Protein 7ZUS (pdb70)

Nearest PDB structures (foldseek):
  7zus-assembly2_BBB  TM=1.002E+00  e=0.000E+00  Homo sapiens
  7zus-assembly3_CCC  TM=9.999E-01  e=2.297E-102  Homo sapiens
  7zx1-assembly1_AAA  TM=9.890E-01  e=1.828E-101  Homo sapiens
  8e24-assembly1_A  TM=9.749E-01  e=4.811E-93  Homo sapiens
  8gd7-assembly1_A  TM=9.809E-01  e=3.626E-89  Homo sapiens

B-factor: mean 78.46, std 25.54, range [34.37, 199.74]

Sequence (1928 aa):
SLSIIDVASDQNLFQTFIKEWRCKKRFSISLACEKIIRDDGFPIKGCDDTLVVGLAVCWGGRDAYYFSLQKEQPPSLDPSLTLKDRMWYLQSCLRKESDKECSVVIYDFIQSYKILLLSCGISLEQSYEDPKVACWLLDPDSQEPTLHSIVTSFLPHELPLLEGMETSQGIQSLGLNAGSEHSGRYRASVESILIFNSMNQLNSLLQKENLQDVFRKVEMPSQYCLALLELNGIGFSTAECESQKHIMQAKLDAIETQAYQLAGHSFSFTSSDDIAEVLFLELKLPPFSTSKDVLNKLKALHPLPGLILEWRRITNAITKVVFPLQREKCLNPFLGMERIYPVSQSHTATGRITFTEPNIQNVPRDFEIKMGGMPFSISMRHAFVPFPGGSILAADYSQLELRILAHLSHDRRLIQVLNTGADVFRSIAAEWKMIEPESVGDDLRQQAKQICYGIIYGMGAKSLGEQMGIKENDAACYIDSFKSRYTGINQFMTETVKNCKRDGFVQTILGRRRYLPGIKDNNPYRKAHAERQAINTIVQGSAADIVKIATVNIQKQLETFHSTFKSHGHREGMLCPIRGGFFILQLHDELLYEVAEEDVVQVAQIVKNEMESAVKLSVKLKVKVKIGASWGELKDFDVSLSIIDVASDQNLFQTFIKEWRCKKRFSISLACEKIIRDDGFPIKGCDDTLVVGLAVCWGGRDAYYFSLQKEQPSLDPSLTLKDRMWYLQSCLRKESDKECSVVIYDFIQSYKILLLSCGISLEQSYEDPKVACWLLDPDSQEPTLHSIVTSFLPHELPLLEGMETSQGIQSLGLNAGSEHSGRYRASVESILIFNSMNQLNSLLQKENLQDVFRKVEMPSQYCLALLELNGIGFSTAECESQKHIMQAKLDAIETQAYQLAGHSFSFTSSDDIAEVLFLELKLPPFSTSKDVLNKLKALHPLPGLILEWRRITNAITKVVFPLQREKCLNPFLGMERIYPVSQSHTATGRITFTEPNIQNVPRDFEIKMGGMPFSISMRHAFVPFPGGSILAADYSQLELRILAHLSHDRRLIQVLNTGADVFRSIAAEWKMIEPESVGDDLRQQAKQICYGIIYGMGAKSLGEQMGIKENDAACYIDSFKSRYTGINQFMTETVKNCKRDGFVQTILGRRRYLPGIKDNNPYRKAHAERQAINTIVQGSAADIVKIATVNIQKQLETFHSTFKSHGHREGMLQCPIRGGFFILQLHDELLYEVAEEDVVQVAQIVKNEMESAVKLSVKLKVKVKIGASWGELKDFDVSLSIIDVASDQNLFQTFIKEWRCKKRFSISLACEKIIRDDGFPIKGCDDTLVVGLAVCWGGRDAYYFSLQKEQKHSEISASLVPPSLDPSLTLKDRMWYLQSCLRKESDKECSVVIYDFIQSYKILLLSCGISLEQSYEDPKVACWLLDPDSQEPTLHSIVTSFLPHELPLLEGMETSQGIQSLGLNAGSEHSGRYRASVESILIFNSMNQLNSLLQKENLQDVFRKVEMPSQYCLALLELNGIGFSTAECESQKHIMQAKLDAIETQAYQLAGHSFSFTSSDDIAEVLFLELKLPPFSTSKDVLNKLKALHPLPGLILEWRRITNAITKVVFPLQREKCLNPFLGMERIYPVSQSHTATGRITFTEPNIQNVPRDFEIKMGGMPFSISMRHAFVPFPGGSILAADYSQLELRILAHLSHDRRLIQVLNTGADVFRSIAAEWKMIEPESVGDDLRQQAKQICYGIIYGMGAKSLGEQMGIKENDAACYIDSFKSRYTGINQFMTETVKNCKRDGFVQTILGRRRYLPGIKDNNPYRKAHAERQAINTIVQGSAADIVKIATVNIQKQLETFHSTFKSHGHREGMLQCPIRGGFFILQLHDELLYEVAEEDVVQVAQIVKNEMESAVKLSVKLKVKVKIGASWGELKDFDV

Radius of gyration: 51.31 Å; Cα contacts (8 Å, |Δi|>4): 3407; chains: 3; bounding box: 140×148×94 Å

Structure (mmCIF, N/CA/C/O backbone):
data_7ZUS
#
_entry.id   7ZUS
#
_cell.length_a   288.810
_cell.length_b   172.910
_cell.length_c   58.750
_cell.angle_alpha   90.000
_cell.angle_beta   90.890
_cell.angle_gamma   90.000
#
_symmetry.space_group_name_H-M   'C 1 2 1'
#
loop_
_entity.id
_entity.type
_entity.pdbx_description
1 polymer 'DNA polymerase theta'
2 polymer "DNA (5'-D(P*TP*TP*CP*CP*AP*AP*TP*GP*AP*CP*AP*GP*CP*CP*GP*C)-3')"
3 polymer "DNA (5'-D(*GP*CP*GP*GP*CP*TP*GP*TP*CP*AP*TP*TP*(DDG))-3')"
4 non-polymer 'MAGNESIUM ION'
5 non-polymer "2'-3'-DIDEOXYGUANOSINE-5'-TRIPHOSPHATE"
6 water water
#
loop_
_atom_site.group_PDB
_atom_site.id
_atom_site.type_symbol
_atom_site.label_atom_id
_atom_site.label_alt_id
_atom_site.label_comp_id
_atom_site.label_asym_id
_atom_site.label_entity_id
_atom_site.label_seq_id
_atom_site.pdbx_PDB_ins_code
_atom_site.Cartn_x
_atom_site.Cartn_y
_atom_site.Cartn_z
_atom_site.occupancy
_atom_site.B_iso_or_equiv
_atom_site.auth_seq_id
_atom_site.auth_comp_id
_atom_site.auth_asym_id
_atom_site.auth_atom_id
_atom_site.pdbx_PDB_model_num
ATOM 1 N N . SER A 1 5 ? -6.601 73.884 16.559 1.000 82.291 1824 SER AAA N 1
ATOM 2 C CA . SER A 1 5 ? -6.462 73.110 15.262 1.000 82.744 1824 SER AAA CA 1
ATOM 3 C C . SER A 1 5 ? -5.026 73.256 14.737 1.000 77.470 1824 SER AAA C 1
ATOM 4 O O . SER A 1 5 ? -4.425 74.309 14.972 1.000 69.231 1824 SER AAA O 1
ATOM 6 N N . LEU A 1 6 ? -4.522 72.221 14.055 1.000 78.206 1825 LEU AAA N 1
ATOM 7 C CA . LEU A 1 6 ? -3.126 72.124 13.550 1.000 71.799 1825 LEU AAA CA 1
ATOM 8 C C . LEU A 1 6 ? -2.891 73.239 12.539 1.000 68.381 1825 LEU AAA C 1
ATOM 9 O O . LEU A 1 6 ? -3.616 73.254 11.552 1.000 67.275 1825 LEU AAA O 1
ATOM 14 N N . SER A 1 7 ? -1.879 74.088 12.741 1.000 60.309 1826 SER AAA N 1
ATOM 15 C CA . SER A 1 7 ? -1.513 75.135 11.761 1.000 58.266 1826 SER AAA CA 1
ATOM 16 C C . SER A 1 7 ? -0.015 75.063 11.461 1.000 52.947 1826 SER AAA C 1
ATOM 17 O O . SER A 1 7 ? 0.773 74.773 12.342 1.000 52.166 1826 SER AAA O 1
ATOM 20 N N . ILE A 1 8 ? 0.305 75.262 10.192 1.000 51.248 1827 ILE AAA N 1
ATOM 21 C CA . ILE A 1 8 ? 1.655 75.397 9.615 1.000 52.421 1827 ILE AAA CA 1
ATOM 22 C C . ILE A 1 8 ? 1.824 76.857 9.176 1.000 52.645 1827 ILE AAA C 1
ATOM 23 O O . ILE A 1 8 ? 1.110 77.287 8.271 1.000 50.849 1827 ILE AAA O 1
ATOM 28 N N . ILE A 1 9 ? 2.694 77.603 9.861 1.000 49.342 1828 ILE AAA N 1
ATOM 29 C CA . ILE A 1 9 ? 3.068 78.997 9.497 1.000 49.997 1828 ILE AAA CA 1
ATOM 30 C C . ILE A 1 9 ? 4.304 78.925 8.610 1.000 47.243 1828 ILE AAA C 1
ATOM 31 O O . ILE A 1 9 ? 5.364 78.517 9.099 1.000 48.385 1828 ILE AAA O 1
ATOM 36 N N . ASP A 1 10 ? 4.159 79.287 7.343 1.000 50.337 1829 ASP AAA N 1
ATOM 37 C CA . ASP A 1 10 ? 5.244 79.375 6.331 1.000 52.879 1829 ASP AAA CA 1
ATOM 38 C C . ASP A 1 10 ? 5.993 80.708 6.528 1.000 53.695 1829 ASP AAA C 1
ATOM 39 O O . ASP A 1 10 ? 5.664 81.675 5.861 1.000 53.077 1829 ASP AAA O 1
ATOM 44 N N . VAL A 1 11 ? 7.014 80.710 7.395 1.000 51.632 1830 VAL AAA N 1
ATOM 45 C CA . VAL A 1 11 ? 7.651 81.950 7.909 1.000 53.062 1830 VAL AAA CA 1
ATOM 46 C C . VAL A 1 11 ? 8.394 82.673 6.785 1.000 52.624 1830 VAL AAA C 1
ATOM 47 O O . VAL A 1 11 ? 8.425 83.869 6.848 1.000 55.868 1830 VAL AAA O 1
ATOM 51 N N . ALA A 1 12 ? 8.842 81.986 5.739 1.000 51.843 1831 ALA AAA N 1
ATOM 52 C CA . ALA A 1 12 ? 9.628 82.556 4.620 1.000 52.423 1831 ALA AAA CA 1
ATOM 53 C C . ALA A 1 12 ? 8.720 83.075 3.500 1.000 56.539 1831 ALA AAA C 1
ATOM 54 O O . ALA A 1 12 ? 9.252 83.423 2.437 1.000 58.952 1831 ALA AAA O 1
ATOM 56 N N . SER A 1 13 ? 7.405 83.111 3.704 1.000 57.083 1832 SER AAA N 1
ATOM 57 C CA . SER A 1 13 ? 6.437 83.571 2.673 1.000 61.285 1832 SER AAA CA 1
ATOM 58 C C . SER A 1 13 ? 6.358 85.105 2.683 1.000 64.396 1832 SER AAA C 1
ATOM 59 O O . SER A 1 13 ? 5.851 85.681 1.722 1.000 68.995 1832 SER AAA O 1
ATOM 62 N N . ASP A 1 14 ? 6.824 85.737 3.756 1.000 65.927 1833 ASP AAA N 1
ATOM 63 C CA . ASP A 1 14 ? 6.738 87.205 3.934 1.000 68.558 1833 ASP AAA CA 1
ATOM 64 C C . ASP A 1 14 ? 7.843 87.672 4.883 1.000 66.844 1833 ASP AAA C 1
ATOM 65 O O . ASP A 1 14 ? 7.918 87.110 6.005 1.000 63.381 1833 ASP AAA O 1
ATOM 70 N N . GLN A 1 15 ? 8.653 88.653 4.452 1.000 69.799 1834 GLN AAA N 1
ATOM 71 C CA . GLN A 1 15 ? 9.800 89.242 5.215 1.000 70.624 1834 GLN AAA CA 1
ATOM 72 C C . GLN A 1 15 ? 9.314 89.626 6.617 1.000 68.879 1834 GLN AAA C 1
ATOM 73 O O . GLN A 1 15 ? 10.014 89.318 7.584 1.000 65.401 1834 GLN AAA O 1
ATOM 79 N N . ASN A 1 16 ? 8.153 90.262 6.728 1.000 69.723 1835 ASN AAA N 1
ATOM 80 C CA . ASN A 1 16 ? 7.638 90.773 8.026 1.000 73.090 1835 ASN AAA CA 1
ATOM 81 C C . ASN A 1 16 ? 7.257 89.617 8.961 1.000 67.388 1835 ASN AAA C 1
ATOM 82 O O . ASN A 1 16 ? 7.535 89.718 10.155 1.000 68.462 1835 ASN AAA O 1
ATOM 87 N N . LEU A 1 17 ? 6.612 88.568 8.450 1.000 64.421 1836 LEU AAA N 1
ATOM 88 C CA . LEU A 1 17 ? 6.244 87.354 9.237 1.000 60.794 1836 LEU AAA CA 1
ATOM 89 C C . LEU A 1 17 ? 7.538 86.659 9.705 1.000 57.211 1836 LEU AAA C 1
ATOM 90 O O . LEU A 1 17 ? 7.596 86.181 10.864 1.000 56.168 1836 LEU AAA O 1
ATOM 95 N N . PHE A 1 18 ? 8.540 86.605 8.825 1.000 52.716 1837 PHE AAA N 1
ATOM 96 C CA . PHE A 1 18 ? 9.863 85.989 9.076 1.000 51.781 1837 PHE AAA CA 1
ATOM 97 C C . PHE A 1 18 ? 10.565 86.613 10.292 1.000 52.468 1837 PHE AAA C 1
ATOM 98 O O . PHE A 1 18 ? 11.011 85.839 11.174 1.000 53.243 1837 PHE AAA O 1
ATOM 106 N N . GLN A 1 19 ? 10.654 87.932 10.347 1.000 55.021 1838 GLN AAA N 1
ATOM 107 C CA . GLN A 1 19 ? 11.348 88.689 11.419 1.000 57.371 1838 GLN AAA CA 1
ATOM 108 C C . GLN A 1 19 ? 10.567 88.516 12.734 1.000 55.521 1838 GLN AAA C 1
ATOM 109 O O . GLN A 1 19 ? 11.197 88.366 13.797 1.000 58.332 1838 GLN AAA O 1
ATOM 115 N N . THR A 1 20 ? 9.231 88.541 12.673 1.000 55.654 1839 THR AAA N 1
ATOM 116 C CA . THR A 1 20 ? 8.372 88.282 13.864 1.000 56.267 1839 THR AAA CA 1
ATOM 117 C C . THR A 1 20 ? 8.661 86.874 14.413 1.000 52.553 1839 THR AAA C 1
ATOM 118 O O . THR A 1 20 ? 8.861 86.732 15.636 1.000 55.361 1839 THR AAA O 1
ATOM 122 N N . PHE A 1 21 ? 8.717 85.875 13.531 1.000 48.083 1840 PHE AAA N 1
ATOM 123 C CA . PHE A 1 21 ? 9.099 84.488 13.877 1.000 47.868 1840 PHE AAA CA 1
ATOM 124 C C . PHE A 1 21 ? 10.515 84.483 14.477 1.000 47.153 1840 PHE AAA C 1
ATOM 125 O O . PHE A 1 21 ? 10.717 83.817 15.509 1.000 46.366 1840 PHE AAA O 1
ATOM 133 N N . ILE A 1 22 ? 11.477 85.166 13.857 1.000 49.050 1841 ILE AAA N 1
ATOM 134 C CA . ILE A 1 22 ? 12.897 85.135 14.329 1.000 50.202 1841 ILE AAA CA 1
ATOM 135 C C . ILE A 1 22 ? 12.941 85.762 15.724 1.000 52.054 1841 ILE AAA C 1
ATOM 136 O O . ILE A 1 22 ? 13.517 85.118 16.619 1.000 51.529 1841 ILE AAA O 1
ATOM 141 N N . LYS A 1 23 ? 12.295 86.909 15.913 1.000 53.305 1842 LYS AAA N 1
ATOM 142 C CA . LYS A 1 23 ? 12.237 87.580 17.236 1.000 59.389 1842 LYS AAA CA 1
ATOM 143 C C . LYS A 1 23 ? 11.651 86.613 18.295 1.000 56.791 1842 LYS AAA C 1
ATOM 144 O O . LYS A 1 23 ? 12.255 86.474 19.374 1.000 59.793 1842 LYS AAA O 1
ATOM 150 N N . GLU A 1 24 ? 10.512 85.975 18.026 1.000 56.694 1843 GLU AAA N 1
ATOM 151 C CA . GLU A 1 24 ? 9.880 84.997 18.967 1.000 58.066 1843 GLU AAA CA 1
ATOM 152 C C . GLU A 1 24 ? 10.826 83.806 19.218 1.000 51.398 1843 GLU AAA C 1
ATOM 153 O O . GLU A 1 24 ? 11.065 83.425 20.381 1.000 49.924 1843 GLU AAA O 1
ATOM 159 N N . TRP A 1 25 ? 11.359 83.223 18.157 1.000 49.461 1844 TRP AAA N 1
ATOM 160 C CA . TRP A 1 25 ? 12.292 82.068 18.288 1.000 49.105 1844 TRP AAA CA 1
ATOM 161 C C . TRP A 1 25 ? 13.444 82.428 19.218 1.000 49.465 1844 TRP AAA C 1
ATOM 162 O O . TRP A 1 25 ? 13.736 81.622 20.067 1.000 45.969 1844 TRP AAA O 1
ATOM 173 N N . ARG A 1 26 ? 14.013 83.633 19.107 1.000 53.708 1845 ARG AAA N 1
ATOM 174 C CA . ARG A 1 26 ? 15.222 84.028 19.888 1.000 56.054 1845 ARG AAA CA 1
ATOM 175 C C . ARG A 1 26 ? 14.874 84.125 21.382 1.000 56.810 1845 ARG AAA C 1
ATOM 176 O O . ARG A 1 26 ? 15.813 83.974 22.182 1.000 60.291 1845 ARG AAA O 1
ATOM 184 N N . CYS A 1 27 ? 13.590 84.296 21.736 1.000 57.888 1846 CYS AAA N 1
ATOM 185 C CA . CYS A 1 27 ? 13.095 84.306 23.143 1.000 60.513 1846 CYS AAA CA 1
ATOM 186 C C . CYS A 1 27 ? 12.959 82.897 23.762 1.000 56.993 1846 CYS AAA C 1
ATOM 187 O O . CYS A 1 27 ? 12.773 82.819 24.979 1.000 57.910 1846 CYS AAA O 1
ATOM 190 N N . LYS A 1 28 ? 12.966 81.813 22.981 1.000 52.910 1847 LYS AAA N 1
ATOM 191 C CA . LYS A 1 28 ? 12.580 80.473 23.505 1.000 51.006 1847 LYS AAA CA 1
ATOM 192 C C . LYS A 1 28 ? 13.740 79.824 24.245 1.000 48.504 1847 LYS AAA C 1
ATOM 193 O O . LYS A 1 28 ? 14.823 79.832 23.729 1.000 51.167 1847 LYS AAA O 1
ATOM 199 N N . LYS A 1 29 ? 13.454 79.222 25.387 1.000 50.786 1848 LYS AAA N 1
ATOM 200 C CA . LYS A 1 29 ? 14.381 78.375 26.168 1.000 51.792 1848 LYS AAA CA 1
ATOM 201 C C . LYS A 1 29 ? 14.258 76.908 25.690 1.000 49.789 1848 LYS AAA C 1
ATOM 202 O O . LYS A 1 29 ? 15.167 76.127 25.991 1.000 52.059 1848 LYS AAA O 1
ATOM 205 N N . ARG A 1 30 ? 13.172 76.552 25.001 1.000 46.773 1849 ARG AAA N 1
ATOM 206 C CA . ARG A 1 30 ? 12.870 75.164 24.590 1.000 49.310 1849 ARG AAA CA 1
ATOM 207 C C . ARG A 1 30 ? 12.114 75.192 23.266 1.000 46.219 1849 ARG AAA C 1
ATOM 208 O O . ARG A 1 30 ? 11.155 75.946 23.144 1.000 47.228 1849 ARG AAA O 1
ATOM 216 N N . PHE A 1 31 ? 12.484 74.329 22.336 1.000 43.538 1850 PHE AAA N 1
ATOM 217 C CA . PHE A 1 31 ? 11.760 74.137 21.073 1.000 39.680 1850 PHE AAA CA 1
ATOM 218 C C . PHE A 1 31 ? 12.200 72.811 20.486 1.000 40.965 1850 PHE AAA C 1
ATOM 219 O O . PHE A 1 31 ? 13.333 72.301 20.793 1.000 42.242 1850 PHE AAA O 1
ATOM 227 N N . SER A 1 32 ? 11.389 72.347 19.551 1.000 38.106 1851 SER AAA N 1
ATOM 228 C CA . SER A 1 32 ? 11.645 71.114 18.791 1.000 41.128 1851 SER AAA CA 1
ATOM 229 C C . SER A 1 32 ? 11.979 71.548 17.376 1.000 37.414 1851 SER AAA C 1
ATOM 230 O O . SER A 1 32 ? 11.468 72.566 16.996 1.000 35.076 1851 SER AAA O 1
ATOM 233 N N . ILE A 1 33 ? 12.793 70.789 16.662 1.000 35.092 1852 ILE AAA N 1
ATOM 234 C CA . ILE A 1 33 ? 12.948 70.925 15.203 1.000 38.019 1852 ILE AAA CA 1
ATOM 235 C C . ILE A 1 33 ? 12.769 69.545 14.622 1.000 39.088 1852 ILE AAA C 1
ATOM 236 O O . ILE A 1 33 ? 13.177 68.528 15.279 1.000 41.200 1852 ILE AAA O 1
ATOM 241 N N . SER A 1 34 ? 12.309 69.532 13.389 1.000 37.711 1853 SER AAA N 1
ATOM 242 C CA . SER A 1 34 ? 12.271 68.340 12.552 1.000 40.561 1853 SER AAA CA 1
ATOM 243 C C . SER A 1 34 ? 12.663 68.748 11.143 1.000 41.907 1853 SER AAA C 1
ATOM 244 O O . SER A 1 34 ? 12.054 69.704 10.608 1.000 42.042 1853 SER AAA O 1
ATOM 247 N N . LEU A 1 35 ? 13.614 68.020 10.563 1.000 40.092 1854 LEU AAA N 1
ATOM 248 C CA . LEU A 1 35 ? 14.091 68.240 9.184 1.000 41.883 1854 LEU AAA CA 1
ATOM 249 C C . LEU A 1 35 ? 13.086 67.658 8.213 1.000 42.259 1854 LEU AAA C 1
ATOM 250 O O . LEU A 1 35 ? 12.625 66.560 8.449 1.000 46.578 1854 LEU AAA O 1
ATOM 255 N N . ALA A 1 36 ? 12.841 68.343 7.111 1.000 44.150 1855 ALA AAA N 1
ATOM 256 C CA . ALA A 1 36 ? 11.962 67.899 6.024 1.000 47.191 1855 ALA AAA CA 1
ATOM 257 C C . ALA A 1 36 ? 12.865 67.380 4.900 1.000 48.006 1855 ALA AAA C 1
ATOM 258 O O . ALA A 1 36 ? 13.485 68.183 4.242 1.000 52.189 1855 ALA AAA O 1
ATOM 260 N N . CYS A 1 37 ? 12.865 66.080 4.654 1.000 49.479 1856 CYS AAA N 1
ATOM 261 C CA . CYS A 1 37 ? 13.494 65.451 3.474 1.000 51.219 1856 CYS AAA CA 1
ATOM 262 C C . CYS A 1 37 ? 12.406 64.920 2.545 1.000 53.241 1856 CYS AAA C 1
ATOM 263 O O . CYS A 1 37 ? 11.432 64.386 3.048 1.000 57.134 1856 CYS AAA O 1
ATOM 266 N N . GLU A 1 38 ? 12.598 65.104 1.239 1.000 55.425 1857 GLU AAA N 1
ATOM 267 C CA . GLU A 1 38 ? 11.741 64.650 0.118 1.000 58.369 1857 GLU AAA CA 1
ATOM 268 C C . GLU A 1 38 ? 12.615 64.022 -0.964 1.000 61.774 1857 GLU AAA C 1
ATOM 269 O O . GLU A 1 38 ? 13.805 64.398 -1.031 1.000 64.541 1857 GLU AAA O 1
ATOM 275 N N . LYS A 1 39 ? 12.010 63.186 -1.807 1.000 63.038 1858 LYS AAA N 1
ATOM 276 C CA . LYS A 1 39 ? 12.634 62.666 -3.045 1.000 66.822 1858 LYS AAA CA 1
ATOM 277 C C . LYS A 1 39 ? 12.564 63.777 -4.090 1.000 68.122 1858 LYS AAA C 1
ATOM 278 O O . LYS A 1 39 ? 11.625 64.615 -3.999 1.000 69.644 1858 LYS AAA O 1
ATOM 282 N N . ILE A 1 40 ? 13.539 63.798 -4.997 1.000 68.317 1859 ILE AAA N 1
ATOM 283 C CA . ILE A 1 40 ? 13.615 64.755 -6.132 1.000 72.907 1859 ILE AAA CA 1
ATOM 284 C C . ILE A 1 40 ? 12.503 64.405 -7.134 1.000 78.148 1859 ILE AAA C 1
ATOM 285 O O . ILE A 1 40 ? 12.212 63.182 -7.256 1.000 82.386 1859 ILE AAA O 1
ATOM 290 N N . ILE A 1 66 ? 24.694 71.662 -6.692 1.000 106.332 1885 ILE AAA N 1
ATOM 291 C CA . ILE A 1 66 ? 23.883 72.782 -6.123 1.000 105.022 1885 ILE AAA CA 1
ATOM 292 C C . ILE A 1 66 ? 22.548 72.844 -6.883 1.000 101.164 1885 ILE AAA C 1
ATOM 293 O O . ILE A 1 66 ? 22.587 73.041 -8.110 1.000 105.245 1885 ILE AAA O 1
ATOM 298 N N . ARG A 1 67 ? 21.424 72.694 -6.172 1.000 94.837 1886 ARG AAA N 1
ATOM 299 C CA . ARG A 1 67 ? 20.046 72.689 -6.732 1.000 92.846 1886 ARG AAA CA 1
ATOM 300 C C . ARG A 1 67 ? 19.221 73.808 -6.074 1.000 90.242 1886 ARG AAA C 1
ATOM 301 O O . ARG A 1 67 ? 19.539 74.223 -4.949 1.000 84.390 1886 ARG AAA O 1
ATOM 309 N N . ASP A 1 68 ? 18.188 74.284 -6.772 1.000 90.270 1887 ASP AAA N 1
ATOM 310 C CA . ASP A 1 68 ? 17.280 75.371 -6.317 1.000 87.371 1887 ASP AAA CA 1
ATOM 311 C C . ASP A 1 68 ? 16.278 74.833 -5.295 1.000 79.627 1887 ASP AAA C 1
ATOM 312 O O . ASP A 1 68 ? 15.697 75.655 -4.553 1.000 76.012 1887 ASP AAA O 1
ATOM 317 N N . ASP A 1 69 ? 16.079 73.515 -5.248 1.000 74.819 1888 ASP AAA N 1
ATOM 318 C CA . ASP A 1 69 ? 14.925 72.883 -4.561 1.000 72.338 1888 ASP AAA CA 1
ATOM 319 C C . ASP A 1 69 ? 15.358 72.218 -3.249 1.000 66.331 1888 ASP AAA C 1
ATOM 320 O O . ASP A 1 69 ? 14.490 71.588 -2.622 1.000 63.067 1888 ASP AAA O 1
ATOM 325 N N . GLY A 1 70 ? 16.631 72.330 -2.848 1.000 63.552 1889 GLY AAA N 1
ATOM 326 C CA . GLY A 1 70 ? 17.093 72.004 -1.480 1.000 59.347 1889 GLY AAA CA 1
ATOM 327 C C . GLY A 1 70 ? 18.508 71.461 -1.451 1.000 58.119 1889 GLY AAA C 1
ATOM 328 O O . GLY A 1 70 ? 19.173 71.522 -2.466 1.000 64.047 1889 GLY AAA O 1
ATOM 329 N N . PHE A 1 71 ? 18.924 70.894 -0.325 1.000 56.207 1890 PHE AAA N 1
ATOM 330 C CA . PHE A 1 71 ? 20.299 70.431 -0.053 1.000 56.811 1890 PHE AAA CA 1
ATOM 331 C C . PHE A 1 71 ? 20.417 68.912 -0.234 1.000 58.592 1890 PHE AAA C 1
ATOM 332 O O . PHE A 1 71 ? 19.763 68.114 0.450 1.000 53.823 1890 PHE AAA O 1
ATOM 340 N N . PRO A 1 72 ? 21.287 68.448 -1.162 1.000 63.166 1891 PRO AAA N 1
ATOM 341 C CA . PRO A 1 72 ? 21.649 67.035 -1.267 1.000 60.470 1891 PRO AAA CA 1
ATOM 342 C C . PRO A 1 72 ? 22.010 66.390 0.076 1.000 59.478 1891 PRO AAA C 1
ATOM 343 O O . PRO A 1 72 ? 22.581 67.037 0.911 1.000 58.458 1891 PRO AAA O 1
ATOM 347 N N . ILE A 1 73 ? 21.650 65.131 0.269 1.000 58.774 1892 ILE AAA N 1
ATOM 348 C CA . ILE A 1 73 ? 22.004 64.369 1.495 1.000 61.238 1892 ILE AAA CA 1
ATOM 349 C C . ILE A 1 73 ? 23.130 63.398 1.125 1.000 67.556 1892 ILE AAA C 1
ATOM 350 O O . ILE A 1 73 ? 23.025 62.761 0.048 1.000 65.523 1892 ILE AAA O 1
ATOM 355 N N . LYS A 1 74 ? 24.163 63.329 1.972 1.000 70.856 1893 LYS AAA N 1
ATOM 356 C CA . LYS A 1 74 ? 25.335 62.429 1.828 1.000 75.166 1893 LYS AAA CA 1
ATOM 357 C C . LYS A 1 74 ? 24.857 60.977 1.809 1.000 77.400 1893 LYS AAA C 1
ATOM 358 O O . LYS A 1 74 ? 24.320 60.524 2.835 1.000 75.339 1893 LYS AAA O 1
ATOM 360 N N . GLY A 1 75 ? 25.044 60.292 0.677 1.000 83.664 1894 GLY AAA N 1
ATOM 361 C CA . GLY A 1 75 ? 24.789 58.848 0.547 1.000 88.698 1894 GLY AAA CA 1
ATOM 362 C C . GLY A 1 75 ? 23.596 58.537 -0.332 1.000 93.264 1894 GLY AAA C 1
ATOM 363 O O . GLY A 1 75 ? 23.422 57.342 -0.669 1.000 93.426 1894 GLY AAA O 1
ATOM 364 N N . CYS A 1 76 ? 22.791 59.547 -0.689 1.000 94.835 1895 CYS AAA N 1
ATOM 365 C CA . CYS A 1 76 ? 21.508 59.384 -1.421 1.000 94.751 1895 CYS AAA CA 1
ATOM 366 C C . CYS A 1 76 ? 21.381 60.460 -2.514 1.000 93.307 1895 CYS AAA C 1
ATOM 367 O O . CYS A 1 76 ? 21.123 61.627 -2.177 1.000 105.336 1895 CYS AAA O 1
ATOM 370 N N . ASP A 1 77 ? 21.510 60.071 -3.780 1.000 87.863 1896 ASP AAA N 1
ATOM 371 C CA . ASP A 1 77 ? 21.386 60.954 -4.968 1.000 89.287 1896 ASP AAA CA 1
ATOM 372 C C . ASP A 1 77 ? 19.906 61.309 -5.198 1.000 89.781 1896 ASP AAA C 1
ATOM 373 O O . ASP A 1 77 ? 19.610 62.035 -6.184 1.000 90.843 1896 ASP AAA O 1
ATOM 378 N N . ASP A 1 78 ? 18.995 60.829 -4.341 1.000 83.945 1897 ASP AAA N 1
ATOM 379 C CA . ASP A 1 78 ? 17.532 60.754 -4.612 1.000 83.844 1897 ASP AAA CA 1
ATOM 380 C C . ASP A 1 78 ? 16.744 61.755 -3.753 1.000 75.052 1897 ASP AAA C 1
ATOM 381 O O . ASP A 1 78 ? 15.657 62.131 -4.175 1.000 76.790 1897 ASP AAA O 1
ATOM 386 N N . THR A 1 79 ? 17.247 62.127 -2.577 1.000 68.219 1898 THR AAA N 1
ATOM 387 C CA . THR A 1 79 ? 16.514 62.844 -1.501 1.000 66.664 1898 THR AAA CA 1
ATOM 388 C C . THR A 1 79 ? 17.172 64.206 -1.217 1.000 62.419 1898 THR AAA C 1
ATOM 389 O O . THR A 1 79 ? 18.426 64.285 -1.159 1.000 59.724 1898 THR AAA O 1
ATOM 393 N N . LEU A 1 80 ? 16.367 65.189 -0.823 1.000 57.353 1899 LEU AAA N 1
ATOM 394 C CA . LEU A 1 80 ? 16.812 66.565 -0.506 1.000 57.820 1899 LEU AAA CA 1
ATOM 395 C C . LEU A 1 80 ? 16.303 66.955 0.876 1.000 53.240 1899 LEU AAA C 1
ATOM 396 O O . LEU A 1 80 ? 15.190 66.608 1.166 1.000 53.107 1899 LEU AAA O 1
ATOM 401 N N . VAL A 1 81 ? 17.085 67.701 1.656 1.000 51.171 1900 VAL AAA N 1
ATOM 402 C CA . VAL A 1 81 ? 16.562 68.527 2.775 1.000 48.950 1900 VAL AAA CA 1
ATOM 403 C C . VAL A 1 81 ? 15.916 69.751 2.129 1.000 48.992 1900 VAL AAA C 1
ATOM 404 O O . VAL A 1 81 ? 16.632 70.487 1.474 1.000 50.902 1900 VAL AAA O 1
ATOM 408 N N . VAL A 1 82 ? 14.613 69.924 2.277 1.000 47.252 1901 VAL AAA N 1
ATOM 409 C CA . VAL A 1 82 ? 13.841 71.037 1.642 1.000 47.308 1901 VAL AAA CA 1
ATOM 410 C C . VAL A 1 82 ? 13.467 72.074 2.700 1.000 42.983 1901 VAL AAA C 1
ATOM 411 O O . VAL A 1 82 ? 13.155 73.203 2.342 1.000 41.794 1901 VAL AAA O 1
ATOM 415 N N . GLY A 1 83 ? 13.557 71.724 3.968 1.000 42.517 1902 GLY AAA N 1
ATOM 416 C CA . GLY A 1 83 ? 13.210 72.677 5.033 1.000 42.702 1902 GLY AAA CA 1
ATOM 417 C C . GLY A 1 83 ? 13.311 72.036 6.389 1.000 40.078 1902 GLY AAA C 1
ATOM 418 O O . GLY A 1 83 ? 13.940 70.976 6.482 1.000 39.338 1902 GLY AAA O 1
ATOM 419 N N . LEU A 1 84 ? 12.776 72.706 7.395 1.000 39.721 1903 LEU AAA N 1
ATOM 420 C CA . LEU A 1 84 ? 12.621 72.173 8.755 1.000 40.388 1903 LEU AAA CA 1
ATOM 421 C C . LEU A 1 84 ? 11.431 72.872 9.416 1.000 38.508 1903 LEU AAA C 1
ATOM 422 O O . LEU A 1 84 ? 11.077 73.954 8.972 1.000 38.781 1903 LEU AAA O 1
ATOM 427 N N . ALA A 1 85 ? 10.860 72.235 10.431 1.000 35.781 1904 ALA AAA N 1
ATOM 428 C CA . ALA A 1 85 ? 9.736 72.769 11.208 1.000 38.509 1904 ALA AAA CA 1
ATOM 429 C C . ALA A 1 85 ? 10.206 72.996 12.628 1.000 37.298 1904 ALA AAA C 1
ATOM 430 O O . ALA A 1 85 ? 10.973 72.186 13.107 1.000 36.213 1904 ALA AAA O 1
ATOM 432 N N . VAL A 1 86 ? 9.691 74.042 13.259 1.000 38.955 1905 VAL AAA N 1
ATOM 433 C CA . VAL A 1 86 ? 9.992 74.424 14.647 1.000 39.271 1905 VAL AAA CA 1
ATOM 434 C C . VAL A 1 86 ? 8.682 74.415 15.410 1.000 39.119 1905 VAL AAA C 1
ATOM 435 O O . VAL A 1 86 ? 7.674 74.984 14.930 1.000 38.470 1905 VAL AAA O 1
ATOM 439 N N . CYS A 1 87 ? 8.727 73.938 16.638 1.000 39.010 1906 CYS AAA N 1
ATOM 440 C CA . CYS A 1 87 ? 7.557 73.975 17.524 1.000 41.386 1906 CYS AAA CA 1
ATOM 441 C C . CYS A 1 87 ? 8.027 74.389 18.907 1.000 40.917 1906 CYS AAA C 1
ATOM 442 O O . CYS A 1 87 ? 9.046 73.882 19.355 1.000 41.891 1906 CYS AAA O 1
ATOM 445 N N . TRP A 1 88 ? 7.284 75.281 19.552 1.000 41.116 1907 TRP AAA N 1
ATOM 446 C CA . TRP A 1 88 ? 7.564 75.688 20.951 1.000 42.065 1907 TRP AAA CA 1
ATOM 447 C C . TRP A 1 88 ? 6.267 75.729 21.763 1.000 45.700 1907 TRP AAA C 1
ATOM 448 O O . TRP A 1 88 ? 6.237 76.362 22.827 1.000 46.557 1907 TRP AAA O 1
ATOM 459 N N . GLY A 1 89 ? 5.249 74.983 21.347 1.000 47.658 1908 GLY AAA N 1
ATOM 460 C CA . GLY A 1 89 ? 4.021 74.800 22.150 1.000 50.286 1908 GLY AAA CA 1
ATOM 461 C C . GLY A 1 89 ? 2.790 74.596 21.295 1.000 51.158 1908 GLY AAA C 1
ATOM 462 O O . GLY A 1 89 ? 2.809 74.992 20.135 1.000 51.024 1908 GLY AAA O 1
ATOM 463 N N . GLY A 1 90 ? 1.766 73.970 21.860 1.000 54.090 1909 GLY AAA N 1
ATOM 464 C CA . GLY A 1 90 ? 0.440 73.830 21.221 1.000 52.284 1909 GLY AAA CA 1
ATOM 465 C C . GLY A 1 90 ? 0.565 72.956 19.995 1.000 51.471 1909 GLY AAA C 1
ATOM 466 O O . GLY A 1 90 ? 1.445 72.075 19.993 1.000 49.794 1909 GLY AAA O 1
ATOM 467 N N . ARG A 1 91 ? -0.178 73.284 18.948 1.000 50.331 1910 ARG AAA N 1
ATOM 468 C CA . ARG A 1 91 ? -0.285 72.531 17.679 1.000 51.443 1910 ARG AAA CA 1
ATOM 469 C C . ARG A 1 91 ? 0.099 73.459 16.518 1.000 49.365 1910 ARG AAA C 1
ATOM 470 O O . ARG A 1 91 ? -0.382 73.272 15.416 1.000 51.061 1910 ARG AAA O 1
ATOM 478 N N . ASP A 1 92 ? 0.972 74.419 16.789 1.000 49.941 1911 ASP AAA N 1
ATOM 479 C CA . ASP A 1 92 ? 1.592 75.354 15.834 1.000 48.236 1911 ASP AAA CA 1
ATOM 480 C C . ASP A 1 92 ? 2.991 74.868 15.449 1.000 46.934 1911 ASP AAA C 1
ATOM 481 O O . ASP A 1 92 ? 3.838 74.825 16.322 1.000 47.643 1911 ASP AAA O 1
ATOM 486 N N . ALA A 1 93 ? 3.187 74.555 14.172 1.000 43.634 1912 ALA AAA N 1
ATOM 487 C CA . ALA A 1 93 ? 4.475 74.273 13.517 1.000 42.757 1912 ALA AAA CA 1
ATOM 488 C C . ALA A 1 93 ? 4.874 75.485 12.672 1.000 43.600 1912 ALA AAA C 1
ATOM 489 O O . ALA A 1 93 ? 4.074 75.899 11.844 1.000 43.807 1912 ALA AAA O 1
ATOM 491 N N . TYR A 1 94 ? 6.097 76.007 12.854 1.000 41.492 1913 TYR AAA N 1
ATOM 492 C CA . TYR A 1 94 ? 6.669 77.064 11.995 1.000 42.749 1913 TYR AAA CA 1
ATOM 493 C C . TYR A 1 94 ? 7.524 76.365 10.971 1.000 42.172 1913 TYR AAA C 1
ATOM 494 O O . TYR A 1 94 ? 8.539 75.821 11.360 1.000 42.324 1913 TYR AAA O 1
ATOM 503 N N . TYR A 1 95 ? 7.081 76.318 9.723 1.000 44.601 1914 TYR AAA N 1
ATOM 504 C CA . TYR A 1 95 ? 7.847 75.656 8.637 1.000 43.952 1914 TYR AAA CA 1
ATOM 505 C C . TYR A 1 95 ? 8.772 76.675 7.961 1.000 43.270 1914 TYR AAA C 1
ATOM 506 O O . TYR A 1 95 ? 8.321 77.675 7.439 1.000 43.672 1914 TYR AAA O 1
ATOM 515 N N . PHE A 1 96 ? 10.053 76.354 7.966 1.000 45.783 1915 PHE AAA N 1
ATOM 516 C CA . PHE A 1 96 ? 11.189 77.205 7.561 1.000 45.373 1915 PHE AAA CA 1
ATOM 517 C C . PHE A 1 96 ? 11.768 76.550 6.316 1.000 46.244 1915 PHE AAA C 1
ATOM 518 O O . PHE A 1 96 ? 12.523 75.583 6.464 1.000 45.546 1915 PHE AAA O 1
ATOM 526 N N . SER A 1 97 ? 11.415 77.062 5.145 1.000 48.094 1916 SER AAA N 1
ATOM 527 C CA . SER A 1 97 ? 11.843 76.558 3.822 1.000 50.379 1916 SER AAA CA 1
ATOM 528 C C . SER A 1 97 ? 13.334 76.837 3.599 1.000 52.625 1916 SER AAA C 1
ATOM 529 O O . SER A 1 97 ? 13.776 77.963 3.907 1.000 52.938 1916 SER AAA O 1
ATOM 532 N N . LEU A 1 98 ? 14.021 75.871 2.991 1.000 50.336 1917 LEU AAA N 1
ATOM 533 C CA . LEU A 1 98 ? 15.447 75.928 2.616 1.000 52.045 1917 LEU AAA CA 1
ATOM 534 C C . LEU A 1 98 ? 15.569 75.736 1.110 1.000 53.056 1917 LEU AAA C 1
ATOM 535 O O . LEU A 1 98 ? 16.656 75.309 0.653 1.000 56.664 1917 LEU AAA O 1
ATOM 540 N N . GLN A 1 99 ? 14.539 76.107 0.363 1.000 52.540 1918 GLN AAA N 1
ATOM 541 C CA . GLN A 1 99 ? 14.556 76.037 -1.121 1.000 59.453 1918 GLN AAA CA 1
ATOM 542 C C . GLN A 1 99 ? 14.860 77.427 -1.692 1.000 63.154 1918 GLN AAA C 1
ATOM 543 O O . GLN A 1 99 ? 14.241 78.417 -1.248 1.000 62.198 1918 GLN AAA O 1
ATOM 549 N N . LYS A 1 100 ? 15.747 77.500 -2.679 1.000 71.992 1919 LYS AAA N 1
ATOM 550 C CA . LYS A 1 100 ? 16.071 78.781 -3.368 1.000 82.085 1919 LYS AAA CA 1
ATOM 551 C C . LYS A 1 100 ? 14.783 79.287 -4.017 1.000 84.342 1919 LYS AAA C 1
ATOM 552 O O . LYS A 1 100 ? 14.389 80.422 -3.700 1.000 88.700 1919 LYS AAA O 1
ATOM 557 N N . GLU A 1 101 ? 14.140 78.449 -4.836 1.000 92.859 1920 GLU AAA N 1
ATOM 558 C CA . GLU A 1 101 ? 12.890 78.774 -5.589 1.000 100.666 1920 GLU AAA CA 1
ATOM 559 C C . GLU A 1 101 ? 11.856 77.651 -5.397 1.000 102.348 1920 GLU AAA C 1
ATOM 560 O O . GLU A 1 101 ? 12.253 76.528 -5.008 1.000 98.609 1920 GLU AAA O 1
ATOM 562 N N . GLN A 1 102 ? 10.582 77.974 -5.678 1.000 105.306 1921 GLN AAA N 1
ATOM 563 C CA . GLN A 1 102 ? 9.409 77.066 -5.865 1.000 100.940 1921 GLN AAA CA 1
ATOM 564 C C . GLN A 1 102 ? 9.095 76.345 -4.548 1.000 96.160 1921 GLN AAA C 1
ATOM 565 O O . GLN A 1 102 ? 8.693 77.052 -3.609 1.000 90.319 1921 GLN AAA O 1
ATOM 567 N N . PRO A 1 113 ? 1.012 75.908 0.966 1.000 92.708 1932 PRO AAA N 1
ATOM 568 C CA . PRO A 1 113 ? 1.974 76.970 1.304 1.000 97.876 1932 PRO AAA CA 1
ATOM 569 C C . PRO A 1 113 ? 1.898 78.173 0.359 1.000 104.513 1932 PRO AAA C 1
ATOM 570 O O . PRO A 1 113 ? 1.665 78.001 -0.843 1.000 108.476 1932 PRO AAA O 1
ATOM 574 N N . PRO A 1 114 ? 2.035 79.421 0.878 1.000 104.248 1933 PRO AAA N 1
ATOM 575 C CA . PRO A 1 114 ? 2.365 80.571 0.021 1.000 102.941 1933 PRO AAA CA 1
ATOM 576 C C . PRO A 1 114 ? 3.828 80.494 -0.465 1.000 97.606 1933 PRO AAA C 1
ATOM 577 O O . PRO A 1 114 ? 4.581 79.723 0.129 1.000 99.141 1933 PRO AAA O 1
ATOM 581 N N . SER A 1 115 ? 4.185 81.241 -1.523 1.000 91.173 1934 SER AAA N 1
ATOM 582 C CA . SER A 1 115 ? 5.521 81.182 -2.196 1.000 85.260 1934 SER AAA CA 1
ATOM 583 C C . SER A 1 115 ? 6.584 81.827 -1.295 1.000 78.776 1934 SER AAA C 1
ATOM 584 O O . SER A 1 115 ? 6.215 82.374 -0.254 1.000 76.315 1934 SER AAA O 1
ATOM 587 N N . LEU A 1 116 ? 7.850 81.790 -1.711 1.000 75.433 1935 LEU AAA N 1
ATOM 588 C CA . LEU A 1 116 ? 8.981 82.454 -0.996 1.000 72.857 1935 LEU AAA CA 1
ATOM 589 C C . LEU A 1 116 ? 9.032 83.949 -1.350 1.000 71.812 1935 LEU AAA C 1
ATOM 590 O O . LEU A 1 116 ? 9.008 84.304 -2.535 1.000 73.634 1935 LEU AAA O 1
ATOM 595 N N . ASP A 1 117 ? 9.041 84.785 -0.315 1.000 68.280 1936 ASP AAA N 1
ATOM 596 C CA . ASP A 1 117 ? 9.423 86.212 -0.396 1.000 70.030 1936 ASP AAA CA 1
ATOM 597 C C . ASP A 1 117 ? 10.846 86.288 -0.950 1.000 70.717 1936 ASP AAA C 1
ATOM 598 O O . ASP A 1 117 ? 11.787 85.809 -0.327 1.000 63.333 1936 ASP AAA O 1
ATOM 603 N N . PRO A 1 118 ? 11.045 86.861 -2.159 1.000 73.920 1937 PRO AAA N 1
ATOM 604 C CA . PRO A 1 118 ? 12.352 86.802 -2.820 1.000 76.686 1937 PRO AAA CA 1
ATOM 605 C C . PRO A 1 118 ? 13.436 87.703 -2.181 1.000 78.740 1937 PRO AAA C 1
ATOM 606 O O . PRO A 1 118 ? 14.600 87.496 -2.471 1.000 81.331 1937 PRO AAA O 1
ATOM 610 N N . SER A 1 119 ? 13.055 88.671 -1.337 1.000 77.410 1938 SER AAA N 1
ATOM 611 C CA . SER A 1 119 ? 13.995 89.493 -0.530 1.000 77.733 1938 SER AAA CA 1
ATOM 612 C C . SER A 1 119 ? 14.650 88.623 0.565 1.000 75.156 1938 SER AAA C 1
ATOM 613 O O . SER A 1 119 ? 15.727 88.999 1.070 1.000 76.162 1938 SER AAA O 1
ATOM 616 N N . LEU A 1 120 ? 14.074 87.464 0.900 1.000 73.873 1939 LEU AAA N 1
ATOM 617 C CA . LEU A 1 120 ? 14.686 86.506 1.858 1.000 67.444 1939 LEU AAA CA 1
ATOM 618 C C . LEU A 1 120 ? 15.528 85.475 1.106 1.000 65.475 1939 LEU AAA C 1
ATOM 619 O O . LEU A 1 120 ? 15.107 84.307 0.922 1.000 62.818 1939 LEU AAA O 1
ATOM 624 N N . THR A 1 121 ? 16.740 85.874 0.748 1.000 63.214 1940 THR AAA N 1
ATOM 625 C CA . THR A 1 121 ? 17.694 84.991 0.046 1.000 61.730 1940 THR AAA CA 1
ATOM 626 C C . THR A 1 121 ? 17.922 83.734 0.897 1.000 58.061 1940 THR AAA C 1
ATOM 627 O O . THR A 1 121 ? 17.757 83.769 2.151 1.000 55.169 1940 THR AAA O 1
ATOM 631 N N . LEU A 1 122 ? 18.326 82.649 0.258 1.000 54.533 1941 LEU AAA N 1
ATOM 632 C CA . LEU A 1 122 ? 18.700 81.430 0.973 1.000 54.942 1941 LEU AAA CA 1
ATOM 633 C C . LEU A 1 122 ? 19.867 81.741 1.928 1.000 54.818 1941 LEU AAA C 1
ATOM 634 O O . LEU A 1 122 ? 19.840 81.255 3.069 1.000 52.442 1941 LEU AAA O 1
ATOM 639 N N . LYS A 1 123 ? 20.862 82.521 1.491 1.000 58.877 1942 LYS AAA N 1
ATOM 640 C CA . LYS A 1 123 ? 21.998 82.945 2.356 1.000 59.206 1942 LYS AAA CA 1
ATOM 641 C C . LYS A 1 123 ? 21.447 83.665 3.602 1.000 56.183 1942 LYS AAA C 1
ATOM 642 O O . LYS A 1 123 ? 21.828 83.239 4.714 1.000 55.683 1942 LYS AAA O 1
ATOM 648 N N . ASP A 1 124 ? 20.523 84.623 3.456 1.000 55.971 1943 ASP AAA N 1
ATOM 649 C CA . ASP A 1 124 ? 19.896 85.290 4.639 1.000 57.023 1943 ASP AAA CA 1
ATOM 650 C C . ASP A 1 124 ? 19.230 84.257 5.563 1.000 56.959 1943 ASP AAA C 1
ATOM 651 O O . ASP A 1 124 ? 19.367 84.394 6.798 1.000 56.453 1943 ASP AAA O 1
ATOM 656 N N . ARG A 1 125 ? 18.472 83.292 5.004 1.000 58.523 1944 ARG AAA N 1
ATOM 657 C CA . ARG A 1 125 ? 17.754 82.245 5.801 1.000 53.854 1944 ARG AAA CA 1
ATOM 658 C C . ARG A 1 125 ? 18.796 81.416 6.537 1.000 49.364 1944 ARG AAA C 1
ATOM 659 O O . ARG A 1 125 ? 18.604 81.154 7.725 1.000 46.682 1944 ARG AAA O 1
ATOM 667 N N . MET A 1 126 ? 19.853 81.006 5.854 1.000 50.525 1945 MET AAA N 1
ATOM 668 C CA . MET A 1 126 ? 20.906 80.151 6.453 1.000 50.540 1945 MET AAA CA 1
ATOM 669 C C . MET A 1 126 ? 21.604 80.920 7.584 1.000 51.513 1945 MET AAA C 1
ATOM 670 O O . MET A 1 126 ? 21.895 80.333 8.635 1.000 50.353 1945 MET AAA O 1
ATOM 675 N N . TRP A 1 127 ? 21.811 82.202 7.414 1.000 52.155 1946 TRP AAA N 1
ATOM 676 C CA . TRP A 1 127 ? 22.361 83.016 8.522 1.000 54.504 1946 TRP AAA CA 1
ATOM 677 C C . TRP A 1 127 ? 21.425 82.837 9.753 1.000 52.199 1946 TRP AAA C 1
ATOM 678 O O . TRP A 1 127 ? 21.885 82.467 10.844 1.000 51.401 1946 TRP AAA O 1
ATOM 689 N N . TYR A 1 128 ? 20.136 83.175 9.581 1.000 52.741 1947 TYR AAA N 1
ATOM 690 C CA . TYR A 1 128 ? 19.157 83.292 10.709 1.000 49.627 1947 TYR AAA CA 1
ATOM 691 C C . TYR A 1 128 ? 18.971 81.893 11.305 1.000 48.746 1947 TYR AAA C 1
ATOM 692 O O . TYR A 1 128 ? 18.820 81.746 12.546 1.000 49.406 1947 TYR AAA O 1
ATOM 701 N N . LEU A 1 129 ? 19.005 80.864 10.460 1.000 47.402 1948 LEU AAA N 1
ATOM 702 C CA . LEU A 1 129 ? 18.945 79.479 10.947 1.000 46.818 1948 LEU AAA CA 1
ATOM 703 C C . LEU A 1 129 ? 20.159 79.204 11.841 1.000 47.208 1948 LEU AAA C 1
ATOM 704 O O . LEU A 1 129 ? 19.936 78.705 12.960 1.000 48.566 1948 LEU AAA O 1
ATOM 709 N N . GLN A 1 130 ? 21.392 79.457 11.396 1.000 48.442 1949 GLN AAA N 1
ATOM 710 C CA . GLN A 1 130 ? 22.599 79.123 12.205 1.000 51.057 1949 GLN AAA CA 1
ATOM 711 C C . GLN A 1 130 ? 22.546 79.944 13.498 1.000 51.138 1949 GLN AAA C 1
ATOM 712 O O . GLN A 1 130 ? 22.899 79.412 14.563 1.000 52.833 1949 GLN AAA O 1
ATOM 718 N N . SER A 1 131 ? 22.077 81.183 13.429 1.000 46.427 1950 SER AAA N 1
ATOM 719 C CA . SER A 1 131 ? 22.017 82.092 14.590 1.000 49.483 1950 SER AAA CA 1
ATOM 720 C C . SER A 1 131 ? 21.105 81.528 15.677 1.000 51.915 1950 SER AAA C 1
ATOM 721 O O . SER A 1 131 ? 21.476 81.636 16.846 1.000 58.141 1950 SER AAA O 1
ATOM 724 N N . CYS A 1 132 ? 19.958 80.934 15.321 1.000 50.185 1951 CYS AAA N 1
ATOM 725 C CA . CYS A 1 132 ? 18.973 80.468 16.316 1.000 49.440 1951 CYS AAA CA 1
ATOM 726 C C . CYS A 1 132 ? 19.370 79.076 16.827 1.000 50.722 1951 CYS AAA C 1
ATOM 727 O O . CYS A 1 132 ? 18.885 78.690 17.902 1.000 50.664 1951 CYS AAA O 1
ATOM 730 N N . LEU A 1 133 ? 20.233 78.354 16.108 1.000 49.931 1952 LEU AAA N 1
ATOM 731 C CA . LEU A 1 133 ? 20.618 76.990 16.490 1.000 48.356 1952 LEU AAA CA 1
ATOM 732 C C . LEU A 1 133 ? 21.987 76.963 17.173 1.000 51.770 1952 LEU AAA C 1
ATOM 733 O O . LEU A 1 133 ? 22.387 75.836 17.519 1.000 49.324 1952 LEU AAA O 1
ATOM 738 N N . ARG A 1 134 ? 22.642 78.103 17.410 1.000 56.383 1953 ARG AAA N 1
ATOM 739 C CA . ARG A 1 134 ? 23.978 78.150 18.088 1.000 63.885 1953 ARG AAA CA 1
ATOM 740 C C . ARG A 1 134 ? 23.885 78.984 19.380 1.000 63.719 1953 ARG AAA C 1
ATOM 741 O O . ARG A 1 134 ? 23.296 79.995 19.329 1.000 64.498 1953 ARG AAA O 1
ATOM 743 N N . LYS A 1 135 ? 24.467 78.510 20.482 1.000 72.942 1954 LYS AAA N 1
ATOM 744 C CA . LYS A 1 135 ? 24.458 79.087 21.858 1.000 77.840 1954 LYS AAA CA 1
ATOM 745 C C . LYS A 1 135 ? 25.165 80.439 21.868 1.000 86.508 1954 LYS AAA C 1
ATOM 746 O O . LYS A 1 135 ? 26.193 80.545 21.200 1.000 86.893 1954 LYS AAA O 1
ATOM 748 N N . GLU A 1 136 ? 24.645 81.410 22.628 1.000 96.974 1955 GLU AAA N 1
ATOM 749 C CA . GLU A 1 136 ? 25.405 82.596 23.105 1.000 110.655 1955 GLU AAA CA 1
ATOM 750 C C . GLU A 1 136 ? 25.953 82.254 24.504 1.000 117.789 1955 GLU AAA C 1
ATOM 751 O O . GLU A 1 136 ? 25.744 81.084 24.948 1.000 105.260 1955 GLU AAA O 1
ATOM 753 N N . SER A 1 137 ? 26.623 83.215 25.168 1.000 119.834 1956 SER AAA N 1
ATOM 754 C CA . SER A 1 137 ? 27.251 83.061 26.511 1.000 121.293 1956 SER AAA CA 1
ATOM 755 C C . SER A 1 137 ? 26.194 83.259 27.614 1.000 123.297 1956 SER AAA C 1
ATOM 756 O O . SER A 1 137 ? 25.542 84.340 27.629 1.000 114.912 1956 SER AAA O 1
ATOM 758 N N . ASP A 1 138 ? 26.036 82.247 28.488 1.000 124.028 1957 ASP AAA N 1
ATOM 759 C CA . ASP A 1 138 ? 25.162 82.263 29.698 1.000 125.210 1957 ASP AAA CA 1
ATOM 760 C C . ASP A 1 138 ? 23.685 82.187 29.276 1.000 121.450 1957 ASP AAA C 1
ATOM 761 O O . ASP A 1 138 ? 22.860 82.928 29.869 1.000 119.393 1957 ASP AAA O 1
ATOM 763 N N . LYS A 1 139 ? 23.362 81.339 28.287 1.000 115.283 1958 LYS AAA N 1
ATOM 764 C CA . LYS A 1 139 ? 22.005 81.234 27.680 1.000 110.830 1958 LYS AAA CA 1
ATOM 765 C C . LYS A 1 139 ? 21.604 79.749 27.620 1.000 95.779 1958 LYS AAA C 1
ATOM 766 O O . LYS A 1 139 ? 22.055 79.075 26.700 1.000 83.255 1958 LYS AAA O 1
ATOM 768 N N . GLU A 1 140 ? 20.816 79.292 28.604 1.000 88.979 1959 GLU AAA N 1
ATOM 769 C CA . GLU A 1 140 ? 20.201 77.936 28.678 1.000 86.130 1959 GLU AAA CA 1
ATOM 770 C C . GLU A 1 140 ? 19.146 77.794 27.572 1.000 76.731 1959 GLU AAA C 1
ATOM 771 O O . GLU A 1 140 ? 18.122 78.511 27.635 1.000 77.897 1959 GLU AAA O 1
ATOM 773 N N . CYS A 1 141 ? 19.417 76.938 26.587 1.000 65.530 1960 CYS AAA N 1
ATOM 774 C CA . CYS A 1 141 ? 18.509 76.637 25.461 1.000 60.389 1960 CYS AAA CA 1
ATOM 775 C C . CYS A 1 141 ? 18.549 75.140 25.121 1.000 55.489 1960 CYS AAA C 1
ATOM 776 O O . CYS A 1 141 ? 19.654 74.596 24.940 1.000 52.097 1960 CYS AAA O 1
ATOM 779 N N . SER A 1 142 ? 17.382 74.494 25.052 1.000 50.721 1961 SER AAA N 1
ATOM 780 C CA . SER A 1 142 ? 17.246 73.044 24.795 1.000 47.993 1961 SER AAA CA 1
ATOM 781 C C . SER A 1 142 ? 16.473 72.827 23.496 1.000 45.539 1961 SER AAA C 1
ATOM 782 O O . SER A 1 142 ? 15.369 73.403 23.341 1.000 43.982 1961 SER AAA O 1
ATOM 785 N N . VAL A 1 143 ? 17.041 72.030 22.600 1.000 42.930 1962 VAL AAA N 1
ATOM 786 C CA . VAL A 1 143 ? 16.393 71.637 21.322 1.000 43.309 1962 VAL AAA CA 1
ATOM 787 C C . VAL A 1 143 ? 16.020 70.144 21.404 1.000 42.544 1962 VAL AAA C 1
ATOM 788 O O . VAL A 1 143 ? 16.847 69.313 21.794 1.000 38.580 1962 VAL AAA O 1
ATOM 792 N N . VAL A 1 144 ? 14.754 69.846 21.113 1.000 41.986 1963 VAL AAA N 1
ATOM 793 C CA . VAL A 1 144 ? 14.162 68.499 21.112 1.000 38.666 1963 VAL AAA CA 1
ATOM 794 C C . VAL A 1 144 ? 14.207 67.981 19.681 1.000 40.495 1963 VAL AAA C 1
ATOM 795 O O . VAL A 1 144 ? 13.588 68.609 18.828 1.000 36.779 1963 VAL AAA O 1
ATOM 799 N N . ILE A 1 145 ? 14.932 66.880 19.446 1.000 37.675 1964 ILE AAA N 1
ATOM 800 C CA . ILE A 1 145 ? 15.040 66.250 18.109 1.000 38.438 1964 ILE AAA CA 1
ATOM 801 C C . ILE A 1 145 ? 14.847 64.745 18.263 1.000 40.581 1964 ILE AAA C 1
ATOM 802 O O . ILE A 1 145 ? 15.627 64.109 19.008 1.000 40.071 1964 ILE AAA O 1
ATOM 807 N N . TYR A 1 146 ? 13.836 64.193 17.615 1.000 39.194 1965 TYR AAA N 1
ATOM 808 C CA . TYR A 1 146 ? 13.704 62.748 17.411 1.000 41.757 1965 TYR AAA CA 1
ATOM 809 C C . TYR A 1 146 ? 14.890 62.259 16.565 1.000 40.657 1965 TYR AAA C 1
ATOM 810 O O . TYR A 1 146 ? 15.078 62.747 15.471 1.000 42.464 1965 TYR AAA O 1
ATOM 819 N N . ASP A 1 147 ? 15.639 61.277 17.062 1.000 44.776 1966 ASP AAA N 1
ATOM 820 C CA . ASP A 1 147 ? 16.890 60.766 16.418 1.000 43.852 1966 ASP AAA CA 1
ATOM 821 C C . ASP A 1 147 ? 17.858 61.937 16.238 1.000 37.577 1966 ASP AAA C 1
ATOM 822 O O . ASP A 1 147 ? 18.169 62.366 15.099 1.000 42.069 1966 ASP AAA O 1
ATOM 827 N N . PHE A 1 148 ? 18.259 62.484 17.351 1.000 34.369 1967 PHE AAA N 1
ATOM 828 C CA . PHE A 1 148 ? 19.200 63.608 17.413 1.000 38.770 1967 PHE AAA CA 1
ATOM 829 C C . PHE A 1 148 ? 20.423 63.359 16.523 1.000 41.856 1967 PHE AAA C 1
ATOM 830 O O . PHE A 1 148 ? 20.784 64.286 15.713 1.000 41.995 1967 PHE AAA O 1
ATOM 838 N N . ILE A 1 149 ? 21.044 62.170 16.614 1.000 37.633 1968 ILE AAA N 1
ATOM 839 C CA . ILE A 1 149 ? 22.350 61.918 15.932 1.000 36.934 1968 ILE AAA CA 1
ATOM 840 C C . ILE A 1 149 ? 22.162 62.074 14.438 1.000 37.290 1968 ILE AAA C 1
ATOM 841 O O . ILE A 1 149 ? 22.954 62.804 13.812 1.000 39.501 1968 ILE AAA O 1
ATOM 846 N N . GLN A 1 150 ? 21.166 61.415 13.861 1.000 38.430 1969 GLN AAA N 1
ATOM 847 C CA . GLN A 1 150 ? 20.965 61.476 12.397 1.000 40.247 1969 GLN AAA CA 1
ATOM 848 C C . GLN A 1 150 ? 20.685 62.937 11.967 1.000 40.864 1969 GLN AAA C 1
ATOM 849 O O . GLN A 1 150 ? 21.167 63.380 10.910 1.000 45.484 1969 GLN AAA O 1
ATOM 855 N N . SER A 1 151 ? 19.984 63.713 12.776 1.000 39.169 1970 SER AAA N 1
ATOM 856 C CA . SER A 1 151 ? 19.591 65.091 12.417 1.000 41.302 1970 SER AAA CA 1
ATOM 857 C C . SER A 1 151 ? 20.816 66.006 12.524 1.000 40.979 1970 SER AAA C 1
ATOM 858 O O . SER A 1 151 ? 21.013 66.834 11.618 1.000 38.773 1970 SER AAA O 1
ATOM 861 N N . TYR A 1 152 ? 21.603 65.862 13.580 1.000 37.489 1971 TYR AAA N 1
ATOM 862 C CA . TYR A 1 152 ? 22.861 66.629 13.764 1.000 39.632 1971 TYR AAA CA 1
ATOM 863 C C . TYR A 1 152 ? 23.754 66.452 12.541 1.000 41.671 1971 TYR AAA C 1
ATOM 864 O O . TYR A 1 152 ? 24.328 67.422 12.045 1.000 45.017 1971 TYR AAA O 1
ATOM 873 N N . LYS A 1 153 ? 23.825 65.225 12.007 1.000 43.925 1972 LYS AAA N 1
ATOM 874 C CA . LYS A 1 153 ? 24.760 64.907 10.904 1.000 42.350 1972 LYS AAA CA 1
ATOM 875 C C . LYS A 1 153 ? 24.228 65.512 9.620 1.000 42.433 1972 LYS AAA C 1
ATOM 876 O O . LYS A 1 153 ? 25.048 66.028 8.827 1.000 44.572 1972 LYS AAA O 1
ATOM 882 N N . ILE A 1 154 ? 22.940 65.372 9.348 1.000 40.208 1973 ILE AAA N 1
ATOM 883 C CA . ILE A 1 154 ? 22.374 65.953 8.096 1.000 42.446 1973 ILE AAA CA 1
ATOM 884 C C . ILE A 1 154 ? 22.525 67.479 8.140 1.000 41.439 1973 ILE AAA C 1
ATOM 885 O O . ILE A 1 154 ? 22.860 68.072 7.130 1.000 46.215 1973 ILE AAA O 1
ATOM 890 N N . LEU A 1 155 ? 22.259 68.120 9.264 1.000 41.911 1974 LEU AAA N 1
ATOM 891 C CA . LEU A 1 155 ? 22.364 69.600 9.370 1.000 42.321 1974 LEU AAA CA 1
ATOM 892 C C . LEU A 1 155 ? 23.810 70.014 9.099 1.000 43.773 1974 LEU AAA C 1
ATOM 893 O O . LEU A 1 155 ? 23.991 70.983 8.380 1.000 44.100 1974 LEU AAA O 1
ATOM 898 N N . LEU A 1 156 ? 24.795 69.261 9.608 1.000 44.038 1975 LEU AAA N 1
ATOM 899 C CA . LEU A 1 156 ? 26.235 69.582 9.422 1.000 45.768 1975 LEU AAA CA 1
ATOM 900 C C . LEU A 1 156 ? 26.625 69.335 7.979 1.000 46.068 1975 LEU AAA C 1
ATOM 901 O O . LEU A 1 156 ? 27.107 70.274 7.372 1.000 46.764 1975 LEU AAA O 1
ATOM 906 N N . LEU A 1 157 ? 26.394 68.129 7.450 1.000 50.056 1976 LEU AAA N 1
ATOM 907 C CA . LEU A 1 157 ? 26.941 67.684 6.132 1.000 51.242 1976 LEU AAA CA 1
ATOM 908 C C . LEU A 1 157 ? 26.115 68.254 4.978 1.000 52.531 1976 LEU AAA C 1
ATOM 909 O O . LEU A 1 157 ? 26.688 68.512 3.941 1.000 55.557 1976 LEU AAA O 1
ATOM 914 N N . SER A 1 158 ? 24.804 68.402 5.124 1.000 53.797 1977 SER AAA N 1
ATOM 915 C CA . SER A 1 158 ? 23.922 68.847 4.018 1.000 55.204 1977 SER AAA CA 1
ATOM 916 C C . SER A 1 158 ? 23.791 70.370 3.989 1.000 52.901 1977 SER AAA C 1
ATOM 917 O O . SER A 1 158 ? 23.872 70.932 2.897 1.000 52.668 1977 SER AAA O 1
ATOM 920 N N . CYS A 1 159 ? 23.603 71.006 5.143 1.000 53.116 1978 CYS AAA N 1
ATOM 921 C CA . CYS A 1 159 ? 23.266 72.442 5.257 1.000 57.180 1978 CYS AAA CA 1
ATOM 922 C C . CYS A 1 159 ? 24.433 73.252 5.810 1.000 57.520 1978 CYS AAA C 1
ATOM 923 O O . CYS A 1 159 ? 24.287 74.468 5.837 1.000 62.363 1978 CYS AAA O 1
ATOM 926 N N . GLY A 1 160 ? 25.506 72.614 6.288 1.000 54.730 1979 GLY AAA N 1
ATOM 927 C CA . GLY A 1 160 ? 26.685 73.313 6.824 1.000 55.424 1979 GLY AAA CA 1
ATOM 928 C C . GLY A 1 160 ? 26.381 73.983 8.150 1.000 55.907 1979 GLY AAA C 1
ATOM 929 O O . GLY A 1 160 ? 26.965 75.018 8.453 1.000 58.199 1979 GLY AAA O 1
ATOM 930 N N . ILE A 1 161 ? 25.445 73.451 8.912 1.000 53.335 1980 ILE AAA N 1
ATOM 931 C CA . ILE A 1 161 ? 25.051 74.021 10.226 1.000 53.905 1980 ILE AAA CA 1
ATOM 932 C C . ILE A 1 161 ? 25.410 73.050 11.352 1.000 52.376 1980 ILE AAA C 1
ATOM 933 O O . ILE A 1 161 ? 25.028 71.890 11.284 1.000 50.588 1980 ILE AAA O 1
ATOM 938 N N . SER A 1 162 ? 26.097 73.562 12.357 1.000 54.256 1981 SER AAA N 1
ATOM 939 C CA . SER A 1 162 ? 26.563 72.856 13.564 1.000 56.480 1981 SER AAA CA 1
ATOM 940 C C . SER A 1 162 ? 25.656 73.254 14.722 1.000 56.425 1981 SER AAA C 1
ATOM 941 O O . SER A 1 162 ? 25.788 74.397 15.155 1.000 60.768 1981 SER AAA O 1
ATOM 944 N N . LEU A 1 163 ? 24.747 72.376 15.159 1.000 51.836 1982 LEU AAA N 1
ATOM 945 C CA . LEU A 1 163 ? 23.920 72.615 16.366 1.000 52.124 1982 LEU AAA CA 1
ATOM 946 C C . LEU A 1 163 ? 24.850 72.851 17.546 1.000 55.936 1982 LEU AAA C 1
ATOM 947 O O . LEU A 1 163 ? 25.834 72.135 17.614 1.000 55.943 1982 LEU AAA O 1
ATOM 952 N N . GLU A 1 164 ? 24.597 73.883 18.371 1.000 56.039 1983 GLU AAA N 1
ATOM 953 C CA . GLU A 1 164 ? 25.416 74.221 19.566 1.000 57.289 1983 GLU AAA CA 1
ATOM 954 C C . GLU A 1 164 ? 24.464 74.651 20.679 1.000 58.346 1983 GLU AAA C 1
ATOM 955 O O . GLU A 1 164 ? 24.394 75.863 20.981 1.000 66.908 1983 GLU AAA O 1
ATOM 958 N N . GLN A 1 165 ? 23.707 73.716 21.218 1.000 54.832 1984 GLN AAA N 1
ATOM 959 C CA . GLN A 1 165 ? 22.772 73.912 22.359 1.000 55.174 1984 GLN AAA CA 1
ATOM 960 C C . GLN A 1 165 ? 22.717 72.618 23.184 1.000 51.541 1984 GLN AAA C 1
ATOM 961 O O . GLN A 1 165 ? 23.468 71.705 22.851 1.000 51.839 1984 GLN AAA O 1
ATOM 967 N N . SER A 1 166 ? 21.905 72.576 24.232 1.000 48.643 1985 SER AAA N 1
ATOM 968 C CA . SER A 1 166 ? 21.552 71.345 24.970 1.000 50.429 1985 SER AAA CA 1
ATOM 969 C C . SER A 1 166 ? 20.546 70.557 24.131 1.000 50.120 1985 SER AAA C 1
ATOM 970 O O . SER A 1 166 ? 19.666 71.161 23.522 1.000 49.333 1985 SER AAA O 1
ATOM 973 N N . TYR A 1 167 ? 20.731 69.250 24.025 1.000 49.550 1986 TYR AAA N 1
ATOM 974 C CA . TYR A 1 167 ? 19.893 68.371 23.166 1.000 45.261 1986 TYR AAA CA 1
ATOM 975 C C . TYR A 1 167 ? 19.103 67.436 24.065 1.000 45.602 1986 TYR AAA C 1
ATOM 976 O O . TYR A 1 167 ? 19.595 67.090 25.221 1.000 39.295 1986 TYR AAA O 1
ATOM 985 N N . GLU A 1 168 ? 17.884 67.173 23.595 1.000 42.094 1987 GLU AAA N 1
ATOM 986 C CA . GLU A 1 168 ? 16.925 66.241 24.177 1.000 45.281 1987 GLU AAA CA 1
ATOM 987 C C . GLU A 1 168 ? 16.346 65.366 23.062 1.000 44.795 1987 GLU AAA C 1
ATOM 988 O O . GLU A 1 168 ? 15.712 65.955 22.185 1.000 44.855 1987 GLU AAA O 1
ATOM 994 N N . ASP A 1 169 ? 16.576 64.047 23.110 1.000 40.696 1988 ASP AAA N 1
ATOM 995 C CA . ASP A 1 169 ? 15.950 63.073 22.171 1.000 38.808 1988 ASP AAA CA 1
ATOM 996 C C . ASP A 1 169 ? 14.910 62.279 22.952 1.000 37.657 1988 ASP AAA C 1
ATOM 997 O O . ASP A 1 169 ? 15.231 61.616 23.919 1.000 38.089 1988 ASP AAA O 1
ATOM 1002 N N . PRO A 1 170 ? 13.619 62.350 22.617 1.000 36.659 1989 PRO AAA N 1
ATOM 1003 C CA . PRO A 1 170 ? 12.631 61.519 23.305 1.000 39.468 1989 PRO AAA CA 1
ATOM 1004 C C . PRO A 1 170 ? 12.863 59.993 23.152 1.000 36.500 1989 PRO AAA C 1
ATOM 1005 O O . PRO A 1 170 ? 12.538 59.315 24.047 1.000 34.799 1989 PRO AAA O 1
ATOM 1009 N N . LYS A 1 171 ? 13.528 59.526 22.104 1.000 37.583 1990 LYS AAA N 1
ATOM 1010 C CA . LYS A 1 171 ? 13.972 58.087 21.984 1.000 41.315 1990 LYS AAA CA 1
ATOM 1011 C C . LYS A 1 171 ? 14.835 57.722 23.188 1.000 40.892 1990 LYS AAA C 1
ATOM 1012 O O . LYS A 1 171 ? 14.644 56.608 23.734 1.000 40.741 1990 LYS AAA O 1
ATOM 1018 N N . VAL A 1 172 ? 15.742 58.603 23.607 1.000 37.413 1991 VAL AAA N 1
ATOM 1019 C CA . VAL A 1 172 ? 16.712 58.296 24.698 1.000 36.646 1991 VAL AAA CA 1
ATOM 1020 C C . VAL A 1 172 ? 15.984 58.338 26.037 1.000 39.347 1991 VAL AAA C 1
ATOM 1021 O O . VAL A 1 172 ? 16.314 57.500 26.921 1.000 37.058 1991 VAL AAA O 1
ATOM 1025 N N . ALA A 1 173 ? 15.050 59.281 26.192 1.000 36.855 1992 ALA AAA N 1
ATOM 1026 C CA . ALA A 1 173 ? 14.184 59.395 27.382 1.000 37.841 1992 ALA AAA CA 1
ATOM 1027 C C . ALA A 1 173 ? 13.365 58.091 27.557 1.000 38.766 1992 ALA AAA C 1
ATOM 1028 O O . ALA A 1 173 ? 13.271 57.610 28.694 1.000 40.941 1992 ALA AAA O 1
ATOM 1030 N N . CYS A 1 174 ? 12.787 57.552 26.486 1.000 36.532 1993 CYS AAA N 1
ATOM 1031 C CA . CYS A 1 174 ? 12.024 56.275 26.503 1.000 42.781 1993 CYS AAA CA 1
ATOM 1032 C C . CYS A 1 174 ? 12.920 55.156 27.036 1.000 39.701 1993 CYS AAA C 1
ATOM 1033 O O . CYS A 1 174 ? 12.499 54.426 27.917 1.000 40.139 1993 CYS AAA O 1
ATOM 1036 N N . TRP A 1 175 ? 14.097 55.026 26.460 1.000 38.935 1994 TRP AAA N 1
ATOM 1037 C CA . TRP A 1 175 ? 15.098 54.014 26.858 1.000 39.632 1994 TRP AAA CA 1
ATOM 1038 C C . TRP A 1 175 ? 15.351 54.138 28.355 1.000 41.835 1994 TRP AAA C 1
ATOM 1039 O O . TRP A 1 175 ? 15.313 53.128 29.075 1.000 42.009 1994 TRP AAA O 1
ATOM 1050 N N . LEU A 1 176 ? 15.515 55.362 28.827 1.000 42.569 1995 LEU AAA N 1
ATOM 1051 C CA . LEU A 1 176 ? 15.909 55.646 30.222 1.000 41.649 1995 LEU AAA CA 1
ATOM 1052 C C . LEU A 1 176 ? 14.781 55.219 31.148 1.000 44.443 1995 LEU AAA C 1
ATOM 1053 O O . LEU A 1 176 ? 15.061 54.858 32.280 1.000 45.462 1995 LEU AAA O 1
ATOM 1058 N N . LEU A 1 177 ? 13.517 55.276 30.703 1.000 46.851 1996 LEU AAA N 1
ATOM 1059 C CA . LEU A 1 177 ? 12.355 54.885 31.538 1.000 45.904 1996 LEU AAA CA 1
ATOM 1060 C C . LEU A 1 177 ? 12.153 53.365 31.556 1.000 48.726 1996 LEU AAA C 1
ATOM 1061 O O . LEU A 1 177 ? 11.614 52.870 32.554 1.000 50.710 1996 LEU AAA O 1
ATOM 1066 N N . ASP A 1 178 ? 12.519 52.658 30.491 1.000 48.327 1997 ASP AAA N 1
ATOM 1067 C CA . ASP A 1 178 ? 12.459 51.177 30.458 1.000 49.542 1997 ASP AAA CA 1
ATOM 1068 C C . ASP A 1 178 ? 13.447 50.653 29.430 1.000 43.529 1997 ASP AAA C 1
ATOM 1069 O O . ASP A 1 178 ? 13.150 50.654 28.239 1.000 39.885 1997 ASP AAA O 1
ATOM 1074 N N . PRO A 1 179 ? 14.667 50.244 29.841 1.000 41.657 1998 PRO AAA N 1
ATOM 1075 C CA . PRO A 1 179 ? 15.694 49.880 28.877 1.000 42.684 1998 PRO AAA CA 1
ATOM 1076 C C . PRO A 1 179 ? 15.362 48.616 28.068 1.000 44.348 1998 PRO AAA C 1
ATOM 1077 O O . PRO A 1 179 ? 16.011 48.382 27.098 1.000 46.335 1998 PRO AAA O 1
ATOM 1081 N N . ASP A 1 180 ? 14.421 47.796 28.543 1.000 48.175 1999 ASP AAA N 1
ATOM 1082 C CA . ASP A 1 180 ? 13.987 46.523 27.904 1.000 49.689 1999 ASP AAA CA 1
ATOM 1083 C C . ASP A 1 180 ? 12.785 46.756 26.979 1.000 51.936 1999 ASP AAA C 1
ATOM 1084 O O . ASP A 1 180 ? 12.375 45.786 26.324 1.000 54.071 1999 ASP AAA O 1
ATOM 1089 N N . SER A 1 181 ? 12.266 47.987 26.901 1.000 50.655 2000 SER AAA N 1
ATOM 1090 C CA . SER A 1 181 ? 11.174 48.388 25.979 1.000 51.109 2000 SER AAA CA 1
ATOM 1091 C C . SER A 1 181 ? 11.639 48.119 24.552 1.000 49.840 2000 SER AAA C 1
ATOM 1092 O O . SER A 1 181 ? 12.818 48.040 24.324 1.000 47.438 2000 SER AAA O 1
ATOM 1095 N N . GLN A 1 182 ? 10.729 47.935 23.618 1.000 54.962 2001 GLN AAA N 1
ATOM 1096 C CA . GLN A 1 182 ? 11.105 47.836 22.187 1.000 59.177 2001 GLN AAA CA 1
ATOM 1097 C C . GLN A 1 182 ? 11.622 49.217 21.746 1.000 52.976 2001 GLN AAA C 1
ATOM 1098 O O . GLN A 1 182 ? 11.197 50.237 22.314 1.000 51.276 2001 GLN AAA O 1
ATOM 1104 N N . GLU A 1 183 ? 12.588 49.237 20.839 1.000 53.292 2002 GLU AAA N 1
ATOM 1105 C CA . GLU A 1 183 ? 13.095 50.460 20.185 1.000 52.395 2002 GLU AAA CA 1
ATOM 1106 C C . GLU A 1 183 ? 11.905 51.362 19.855 1.000 46.924 2002 GLU AAA C 1
ATOM 1107 O O . GLU A 1 183 ? 10.949 50.910 19.246 1.000 50.118 2002 GLU AAA O 1
ATOM 1113 N N . PRO A 1 184 ? 11.913 52.633 20.285 1.000 44.302 2003 PRO AAA N 1
ATOM 1114 C CA . PRO A 1 184 ? 10.808 53.550 20.018 1.000 43.480 2003 PRO AAA CA 1
ATOM 1115 C C . PRO A 1 184 ? 10.669 53.959 18.546 1.000 42.517 2003 PRO AAA C 1
ATOM 1116 O O . PRO A 1 184 ? 11.599 53.978 17.858 1.000 43.343 2003 PRO AAA O 1
ATOM 1120 N N . THR A 1 185 ? 9.440 54.116 18.085 1.000 45.455 2004 THR AAA N 1
ATOM 1121 C CA . THR A 1 185 ? 9.071 54.747 16.800 1.000 44.404 2004 THR AAA CA 1
ATOM 1122 C C . THR A 1 185 ? 8.313 56.023 17.181 1.000 42.078 2004 THR AAA C 1
ATOM 1123 O O . THR A 1 185 ? 7.990 56.157 18.356 1.000 45.570 2004 THR AAA O 1
ATOM 1127 N N . LEU A 1 186 ? 8.052 56.935 16.253 1.000 39.654 2005 LEU AAA N 1
ATOM 1128 C CA . LEU A 1 186 ? 7.224 58.120 16.570 1.000 42.350 2005 LEU AAA CA 1
ATOM 1129 C C . LEU A 1 186 ? 5.816 57.620 17.017 1.000 43.380 2005 LEU AAA C 1
ATOM 1130 O O . LEU A 1 186 ? 5.248 58.130 18.002 1.000 43.090 2005 LEU AAA O 1
ATOM 1135 N N . HIS A 1 187 ? 5.320 56.568 16.384 1.000 41.844 2006 HIS AAA N 1
ATOM 1136 C CA . HIS A 1 187 ? 3.992 55.971 16.687 1.000 45.608 2006 HIS AAA CA 1
ATOM 1137 C C . HIS A 1 187 ? 3.953 55.397 18.105 1.000 42.093 2006 HIS AAA C 1
ATOM 1138 O O . HIS A 1 187 ? 2.964 55.648 18.782 1.000 45.175 2006 HIS AAA O 1
ATOM 1145 N N . SER A 1 188 ? 4.976 54.684 18.546 1.000 40.635 2007 SER AAA N 1
ATOM 1146 C CA . SER A 1 188 ? 5.047 54.099 19.916 1.000 41.109 2007 SER AAA CA 1
ATOM 1147 C C . SER A 1 188 ? 5.184 55.223 20.957 1.000 42.875 2007 SER AAA C 1
ATOM 1148 O O . SER A 1 188 ? 4.507 55.170 22.000 1.000 43.293 2007 SER AAA O 1
ATOM 1151 N N . ILE A 1 189 ? 5.966 56.253 20.673 1.000 42.534 2008 ILE AAA N 1
ATOM 1152 C CA . ILE A 1 189 ? 6.126 57.408 21.604 1.000 42.494 2008 ILE AAA CA 1
ATOM 1153 C C . ILE A 1 189 ? 4.765 58.082 21.786 1.000 42.870 2008 ILE AAA C 1
ATOM 1154 O O . ILE A 1 189 ? 4.345 58.329 22.932 1.000 48.530 2008 ILE AAA O 1
ATOM 1159 N N . VAL A 1 190 ? 4.071 58.356 20.696 1.000 43.137 2009 VAL AAA N 1
ATOM 1160 C CA . VAL A 1 190 ? 2.766 59.077 20.760 1.000 43.592 2009 VAL AAA CA 1
ATOM 1161 C C . VAL A 1 190 ? 1.741 58.160 21.432 1.000 43.102 2009 VAL AAA C 1
ATOM 1162 O O . VAL A 1 190 ? 0.969 58.648 22.292 1.000 42.719 2009 VAL AAA O 1
ATOM 1166 N N . THR A 1 191 ? 1.755 56.866 21.103 1.000 42.398 2010 THR AAA N 1
ATOM 1167 C CA . THR A 1 191 ? 0.877 55.853 21.761 1.000 45.889 2010 THR AAA CA 1
ATOM 1168 C C . THR A 1 191 ? 1.061 55.961 23.283 1.000 46.592 2010 THR AAA C 1
ATOM 1169 O O . THR A 1 191 ? 0.073 56.155 23.956 1.000 49.291 2010 THR AAA O 1
ATOM 1173 N N . SER A 1 192 ? 2.297 55.881 23.789 1.000 46.487 2011 SER AAA N 1
ATOM 1174 C CA . SER A 1 192 ? 2.610 55.776 25.247 1.000 48.778 2011 SER AAA CA 1
ATOM 1175 C C . SER A 1 192 ? 2.478 57.120 25.976 1.000 49.114 2011 SER AAA C 1
ATOM 1176 O O . SER A 1 192 ? 1.985 57.139 27.114 1.000 53.102 2011 SER AAA O 1
ATOM 1179 N N . PHE A 1 193 ? 2.902 58.220 25.358 1.000 48.050 2012 PHE AAA N 1
ATOM 1180 C CA . PHE A 1 193 ? 3.141 59.500 26.064 1.000 46.638 2012 PHE AAA CA 1
ATOM 1181 C C . PHE A 1 193 ? 2.213 60.613 25.556 1.000 47.150 2012 PHE AAA C 1
ATOM 1182 O O . PHE A 1 193 ? 2.091 61.605 26.245 1.000 47.043 2012 PHE AAA O 1
ATOM 1190 N N . LEU A 1 194 ? 1.582 60.482 24.392 1.000 45.230 2013 LEU AAA N 1
ATOM 1191 C CA . LEU A 1 194 ? 0.734 61.578 23.834 1.000 45.191 2013 LEU AAA CA 1
ATOM 1192 C C . LEU A 1 194 ? -0.477 60.974 23.125 1.000 46.792 2013 LEU AAA C 1
ATOM 1193 O O . LEU A 1 194 ? -0.792 61.382 22.024 1.000 45.837 2013 LEU AAA O 1
ATOM 1198 N N . PRO A 1 195 ? -1.205 60.011 23.728 1.000 46.920 2014 PRO AAA N 1
ATOM 1199 C CA . PRO A 1 195 ? -2.150 59.163 22.990 1.000 49.144 2014 PRO AAA CA 1
ATOM 1200 C C . PRO A 1 195 ? -3.336 59.908 22.342 1.000 48.731 2014 PRO AAA C 1
ATOM 1201 O O . PRO A 1 195 ? -3.800 59.522 21.307 1.000 51.486 2014 PRO AAA O 1
ATOM 1205 N N . HIS A 1 196 ? -3.747 61.013 22.935 1.000 49.182 2015 HIS AAA N 1
ATOM 1206 C CA . HIS A 1 196 ? -4.776 61.934 22.386 1.000 50.804 2015 HIS AAA CA 1
ATOM 1207 C C . HIS A 1 196 ? -4.352 62.534 21.029 1.000 51.631 2015 HIS AAA C 1
ATOM 1208 O O . HIS A 1 196 ? -5.261 63.020 20.334 1.000 52.675 2015 HIS AAA O 1
ATOM 1215 N N . GLU A 1 197 ? -3.068 62.493 20.620 1.000 47.942 2016 GLU AAA N 1
ATOM 1216 C CA . GLU A 1 197 ? -2.646 63.038 19.302 1.000 48.078 2016 GLU AAA CA 1
ATOM 1217 C C . GLU A 1 197 ? -2.409 61.924 18.282 1.000 47.622 2016 GLU AAA C 1
ATOM 1218 O O . GLU A 1 197 ? -1.970 62.245 17.196 1.000 50.683 2016 GLU AAA O 1
ATOM 1224 N N . LEU A 1 198 ? -2.722 60.668 18.577 1.000 51.446 2017 LEU AAA N 1
ATOM 1225 C CA . LEU A 1 198 ? -2.679 59.563 17.570 1.000 54.548 2017 LEU AAA CA 1
ATOM 1226 C C . LEU A 1 198 ? -3.387 59.933 16.257 1.000 54.689 2017 LEU AAA C 1
ATOM 1227 O O . LEU A 1 198 ? -2.931 59.521 15.204 1.000 58.104 2017 LEU AAA O 1
ATOM 1232 N N . PRO A 1 199 ? -4.542 60.624 16.227 1.000 55.289 2018 PRO AAA N 1
ATOM 1233 C CA . PRO A 1 199 ? -5.166 60.995 14.947 1.000 60.432 2018 PRO AAA CA 1
ATOM 1234 C C . PRO A 1 199 ? -4.245 61.753 13.965 1.000 56.872 2018 PRO AAA C 1
ATOM 1235 O O . PRO A 1 199 ? -4.318 61.480 12.789 1.000 59.054 2018 PRO AAA O 1
ATOM 1239 N N . LEU A 1 200 ? -3.350 62.610 14.444 1.000 56.327 2019 LEU AAA N 1
ATOM 1240 C CA . LEU A 1 200 ? -2.318 63.294 13.600 1.000 55.255 2019 LEU AAA CA 1
ATOM 1241 C C . LEU A 1 200 ? -1.485 62.291 12.790 1.000 54.622 2019 LEU AAA C 1
ATOM 1242 O O . LEU A 1 200 ? -0.956 62.669 11.759 1.000 61.396 2019 LEU AAA O 1
ATOM 1247 N N . LEU A 1 201 ? -1.351 61.056 13.249 1.000 54.595 2020 LEU AAA N 1
ATOM 1248 C CA . LEU A 1 201 ? -0.507 60.005 12.611 1.000 52.779 2020 LEU AAA CA 1
ATOM 1249 C C . LEU A 1 201 ? -1.347 59.129 11.692 1.000 55.416 2020 LEU AAA C 1
ATOM 1250 O O . LEU A 1 201 ? -0.743 58.261 11.030 1.000 59.431 2020 LEU AAA O 1
ATOM 1255 N N . GLU A 1 202 ? -2.669 59.317 11.647 1.000 61.507 2021 GLU AAA N 1
ATOM 1256 C CA . GLU A 1 202 ? -3.599 58.556 10.757 1.000 65.768 2021 GLU AAA CA 1
ATOM 1257 C C . GLU A 1 202 ? -3.174 58.709 9.286 1.000 68.475 2021 GLU AAA C 1
ATOM 1258 O O . GLU A 1 202 ? -3.165 59.873 8.794 1.000 68.710 2021 GLU AAA O 1
ATOM 1260 N N . GLY A 1 203 ? -2.895 57.590 8.608 1.000 68.419 2022 GLY AAA N 1
ATOM 1261 C CA . GLY A 1 203 ? -2.479 57.553 7.190 1.000 72.053 2022 GLY AAA CA 1
ATOM 1262 C C . GLY A 1 203 ? -0.997 57.900 7.003 1.000 74.853 2022 GLY AAA C 1
ATOM 1263 O O . GLY A 1 203 ? -0.621 58.256 5.877 1.000 73.077 2022 GLY AAA O 1
ATOM 1264 N N . MET A 1 204 ? -0.201 57.855 8.075 1.000 70.837 2023 MET AAA N 1
ATOM 1265 C CA . MET A 1 204 ? 1.239 58.210 8.073 1.000 67.760 2023 MET AAA CA 1
ATOM 1266 C C . MET A 1 204 ? 2.000 56.986 8.582 1.000 66.269 2023 MET AAA C 1
ATOM 1267 O O . MET A 1 204 ? 2.656 57.068 9.620 1.000 67.636 2023 MET AAA O 1
ATOM 1272 N N . GLU A 1 205 ? 1.931 55.913 7.797 1.000 65.356 2024 GLU AAA N 1
ATOM 1273 C CA . GLU A 1 205 ? 2.319 54.528 8.160 1.000 70.509 2024 GLU AAA CA 1
ATOM 1274 C C . GLU A 1 205 ? 3.819 54.461 8.493 1.000 68.982 2024 GLU AAA C 1
ATOM 1275 O O . GLU A 1 205 ? 4.186 53.600 9.349 1.000 68.497 2024 GLU AAA O 1
ATOM 1277 N N . THR A 1 206 ? 4.638 55.351 7.909 1.000 64.061 2025 THR AAA N 1
ATOM 1278 C CA . THR A 1 206 ? 6.111 55.435 8.168 1.000 63.067 2025 THR AAA CA 1
ATOM 1279 C C . THR A 1 206 ? 6.414 55.912 9.600 1.000 57.247 2025 THR AAA C 1
ATOM 1280 O O . THR A 1 206 ? 7.551 55.699 10.037 1.000 60.951 2025 THR AAA O 1
ATOM 1284 N N . SER A 1 207 ? 5.445 56.480 10.327 1.000 57.740 2026 SER AAA N 1
ATOM 1285 C CA . SER A 1 207 ? 5.563 56.809 11.783 1.000 53.496 2026 SER AAA CA 1
ATOM 1286 C C . SER A 1 207 ? 5.763 55.543 12.616 1.000 56.280 2026 SER AAA C 1
ATOM 1287 O O . SER A 1 207 ? 6.211 55.705 13.755 1.000 51.228 2026 SER AAA O 1
ATOM 1290 N N . GLN A 1 208 ? 5.446 54.346 12.068 1.000 59.351 2027 GLN AAA N 1
ATOM 1291 C CA . GLN A 1 208 ? 5.662 53.023 12.725 1.000 62.992 2027 GLN AAA CA 1
ATOM 1292 C C . GLN A 1 208 ? 6.998 52.397 12.313 1.000 64.276 2027 GLN AAA C 1
ATOM 1293 O O . GLN A 1 208 ? 7.233 51.218 12.677 1.000 67.079 2027 GLN AAA O 1
ATOM 1299 N N . GLY A 1 209 ? 7.841 53.138 11.586 1.000 59.662 2028 GLY AAA N 1
ATOM 1300 C CA . GLY A 1 209 ? 9.252 52.779 11.368 1.000 57.103 2028 GLY AAA CA 1
ATOM 1301 C C . GLY A 1 209 ? 10.161 53.559 12.305 1.000 54.548 2028 GLY AAA C 1
ATOM 1302 O O . GLY A 1 209 ? 9.697 54.521 12.946 1.000 53.472 2028 GLY AAA O 1
ATOM 1303 N N . ILE A 1 210 ? 11.417 53.153 12.385 1.000 57.979 2029 ILE AAA N 1
ATOM 1304 C CA . ILE A 1 210 ? 12.438 53.660 13.357 1.000 60.347 2029 ILE AAA CA 1
ATOM 1305 C C . ILE A 1 210 ? 12.823 55.095 12.945 1.000 59.721 2029 ILE AAA C 1
ATOM 1306 O O . ILE A 1 210 ? 12.962 55.925 13.859 1.000 59.540 2029 ILE AAA O 1
ATOM 1311 N N . GLN A 1 211 ? 12.959 55.351 11.642 1.000 55.966 2030 GLN AAA N 1
ATOM 1312 C CA . GLN A 1 211 ? 13.451 56.632 11.077 1.000 63.849 2030 GLN AAA CA 1
ATOM 1313 C C . GLN A 1 211 ? 12.421 57.754 11.344 1.000 58.900 2030 GLN AAA C 1
ATOM 1314 O O . GLN A 1 211 ? 11.204 57.505 11.299 1.000 65.823 2030 GLN AAA O 1
ATOM 1320 N N . SER A 1 212 ? 12.931 58.952 11.603 1.000 59.043 2031 SER AAA N 1
ATOM 1321 C CA . SER A 1 212 ? 12.196 60.223 11.810 1.000 56.859 2031 SER AAA CA 1
ATOM 1322 C C . SER A 1 212 ? 11.176 60.413 10.681 1.000 51.225 2031 SER AAA C 1
ATOM 1323 O O . SER A 1 212 ? 11.500 60.174 9.534 1.000 50.940 2031 SER AAA O 1
ATOM 1326 N N . LEU A 1 213 ? 9.953 60.825 10.999 1.000 51.199 2032 LEU AAA N 1
ATOM 1327 C CA . LEU A 1 213 ? 8.901 61.063 9.980 1.000 46.473 2032 LEU AAA CA 1
ATOM 1328 C C . LEU A 1 213 ? 9.385 62.121 8.971 1.000 43.821 2032 LEU AAA C 1
ATOM 1329 O O . LEU A 1 213 ? 9.158 61.947 7.754 1.000 43.949 2032 LEU AAA O 1
ATOM 1334 N N . GLY A 1 214 ? 10.031 63.192 9.440 1.000 40.623 2033 GLY AAA N 1
ATOM 1335 C CA . GLY A 1 214 ? 10.561 64.241 8.545 1.000 42.000 2033 GLY AAA CA 1
ATOM 1336 C C . GLY A 1 214 ? 11.644 63.683 7.633 1.000 44.707 2033 GLY AAA C 1
ATOM 1337 O O . GLY A 1 214 ? 11.653 64.059 6.470 1.000 45.300 2033 GLY AAA O 1
ATOM 1338 N N . LEU A 1 215 ? 12.514 62.800 8.147 1.000 45.464 2034 LEU AAA N 1
ATOM 1339 C CA . LEU A 1 215 ? 13.676 62.251 7.407 1.000 49.172 2034 LEU AAA CA 1
ATOM 1340 C C . LEU A 1 215 ? 13.240 61.162 6.437 1.000 53.710 2034 LEU AAA C 1
ATOM 1341 O O . LEU A 1 215 ? 13.984 60.862 5.515 1.000 55.350 2034 LEU AAA O 1
ATOM 1346 N N . ASN A 1 216 ? 12.047 60.607 6.603 1.000 61.309 2035 ASN AAA N 1
ATOM 1347 C CA . ASN A 1 216 ? 11.634 59.411 5.834 1.000 61.061 2035 ASN AAA CA 1
ATOM 1348 C C . ASN A 1 216 ? 10.897 59.885 4.589 1.000 58.789 2035 ASN AAA C 1
ATOM 1349 O O . ASN A 1 216 ? 9.646 60.010 4.618 1.000 57.734 2035 ASN AAA O 1
ATOM 1354 N N . ALA A 1 217 ? 11.658 60.046 3.505 1.000 64.080 2036 ALA AAA N 1
ATOM 1355 C CA . ALA A 1 217 ? 11.183 60.535 2.187 1.000 64.778 2036 ALA AAA CA 1
ATOM 1356 C C . ALA A 1 217 ? 10.507 59.411 1.389 1.000 66.185 2036 ALA AAA C 1
ATOM 1357 O O . ALA A 1 217 ? 10.034 59.699 0.282 1.000 67.476 2036 ALA AAA O 1
ATOM 1359 N N . GLY A 1 218 ? 10.473 58.186 1.933 1.000 67.385 2037 GLY AAA N 1
ATOM 1360 C CA . GLY A 1 218 ? 9.753 57.042 1.345 1.000 70.697 2037 GLY AAA CA 1
ATOM 1361 C C . GLY A 1 218 ? 8.261 57.113 1.598 1.000 70.549 2037 GLY AAA C 1
ATOM 1362 O O . GLY A 1 218 ? 7.657 56.043 1.702 1.000 79.335 2037 GLY AAA O 1
ATOM 1363 N N . SER A 1 219 ? 7.706 58.314 1.780 1.000 69.500 2038 SER AAA N 1
ATOM 1364 C CA . SER A 1 219 ? 6.271 58.633 1.995 1.000 68.631 2038 SER AAA CA 1
ATOM 1365 C C . SER A 1 219 ? 5.759 59.465 0.823 1.000 68.894 2038 SER AAA C 1
ATOM 1366 O O . SER A 1 219 ? 6.588 60.110 0.188 1.000 74.032 2038 SER AAA O 1
ATOM 1369 N N . GLU A 1 220 ? 4.447 59.465 0.582 1.000 68.631 2039 GLU AAA N 1
ATOM 1370 C CA . GLU A 1 220 ? 3.748 60.299 -0.426 1.000 69.560 2039 GLU AAA CA 1
ATOM 1371 C C . GLU A 1 220 ? 3.380 61.643 0.205 1.000 68.199 2039 GLU AAA C 1
ATOM 1372 O O . GLU A 1 220 ? 2.978 62.590 -0.522 1.000 70.765 2039 GLU AAA O 1
ATOM 1374 N N . HIS A 1 221 ? 3.479 61.763 1.521 1.000 62.335 2040 HIS AAA N 1
ATOM 1375 C CA . HIS A 1 221 ? 3.229 63.047 2.228 1.000 62.739 2040 HIS AAA CA 1
ATOM 1376 C C . HIS A 1 221 ? 4.455 63.942 2.038 1.000 57.270 2040 HIS AAA C 1
ATOM 1377 O O . HIS A 1 221 ? 5.582 63.447 2.075 1.000 54.608 2040 HIS AAA O 1
ATOM 1384 N N . SER A 1 222 ? 4.228 65.231 1.925 1.000 56.823 2041 SER AAA N 1
ATOM 1385 C CA . SER A 1 222 ? 5.289 66.248 1.708 1.000 56.520 2041 SER AAA CA 1
ATOM 1386 C C . SER A 1 222 ? 6.205 66.294 2.941 1.000 53.996 2041 SER AAA C 1
ATOM 1387 O O . SER A 1 222 ? 5.711 66.047 4.058 1.000 53.907 2041 SER AAA O 1
ATOM 1390 N N . GLY A 1 223 ? 7.481 66.646 2.750 1.000 50.590 2042 GLY AAA N 1
ATOM 1391 C CA . GLY A 1 223 ? 8.420 66.908 3.854 1.000 47.219 2042 GLY AAA CA 1
ATOM 1392 C C . GLY A 1 223 ? 7.887 67.982 4.784 1.000 43.422 2042 GLY AAA C 1
ATOM 1393 O O . GLY A 1 223 ? 8.062 67.887 5.995 1.000 44.898 2042 GLY AAA O 1
ATOM 1394 N N . ARG A 1 224 ? 7.258 68.982 4.237 1.000 44.767 2043 ARG AAA N 1
ATOM 1395 C CA . ARG A 1 224 ? 6.698 70.109 5.022 1.000 46.905 2043 ARG AAA CA 1
ATOM 1396 C C . ARG A 1 224 ? 5.672 69.563 6.024 1.000 46.664 2043 ARG AAA C 1
ATOM 1397 O O . ARG A 1 224 ? 5.776 69.874 7.227 1.000 43.793 2043 ARG AAA O 1
ATOM 1405 N N . TYR A 1 225 ? 4.692 68.785 5.545 1.000 47.258 2044 TYR AAA N 1
ATOM 1406 C CA . TYR A 1 225 ? 3.623 68.232 6.412 1.000 46.477 2044 TYR AAA CA 1
ATOM 1407 C C . TYR A 1 225 ? 4.245 67.279 7.429 1.000 42.261 2044 TYR AAA C 1
ATOM 1408 O O . TYR A 1 225 ? 3.995 67.432 8.614 1.000 41.502 2044 TYR AAA O 1
ATOM 1417 N N . ARG A 1 226 ? 5.112 66.381 6.985 1.000 41.326 2045 ARG AAA N 1
ATOM 1418 C CA . ARG A 1 226 ? 5.722 65.350 7.854 1.000 41.918 2045 ARG AAA CA 1
ATOM 1419 C C . ARG A 1 226 ? 6.530 66.027 8.948 1.000 42.732 2045 ARG AAA C 1
ATOM 1420 O O . ARG A 1 226 ? 6.353 65.633 10.134 1.000 41.945 2045 ARG AAA O 1
ATOM 1428 N N . ALA A 1 227 ? 7.372 67.011 8.606 1.000 41.868 2046 ALA AAA N 1
ATOM 1429 C CA . ALA A 1 227 ? 8.244 67.696 9.581 1.000 39.929 2046 ALA AAA CA 1
ATOM 1430 C C . ALA A 1 227 ? 7.385 68.513 10.551 1.000 38.081 2046 ALA AAA C 1
ATOM 1431 O O . ALA A 1 227 ? 7.664 68.521 11.746 1.000 38.006 2046 ALA AAA O 1
ATOM 1433 N N . SER A 1 228 ? 6.331 69.150 10.074 1.000 39.405 2047 SER AAA N 1
ATOM 1434 C CA . SER A 1 228 ? 5.432 69.970 10.923 1.000 41.084 2047 SER AAA CA 1
ATOM 1435 C C . SER A 1 228 ? 4.725 69.088 11.951 1.000 41.827 2047 SER AAA C 1
ATOM 1436 O O . SER A 1 228 ? 4.739 69.426 13.137 1.000 41.253 2047 SER AAA O 1
ATOM 1439 N N . VAL A 1 229 ? 4.189 67.938 11.528 1.000 42.678 2048 VAL AAA N 1
ATOM 1440 C CA . VAL A 1 229 ? 3.495 66.980 12.434 1.000 41.125 2048 VAL AAA CA 1
ATOM 1441 C C . VAL A 1 229 ? 4.515 66.475 13.427 1.000 39.425 2048 VAL AAA C 1
ATOM 1442 O O . VAL A 1 229 ? 4.266 66.566 14.645 1.000 39.965 2048 VAL AAA O 1
ATOM 1446 N N . GLU A 1 230 ? 5.656 66.009 12.954 1.000 38.252 2049 GLU AAA N 1
ATOM 1447 C CA . GLU A 1 230 ? 6.720 65.509 13.861 1.000 38.419 2049 GLU AAA CA 1
ATOM 1448 C C . GLU A 1 230 ? 7.066 66.584 14.893 1.000 38.658 2049 GLU AAA C 1
ATOM 1449 O O . GLU A 1 230 ? 7.143 66.275 16.101 1.000 36.856 2049 GLU AAA O 1
ATOM 1455 N N . SER A 1 231 ? 7.270 67.832 14.473 1.000 36.243 2050 SER AAA N 1
ATOM 1456 C CA . SER A 1 231 ? 7.737 68.899 15.378 1.000 36.271 2050 SER AAA CA 1
ATOM 1457 C C . SER A 1 231 ? 6.777 69.031 16.544 1.000 36.360 2050 SER AAA C 1
ATOM 1458 O O . SER A 1 231 ? 7.226 69.137 17.687 1.000 35.883 2050 SER AAA O 1
ATOM 1461 N N . ILE A 1 232 ? 5.472 69.011 16.258 1.000 38.459 2051 ILE AAA N 1
ATOM 1462 C CA . ILE A 1 232 ? 4.399 69.168 17.264 1.000 37.931 2051 ILE AAA CA 1
ATOM 1463 C C . ILE A 1 232 ? 4.349 67.920 18.137 1.000 35.826 2051 ILE AAA C 1
ATOM 1464 O O . ILE A 1 232 ? 4.317 68.062 19.336 1.000 37.683 2051 ILE AAA O 1
ATOM 1469 N N . LEU A 1 233 ? 4.323 66.725 17.566 1.000 38.001 2052 LEU AAA N 1
ATOM 1470 C CA . LEU A 1 233 ? 4.262 65.472 18.362 1.000 38.749 2052 LEU AAA CA 1
ATOM 1471 C C . LEU A 1 233 ? 5.469 65.371 19.292 1.000 39.056 2052 LEU AAA C 1
ATOM 1472 O O . LEU A 1 233 ? 5.297 64.999 20.437 1.000 44.004 2052 LEU AAA O 1
ATOM 1477 N N . ILE A 1 234 ? 6.648 65.720 18.831 1.000 38.228 2053 ILE AAA N 1
ATOM 1478 C CA . ILE A 1 234 ? 7.919 65.528 19.599 1.000 40.279 2053 ILE AAA CA 1
ATOM 1479 C C . ILE A 1 234 ? 8.013 66.584 20.712 1.000 41.486 2053 ILE AAA C 1
ATOM 1480 O O . ILE A 1 234 ? 8.419 66.237 21.801 1.000 43.279 2053 ILE AAA O 1
ATOM 1485 N N . PHE A 1 235 ? 7.625 67.833 20.477 1.000 38.331 2054 PHE AAA N 1
ATOM 1486 C CA . PHE A 1 235 ? 7.690 68.887 21.513 1.000 39.000 2054 PHE AAA CA 1
ATOM 1487 C C . PHE A 1 235 ? 6.781 68.511 22.674 1.000 38.980 2054 PHE AAA C 1
ATOM 1488 O O . PHE A 1 235 ? 7.235 68.534 23.819 1.000 38.878 2054 PHE AAA O 1
ATOM 1496 N N . ASN A 1 236 ? 5.529 68.140 22.374 1.000 39.483 2055 ASN AAA N 1
ATOM 1497 C CA . ASN A 1 236 ? 4.508 67.796 23.386 1.000 38.980 2055 ASN AAA CA 1
ATOM 1498 C C . ASN A 1 236 ? 4.868 66.486 24.084 1.000 37.637 2055 ASN AAA C 1
ATOM 1499 O O . ASN A 1 236 ? 4.741 66.451 25.308 1.000 40.003 2055 ASN AAA O 1
ATOM 1504 N N . SER A 1 237 ? 5.296 65.475 23.350 1.000 36.619 2056 SER AAA N 1
ATOM 1505 C CA . SER A 1 237 ? 5.796 64.190 23.896 1.000 39.881 2056 SER AAA CA 1
ATOM 1506 C C . SER A 1 237 ? 6.925 64.406 24.885 1.000 38.765 2056 SER AAA C 1
ATOM 1507 O O . SER A 1 237 ? 6.955 63.712 25.917 1.000 40.314 2056 SER AAA O 1
ATOM 1510 N N . MET A 1 238 ? 7.847 65.294 24.571 1.000 38.569 2057 MET AAA N 1
ATOM 1511 C CA . MET A 1 238 ? 9.067 65.512 25.393 1.000 39.108 2057 MET AAA CA 1
ATOM 1512 C C . MET A 1 238 ? 8.680 66.209 26.703 1.000 40.313 2057 MET AAA C 1
ATOM 1513 O O . MET A 1 238 ? 9.353 65.956 27.729 1.000 42.505 2057 MET AAA O 1
ATOM 1518 N N . ASN A 1 239 ? 7.637 67.046 26.716 1.000 38.835 2058 ASN AAA N 1
ATOM 1519 C CA . ASN A 1 239 ? 7.127 67.632 27.983 1.000 40.423 2058 ASN AAA CA 1
ATOM 1520 C C . ASN A 1 239 ? 6.700 66.491 28.905 1.000 41.222 2058 ASN AAA C 1
ATOM 1521 O O . ASN A 1 239 ? 7.058 66.518 30.077 1.000 44.749 2058 ASN AAA O 1
ATOM 1526 N N . GLN A 1 240 ? 5.933 65.532 28.393 1.000 36.810 2059 GLN AAA N 1
ATOM 1527 C CA . GLN A 1 240 ? 5.454 64.399 29.200 1.000 39.326 2059 GLN AAA CA 1
ATOM 1528 C C . GLN A 1 240 ? 6.669 63.531 29.608 1.000 37.732 2059 GLN AAA C 1
ATOM 1529 O O . GLN A 1 240 ? 6.810 63.184 30.748 1.000 41.978 2059 GLN AAA O 1
ATOM 1535 N N . LEU A 1 241 ? 7.540 63.188 28.705 1.000 37.761 2060 LEU AAA N 1
ATOM 1536 C CA . LEU A 1 241 ? 8.795 62.414 29.024 1.000 39.770 2060 LEU AAA CA 1
ATOM 1537 C C . LEU A 1 241 ? 9.658 63.137 30.067 1.000 41.311 2060 LEU AAA C 1
ATOM 1538 O O . LEU A 1 241 ? 10.052 62.455 31.023 1.000 43.383 2060 LEU AAA O 1
ATOM 1543 N N . ASN A 1 242 ? 9.760 64.475 30.029 1.000 40.142 2061 ASN AAA N 1
ATOM 1544 C CA . ASN A 1 242 ? 10.489 65.260 31.052 1.000 41.143 2061 ASN AAA CA 1
ATOM 1545 C C . ASN A 1 242 ? 9.816 65.119 32.409 1.000 41.454 2061 ASN AAA C 1
ATOM 1546 O O . ASN A 1 242 ? 10.520 64.971 33.427 1.000 44.462 2061 ASN AAA O 1
ATOM 1551 N N . SER A 1 243 ? 8.500 65.186 32.476 1.000 41.491 2062 SER AAA N 1
ATOM 1552 C CA . SER A 1 243 ? 7.774 64.989 33.754 1.000 41.619 2062 SER AAA CA 1
ATOM 1553 C C . SER A 1 243 ? 8.076 63.576 34.274 1.000 39.641 2062 SER AAA C 1
ATOM 1554 O O . SER A 1 243 ? 8.323 63.436 35.461 1.000 41.051 2062 SER AAA O 1
ATOM 1557 N N . LEU A 1 244 ? 8.073 62.557 33.417 1.000 37.442 2063 LEU AAA N 1
ATOM 1558 C CA . LEU A 1 244 ? 8.305 61.158 33.883 1.000 39.748 2063 LEU AAA CA 1
ATOM 1559 C C . LEU A 1 244 ? 9.762 61.002 34.328 1.000 39.866 2063 LEU AAA C 1
ATOM 1560 O O . LEU A 1 244 ? 9.961 60.449 35.383 1.000 41.924 2063 LEU AAA O 1
ATOM 1565 N N . LEU A 1 245 ? 10.730 61.567 33.622 1.000 38.621 2064 LEU AAA N 1
ATOM 1566 C CA . LEU A 1 245 ? 12.164 61.545 34.048 1.000 42.687 2064 LEU AAA CA 1
ATOM 1567 C C . LEU A 1 245 ? 12.311 62.184 35.425 1.000 46.093 2064 LEU AAA C 1
ATOM 1568 O O . LEU A 1 245 ? 13.025 61.624 36.245 1.000 44.604 2064 LEU AAA O 1
ATOM 1573 N N . GLN A 1 246 ? 11.617 63.293 35.666 1.000 48.053 2065 GLN AAA N 1
ATOM 1574 C CA . GLN A 1 246 ? 11.662 64.004 36.971 1.000 51.168 2065 GLN AAA CA 1
ATOM 1575 C C . GLN A 1 246 ? 11.059 63.119 38.055 1.000 52.603 2065 GLN AAA C 1
ATOM 1576 O O . GLN A 1 246 ? 11.671 63.027 39.171 1.000 49.835 2065 GLN AAA O 1
ATOM 1582 N N . LYS A 1 247 ? 9.906 62.482 37.781 1.000 50.573 2066 LYS AAA N 1
ATOM 1583 C CA . LYS A 1 247 ? 9.294 61.566 38.773 1.000 54.038 2066 LYS AAA CA 1
ATOM 1584 C C . LYS A 1 247 ? 10.279 60.413 39.095 1.000 52.403 2066 LYS AAA C 1
ATOM 1585 O O . LYS A 1 247 ? 10.367 60.034 40.249 1.000 52.945 2066 LYS AAA O 1
ATOM 1591 N N . GLU A 1 248 ? 10.993 59.877 38.113 1.000 52.707 2067 GLU AAA N 1
ATOM 1592 C CA . GLU A 1 248 ? 11.934 58.725 38.292 1.000 54.143 2067 GLU AAA CA 1
ATOM 1593 C C . GLU A 1 248 ? 13.323 59.205 38.741 1.000 55.433 2067 GLU AAA C 1
ATOM 1594 O O . GLU A 1 248 ? 14.185 58.349 38.992 1.000 50.968 2067 GLU AAA O 1
ATOM 1600 N N . ASN A 1 249 ? 13.564 60.522 38.784 1.000 56.604 2068 ASN AAA N 1
ATOM 1601 C CA . ASN A 1 249 ? 14.861 61.110 39.211 1.000 61.149 2068 ASN AAA CA 1
ATOM 1602 C C . ASN A 1 249 ? 15.973 60.732 38.232 1.000 55.279 2068 ASN AAA C 1
ATOM 1603 O O . ASN A 1 249 ? 17.083 60.460 38.670 1.000 58.764 2068 ASN AAA O 1
ATOM 1608 N N . LEU A 1 250 ? 15.668 60.713 36.939 1.000 50.292 2069 LEU AAA N 1
ATOM 1609 C CA . LEU A 1 250 ? 16.596 60.343 35.847 1.000 48.255 2069 LEU AAA CA 1
ATOM 1610 C C . LEU A 1 250 ? 16.905 61.553 34.966 1.000 45.655 2069 LEU AAA C 1
ATOM 1611 O O . LEU A 1 250 ? 17.514 61.372 33.898 1.000 45.540 2069 LEU AAA O 1
ATOM 1616 N N . GLN A 1 251 ? 16.435 62.737 35.319 1.000 47.455 2070 GLN AAA N 1
ATOM 1617 C CA . GLN A 1 251 ? 16.630 63.925 34.451 1.000 51.571 2070 GLN AAA CA 1
ATOM 1618 C C . GLN A 1 251 ? 18.106 64.369 34.500 1.000 48.794 2070 GLN AAA C 1
ATOM 1619 O O . GLN A 1 251 ? 18.628 64.745 33.449 1.000 45.120 2070 GLN AAA O 1
ATOM 1625 N N . ASP A 1 252 ? 18.773 64.303 35.635 1.000 53.062 2071 ASP AAA N 1
ATOM 1626 C CA . ASP A 1 252 ? 20.223 64.659 35.680 1.000 60.587 2071 ASP AAA CA 1
ATOM 1627 C C . ASP A 1 252 ? 20.999 63.663 34.819 1.000 55.725 2071 ASP AAA C 1
ATOM 1628 O O . ASP A 1 252 ? 21.815 64.115 33.995 1.000 54.961 2071 ASP AAA O 1
ATOM 1633 N N . VAL A 1 253 ? 20.682 62.373 34.910 1.000 52.733 2072 VAL AAA N 1
ATOM 1634 C CA . VAL A 1 253 ? 21.344 61.323 34.085 1.000 49.540 2072 VAL AAA CA 1
ATOM 1635 C C . VAL A 1 253 ? 21.152 61.680 32.620 1.000 45.309 2072 VAL AAA C 1
ATOM 1636 O O . VAL A 1 253 ? 22.123 61.620 31.867 1.000 46.797 2072 VAL AAA O 1
ATOM 1640 N N . PHE A 1 254 ? 19.936 62.044 32.242 1.000 43.101 2073 PHE AAA N 1
ATOM 1641 C CA . PHE A 1 254 ? 19.525 62.342 30.849 1.000 42.283 2073 PHE AAA CA 1
ATOM 1642 C C . PHE A 1 254 ? 20.340 63.525 30.308 1.000 43.012 2073 PHE AAA C 1
ATOM 1643 O O . PHE A 1 254 ? 20.861 63.427 29.179 1.000 41.853 2073 PHE AAA O 1
ATOM 1651 N N . ARG A 1 255 ? 20.431 64.621 31.066 1.000 44.777 2074 ARG AAA N 1
ATOM 1652 C CA . ARG A 1 255 ? 21.093 65.881 30.613 1.000 47.756 2074 ARG AAA CA 1
ATOM 1653 C C . ARG A 1 255 ? 22.625 65.806 30.751 1.000 46.266 2074 ARG AAA C 1
ATOM 1654 O O . ARG A 1 255 ? 23.297 66.334 29.900 1.000 49.351 2074 ARG AAA O 1
ATOM 1662 N N . LYS A 1 256 ? 23.160 65.182 31.782 1.000 46.030 2075 LYS AAA N 1
ATOM 1663 C CA . LYS A 1 256 ? 24.630 65.190 32.075 1.000 48.986 2075 LYS AAA CA 1
ATOM 1664 C C . LYS A 1 256 ? 25.363 63.979 31.467 1.000 49.083 2075 LYS AAA C 1
ATOM 1665 O O . LYS A 1 256 ? 26.575 64.113 31.238 1.000 49.535 2075 LYS AAA O 1
ATOM 1671 N N . VAL A 1 257 ? 24.696 62.847 31.191 1.000 45.141 2076 VAL AAA N 1
ATOM 1672 C CA . VAL A 1 257 ? 25.389 61.617 30.716 1.000 44.033 2076 VAL AAA CA 1
ATOM 1673 C C . VAL A 1 257 ? 24.827 61.157 29.381 1.000 42.290 2076 VAL AAA C 1
ATOM 1674 O O . VAL A 1 257 ? 25.603 61.138 28.403 1.000 41.626 2076 VAL AAA O 1
ATOM 1678 N N . GLU A 1 258 ? 23.528 60.842 29.298 1.000 42.321 2077 GLU AAA N 1
ATOM 1679 C CA . GLU A 1 258 ? 22.986 60.150 28.115 1.000 39.682 2077 GLU AAA CA 1
ATOM 1680 C C . GLU A 1 258 ? 23.010 61.075 26.910 1.000 39.726 2077 GLU AAA C 1
ATOM 1681 O O . GLU A 1 258 ? 23.418 60.621 25.829 1.000 39.806 2077 GLU AAA O 1
ATOM 1687 N N . MET A 1 259 ? 22.531 62.313 27.005 1.000 41.077 2078 MET AAA N 1
ATOM 1688 C CA . MET A 1 259 ? 22.460 63.154 25.770 1.000 38.579 2078 MET AAA CA 1
ATOM 1689 C C . MET A 1 259 ? 23.878 63.597 25.384 1.000 36.560 2078 MET AAA C 1
ATOM 1690 O O . MET A 1 259 ? 24.241 63.583 24.210 1.000 38.405 2078 MET AAA O 1
ATOM 1695 N N . PRO A 1 260 ? 24.763 63.987 26.297 1.000 37.400 2079 PRO AAA N 1
ATOM 1696 C CA . PRO A 1 260 ? 26.163 64.233 25.921 1.000 41.500 2079 PRO AAA CA 1
ATOM 1697 C C . PRO A 1 260 ? 26.844 63.021 25.259 1.000 43.795 2079 PRO AAA C 1
ATOM 1698 O O . PRO A 1 260 ? 27.623 63.228 24.274 1.000 43.276 2079 PRO AAA O 1
ATOM 1702 N N . SER A 1 261 ? 26.525 61.808 25.756 1.000 43.427 2080 SER AAA N 1
ATOM 1703 C CA . SER A 1 261 ? 27.016 60.532 25.180 1.000 40.999 2080 SER AAA CA 1
ATOM 1704 C C . SER A 1 261 ? 26.531 60.438 23.746 1.000 39.764 2080 SER AAA C 1
ATOM 1705 O O . SER A 1 261 ? 27.332 60.097 22.892 1.000 37.872 2080 SER AAA O 1
ATOM 1708 N N . GLN A 1 262 ? 25.275 60.789 23.467 1.000 39.428 2081 GLN AAA N 1
ATOM 1709 C CA . GLN A 1 262 ? 24.771 60.814 22.087 1.000 40.998 2081 GLN AAA CA 1
ATOM 1710 C C . GLN A 1 262 ? 25.571 61.813 21.240 1.000 36.865 2081 GLN AAA C 1
ATOM 1711 O O . GLN A 1 262 ? 25.794 61.553 20.048 1.000 39.352 2081 GLN AAA O 1
ATOM 1717 N N . TYR A 1 263 ? 25.945 62.957 21.777 1.000 41.602 2082 TYR AAA N 1
ATOM 1718 C CA . TYR A 1 263 ? 26.735 63.971 21.025 1.000 40.510 2082 TYR AAA CA 1
ATOM 1719 C C . TYR A 1 263 ? 28.112 63.364 20.687 1.000 38.143 2082 TYR AAA C 1
ATOM 1720 O O . TYR A 1 263 ? 28.503 63.374 19.501 1.000 38.614 2082 TYR AAA O 1
ATOM 1729 N N . CYS A 1 264 ? 28.797 62.779 21.646 1.000 38.340 2083 CYS AAA N 1
ATOM 1730 C CA . CYS A 1 264 ? 30.082 62.042 21.349 1.000 41.563 2083 CYS AAA CA 1
ATOM 1731 C C . CYS A 1 264 ? 29.884 60.965 20.281 1.000 41.357 2083 CYS AAA C 1
ATOM 1732 O O . CYS A 1 264 ? 30.729 60.917 19.364 1.000 41.690 2083 CYS AAA O 1
ATOM 1735 N N . LEU A 1 265 ? 28.737 60.259 20.263 1.000 38.800 2084 LEU AAA N 1
ATOM 1736 C CA . LEU A 1 265 ? 28.526 59.192 19.255 1.000 36.195 2084 LEU AAA CA 1
ATOM 1737 C C . LEU A 1 265 ? 28.265 59.810 17.896 1.000 36.393 2084 LEU AAA C 1
ATOM 1738 O O . LEU A 1 265 ? 28.662 59.224 16.879 1.000 36.650 2084 LEU AAA O 1
ATOM 1743 N N . ALA A 1 266 ? 27.654 60.990 17.858 1.000 38.920 2085 ALA AAA N 1
ATOM 1744 C CA . ALA A 1 266 ? 27.483 61.741 16.585 1.000 40.447 2085 ALA AAA CA 1
ATOM 1745 C C . ALA A 1 266 ? 28.840 62.060 15.980 1.000 39.587 2085 ALA AAA C 1
ATOM 1746 O O . ALA A 1 266 ? 28.999 61.885 14.741 1.000 39.889 2085 ALA AAA O 1
ATOM 1748 N N . LEU A 1 267 ? 29.796 62.508 16.783 1.000 39.458 2086 LEU AAA N 1
ATOM 1749 C CA . LEU A 1 267 ? 31.157 62.830 16.264 1.000 41.636 2086 LEU AAA CA 1
ATOM 1750 C C . LEU A 1 267 ? 31.831 61.552 15.728 1.000 40.413 2086 LEU AAA C 1
ATOM 1751 O O . LEU A 1 267 ? 32.402 61.579 14.620 1.000 38.281 2086 LEU AAA O 1
ATOM 1756 N N . LEU A 1 268 ? 31.668 60.429 16.426 1.000 43.015 2087 LEU AAA N 1
ATOM 1757 C CA . LEU A 1 268 ? 32.217 59.104 16.012 1.000 40.418 2087 LEU AAA CA 1
ATOM 1758 C C . LEU A 1 268 ? 31.628 58.704 14.667 1.000 37.662 2087 LEU AAA C 1
ATOM 1759 O O . LEU A 1 268 ? 32.388 58.310 13.741 1.000 35.386 2087 LEU AAA O 1
ATOM 1764 N N . GLU A 1 269 ? 30.320 58.897 14.502 1.000 37.260 2088 GLU AAA N 1
ATOM 1765 C CA . GLU A 1 269 ? 29.651 58.487 13.251 1.000 35.878 2088 GLU AAA CA 1
ATOM 1766 C C . GLU A 1 269 ? 30.078 59.410 12.131 1.000 37.369 2088 GLU AAA C 1
ATOM 1767 O O . GLU A 1 269 ? 30.071 58.983 10.980 1.000 43.304 2088 GLU AAA O 1
ATOM 1773 N N . LEU A 1 270 ? 30.333 60.678 12.421 1.000 41.114 2089 LEU AAA N 1
ATOM 1774 C CA . LEU A 1 270 ? 30.870 61.627 11.399 1.000 41.136 2089 LEU AAA CA 1
ATOM 1775 C C . LEU A 1 270 ? 32.307 61.251 11.087 1.000 41.414 2089 LEU AAA C 1
ATOM 1776 O O . LEU A 1 270 ? 32.680 61.347 9.936 1.000 42.333 2089 LEU AAA O 1
ATOM 1781 N N . ASN A 1 271 ? 33.078 60.829 12.087 1.000 42.436 2090 ASN AAA N 1
ATOM 1782 C CA . ASN A 1 271 ? 34.516 60.487 11.884 1.000 43.948 2090 ASN AAA CA 1
ATOM 1783 C C . ASN A 1 271 ? 34.656 59.234 11.033 1.000 43.745 2090 ASN AAA C 1
ATOM 1784 O O . ASN A 1 271 ? 35.525 59.223 10.194 1.000 46.889 2090 ASN AAA O 1
ATOM 1789 N N . GLY A 1 272 ? 33.847 58.202 11.285 1.000 45.969 2091 GLY AAA N 1
ATOM 1790 C CA . GLY A 1 272 ? 34.099 56.870 10.706 1.000 44.351 2091 GLY AAA CA 1
ATOM 1791 C C . GLY A 1 272 ? 35.441 56.306 11.161 1.000 45.770 2091 GLY AAA C 1
ATOM 1792 O O . GLY A 1 272 ? 36.113 56.933 11.984 1.000 42.965 2091 GLY AAA O 1
ATOM 1793 N N . ILE A 1 273 ? 35.807 55.119 10.673 1.000 47.288 2092 ILE AAA N 1
ATOM 1794 C CA . ILE A 1 273 ? 37.100 54.464 11.027 1.000 44.929 2092 ILE AAA CA 1
ATOM 1795 C C . ILE A 1 273 ? 37.795 54.118 9.716 1.000 44.145 2092 ILE AAA C 1
ATOM 1796 O O . ILE A 1 273 ? 37.124 53.636 8.771 1.000 41.972 2092 ILE AAA O 1
ATOM 1801 N N . GLY A 1 274 ? 39.072 54.472 9.620 1.000 43.073 2093 GLY AAA N 1
ATOM 1802 C CA . GLY A 1 274 ? 39.859 54.214 8.428 1.000 43.976 2093 GLY AAA CA 1
ATOM 1803 C C . GLY A 1 274 ? 39.988 52.734 8.143 1.000 44.883 2093 GLY AAA C 1
ATOM 1804 O O . GLY A 1 274 ? 40.024 51.939 9.101 1.000 44.316 2093 GLY AAA O 1
ATOM 1805 N N . PHE A 1 275 ? 40.047 52.379 6.862 1.000 46.576 2094 PHE AAA N 1
ATOM 1806 C CA . PHE A 1 275 ? 39.931 50.979 6.394 1.000 48.873 2094 PHE AAA CA 1
ATOM 1807 C C . PHE A 1 275 ? 40.821 50.804 5.178 1.000 52.388 2094 PHE AAA C 1
ATOM 1808 O O . PHE A 1 275 ? 40.753 51.644 4.267 1.000 58.266 2094 PHE AAA O 1
ATOM 1816 N N . SER A 1 276 ? 41.652 49.770 5.208 1.000 51.356 2095 SER AAA N 1
ATOM 1817 C CA . SER A 1 276 ? 42.528 49.360 4.097 1.000 54.489 2095 SER AAA CA 1
ATOM 1818 C C . SER A 1 276 ? 41.913 48.177 3.356 1.000 57.796 2095 SER AAA C 1
ATOM 1819 O O . SER A 1 276 ? 41.998 47.021 3.871 1.000 60.183 2095 SER AAA O 1
ATOM 1822 N N . THR A 1 277 ? 41.354 48.424 2.179 1.000 59.131 2096 THR AAA N 1
ATOM 1823 C CA . THR A 1 277 ? 40.727 47.387 1.335 1.000 63.173 2096 THR AAA CA 1
ATOM 1824 C C . THR A 1 277 ? 41.796 46.365 0.942 1.000 64.610 2096 THR AAA C 1
ATOM 1825 O O . THR A 1 277 ? 41.483 45.173 0.851 1.000 66.291 2096 THR AAA O 1
ATOM 1829 N N . ALA A 1 278 ? 43.026 46.817 0.732 1.000 64.665 2097 ALA AAA N 1
ATOM 1830 C CA . ALA A 1 278 ? 44.168 45.983 0.303 1.000 63.215 2097 ALA AAA CA 1
ATOM 1831 C C . ALA A 1 278 ? 44.510 44.975 1.412 1.000 62.426 2097 ALA AAA C 1
ATOM 1832 O O . ALA A 1 278 ? 44.701 43.795 1.093 1.000 61.712 2097 ALA AAA O 1
ATOM 1834 N N . GLU A 1 279 ? 44.575 45.415 2.667 1.000 61.134 2098 GLU AAA N 1
ATOM 1835 C CA . GLU A 1 279 ? 44.891 44.523 3.808 1.000 60.815 2098 GLU AAA CA 1
ATOM 1836 C C . GLU A 1 279 ? 43.772 43.472 3.944 1.000 59.814 2098 GLU AAA C 1
ATOM 1837 O O . GLU A 1 279 ? 44.076 42.256 4.018 1.000 60.890 2098 GLU AAA O 1
ATOM 1843 N N . CYS A 1 280 ? 42.516 43.910 3.893 1.000 58.341 2099 CYS AAA N 1
ATOM 1844 C CA . CYS A 1 280 ? 41.330 43.028 3.932 1.000 58.590 2099 CYS AAA CA 1
ATOM 1845 C C . CYS A 1 280 ? 41.363 41.961 2.810 1.000 62.144 2099 CYS AAA C 1
ATOM 1846 O O . CYS A 1 280 ? 41.093 40.813 3.128 1.000 59.054 2099 CYS AAA O 1
ATOM 1849 N N . GLU A 1 281 ? 41.635 42.336 1.550 1.000 62.820 2100 GLU AAA N 1
ATOM 1850 C CA . GLU A 1 281 ? 41.596 41.432 0.370 1.000 67.663 2100 GLU AAA CA 1
ATOM 1851 C C . GLU A 1 281 ? 42.663 40.339 0.513 1.000 66.465 2100 GLU AAA C 1
ATOM 1852 O O . GLU A 1 281 ? 42.433 39.202 0.074 1.000 62.696 2100 GLU AAA O 1
ATOM 1858 N N . SER A 1 282 ? 43.844 40.704 0.985 1.000 65.526 2101 SER AAA N 1
ATOM 1859 C CA . SER A 1 282 ? 44.965 39.753 1.071 1.000 68.233 2101 SER AAA CA 1
ATOM 1860 C C . SER A 1 282 ? 44.648 38.733 2.183 1.000 65.399 2101 SER AAA C 1
ATOM 1861 O O . SER A 1 282 ? 44.930 37.553 2.002 1.000 71.296 2101 SER AAA O 1
ATOM 1864 N N . GLN A 1 283 ? 44.018 39.154 3.263 1.000 62.694 2102 GLN AAA N 1
ATOM 1865 C CA . GLN A 1 283 ? 43.542 38.229 4.313 1.000 64.780 2102 GLN AAA CA 1
ATOM 1866 C C . GLN A 1 283 ? 42.438 37.326 3.737 1.000 64.200 2102 GLN AAA C 1
ATOM 1867 O O . GLN A 1 283 ? 42.480 36.125 3.985 1.000 61.525 2102 GLN AAA O 1
ATOM 1873 N N . LYS A 1 284 ? 41.484 37.903 3.009 1.000 63.707 2103 LYS AAA N 1
ATOM 1874 C CA . LYS A 1 284 ? 40.382 37.166 2.366 1.000 66.572 2103 LYS AAA CA 1
ATOM 1875 C C . LYS A 1 284 ? 40.953 36.022 1.529 1.000 68.091 2103 LYS AAA C 1
ATOM 1876 O O . LYS A 1 284 ? 40.419 34.907 1.634 1.000 65.542 2103 LYS AAA O 1
ATOM 1882 N N . HIS A 1 285 ? 41.967 36.282 0.710 1.000 70.253 2104 HIS AAA N 1
ATOM 1883 C CA . HIS A 1 285 ? 42.512 35.275 -0.240 1.000 75.198 2104 HIS AAA CA 1
ATOM 1884 C C . HIS A 1 285 ? 43.144 34.100 0.519 1.000 72.344 2104 HIS AAA C 1
ATOM 1885 O O . HIS A 1 285 ? 42.974 32.965 0.075 1.000 76.075 2104 HIS AAA O 1
ATOM 1892 N N . ILE A 1 286 ? 43.849 34.361 1.608 1.000 69.947 2105 ILE AAA N 1
ATOM 1893 C CA . ILE A 1 286 ? 44.449 33.302 2.463 1.000 71.385 2105 ILE AAA CA 1
ATOM 1894 C C . ILE A 1 286 ? 43.321 32.484 3.110 1.000 69.309 2105 ILE AAA C 1
ATOM 1895 O O . ILE A 1 286 ? 43.373 31.236 3.091 1.000 69.617 2105 ILE AAA O 1
ATOM 1900 N N . MET A 1 287 ? 42.329 33.163 3.656 1.000 66.970 2106 MET AAA N 1
ATOM 1901 C CA . MET A 1 287 ? 41.179 32.495 4.291 1.000 66.641 2106 MET AAA CA 1
ATOM 1902 C C . MET A 1 287 ? 40.429 31.626 3.272 1.000 68.946 2106 MET AAA C 1
ATOM 1903 O O . MET A 1 287 ? 40.080 30.461 3.621 1.000 71.871 2106 MET AAA O 1
ATOM 1908 N N . GLN A 1 288 ? 40.255 32.109 2.046 1.000 68.135 2107 GLN AAA N 1
ATOM 1909 C CA . GLN A 1 288 ? 39.461 31.387 1.027 1.000 70.503 2107 GLN AAA CA 1
ATOM 1910 C C . GLN A 1 288 ? 40.214 30.138 0.582 1.000 70.636 2107 GLN AAA C 1
ATOM 1911 O O . GLN A 1 288 ? 39.547 29.130 0.327 1.000 72.340 2107 GLN AAA O 1
ATOM 1917 N N . ALA A 1 289 ? 41.538 30.207 0.490 1.000 68.776 2108 ALA AAA N 1
ATOM 1918 C CA . ALA A 1 289 ? 42.403 29.078 0.134 1.000 70.612 2108 ALA AAA CA 1
ATOM 1919 C C . ALA A 1 289 ? 42.306 27.984 1.209 1.000 70.936 2108 ALA AAA C 1
ATOM 1920 O O . ALA A 1 289 ? 42.334 26.788 0.844 1.000 70.843 2108 ALA AAA O 1
ATOM 1922 N N . LYS A 1 290 ? 42.238 28.377 2.482 1.000 68.010 2109 LYS AAA N 1
ATOM 1923 C CA . LYS A 1 290 ? 42.126 27.444 3.622 1.000 67.801 2109 LYS AAA CA 1
ATOM 1924 C C . LYS A 1 290 ? 40.727 26.801 3.604 1.000 67.926 2109 LYS AAA C 1
ATOM 1925 O O . LYS A 1 290 ? 40.630 25.573 3.794 1.000 66.780 2109 LYS AAA O 1
ATOM 1931 N N . LEU A 1 291 ? 39.683 27.592 3.349 1.000 67.517 2110 LEU AAA N 1
ATOM 1932 C CA . LEU A 1 291 ? 38.318 27.045 3.193 1.000 68.690 2110 LEU AAA CA 1
ATOM 1933 C C . LEU A 1 291 ? 38.286 25.979 2.090 1.000 73.383 2110 LEU AAA C 1
ATOM 1934 O O . LEU A 1 291 ? 37.650 24.944 2.313 1.000 74.641 2110 LEU AAA O 1
ATOM 1939 N N . ASP A 1 292 ? 38.979 26.195 0.971 1.000 75.858 2111 ASP AAA N 1
ATOM 1940 C CA . ASP A 1 292 ? 38.988 25.262 -0.183 1.000 81.575 2111 ASP AAA CA 1
ATOM 1941 C C . ASP A 1 292 ? 39.644 23.949 0.238 1.000 81.816 2111 ASP AAA C 1
ATOM 1942 O O . ASP A 1 292 ? 39.049 22.916 -0.057 1.000 86.151 2111 ASP AAA O 1
ATOM 1947 N N . ALA A 1 293 ? 40.826 23.994 0.864 1.000 78.734 2112 ALA AAA N 1
ATOM 1948 C CA . ALA A 1 293 ? 41.569 22.813 1.360 1.000 77.014 2112 ALA AAA CA 1
ATOM 1949 C C . ALA A 1 293 ? 40.746 22.083 2.444 1.000 77.182 2112 ALA AAA C 1
ATOM 1950 O O . ALA A 1 293 ? 40.674 20.848 2.423 1.000 79.427 2112 ALA AAA O 1
ATOM 1952 N N . ILE A 1 294 ? 40.104 22.813 3.349 1.000 75.113 2113 ILE AAA N 1
ATOM 1953 C CA . ILE A 1 294 ? 39.236 22.194 4.387 1.000 75.183 2113 ILE AAA CA 1
ATOM 1954 C C . ILE A 1 294 ? 38.084 21.443 3.709 1.000 78.313 2113 ILE AAA C 1
ATOM 1955 O O . ILE A 1 294 ? 37.846 20.300 4.094 1.000 81.088 2113 ILE AAA O 1
ATOM 1960 N N . GLU A 1 295 ? 37.395 22.058 2.750 1.000 79.534 2114 GLU AAA N 1
ATOM 1961 C CA . GLU A 1 295 ? 36.270 21.413 2.034 1.000 84.265 2114 GLU AAA CA 1
ATOM 1962 C C . GLU A 1 295 ? 36.779 20.122 1.392 1.000 90.441 2114 GLU AAA C 1
ATOM 1963 O O . GLU A 1 295 ? 36.217 19.069 1.703 1.000 93.729 2114 GLU AAA O 1
ATOM 1969 N N . THR A 1 296 ? 37.855 20.179 0.604 1.000 93.455 2115 THR AAA N 1
ATOM 1970 C CA . THR A 1 296 ? 38.378 19.028 -0.165 1.000 98.006 2115 THR AAA CA 1
ATOM 1971 C C . THR A 1 296 ? 38.733 17.892 0.807 1.000 97.198 2115 THR AAA C 1
ATOM 1972 O O . THR A 1 296 ? 38.427 16.742 0.482 1.000 97.597 2115 THR AAA O 1
ATOM 1976 N N . GLN A 1 297 ? 39.317 18.198 1.969 1.000 93.403 2116 GLN AAA N 1
ATOM 1977 C CA . GLN A 1 297 ? 39.704 17.185 2.987 1.000 93.072 2116 GLN AAA CA 1
ATOM 1978 C C . GLN A 1 297 ? 38.439 16.668 3.697 1.000 91.823 2116 GLN AAA C 1
ATOM 1979 O O . GLN A 1 297 ? 38.324 15.452 3.885 1.000 90.990 2116 GLN AAA O 1
ATOM 1985 N N . ALA A 1 298 ? 37.511 17.548 4.079 1.000 90.307 2117 ALA AAA N 1
ATOM 1986 C CA . ALA A 1 298 ? 36.219 17.147 4.683 1.000 90.445 2117 ALA AAA CA 1
ATOM 1987 C C . ALA A 1 298 ? 35.498 16.144 3.772 1.000 93.250 2117 ALA AAA C 1
ATOM 1988 O O . ALA A 1 298 ? 35.060 15.118 4.298 1.000 95.989 2117 ALA AAA O 1
ATOM 1990 N N . TYR A 1 299 ? 35.385 16.435 2.472 1.000 94.144 2118 TYR AAA N 1
ATOM 1991 C CA . TYR A 1 299 ? 34.605 15.628 1.498 1.000 96.487 2118 TYR AAA CA 1
ATOM 1992 C C . TYR A 1 299 ? 35.271 14.267 1.285 1.000 98.624 2118 TYR AAA C 1
ATOM 1993 O O . TYR A 1 299 ? 34.516 13.320 1.015 1.000 100.357 2118 TYR AAA O 1
ATOM 2002 N N . GLN A 1 300 ? 36.601 14.173 1.396 1.000 99.060 2119 GLN AAA N 1
ATOM 2003 C CA . GLN A 1 300 ? 37.315 12.874 1.277 1.000 102.629 2119 GLN AAA CA 1
ATOM 2004 C C . GLN A 1 300 ? 37.061 12.042 2.535 1.000 101.226 2119 GLN AAA C 1
ATOM 2005 O O . GLN A 1 300 ? 36.781 10.856 2.388 1.000 106.639 2119 GLN AAA O 1
ATOM 2011 N N . LEU A 1 301 ? 37.111 12.639 3.718 1.000 97.704 2120 LEU AAA N 1
ATOM 2012 C CA . LEU A 1 301 ? 36.820 11.927 4.989 1.000 96.181 2120 LEU AAA CA 1
ATOM 2013 C C . LEU A 1 301 ? 35.352 11.481 5.003 1.000 97.616 2120 LEU AAA C 1
ATOM 2014 O O . LEU A 1 301 ? 35.109 10.327 5.400 1.000 95.793 2120 LEU AAA O 1
ATOM 2019 N N . ALA A 1 302 ? 34.416 12.339 4.565 1.000 96.524 2121 ALA AAA N 1
ATOM 2020 C CA . ALA A 1 302 ? 32.961 12.037 4.534 1.000 100.341 2121 ALA AAA CA 1
ATOM 2021 C C . ALA A 1 302 ? 32.621 10.970 3.474 1.000 106.463 2121 ALA AAA C 1
ATOM 2022 O O . ALA A 1 302 ? 31.615 10.250 3.660 1.000 107.462 2121 ALA AAA O 1
ATOM 2024 N N . GLY A 1 303 ? 33.393 10.916 2.387 1.000 107.541 2122 GLY AAA N 1
ATOM 2025 C CA . GLY A 1 303 ? 33.129 10.050 1.231 1.000 113.777 2122 GLY AAA CA 1
ATOM 2026 C C . GLY A 1 303 ? 32.240 10.704 0.190 1.000 114.870 2122 GLY AAA C 1
ATOM 2027 O O . GLY A 1 303 ? 32.128 10.131 -0.892 1.000 123.737 2122 GLY AAA O 1
ATOM 2028 N N . HIS A 1 304 ? 31.586 11.816 0.501 1.000 113.940 2123 HIS AAA N 1
ATOM 2029 C CA . HIS A 1 304 ? 30.714 12.551 -0.454 1.000 115.711 2123 HIS AAA CA 1
ATOM 2030 C C . HIS A 1 304 ? 30.668 14.032 -0.067 1.000 115.813 2123 HIS AAA C 1
ATOM 2031 O O . HIS A 1 304 ? 31.064 14.346 1.063 1.000 114.912 2123 HIS AAA O 1
ATOM 2038 N N . SER A 1 305 ? 30.196 14.893 -0.974 1.000 115.385 2124 SER AAA N 1
ATOM 2039 C CA . SER A 1 305 ? 29.798 16.288 -0.671 1.000 113.431 2124 SER AAA CA 1
ATOM 2040 C C . SER A 1 305 ? 28.795 16.267 0.490 1.000 112.510 2124 SER AAA C 1
ATOM 2041 O O . SER A 1 305 ? 28.055 15.270 0.640 1.000 120.063 2124 SER AAA O 1
ATOM 2044 N N . PHE A 1 306 ? 28.837 17.301 1.320 1.000 106.472 2125 PHE AAA N 1
ATOM 2045 C CA . PHE A 1 306 ? 27.811 17.645 2.335 1.000 104.669 2125 PHE AAA CA 1
ATOM 2046 C C . PHE A 1 306 ? 27.875 19.159 2.522 1.000 100.171 2125 PHE AAA C 1
ATOM 2047 O O . PHE A 1 306 ? 28.959 19.727 2.269 1.000 99.837 2125 PHE AAA O 1
ATOM 2055 N N . SER A 1 307 ? 26.761 19.780 2.900 1.000 96.081 2126 SER AAA N 1
ATOM 2056 C CA . SER A 1 307 ? 26.706 21.228 3.218 1.000 93.038 2126 SER AAA CA 1
ATOM 2057 C C . SER A 1 307 ? 27.186 21.428 4.656 1.000 90.648 2126 SER AAA C 1
ATOM 2058 O O . SER A 1 307 ? 26.599 20.804 5.556 1.000 90.680 2126 SER AAA O 1
ATOM 2061 N N . PHE A 1 308 ? 28.187 22.295 4.853 1.000 88.501 2127 PHE AAA N 1
ATOM 2062 C CA . PHE A 1 308 ? 28.738 22.682 6.180 1.000 85.603 2127 PHE AAA CA 1
ATOM 2063 C C . PHE A 1 308 ? 27.726 23.543 6.943 1.000 85.884 2127 PHE AAA C 1
ATOM 2064 O O . PHE A 1 308 ? 27.933 23.777 8.170 1.000 83.998 2127 PHE AAA O 1
ATOM 2072 N N . THR A 1 309 ? 26.669 24.006 6.260 1.000 88.492 2128 THR AAA N 1
ATOM 2073 C CA . THR A 1 309 ? 25.632 24.930 6.809 1.000 87.452 2128 THR AAA CA 1
ATOM 2074 C C . THR A 1 309 ? 24.417 24.139 7.313 1.000 88.047 2128 THR AAA C 1
ATOM 2075 O O . THR A 1 309 ? 23.597 24.740 8.027 1.000 87.620 2128 THR AAA O 1
ATOM 2079 N N . SER A 1 310 ? 24.327 22.850 6.992 1.000 91.966 2129 SER AAA N 1
ATOM 2080 C CA . SER A 1 310 ? 23.189 21.964 7.356 1.000 98.560 2129 SER AAA CA 1
ATOM 2081 C C . SER A 1 310 ? 23.577 21.041 8.522 1.000 100.659 2129 SER AAA C 1
ATOM 2082 O O . SER A 1 310 ? 24.361 20.065 8.295 1.000 103.548 2129 SER AAA O 1
ATOM 2085 N N . SER A 1 311 ? 23.031 21.309 9.712 1.000 98.445 2130 SER AAA N 1
ATOM 2086 C CA . SER A 1 311 ? 23.176 20.450 10.922 1.000 101.434 2130 SER AAA CA 1
ATOM 2087 C C . SER A 1 311 ? 22.753 19.009 10.595 1.000 105.731 2130 SER AAA C 1
ATOM 2088 O O . SER A 1 311 ? 23.449 18.060 11.045 1.000 109.724 2130 SER AAA O 1
ATOM 2090 N N . ASP A 1 312 ? 21.681 18.840 9.815 1.000 109.276 2131 ASP AAA N 1
ATOM 2091 C CA . ASP A 1 312 ? 21.170 17.509 9.383 1.000 117.351 2131 ASP AAA CA 1
ATOM 2092 C C . ASP A 1 312 ? 22.271 16.751 8.635 1.000 117.401 2131 ASP AAA C 1
ATOM 2093 O O . ASP A 1 312 ? 22.533 15.609 9.014 1.000 122.406 2131 ASP AAA O 1
ATOM 2098 N N . ASP A 1 313 ? 22.867 17.353 7.600 1.000 116.925 2132 ASP AAA N 1
ATOM 2099 C CA . ASP A 1 313 ? 23.936 16.719 6.775 1.000 117.872 2132 ASP AAA CA 1
ATOM 2100 C C . ASP A 1 313 ? 25.104 16.314 7.680 1.000 113.887 2132 ASP AAA C 1
ATOM 2101 O O . ASP A 1 313 ? 25.556 15.182 7.578 1.000 118.589 2132 ASP AAA O 1
ATOM 2106 N N . ILE A 1 314 ? 25.557 17.220 8.545 1.000 110.357 2133 ILE AAA N 1
ATOM 2107 C CA . ILE A 1 314 ? 26.726 17.002 9.447 1.000 107.291 2133 ILE AAA CA 1
ATOM 2108 C C . ILE A 1 314 ? 26.402 15.858 10.409 1.000 107.372 2133 ILE AAA C 1
ATOM 2109 O O . ILE A 1 314 ? 27.296 15.043 10.663 1.000 103.824 2133 ILE AAA O 1
ATOM 2114 N N . ALA A 1 315 ? 25.175 15.813 10.931 1.000 110.580 2134 ALA AAA N 1
ATOM 2115 C CA . ALA A 1 315 ? 24.696 14.742 11.841 1.000 110.643 2134 ALA AAA CA 1
ATOM 2116 C C . ALA A 1 315 ? 24.666 13.408 11.098 1.000 112.765 2134 ALA AAA C 1
ATOM 2117 O O . ALA A 1 315 ? 25.106 12.406 11.685 1.000 116.966 2134 ALA AAA O 1
ATOM 2119 N N . GLU A 1 316 ? 24.167 13.393 9.859 1.000 112.887 2135 GLU AAA N 1
ATOM 2120 C CA . GLU A 1 316 ? 24.147 12.176 9.001 1.000 116.859 2135 GLU AAA CA 1
ATOM 2121 C C . GLU A 1 316 ? 25.584 11.650 8.919 1.000 117.309 2135 GLU AAA C 1
ATOM 2122 O O . GLU A 1 316 ? 25.774 10.468 9.208 1.000 120.306 2135 GLU AAA O 1
ATOM 2128 N N . VAL A 1 317 ? 26.558 12.509 8.596 1.000 113.319 2136 VAL AAA N 1
ATOM 2129 C CA . VAL A 1 317 ? 27.984 12.106 8.372 1.000 111.986 2136 VAL AAA CA 1
ATOM 2130 C C . VAL A 1 317 ? 28.616 11.667 9.703 1.000 106.689 2136 VAL AAA C 1
ATOM 2131 O O . VAL A 1 317 ? 29.209 10.583 9.741 1.000 109.341 2136 VAL AAA O 1
ATOM 2135 N N . LEU A 1 318 ? 28.499 12.466 10.762 1.000 101.075 2137 LEU AAA N 1
ATOM 2136 C CA . LEU A 1 318 ? 29.223 12.182 12.022 1.000 99.770 2137 LEU AAA CA 1
ATOM 2137 C C . LEU A 1 318 ? 28.644 10.935 12.696 1.000 105.505 2137 LEU AAA C 1
ATOM 2138 O O . LEU A 1 318 ? 29.463 10.116 13.147 1.000 108.518 2137 LEU AAA O 1
ATOM 2143 N N . PHE A 1 319 ? 27.314 10.770 12.750 1.000 106.511 2138 PHE AAA N 1
ATOM 2144 C CA . PHE A 1 319 ? 26.636 9.834 13.690 1.000 109.554 2138 PHE AAA CA 1
ATOM 2145 C C . PHE A 1 319 ? 26.108 8.592 12.965 1.000 117.086 2138 PHE AAA C 1
ATOM 2146 O O . PHE A 1 319 ? 26.268 7.479 13.509 1.000 120.834 2138 PHE AAA O 1
ATOM 2154 N N . LEU A 1 320 ? 25.522 8.753 11.778 1.000 122.059 2139 LEU AAA N 1
ATOM 2155 C CA . LEU A 1 320 ? 24.987 7.628 10.964 1.000 127.617 2139 LEU AAA CA 1
ATOM 2156 C C . LEU A 1 320 ? 26.133 6.983 10.177 1.000 129.920 2139 LEU AAA C 1
ATOM 2157 O O . LEU A 1 320 ? 26.212 5.744 10.213 1.000 134.517 2139 LEU AAA O 1
ATOM 2162 N N . GLU A 1 321 ? 26.993 7.777 9.516 1.000 128.391 2140 GLU AAA N 1
ATOM 2163 C CA . GLU A 1 321 ? 27.992 7.274 8.529 1.000 132.397 2140 GLU AAA CA 1
ATOM 2164 C C . GLU A 1 321 ? 29.332 6.949 9.212 1.000 133.465 2140 GLU AAA C 1
ATOM 2165 O O . GLU A 1 321 ? 29.946 5.943 8.814 1.000 139.961 2140 GLU AAA O 1
ATOM 2167 N N . LEU A 1 322 ? 29.780 7.761 10.173 1.000 132.337 2141 LEU AAA N 1
ATOM 2168 C CA . LEU A 1 322 ? 31.068 7.567 10.902 1.000 132.665 2141 LEU AAA CA 1
ATOM 2169 C C . LEU A 1 322 ? 30.814 6.935 12.280 1.000 134.562 2141 LEU AAA C 1
ATOM 2170 O O . LEU A 1 322 ? 31.794 6.563 12.938 1.000 135.332 2141 LEU AAA O 1
ATOM 2175 N N . LYS A 1 323 ? 29.558 6.853 12.721 1.000 135.261 2142 LYS AAA N 1
ATOM 2176 C CA . LYS A 1 323 ? 29.154 6.185 13.991 1.000 136.923 2142 LYS AAA CA 1
ATOM 2177 C C . LYS A 1 323 ? 30.050 6.673 15.142 1.000 134.064 2142 LYS AAA C 1
ATOM 2178 O O . LYS A 1 323 ? 30.656 5.820 15.837 1.000 137.126 2142 LYS AAA O 1
ATOM 2180 N N . LEU A 1 324 ? 30.139 7.991 15.336 1.000 126.118 2143 LEU AAA N 1
ATOM 2181 C CA . LEU A 1 324 ? 30.855 8.624 16.482 1.000 127.875 2143 LEU AAA CA 1
ATOM 2182 C C . LEU A 1 324 ? 29.897 8.719 17.671 1.000 132.305 2143 LEU AAA C 1
ATOM 2183 O O . LEU A 1 324 ? 28.684 8.717 17.493 1.000 131.520 2143 LEU AAA O 1
ATOM 2185 N N . PRO A 1 325 ? 30.399 8.786 18.925 1.000 140.578 2144 PRO AAA N 1
ATOM 2186 C CA . PRO A 1 325 ? 29.535 8.891 20.111 1.000 141.769 2144 PRO AAA CA 1
ATOM 2187 C C . PRO A 1 325 ? 28.819 10.225 20.318 1.000 140.080 2144 PRO AAA C 1
ATOM 2188 O O . PRO A 1 325 ? 29.469 11.263 20.290 1.000 139.452 2144 PRO AAA O 1
ATOM 2192 N N . PRO A 1 326 ? 27.476 10.240 20.528 1.000 142.874 2145 PRO AAA N 1
ATOM 2193 C CA . PRO A 1 326 ? 26.708 11.482 20.683 1.000 139.868 2145 PRO AAA CA 1
ATOM 2194 C C . PRO A 1 326 ? 26.255 11.897 22.093 1.000 137.315 2145 PRO AAA C 1
ATOM 2195 O O . PRO A 1 326 ? 27.045 11.835 23.005 1.000 136.465 2145 PRO AAA O 1
ATOM 2199 N N . PHE A 1 358 ? 20.280 14.756 17.378 1.000 117.167 2177 PHE AAA N 1
ATOM 2200 C CA . PHE A 1 358 ? 21.740 14.784 17.676 1.000 116.571 2177 PHE AAA CA 1
ATOM 2201 C C . PHE A 1 358 ? 22.304 16.167 17.334 1.000 112.111 2177 PHE AAA C 1
ATOM 2202 O O . PHE A 1 358 ? 22.376 16.480 16.145 1.000 118.816 2177 PHE AAA O 1
ATOM 2205 N N . SER A 1 359 ? 22.690 16.951 18.346 1.000 107.994 2178 SER AAA N 1
ATOM 2206 C CA . SER A 1 359 ? 23.268 18.320 18.235 1.000 100.471 2178 SER AAA CA 1
ATOM 2207 C C . SER A 1 359 ? 24.665 18.274 17.595 1.000 96.341 2178 SER AAA C 1
ATOM 2208 O O . SER A 1 359 ? 25.391 17.287 17.788 1.000 103.308 2178 SER AAA O 1
ATOM 2211 N N . THR A 1 360 ? 25.044 19.336 16.884 1.000 95.803 2179 THR AAA N 1
ATOM 2212 C CA . THR A 1 360 ? 26.375 19.527 16.246 1.000 90.642 2179 THR AAA CA 1
ATOM 2213 C C . THR A 1 360 ? 26.908 20.891 16.675 1.000 85.559 2179 THR AAA C 1
ATOM 2214 O O . THR A 1 360 ? 27.485 21.587 15.843 1.000 80.678 2179 THR AAA O 1
ATOM 2218 N N . SER A 1 361 ? 26.709 21.234 17.943 1.000 84.832 2180 SER AAA N 1
ATOM 2219 C CA . SER A 1 361 ? 27.153 22.520 18.534 1.000 83.596 2180 SER AAA CA 1
ATOM 2220 C C . SER A 1 361 ? 28.675 22.541 18.687 1.000 80.807 2180 SER AAA C 1
ATOM 2221 O O . SER A 1 361 ? 29.304 21.479 18.611 1.000 80.893 2180 SER AAA O 1
ATOM 2224 N N . LYS A 1 362 ? 29.212 23.731 18.942 1.000 79.622 2181 LYS AAA N 1
ATOM 2225 C CA . LYS A 1 362 ? 30.644 23.978 19.234 1.000 81.076 2181 LYS AAA CA 1
ATOM 2226 C C . LYS A 1 362 ? 31.111 22.984 20.317 1.000 83.164 2181 LYS AAA C 1
ATOM 2227 O O . LYS A 1 362 ? 32.162 22.356 20.128 1.000 82.826 2181 LYS AAA O 1
ATOM 2233 N N . ASP A 1 363 ? 30.342 22.831 21.398 1.000 87.801 2182 ASP AAA N 1
ATOM 2234 C CA . ASP A 1 363 ? 30.790 22.062 22.599 1.000 89.760 2182 ASP AAA CA 1
ATOM 2235 C C . ASP A 1 363 ? 30.847 20.579 22.256 1.000 85.782 2182 ASP AAA C 1
ATOM 2236 O O . ASP A 1 363 ? 31.842 19.965 22.641 1.000 88.994 2182 ASP AAA O 1
ATOM 2241 N N . VAL A 1 364 ? 29.879 20.056 21.509 1.000 83.494 2183 VAL AAA N 1
ATOM 2242 C CA . VAL A 1 364 ? 29.903 18.653 20.997 1.000 86.576 2183 VAL AAA CA 1
ATOM 2243 C C . VAL A 1 364 ? 31.163 18.452 20.144 1.000 87.946 2183 VAL AAA C 1
ATOM 2244 O O . VAL A 1 364 ? 31.931 17.533 20.465 1.000 85.781 2183 VAL AAA O 1
ATOM 2248 N N . LEU A 1 365 ? 31.381 19.282 19.110 1.000 88.484 2184 LEU AAA N 1
ATOM 2249 C CA . LEU A 1 365 ? 32.461 19.038 18.109 1.000 87.654 2184 LEU AAA CA 1
ATOM 2250 C C . LEU A 1 365 ? 33.818 19.234 18.794 1.000 85.506 2184 LEU AAA C 1
ATOM 2251 O O . LEU A 1 365 ? 34.775 18.556 18.408 1.000 85.308 2184 LEU AAA O 1
ATOM 2256 N N . ASN A 1 366 ? 33.855 20.079 19.814 1.000 87.024 2185 ASN AAA N 1
ATOM 2257 C CA . ASN A 1 366 ? 35.072 20.391 20.601 1.000 89.945 2185 ASN AAA CA 1
ATOM 2258 C C . ASN A 1 366 ? 35.516 19.135 21.355 1.000 95.645 2185 ASN AAA C 1
ATOM 2259 O O . ASN A 1 366 ? 36.740 18.899 21.438 1.000 98.465 2185 ASN AAA O 1
ATOM 2264 N N . LYS A 1 367 ? 34.568 18.361 21.893 1.000 97.032 2186 LYS AAA N 1
ATOM 2265 C CA . LYS A 1 367 ? 34.851 17.054 22.538 1.000 98.618 2186 LYS AAA CA 1
ATOM 2266 C C . LYS A 1 367 ? 35.337 16.079 21.461 1.000 96.232 2186 LYS AAA C 1
ATOM 2267 O O . LYS A 1 367 ? 36.412 15.444 21.670 1.000 100.978 2186 LYS AAA O 1
ATOM 2269 N N . LEU A 1 368 ? 34.606 15.984 20.350 1.000 90.208 2187 LEU AAA N 1
ATOM 2270 C CA . LEU A 1 368 ? 34.789 14.893 19.352 1.000 92.606 2187 LEU AAA CA 1
ATOM 2271 C C . LEU A 1 368 ? 36.079 15.078 18.545 1.000 89.783 2187 LEU AAA C 1
ATOM 2272 O O . LEU A 1 368 ? 36.497 14.092 17.949 1.000 88.736 2187 LEU AAA O 1
ATOM 2277 N N . LYS A 1 369 ? 36.681 16.277 18.509 1.000 89.184 2188 LYS AAA N 1
ATOM 2278 C CA . LYS A 1 369 ? 37.888 16.535 17.657 1.000 92.591 2188 LYS AAA CA 1
ATOM 2279 C C . LYS A 1 369 ? 39.051 15.691 18.183 1.000 97.074 2188 LYS AAA C 1
ATOM 2280 O O . LYS A 1 369 ? 39.948 15.334 17.385 1.000 102.969 2188 LYS AAA O 1
ATOM 2284 N N . ALA A 1 370 ? 38.994 15.273 19.444 1.000 98.064 2189 ALA AAA N 1
ATOM 2285 C CA . ALA A 1 370 ? 39.975 14.319 20.011 1.000 100.971 2189 ALA AAA CA 1
ATOM 2286 C C . ALA A 1 370 ? 39.858 12.922 19.367 1.000 98.077 2189 ALA AAA C 1
ATOM 2287 O O . ALA A 1 370 ? 40.825 12.178 19.494 1.000 103.143 2189 ALA AAA O 1
ATOM 2289 N N . LEU A 1 371 ? 38.759 12.580 18.676 1.000 96.016 2190 LEU AAA N 1
ATOM 2290 C CA . LEU A 1 371 ? 38.457 11.196 18.199 1.000 97.365 2190 LEU AAA CA 1
ATOM 2291 C C . LEU A 1 371 ? 38.535 11.053 16.679 1.000 97.470 2190 LEU AAA C 1
ATOM 2292 O O . LEU A 1 371 ? 38.514 9.922 16.211 1.000 102.209 2190 LEU AAA O 1
ATOM 2297 N N . HIS A 1 372 ? 38.476 12.142 15.913 1.000 99.802 2191 HIS AAA N 1
ATOM 2298 C CA . HIS A 1 372 ? 38.375 12.100 14.425 1.000 97.966 2191 HIS AAA CA 1
ATOM 2299 C C . HIS A 1 372 ? 38.692 13.485 13.892 1.000 92.002 2191 HIS AAA C 1
ATOM 2300 O O . HIS A 1 372 ? 38.319 14.455 14.543 1.000 92.755 2191 HIS AAA O 1
ATOM 2307 N N . PRO A 1 373 ? 39.383 13.617 12.737 1.000 88.813 2192 PRO AAA N 1
ATOM 2308 C CA . PRO A 1 373 ? 39.715 14.932 12.186 1.000 86.228 2192 PRO AAA CA 1
ATOM 2309 C C . PRO A 1 373 ? 38.527 15.799 11.724 1.000 82.587 2192 PRO AAA C 1
ATOM 2310 O O . PRO A 1 373 ? 38.668 17.022 11.774 1.000 84.004 2192 PRO AAA O 1
ATOM 2314 N N . LEU A 1 374 ? 37.397 15.204 11.324 1.000 81.880 2193 LEU AAA N 1
ATOM 2315 C CA . LEU A 1 374 ? 36.276 15.943 10.669 1.000 81.517 2193 LEU AAA CA 1
ATOM 2316 C C . LEU A 1 374 ? 35.649 17.000 11.592 1.000 77.336 2193 LEU AAA C 1
ATOM 2317 O O . LEU A 1 374 ? 35.409 18.127 11.163 1.000 75.660 2193 LEU AAA O 1
ATOM 2322 N N . PRO A 1 375 ? 35.306 16.724 12.871 1.000 75.326 2194 PRO AAA N 1
ATOM 2323 C CA . PRO A 1 375 ? 34.769 17.763 13.752 1.000 72.712 2194 PRO AAA CA 1
ATOM 2324 C C . PRO A 1 375 ? 35.629 19.024 13.901 1.000 70.326 2194 PRO AAA C 1
ATOM 2325 O O . PRO A 1 375 ? 35.056 20.101 14.005 1.000 68.644 2194 PRO AAA O 1
ATOM 2329 N N . GLY A 1 376 ? 36.958 18.862 13.937 1.000 70.399 2195 GLY AAA N 1
ATOM 2330 C CA . GLY A 1 376 ? 37.917 19.983 13.921 1.000 68.829 2195 GLY AAA CA 1
ATOM 2331 C C . GLY A 1 376 ? 37.824 20.792 12.629 1.000 67.428 2195 GLY AAA C 1
ATOM 2332 O O . GLY A 1 376 ? 37.805 22.018 12.704 1.000 67.092 2195 GLY AAA O 1
ATOM 2333 N N . LEU A 1 377 ? 37.762 20.128 11.479 1.000 70.527 2196 LEU AAA N 1
ATOM 2334 C CA . LEU A 1 377 ? 37.596 20.782 10.160 1.000 69.798 2196 LEU AAA CA 1
ATOM 2335 C C . LEU A 1 377 ? 36.293 21.588 10.162 1.000 69.639 2196 LEU AAA C 1
ATOM 2336 O O . LEU A 1 377 ? 36.330 22.781 9.730 1.000 66.615 2196 LEU AAA O 1
ATOM 2341 N N . ILE A 1 378 ? 35.202 21.009 10.675 1.000 71.235 2197 ILE AAA N 1
ATOM 2342 C CA . ILE A 1 378 ? 33.876 21.699 10.741 1.000 70.290 2197 ILE AAA CA 1
ATOM 2343 C C . ILE A 1 378 ? 34.072 22.993 11.526 1.000 68.429 2197 ILE AAA C 1
ATOM 2344 O O . ILE A 1 378 ? 33.508 24.024 11.103 1.000 63.582 2197 ILE AAA O 1
ATOM 2349 N N . LEU A 1 379 ? 34.769 22.927 12.663 1.000 68.152 2198 LEU AAA N 1
ATOM 2350 C CA . LEU A 1 379 ? 34.881 24.094 13.576 1.000 68.797 2198 LEU AAA CA 1
ATOM 2351 C C . LEU A 1 379 ? 35.658 25.207 12.878 1.000 65.071 2198 LEU AAA C 1
ATOM 2352 O O . LEU A 1 379 ? 35.273 26.379 12.982 1.000 61.978 2198 LEU AAA O 1
ATOM 2357 N N . GLU A 1 380 ? 36.707 24.825 12.168 1.000 67.028 2199 GLU AAA N 1
ATOM 2358 C CA . GLU A 1 380 ? 37.591 25.794 11.479 1.000 66.644 2199 GLU AAA CA 1
ATOM 2359 C C . GLU A 1 380 ? 36.847 26.381 10.271 1.000 61.976 2199 GLU AAA C 1
ATOM 2360 O O . GLU A 1 380 ? 36.961 27.585 10.026 1.000 57.491 2199 GLU AAA O 1
ATOM 2366 N N . TRP A 1 381 ? 36.093 25.547 9.564 1.000 62.743 2200 TRP AAA N 1
ATOM 2367 C CA . TRP A 1 381 ? 35.237 26.004 8.440 1.000 63.896 2200 TRP AAA CA 1
ATOM 2368 C C . TRP A 1 381 ? 34.307 27.117 8.917 1.000 61.220 2200 TRP AAA C 1
ATOM 2369 O O . TRP A 1 381 ? 34.217 28.115 8.232 1.000 61.627 2200 TRP AAA O 1
ATOM 2380 N N . ARG A 1 382 ? 33.645 26.943 10.058 1.000 61.083 2201 ARG AAA N 1
ATOM 2381 C CA . ARG A 1 382 ? 32.654 27.916 10.554 1.000 58.283 2201 ARG AAA CA 1
ATOM 2382 C C . ARG A 1 382 ? 33.376 29.178 10.982 1.000 56.826 2201 ARG AAA C 1
ATOM 2383 O O . ARG A 1 382 ? 32.797 30.231 10.815 1.000 54.704 2201 ARG AAA O 1
ATOM 2391 N N . ARG A 1 383 ? 34.563 29.054 11.565 1.000 57.659 2202 ARG AAA N 1
ATOM 2392 C CA . ARG A 1 383 ? 35.335 30.215 12.066 1.000 58.415 2202 ARG AAA CA 1
ATOM 2393 C C . ARG A 1 383 ? 35.712 31.061 10.849 1.000 56.236 2202 ARG AAA C 1
ATOM 2394 O O . ARG A 1 383 ? 35.480 32.241 10.843 1.000 50.860 2202 ARG AAA O 1
ATOM 2402 N N . ILE A 1 384 ? 36.277 30.430 9.824 1.000 58.496 2203 ILE AAA N 1
ATOM 2403 C CA . ILE A 1 384 ? 36.800 31.163 8.653 1.000 58.815 2203 ILE AAA CA 1
ATOM 2404 C C . ILE A 1 384 ? 35.630 31.666 7.796 1.000 58.567 2203 ILE AAA C 1
ATOM 2405 O O . ILE A 1 384 ? 35.707 32.838 7.383 1.000 59.404 2203 ILE AAA O 1
ATOM 2410 N N . THR A 1 385 ? 34.578 30.867 7.590 1.000 56.767 2204 THR AAA N 1
ATOM 2411 C CA . THR A 1 385 ? 33.367 31.307 6.853 1.000 57.161 2204 THR AAA CA 1
ATOM 2412 C C . THR A 1 385 ? 32.792 32.552 7.536 1.000 55.562 2204 THR AAA C 1
ATOM 2413 O O . THR A 1 385 ? 32.341 33.425 6.841 1.000 54.521 2204 THR AAA O 1
ATOM 2417 N N . ASN A 1 386 ? 32.801 32.597 8.864 1.000 54.933 2205 ASN AAA N 1
ATOM 2418 C CA . ASN A 1 386 ? 32.358 33.751 9.659 1.000 52.975 2205 ASN AAA CA 1
ATOM 2419 C C . ASN A 1 386 ? 33.184 34.991 9.264 1.000 53.103 2205 ASN AAA C 1
ATOM 2420 O O . ASN A 1 386 ? 32.578 36.068 8.999 1.000 51.846 2205 ASN AAA O 1
ATOM 2425 N N . ALA A 1 387 ? 34.511 34.886 9.272 1.000 52.910 2206 ALA AAA N 1
ATOM 2426 C CA . ALA A 1 387 ? 35.404 36.027 8.964 1.000 53.647 2206 ALA AAA CA 1
ATOM 2427 C C . ALA A 1 387 ? 35.145 36.497 7.517 1.000 54.646 2206 ALA AAA C 1
ATOM 2428 O O . ALA A 1 387 ? 35.111 37.698 7.278 1.000 51.582 2206 ALA AAA O 1
ATOM 2430 N N . ILE A 1 388 ? 34.916 35.585 6.578 1.000 58.439 2207 ILE AAA N 1
ATOM 2431 C CA . ILE A 1 388 ? 34.696 35.954 5.149 1.000 61.638 2207 ILE AAA CA 1
ATOM 2432 C C . ILE A 1 388 ? 33.300 36.569 4.969 1.000 61.840 2207 ILE AAA C 1
ATOM 2433 O O . ILE A 1 388 ? 33.250 37.651 4.438 1.000 61.264 2207 ILE AAA O 1
ATOM 2438 N N . THR A 1 389 ? 32.226 35.929 5.434 1.000 60.824 2208 THR AAA N 1
ATOM 2439 C CA . THR A 1 389 ? 30.832 36.268 5.045 1.000 61.409 2208 THR AAA CA 1
ATOM 2440 C C . THR A 1 389 ? 30.236 37.314 5.971 1.000 60.368 2208 THR AAA C 1
ATOM 2441 O O . THR A 1 389 ? 29.406 38.068 5.479 1.000 65.225 2208 THR AAA O 1
ATOM 2445 N N . LYS A 1 390 ? 30.665 37.375 7.233 1.000 60.398 2209 LYS AAA N 1
ATOM 2446 C CA . LYS A 1 390 ? 30.111 38.307 8.244 1.000 57.321 2209 LYS AAA CA 1
ATOM 2447 C C . LYS A 1 390 ? 31.084 39.444 8.531 1.000 53.772 2209 LYS AAA C 1
ATOM 2448 O O . LYS A 1 390 ? 30.666 40.372 9.230 1.000 52.909 2209 LYS AAA O 1
ATOM 2454 N N . VAL A 1 391 ? 32.323 39.412 8.032 1.000 53.480 2210 VAL AAA N 1
ATOM 2455 C CA . VAL A 1 391 ? 33.265 40.527 8.304 1.000 55.158 2210 VAL AAA CA 1
ATOM 2456 C C . VAL A 1 391 ? 33.807 41.102 6.993 1.000 56.069 2210 VAL AAA C 1
ATOM 2457 O O . VAL A 1 391 ? 33.542 42.253 6.743 1.000 57.208 2210 VAL AAA O 1
ATOM 2461 N N . VAL A 1 392 ? 34.542 40.348 6.190 1.000 57.229 2211 VAL AAA N 1
ATOM 2462 C CA . VAL A 1 392 ? 35.091 40.857 4.904 1.000 56.246 2211 VAL AAA CA 1
ATOM 2463 C C . VAL A 1 392 ? 33.971 41.347 3.964 1.000 59.350 2211 VAL AAA C 1
ATOM 2464 O O . VAL A 1 392 ? 34.096 42.453 3.459 1.000 61.485 2211 VAL AAA O 1
ATOM 2468 N N . PHE A 1 393 ? 32.914 40.579 3.727 1.000 58.601 2212 PHE AAA N 1
ATOM 2469 C CA . PHE A 1 393 ? 31.874 40.920 2.729 1.000 60.039 2212 PHE AAA CA 1
ATOM 2470 C C . PHE A 1 393 ? 31.211 42.234 3.144 1.000 56.941 2212 PHE AAA C 1
ATOM 2471 O O . PHE A 1 393 ? 31.168 43.172 2.358 1.000 55.521 2212 PHE AAA O 1
ATOM 2479 N N . PRO A 1 394 ? 30.700 42.388 4.381 1.000 53.262 2213 PRO AAA N 1
ATOM 2480 C CA . PRO A 1 394 ? 30.104 43.643 4.804 1.000 52.801 2213 PRO AAA CA 1
ATOM 2481 C C . PRO A 1 394 ? 31.067 44.839 4.845 1.000 55.839 2213 PRO AAA C 1
ATOM 2482 O O . PRO A 1 394 ? 30.628 45.897 4.479 1.000 56.386 2213 PRO AAA O 1
ATOM 2486 N N . LEU A 1 395 ? 32.323 44.669 5.281 1.000 56.714 2214 LEU AAA N 1
ATOM 2487 C CA . LEU A 1 395 ? 33.298 45.792 5.276 1.000 56.495 2214 LEU AAA CA 1
ATOM 2488 C C . LEU A 1 395 ? 33.530 46.257 3.834 1.000 58.351 2214 LEU AAA C 1
ATOM 2489 O O . LEU A 1 395 ? 33.483 47.487 3.607 1.000 54.561 2214 LEU AAA O 1
ATOM 2494 N N . GLN A 1 396 ? 33.728 45.337 2.890 1.000 57.516 2215 GLN AAA N 1
ATOM 2495 C CA . GLN A 1 396 ? 34.017 45.709 1.486 1.000 61.302 2215 GLN AAA CA 1
ATOM 2496 C C . GLN A 1 396 ? 32.793 46.415 0.894 1.000 61.287 2215 GLN AAA C 1
ATOM 2497 O O . GLN A 1 396 ? 32.967 47.248 0.034 1.000 69.117 2215 GLN AAA O 1
ATOM 2503 N N . ARG A 1 397 ? 31.597 46.057 1.326 1.000 60.511 2216 ARG AAA N 1
ATOM 2504 C CA . ARG A 1 397 ? 30.332 46.578 0.769 1.000 60.763 2216 ARG AAA CA 1
ATOM 2505 C C . ARG A 1 397 ? 30.079 47.983 1.328 1.000 58.304 2216 ARG AAA C 1
ATOM 2506 O O . ARG A 1 397 ? 29.513 48.739 0.615 1.000 59.145 2216 ARG AAA O 1
ATOM 2514 N N . GLU A 1 398 ? 30.497 48.281 2.563 1.000 55.045 2217 GLU AAA N 1
ATOM 2515 C CA . GLU A 1 398 ? 30.137 49.503 3.324 1.000 54.989 2217 GLU AAA CA 1
ATOM 2516 C C . GLU A 1 398 ? 31.236 50.578 3.239 1.000 53.629 2217 GLU AAA C 1
ATOM 2517 O O . GLU A 1 398 ? 30.930 51.757 3.560 1.000 56.328 2217 GLU AAA O 1
ATOM 2523 N N . LYS A 1 399 ? 32.435 50.232 2.809 1.000 50.653 2218 LYS AAA N 1
ATOM 2524 C CA . LYS A 1 399 ? 33.562 51.191 2.793 1.000 55.616 2218 LYS AAA CA 1
ATOM 2525 C C . LYS A 1 399 ? 33.198 52.320 1.818 1.000 57.264 2218 LYS AAA C 1
ATOM 2526 O O . LYS A 1 399 ? 32.428 52.091 0.884 1.000 61.814 2218 LYS AAA O 1
ATOM 2532 N N . CYS A 1 400 ? 33.732 53.501 2.065 1.000 57.193 2219 CYS AAA N 1
ATOM 2533 C CA . CYS A 1 400 ? 33.324 54.768 1.415 1.000 60.860 2219 CYS AAA CA 1
ATOM 2534 C C . CYS A 1 400 ? 34.561 55.661 1.305 1.000 58.630 2219 CYS AAA C 1
ATOM 2535 O O . CYS A 1 400 ? 35.256 55.809 2.286 1.000 59.386 2219 CYS AAA O 1
ATOM 2538 N N . LEU A 1 401 ? 34.885 56.155 0.120 1.000 64.836 2220 LEU AAA N 1
ATOM 2539 C CA . LEU A 1 401 ? 36.017 57.109 -0.083 1.000 67.147 2220 LEU AAA CA 1
ATOM 2540 C C . LEU A 1 401 ? 35.792 58.382 0.744 1.000 66.522 2220 LEU AAA C 1
ATOM 2541 O O . LEU A 1 401 ? 34.681 58.951 0.683 1.000 68.111 2220 LEU AAA O 1
ATOM 2546 N N . ASN A 1 402 ? 36.789 58.793 1.532 1.000 63.362 2221 ASN AAA N 1
ATOM 2547 C CA . ASN A 1 402 ? 36.852 60.170 2.080 1.000 61.772 2221 ASN AAA CA 1
ATOM 2548 C C . ASN A 1 402 ? 37.865 60.948 1.251 1.000 63.199 2221 ASN AAA C 1
ATOM 2549 O O . ASN A 1 402 ? 39.065 60.751 1.412 1.000 67.278 2221 ASN AAA O 1
ATOM 2554 N N . PRO A 1 403 ? 37.420 61.836 0.335 1.000 66.524 2222 PRO AAA N 1
ATOM 2555 C CA . PRO A 1 403 ? 38.335 62.534 -0.573 1.000 69.997 2222 PRO AAA CA 1
ATOM 2556 C C . PRO A 1 403 ? 39.250 63.566 0.117 1.000 68.079 2222 PRO AAA C 1
ATOM 2557 O O . PRO A 1 403 ? 40.254 63.831 -0.427 1.000 72.336 2222 PRO AAA O 1
ATOM 2561 N N . PHE A 1 404 ? 38.925 64.046 1.318 1.000 68.642 2223 PHE AAA N 1
ATOM 2562 C CA . PHE A 1 404 ? 39.746 65.029 2.082 1.000 70.511 2223 PHE AAA CA 1
ATOM 2563 C C . PHE A 1 404 ? 40.950 64.314 2.700 1.000 71.671 2223 PHE AAA C 1
ATOM 2564 O O . PHE A 1 404 ? 42.105 64.710 2.434 1.000 73.253 2223 PHE AAA O 1
ATOM 2572 N N . LEU A 1 405 ? 40.702 63.244 3.459 1.000 70.963 2224 LEU AAA N 1
ATOM 2573 C CA . LEU A 1 405 ? 41.764 62.442 4.126 1.000 69.125 2224 LEU AAA CA 1
ATOM 2574 C C . LEU A 1 405 ? 42.521 61.615 3.092 1.000 68.104 2224 LEU AAA C 1
ATOM 2575 O O . LEU A 1 405 ? 43.692 61.297 3.363 1.000 68.700 2224 LEU AAA O 1
ATOM 2580 N N . GLY A 1 406 ? 41.899 61.304 1.944 1.000 66.834 2225 GLY AAA N 1
ATOM 2581 C CA . GLY A 1 406 ? 42.545 60.506 0.872 1.000 66.511 2225 GLY AAA CA 1
ATOM 2582 C C . GLY A 1 406 ? 42.657 59.042 1.246 1.000 62.930 2225 GLY AAA C 1
ATOM 2583 O O . GLY A 1 406 ? 43.690 58.481 1.071 1.000 64.587 2225 GLY AAA O 1
ATOM 2584 N N . MET A 1 407 ? 41.592 58.458 1.787 1.000 60.920 2226 MET AAA N 1
ATOM 2585 C CA . MET A 1 407 ? 41.555 57.058 2.278 1.000 58.789 2226 MET AAA CA 1
ATOM 2586 C C . MET A 1 407 ? 40.092 56.597 2.332 1.000 58.792 2226 MET AAA C 1
ATOM 2587 O O . MET A 1 407 ? 39.174 57.438 2.339 1.000 59.719 2226 MET AAA O 1
ATOM 2592 N N . GLU A 1 408 ? 39.892 55.294 2.435 1.000 58.738 2227 GLU AAA N 1
ATOM 2593 C CA . GLU A 1 408 ? 38.558 54.691 2.590 1.000 56.931 2227 GLU AAA CA 1
ATOM 2594 C C . GLU A 1 408 ? 38.258 54.651 4.079 1.000 52.576 2227 GLU AAA C 1
ATOM 2595 O O . GLU A 1 408 ? 39.194 54.569 4.873 1.000 50.364 2227 GLU AAA O 1
ATOM 2601 N N . ARG A 1 409 ? 36.997 54.825 4.435 1.000 49.032 2228 ARG AAA N 1
ATOM 2602 C CA . ARG A 1 409 ? 36.556 54.698 5.840 1.000 49.823 2228 ARG AAA CA 1
ATOM 2603 C C . ARG A 1 409 ? 35.253 53.903 5.870 1.000 47.821 2228 ARG AAA C 1
ATOM 2604 O O . ARG A 1 409 ? 34.566 53.818 4.835 1.000 47.802 2228 ARG AAA O 1
ATOM 2612 N N . ILE A 1 410 ? 34.916 53.425 7.049 1.000 46.104 2229 ILE AAA N 1
ATOM 2613 C CA . ILE A 1 410 ? 33.616 52.784 7.328 1.000 45.029 2229 ILE AAA CA 1
ATOM 2614 C C . ILE A 1 410 ? 32.887 53.636 8.348 1.000 44.666 2229 ILE AAA C 1
ATOM 2615 O O . ILE A 1 410 ? 33.521 54.059 9.331 1.000 41.056 2229 ILE AAA O 1
ATOM 2620 N N . TYR A 1 411 ? 31.593 53.857 8.098 1.000 46.843 2230 TYR AAA N 1
ATOM 2621 C CA . TYR A 1 411 ? 30.720 54.748 8.890 1.000 44.477 2230 TYR AAA CA 1
ATOM 2622 C C . TYR A 1 411 ? 29.635 53.889 9.518 1.000 44.987 2230 TYR AAA C 1
ATOM 2623 O O . TYR A 1 411 ? 28.571 53.664 8.948 1.000 42.577 2230 TYR AAA O 1
ATOM 2632 N N . PRO A 1 412 ? 29.899 53.296 10.690 1.000 47.518 2231 PRO AAA N 1
ATOM 2633 C CA . PRO A 1 412 ? 28.889 52.508 11.370 1.000 50.499 2231 PRO AAA CA 1
ATOM 2634 C C . PRO A 1 412 ? 27.876 53.412 12.071 1.000 48.075 2231 PRO AAA C 1
ATOM 2635 O O . PRO A 1 412 ? 28.156 54.553 12.271 1.000 48.311 2231 PRO AAA O 1
ATOM 2639 N N . VAL A 1 413 ? 26.735 52.823 12.444 1.000 44.305 2232 VAL AAA N 1
ATOM 2640 C CA . VAL A 1 413 ? 25.617 53.522 13.104 1.000 46.554 2232 VAL AAA CA 1
ATOM 2641 C C . VAL A 1 413 ? 25.617 53.068 14.554 1.000 43.074 2232 VAL AAA C 1
ATOM 2642 O O . VAL A 1 413 ? 25.533 51.890 14.743 1.000 42.032 2232 VAL AAA O 1
ATOM 2646 N N . SER A 1 414 ? 25.624 53.993 15.513 1.000 38.829 2233 SER AAA N 1
ATOM 2647 C CA . SER A 1 414 ? 25.627 53.665 16.945 1.000 38.976 2233 SER AAA CA 1
ATOM 2648 C C . SER A 1 414 ? 24.212 53.244 17.325 1.000 41.014 2233 SER AAA C 1
ATOM 2649 O O . SER A 1 414 ? 23.297 53.645 16.678 1.000 40.504 2233 SER AAA O 1
ATOM 2652 N N . GLN A 1 415 ? 24.090 52.423 18.354 1.000 42.096 2234 GLN AAA N 1
ATOM 2653 C CA . GLN A 1 415 ? 22.842 51.913 18.922 1.000 40.897 2234 GLN AAA CA 1
ATOM 2654 C C . GLN A 1 415 ? 23.015 51.904 20.429 1.000 40.510 2234 GLN AAA C 1
ATOM 2655 O O . GLN A 1 415 ? 23.851 51.133 20.913 1.000 40.228 2234 GLN AAA O 1
ATOM 2661 N N . SER A 1 416 ? 22.247 52.744 21.123 1.000 37.187 2235 SER AAA N 1
ATOM 2662 C CA . SER A 1 416 ? 22.318 52.969 22.576 1.000 37.205 2235 SER AAA CA 1
ATOM 2663 C C . SER A 1 416 ? 21.094 52.388 23.254 1.000 35.685 2235 SER AAA C 1
ATOM 2664 O O . SER A 1 416 ? 21.075 52.359 24.477 1.000 37.451 2235 SER AAA O 1
ATOM 2667 N N . HIS A 1 417 ? 20.161 51.823 22.507 1.000 37.182 2236 HIS AAA N 1
ATOM 2668 C CA . HIS A 1 417 ? 18.956 51.209 23.105 1.000 38.312 2236 HIS AAA CA 1
ATOM 2669 C C . HIS A 1 417 ? 19.308 49.745 23.456 1.000 37.873 2236 HIS AAA C 1
ATOM 2670 O O . HIS A 1 417 ? 18.998 48.894 22.679 1.000 36.922 2236 HIS AAA O 1
ATOM 2677 N N . THR A 1 418 ? 19.931 49.512 24.610 1.000 38.868 2237 THR AAA N 1
ATOM 2678 C CA . THR A 1 418 ? 20.472 48.204 25.034 1.000 42.469 2237 THR AAA CA 1
ATOM 2679 C C . THR A 1 418 ? 19.975 47.930 26.447 1.000 42.594 2237 THR AAA C 1
ATOM 2680 O O . THR A 1 418 ? 19.657 48.898 27.119 1.000 39.436 2237 THR AAA O 1
ATOM 2684 N N . ALA A 1 419 ? 20.064 46.675 26.908 1.000 40.069 2238 ALA AAA N 1
ATOM 2685 C CA . ALA A 1 419 ? 19.450 46.266 28.177 1.000 40.887 2238 ALA AAA CA 1
ATOM 2686 C C . ALA A 1 419 ? 20.169 46.906 29.352 1.000 41.549 2238 ALA AAA C 1
ATOM 2687 O O . ALA A 1 419 ? 19.549 47.095 30.399 1.000 48.151 2238 ALA AAA O 1
ATOM 2689 N N . THR A 1 420 ? 21.466 47.141 29.228 1.000 42.358 2239 THR AAA N 1
ATOM 2690 C CA . THR A 1 420 ? 22.340 47.502 30.374 1.000 42.581 2239 THR AAA CA 1
ATOM 2691 C C . THR A 1 420 ? 22.993 48.864 30.149 1.000 42.186 2239 THR AAA C 1
ATOM 2692 O O . THR A 1 420 ? 23.669 49.313 31.079 1.000 46.920 2239 THR AAA O 1
ATOM 2696 N N . GLY A 1 421 ? 22.813 49.487 28.985 1.000 44.031 2240 GLY AAA N 1
ATOM 2697 C CA . GLY A 1 421 ? 23.358 50.843 28.716 1.000 45.677 2240 GLY AAA CA 1
ATOM 2698 C C . GLY A 1 421 ? 24.722 50.781 28.067 1.000 46.440 2240 GLY AAA C 1
ATOM 2699 O O . GLY A 1 421 ? 25.347 51.802 27.905 1.000 47.448 2240 GLY AAA O 1
ATOM 2700 N N . ARG A 1 422 ? 25.120 49.605 27.608 1.000 45.169 2241 ARG AAA N 1
ATOM 2701 C CA . ARG A 1 422 ? 26.245 49.501 26.658 1.000 46.524 2241 ARG AAA CA 1
ATOM 2702 C C . ARG A 1 422 ? 25.854 50.236 25.373 1.000 43.330 2241 ARG AAA C 1
ATOM 2703 O O . ARG A 1 422 ? 24.655 50.389 25.078 1.000 47.155 2241 ARG AAA O 1
ATOM 2711 N N . ILE A 1 423 ? 26.857 50.522 24.571 1.000 39.641 2242 ILE AAA N 1
ATOM 2712 C CA . ILE A 1 423 ? 26.705 51.010 23.184 1.000 40.043 2242 ILE AAA CA 1
ATOM 2713 C C . ILE A 1 423 ? 27.167 49.917 22.236 1.000 40.491 2242 ILE AAA C 1
ATOM 2714 O O . ILE A 1 423 ? 28.218 49.307 22.521 1.000 45.452 2242 ILE AAA O 1
ATOM 2719 N N . THR A 1 424 ? 26.456 49.724 21.136 1.000 42.451 2243 THR AAA N 1
ATOM 2720 C CA . THR A 1 424 ? 26.838 48.759 20.081 1.000 42.284 2243 THR AAA CA 1
ATOM 2721 C C . THR A 1 424 ? 26.727 49.489 18.741 1.000 42.550 2243 THR AAA C 1
ATOM 2722 O O . THR A 1 424 ? 26.417 50.668 18.718 1.000 38.484 2243 THR AAA O 1
ATOM 2726 N N . PHE A 1 425 ? 27.015 48.798 17.657 1.000 44.586 2244 PHE AAA N 1
ATOM 2727 C CA . PHE A 1 425 ? 27.060 49.373 16.306 1.000 42.459 2244 PHE AAA CA 1
ATOM 2728 C C . PHE A 1 425 ? 26.405 48.400 15.366 1.000 44.693 2244 PHE AAA C 1
ATOM 2729 O O . PHE A 1 425 ? 26.404 47.182 15.645 1.000 42.279 2244 PHE AAA O 1
ATOM 2737 N N . THR A 1 426 ? 25.893 48.944 14.264 1.000 46.676 2245 THR AAA N 1
ATOM 2738 C CA . THR A 1 426 ? 25.320 48.178 13.140 1.000 47.283 2245 THR AAA CA 1
ATOM 2739 C C . THR A 1 426 ? 25.908 48.738 11.847 1.000 48.364 2245 THR AAA C 1
ATOM 2740 O O . THR A 1 426 ? 26.449 49.881 11.844 1.000 47.324 2245 THR AAA O 1
ATOM 2744 N N . GLU A 1 427 ? 25.811 47.939 10.786 1.000 52.566 2246 GLU AAA N 1
ATOM 2745 C CA . GLU A 1 427 ? 25.956 48.372 9.381 1.000 53.101 2246 GLU AAA CA 1
ATOM 2746 C C . GLU A 1 427 ? 27.322 49.006 9.212 1.000 54.613 2246 GLU AAA C 1
ATOM 2747 O O . GLU A 1 427 ? 27.421 50.194 8.866 1.000 52.314 2246 GLU AAA O 1
ATOM 2750 N N . PRO A 1 428 ? 28.422 48.249 9.448 1.000 52.291 2247 PRO AAA N 1
ATOM 2751 C CA . PRO A 1 428 ? 28.406 46.904 10.034 1.000 52.077 2247 PRO AAA CA 1
ATOM 2752 C C . PRO A 1 428 ? 28.748 46.953 11.535 1.000 48.567 2247 PRO AAA C 1
ATOM 2753 O O . PRO A 1 428 ? 29.104 48.024 11.986 1.000 44.895 2247 PRO AAA O 1
ATOM 2757 N N . ASN A 1 429 ? 28.655 45.847 12.292 1.000 52.475 2248 ASN AAA N 1
ATOM 2758 C CA . ASN A 1 429 ? 28.997 45.895 13.747 1.000 51.542 2248 ASN AAA CA 1
ATOM 2759 C C . ASN A 1 429 ? 30.478 45.565 13.898 1.000 51.238 2248 ASN AAA C 1
ATOM 2760 O O . ASN A 1 429 ? 30.826 44.379 14.102 1.000 53.152 2248 ASN AAA O 1
ATOM 2765 N N . ILE A 1 430 ? 31.265 46.629 13.901 1.000 50.274 2249 ILE AAA N 1
ATOM 2766 C CA . ILE A 1 430 ? 32.746 46.670 14.001 1.000 50.573 2249 ILE AAA CA 1
ATOM 2767 C C . ILE A 1 430 ? 33.192 46.121 15.348 1.000 46.971 2249 ILE AAA C 1
ATOM 2768 O O . ILE A 1 430 ? 34.329 45.693 15.454 1.000 46.856 2249 ILE AAA O 1
ATOM 2773 N N . GLN A 1 431 ? 32.348 46.119 16.367 1.000 45.817 2250 GLN AAA N 1
ATOM 2774 C CA . GLN A 1 431 ? 32.739 45.490 17.647 1.000 42.703 2250 GLN AAA CA 1
ATOM 2775 C C . GLN A 1 431 ? 33.030 43.997 17.441 1.000 43.859 2250 GLN AAA C 1
ATOM 2776 O O . GLN A 1 431 ? 33.687 43.424 18.322 1.000 46.983 2250 GLN AAA O 1
ATOM 2782 N N . ASN A 1 432 ? 32.545 43.356 16.384 1.000 43.188 2251 ASN AAA N 1
ATOM 2783 C CA . ASN A 1 432 ? 32.600 41.868 16.266 1.000 47.310 2251 ASN AAA CA 1
ATOM 2784 C C . ASN A 1 432 ? 33.728 41.436 15.334 1.000 46.854 2251 ASN AAA C 1
ATOM 2785 O O . ASN A 1 432 ? 33.784 40.230 14.957 1.000 50.336 2251 ASN AAA O 1
ATOM 2790 N N . VAL A 1 433 ? 34.595 42.372 14.979 1.000 44.542 2252 VAL AAA N 1
ATOM 2791 C CA . VAL A 1 433 ? 35.779 42.071 14.160 1.000 45.673 2252 VAL AAA CA 1
ATOM 2792 C C . VAL A 1 433 ? 36.605 41.096 14.982 1.000 44.636 2252 VAL AAA C 1
ATOM 2793 O O . VAL A 1 433 ? 36.867 41.363 16.160 1.000 49.067 2252 VAL AAA O 1
ATOM 2797 N N . PRO A 1 434 ? 36.918 39.908 14.419 1.000 45.814 2253 PRO AAA N 1
ATOM 2798 C CA . PRO A 1 434 ? 37.687 38.889 15.154 1.000 47.344 2253 PRO AAA CA 1
ATOM 2799 C C . PRO A 1 434 ? 38.993 39.479 15.752 1.000 48.746 2253 PRO AAA C 1
ATOM 2800 O O . PRO A 1 434 ? 39.659 40.300 15.101 1.000 52.116 2253 PRO AAA O 1
ATOM 2804 N N . ARG A 1 435 ? 39.298 38.963 16.967 1.000 50.233 2254 ARG AAA N 1
ATOM 2805 C CA . ARG A 1 435 ? 40.680 38.875 17.553 1.000 53.183 2254 ARG AAA CA 1
ATOM 2806 C C . ARG A 1 435 ? 41.575 38.206 16.487 1.000 54.614 2254 ARG AAA C 1
ATOM 2807 O O . ARG A 1 435 ? 41.041 37.438 15.631 1.000 58.843 2254 ARG AAA O 1
ATOM 2815 N N . ASP A 1 436 ? 42.888 38.471 16.581 1.000 57.208 2255 ASP AAA N 1
ATOM 2816 C CA . ASP A 1 436 ? 43.957 37.729 15.837 1.000 59.455 2255 ASP AAA CA 1
ATOM 2817 C C . ASP A 1 436 ? 43.685 36.206 16.002 1.000 57.502 2255 ASP AAA C 1
ATOM 2818 O O . ASP A 1 436 ? 43.336 35.790 17.121 1.000 59.410 2255 ASP AAA O 1
ATOM 2823 N N . PHE A 1 437 ? 43.879 35.430 14.925 1.000 56.923 2256 PHE AAA N 1
ATOM 2824 C CA . PHE A 1 437 ? 43.958 33.939 14.967 1.000 58.550 2256 PHE AAA CA 1
ATOM 2825 C C . PHE A 1 437 ? 44.905 33.433 13.886 1.000 59.789 2256 PHE AAA C 1
ATOM 2826 O O . PHE A 1 437 ? 45.352 34.201 13.003 1.000 59.556 2256 PHE AAA O 1
ATOM 2834 N N . GLU A 1 438 ? 45.205 32.144 13.954 1.000 62.856 2257 GLU AAA N 1
ATOM 2835 C CA . GLU A 1 438 ? 46.225 31.501 13.103 1.000 67.023 2257 GLU AAA CA 1
ATOM 2836 C C . GLU A 1 438 ? 45.563 30.526 12.122 1.000 65.935 2257 GLU AAA C 1
ATOM 2837 O O . GLU A 1 438 ? 44.612 29.799 12.525 1.000 66.359 2257 GLU AAA O 1
ATOM 2843 N N . ILE A 1 439 ? 46.055 30.532 10.886 1.000 64.255 2258 ILE AAA N 1
ATOM 2844 C CA . ILE A 1 439 ? 45.724 29.535 9.846 1.000 66.147 2258 ILE AAA CA 1
ATOM 2845 C C . ILE A 1 439 ? 47.029 28.804 9.500 1.000 70.654 2258 ILE AAA C 1
ATOM 2846 O O . ILE A 1 439 ? 48.045 29.486 9.264 1.000 69.159 2258 ILE AAA O 1
ATOM 2851 N N . LYS A 1 440 ? 47.018 27.467 9.507 1.000 72.098 2259 LYS AAA N 1
ATOM 2852 C CA . LYS A 1 440 ? 48.156 26.635 9.017 1.000 76.601 2259 LYS AAA CA 1
ATOM 2853 C C . LYS A 1 440 ? 47.825 26.085 7.633 1.000 75.524 2259 LYS AAA C 1
ATOM 2854 O O . LYS A 1 440 ? 46.736 25.594 7.446 1.000 76.353 2259 LYS AAA O 1
ATOM 2860 N N . MET A 1 441 ? 48.741 26.235 6.689 1.000 76.800 2260 MET AAA N 1
ATOM 2861 C CA . MET A 1 441 ? 48.623 25.676 5.324 1.000 79.313 2260 MET AAA CA 1
ATOM 2862 C C . MET A 1 441 ? 49.998 25.164 4.912 1.000 80.850 2260 MET AAA C 1
ATOM 2863 O O . MET A 1 441 ? 50.978 25.888 5.113 1.000 78.738 2260 MET AAA O 1
ATOM 2868 N N . GLY A 1 442 ? 50.059 23.927 4.419 1.000 84.735 2261 GLY AAA N 1
ATOM 2869 C CA . GLY A 1 442 ? 51.317 23.203 4.151 1.000 88.585 2261 GLY AAA CA 1
ATOM 2870 C C . GLY A 1 442 ? 52.299 23.307 5.317 1.000 89.754 2261 GLY AAA C 1
ATOM 2871 O O . GLY A 1 442 ? 53.499 23.480 5.091 1.000 90.580 2261 GLY AAA O 1
ATOM 2872 N N . GLY A 1 443 ? 51.763 23.235 6.550 1.000 90.461 2307 GLY AAA N 1
ATOM 2873 C CA . GLY A 1 443 ? 52.562 23.306 7.765 1.000 92.929 2307 GLY AAA CA 1
ATOM 2874 C C . GLY A 1 443 ? 53.211 24.667 8.007 1.000 92.578 2307 GLY AAA C 1
ATOM 2875 O O . GLY A 1 443 ? 54.163 24.730 8.831 1.000 95.946 2307 GLY AAA O 1
ATOM 2876 N N . MET A 1 444 ? 52.756 25.724 7.325 1.000 88.601 2308 MET AAA N 1
ATOM 2877 C CA . MET A 1 444 ? 53.238 27.105 7.580 1.000 86.123 2308 MET AAA CA 1
ATOM 2878 C C . MET A 1 444 ? 52.106 27.898 8.233 1.000 80.820 2308 MET AAA C 1
ATOM 2879 O O . MET A 1 444 ? 50.974 27.894 7.758 1.000 75.299 2308 MET AAA O 1
ATOM 2884 N N . PRO A 1 445 ? 52.384 28.599 9.349 1.000 77.772 2309 PRO AAA N 1
ATOM 2885 C CA . PRO A 1 445 ? 51.368 29.400 10.025 1.000 73.207 2309 PRO AAA CA 1
ATOM 2886 C C . PRO A 1 445 ? 51.255 30.805 9.417 1.000 69.229 2309 PRO AAA C 1
ATOM 2887 O O . PRO A 1 445 ? 52.275 31.375 9.111 1.000 67.574 2309 PRO AAA O 1
ATOM 2891 N N . PHE A 1 446 ? 50.028 31.290 9.211 1.000 64.213 2310 PHE AAA N 1
ATOM 2892 C CA . PHE A 1 446 ? 49.741 32.678 8.789 1.000 62.736 2310 PHE AAA CA 1
ATOM 2893 C C . PHE A 1 446 ? 48.839 33.329 9.830 1.000 61.444 2310 PHE AAA C 1
ATOM 2894 O O . PHE A 1 446 ? 47.840 32.746 10.196 1.000 60.898 2310 PHE AAA O 1
ATOM 2902 N N . SER A 1 447 ? 49.262 34.476 10.326 1.000 62.093 2311 SER AAA N 1
ATOM 2903 C CA . SER A 1 447 ? 48.526 35.328 11.280 1.000 63.679 2311 SER AAA CA 1
ATOM 2904 C C . SER A 1 447 ? 47.384 36.048 10.533 1.000 61.004 2311 SER AAA C 1
ATOM 2905 O O . SER A 1 447 ? 47.666 36.745 9.561 1.000 61.352 2311 SER AAA O 1
ATOM 2908 N N . ILE A 1 448 ? 46.137 35.814 10.904 1.000 58.905 2312 ILE AAA N 1
ATOM 2909 C CA . ILE A 1 448 ? 45.000 36.605 10.352 1.000 58.946 2312 ILE AAA CA 1
ATOM 2910 C C . ILE A 1 448 ? 44.619 37.623 11.414 1.000 56.819 2312 ILE AAA C 1
ATOM 2911 O O . ILE A 1 448 ? 44.100 37.224 12.465 1.000 55.113 2312 ILE AAA O 1
ATOM 2916 N N . SER A 1 449 ? 44.940 38.886 11.160 1.000 58.176 2313 SER AAA N 1
ATOM 2917 C CA . SER A 1 449 ? 44.611 40.020 12.047 1.000 56.727 2313 SER AAA CA 1
ATOM 2918 C C . SER A 1 449 ? 43.657 40.978 11.313 1.000 57.230 2313 SER AAA C 1
ATOM 2919 O O . SER A 1 449 ? 44.084 41.916 10.639 1.000 53.583 2313 SER AAA O 1
ATOM 2922 N N . MET A 1 450 ? 42.369 40.711 11.413 1.000 57.047 2314 MET AAA N 1
ATOM 2923 C CA . MET A 1 450 ? 41.345 41.499 10.701 1.000 55.012 2314 MET AAA CA 1
ATOM 2924 C C . MET A 1 450 ? 41.398 42.935 11.206 1.000 51.953 2314 MET AAA C 1
ATOM 2925 O O . MET A 1 450 ? 41.185 43.823 10.386 1.000 51.273 2314 MET AAA O 1
ATOM 2930 N N . ARG A 1 451 ? 41.709 43.142 12.484 1.000 49.408 2315 ARG AAA N 1
ATOM 2931 C CA . ARG A 1 451 ? 41.840 44.489 13.081 1.000 48.433 2315 ARG AAA CA 1
ATOM 2932 C C . ARG A 1 451 ? 42.951 45.299 12.398 1.000 48.824 2315 ARG AAA C 1
ATOM 2933 O O . ARG A 1 451 ? 42.827 46.524 12.346 1.000 49.852 2315 ARG AAA O 1
ATOM 2941 N N . HIS A 1 452 ? 43.903 44.640 11.767 1.000 50.957 2316 HIS AAA N 1
ATOM 2942 C CA . HIS A 1 452 ? 45.048 45.289 11.085 1.000 53.629 2316 HIS AAA CA 1
ATOM 2943 C C . HIS A 1 452 ? 44.551 46.070 9.858 1.000 55.278 2316 HIS AAA C 1
ATOM 2944 O O . HIS A 1 452 ? 45.321 46.903 9.339 1.000 55.121 2316 HIS AAA O 1
ATOM 2951 N N . ALA A 1 453 ? 43.329 45.818 9.380 1.000 53.261 2317 ALA AAA N 1
ATOM 2952 C CA . ALA A 1 453 ? 42.758 46.543 8.218 1.000 51.760 2317 ALA AAA CA 1
ATOM 2953 C C . ALA A 1 453 ? 42.240 47.926 8.640 1.000 50.517 2317 ALA AAA C 1
ATOM 2954 O O . ALA A 1 453 ? 41.874 48.739 7.747 1.000 50.320 2317 ALA AAA O 1
ATOM 2956 N N . PHE A 1 454 ? 42.144 48.185 9.945 1.000 49.479 2318 PHE AAA N 1
ATOM 2957 C CA . PHE A 1 454 ? 41.620 49.464 10.477 1.000 47.629 2318 PHE AAA CA 1
ATOM 2958 C C . PHE A 1 454 ? 42.791 50.380 10.804 1.000 50.875 2318 PHE AAA C 1
ATOM 2959 O O . PHE A 1 454 ? 43.520 50.112 11.766 1.000 52.287 2318 PHE AAA O 1
ATOM 2967 N N . VAL A 1 455 ? 42.955 51.427 10.001 1.000 49.985 2319 VAL AAA N 1
ATOM 2968 C CA . VAL A 1 455 ? 44.196 52.248 9.963 1.000 52.485 2319 VAL AAA CA 1
ATOM 2969 C C . VAL A 1 455 ? 43.815 53.696 10.247 1.000 52.551 2319 VAL AAA C 1
ATOM 2970 O O . VAL A 1 455 ? 42.708 54.111 9.981 1.000 50.177 2319 VAL AAA O 1
ATOM 2974 N N . PRO A 1 456 ? 44.750 54.501 10.790 1.000 55.430 2320 PRO AAA N 1
ATOM 2975 C CA . PRO A 1 456 ? 44.535 55.939 10.935 1.000 53.171 2320 PRO AAA CA 1
ATOM 2976 C C . PRO A 1 456 ? 44.785 56.631 9.591 1.000 54.198 2320 PRO AAA C 1
ATOM 2977 O O . PRO A 1 456 ? 45.370 56.002 8.709 1.000 55.429 2320 PRO AAA O 1
ATOM 2981 N N . PHE A 1 457 ? 44.412 57.908 9.466 1.000 53.799 2321 PHE AAA N 1
ATOM 2982 C CA . PHE A 1 457 ? 44.760 58.757 8.301 1.000 55.808 2321 PHE AAA CA 1
ATOM 2983 C C . PHE A 1 457 ? 46.275 58.814 8.215 1.000 60.771 2321 PHE AAA C 1
ATOM 2984 O O . PHE A 1 457 ? 46.961 58.569 9.206 1.000 63.208 2321 PHE AAA O 1
ATOM 2992 N N . PRO A 1 458 ? 46.845 59.003 7.011 1.000 65.578 2322 PRO AAA N 1
ATOM 2993 C CA . PRO A 1 458 ? 48.309 59.042 6.864 1.000 71.297 2322 PRO AAA CA 1
ATOM 2994 C C . PRO A 1 458 ? 48.993 60.050 7.819 1.000 72.918 2322 PRO AAA C 1
ATOM 2995 O O . PRO A 1 458 ? 48.555 61.209 7.892 1.000 68.671 2322 PRO AAA O 1
ATOM 2999 N N . GLY A 1 459 ? 50.009 59.576 8.563 1.000 78.184 2323 GLY AAA N 1
ATOM 3000 C CA . GLY A 1 459 ? 50.703 60.354 9.614 1.000 80.649 2323 GLY AAA CA 1
ATOM 3001 C C . GLY A 1 459 ? 50.098 60.161 11.003 1.000 81.000 2323 GLY AAA C 1
ATOM 3002 O O . GLY A 1 459 ? 50.863 60.261 12.000 1.000 85.982 2323 GLY AAA O 1
ATOM 3003 N N . GLY A 1 460 ? 48.802 59.818 11.085 1.000 68.478 2324 GLY AAA N 1
ATOM 3004 C CA . GLY A 1 460 ? 48.090 59.609 12.361 1.000 63.473 2324 GLY AAA CA 1
ATOM 3005 C C . GLY A 1 460 ? 48.457 58.319 13.070 1.000 60.981 2324 GLY AAA C 1
ATOM 3006 O O . GLY A 1 460 ? 49.172 57.493 12.488 1.000 61.578 2324 GLY AAA O 1
ATOM 3007 N N . SER A 1 461 ? 47.993 58.177 14.311 1.000 57.660 2325 SER AAA N 1
ATOM 3008 C CA . SER A 1 461 ? 48.087 56.941 15.117 1.000 59.937 2325 SER AAA CA 1
ATOM 3009 C C . SER A 1 461 ? 46.690 56.541 15.618 1.000 57.598 2325 SER AAA C 1
ATOM 3010 O O . SER A 1 461 ? 45.823 57.448 15.771 1.000 56.405 2325 SER AAA O 1
ATOM 3013 N N . ILE A 1 462 ? 46.460 55.238 15.830 1.000 56.026 2326 ILE AAA N 1
ATOM 3014 C CA . ILE A 1 462 ? 45.308 54.720 16.618 1.000 55.207 2326 ILE AAA CA 1
ATOM 3015 C C . ILE A 1 462 ? 45.769 54.718 18.068 1.000 54.664 2326 ILE AAA C 1
ATOM 3016 O O . ILE A 1 462 ? 46.841 54.179 18.343 1.000 60.312 2326 ILE AAA O 1
ATOM 3021 N N . LEU A 1 463 ? 44.975 55.287 18.955 1.000 52.532 2327 LEU AAA N 1
ATOM 3022 C CA . LEU A 1 463 ? 45.157 55.199 20.416 1.000 55.003 2327 LEU AAA CA 1
ATOM 3023 C C . LEU A 1 463 ? 43.977 54.421 20.985 1.000 54.532 2327 LEU AAA C 1
ATOM 3024 O O . LEU A 1 463 ? 42.830 54.780 20.682 1.000 56.842 2327 LEU AAA O 1
ATOM 3029 N N . ALA A 1 464 ? 44.261 53.392 21.770 1.000 52.870 2328 ALA AAA N 1
ATOM 3030 C CA . ALA A 1 464 ? 43.289 52.598 22.538 1.000 52.605 2328 ALA AAA CA 1
ATOM 3031 C C . ALA A 1 464 ? 43.606 52.792 24.015 1.000 55.266 2328 ALA AAA C 1
ATOM 3032 O O . ALA A 1 464 ? 44.787 52.657 24.389 1.000 60.033 2328 ALA AAA O 1
ATOM 3034 N N . ALA A 1 465 ? 42.600 53.140 24.809 1.000 53.693 2329 ALA AAA N 1
ATOM 3035 C CA . ALA A 1 465 ? 42.700 53.186 26.271 1.000 53.261 2329 ALA AAA CA 1
ATOM 3036 C C . ALA A 1 465 ? 41.624 52.270 26.833 1.000 52.655 2329 ALA AAA C 1
ATOM 3037 O O . ALA A 1 465 ? 40.429 52.459 26.492 1.000 54.786 2329 ALA AAA O 1
ATOM 3039 N N . ASP A 1 466 ? 42.016 51.287 27.624 1.000 55.607 2330 ASP AAA N 1
ATOM 3040 C CA . ASP A 1 466 ? 41.095 50.272 28.201 1.000 59.803 2330 ASP AAA CA 1
ATOM 3041 C C . ASP A 1 466 ? 41.206 50.305 29.724 1.000 62.894 2330 ASP AAA C 1
ATOM 3042 O O . ASP A 1 466 ? 42.355 50.368 30.268 1.000 66.420 2330 ASP AAA O 1
ATOM 3047 N N . TYR A 1 467 ? 40.062 50.266 30.390 1.000 61.401 2331 TYR AAA N 1
ATOM 3048 C CA . TYR A 1 467 ? 39.981 50.034 31.851 1.000 62.265 2331 TYR AAA CA 1
ATOM 3049 C C . TYR A 1 467 ? 40.433 48.600 32.123 1.000 63.927 2331 TYR AAA C 1
ATOM 3050 O O . TYR A 1 467 ? 39.910 47.685 31.503 1.000 64.526 2331 TYR AAA O 1
ATOM 3059 N N . SER A 1 468 ? 41.379 48.408 33.034 1.000 63.933 2332 SER AAA N 1
ATOM 3060 C CA . SER A 1 468 ? 41.778 47.056 33.483 1.000 64.374 2332 SER AAA CA 1
ATOM 3061 C C . SER A 1 468 ? 40.691 46.459 34.381 1.000 63.193 2332 SER AAA C 1
ATOM 3062 O O . SER A 1 468 ? 40.512 46.950 35.477 1.000 64.674 2332 SER AAA O 1
ATOM 3065 N N . GLN A 1 469 ? 40.060 45.374 33.951 1.000 63.023 2333 GLN AAA N 1
ATOM 3066 C CA . GLN A 1 469 ? 39.135 44.559 34.787 1.000 68.525 2333 GLN AAA CA 1
ATOM 3067 C C . GLN A 1 469 ? 38.090 45.475 35.425 1.000 65.750 2333 GLN AAA C 1
ATOM 3068 O O . GLN A 1 469 ? 37.945 45.460 36.653 1.000 73.477 2333 GLN AAA O 1
ATOM 3074 N N . LEU A 1 470 ? 37.417 46.280 34.622 1.000 63.825 2334 LEU AAA N 1
ATOM 3075 C CA . LEU A 1 470 ? 36.482 47.313 35.117 1.000 63.181 2334 LEU AAA CA 1
ATOM 3076 C C . LEU A 1 470 ? 35.343 46.652 35.895 1.000 63.578 2334 LEU AAA C 1
ATOM 3077 O O . LEU A 1 470 ? 35.046 47.102 37.010 1.000 64.779 2334 LEU AAA O 1
ATOM 3082 N N . GLU A 1 471 ? 34.747 45.601 35.341 1.000 62.716 2335 GLU AAA N 1
ATOM 3083 C CA . GLU A 1 471 ? 33.610 44.892 35.982 1.000 62.515 2335 GLU AAA CA 1
ATOM 3084 C C . GLU A 1 471 ? 34.067 44.241 37.288 1.000 64.192 2335 GLU AAA C 1
ATOM 3085 O O . GLU A 1 471 ? 33.266 44.248 38.229 1.000 66.273 2335 GLU AAA O 1
ATOM 3091 N N . LEU A 1 472 ? 35.304 43.756 37.379 1.000 63.930 2336 LEU AAA N 1
ATOM 3092 C CA . LEU A 1 472 ? 35.840 43.169 38.630 1.000 65.599 2336 LEU AAA CA 1
ATOM 3093 C C . LEU A 1 472 ? 36.054 44.283 39.655 1.000 65.635 2336 LEU AAA C 1
ATOM 3094 O O . LEU A 1 472 ? 35.811 44.055 40.855 1.000 68.736 2336 LEU AAA O 1
ATOM 3099 N N . ARG A 1 473 ? 36.558 45.429 39.214 1.000 65.168 2337 ARG AAA N 1
ATOM 3100 C CA . ARG A 1 473 ? 36.828 46.589 40.113 1.000 67.122 2337 ARG AAA CA 1
ATOM 3101 C C . ARG A 1 473 ? 35.512 47.114 40.687 1.000 65.390 2337 ARG AAA C 1
ATOM 3102 O O . ARG A 1 473 ? 35.461 47.428 41.886 1.000 66.172 2337 ARG AAA O 1
ATOM 3110 N N . ILE A 1 474 ? 34.479 47.182 39.862 1.000 66.172 2338 ILE AAA N 1
ATOM 3111 C CA . ILE A 1 474 ? 33.127 47.622 40.303 1.000 68.074 2338 ILE AAA CA 1
ATOM 3112 C C . ILE A 1 474 ? 32.574 46.583 41.269 1.000 68.762 2338 ILE AAA C 1
ATOM 3113 O O . ILE A 1 474 ? 32.025 46.998 42.267 1.000 69.962 2338 ILE AAA O 1
ATOM 3118 N N . LEU A 1 475 ? 32.749 45.289 40.996 1.000 69.756 2339 LEU AAA N 1
ATOM 3119 C CA . LEU A 1 475 ? 32.222 44.212 41.877 1.000 74.459 2339 LEU AAA CA 1
ATOM 3120 C C . LEU A 1 475 ? 32.936 44.272 43.236 1.000 78.616 2339 LEU AAA C 1
ATOM 3121 O O . LEU A 1 475 ? 32.227 44.152 44.261 1.000 84.042 2339 LEU AAA O 1
ATOM 3126 N N . ALA A 1 476 ? 34.256 44.491 43.254 1.000 78.830 2340 ALA AAA N 1
ATOM 3127 C CA . ALA A 1 476 ? 35.037 44.691 44.499 1.000 83.223 2340 ALA AAA CA 1
ATOM 3128 C C . ALA A 1 476 ? 34.416 45.843 45.304 1.000 84.798 2340 ALA AAA C 1
ATOM 3129 O O . ALA A 1 476 ? 34.143 45.658 46.498 1.000 89.619 2340 ALA AAA O 1
ATOM 3131 N N . HIS A 1 477 ? 34.212 46.986 44.646 1.000 82.612 2341 HIS AAA N 1
ATOM 3132 C CA . HIS A 1 477 ? 33.693 48.234 45.258 1.000 84.736 2341 HIS AAA CA 1
ATOM 3133 C C . HIS A 1 477 ? 32.339 47.982 45.924 1.000 87.738 2341 HIS AAA C 1
ATOM 3134 O O . HIS A 1 477 ? 32.147 48.523 47.047 1.000 89.505 2341 HIS AAA O 1
ATOM 3141 N N . LEU A 1 478 ? 31.460 47.197 45.285 1.000 88.200 2342 LEU AAA N 1
ATOM 3142 C CA . LEU A 1 478 ? 30.050 47.032 45.732 1.000 90.716 2342 LEU AAA CA 1
ATOM 3143 C C . LEU A 1 478 ? 29.925 45.921 46.774 1.000 93.120 2342 LEU AAA C 1
ATOM 3144 O O . LEU A 1 478 ? 28.927 45.960 47.527 1.000 96.272 2342 LEU AAA O 1
ATOM 3149 N N . SER A 1 479 ? 30.879 44.983 46.809 1.000 92.130 2343 SER AAA N 1
ATOM 3150 C CA . SER A 1 479 ? 30.874 43.831 47.738 1.000 95.341 2343 SER AAA CA 1
ATOM 3151 C C . SER A 1 479 ? 31.919 44.013 48.857 1.000 102.559 2343 SER AAA C 1
ATOM 3152 O O . SER A 1 479 ? 31.939 43.190 49.802 1.000 108.389 2343 SER AAA O 1
ATOM 3155 N N . HIS A 1 480 ? 32.758 45.056 48.738 1.000 104.538 2344 HIS AAA N 1
ATOM 3156 C CA . HIS A 1 480 ? 33.850 45.421 49.689 1.000 106.347 2344 HIS AAA CA 1
ATOM 3157 C C . HIS A 1 480 ? 34.778 44.221 49.902 1.000 105.018 2344 HIS AAA C 1
ATOM 3158 O O . HIS A 1 480 ? 35.455 44.194 50.929 1.000 109.416 2344 HIS AAA O 1
ATOM 3165 N N . ASP A 1 481 ? 34.834 43.280 48.955 1.000 100.730 2345 ASP AAA N 1
ATOM 3166 C CA . ASP A 1 481 ? 35.594 42.008 49.087 1.000 101.104 2345 ASP AAA CA 1
ATOM 3167 C C . ASP A 1 481 ? 37.075 42.354 49.227 1.000 103.176 2345 ASP AAA C 1
ATOM 3168 O O . ASP A 1 481 ? 37.666 42.822 48.234 1.000 101.074 2345 ASP AAA O 1
ATOM 3173 N N . ARG A 1 482 ? 37.660 42.090 50.402 1.000 108.498 2346 ARG AAA N 1
ATOM 3174 C CA . ARG A 1 482 ? 39.066 42.453 50.744 1.000 112.396 2346 ARG AAA CA 1
ATOM 3175 C C . ARG A 1 482 ? 40.030 41.585 49.915 1.000 112.839 2346 ARG AAA C 1
ATOM 3176 O O . ARG A 1 482 ? 41.082 42.113 49.529 1.000 114.276 2346 ARG AAA O 1
ATOM 3178 N N . ARG A 1 483 ? 39.696 40.311 49.651 1.000 110.537 2347 ARG AAA N 1
ATOM 3179 C CA . ARG A 1 483 ? 40.520 39.366 48.848 1.000 108.286 2347 ARG AAA CA 1
ATOM 3180 C C . ARG A 1 483 ? 40.591 39.827 47.381 1.000 105.016 2347 ARG AAA C 1
ATOM 3181 O O . ARG A 1 483 ? 41.708 39.812 46.814 1.000 104.552 2347 ARG AAA O 1
ATOM 3184 N N . LEU A 1 484 ? 39.459 40.226 46.781 1.000 101.922 2348 LEU AAA N 1
ATOM 3185 C CA . LEU A 1 484 ? 39.406 40.635 45.352 1.000 97.488 2348 LEU AAA CA 1
ATOM 3186 C C . LEU A 1 484 ? 40.179 41.953 45.204 1.000 96.164 2348 LEU AAA C 1
ATOM 3187 O O . LEU A 1 484 ? 40.957 42.050 44.208 1.000 88.449 2348 LEU AAA O 1
ATOM 3192 N N . ILE A 1 485 ? 40.052 42.866 46.187 1.000 99.617 2349 ILE AAA N 1
ATOM 3193 C CA . ILE A 1 485 ? 40.776 44.174 46.224 1.000 103.067 2349 ILE AAA CA 1
ATOM 3194 C C . ILE A 1 485 ? 42.298 43.930 46.225 1.000 107.289 2349 ILE AAA C 1
ATOM 3195 O O . ILE A 1 485 ? 43.008 44.604 45.453 1.000 109.189 2349 ILE AAA O 1
ATOM 3199 N N . GLN A 1 486 ? 42.793 43.019 47.068 1.000 112.691 2350 GLN AAA N 1
ATOM 3200 C CA . GLN A 1 486 ? 44.245 42.686 47.147 1.000 115.071 2350 GLN AAA CA 1
ATOM 3201 C C . GLN A 1 486 ? 44.705 42.226 45.760 1.000 111.486 2350 GLN AAA C 1
ATOM 3202 O O . GLN A 1 486 ? 45.664 42.829 45.217 1.000 115.998 2350 GLN AAA O 1
ATOM 3204 N N . VAL A 1 487 ? 44.027 41.222 45.198 1.000 106.488 2351 VAL AAA N 1
ATOM 3205 C CA . VAL A 1 487 ? 44.389 40.594 43.896 1.000 105.765 2351 VAL AAA CA 1
ATOM 3206 C C . VAL A 1 487 ? 44.572 41.698 42.837 1.000 109.273 2351 VAL AAA C 1
ATOM 3207 O O . VAL A 1 487 ? 45.649 41.708 42.177 1.000 112.840 2351 VAL AAA O 1
ATOM 3211 N N . LEU A 1 488 ? 43.582 42.596 42.695 1.000 101.904 2352 LEU AAA N 1
ATOM 3212 C CA . LEU A 1 488 ? 43.574 43.681 41.676 1.000 102.291 2352 LEU AAA CA 1
ATOM 3213 C C . LEU A 1 488 ? 44.679 44.714 41.971 1.000 107.343 2352 LEU AAA C 1
ATOM 3214 O O . LEU A 1 488 ? 45.276 45.194 40.989 1.000 108.290 2352 LEU AAA O 1
ATOM 3219 N N . ASN A 1 489 ? 44.918 45.052 43.250 1.000 114.632 2353 ASN AAA N 1
ATOM 3220 C CA . ASN A 1 489 ? 45.880 46.099 43.710 1.000 121.387 2353 ASN AAA CA 1
ATOM 3221 C C . ASN A 1 489 ? 47.321 45.753 43.304 1.000 122.620 2353 ASN AAA C 1
ATOM 3222 O O . ASN A 1 489 ? 48.035 46.681 42.880 1.000 123.753 2353 ASN AAA O 1
ATOM 3224 N N . THR A 1 490 ? 47.757 44.499 43.411 1.000 125.471 2354 THR AAA N 1
ATOM 3225 C CA . THR A 1 490 ? 49.203 44.171 43.242 1.000 134.036 2354 THR AAA CA 1
ATOM 3226 C C . THR A 1 490 ? 49.425 42.763 42.684 1.000 136.151 2354 THR AAA C 1
ATOM 3227 O O . THR A 1 490 ? 50.596 42.441 42.394 1.000 142.758 2354 THR AAA O 1
ATOM 3229 N N . GLY A 1 491 ? 48.377 41.941 42.565 1.000 131.585 2355 GLY AAA N 1
ATOM 3230 C CA . GLY A 1 491 ? 48.497 40.604 41.954 1.000 125.885 2355 GLY AAA CA 1
ATOM 3231 C C . GLY A 1 491 ? 48.732 40.758 40.464 1.000 120.455 2355 GLY AAA C 1
ATOM 3232 O O . GLY A 1 491 ? 48.434 41.875 39.957 1.000 120.638 2355 GLY AAA O 1
ATOM 3233 N N . ALA A 1 492 ? 49.240 39.724 39.781 1.000 112.395 2356 ALA AAA N 1
ATOM 3234 C CA . ALA A 1 492 ? 49.312 39.702 38.300 1.000 108.223 2356 ALA AAA CA 1
ATOM 3235 C C . ALA A 1 492 ? 47.893 39.580 37.715 1.000 103.565 2356 ALA AAA C 1
ATOM 3236 O O . ALA A 1 492 ? 46.898 39.998 38.353 1.000 97.629 2356 ALA AAA O 1
ATOM 3238 N N . ASP A 1 493 ? 47.812 39.077 36.483 1.000 103.826 2357 ASP AAA N 1
ATOM 3239 C CA . ASP A 1 493 ? 46.542 38.861 35.735 1.000 103.501 2357 ASP AAA CA 1
ATOM 3240 C C . ASP A 1 493 ? 45.755 37.723 36.397 1.000 102.075 2357 ASP AAA C 1
ATOM 3241 O O . ASP A 1 493 ? 46.305 36.627 36.445 1.000 96.646 2357 ASP AAA O 1
ATOM 3246 N N . VAL A 1 494 ? 44.506 37.968 36.819 1.000 97.138 2358 VAL AAA N 1
ATOM 3247 C CA . VAL A 1 494 ? 43.654 36.970 37.521 1.000 97.287 2358 VAL AAA CA 1
ATOM 3248 C C . VAL A 1 494 ? 43.307 35.844 36.538 1.000 93.016 2358 VAL AAA C 1
ATOM 3249 O O . VAL A 1 494 ? 43.284 34.665 36.967 1.000 102.282 2358 VAL AAA O 1
ATOM 3253 N N . PHE A 1 495 ? 43.124 36.158 35.254 1.000 86.451 2359 PHE AAA N 1
ATOM 3254 C CA . PHE A 1 495 ? 42.782 35.149 34.212 1.000 85.924 2359 PHE AAA CA 1
ATOM 3255 C C . PHE A 1 495 ? 43.994 34.248 33.961 1.000 90.010 2359 PHE AAA C 1
ATOM 3256 O O . PHE A 1 495 ? 43.807 33.072 33.644 1.000 90.020 2359 PHE AAA O 1
ATOM 3264 N N . ARG A 1 496 ? 45.195 34.795 34.112 1.000 94.533 2360 ARG AAA N 1
ATOM 3265 C CA . ARG A 1 496 ? 46.472 34.029 34.040 1.000 97.006 2360 ARG AAA CA 1
ATOM 3266 C C . ARG A 1 496 ? 46.581 33.083 35.247 1.000 92.828 2360 ARG AAA C 1
ATOM 3267 O O . ARG A 1 496 ? 46.841 31.926 35.021 1.000 89.692 2360 ARG AAA O 1
ATOM 3275 N N . SER A 1 497 ? 46.362 33.560 36.476 1.000 93.005 2361 SER AAA N 1
ATOM 3276 C CA . SER A 1 497 ? 46.306 32.742 37.724 1.000 90.927 2361 SER AAA CA 1
ATOM 3277 C C . SER A 1 497 ? 45.342 31.557 37.529 1.000 90.274 2361 SER AAA C 1
ATOM 3278 O O . SER A 1 497 ? 45.753 30.422 37.765 1.000 96.359 2361 SER AAA O 1
ATOM 3280 N N . ILE A 1 498 ? 44.122 31.801 37.048 1.000 88.902 2362 ILE AAA N 1
ATOM 3281 C CA . ILE A 1 498 ? 43.091 30.745 36.801 1.000 86.235 2362 ILE AAA CA 1
ATOM 3282 C C . ILE A 1 498 ? 43.628 29.741 35.774 1.000 85.480 2362 ILE AAA C 1
ATOM 3283 O O . ILE A 1 498 ? 43.578 28.499 36.063 1.000 88.902 2362 ILE AAA O 1
ATOM 3288 N N . ALA A 1 499 ? 44.137 30.238 34.637 1.000 82.026 2363 ALA AAA N 1
ATOM 3289 C CA . ALA A 1 499 ? 44.675 29.417 33.520 1.000 83.349 2363 ALA AAA CA 1
ATOM 3290 C C . ALA A 1 499 ? 45.842 28.546 34.005 1.000 89.994 2363 ALA AAA C 1
ATOM 3291 O O . ALA A 1 499 ? 45.909 27.387 33.572 1.000 95.225 2363 ALA AAA O 1
ATOM 3293 N N . ALA A 1 500 ? 46.732 29.091 34.850 1.000 93.477 2364 ALA AAA N 1
ATOM 3294 C CA . ALA A 1 500 ? 47.971 28.448 35.367 1.000 96.744 2364 ALA AAA CA 1
ATOM 3295 C C . ALA A 1 500 ? 47.589 27.286 36.286 1.000 100.198 2364 ALA AAA C 1
ATOM 3296 O O . ALA A 1 500 ? 47.974 26.162 35.988 1.000 102.255 2364 ALA AAA O 1
ATOM 3298 N N . GLU A 1 501 ? 46.880 27.557 37.385 1.000 103.014 2365 GLU AAA N 1
ATOM 3299 C CA . GLU A 1 501 ? 46.321 26.533 38.315 1.000 105.089 2365 GLU AAA CA 1
ATOM 3300 C C . GLU A 1 501 ? 45.670 25.407 37.494 1.000 104.571 2365 GLU AAA C 1
ATOM 3301 O O . GLU A 1 501 ? 46.010 24.250 37.694 1.000 112.513 2365 GLU AAA O 1
ATOM 3307 N N . TRP A 1 502 ? 44.814 25.772 36.546 1.000 104.038 2366 TRP AAA N 1
ATOM 3308 C CA . TRP A 1 502 ? 43.988 24.853 35.720 1.000 102.217 2366 TRP AAA CA 1
ATOM 3309 C C . TRP A 1 502 ? 44.862 23.956 34.831 1.000 100.869 2366 TRP AAA C 1
ATOM 3310 O O . TRP A 1 502 ? 44.681 22.736 34.893 1.000 104.554 2366 TRP AAA O 1
ATOM 3321 N N . LYS A 1 503 ? 45.769 24.526 34.037 1.000 98.543 2367 LYS AAA N 1
ATOM 3322 C CA . LYS A 1 503 ? 46.600 23.780 33.042 1.000 104.019 2367 LYS AAA CA 1
ATOM 3323 C C . LYS A 1 503 ? 47.959 23.333 33.646 1.000 105.933 2367 LYS AAA C 1
ATOM 3324 O O . LYS A 1 503 ? 48.850 22.904 32.859 1.000 100.401 2367 LYS AAA O 1
ATOM 3330 N N . MET A 1 504 ? 48.119 23.394 34.976 1.000 108.660 2368 MET AAA N 1
ATOM 3331 C CA . MET A 1 504 ? 49.303 22.872 35.731 1.000 115.301 2368 MET AAA CA 1
ATOM 3332 C C . MET A 1 504 ? 50.588 23.596 35.282 1.000 113.531 2368 MET AAA C 1
ATOM 3333 O O . MET A 1 504 ? 51.585 22.907 35.059 1.000 117.404 2368 MET AAA O 1
ATOM 3338 N N . ILE A 1 505 ? 50.573 24.929 35.155 1.000 111.009 2369 ILE AAA N 1
ATOM 3339 C CA . ILE A 1 505 ? 51.667 25.757 34.541 1.000 105.503 2369 ILE AAA CA 1
ATOM 3340 C C . ILE A 1 505 ? 51.887 27.030 35.396 1.000 103.072 2369 ILE AAA C 1
ATOM 3341 O O . ILE A 1 505 ? 51.169 27.210 36.400 1.000 96.834 2369 ILE AAA O 1
ATOM 3346 N N . GLU A 1 506 ? 52.942 27.812 35.126 1.000 106.686 2370 GLU AAA N 1
ATOM 3347 C CA . GLU A 1 506 ? 53.195 29.189 35.663 1.000 109.234 2370 GLU AAA CA 1
ATOM 3348 C C . GLU A 1 506 ? 52.530 30.208 34.725 1.000 104.578 2370 GLU AAA C 1
ATOM 3349 O O . GLU A 1 506 ? 52.293 29.910 33.555 1.000 105.320 2370 GLU AAA O 1
ATOM 3351 N N . PRO A 1 507 ? 52.216 31.445 35.183 1.000 103.951 2371 PRO AAA N 1
ATOM 3352 C CA . PRO A 1 507 ? 51.542 32.463 34.361 1.000 102.784 2371 PRO AAA CA 1
ATOM 3353 C C . PRO A 1 507 ? 51.953 32.623 32.884 1.000 100.057 2371 PRO AAA C 1
ATOM 3354 O O . PRO A 1 507 ? 51.061 32.830 32.080 1.000 98.319 2371 PRO AAA O 1
ATOM 3358 N N . GLU A 1 508 ? 53.241 32.485 32.566 1.000 98.085 2372 GLU AAA N 1
ATOM 3359 C CA . GLU A 1 508 ? 53.878 33.041 31.346 1.000 98.183 2372 GLU AAA CA 1
ATOM 3360 C C . GLU A 1 508 ? 53.451 32.298 30.069 1.000 99.239 2372 GLU AAA C 1
ATOM 3361 O O . GLU A 1 508 ? 53.550 32.940 29.016 1.000 98.111 2372 GLU AAA O 1
ATOM 3363 N N . SER A 1 509 ? 53.027 31.024 30.120 1.000 104.216 2373 SER AAA N 1
ATOM 3364 C CA . SER A 1 509 ? 52.878 30.127 28.917 1.000 104.800 2373 SER AAA CA 1
ATOM 3365 C C . SER A 1 509 ? 51.545 30.325 28.177 1.000 103.789 2373 SER AAA C 1
ATOM 3366 O O . SER A 1 509 ? 51.454 29.907 26.993 1.000 96.840 2373 SER AAA O 1
ATOM 3368 N N . VAL A 1 510 ? 50.561 30.920 28.871 1.000 105.422 2374 VAL AAA N 1
ATOM 3369 C CA . VAL A 1 510 ? 49.154 31.191 28.447 1.000 99.592 2374 VAL AAA CA 1
ATOM 3370 C C . VAL A 1 510 ? 49.111 31.843 27.050 1.000 94.506 2374 VAL AAA C 1
ATOM 3371 O O . VAL A 1 510 ? 49.706 32.911 26.885 1.000 91.581 2374 VAL AAA O 1
ATOM 3375 N N . GLY A 1 511 ? 48.497 31.183 26.062 1.000 91.651 2375 GLY AAA N 1
ATOM 3376 C CA . GLY A 1 511 ? 48.158 31.774 24.750 1.000 90.284 2375 GLY AAA CA 1
ATOM 3377 C C . GLY A 1 511 ? 46.922 32.676 24.857 1.000 93.214 2375 GLY AAA C 1
ATOM 3378 O O . GLY A 1 511 ? 46.202 32.554 25.878 1.000 92.121 2375 GLY AAA O 1
ATOM 3379 N N . ASP A 1 512 ? 46.633 33.504 23.842 1.000 90.327 2376 ASP AAA N 1
ATOM 3380 C CA . ASP A 1 512 ? 45.417 34.361 23.813 1.000 92.563 2376 ASP AAA CA 1
ATOM 3381 C C . ASP A 1 512 ? 44.161 33.493 23.981 1.000 96.190 2376 ASP AAA C 1
ATOM 3382 O O . ASP A 1 512 ? 43.275 33.895 24.793 1.000 101.801 2376 ASP AAA O 1
ATOM 3387 N N . ASP A 1 513 ? 44.046 32.380 23.244 1.000 94.724 2377 ASP AAA N 1
ATOM 3388 C CA . ASP A 1 513 ? 42.791 31.576 23.236 1.000 92.890 2377 ASP AAA CA 1
ATOM 3389 C C . ASP A 1 513 ? 42.591 30.999 24.647 1.000 90.469 2377 ASP AAA C 1
ATOM 3390 O O . ASP A 1 513 ? 41.461 31.020 25.105 1.000 92.140 2377 ASP AAA O 1
ATOM 3395 N N . LEU A 1 514 ? 43.646 30.576 25.339 1.000 85.538 2378 LEU AAA N 1
ATOM 3396 C CA . LEU A 1 514 ? 43.547 29.973 26.701 1.000 84.639 2378 LEU AAA CA 1
ATOM 3397 C C . LEU A 1 514 ? 43.168 31.060 27.721 1.000 77.475 2378 LEU AAA C 1
ATOM 3398 O O . LEU A 1 514 ? 42.394 30.779 28.648 1.000 74.024 2378 LEU AAA O 1
ATOM 3403 N N . ARG A 1 515 ? 43.719 32.258 27.586 1.000 76.914 2379 ARG AAA N 1
ATOM 3404 C CA . ARG A 1 515 ? 43.418 33.371 28.527 1.000 74.457 2379 ARG AAA CA 1
ATOM 3405 C C . ARG A 1 515 ? 41.932 33.759 28.395 1.000 69.800 2379 ARG AAA C 1
ATOM 3406 O O . ARG A 1 515 ? 41.292 34.006 29.442 1.000 70.930 2379 ARG AAA O 1
ATOM 3414 N N . GLN A 1 516 ? 41.403 33.757 27.167 1.000 70.158 2380 GLN AAA N 1
ATOM 3415 C CA . GLN A 1 516 ? 39.961 33.960 26.866 1.000 67.315 2380 GLN AAA CA 1
ATOM 3416 C C . GLN A 1 516 ? 39.125 32.837 27.496 1.000 71.219 2380 GLN AAA C 1
ATOM 3417 O O . GLN A 1 516 ? 38.093 33.164 28.099 1.000 69.824 2380 GLN AAA O 1
ATOM 3423 N N . GLN A 1 517 ? 39.578 31.572 27.458 1.000 73.444 2381 GLN AAA N 1
ATOM 3424 C CA . GLN A 1 517 ? 38.855 30.441 28.124 1.000 73.832 2381 GLN AAA CA 1
ATOM 3425 C C . GLN A 1 517 ? 38.757 30.716 29.632 1.000 71.244 2381 GLN AAA C 1
ATOM 3426 O O . GLN A 1 517 ? 37.642 30.490 30.205 1.000 69.065 2381 GLN AAA O 1
ATOM 3432 N N . ALA A 1 518 ? 39.845 31.216 30.240 1.000 69.249 2382 ALA AAA N 1
ATOM 3433 C CA . ALA A 1 518 ? 39.925 31.498 31.693 1.000 69.542 2382 ALA AAA CA 1
ATOM 3434 C C . ALA A 1 518 ? 39.043 32.703 32.031 1.000 67.143 2382 ALA AAA C 1
ATOM 3435 O O . ALA A 1 518 ? 38.405 32.690 33.107 1.000 65.883 2382 ALA AAA O 1
ATOM 3437 N N . LYS A 1 519 ? 39.010 33.695 31.136 1.000 64.023 2383 LYS AAA N 1
ATOM 3438 C CA . LYS A 1 519 ? 38.175 34.910 31.268 1.000 63.567 2383 LYS AAA CA 1
ATOM 3439 C C . LYS A 1 519 ? 36.704 34.465 31.325 1.000 62.452 2383 LYS AAA C 1
ATOM 3440 O O . LYS A 1 519 ? 36.004 34.912 32.250 1.000 64.070 2383 LYS AAA O 1
ATOM 3446 N N . GLN A 1 520 ? 36.289 33.576 30.416 1.000 62.591 2384 GLN AAA N 1
ATOM 3447 C CA . GLN A 1 520 ? 34.895 33.050 30.291 1.000 65.297 2384 GLN AAA CA 1
ATOM 3448 C C . GLN A 1 520 ? 34.552 32.323 31.597 1.000 68.726 2384 GLN AAA C 1
ATOM 3449 O O . GLN A 1 520 ? 33.429 32.484 32.091 1.000 73.084 2384 GLN AAA O 1
ATOM 3455 N N . ILE A 1 521 ? 35.490 31.540 32.141 1.000 72.462 2385 ILE AAA N 1
ATOM 3456 C CA . ILE A 1 521 ? 35.313 30.768 33.402 1.000 74.379 2385 ILE AAA CA 1
ATOM 3457 C C . ILE A 1 521 ? 35.076 31.741 34.559 1.000 71.247 2385 ILE AAA C 1
ATOM 3458 O O . ILE A 1 521 ? 34.141 31.505 35.352 1.000 72.915 2385 ILE AAA O 1
ATOM 3462 N N . CYS A 1 522 ? 35.907 32.775 34.674 1.000 69.894 2386 CYS AAA N 1
ATOM 3463 C CA . CYS A 1 522 ? 35.885 33.722 35.825 1.000 69.803 2386 CYS AAA CA 1
ATOM 3464 C C . CYS A 1 522 ? 34.572 34.534 35.823 1.000 64.896 2386 CYS AAA C 1
ATOM 3465 O O . CYS A 1 522 ? 33.886 34.551 36.843 1.000 64.021 2386 CYS AAA O 1
ATOM 3468 N N . TYR A 1 523 ? 34.233 35.192 34.724 1.000 61.996 2387 TYR AAA N 1
ATOM 3469 C CA . TYR A 1 523 ? 32.972 35.985 34.612 1.000 60.943 2387 TYR AAA CA 1
ATOM 3470 C C . TYR A 1 523 ? 31.761 35.040 34.653 1.000 60.808 2387 TYR AAA C 1
ATOM 3471 O O . TYR A 1 523 ? 30.760 35.386 35.282 1.000 58.970 2387 TYR AAA O 1
ATOM 3480 N N . GLY A 1 524 ? 31.872 33.865 34.040 1.000 62.282 2388 GLY AAA N 1
ATOM 3481 C CA . GLY A 1 524 ? 30.819 32.831 34.045 1.000 64.860 2388 GLY AAA CA 1
ATOM 3482 C C . GLY A 1 524 ? 30.412 32.473 35.463 1.000 68.220 2388 GLY AAA C 1
ATOM 3483 O O . GLY A 1 524 ? 29.200 32.612 35.831 1.000 73.414 2388 GLY AAA O 1
ATOM 3484 N N . ILE A 1 525 ? 31.398 32.101 36.269 1.000 70.996 2389 ILE AAA N 1
ATOM 3485 C CA . ILE A 1 525 ? 31.155 31.693 37.676 1.000 75.246 2389 ILE AAA CA 1
ATOM 3486 C C . ILE A 1 525 ? 30.518 32.887 38.394 1.000 72.307 2389 ILE AAA C 1
ATOM 3487 O O . ILE A 1 525 ? 29.477 32.691 39.011 1.000 76.692 2389 ILE AAA O 1
ATOM 3491 N N . ILE A 1 526 ? 31.101 34.084 38.288 1.000 71.768 2390 ILE AAA N 1
ATOM 3492 C CA . ILE A 1 526 ? 30.611 35.305 38.998 1.000 71.672 2390 ILE AAA CA 1
ATOM 3493 C C . ILE A 1 526 ? 29.145 35.570 38.619 1.000 68.983 2390 ILE AAA C 1
ATOM 3494 O O . ILE A 1 526 ? 28.425 36.076 39.459 1.000 68.155 2390 ILE AAA O 1
ATOM 3499 N N . TYR A 1 527 ? 28.722 35.312 37.381 1.000 66.137 2391 TYR AAA N 1
ATOM 3500 C CA . TYR A 1 527 ? 27.367 35.713 36.924 1.000 65.944 2391 TYR AAA CA 1
ATOM 3501 C C . TYR A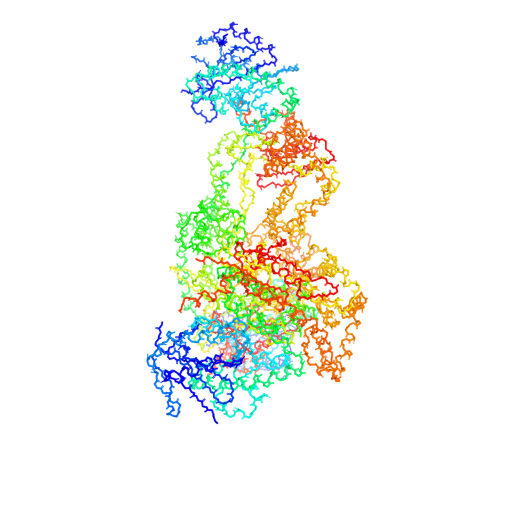 1 527 ? 26.429 34.502 36.900 1.000 68.188 2391 TYR AAA C 1
ATOM 3502 O O . TYR A 1 527 ? 25.407 34.570 36.161 1.000 68.252 2391 TYR AAA O 1
ATOM 3511 N N . GLY A 1 528 ? 26.768 33.444 37.648 1.000 70.393 2392 GLY AAA N 1
ATOM 3512 C CA . GLY A 1 528 ? 25.836 32.373 38.062 1.000 72.447 2392 GLY AAA CA 1
ATOM 3513 C C . GLY A 1 528 ? 25.867 31.134 37.170 1.000 73.252 2392 GLY AAA C 1
ATOM 3514 O O . GLY A 1 528 ? 24.884 30.370 37.175 1.000 79.079 2392 GLY AAA O 1
ATOM 3515 N N . MET A 1 529 ? 26.966 30.895 36.459 1.000 72.144 2393 MET AAA N 1
ATOM 3516 C CA . MET A 1 529 ? 27.147 29.695 35.616 1.000 72.862 2393 MET AAA CA 1
ATOM 3517 C C . MET A 1 529 ? 27.131 28.464 36.534 1.000 77.110 2393 MET AAA C 1
ATOM 3518 O O . MET A 1 529 ? 27.697 28.530 37.667 1.000 74.359 2393 MET AAA O 1
ATOM 3523 N N . GLY A 1 530 ? 26.487 27.395 36.056 1.000 77.225 2394 GLY AAA N 1
ATOM 3524 C CA . GLY A 1 530 ? 26.266 26.128 36.781 1.000 80.608 2394 GLY AAA CA 1
ATOM 3525 C C . GLY A 1 530 ? 27.361 25.099 36.503 1.000 82.848 2394 GLY AAA C 1
ATOM 3526 O O . GLY A 1 530 ? 28.176 25.265 35.563 1.000 82.326 2394 GLY AAA O 1
ATOM 3527 N N . ALA A 1 531 ? 27.375 24.026 37.287 1.000 87.469 2395 ALA AAA N 1
ATOM 3528 C CA . ALA A 1 531 ? 28.358 22.925 37.179 1.000 89.026 2395 ALA AAA CA 1
ATOM 3529 C C . ALA A 1 531 ? 28.310 22.244 35.790 1.000 89.462 2395 ALA AAA C 1
ATOM 3530 O O . ALA A 1 531 ? 29.403 21.997 35.188 1.000 89.784 2395 ALA AAA O 1
ATOM 3532 N N . LYS A 1 532 ? 27.105 21.926 35.292 1.000 89.585 2396 LYS AAA N 1
ATOM 3533 C CA . LYS A 1 532 ? 26.931 21.314 33.942 1.000 90.547 2396 LYS AAA CA 1
ATOM 3534 C C . LYS A 1 532 ? 27.730 22.136 32.898 1.000 87.127 2396 LYS AAA C 1
ATOM 3535 O O . LYS A 1 532 ? 28.649 21.558 32.292 1.000 82.006 2396 LYS AAA O 1
ATOM 3539 N N . SER A 1 533 ? 27.446 23.442 32.718 1.000 85.080 2397 SER AAA N 1
ATOM 3540 C CA . SER A 1 533 ? 28.143 24.306 31.727 1.000 80.925 2397 SER AAA CA 1
ATOM 3541 C C . SER A 1 533 ? 29.636 24.387 32.075 1.000 79.536 2397 SER AAA C 1
ATOM 3542 O O . SER A 1 533 ? 30.443 24.336 31.134 1.000 86.346 2397 SER AAA O 1
ATOM 3545 N N . LEU A 1 534 ? 30.027 24.568 33.341 1.000 75.218 2398 LEU AAA N 1
ATOM 3546 C CA . LEU A 1 534 ? 31.470 24.792 33.648 1.000 77.379 2398 LEU AAA CA 1
ATOM 3547 C C . LEU A 1 534 ? 32.231 23.519 33.259 1.000 83.130 2398 LEU AAA C 1
ATOM 3548 O O . LEU A 1 534 ? 33.362 23.624 32.665 1.000 78.398 2398 LEU AAA O 1
ATOM 3553 N N . GLY A 1 535 ? 31.634 22.351 33.580 1.000 88.288 2399 GLY AAA N 1
ATOM 3554 C CA . GLY A 1 535 ? 32.077 21.045 33.073 1.000 89.788 2399 GLY AAA CA 1
ATOM 3555 C C . GLY A 1 535 ? 32.532 21.064 31.612 1.000 90.523 2399 GLY AAA C 1
ATOM 3556 O O . GLY A 1 535 ? 33.705 20.725 31.381 1.000 89.252 2399 GLY AAA O 1
ATOM 3557 N N . GLU A 1 536 ? 31.649 21.423 30.672 1.000 94.951 2400 GLU AAA N 1
ATOM 3558 C CA . GLU A 1 536 ? 31.950 21.507 29.203 1.000 102.052 2400 GLU AAA CA 1
ATOM 3559 C C . GLU A 1 536 ? 33.143 22.443 28.943 1.000 104.228 2400 GLU AAA C 1
ATOM 3560 O O . GLU A 1 536 ? 34.013 22.068 28.130 1.000 105.076 2400 GLU AAA O 1
ATOM 3566 N N . GLN A 1 537 ? 33.185 23.613 29.593 1.000 103.009 2401 GLN AAA N 1
ATOM 3567 C CA . GLN A 1 537 ? 34.219 24.650 29.313 1.000 101.785 2401 GLN AAA CA 1
ATOM 3568 C C . GLN A 1 537 ? 35.577 24.152 29.833 1.000 103.467 2401 GLN AAA C 1
ATOM 3569 O O . GLN A 1 537 ? 36.596 24.365 29.143 1.000 107.159 2401 GLN AAA O 1
ATOM 3575 N N . MET A 1 538 ? 35.597 23.542 31.017 1.000 96.196 2402 MET AAA N 1
ATOM 3576 C CA . MET A 1 538 ? 36.862 23.169 31.689 1.000 97.191 2402 MET AAA CA 1
ATOM 3577 C C . MET A 1 538 ? 37.274 21.741 31.271 1.000 99.978 2402 MET AAA C 1
ATOM 3578 O O . MET A 1 538 ? 38.431 21.345 31.569 1.000 90.714 2402 MET AAA O 1
ATOM 3583 N N . GLY A 1 539 ? 36.376 21.017 30.591 1.000 99.778 2403 GLY AAA N 1
ATOM 3584 C CA . GLY A 1 539 ? 36.564 19.608 30.198 1.000 100.995 2403 GLY AAA CA 1
ATOM 3585 C C . GLY A 1 539 ? 36.680 18.692 31.410 1.000 102.250 2403 GLY AAA C 1
ATOM 3586 O O . GLY A 1 539 ? 37.583 17.838 31.409 1.000 104.087 2403 GLY AAA O 1
ATOM 3587 N N . ILE A 1 540 ? 35.838 18.899 32.429 1.000 100.608 2404 ILE AAA N 1
ATOM 3588 C CA . ILE A 1 540 ? 35.817 18.095 33.682 1.000 99.430 2404 ILE AAA CA 1
ATOM 3589 C C . ILE A 1 540 ? 34.370 17.661 33.945 1.000 102.887 2404 ILE AAA C 1
ATOM 3590 O O . ILE A 1 540 ? 33.442 18.235 33.337 1.000 96.766 2404 ILE AAA O 1
ATOM 3594 N N . LYS A 1 541 ? 34.203 16.633 34.789 1.000 107.149 2405 LYS AAA N 1
ATOM 3595 C CA . LYS A 1 541 ? 32.879 16.105 35.220 1.000 111.940 2405 LYS AAA CA 1
ATOM 3596 C C . LYS A 1 541 ? 32.134 17.222 35.966 1.000 109.401 2405 LYS AAA C 1
ATOM 3597 O O . LYS A 1 541 ? 32.810 18.038 36.628 1.000 107.829 2405 LYS AAA O 1
ATOM 3600 N N . GLU A 1 542 ? 30.797 17.228 35.898 1.000 111.377 2406 GLU AAA N 1
ATOM 3601 C CA . GLU A 1 542 ? 29.923 18.187 36.636 1.000 116.589 2406 GLU AAA CA 1
ATOM 3602 C C . GLU A 1 542 ? 30.378 18.278 38.108 1.000 117.427 2406 GLU AAA C 1
ATOM 3603 O O . GLU A 1 542 ? 30.594 19.412 38.579 1.000 120.749 2406 GLU AAA O 1
ATOM 3609 N N . ASN A 1 543 ? 30.531 17.142 38.795 1.000 112.958 2407 ASN AAA N 1
ATOM 3610 C CA . ASN A 1 543 ? 30.898 17.058 40.239 1.000 116.035 2407 ASN AAA CA 1
ATOM 3611 C C . ASN A 1 543 ? 32.239 17.779 40.467 1.000 111.951 2407 ASN AAA C 1
ATOM 3612 O O . ASN A 1 543 ? 32.438 18.353 41.575 1.000 111.570 2407 ASN AAA O 1
ATOM 3614 N N . ASP A 1 544 ? 33.141 17.744 39.477 1.000 108.834 2408 ASP AAA N 1
ATOM 3615 C CA . ASP A 1 544 ? 34.487 18.363 39.597 1.000 107.810 2408 ASP AAA CA 1
ATOM 3616 C C . ASP A 1 544 ? 34.308 19.876 39.434 1.000 104.695 2408 ASP AAA C 1
ATOM 3617 O O . ASP A 1 544 ? 34.874 20.628 40.254 1.000 107.658 2408 ASP AAA O 1
ATOM 3622 N N . ALA A 1 545 ? 33.534 20.293 38.428 1.000 99.099 2409 ALA AAA N 1
ATOM 3623 C CA . ALA A 1 545 ? 33.164 21.706 38.167 1.000 94.437 2409 ALA AAA CA 1
ATOM 3624 C C . ALA A 1 545 ? 32.452 22.284 39.395 1.000 93.910 2409 ALA AAA C 1
ATOM 3625 O O . ALA A 1 545 ? 32.794 23.400 39.798 1.000 91.174 2409 ALA AAA O 1
ATOM 3627 N N . ALA A 1 546 ? 31.546 21.503 40.000 1.000 98.166 2410 ALA AAA N 1
ATOM 3628 C CA . ALA A 1 546 ? 30.708 21.885 41.166 1.000 97.720 2410 ALA AAA CA 1
ATOM 3629 C C . ALA A 1 546 ? 31.607 22.196 42.366 1.000 99.311 2410 ALA AAA C 1
ATOM 3630 O O . ALA A 1 546 ? 31.317 23.169 43.111 1.000 99.328 2410 ALA AAA O 1
ATOM 3632 N N . CYS A 1 547 ? 32.676 21.414 42.531 1.000 101.505 2411 CYS AAA N 1
ATOM 3633 C CA . CYS A 1 547 ? 33.678 21.590 43.618 1.000 106.014 2411 CYS AAA CA 1
ATOM 3634 C C . CYS A 1 547 ? 34.440 22.892 43.347 1.000 101.011 2411 CYS AAA C 1
ATOM 3635 O O . CYS A 1 547 ? 34.604 23.693 44.281 1.000 99.236 2411 CYS AAA O 1
ATOM 3637 N N . TYR A 1 548 ? 34.824 23.115 42.089 1.000 99.394 2412 TYR AAA N 1
ATOM 3638 C CA . TYR A 1 548 ? 35.598 24.305 41.645 1.000 96.477 2412 TYR AAA CA 1
ATOM 3639 C C . TYR A 1 548 ? 34.767 25.566 41.884 1.000 96.014 2412 TYR AAA C 1
ATOM 3640 O O . TYR A 1 548 ? 35.379 26.551 42.282 1.000 100.446 2412 TYR AAA O 1
ATOM 3649 N N . ILE A 1 549 ? 33.443 25.530 41.682 1.000 93.445 2413 ILE AAA N 1
ATOM 3650 C CA . ILE A 1 549 ? 32.543 26.695 41.947 1.000 91.560 2413 ILE AAA CA 1
ATOM 3651 C C . ILE A 1 549 ? 32.547 26.975 43.457 1.000 94.323 2413 ILE AAA C 1
ATOM 3652 O O . ILE A 1 549 ? 32.655 28.168 43.839 1.000 89.806 2413 ILE AAA O 1
ATOM 3657 N N . ASP A 1 550 ? 32.472 25.916 44.278 1.000 100.921 2414 ASP AAA N 1
ATOM 3658 C CA . ASP A 1 550 ? 32.434 26.015 45.763 1.000 104.746 2414 ASP AAA CA 1
ATOM 3659 C C . ASP A 1 550 ? 33.717 26.713 46.250 1.000 107.250 2414 ASP AAA C 1
ATOM 3660 O O . ASP A 1 550 ? 33.610 27.696 47.023 1.000 109.092 2414 ASP AAA O 1
ATOM 3662 N N . SER A 1 551 ? 34.877 26.236 45.788 1.000 109.197 2415 SER AAA N 1
ATOM 3663 C CA . SER A 1 551 ? 36.227 26.803 46.066 1.000 112.263 2415 SER AAA CA 1
ATOM 3664 C C . SER A 1 551 ? 36.241 28.298 45.713 1.000 107.146 2415 SER AAA C 1
ATOM 3665 O O . SER A 1 551 ? 36.586 29.101 46.585 1.000 106.162 2415 SER AAA O 1
ATOM 3668 N N . PHE A 1 552 ? 35.842 28.656 44.494 1.000 103.790 2416 PHE AAA N 1
ATOM 3669 C CA . PHE A 1 552 ? 35.763 30.066 44.005 1.000 101.468 2416 PHE AAA CA 1
ATOM 3670 C C . PHE A 1 552 ? 34.854 30.866 44.945 1.000 100.620 2416 PHE AAA C 1
ATOM 3671 O O . PHE A 1 552 ? 35.317 31.914 45.472 1.000 99.621 2416 PHE AAA O 1
ATOM 3679 N N . LYS A 1 553 ? 33.624 30.394 45.181 1.000 102.951 2417 LYS AAA N 1
ATOM 3680 C CA . LYS A 1 553 ? 32.640 31.123 46.030 1.000 106.731 2417 LYS AAA CA 1
ATOM 3681 C C . LYS A 1 553 ? 33.221 31.311 47.442 1.000 108.503 2417 LYS AAA C 1
ATOM 3682 O O . LYS A 1 553 ? 33.033 32.399 48.005 1.000 108.412 2417 LYS AAA O 1
ATOM 3685 N N . SER A 1 554 ? 33.919 30.304 47.984 1.000 111.124 2418 SER AAA N 1
ATOM 3686 C CA . SER A 1 554 ? 34.519 30.325 49.350 1.000 112.724 2418 SER AAA CA 1
ATOM 3687 C C . SER A 1 554 ? 35.653 31.358 49.449 1.000 110.888 2418 SER AAA C 1
ATOM 3688 O O . SER A 1 554 ? 35.716 32.046 50.485 1.000 113.433 2418 SER AAA O 1
ATOM 3691 N N . ARG A 1 555 ? 36.501 31.465 48.418 1.000 108.280 2419 ARG AAA N 1
ATOM 3692 C CA . ARG A 1 555 ? 37.634 32.436 48.323 1.000 109.865 2419 ARG AAA CA 1
ATOM 3693 C C . ARG A 1 555 ? 37.116 33.881 48.398 1.000 106.044 2419 ARG AAA C 1
ATOM 3694 O O . ARG A 1 555 ? 37.781 34.713 49.057 1.000 103.531 2419 ARG AAA O 1
ATOM 3702 N N . TYR A 1 556 ? 35.976 34.171 47.756 1.000 104.497 2420 TYR AAA N 1
ATOM 3703 C CA . TYR A 1 556 ? 35.413 35.547 47.635 1.000 103.331 2420 TYR AAA CA 1
ATOM 3704 C C . TYR A 1 556 ? 34.021 35.574 48.267 1.000 104.533 2420 TYR AAA C 1
ATOM 3705 O O . TYR A 1 556 ? 33.024 35.532 47.527 1.000 103.245 2420 TYR AAA O 1
ATOM 3714 N N . THR A 1 557 ? 33.954 35.650 49.599 1.000 109.359 2421 THR AAA N 1
ATOM 3715 C CA . THR A 1 557 ? 32.680 35.553 50.371 1.000 112.548 2421 THR AAA CA 1
ATOM 3716 C C . THR A 1 557 ? 31.902 36.870 50.275 1.000 111.028 2421 THR AAA C 1
ATOM 3717 O O . THR A 1 557 ? 30.654 36.814 50.339 1.000 110.692 2421 THR AAA O 1
ATOM 3721 N N . GLY A 1 558 ? 32.601 38.008 50.154 1.000 109.522 2422 GLY AAA N 1
ATOM 3722 C CA . GLY A 1 558 ? 31.976 39.328 49.945 1.000 107.410 2422 GLY AAA CA 1
ATOM 3723 C C . GLY A 1 558 ? 31.109 39.338 48.695 1.000 102.451 2422 GLY AAA C 1
ATOM 3724 O O . GLY A 1 558 ? 29.964 39.843 48.771 1.000 96.078 2422 GLY AAA O 1
ATOM 3725 N N . ILE A 1 559 ? 31.631 38.795 47.589 1.000 97.333 2423 ILE AAA N 1
ATOM 3726 C CA . ILE A 1 559 ? 30.908 38.689 46.289 1.000 95.558 2423 ILE AAA CA 1
ATOM 3727 C C . ILE A 1 559 ? 29.589 37.959 46.535 1.000 96.884 2423 ILE AAA C 1
ATOM 3728 O O . ILE A 1 559 ? 28.550 38.517 46.147 1.000 101.010 2423 ILE AAA O 1
ATOM 3733 N N . ASN A 1 560 ? 29.638 36.784 47.171 1.000 97.479 2424 ASN AAA N 1
ATOM 3734 C CA . ASN A 1 560 ? 28.463 35.897 47.405 1.000 99.093 2424 ASN AAA CA 1
ATOM 3735 C C . ASN A 1 560 ? 27.424 36.602 48.291 1.000 96.948 2424 ASN AAA C 1
ATOM 3736 O O . ASN A 1 560 ? 26.213 36.357 48.082 1.000 94.393 2424 ASN AAA O 1
ATOM 3741 N N . GLN A 1 561 ? 27.855 37.442 49.236 1.000 97.298 2425 GLN AAA N 1
ATOM 3742 C CA . GLN A 1 561 ? 26.923 38.194 50.120 1.000 99.174 2425 GLN AAA CA 1
ATOM 3743 C C . GLN A 1 561 ? 26.193 39.220 49.257 1.000 96.694 2425 GLN AAA C 1
ATOM 3744 O O . GLN A 1 561 ? 24.982 39.362 49.426 1.000 96.822 2425 GLN AAA O 1
ATOM 3746 N N . PHE A 1 562 ? 26.909 39.865 48.331 1.000 94.696 2426 PHE AAA N 1
ATOM 3747 C CA . PHE A 1 562 ? 26.379 40.923 47.425 1.000 91.314 2426 PHE AAA CA 1
ATOM 3748 C C . PHE A 1 562 ? 25.395 40.323 46.416 1.000 88.611 2426 PHE AAA C 1
ATOM 3749 O O . PHE A 1 562 ? 24.416 41.021 46.111 1.000 89.104 2426 PHE AAA O 1
ATOM 3757 N N . MET A 1 563 ? 25.642 39.101 45.919 1.000 88.260 2427 MET AAA N 1
ATOM 3758 C CA . MET A 1 563 ? 24.696 38.312 45.076 1.000 90.812 2427 MET AAA CA 1
ATOM 3759 C C . MET A 1 563 ? 23.363 38.130 45.821 1.000 92.023 2427 MET AAA C 1
ATOM 3760 O O . MET A 1 563 ? 22.307 38.458 45.239 1.000 93.419 2427 MET AAA O 1
ATOM 3765 N N . THR A 1 564 ? 23.382 37.630 47.062 1.000 98.071 2428 THR AAA N 1
ATOM 3766 C CA . THR A 1 564 ? 22.142 37.322 47.830 1.000 99.809 2428 THR AAA CA 1
ATOM 3767 C C . THR A 1 564 ? 21.453 38.637 48.222 1.000 98.519 2428 THR AAA C 1
ATOM 3768 O O . THR A 1 564 ? 20.217 38.672 48.173 1.000 96.859 2428 THR AAA O 1
ATOM 3772 N N . GLU A 1 565 ? 22.220 39.680 48.561 1.000 100.109 2429 GLU AAA N 1
ATOM 3773 C CA . GLU A 1 565 ? 21.707 41.016 48.983 1.000 100.784 2429 GLU AAA CA 1
ATOM 3774 C C . GLU A 1 565 ? 21.086 41.726 47.779 1.000 94.443 2429 GLU AAA C 1
ATOM 3775 O O . GLU A 1 565 ? 20.138 42.502 47.983 1.000 95.412 2429 GLU AAA O 1
ATOM 3781 N N . THR A 1 566 ? 21.593 41.478 46.570 1.000 89.162 2430 THR AAA N 1
ATOM 3782 C CA . THR A 1 566 ? 21.069 42.083 45.315 1.000 83.441 2430 THR AAA CA 1
ATOM 3783 C C . THR A 1 566 ? 19.789 41.358 44.903 1.000 80.422 2430 THR AAA C 1
ATOM 3784 O O . THR A 1 566 ? 18.864 42.036 44.446 1.000 75.370 2430 THR AAA O 1
ATOM 3788 N N . VAL A 1 567 ? 19.739 40.032 45.045 1.000 82.796 2431 VAL AAA N 1
ATOM 3789 C CA . VAL A 1 567 ? 18.526 39.231 44.712 1.000 84.455 2431 VAL AAA CA 1
ATOM 3790 C C . VAL A 1 567 ? 17.403 39.555 45.708 1.000 88.813 2431 VAL AAA C 1
ATOM 3791 O O . VAL A 1 567 ? 16.255 39.758 45.255 1.000 85.208 2431 VAL AAA O 1
ATOM 3795 N N . LYS A 1 568 ? 17.701 39.613 47.010 1.000 95.382 2432 LYS AAA N 1
ATOM 3796 C CA . LYS A 1 568 ? 16.702 39.978 48.058 1.000 101.432 2432 LYS AAA CA 1
ATOM 3797 C C . LYS A 1 568 ? 16.098 41.337 47.696 1.000 97.355 2432 LYS AAA C 1
ATOM 3798 O O . LYS A 1 568 ? 14.857 41.434 47.648 1.000 100.197 2432 LYS AAA O 1
ATOM 3803 N N . ASN A 1 569 ? 16.938 42.337 47.423 1.000 92.807 2433 ASN AAA N 1
ATOM 3804 C CA . ASN A 1 569 ? 16.498 43.740 47.191 1.000 90.314 2433 ASN AAA CA 1
ATOM 3805 C C . ASN A 1 569 ? 15.733 43.830 45.873 1.000 84.266 2433 ASN AAA C 1
ATOM 3806 O O . ASN A 1 569 ? 14.837 44.648 45.800 1.000 81.400 2433 ASN AAA O 1
ATOM 3811 N N . CYS A 1 570 ? 16.072 43.022 44.868 1.000 83.972 2434 CYS AAA N 1
ATOM 3812 C CA . CYS A 1 570 ? 15.371 43.010 43.556 1.000 82.634 2434 CYS AAA CA 1
ATOM 3813 C C . CYS A 1 570 ? 13.955 42.443 43.709 1.000 85.999 2434 CYS AAA C 1
ATOM 3814 O O . CYS A 1 570 ? 13.021 43.024 43.134 1.000 83.522 2434 CYS AAA O 1
ATOM 3817 N N . LYS A 1 571 ? 13.826 41.330 44.434 1.000 91.993 2435 LYS AAA N 1
ATOM 3818 C CA . LYS A 1 571 ? 12.544 40.617 44.699 1.000 95.010 2435 LYS AAA CA 1
ATOM 3819 C C . LYS A 1 571 ? 11.547 41.616 45.306 1.000 93.872 2435 LYS AAA C 1
ATOM 3820 O O . LYS A 1 571 ? 10.417 41.707 44.805 1.000 96.405 2435 LYS AAA O 1
ATOM 3823 N N . ARG A 1 572 ? 12.001 42.379 46.303 1.000 94.217 2436 ARG AAA N 1
ATOM 3824 C CA . ARG A 1 572 ? 11.260 43.459 47.021 1.000 95.090 2436 ARG AAA CA 1
ATOM 3825 C C . ARG A 1 572 ? 10.815 44.571 46.052 1.000 90.844 2436 ARG AAA C 1
ATOM 3826 O O . ARG A 1 572 ? 9.619 44.891 46.060 1.000 90.138 2436 ARG AAA O 1
ATOM 3834 N N . ASP A 1 573 ? 11.736 45.129 45.253 1.000 86.437 2437 ASP AAA N 1
ATOM 3835 C CA . ASP A 1 573 ? 11.561 46.414 44.516 1.000 84.560 2437 ASP AAA CA 1
ATOM 3836 C C . ASP A 1 573 ? 11.031 46.191 43.090 1.000 81.954 2437 ASP AAA C 1
ATOM 3837 O O . ASP A 1 573 ? 10.486 47.144 42.520 1.000 79.478 2437 ASP AAA O 1
ATOM 3842 N N . GLY A 1 574 ? 11.264 45.013 42.500 1.000 80.406 2438 GLY AAA N 1
ATOM 3843 C CA . GLY A 1 574 ? 10.938 44.719 41.087 1.000 75.945 2438 GLY AAA CA 1
ATOM 3844 C C . GLY A 1 574 ? 11.980 45.240 40.103 1.000 70.763 2438 GLY AAA C 1
ATOM 3845 O O . GLY A 1 574 ? 11.734 45.104 38.894 1.000 66.064 2438 GLY AAA O 1
ATOM 3846 N N . PHE A 1 575 ? 13.117 45.767 40.581 1.000 67.907 2439 PHE AAA N 1
ATOM 3847 C CA . PHE A 1 575 ? 14.194 46.340 39.729 1.000 66.214 2439 PHE AAA CA 1
ATOM 3848 C C . PHE A 1 575 ? 15.562 46.291 40.430 1.000 65.557 2439 PHE AAA C 1
ATOM 3849 O O . PHE A 1 575 ? 15.648 46.038 41.634 1.000 71.367 2439 PHE AAA O 1
ATOM 3857 N N . VAL A 1 576 ? 16.615 46.553 39.657 1.000 61.742 2440 VAL AAA N 1
ATOM 3858 C CA . VAL A 1 576 ? 17.996 46.842 40.132 1.000 60.442 2440 VAL AAA CA 1
ATOM 3859 C C . VAL A 1 576 ? 18.410 48.218 39.590 1.000 59.312 2440 VAL AAA C 1
ATOM 3860 O O . VAL A 1 576 ? 17.858 48.647 38.578 1.000 56.816 2440 VAL AAA O 1
ATOM 3864 N N . GLN A 1 577 ? 19.374 48.866 40.231 1.000 59.679 2441 GLN AAA N 1
ATOM 3865 C CA . GLN A 1 577 ? 19.882 50.208 39.874 1.000 58.906 2441 GLN AAA CA 1
ATOM 3866 C C . GLN A 1 577 ? 21.384 50.154 39.630 1.000 56.472 2441 GLN AAA C 1
ATOM 3867 O O . GLN A 1 577 ? 22.060 49.483 40.370 1.000 55.968 2441 GLN AAA O 1
ATOM 3873 N N . THR A 1 578 ? 21.865 50.919 38.651 1.000 53.892 2442 THR AAA N 1
ATOM 3874 C CA . THR A 1 578 ? 23.300 51.153 38.391 1.000 56.437 2442 THR AAA CA 1
ATOM 3875 C C . THR A 1 578 ? 23.818 52.285 39.280 1.000 58.122 2442 THR AAA C 1
ATOM 3876 O O . THR A 1 578 ? 23.000 52.939 39.969 1.000 57.583 2442 THR AAA O 1
ATOM 3880 N N . ILE A 1 579 ? 25.127 52.521 39.228 1.000 58.222 2443 ILE AAA N 1
ATOM 3881 C CA . ILE A 1 579 ? 25.847 53.574 39.999 1.000 63.958 2443 ILE AAA CA 1
ATOM 3882 C C . ILE A 1 579 ? 25.223 54.960 39.730 1.000 62.911 2443 ILE AAA C 1
ATOM 3883 O O . ILE A 1 579 ? 25.305 55.793 40.647 1.000 66.588 2443 ILE AAA O 1
ATOM 3888 N N . LEU A 1 580 ? 24.628 55.212 38.567 1.000 59.891 2444 LEU AAA N 1
ATOM 3889 C CA . LEU A 1 580 ? 24.071 56.553 38.202 1.000 61.863 2444 LEU AAA CA 1
ATOM 3890 C C . LEU A 1 580 ? 22.562 56.643 38.464 1.000 59.587 2444 LEU AAA C 1
ATOM 3891 O O . LEU A 1 580 ? 22.024 57.722 38.214 1.000 67.220 2444 LEU AAA O 1
ATOM 3896 N N . GLY A 1 581 ? 21.892 55.560 38.859 1.000 58.759 2445 GLY AAA N 1
ATOM 3897 C CA . GLY A 1 581 ? 20.462 55.568 39.218 1.000 56.483 2445 GLY AAA CA 1
ATOM 3898 C C . GLY A 1 581 ? 19.559 54.991 38.149 1.000 55.880 2445 GLY AAA C 1
ATOM 3899 O O . GLY A 1 581 ? 18.346 54.935 38.384 1.000 56.303 2445 GLY AAA O 1
ATOM 3900 N N . ARG A 1 582 ? 20.097 54.522 37.023 1.000 55.858 2446 ARG AAA N 1
ATOM 3901 C CA . ARG A 1 582 ? 19.259 53.884 35.972 1.000 51.479 2446 ARG AAA CA 1
ATOM 3902 C C . ARG A 1 582 ? 18.688 52.573 36.526 1.000 53.761 2446 ARG AAA C 1
ATOM 3903 O O . ARG A 1 582 ? 19.370 51.893 37.285 1.000 53.528 2446 ARG AAA O 1
ATOM 3911 N N . ARG A 1 583 ? 17.445 52.266 36.182 1.000 53.045 2447 ARG AAA N 1
ATOM 3912 C CA . ARG A 1 583 ? 16.687 51.125 36.720 1.000 54.306 2447 ARG AAA CA 1
ATOM 3913 C C . ARG A 1 583 ? 16.382 50.127 35.615 1.000 52.581 2447 ARG AAA C 1
ATOM 3914 O O . ARG A 1 583 ? 16.021 50.527 34.525 1.000 51.736 2447 ARG AAA O 1
ATOM 3922 N N . ARG A 1 584 ? 16.551 48.846 35.909 1.000 51.717 2448 ARG AAA N 1
ATOM 3923 C CA . ARG A 1 584 ? 16.093 47.794 34.992 1.000 51.698 2448 ARG AAA CA 1
ATOM 3924 C C . ARG A 1 584 ? 15.049 46.979 35.742 1.000 54.909 2448 ARG AAA C 1
ATOM 3925 O O . ARG A 1 584 ? 15.279 46.597 36.900 1.000 59.578 2448 ARG AAA O 1
ATOM 3933 N N . TYR A 1 585 ? 13.899 46.810 35.122 1.000 56.798 2449 TYR AAA N 1
ATOM 3934 C CA . TYR A 1 585 ? 12.732 46.109 35.701 1.000 60.590 2449 TYR AAA CA 1
ATOM 3935 C C . TYR A 1 585 ? 12.875 44.631 35.360 1.000 61.229 2449 TYR AAA C 1
ATOM 3936 O O . TYR A 1 585 ? 13.032 44.359 34.180 1.000 57.920 2449 TYR AAA O 1
ATOM 3945 N N . LEU A 1 586 ? 12.842 43.761 36.375 1.000 63.371 2450 LEU AAA N 1
ATOM 3946 C CA . LEU A 1 586 ? 13.039 42.292 36.248 1.000 67.416 2450 LEU AAA CA 1
ATOM 3947 C C . LEU A 1 586 ? 11.893 41.589 36.960 1.000 72.206 2450 LEU AAA C 1
ATOM 3948 O O . LEU A 1 586 ? 12.081 41.020 38.030 1.000 77.254 2450 LEU AAA O 1
ATOM 3953 N N . PRO A 1 587 ? 10.660 41.655 36.396 1.000 75.928 2451 PRO AAA N 1
ATOM 3954 C CA . PRO A 1 587 ? 9.495 41.006 37.004 1.000 77.188 2451 PRO AAA CA 1
ATOM 3955 C C . PRO A 1 587 ? 9.537 39.465 36.952 1.000 80.671 2451 PRO AAA C 1
ATOM 3956 O O . PRO A 1 587 ? 8.751 38.836 37.630 1.000 85.802 2451 PRO AAA O 1
ATOM 3960 N N . GLY A 1 588 ? 10.456 38.891 36.170 1.000 81.034 2452 GLY AAA N 1
ATOM 3961 C CA . GLY A 1 588 ? 10.836 37.468 36.225 1.000 79.785 2452 GLY AAA CA 1
ATOM 3962 C C . GLY A 1 588 ? 11.338 37.055 37.605 1.000 83.319 2452 GLY AAA C 1
ATOM 3963 O O . GLY A 1 588 ? 11.264 35.839 37.926 1.000 87.313 2452 GLY AAA O 1
ATOM 3964 N N . ILE A 1 589 ? 11.825 38.004 38.410 1.000 80.951 2453 ILE AAA N 1
ATOM 3965 C CA . ILE A 1 589 ? 12.402 37.732 39.759 1.000 83.799 2453 ILE AAA CA 1
ATOM 3966 C C . ILE A 1 589 ? 11.356 37.079 40.676 1.000 91.131 2453 ILE AAA C 1
ATOM 3967 O O . ILE A 1 589 ? 11.772 36.303 41.545 1.000 91.430 2453 ILE AAA O 1
ATOM 3972 N N . LYS A 1 590 ? 10.063 37.415 40.521 1.000 95.592 2454 LYS AAA N 1
ATOM 3973 C CA . LYS A 1 590 ? 8.938 36.893 41.352 1.000 98.792 2454 LYS AAA CA 1
ATOM 3974 C C . LYS A 1 590 ? 8.470 35.541 40.802 1.000 99.718 2454 LYS AAA C 1
ATOM 3975 O O . LYS A 1 590 ? 7.884 34.766 41.585 1.000 106.113 2454 LYS AAA O 1
ATOM 3979 N N . ASP A 1 591 ? 8.721 35.265 39.517 1.000 97.906 2455 ASP AAA N 1
ATOM 3980 C CA . ASP A 1 591 ? 8.191 34.090 38.771 1.000 101.622 2455 ASP AAA CA 1
ATOM 3981 C C . ASP A 1 591 ? 8.439 32.795 39.567 1.000 105.202 2455 ASP AAA C 1
ATOM 3982 O O . ASP A 1 591 ? 9.522 32.660 40.197 1.000 105.476 2455 ASP AAA O 1
ATOM 3987 N N . ASN A 1 592 ? 7.455 31.884 39.537 1.000 106.247 2456 ASN AAA N 1
ATOM 3988 C CA . ASN A 1 592 ? 7.457 30.579 40.257 1.000 108.943 2456 ASN AAA CA 1
ATOM 3989 C C . ASN A 1 592 ? 8.299 29.577 39.458 1.000 108.601 2456 ASN AAA C 1
ATOM 3990 O O . ASN A 1 592 ? 8.959 28.723 40.097 1.000 111.005 2456 ASN AAA O 1
ATOM 3995 N N . ASN A 1 593 ? 8.280 29.680 38.120 1.000 106.029 2457 ASN AAA N 1
ATOM 3996 C CA . ASN A 1 593 ? 9.096 28.840 37.207 1.000 105.135 2457 ASN AAA CA 1
ATOM 3997 C C . ASN A 1 593 ? 10.562 28.952 37.628 1.000 104.391 2457 ASN AAA C 1
ATOM 3998 O O . ASN A 1 593 ? 11.102 30.048 37.715 1.000 100.090 2457 ASN AAA O 1
ATOM 4003 N N . PRO A 1 594 ? 11.248 27.829 37.942 1.000 106.506 2458 PRO AAA N 1
ATOM 4004 C CA . PRO A 1 594 ? 12.653 27.883 38.350 1.000 104.838 2458 PRO AAA CA 1
ATOM 4005 C C . PRO A 1 594 ? 13.611 28.549 37.344 1.000 99.172 2458 PRO AAA C 1
ATOM 4006 O O . PRO A 1 594 ? 14.463 29.278 37.809 1.000 95.294 2458 PRO AAA O 1
ATOM 4010 N N . TYR A 1 595 ? 13.480 28.297 36.032 1.000 95.718 2459 TYR AAA N 1
ATOM 4011 C CA . TYR A 1 595 ? 14.378 28.889 35.003 1.000 95.408 2459 TYR AAA CA 1
ATOM 4012 C C . TYR A 1 595 ? 14.226 30.419 35.029 1.000 91.274 2459 TYR AAA C 1
ATOM 4013 O O . TYR A 1 595 ? 15.223 31.118 35.326 1.000 86.452 2459 TYR AAA O 1
ATOM 4022 N N . ARG A 1 596 ? 13.018 30.909 34.722 1.000 89.579 2460 ARG AAA N 1
ATOM 4023 C CA . ARG A 1 596 ? 12.728 32.358 34.595 1.000 91.926 2460 ARG AAA CA 1
ATOM 4024 C C . ARG A 1 596 ? 13.191 33.068 35.873 1.000 90.197 2460 ARG AAA C 1
ATOM 4025 O O . ARG A 1 596 ? 13.770 34.159 35.745 1.000 92.418 2460 ARG AAA O 1
ATOM 4033 N N . LYS A 1 597 ? 12.979 32.475 37.052 1.000 86.744 2461 LYS AAA N 1
ATOM 4034 C CA . LYS A 1 597 ? 13.422 33.079 38.338 1.000 85.791 2461 LYS AAA CA 1
ATOM 4035 C C . LYS A 1 597 ? 14.951 33.203 38.323 1.000 82.584 2461 LYS AAA C 1
ATOM 4036 O O . LYS A 1 597 ? 15.457 34.311 38.558 1.000 81.440 2461 LYS AAA O 1
ATOM 4040 N N . ALA A 1 598 ? 15.655 32.110 38.046 1.000 77.518 2462 ALA AAA N 1
ATOM 4041 C CA . ALA A 1 598 ? 17.131 32.052 38.105 1.000 76.623 2462 ALA AAA CA 1
ATOM 4042 C C . ALA A 1 598 ? 17.729 33.012 37.054 1.000 74.261 2462 ALA AAA C 1
ATOM 4043 O O . ALA A 1 598 ? 18.752 33.655 37.352 1.000 71.405 2462 ALA AAA O 1
ATOM 4045 N N . HIS A 1 599 ? 17.138 33.076 35.858 1.000 72.509 2463 HIS AAA N 1
ATOM 4046 C CA . HIS A 1 599 ? 17.558 33.980 34.754 1.000 69.648 2463 HIS AAA CA 1
ATOM 4047 C C . HIS A 1 599 ? 17.507 35.435 35.243 1.000 66.027 2463 HIS AAA C 1
ATOM 4048 O O . HIS A 1 599 ? 18.490 36.160 35.080 1.000 65.592 2463 HIS AAA O 1
ATOM 4055 N N . ALA A 1 600 ? 16.394 35.822 35.845 1.000 66.301 2464 ALA AAA N 1
ATOM 4056 C CA . ALA A 1 600 ? 16.152 37.166 36.423 1.000 65.258 2464 ALA AAA CA 1
ATOM 4057 C C . ALA A 1 600 ? 17.190 37.473 37.511 1.000 65.208 2464 ALA AAA C 1
ATOM 4058 O O . ALA A 1 600 ? 17.708 38.590 37.538 1.000 64.561 2464 ALA AAA O 1
ATOM 4060 N N . GLU A 1 601 ? 17.468 36.525 38.399 1.000 66.455 2465 GLU AAA N 1
ATOM 4061 C CA . GLU A 1 601 ? 18.472 36.694 39.482 1.000 67.999 2465 GLU AAA CA 1
ATOM 4062 C C . GLU A 1 601 ? 19.839 36.970 38.841 1.000 64.351 2465 GLU AAA C 1
ATOM 4063 O O . GLU A 1 601 ? 20.540 37.855 39.325 1.000 64.325 2465 GLU AAA O 1
ATOM 4069 N N . ARG A 1 602 ? 20.179 36.264 37.763 1.000 62.553 2466 ARG AAA N 1
ATOM 4070 C CA . ARG A 1 602 ? 21.477 36.409 37.050 1.000 61.030 2466 ARG AAA CA 1
ATOM 4071 C C . ARG A 1 602 ? 21.510 37.777 36.367 1.000 58.629 2466 ARG AAA C 1
ATOM 4072 O O . ARG A 1 602 ? 22.535 38.472 36.471 1.000 56.674 2466 ARG AAA O 1
ATOM 4080 N N . GLN A 1 603 ? 20.405 38.182 35.736 1.000 58.924 2467 GLN AAA N 1
ATOM 4081 C CA . GLN A 1 603 ? 20.261 39.526 35.124 1.000 55.834 2467 GLN AAA CA 1
ATOM 4082 C C . GLN A 1 603 ? 20.369 40.595 36.209 1.000 56.559 2467 GLN AAA C 1
ATOM 4083 O O . GLN A 1 603 ? 20.940 41.640 35.940 1.000 60.911 2467 GLN AAA O 1
ATOM 4089 N N . ALA A 1 604 ? 19.829 40.346 37.386 1.000 58.952 2468 ALA AAA N 1
ATOM 4090 C CA . ALA A 1 604 ? 19.844 41.315 38.494 1.000 62.187 2468 ALA AAA CA 1
ATOM 4091 C C . ALA A 1 604 ? 21.298 41.637 38.821 1.000 60.939 2468 ALA AAA C 1
ATOM 4092 O O . ALA A 1 604 ? 21.650 42.817 38.768 1.000 59.583 2468 ALA AAA O 1
ATOM 4094 N N . ILE A 1 605 ? 22.095 40.604 39.102 1.000 62.235 2469 ILE AAA N 1
ATOM 4095 C CA . ILE A 1 605 ? 23.525 40.741 39.493 1.000 63.701 2469 ILE AAA CA 1
ATOM 4096 C C . ILE A 1 605 ? 24.273 41.385 38.326 1.000 61.702 2469 ILE AAA C 1
ATOM 4097 O O . ILE A 1 605 ? 24.942 42.407 38.535 1.000 63.689 2469 ILE AAA O 1
ATOM 4101 N N . ASN A 1 606 ? 24.118 40.844 37.121 1.000 57.763 2470 ASN AAA N 1
ATOM 4102 C CA . ASN A 1 606 ? 24.941 41.266 35.972 1.000 55.362 2470 ASN AAA CA 1
ATOM 4103 C C . ASN A 1 606 ? 24.587 42.700 35.563 1.000 54.041 2470 ASN AAA C 1
ATOM 4104 O O . ASN A 1 606 ? 25.500 43.447 35.130 1.000 50.757 2470 ASN AAA O 1
ATOM 4109 N N . THR A 1 607 ? 23.309 43.063 35.599 1.000 54.358 2471 THR AAA N 1
ATOM 4110 C CA . THR A 1 607 ? 22.872 44.416 35.177 1.000 52.111 2471 THR AAA CA 1
ATOM 4111 C C . THR A 1 607 ? 23.557 45.458 36.060 1.000 52.951 2471 THR AAA C 1
ATOM 4112 O O . THR A 1 607 ? 24.090 46.412 35.521 1.000 53.348 2471 THR AAA O 1
ATOM 4116 N N . ILE A 1 608 ? 23.580 45.268 37.369 1.000 55.338 2472 ILE AAA N 1
ATOM 4117 C CA . ILE A 1 608 ? 24.210 46.266 38.275 1.000 57.938 2472 ILE AAA CA 1
ATOM 4118 C C . ILE A 1 608 ? 25.672 46.471 37.860 1.000 58.865 2472 ILE AAA C 1
ATOM 4119 O O . ILE A 1 608 ? 26.063 47.648 37.730 1.000 58.613 2472 ILE AAA O 1
ATOM 4124 N N . VAL A 1 609 ? 26.446 45.403 37.631 1.000 57.542 2473 VAL AAA N 1
ATOM 4125 C CA . VAL A 1 609 ? 27.911 45.531 37.413 1.000 56.207 2473 VAL AAA CA 1
ATOM 4126 C C . VAL A 1 609 ? 28.168 46.003 35.976 1.000 54.127 2473 VAL AAA C 1
ATOM 4127 O O . VAL A 1 609 ? 28.936 46.955 35.792 1.000 54.226 2473 VAL AAA O 1
ATOM 4131 N N . GLN A 1 610 ? 27.574 45.344 34.985 1.000 52.682 2474 GLN AAA N 1
ATOM 4132 C CA . GLN A 1 610 ? 27.800 45.652 33.559 1.000 51.574 2474 GLN AAA CA 1
ATOM 4133 C C . GLN A 1 610 ? 27.197 47.035 33.253 1.000 50.842 2474 GLN AAA C 1
ATOM 4134 O O . GLN A 1 610 ? 27.849 47.792 32.509 1.000 51.181 2474 GLN AAA O 1
ATOM 4140 N N . GLY A 1 611 ? 26.021 47.359 33.805 1.000 48.954 2475 GLY AAA N 1
ATOM 4141 C CA . GLY A 1 611 ? 25.372 48.674 33.613 1.000 48.563 2475 GLY AAA CA 1
ATOM 4142 C C . GLY A 1 611 ? 26.172 49.804 34.231 1.000 49.478 2475 GLY AAA C 1
ATOM 4143 O O . GLY A 1 611 ? 26.308 50.880 33.593 1.000 49.433 2475 GLY AAA O 1
ATOM 4144 N N . SER A 1 612 ? 26.712 49.572 35.420 1.000 52.147 2476 SER AAA N 1
ATOM 4145 C CA . SER A 1 612 ? 27.592 50.539 36.118 1.000 55.364 2476 SER AAA CA 1
ATOM 4146 C C . SER A 1 612 ? 28.846 50.814 35.272 1.000 56.139 2476 SER AAA C 1
ATOM 4147 O O . SER A 1 612 ? 29.239 52.006 35.132 1.000 55.205 2476 SER AAA O 1
ATOM 4150 N N . ALA A 1 613 ? 29.444 49.776 34.702 1.000 55.240 2477 ALA AAA N 1
ATOM 4151 C CA . ALA A 1 613 ? 30.674 49.904 33.879 1.000 56.447 2477 ALA AAA CA 1
ATOM 4152 C C . ALA A 1 613 ? 30.349 50.773 32.662 1.000 49.405 2477 ALA AAA C 1
ATOM 4153 O O . ALA A 1 613 ? 31.184 51.576 32.232 1.000 50.061 2477 ALA AAA O 1
ATOM 4155 N N . ALA A 1 614 ? 29.187 50.568 32.083 1.000 46.466 2478 ALA AAA N 1
ATOM 4156 C CA . ALA A 1 614 ? 28.753 51.292 30.869 1.000 47.400 2478 ALA AAA CA 1
ATOM 4157 C C . ALA A 1 614 ? 28.513 52.778 31.219 1.000 47.731 2478 ALA AAA C 1
ATOM 4158 O O . ALA A 1 614 ? 28.819 53.631 30.364 1.000 50.825 2478 ALA AAA O 1
ATOM 4160 N N . ASP A 1 615 ? 28.028 53.076 32.425 1.000 49.300 2479 ASP AAA N 1
ATOM 4161 C CA . ASP A 1 615 ? 27.872 54.454 32.959 1.000 51.382 2479 ASP AAA CA 1
ATOM 4162 C C . ASP A 1 615 ? 29.260 55.115 33.055 1.000 50.920 2479 ASP AAA C 1
ATOM 4163 O O . ASP A 1 615 ? 29.430 56.270 32.560 1.000 46.708 2479 ASP AAA O 1
ATOM 4168 N N . ILE A 1 616 ? 30.246 54.413 33.616 1.000 51.588 2480 ILE AAA N 1
ATOM 4169 C CA . ILE A 1 616 ? 31.611 54.969 33.840 1.000 50.857 2480 ILE AAA CA 1
ATOM 4170 C C . ILE A 1 616 ? 32.244 55.305 32.483 1.000 50.606 2480 ILE AAA C 1
ATOM 4171 O O . ILE A 1 616 ? 32.842 56.400 32.353 1.000 53.763 2480 ILE AAA O 1
ATOM 4176 N N . VAL A 1 617 ? 32.069 54.445 31.483 1.000 47.829 2481 VAL AAA N 1
ATOM 4177 C CA . VAL A 1 617 ? 32.725 54.631 30.156 1.000 47.221 2481 VAL AAA CA 1
ATOM 4178 C C . VAL A 1 617 ? 32.063 55.824 29.458 1.000 46.187 2481 VAL AAA C 1
ATOM 4179 O O . VAL A 1 617 ? 32.772 56.603 28.800 1.000 44.884 2481 VAL AAA O 1
ATOM 4183 N N . LYS A 1 618 ? 30.749 55.946 29.556 1.000 44.089 2482 LYS AAA N 1
ATOM 4184 C CA . LYS A 1 618 ? 29.998 57.111 29.012 1.000 43.588 2482 LYS AAA CA 1
ATOM 4185 C C . LYS A 1 618 ? 30.524 58.400 29.650 1.000 43.325 2482 LYS AAA C 1
ATOM 4186 O O . LYS A 1 618 ? 30.798 59.358 28.908 1.000 44.691 2482 LYS AAA O 1
ATOM 4192 N N . ILE A 1 619 ? 30.656 58.435 30.969 1.000 45.101 2483 ILE AAA N 1
ATOM 4193 C CA . ILE A 1 619 ? 31.147 59.644 31.674 1.000 50.711 2483 ILE AAA CA 1
ATOM 4194 C C . ILE A 1 619 ? 32.566 59.946 31.165 1.000 52.438 2483 ILE AAA C 1
ATOM 4195 O O . ILE A 1 619 ? 32.838 61.110 30.838 1.000 58.563 2483 ILE AAA O 1
ATOM 4200 N N . ALA A 1 620 ? 33.423 58.936 31.063 1.000 50.384 2484 ALA AAA N 1
ATOM 4201 C CA . ALA A 1 620 ? 34.800 59.091 30.540 1.000 52.296 2484 ALA AAA CA 1
ATOM 4202 C C . ALA A 1 620 ? 34.748 59.710 29.144 1.000 50.546 2484 ALA AAA C 1
ATOM 4203 O O . ALA A 1 620 ? 35.503 60.663 28.874 1.000 52.156 2484 ALA AAA O 1
ATOM 4205 N N . THR A 1 621 ? 33.905 59.168 28.281 1.000 49.651 2485 THR AAA N 1
ATOM 4206 C CA . THR A 1 621 ? 33.808 59.580 26.861 1.000 49.251 2485 THR AAA CA 1
ATOM 4207 C C . THR A 1 621 ? 33.473 61.068 26.815 1.000 50.191 2485 THR AAA C 1
ATOM 4208 O O . THR A 1 621 ? 34.160 61.824 26.078 1.000 47.036 2485 THR AAA O 1
ATOM 4212 N N . VAL A 1 622 ? 32.478 61.459 27.603 1.000 52.566 2486 VAL AAA N 1
ATOM 4213 C CA . VAL A 1 622 ? 31.920 62.839 27.627 1.000 52.569 2486 VAL AAA CA 1
ATOM 4214 C C . VAL A 1 622 ? 33.021 63.784 28.132 1.000 51.088 2486 VAL AAA C 1
ATOM 4215 O O . VAL A 1 622 ? 33.229 64.842 27.526 1.000 53.070 2486 VAL AAA O 1
ATOM 4219 N N . ASN A 1 623 ? 33.690 63.403 29.200 1.000 52.941 2487 ASN AAA N 1
ATOM 4220 C CA . ASN A 1 623 ? 34.735 64.237 29.866 1.000 54.796 2487 ASN AAA CA 1
ATOM 4221 C C . ASN A 1 623 ? 35.969 64.362 28.963 1.000 53.910 2487 ASN AAA C 1
ATOM 4222 O O . ASN A 1 623 ? 36.594 65.418 28.993 1.000 59.508 2487 ASN AAA O 1
ATOM 4227 N N . ILE A 1 624 ? 36.322 63.327 28.203 1.000 53.497 2488 ILE AAA N 1
ATOM 4228 C CA . ILE A 1 624 ? 37.453 63.393 27.229 1.000 55.664 2488 ILE AAA CA 1
ATOM 4229 C C . ILE A 1 624 ? 37.069 64.400 26.136 1.000 54.528 2488 ILE AAA C 1
ATOM 4230 O O . ILE A 1 624 ? 37.897 65.265 25.789 1.000 57.178 2488 ILE AAA O 1
ATOM 4235 N N . GLN A 1 625 ? 35.854 64.310 25.618 1.000 54.053 2489 GLN AAA N 1
ATOM 4236 C CA . GLN A 1 625 ? 35.397 65.181 24.503 1.000 53.499 2489 GLN AAA CA 1
ATOM 4237 C C . GLN A 1 625 ? 35.453 66.654 24.947 1.000 55.030 2489 GLN AAA C 1
ATOM 4238 O O . GLN A 1 625 ? 35.964 67.461 24.161 1.000 52.028 2489 GLN AAA O 1
ATOM 4244 N N . LYS A 1 626 ? 34.997 66.984 26.160 1.000 55.589 2490 LYS AAA N 1
ATOM 4245 C CA . LYS A 1 626 ? 35.076 68.364 26.703 1.000 60.625 2490 LYS AAA CA 1
ATOM 4246 C C . LYS A 1 626 ? 36.547 68.830 26.681 1.000 63.299 2490 LYS AAA C 1
ATOM 4247 O O . LYS A 1 626 ? 36.819 69.882 26.097 1.000 65.842 2490 LYS AAA O 1
ATOM 4250 N N . GLN A 1 627 ? 37.464 68.057 27.254 1.000 63.585 2491 GLN AAA N 1
ATOM 4251 C CA . GLN A 1 627 ? 38.910 68.378 27.285 1.000 66.703 2491 GLN AAA CA 1
ATOM 4252 C C . GLN A 1 627 ? 39.445 68.574 25.864 1.000 67.233 2491 GLN AAA C 1
ATOM 4253 O O . GLN A 1 627 ? 40.136 69.596 25.619 1.000 74.201 2491 GLN AAA O 1
ATOM 4259 N N . LEU A 1 628 ? 39.158 67.658 24.942 1.000 66.262 2492 LEU AAA N 1
ATOM 4260 C CA . LEU A 1 628 ? 39.695 67.753 23.556 1.000 65.963 2492 LEU AAA CA 1
ATOM 4261 C C . LEU A 1 628 ? 39.249 69.087 22.928 1.000 66.088 2492 LEU AAA C 1
ATOM 4262 O O . LEU A 1 628 ? 40.030 69.696 22.200 1.000 66.415 2492 LEU AAA O 1
ATOM 4267 N N . GLU A 1 629 ? 38.040 69.540 23.222 1.000 66.158 2493 GLU AAA N 1
ATOM 4268 C CA . GLU A 1 629 ? 37.454 70.750 22.594 1.000 69.052 2493 GLU AAA CA 1
ATOM 4269 C C . GLU A 1 629 ? 37.979 72.037 23.246 1.000 72.945 2493 GLU AAA C 1
ATOM 4270 O O . GLU A 1 629 ? 37.776 73.088 22.612 1.000 72.597 2493 GLU AAA O 1
ATOM 4276 N N . THR A 1 630 ? 38.571 71.984 24.451 1.000 76.230 2494 THR AAA N 1
ATOM 4277 C CA . THR A 1 630 ? 39.217 73.169 25.085 1.000 81.482 2494 THR AAA CA 1
ATOM 4278 C C . THR A 1 630 ? 40.540 73.430 24.362 1.000 89.579 2494 THR AAA C 1
ATOM 4279 O O . THR A 1 630 ? 40.778 74.580 23.943 1.000 93.960 2494 THR AAA O 1
ATOM 4283 N N . PHE A 1 631 ? 41.351 72.380 24.185 1.000 98.750 2495 PHE AAA N 1
ATOM 4284 C CA . PHE A 1 631 ? 42.674 72.438 23.511 1.000 108.150 2495 PHE AAA CA 1
ATOM 4285 C C . PHE A 1 631 ? 42.444 72.505 21.993 1.000 109.072 2495 PHE AAA C 1
ATOM 4286 O O . PHE A 1 631 ? 43.416 72.478 21.244 1.000 117.251 2495 PHE AAA O 1
ATOM 4294 N N . HIS A 1 632 ? 41.179 72.600 21.568 1.000 111.743 2496 HIS AAA N 1
ATOM 4295 C CA . HIS A 1 632 ? 40.703 72.507 20.159 1.000 112.540 2496 HIS AAA CA 1
ATOM 4296 C C . HIS A 1 632 ? 40.843 73.869 19.466 1.000 119.326 2496 HIS AAA C 1
ATOM 4297 O O . HIS A 1 632 ? 39.832 74.621 19.418 1.000 116.966 2496 HIS AAA O 1
ATOM 4300 N N . SER A 1 633 ? 42.041 74.164 18.933 1.000 126.324 2497 SER AAA N 1
ATOM 4301 C CA . SER A 1 633 ? 42.313 75.148 17.843 1.000 126.116 2497 SER AAA CA 1
ATOM 4302 C C . SER A 1 633 ? 41.447 74.837 16.601 1.000 134.636 2497 SER AAA C 1
ATOM 4303 O O . SER A 1 633 ? 41.209 75.780 15.801 1.000 136.784 2497 SER AAA O 1
ATOM 4305 N N . THR A 1 634 ? 40.970 73.581 16.459 1.000 131.761 2498 THR AAA N 1
ATOM 4306 C CA . THR A 1 634 ? 40.601 72.921 15.173 1.000 127.122 2498 THR AAA CA 1
ATOM 4307 C C . THR A 1 634 ? 39.341 72.038 15.312 1.000 117.206 2498 THR AAA C 1
ATOM 4308 O O . THR A 1 634 ? 38.722 72.050 16.370 1.000 112.517 2498 THR AAA O 1
ATOM 4312 N N . PHE A 1 635 ? 39.023 71.271 14.262 1.000 104.931 2499 PHE AAA N 1
ATOM 4313 C CA . PHE A 1 635 ? 37.672 70.739 13.917 1.000 90.301 2499 PHE AAA CA 1
ATOM 4314 C C . PHE A 1 635 ? 37.308 69.603 14.880 1.000 78.443 2499 PHE AAA C 1
ATOM 4315 O O . PHE A 1 635 ? 38.175 68.773 15.169 1.000 80.515 2499 PHE AAA O 1
ATOM 4323 N N . LYS A 1 636 ? 36.063 69.561 15.352 1.000 64.487 2500 LYS AAA N 1
ATOM 4324 C CA . LYS A 1 636 ? 35.631 68.589 16.384 1.000 61.616 2500 LYS AAA CA 1
ATOM 4325 C C . LYS A 1 636 ? 35.435 67.182 15.770 1.000 57.678 2500 LYS AAA C 1
ATOM 4326 O O . LYS A 1 636 ? 35.279 66.261 16.565 1.000 57.531 2500 LYS AAA O 1
ATOM 4332 N N . SER A 1 637 ? 35.411 67.028 14.445 1.000 49.158 2501 SER AAA N 1
ATOM 4333 C CA . SER A 1 637 ? 35.233 65.751 13.721 1.000 47.955 2501 SER AAA CA 1
ATOM 4334 C C . SER A 1 637 ? 35.694 65.952 12.284 1.000 47.526 2501 SER AAA C 1
ATOM 4335 O O . SER A 1 637 ? 35.695 67.083 11.814 1.000 46.082 2501 SER AAA O 1
ATOM 4338 N N . HIS A 1 638 ? 35.941 64.874 11.562 1.000 48.250 2502 HIS AAA N 1
ATOM 4339 C CA . HIS A 1 638 ? 36.173 64.934 10.099 1.000 49.745 2502 HIS AAA CA 1
ATOM 4340 C C . HIS A 1 638 ? 34.953 65.530 9.391 1.000 49.463 2502 HIS AAA C 1
ATOM 4341 O O . HIS A 1 638 ? 35.166 66.152 8.368 1.000 52.640 2502 HIS AAA O 1
ATOM 4348 N N . GLY A 1 639 ? 33.731 65.306 9.885 1.000 48.054 2503 GLY AAA N 1
ATOM 4349 C CA . GLY A 1 639 ? 32.525 65.890 9.286 1.000 48.630 2503 GLY AAA CA 1
ATOM 4350 C C . GLY A 1 639 ? 32.546 67.416 9.353 1.000 48.812 2503 GLY AAA C 1
ATOM 4351 O O . GLY A 1 639 ? 32.181 68.057 8.395 1.000 50.697 2503 GLY AAA O 1
ATOM 4352 N N . HIS A 1 640 ? 33.022 67.982 10.440 1.000 51.330 2504 HIS AAA N 1
ATOM 4353 C CA . HIS A 1 640 ? 33.155 69.453 10.600 1.000 55.162 2504 HIS AAA CA 1
ATOM 4354 C C . HIS A 1 640 ? 34.083 70.018 9.512 1.000 63.178 2504 HIS AAA C 1
ATOM 4355 O O . HIS A 1 640 ? 33.951 71.194 9.230 1.000 63.338 2504 HIS AAA O 1
ATOM 4362 N N . ARG A 1 641 ? 34.937 69.223 8.842 1.000 70.388 2505 ARG AAA N 1
ATOM 4363 C CA . ARG A 1 641 ? 35.664 69.695 7.613 1.000 75.388 2505 ARG AAA CA 1
ATOM 4364 C C . ARG A 1 641 ? 34.805 69.530 6.353 1.000 81.031 2505 ARG AAA C 1
ATOM 4365 O O . ARG A 1 641 ? 34.701 70.506 5.608 1.000 73.393 2505 ARG AAA O 1
ATOM 4373 N N . GLU A 1 642 ? 34.196 68.355 6.123 1.000 88.211 2506 GLU AAA N 1
ATOM 4374 C CA . GLU A 1 642 ? 33.177 68.149 5.034 1.000 92.811 2506 GLU AAA CA 1
ATOM 4375 C C . GLU A 1 642 ? 32.180 69.320 5.051 1.000 95.543 2506 GLU AAA C 1
ATOM 4376 O O . GLU A 1 642 ? 32.130 70.050 4.039 1.000 101.996 2506 GLU AAA O 1
ATOM 4379 N N . GLY A 1 643 ? 31.445 69.492 6.166 1.000 97.750 2507 GLY AAA N 1
ATOM 4380 C CA . GLY A 1 643 ? 30.389 70.512 6.375 1.000 95.141 2507 GLY AAA CA 1
ATOM 4381 C C . GLY A 1 643 ? 30.916 71.951 6.393 1.000 103.721 2507 GLY AAA C 1
ATOM 4382 O O . GLY A 1 643 ? 30.079 72.874 6.296 1.000 102.011 2507 GLY AAA O 1
ATOM 4383 N N . MET A 1 644 ? 32.238 72.142 6.536 1.000 107.520 2508 MET AAA N 1
ATOM 4384 C CA . MET A 1 644 ? 32.944 73.453 6.427 1.000 107.312 2508 MET AAA CA 1
ATOM 4385 C C . MET A 1 644 ? 32.735 74.027 5.017 1.000 111.657 2508 MET AAA C 1
ATOM 4386 O O . MET A 1 644 ? 32.219 75.158 4.908 1.000 110.893 2508 MET AAA O 1
ATOM 4391 N N . LEU A 1 645 ? 33.107 73.255 3.984 1.000 114.522 2509 LEU AAA N 1
ATOM 4392 C CA . LEU A 1 645 ? 32.961 73.578 2.534 1.000 117.849 2509 LEU AAA CA 1
ATOM 4393 C C . LEU A 1 645 ? 31.471 73.560 2.159 1.000 117.173 2509 LEU AAA C 1
ATOM 4394 O O . LEU A 1 645 ? 30.997 72.486 1.729 1.000 118.776 2509 LEU AAA O 1
ATOM 4399 N N . CYS A 1 663 ? 45.686 73.289 5.821 1.000 119.193 2527 CYS AAA N 1
ATOM 4400 C CA . CYS A 1 663 ? 45.204 73.349 7.231 1.000 116.031 2527 CYS AAA CA 1
ATOM 4401 C C . CYS A 1 663 ? 45.245 71.943 7.839 1.000 106.498 2527 CYS AAA C 1
ATOM 4402 O O . CYS A 1 663 ? 44.209 71.319 8.032 1.000 104.542 2527 CYS AAA O 1
ATOM 4405 N N . PRO A 1 664 ? 46.446 71.406 8.178 1.000 102.978 2528 PRO AAA N 1
ATOM 4406 C CA . PRO A 1 664 ? 46.604 69.988 8.511 1.000 96.531 2528 PRO AAA CA 1
ATOM 4407 C C . PRO A 1 664 ? 45.767 69.519 9.713 1.000 90.729 2528 PRO AAA C 1
ATOM 4408 O O . PRO A 1 664 ? 45.310 70.344 10.490 1.000 92.438 2528 PRO AAA O 1
ATOM 4412 N N . ILE A 1 665 ? 45.586 68.198 9.826 1.000 82.134 2529 ILE AAA N 1
ATOM 4413 C CA . ILE A 1 665 ? 44.785 67.548 10.901 1.000 75.848 2529 ILE AAA CA 1
ATOM 4414 C C . ILE A 1 665 ? 45.511 67.705 12.239 1.000 69.969 2529 ILE AAA C 1
ATOM 4415 O O . ILE A 1 665 ? 46.701 67.378 12.314 1.000 69.931 2529 ILE AAA O 1
ATOM 4420 N N . ARG A 1 666 ? 44.773 68.132 13.258 1.000 65.123 2530 ARG AAA N 1
ATOM 4421 C CA . ARG A 1 666 ? 45.244 68.234 14.654 1.000 68.054 2530 ARG AAA CA 1
ATOM 4422 C C . ARG A 1 666 ? 44.209 67.566 15.540 1.000 65.783 2530 ARG AAA C 1
ATOM 4423 O O . ARG A 1 666 ? 43.058 67.575 15.160 1.000 69.928 2530 ARG AAA O 1
ATOM 4431 N N . GLY A 1 667 ? 44.624 66.989 16.659 1.000 67.739 2531 GLY AAA N 1
ATOM 4432 C CA . GLY A 1 667 ? 43.697 66.526 17.707 1.000 64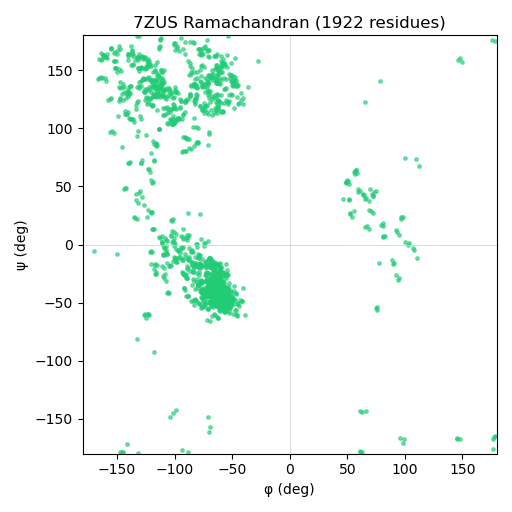.790 2531 GLY AAA CA 1
ATOM 4433 C C . GLY A 1 667 ? 43.433 65.036 17.642 1.000 63.136 2531 GLY AAA C 1
ATOM 4434 O O . GLY A 1 667 ? 44.176 64.298 16.929 1.000 60.999 2531 GLY AAA O 1
ATOM 4435 N N . GLY A 1 668 ? 42.405 64.623 18.383 1.000 58.680 2532 GLY AAA N 1
ATOM 4436 C CA . GLY A 1 668 ? 42.004 63.223 18.572 1.000 57.990 2532 GLY AAA CA 1
ATOM 4437 C C . GLY A 1 668 ? 40.548 63.063 18.201 1.000 55.830 2532 GLY AAA C 1
ATOM 4438 O O . GLY A 1 668 ? 39.726 63.922 18.584 1.000 54.734 2532 GLY AAA O 1
ATOM 4439 N N . PHE A 1 669 ? 40.255 62.021 17.440 1.000 52.851 2533 PHE AAA N 1
ATOM 4440 C CA . PHE A 1 669 ? 38.922 61.763 16.844 1.000 49.931 2533 PHE AAA CA 1
ATOM 4441 C C . PHE A 1 669 ? 38.434 60.428 17.373 1.000 49.149 2533 PHE AAA C 1
ATOM 4442 O O . PHE A 1 669 ? 39.123 59.400 17.181 1.000 50.267 2533 PHE AAA O 1
ATOM 4450 N N . PHE A 1 670 ? 37.308 60.445 18.069 1.000 48.905 2534 PHE AAA N 1
ATOM 4451 C CA . PHE A 1 670 ? 36.627 59.240 18.603 1.000 45.471 2534 PHE AAA CA 1
ATOM 4452 C C . PHE A 1 670 ? 36.223 58.377 17.421 1.000 42.189 2534 PHE AAA C 1
ATOM 4453 O O . PHE A 1 670 ? 35.460 58.889 16.563 1.000 43.048 2534 PHE AAA O 1
ATOM 4461 N N . ILE A 1 671 ? 36.764 57.164 17.310 1.000 41.250 2535 ILE AAA N 1
ATOM 4462 C CA . ILE A 1 671 ? 36.496 56.292 16.133 1.000 42.745 2535 ILE AAA CA 1
ATOM 4463 C C . ILE A 1 671 ? 35.753 55.008 16.537 1.000 43.262 2535 ILE AAA C 1
ATOM 4464 O O . ILE A 1 671 ? 35.066 54.473 15.676 1.000 45.377 2535 ILE AAA O 1
ATOM 4469 N N . LEU A 1 672 ? 35.833 54.547 17.782 1.000 46.197 2536 LEU AAA N 1
ATOM 4470 C CA . LEU A 1 672 ? 35.159 53.286 18.180 1.000 45.184 2536 LEU AAA CA 1
ATOM 4471 C C . LEU A 1 672 ? 35.047 53.190 19.702 1.000 44.631 2536 LEU AAA C 1
ATOM 4472 O O . LEU A 1 672 ? 35.957 53.629 20.417 1.000 44.280 2536 LEU AAA O 1
ATOM 4477 N N . GLN A 1 673 ? 33.944 52.633 20.168 1.000 41.975 2537 GLN AAA N 1
ATOM 4478 C CA . GLN A 1 673 ? 33.785 52.244 21.579 1.000 44.950 2537 GLN AAA CA 1
ATOM 4479 C C . GLN A 1 673 ? 33.709 50.712 21.619 1.000 44.897 2537 GLN AAA C 1
ATOM 4480 O O . GLN A 1 673 ? 33.042 50.140 20.765 1.000 41.362 2537 GLN AAA O 1
ATOM 4486 N N . LEU A 1 674 ? 34.423 50.104 22.554 1.000 46.285 2538 LEU AAA N 1
ATOM 4487 C CA . LEU A 1 674 ? 34.486 48.645 22.757 1.000 49.516 2538 LEU AAA CA 1
ATOM 4488 C C . LEU A 1 674 ? 34.239 48.271 24.215 1.000 47.104 2538 LEU AAA C 1
ATOM 4489 O O . LEU A 1 674 ? 34.939 47.382 24.699 1.000 50.056 2538 LEU AAA O 1
ATOM 4494 N N . HIS A 1 675 ? 33.219 48.847 24.835 1.000 44.353 2539 HIS AAA N 1
ATOM 4495 C CA . HIS A 1 675 ? 32.603 48.443 26.121 1.000 45.236 2539 HIS AAA CA 1
ATOM 4496 C C . HIS A 1 675 ? 33.495 48.865 27.287 1.000 50.075 2539 HIS AAA C 1
ATOM 4497 O O . HIS A 1 675 ? 32.937 49.435 28.248 1.000 55.656 2539 HIS AAA O 1
ATOM 4504 N N . ASP A 1 676 ? 34.780 48.453 27.342 1.000 49.258 2540 ASP AAA N 1
ATOM 4505 C CA . ASP A 1 676 ? 35.675 48.928 28.414 1.000 47.144 2540 ASP AAA CA 1
ATOM 4506 C C . ASP A 1 676 ? 36.850 49.690 27.801 1.000 49.537 2540 ASP AAA C 1
ATOM 4507 O O . ASP A 1 676 ? 37.825 49.938 28.525 1.000 55.299 2540 ASP AAA O 1
ATOM 4512 N N . GLU A 1 677 ? 36.778 50.042 26.526 1.000 49.372 2541 GLU AAA N 1
ATOM 4513 C CA . GLU A 1 677 ? 37.933 50.518 25.728 1.000 53.613 2541 GLU AAA CA 1
ATOM 4514 C C . GLU A 1 677 ? 37.446 51.603 24.743 1.000 50.763 2541 GLU AAA C 1
ATOM 4515 O O . GLU A 1 677 ? 36.410 51.425 24.149 1.000 47.286 2541 GLU AAA O 1
ATOM 4521 N N . LEU A 1 678 ? 38.180 52.699 24.623 1.000 48.009 2542 LEU AAA N 1
ATOM 4522 C CA . LEU A 1 678 ? 37.900 53.815 23.697 1.000 47.436 2542 LEU AAA CA 1
ATOM 4523 C C . LEU A 1 678 ? 39.024 53.887 22.680 1.000 46.053 2542 LEU AAA C 1
ATOM 4524 O O . LEU A 1 678 ? 40.166 53.793 23.097 1.000 51.863 2542 LEU AAA O 1
ATOM 4529 N N . LEU A 1 679 ? 38.702 53.959 21.397 1.000 46.103 2543 LEU AAA N 1
ATOM 4530 C CA . LEU A 1 679 ? 39.693 54.141 20.313 1.000 50.023 2543 LEU AAA CA 1
ATOM 4531 C C . LEU A 1 679 ? 39.557 55.569 19.763 1.000 48.415 2543 LEU AAA C 1
ATOM 4532 O O . LEU A 1 679 ? 38.452 55.995 19.439 1.000 47.668 2543 LEU AAA O 1
ATOM 4537 N N . TYR A 1 680 ? 40.689 56.217 19.602 1.000 46.383 2544 TYR AAA N 1
ATOM 4538 C CA . TYR A 1 680 ? 40.841 57.548 19.000 1.000 47.172 2544 TYR AAA CA 1
ATOM 4539 C C . TYR A 1 680 ? 41.868 57.454 17.885 1.000 49.493 2544 TYR AAA C 1
ATOM 4540 O O . TYR A 1 680 ? 42.846 56.705 18.007 1.000 52.529 2544 TYR AAA O 1
ATOM 4549 N N . GLU A 1 681 ? 41.613 58.184 16.816 1.000 49.791 2545 GLU AAA N 1
ATOM 4550 C CA . GLU A 1 681 ? 42.565 58.433 15.713 1.000 51.459 2545 GLU AAA CA 1
ATOM 4551 C C . GLU A 1 681 ? 43.235 59.763 16.042 1.000 52.091 2545 GLU AAA C 1
ATOM 4552 O O . GLU A 1 681 ? 42.485 60.711 16.282 1.000 53.561 2545 GLU AAA O 1
ATOM 4558 N N . VAL A 1 682 ? 44.567 59.826 16.102 1.000 51.556 2546 VAL AAA N 1
ATOM 4559 C CA . VAL A 1 682 ? 45.268 61.021 16.659 1.000 53.724 2546 VAL AAA CA 1
ATOM 4560 C C . VAL A 1 682 ? 46.386 61.458 15.724 1.000 54.195 2546 VAL AAA C 1
ATOM 4561 O O . VAL A 1 682 ? 47.130 60.596 15.247 1.000 55.870 2546 VAL AAA O 1
ATOM 4565 N N . ALA A 1 683 ? 46.496 62.765 15.480 1.000 55.861 2547 ALA AAA N 1
ATOM 4566 C CA . ALA A 1 683 ? 47.584 63.365 14.679 1.000 60.796 2547 ALA AAA CA 1
ATOM 4567 C C . ALA A 1 683 ? 48.918 63.111 15.395 1.000 63.977 2547 ALA AAA C 1
ATOM 4568 O O . ALA A 1 683 ? 48.954 63.150 16.636 1.000 67.090 2547 ALA AAA O 1
ATOM 4570 N N . GLU A 1 684 ? 49.972 62.782 14.652 1.000 70.047 2548 GLU AAA N 1
ATOM 4571 C CA . GLU A 1 684 ? 51.342 62.494 15.205 1.000 71.606 2548 GLU AAA CA 1
ATOM 4572 C C . GLU A 1 684 ? 51.722 63.490 16.321 1.000 74.193 2548 GLU AAA C 1
ATOM 4573 O O . GLU A 1 684 ? 52.170 63.033 17.400 1.000 74.572 2548 GLU AAA O 1
ATOM 4576 N N . GLU A 1 685 ? 51.551 64.799 16.092 1.000 79.135 2549 GLU AAA N 1
ATOM 4577 C CA . GLU A 1 685 ? 52.006 65.855 17.050 1.000 84.607 2549 GLU AAA CA 1
ATOM 4578 C C . GLU A 1 685 ? 51.166 65.834 18.332 1.000 78.398 2549 GLU AAA C 1
ATOM 4579 O O . GLU A 1 685 ? 51.562 66.460 19.318 1.000 79.574 2549 GLU AAA O 1
ATOM 4585 N N . ASP A 1 686 ? 50.013 65.183 18.339 1.000 73.492 2550 ASP AAA N 1
ATOM 4586 C CA . ASP A 1 686 ? 49.075 65.368 19.469 1.000 71.590 2550 ASP AAA CA 1
ATOM 4587 C C . ASP A 1 686 ? 48.989 64.098 20.299 1.000 69.528 2550 ASP AAA C 1
ATOM 4588 O O . ASP A 1 686 ? 48.212 64.151 21.274 1.000 72.076 2550 ASP AAA O 1
ATOM 4593 N N . VAL A 1 687 ? 49.751 63.034 19.974 1.000 70.340 2551 VAL AAA N 1
ATOM 4594 C CA . VAL A 1 687 ? 49.486 61.703 20.592 1.000 70.671 2551 VAL AAA CA 1
ATOM 4595 C C . VAL A 1 687 ? 49.854 61.754 22.070 1.000 72.004 2551 VAL AAA C 1
ATOM 4596 O O . VAL A 1 687 ? 49.127 61.152 22.854 1.000 74.719 2551 VAL AAA O 1
ATOM 4600 N N . VAL A 1 688 ? 50.928 62.437 22.447 1.000 78.562 2552 VAL AAA N 1
ATOM 4601 C CA . VAL A 1 688 ? 51.352 62.495 23.875 1.000 80.831 2552 VAL AAA CA 1
ATOM 4602 C C . VAL A 1 688 ? 50.249 63.198 24.675 1.000 79.207 2552 VAL AAA C 1
ATOM 4603 O O . VAL A 1 688 ? 49.837 62.645 25.701 1.000 82.414 2552 VAL AAA O 1
ATOM 4607 N N . GLN A 1 689 ? 49.783 64.362 24.225 1.000 79.959 2553 GLN AAA N 1
ATOM 4608 C CA . GLN A 1 689 ? 48.802 65.197 24.972 1.000 80.728 2553 GLN AAA CA 1
ATOM 4609 C C . GLN A 1 689 ? 47.448 64.473 25.048 1.000 78.192 2553 GLN AAA C 1
ATOM 4610 O O . GLN A 1 689 ? 46.857 64.453 26.147 1.000 83.537 2553 GLN AAA O 1
ATOM 4616 N N . VAL A 1 690 ? 46.975 63.904 23.938 1.000 71.301 2554 VAL AAA N 1
ATOM 4617 C CA . VAL A 1 690 ? 45.684 63.157 23.894 1.000 68.703 2554 VAL AAA CA 1
ATOM 4618 C C . VAL A 1 690 ? 45.763 61.910 24.796 1.000 69.788 2554 VAL AAA C 1
ATOM 4619 O O . VAL A 1 690 ? 44.777 61.613 25.475 1.000 69.094 2554 VAL AAA O 1
ATOM 4623 N N . ALA A 1 691 ? 46.898 61.205 24.825 1.000 73.544 2555 ALA AAA N 1
ATOM 4624 C CA . ALA A 1 691 ? 47.081 60.005 25.673 1.000 72.890 2555 ALA AAA CA 1
ATOM 4625 C C . ALA A 1 691 ? 46.940 60.405 27.151 1.000 73.513 2555 ALA AAA C 1
ATOM 4626 O O . ALA A 1 691 ? 46.268 59.656 27.896 1.000 68.520 2555 ALA AAA O 1
ATOM 4628 N N . GLN A 1 692 ? 47.549 61.535 27.548 1.000 75.837 2556 GLN AAA N 1
ATOM 4629 C CA . GLN A 1 692 ? 47.479 62.081 28.938 1.000 78.964 2556 GLN AAA CA 1
ATOM 4630 C C . GLN A 1 692 ? 46.012 62.410 29.288 1.000 76.400 2556 GLN AAA C 1
ATOM 4631 O O . GLN A 1 692 ? 45.522 61.946 30.332 1.000 75.346 2556 GLN AAA O 1
ATOM 4637 N N . ILE A 1 693 ? 45.334 63.176 28.438 1.000 70.921 2557 ILE AAA N 1
ATOM 4638 C CA . ILE A 1 693 ? 43.919 63.584 28.622 1.000 69.834 2557 ILE AAA CA 1
ATOM 4639 C C . ILE A 1 693 ? 43.039 62.333 28.769 1.000 69.664 2557 ILE AAA C 1
ATOM 4640 O O . ILE A 1 693 ? 42.239 62.286 29.731 1.000 69.499 2557 ILE AAA O 1
ATOM 4645 N N . VAL A 1 694 ? 43.173 61.364 27.852 1.000 66.111 2558 VAL AAA N 1
ATOM 4646 C CA . VAL A 1 694 ? 42.315 60.150 27.824 1.000 64.147 2558 VAL AAA CA 1
ATOM 4647 C C . VAL A 1 694 ? 42.499 59.390 29.137 1.000 66.943 2558 VAL AAA C 1
ATOM 4648 O O . VAL A 1 694 ? 41.482 59.086 29.779 1.000 63.176 2558 VAL AAA O 1
ATOM 4652 N N . LYS A 1 695 ? 43.752 59.127 29.537 1.000 74.618 2559 LYS AAA N 1
ATOM 4653 C CA . LYS A 1 695 ? 44.094 58.351 30.759 1.000 74.808 2559 LYS AAA CA 1
ATOM 4654 C C . LYS A 1 695 ? 43.599 59.093 32.002 1.000 72.533 2559 LYS AAA C 1
ATOM 4655 O O . LYS A 1 695 ? 42.947 58.471 32.847 1.000 69.869 2559 LYS AAA O 1
ATOM 4661 N N . ASN A 1 696 ? 43.913 60.378 32.116 1.000 75.471 2560 ASN AAA N 1
ATOM 4662 C CA . ASN A 1 696 ? 43.530 61.210 33.284 1.000 77.416 2560 ASN AAA CA 1
ATOM 4663 C C . ASN A 1 696 ? 42.002 61.155 33.446 1.000 77.696 2560 ASN AAA C 1
ATOM 4664 O O . ASN A 1 696 ? 41.536 60.860 34.551 1.000 81.183 2560 ASN AAA O 1
ATOM 4669 N N . GLU A 1 697 ? 41.245 61.411 32.373 1.000 73.776 2561 GLU AAA N 1
ATOM 4670 C CA . GLU A 1 697 ? 39.760 61.516 32.412 1.000 70.461 2561 GLU AAA CA 1
ATOM 4671 C C . GLU A 1 697 ? 39.125 60.153 32.674 1.000 69.504 2561 GLU AAA C 1
ATOM 4672 O O . GLU A 1 697 ? 38.085 60.141 33.354 1.000 69.704 2561 GLU AAA O 1
ATOM 4678 N N . MET A 1 698 ? 39.730 59.055 32.202 1.000 66.831 2562 MET AAA N 1
ATOM 4679 C CA . MET A 1 698 ? 39.175 57.691 32.423 1.000 63.442 2562 MET AAA CA 1
ATOM 4680 C C . MET A 1 698 ? 39.407 57.296 33.886 1.000 66.893 2562 MET AAA C 1
ATOM 4681 O O . MET A 1 698 ? 38.470 56.710 34.463 1.000 67.834 2562 MET AAA O 1
ATOM 4686 N N . GLU A 1 699 ? 40.569 57.647 34.467 1.000 70.307 2563 GLU AAA N 1
ATOM 4687 C CA . GLU A 1 699 ? 40.963 57.333 35.876 1.000 72.714 2563 GLU AAA CA 1
ATOM 4688 C C . GLU A 1 699 ? 40.180 58.190 36.880 1.000 72.506 2563 GLU AAA C 1
ATOM 4689 O O . GLU A 1 699 ? 40.045 57.755 38.029 1.000 77.751 2563 GLU AAA O 1
ATOM 4695 N N . SER A 1 700 ? 39.720 59.373 36.476 1.000 72.160 2564 SER AAA N 1
ATOM 4696 C CA . SER A 1 700 ? 38.968 60.356 37.304 1.000 75.361 2564 SER AAA CA 1
ATOM 4697 C C . SER A 1 700 ? 37.455 60.276 37.058 1.000 73.078 2564 SER AAA C 1
ATOM 4698 O O . SER A 1 700 ? 36.751 61.086 37.657 1.000 75.273 2564 SER AAA O 1
ATOM 4701 N N . ALA A 1 701 ? 36.967 59.385 36.190 1.000 70.233 2565 ALA AAA N 1
ATOM 4702 C CA . ALA A 1 701 ? 35.541 59.366 35.763 1.000 68.969 2565 ALA AAA CA 1
ATOM 4703 C C . ALA A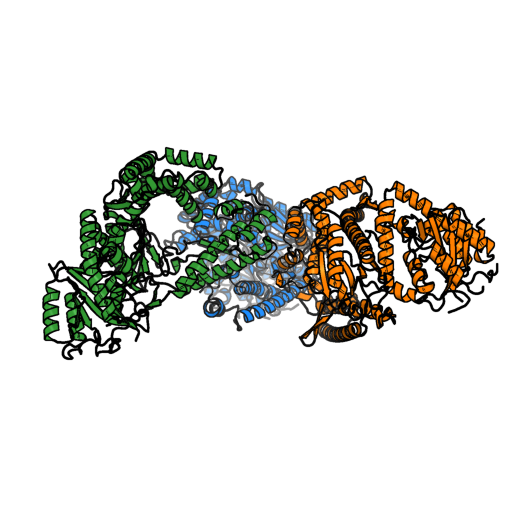 1 701 ? 34.634 59.362 37.002 1.000 66.847 2565 ALA AAA C 1
ATOM 4704 O O . ALA A 1 701 ? 33.732 60.174 37.076 1.000 64.813 2565 ALA AAA O 1
ATOM 4706 N N . VAL A 1 702 ? 34.898 58.456 37.940 1.000 69.400 2566 VAL AAA N 1
ATOM 4707 C CA . VAL A 1 702 ? 34.199 58.336 39.248 1.000 73.091 2566 VAL AAA CA 1
ATOM 4708 C C . VAL A 1 702 ? 35.236 57.989 40.320 1.000 80.672 2566 VAL AAA C 1
ATOM 4709 O O . VAL A 1 702 ? 36.343 57.566 39.952 1.000 87.864 2566 VAL AAA O 1
ATOM 4713 N N . LYS A 1 703 ? 34.881 58.165 41.594 1.000 87.377 2567 LYS AAA N 1
ATOM 4714 C CA . LYS A 1 703 ? 35.701 57.770 42.775 1.000 89.244 2567 LYS AAA CA 1
ATOM 4715 C C . LYS A 1 703 ? 35.094 56.493 43.368 1.000 91.795 2567 LYS AAA C 1
ATOM 4716 O O . LYS A 1 703 ? 33.942 56.573 43.809 1.000 90.959 2567 LYS AAA O 1
ATOM 4718 N N . LEU A 1 704 ? 35.816 55.365 43.324 1.000 92.776 2568 LEU AAA N 1
ATOM 4719 C CA . LEU A 1 704 ? 35.408 54.079 43.942 1.000 95.342 2568 LEU AAA CA 1
ATOM 4720 C C . LEU A 1 704 ? 36.356 53.764 45.104 1.000 102.014 2568 LEU AAA C 1
ATOM 4721 O O . LEU A 1 704 ? 37.321 54.508 45.278 1.000 106.042 2568 LEU AAA O 1
ATOM 4726 N N . SER A 1 705 ? 36.093 52.671 45.832 1.000 104.805 2569 SER AAA N 1
ATOM 4727 C CA . SER A 1 705 ? 36.942 52.120 46.922 1.000 107.359 2569 SER AAA CA 1
ATOM 4728 C C . SER A 1 705 ? 38.284 51.671 46.338 1.000 109.359 2569 SER AAA C 1
ATOM 4729 O O . SER A 1 705 ? 39.270 51.632 47.099 1.000 112.189 2569 SER AAA O 1
ATOM 4732 N N . VAL A 1 706 ? 38.306 51.320 45.046 1.000 104.935 2570 VAL AAA N 1
ATOM 4733 C CA . VAL A 1 706 ? 39.503 50.807 44.315 1.000 103.109 2570 VAL AAA CA 1
ATOM 4734 C C . VAL A 1 706 ? 39.852 51.794 43.197 1.000 99.206 2570 VAL AAA C 1
ATOM 4735 O O . VAL A 1 706 ? 38.941 52.516 42.742 1.000 97.344 2570 VAL AAA O 1
ATOM 4739 N N . LYS A 1 707 ? 41.125 51.827 42.788 1.000 97.656 2571 LYS AAA N 1
ATOM 4740 C CA . LYS A 1 707 ? 41.632 52.689 41.690 1.000 94.712 2571 LYS AAA CA 1
ATOM 4741 C C . LYS A 1 707 ? 41.110 52.127 40.361 1.000 89.697 2571 LYS AAA C 1
ATOM 4742 O O . LYS A 1 707 ? 41.112 50.903 40.179 1.000 88.102 2571 LYS AAA O 1
ATOM 4744 N N . LEU A 1 708 ? 40.625 52.989 39.473 1.000 85.663 2572 LEU AAA N 1
ATOM 4745 C CA . LEU A 1 708 ? 40.327 52.603 38.076 1.000 82.937 2572 LEU AAA CA 1
ATOM 4746 C C . LEU A 1 708 ? 41.628 52.695 37.283 1.000 83.364 2572 LEU AAA C 1
ATOM 4747 O O . LEU A 1 708 ? 42.030 53.812 36.955 1.000 89.846 2572 LEU AAA O 1
ATOM 4752 N N . LYS A 1 709 ? 42.283 51.570 37.025 1.000 78.909 2573 LYS AAA N 1
ATOM 4753 C CA . LYS A 1 709 ? 43.570 51.549 36.291 1.000 78.483 2573 LYS AAA CA 1
ATOM 4754 C C . LYS A 1 709 ? 43.263 51.576 34.789 1.000 73.518 2573 LYS AAA C 1
ATOM 4755 O O . LYS A 1 709 ? 42.293 50.883 34.358 1.000 71.233 2573 LYS AAA O 1
ATOM 4757 N N . VAL A 1 710 ? 44.037 52.365 34.033 1.000 73.341 2574 VAL AAA N 1
ATOM 4758 C CA . VAL A 1 710 ? 43.917 52.471 32.549 1.000 72.981 2574 VAL AAA CA 1
ATOM 4759 C C . VAL A 1 710 ? 45.265 52.158 31.886 1.000 72.884 2574 VAL AAA C 1
ATOM 4760 O O . VAL A 1 710 ? 46.241 52.774 32.243 1.000 72.783 2574 VAL AAA O 1
ATOM 4764 N N . LYS A 1 711 ? 45.284 51.214 30.951 1.000 72.800 2575 LYS AAA N 1
ATOM 4765 C CA . LYS A 1 711 ? 46.398 50.943 30.007 1.000 70.603 2575 LYS AAA CA 1
ATOM 4766 C C . LYS A 1 711 ? 46.089 51.656 28.681 1.000 69.831 2575 LYS AAA C 1
ATOM 4767 O O . LYS A 1 711 ? 44.929 51.556 28.192 1.000 69.827 2575 LYS AAA O 1
ATOM 4770 N N . VAL A 1 712 ? 47.061 52.403 28.171 1.000 64.920 2576 VAL AAA N 1
ATOM 4771 C CA . VAL A 1 712 ? 47.042 53.082 26.856 1.000 63.425 2576 VAL AAA CA 1
ATOM 4772 C C . VAL A 1 712 ? 47.967 52.326 25.904 1.000 62.228 2576 VAL AAA C 1
ATOM 4773 O O . VAL A 1 712 ? 49.098 52.035 26.279 1.000 65.623 2576 VAL AAA O 1
ATOM 4777 N N . LYS A 1 713 ? 47.502 52.078 24.684 1.000 60.780 2577 LYS AAA N 1
ATOM 4778 C CA . LYS A 1 713 ? 48.321 51.507 23.583 1.000 62.360 2577 LYS AAA CA 1
ATOM 4779 C C . LYS A 1 713 ? 48.179 52.420 22.368 1.000 59.694 2577 LYS AAA C 1
ATOM 4780 O O . LYS A 1 713 ? 47.189 53.168 22.313 1.000 56.293 2577 LYS AAA O 1
ATOM 4785 N N . ILE A 1 714 ? 49.108 52.314 21.430 1.000 59.548 2578 ILE AAA N 1
ATOM 4786 C CA . ILE A 1 714 ? 49.232 53.214 20.257 1.000 62.966 2578 ILE AAA CA 1
ATOM 4787 C C . ILE A 1 714 ? 49.837 52.422 19.096 1.000 62.041 2578 ILE AAA C 1
ATOM 4788 O O . ILE A 1 714 ? 50.625 51.466 19.349 1.000 66.849 2578 ILE AAA O 1
ATOM 4793 N N . GLY A 1 715 ? 49.475 52.764 17.861 1.000 60.351 2579 GLY AAA N 1
ATOM 4794 C CA . GLY A 1 715 ? 49.967 51.992 16.708 1.000 60.518 2579 GLY AAA CA 1
ATOM 4795 C C . GLY A 1 715 ? 49.438 52.476 15.385 1.000 58.662 2579 GLY AAA C 1
ATOM 4796 O O . GLY A 1 715 ? 48.615 53.445 15.363 1.000 54.032 2579 GLY AAA O 1
ATOM 4797 N N . ALA A 1 716 ? 49.956 51.842 14.323 1.000 59.117 2580 ALA AAA N 1
ATOM 4798 C CA . ALA A 1 716 ? 49.688 52.180 12.909 1.000 59.358 2580 ALA AAA CA 1
ATOM 4799 C C . ALA A 1 716 ? 48.382 51.508 12.441 1.000 56.374 2580 ALA AAA C 1
ATOM 4800 O O . ALA A 1 716 ? 47.985 51.700 11.291 1.000 53.769 2580 ALA AAA O 1
ATOM 4802 N N . SER A 1 717 ? 47.805 50.672 13.293 1.000 56.178 2581 SER AAA N 1
ATOM 4803 C CA . SER A 1 717 ? 46.549 49.939 13.031 1.000 53.977 2581 SER AAA CA 1
ATOM 4804 C C . SER A 1 717 ? 45.993 49.425 14.351 1.000 52.811 2581 SER AAA C 1
ATOM 4805 O O . SER A 1 717 ? 46.737 49.312 15.333 1.000 51.450 2581 SER AAA O 1
ATOM 4808 N N . TRP A 1 718 ? 44.701 49.120 14.353 1.000 52.374 2582 TRP AAA N 1
ATOM 4809 C CA . TRP A 1 718 ? 43.988 48.558 15.519 1.000 50.558 2582 TRP AAA CA 1
ATOM 4810 C C . TRP A 1 718 ? 44.629 47.216 15.862 1.000 54.319 2582 TRP AAA C 1
ATOM 4811 O O . TRP A 1 718 ? 44.633 46.852 17.043 1.000 57.960 2582 TRP AAA O 1
ATOM 4822 N N . GLY A 1 719 ? 45.174 46.526 14.851 1.000 54.813 2583 GLY AAA N 1
ATOM 4823 C CA . GLY A 1 719 ? 45.739 45.180 14.998 1.000 58.084 2583 GLY AAA CA 1
ATOM 4824 C C . GLY A 1 719 ? 47.149 45.207 15.567 1.000 62.189 2583 GLY AAA C 1
ATOM 4825 O O . GLY A 1 719 ? 47.538 44.202 16.163 1.000 65.811 2583 GLY AAA O 1
ATOM 4826 N N . GLU A 1 720 ? 47.895 46.301 15.421 1.000 65.318 2584 GLU AAA N 1
ATOM 4827 C CA . GLU A 1 720 ? 49.318 46.384 15.860 1.000 67.854 2584 GLU AAA CA 1
ATOM 4828 C C . GLU A 1 720 ? 49.497 47.472 16.916 1.000 66.072 2584 GLU AAA C 1
ATOM 4829 O O . GLU A 1 720 ? 50.332 48.346 16.711 1.000 67.502 2584 GLU AAA O 1
ATOM 4835 N N . LEU A 1 721 ? 48.716 47.428 17.991 1.000 64.454 2585 LEU AAA N 1
ATOM 4836 C CA . LEU A 1 721 ? 48.819 48.418 19.087 1.000 66.806 2585 LEU AAA CA 1
ATOM 4837 C C . LEU A 1 721 ? 49.952 47.980 20.011 1.000 69.110 2585 LEU AAA C 1
ATOM 4838 O O . LEU A 1 721 ? 50.051 46.758 20.306 1.000 71.159 2585 LEU AAA O 1
ATOM 4843 N N . LYS A 1 722 ? 50.765 48.935 20.452 1.000 70.946 2586 LYS AAA N 1
ATOM 4844 C CA . LYS A 1 722 ? 51.895 48.693 21.388 1.000 77.084 2586 LYS AAA CA 1
ATOM 4845 C C . LYS A 1 722 ? 51.638 49.499 22.664 1.000 75.089 2586 LYS AAA C 1
ATOM 4846 O O . LYS A 1 722 ? 51.158 50.624 22.543 1.000 71.143 2586 LYS AAA O 1
ATOM 4851 N N . ASP A 1 723 ? 51.958 48.929 23.826 1.000 78.189 2587 ASP AAA N 1
ATOM 4852 C CA . ASP A 1 723 ? 51.987 49.605 25.147 1.000 82.099 2587 ASP AAA CA 1
ATOM 4853 C C . ASP A 1 723 ? 52.696 50.950 24.998 1.000 82.069 2587 ASP AAA C 1
ATOM 4854 O O . ASP A 1 723 ? 53.744 51.019 24.314 1.000 80.476 2587 ASP AAA O 1
ATOM 4859 N N . PHE A 1 724 ? 52.130 51.970 25.629 1.000 80.018 2588 PHE AAA N 1
ATOM 4860 C CA . PHE A 1 724 ? 52.603 53.370 25.606 1.000 84.916 2588 PHE AAA CA 1
ATOM 4861 C C . PHE A 1 724 ? 52.444 53.917 27.026 1.000 89.401 2588 PHE AAA C 1
ATOM 4862 O O . PHE A 1 724 ? 51.283 54.104 27.465 1.000 97.395 2588 PHE AAA O 1
ATOM 4870 N N . ASP A 1 725 ? 53.559 54.125 27.721 1.000 92.088 2589 ASP AAA N 1
ATOM 4871 C CA . ASP A 1 725 ? 53.628 54.640 29.113 1.000 97.189 2589 ASP AAA CA 1
ATOM 4872 C C . ASP A 1 725 ? 53.295 56.139 29.078 1.000 98.817 2589 ASP AAA C 1
ATOM 4873 O O . ASP A 1 725 ? 54.020 56.885 28.402 1.000 102.059 2589 ASP AAA O 1
ATOM 4875 N N . VAL A 1 726 ? 52.226 56.554 29.766 1.000 100.953 2590 VAL AAA N 1
ATOM 4876 C CA . VAL A 1 726 ? 51.695 57.949 29.724 1.000 106.132 2590 VAL AAA CA 1
ATOM 4877 C C . VAL A 1 726 ? 51.904 58.608 31.091 1.000 112.068 2590 VAL AAA C 1
ATOM 4878 O O . VAL A 1 726 ? 52.854 59.379 31.282 1.000 117.252 2590 VAL AAA O 1
ATOM 4883 N N . SER B 1 5 ? 127.919 33.479 -0.524 1.000 127.316 1824 SER BBB N 1
ATOM 4884 C CA . SER B 1 5 ? 126.643 33.393 -1.305 1.000 123.915 1824 SER BBB CA 1
ATOM 4885 C C . SER B 1 5 ? 126.313 31.922 -1.605 1.000 119.208 1824 SER BBB C 1
ATOM 4886 O O . SER B 1 5 ? 127.244 31.099 -1.624 1.000 114.308 1824 SER BBB O 1
ATOM 4888 N N . LEU B 1 6 ? 125.024 31.611 -1.814 1.000 117.670 1825 LEU BBB N 1
ATOM 4889 C CA . LEU B 1 6 ? 124.513 30.260 -2.189 1.000 115.111 1825 LEU BBB CA 1
ATOM 4890 C C . LEU B 1 6 ? 125.515 29.560 -3.129 1.000 113.685 1825 LEU BBB C 1
ATOM 4891 O O . LEU B 1 6 ? 126.046 30.212 -4.054 1.000 122.384 1825 LEU BBB O 1
ATOM 4896 N N . SER B 1 7 ? 125.802 28.282 -2.896 1.000 103.760 1826 SER BBB N 1
ATOM 4897 C CA . SER B 1 7 ? 126.460 27.416 -3.911 1.000 98.303 1826 SER BBB CA 1
ATOM 4898 C C . SER B 1 7 ? 125.524 26.268 -4.337 1.000 94.073 1826 SER BBB C 1
ATOM 4899 O O . SER B 1 7 ? 124.761 25.732 -3.495 1.000 86.819 1826 SER BBB O 1
ATOM 4902 N N . ILE B 1 8 ? 125.569 25.961 -5.628 1.000 91.536 1827 ILE BBB N 1
ATOM 4903 C CA . ILE B 1 8 ? 124.933 24.782 -6.267 1.000 89.328 1827 ILE BBB CA 1
ATOM 4904 C C . ILE B 1 8 ? 126.049 23.800 -6.648 1.000 87.778 1827 ILE BBB C 1
ATOM 4905 O O . ILE B 1 8 ? 126.866 24.146 -7.519 1.000 88.627 1827 ILE BBB O 1
ATOM 4910 N N . ILE B 1 9 ? 126.104 22.643 -5.985 1.000 86.308 1828 ILE BBB N 1
ATOM 4911 C CA . ILE B 1 9 ? 127.009 21.519 -6.370 1.000 85.361 1828 ILE BBB CA 1
ATOM 4912 C C . ILE B 1 9 ? 126.232 20.612 -7.329 1.000 83.565 1828 ILE BBB C 1
ATOM 4913 O O . ILE B 1 9 ? 125.212 19.992 -6.898 1.000 79.230 1828 ILE BBB O 1
ATOM 4918 N N . ASP B 1 10 ? 126.696 20.560 -8.582 1.000 83.429 1829 ASP BBB N 1
ATOM 4919 C CA . ASP B 1 10 ? 126.153 19.660 -9.633 1.000 83.182 1829 ASP BBB CA 1
ATOM 4920 C C . ASP B 1 10 ? 126.774 18.259 -9.447 1.000 81.072 1829 ASP BBB C 1
ATOM 4921 O O . ASP B 1 10 ? 127.787 17.960 -10.092 1.000 81.108 1829 ASP BBB O 1
ATOM 4926 N N . VAL B 1 11 ? 126.151 17.427 -8.610 1.000 75.961 1830 VAL BBB N 1
ATOM 4927 C CA . VAL B 1 11 ? 126.716 16.135 -8.131 1.000 75.041 1830 VAL BBB CA 1
ATOM 4928 C C . VAL B 1 11 ? 126.872 15.148 -9.297 1.000 73.831 1830 VAL BBB C 1
ATOM 4929 O O . VAL B 1 11 ? 127.779 14.383 -9.215 1.000 72.209 1830 VAL BBB O 1
ATOM 4933 N N . ALA B 1 12 ? 126.086 15.255 -10.375 1.000 76.636 1831 ALA BBB N 1
ATOM 4934 C CA . ALA B 1 12 ? 126.103 14.325 -11.529 1.000 79.096 1831 ALA BBB CA 1
ATOM 4935 C C . ALA B 1 12 ? 127.123 14.749 -12.596 1.000 84.648 1831 ALA BBB C 1
ATOM 4936 O O . ALA B 1 12 ? 127.158 14.098 -13.678 1.000 87.684 1831 ALA BBB O 1
ATOM 4938 N N . SER B 1 13 ? 127.937 15.768 -12.327 1.000 87.706 1832 SER BBB N 1
ATOM 4939 C CA . SER B 1 13 ? 128.942 16.275 -13.298 1.000 92.741 1832 SER BBB CA 1
ATOM 4940 C C . SER B 1 13 ? 130.214 15.421 -13.216 1.000 96.285 1832 SER BBB C 1
ATOM 4941 O O . SER B 1 13 ? 131.035 15.509 -14.136 1.000 100.129 1832 SER BBB O 1
ATOM 4944 N N . ASP B 1 14 ? 130.380 14.643 -12.146 1.000 97.583 1833 ASP BBB N 1
ATOM 4945 C CA . ASP B 1 14 ? 131.618 13.862 -11.903 1.000 102.968 1833 ASP BBB CA 1
ATOM 4946 C C . ASP B 1 14 ? 131.305 12.665 -10.995 1.000 99.970 1833 ASP BBB C 1
ATOM 4947 O O . ASP B 1 14 ? 130.745 12.898 -9.898 1.000 95.914 1833 ASP BBB O 1
ATOM 4952 N N . GLN B 1 15 ? 131.656 11.450 -11.446 1.000 96.015 1834 GLN BBB N 1
ATOM 4953 C CA . GLN B 1 15 ? 131.461 10.153 -10.737 1.000 95.499 1834 GLN BBB CA 1
ATOM 4954 C C . GLN B 1 15 ? 131.953 10.275 -9.290 1.000 92.122 1834 GLN BBB C 1
ATOM 4955 O O . GLN B 1 15 ? 131.224 9.847 -8.379 1.000 88.030 1834 GLN BBB O 1
ATOM 4961 N N . ASN B 1 16 ? 133.139 10.842 -9.082 1.000 94.728 1835 ASN BBB N 1
ATOM 4962 C CA . ASN B 1 16 ? 133.799 10.887 -7.744 1.000 98.571 1835 ASN BBB CA 1
ATOM 4963 C C . ASN B 1 16 ? 133.030 11.840 -6.813 1.000 94.997 1835 ASN BBB C 1
ATOM 4964 O O . ASN B 1 16 ? 132.842 11.487 -5.622 1.000 93.611 1835 ASN BBB O 1
ATOM 4966 N N . LEU B 1 17 ? 132.603 12.999 -7.315 1.000 93.039 1836 LEU BBB N 1
ATOM 4967 C CA . LEU B 1 17 ? 131.763 13.969 -6.561 1.000 88.635 1836 LEU BBB CA 1
ATOM 4968 C C . LEU B 1 17 ? 130.410 13.333 -6.206 1.000 85.433 1836 LEU BBB C 1
ATOM 4969 O O . LEU B 1 17 ? 129.932 13.538 -5.064 1.000 87.813 1836 LEU BBB O 1
ATOM 4974 N N . PHE B 1 18 ? 129.837 12.562 -7.136 1.000 79.176 1837 PHE BBB N 1
ATOM 4975 C CA . PHE B 1 18 ? 128.512 11.894 -6.993 1.000 76.528 1837 PHE BBB CA 1
ATOM 4976 C C . PHE B 1 18 ? 128.518 10.910 -5.810 1.000 73.611 1837 PHE BBB C 1
ATOM 4977 O O . PHE B 1 18 ? 127.569 10.937 -4.990 1.000 66.466 1837 PHE BBB O 1
ATOM 4985 N N . GLN B 1 19 ? 129.551 10.069 -5.714 1.000 76.903 1838 GLN BBB N 1
ATOM 4986 C CA . GLN B 1 19 ? 129.646 8.997 -4.685 1.000 76.206 1838 GLN BBB CA 1
ATOM 4987 C C . GLN B 1 19 ? 129.885 9.666 -3.317 1.000 73.867 1838 GLN BBB C 1
ATOM 4988 O O . GLN B 1 19 ? 129.339 9.197 -2.298 1.000 74.800 1838 GLN BBB O 1
ATOM 4994 N N . THR B 1 20 ? 130.662 10.745 -3.290 1.000 73.741 1839 THR BBB N 1
ATOM 4995 C CA . THR B 1 20 ? 130.906 11.516 -2.044 1.000 74.284 1839 THR BBB CA 1
ATOM 4996 C C . THR B 1 20 ? 129.587 12.139 -1.580 1.000 71.666 1839 THR BBB C 1
ATOM 4997 O O . THR B 1 20 ? 129.241 12.031 -0.390 1.000 73.217 1839 THR BBB O 1
ATOM 5001 N N . PHE B 1 21 ? 128.829 12.719 -2.497 1.000 66.334 1840 PHE BBB N 1
ATOM 5002 C CA . PHE B 1 21 ? 127.461 13.205 -2.227 1.000 64.595 1840 PHE BBB CA 1
ATOM 5003 C C . PHE B 1 21 ? 126.573 12.066 -1.697 1.000 63.862 1840 PHE BBB C 1
ATOM 5004 O O . PHE B 1 21 ? 125.834 12.284 -0.693 1.000 60.038 1840 PHE BBB O 1
ATOM 5012 N N . ILE B 1 22 ? 126.607 10.891 -2.346 1.000 64.236 1841 ILE BBB N 1
ATOM 5013 C CA . ILE B 1 22 ? 125.711 9.760 -1.953 1.000 64.480 1841 ILE BBB CA 1
ATOM 5014 C C . ILE B 1 22 ? 126.091 9.316 -0.539 1.000 64.966 1841 ILE BBB C 1
ATOM 5015 O O . ILE B 1 22 ? 125.183 9.189 0.290 1.000 63.303 1841 ILE BBB O 1
ATOM 5020 N N . LYS B 1 23 ? 127.386 9.139 -0.283 1.000 70.620 1842 LYS BBB N 1
ATOM 5021 C CA . LYS B 1 23 ? 127.911 8.721 1.045 1.000 74.103 1842 LYS BBB CA 1
ATOM 5022 C C . LYS B 1 23 ? 127.440 9.737 2.120 1.000 73.065 1842 LYS BBB C 1
ATOM 5023 O O . LYS B 1 23 ? 126.932 9.292 3.170 1.000 72.686 1842 LYS BBB O 1
ATOM 5027 N N . GLU B 1 24 ? 127.598 11.044 1.886 1.000 72.706 1843 GLU BBB N 1
ATOM 5028 C CA . GLU B 1 24 ? 127.156 12.110 2.849 1.000 75.754 1843 GLU BBB CA 1
ATOM 5029 C C . GLU B 1 24 ? 125.623 12.030 3.027 1.000 69.787 1843 GLU BBB C 1
ATOM 5030 O O . GLU B 1 24 ? 125.122 12.043 4.176 1.000 67.982 1843 GLU BBB O 1
ATOM 5036 N N . TRP B 1 25 ? 124.882 11.971 1.928 1.000 64.009 1844 TRP BBB N 1
ATOM 5037 C CA . TRP B 1 25 ? 123.397 11.941 1.999 1.000 61.641 1844 TRP BBB CA 1
ATOM 5038 C C . TRP B 1 25 ? 122.938 10.761 2.863 1.000 60.499 1844 TRP BBB C 1
ATOM 5039 O O . TRP B 1 25 ? 122.062 10.952 3.680 1.000 54.478 1844 TRP BBB O 1
ATOM 5050 N N . ARG B 1 26 ? 123.590 9.603 2.754 1.000 62.795 1845 ARG BBB N 1
ATOM 5051 C CA . ARG B 1 26 ? 123.192 8.366 3.485 1.000 65.068 1845 ARG BBB CA 1
ATOM 5052 C C . ARG B 1 26 ? 123.409 8.542 4.996 1.000 67.245 1845 ARG BBB C 1
ATOM 5053 O O . ARG B 1 26 ? 122.805 7.791 5.755 1.000 67.633 1845 ARG BBB O 1
ATOM 5061 N N . CYS B 1 27 ? 124.226 9.519 5.418 1.000 72.390 1846 CYS BBB N 1
ATOM 5062 C CA . CYS B 1 27 ? 124.444 9.854 6.857 1.000 75.146 1846 CYS BBB CA 1
ATOM 5063 C C . CYS B 1 27 ? 123.343 10.752 7.443 1.000 75.766 1846 CYS BBB C 1
ATOM 5064 O O . CYS B 1 27 ? 123.251 10.794 8.674 1.000 79.219 1846 CYS BBB O 1
ATOM 5067 N N . LYS B 1 28 ? 122.544 11.451 6.633 1.000 73.829 1847 LYS BBB N 1
ATOM 5068 C CA . LYS B 1 28 ? 121.674 12.547 7.137 1.000 69.379 1847 LYS BBB CA 1
ATOM 5069 C C . LYS B 1 28 ? 120.395 12.007 7.775 1.000 68.685 1847 LYS BBB C 1
ATOM 5070 O O . LYS B 1 28 ? 119.777 11.147 7.182 1.000 73.623 1847 LYS BBB O 1
ATOM 5076 N N . LYS B 1 29 ? 120.003 12.525 8.936 1.000 70.815 1848 LYS BBB N 1
ATOM 5077 C CA . LYS B 1 29 ? 118.730 12.185 9.638 1.000 70.932 1848 LYS BBB CA 1
ATOM 5078 C C . LYS B 1 29 ? 117.615 13.174 9.241 1.000 67.560 1848 LYS BBB C 1
ATOM 5079 O O . LYS B 1 29 ? 116.423 12.885 9.508 1.000 68.270 1848 LYS BBB O 1
ATOM 5082 N N . ARG B 1 30 ? 117.980 14.283 8.597 1.000 64.120 1849 ARG BBB N 1
ATOM 5083 C CA . ARG B 1 30 ? 117.044 15.332 8.125 1.000 61.263 1849 ARG BBB CA 1
ATOM 5084 C C . ARG B 1 30 ? 117.600 15.952 6.841 1.000 57.785 1849 ARG BBB C 1
ATOM 5085 O O . ARG B 1 30 ? 118.781 16.223 6.769 1.000 61.514 1849 ARG BBB O 1
ATOM 5093 N N . PHE B 1 31 ? 116.758 16.236 5.867 1.000 55.093 1850 PHE BBB N 1
ATOM 5094 C CA . PHE B 1 31 ? 117.151 16.970 4.641 1.000 56.412 1850 PHE BBB CA 1
ATOM 5095 C C . PHE B 1 31 ? 115.889 17.451 3.953 1.000 56.117 1850 PHE BBB C 1
ATOM 5096 O O . PHE B 1 31 ? 114.780 16.952 4.265 1.000 58.336 1850 PHE BBB O 1
ATOM 5104 N N . SER B 1 32 ? 116.070 18.379 3.034 1.000 55.856 1851 SER BBB N 1
ATOM 5105 C CA . SER B 1 32 ? 114.985 18.957 2.231 1.000 57.696 1851 SER BBB CA 1
ATOM 5106 C C . SER B 1 32 ? 115.220 18.485 0.808 1.000 57.425 1851 SER BBB C 1
ATOM 5107 O O . SER B 1 32 ? 116.356 18.308 0.465 1.000 56.416 1851 SER BBB O 1
ATOM 5110 N N . ILE B 1 33 ? 114.158 18.318 0.021 1.000 57.581 1852 ILE BBB N 1
ATOM 5111 C CA . ILE B 1 33 ? 114.265 18.125 -1.448 1.000 58.828 1852 ILE BBB CA 1
ATOM 5112 C C . ILE B 1 33 ? 113.309 19.117 -2.094 1.000 56.876 1852 ILE BBB C 1
ATOM 5113 O O . ILE B 1 33 ? 112.289 19.457 -1.463 1.000 55.455 1852 ILE BBB O 1
ATOM 5118 N N . SER B 1 34 ? 113.633 19.506 -3.317 1.000 55.970 1853 SER BBB N 1
ATOM 5119 C CA . SER B 1 34 ? 112.780 20.354 -4.164 1.000 58.179 1853 SER BBB CA 1
ATOM 5120 C C . SER B 1 34 ? 112.964 19.898 -5.603 1.000 57.180 1853 SER BBB C 1
ATOM 5121 O O . SER B 1 34 ? 114.109 19.862 -6.061 1.000 60.252 1853 SER BBB O 1
ATOM 5124 N N . LEU B 1 35 ? 111.874 19.560 -6.271 1.000 56.262 1854 LEU BBB N 1
ATOM 5125 C CA . LEU B 1 35 ? 111.841 19.107 -7.677 1.000 58.929 1854 LEU BBB CA 1
ATOM 5126 C C . LEU B 1 35 ? 112.030 20.315 -8.585 1.000 63.042 1854 LEU BBB C 1
ATOM 5127 O O . LEU B 1 35 ? 111.404 21.322 -8.332 1.000 64.656 1854 LEU BBB O 1
ATOM 5132 N N . ALA B 1 36 ? 112.824 20.162 -9.636 1.000 65.589 1855 ALA BBB N 1
ATOM 5133 C CA . ALA B 1 36 ? 113.039 21.159 -10.687 1.000 67.769 1855 ALA BBB CA 1
ATOM 5134 C C . ALA B 1 36 ? 112.151 20.789 -11.875 1.000 72.085 1855 ALA BBB C 1
ATOM 5135 O O . ALA B 1 36 ? 112.463 19.803 -12.541 1.000 66.742 1855 ALA BBB O 1
ATOM 5137 N N . CYS B 1 37 ? 111.069 21.547 -12.120 1.000 73.355 1856 CYS BBB N 1
ATOM 5138 C CA . CYS B 1 37 ? 110.243 21.391 -13.336 1.000 77.948 1856 CYS BBB CA 1
ATOM 5139 C C . CYS B 1 37 ? 110.458 22.599 -14.240 1.000 81.991 1856 CYS BBB C 1
ATOM 5140 O O . CYS B 1 37 ? 110.578 23.697 -13.697 1.000 90.515 1856 CYS BBB O 1
ATOM 5143 N N . GLU B 1 38 ? 110.536 22.365 -15.554 1.000 85.620 1857 GLU BBB N 1
ATOM 5144 C CA . GLU B 1 38 ? 110.697 23.365 -16.643 1.000 90.604 1857 GLU BBB CA 1
ATOM 5145 C C . GLU B 1 38 ? 109.759 23.021 -17.799 1.000 96.314 1857 GLU BBB C 1
ATOM 5146 O O . GLU B 1 38 ? 109.335 21.865 -17.883 1.000 97.927 1857 GLU BBB O 1
ATOM 5152 N N . LYS B 1 39 ? 109.502 23.995 -18.678 1.000 101.191 1858 LYS BBB N 1
ATOM 5153 C CA . LYS B 1 39 ? 108.834 23.799 -19.988 1.000 101.446 1858 LYS BBB CA 1
ATOM 5154 C C . LYS B 1 39 ? 109.908 23.475 -21.029 1.000 101.320 1858 LYS BBB C 1
ATOM 5155 O O . LYS B 1 39 ? 111.095 23.522 -20.705 1.000 97.094 1858 LYS BBB O 1
ATOM 5158 N N . ILE B 1 40 ? 109.500 23.295 -22.282 1.000 106.986 1859 ILE BBB N 1
ATOM 5159 C CA . ILE B 1 40 ? 110.377 23.528 -23.478 1.000 114.427 1859 ILE BBB CA 1
ATOM 5160 C C . ILE B 1 40 ? 109.757 24.655 -24.330 1.000 117.902 1859 ILE BBB C 1
ATOM 5161 O O . ILE B 1 40 ? 110.481 25.633 -24.599 1.000 116.046 1859 ILE BBB O 1
ATOM 5165 N N . ILE B 1 66 ? 109.222 8.985 -23.794 1.000 114.837 1885 ILE BBB N 1
ATOM 5166 C CA . ILE B 1 66 ? 110.557 8.943 -23.119 1.000 114.029 1885 ILE BBB CA 1
ATOM 5167 C C . ILE B 1 66 ? 111.502 9.917 -23.839 1.000 113.070 1885 ILE BBB C 1
ATOM 5168 O O . ILE B 1 66 ? 111.715 9.743 -25.047 1.000 113.331 1885 ILE BBB O 1
ATOM 5173 N N . ARG B 1 67 ? 112.036 10.904 -23.110 1.000 111.287 1886 ARG BBB N 1
ATOM 5174 C CA . ARG B 1 67 ? 112.859 12.025 -23.642 1.000 112.865 1886 ARG BBB CA 1
ATOM 5175 C C . ARG B 1 67 ? 114.221 12.034 -22.935 1.000 111.462 1886 ARG BBB C 1
ATOM 5176 O O . ARG B 1 67 ? 114.317 11.496 -21.805 1.000 109.881 1886 ARG BBB O 1
ATOM 5184 N N . ASP B 1 68 ? 115.233 12.635 -23.568 1.000 110.409 1887 ASP BBB N 1
ATOM 5185 C CA . ASP B 1 68 ? 116.618 12.704 -23.030 1.000 111.465 1887 ASP BBB CA 1
ATOM 5186 C C . ASP B 1 68 ? 116.721 13.795 -21.956 1.000 106.109 1887 ASP BBB C 1
ATOM 5187 O O . ASP B 1 68 ? 117.688 13.762 -21.187 1.000 109.361 1887 ASP BBB O 1
ATOM 5192 N N . ASP B 1 69 ? 115.765 14.724 -21.907 1.000 101.295 1888 ASP BBB N 1
ATOM 5193 C CA . ASP B 1 69 ? 115.911 16.007 -21.167 1.000 99.433 1888 ASP BBB CA 1
ATOM 5194 C C . ASP B 1 69 ? 115.059 16.008 -19.888 1.000 89.901 1888 ASP BBB C 1
ATOM 5195 O O . ASP B 1 69 ? 115.037 17.060 -19.228 1.000 88.965 1888 ASP BBB O 1
ATOM 5200 N N . GLY B 1 70 ? 114.385 14.899 -19.553 1.000 80.797 1889 GLY BBB N 1
ATOM 5201 C CA . GLY B 1 70 ? 113.741 14.697 -18.238 1.000 74.421 1889 GLY BBB CA 1
ATOM 5202 C C . GLY B 1 70 ? 112.448 13.908 -18.327 1.000 71.788 1889 GLY BBB C 1
ATOM 5203 O O . GLY B 1 70 ? 112.190 13.328 -19.381 1.000 72.751 1889 GLY BBB O 1
ATOM 5204 N N . PHE B 1 71 ? 111.663 13.904 -17.252 1.000 69.916 1890 PHE BBB N 1
ATOM 5205 C CA . PHE B 1 71 ? 110.437 13.083 -17.076 1.000 71.913 1890 PHE BBB CA 1
ATOM 5206 C C . PHE B 1 71 ? 109.165 13.890 -17.339 1.000 73.117 1890 PHE BBB C 1
ATOM 5207 O O . PHE B 1 71 ? 108.851 14.839 -16.630 1.000 69.405 1890 PHE BBB O 1
ATOM 5215 N N . PRO B 1 72 ? 108.365 13.516 -18.356 1.000 77.106 1891 PRO BBB N 1
ATOM 5216 C CA . PRO B 1 72 ? 107.031 14.087 -18.533 1.000 77.607 1891 PRO BBB CA 1
ATOM 5217 C C . PRO B 1 72 ? 106.167 14.076 -17.267 1.000 77.563 1891 PRO BBB C 1
ATOM 5218 O O . PRO B 1 72 ? 106.270 13.174 -16.498 1.000 79.146 1891 PRO BBB O 1
ATOM 5222 N N . ILE B 1 73 ? 105.338 15.096 -17.083 1.000 78.034 1892 ILE BBB N 1
ATOM 5223 C CA . ILE B 1 73 ? 104.443 15.223 -15.898 1.000 79.131 1892 ILE BBB CA 1
ATOM 5224 C C . ILE B 1 73 ? 103.017 14.888 -16.340 1.000 81.607 1892 ILE BBB C 1
ATOM 5225 O O . ILE B 1 73 ? 102.616 15.384 -17.395 1.000 83.618 1892 ILE BBB O 1
ATOM 5230 N N . LYS B 1 74 ? 102.309 14.041 -15.590 1.000 86.209 1893 LYS BBB N 1
ATOM 5231 C CA . LYS B 1 74 ? 100.911 13.626 -15.904 1.000 92.329 1893 LYS BBB CA 1
ATOM 5232 C C . LYS B 1 74 ? 100.021 14.849 -15.713 1.000 96.761 1893 LYS BBB C 1
ATOM 5233 O O . LYS B 1 74 ? 99.963 15.344 -14.572 1.000 98.989 1893 LYS BBB O 1
ATOM 5235 N N . GLY B 1 75 ? 99.398 15.336 -16.789 1.000 100.047 1894 GLY BBB N 1
ATOM 5236 C CA . GLY B 1 75 ? 98.444 16.462 -16.745 1.000 104.863 1894 GLY BBB CA 1
ATOM 5237 C C . GLY B 1 75 ? 99.014 17.730 -17.357 1.000 109.609 1894 GLY BBB C 1
ATOM 5238 O O . GLY B 1 75 ? 98.259 18.718 -17.449 1.000 114.738 1894 GLY BBB O 1
ATOM 5239 N N . CYS B 1 76 ? 100.293 17.717 -17.757 1.000 110.884 1895 CYS BBB N 1
ATOM 5240 C CA . CYS B 1 76 ? 100.988 18.868 -18.396 1.000 109.654 1895 CYS BBB CA 1
ATOM 5241 C C . CYS B 1 76 ? 101.793 18.376 -19.609 1.000 110.838 1895 CYS BBB C 1
ATOM 5242 O O . CYS B 1 76 ? 102.855 17.756 -19.408 1.000 112.897 1895 CYS BBB O 1
ATOM 5245 N N . ASP B 1 77 ? 101.309 18.640 -20.828 1.000 112.286 1896 ASP BBB N 1
ATOM 5246 C CA . ASP B 1 77 ? 102.004 18.280 -22.099 1.000 113.012 1896 ASP BBB CA 1
ATOM 5247 C C . ASP B 1 77 ? 103.186 19.236 -22.333 1.000 111.605 1896 ASP BBB C 1
ATOM 5248 O O . ASP B 1 77 ? 103.868 19.081 -23.365 1.000 112.699 1896 ASP BBB O 1
ATOM 5250 N N . ASP B 1 78 ? 103.434 20.177 -21.414 1.000 108.852 1897 ASP BBB N 1
ATOM 5251 C CA . ASP B 1 78 ? 104.379 21.314 -21.599 1.000 107.552 1897 ASP BBB CA 1
ATOM 5252 C C . ASP B 1 78 ? 105.665 21.126 -20.766 1.000 101.223 1897 ASP BBB C 1
ATOM 5253 O O . ASP B 1 78 ? 106.725 21.592 -21.219 1.000 96.035 1897 ASP BBB O 1
ATOM 5255 N N . THR B 1 79 ? 105.572 20.468 -19.603 1.000 95.579 1898 THR BBB N 1
ATOM 5256 C CA . THR B 1 79 ? 106.535 20.567 -18.473 1.000 92.696 1898 THR BBB CA 1
ATOM 5257 C C . THR B 1 79 ? 107.254 19.231 -18.221 1.000 88.299 1898 THR BBB C 1
ATOM 5258 O O . THR B 1 79 ? 106.619 18.176 -18.341 1.000 84.950 1898 THR BBB O 1
ATOM 5262 N N . LEU B 1 80 ? 108.503 19.300 -17.773 1.000 86.847 1899 LEU BBB N 1
ATOM 5263 C CA . LEU B 1 80 ? 109.370 18.132 -17.467 1.000 82.900 1899 LEU BBB CA 1
ATOM 5264 C C . LEU B 1 80 ? 109.939 18.291 -16.064 1.000 78.699 1899 LEU BBB C 1
ATOM 5265 O O . LEU B 1 80 ? 110.325 19.411 -15.731 1.000 78.420 1899 LEU BBB O 1
ATOM 5270 N N . VAL B 1 81 ? 110.043 17.201 -15.306 1.000 74.699 1900 VAL BBB N 1
ATOM 5271 C CA . VAL B 1 81 ? 110.956 17.128 -14.131 1.000 71.822 1900 VAL BBB CA 1
ATOM 5272 C C . VAL B 1 81 ? 112.364 16.945 -14.702 1.000 70.059 1900 VAL BBB C 1
ATOM 5273 O O . VAL B 1 81 ? 112.566 15.946 -15.376 1.000 75.256 1900 VAL BBB O 1
ATOM 5277 N N . VAL B 1 82 ? 113.274 17.891 -14.488 1.000 67.377 1901 VAL BBB N 1
ATOM 5278 C CA . VAL B 1 82 ? 114.649 17.854 -15.051 1.000 68.832 1901 VAL BBB CA 1
ATOM 5279 C C . VAL B 1 82 ? 115.641 17.469 -13.948 1.000 68.720 1901 VAL BBB C 1
ATOM 5280 O O . VAL B 1 82 ? 116.762 17.044 -14.272 1.000 69.682 1901 VAL BBB O 1
ATOM 5284 N N . GLY B 1 83 ? 115.257 17.601 -12.689 1.000 64.998 1902 GLY BBB N 1
ATOM 5285 C CA . GLY B 1 83 ? 116.150 17.239 -11.581 1.000 63.989 1902 GLY BBB CA 1
ATOM 5286 C C . GLY B 1 83 ? 115.503 17.520 -10.249 1.000 60.710 1902 GLY BBB C 1
ATOM 5287 O O . GLY B 1 83 ? 114.297 17.706 -10.215 1.000 59.025 1902 GLY BBB O 1
ATOM 5288 N N . LEU B 1 84 ? 116.299 17.528 -9.184 1.000 60.681 1903 LEU BBB N 1
ATOM 5289 C CA . LEU B 1 84 ? 115.853 17.926 -7.831 1.000 61.055 1903 LEU BBB CA 1
ATOM 5290 C C . LEU B 1 84 ? 117.070 18.455 -7.094 1.000 62.773 1903 LEU BBB C 1
ATOM 5291 O O . LEU B 1 84 ? 118.181 18.098 -7.494 1.000 65.626 1903 LEU BBB O 1
ATOM 5296 N N . ALA B 1 85 ? 116.848 19.269 -6.063 1.000 60.220 1904 ALA BBB N 1
ATOM 5297 C CA . ALA B 1 85 ? 117.913 19.787 -5.189 1.000 63.069 1904 ALA BBB CA 1
ATOM 5298 C C . ALA B 1 85 ? 117.716 19.207 -3.798 1.000 61.714 1904 ALA BBB C 1
ATOM 5299 O O . ALA B 1 85 ? 116.586 19.030 -3.395 1.000 59.444 1904 ALA BBB O 1
ATOM 5301 N N . VAL B 1 86 ? 118.822 18.957 -3.109 1.000 64.358 1905 VAL BBB N 1
ATOM 5302 C CA . VAL B 1 86 ? 118.860 18.440 -1.720 1.000 61.401 1905 VAL BBB CA 1
ATOM 5303 C C . VAL B 1 86 ? 119.601 19.475 -0.877 1.000 62.937 1905 VAL BBB C 1
ATOM 5304 O O . VAL B 1 86 ? 120.665 19.976 -1.307 1.000 62.991 1905 VAL BBB O 1
ATOM 5308 N N . CYS B 1 87 ? 119.131 19.684 0.340 1.000 62.767 1906 CYS BBB N 1
ATOM 5309 C CA . CYS B 1 87 ? 119.807 20.554 1.314 1.000 65.599 1906 CYS BBB CA 1
ATOM 5310 C C . CYS B 1 87 ? 119.738 19.894 2.685 1.000 65.652 1906 CYS BBB C 1
ATOM 5311 O O . CYS B 1 87 ? 118.700 19.328 3.038 1.000 64.748 1906 CYS BBB O 1
ATOM 5314 N N . TRP B 1 88 ? 120.848 19.909 3.402 1.000 67.696 1907 TRP BBB N 1
ATOM 5315 C CA . TRP B 1 88 ? 120.945 19.345 4.767 1.000 68.511 1907 TRP BBB CA 1
ATOM 5316 C C . TRP B 1 88 ? 121.683 20.318 5.708 1.000 71.776 1907 TRP BBB C 1
ATOM 5317 O O . TRP B 1 88 ? 122.163 19.870 6.768 1.000 70.334 1907 TRP BBB O 1
ATOM 5328 N N . GLY B 1 89 ? 121.710 21.617 5.375 1.000 73.400 1908 GLY BBB N 1
ATOM 5329 C CA . GLY B 1 89 ? 122.280 22.645 6.264 1.000 75.554 1908 GLY BBB CA 1
ATOM 5330 C C . GLY B 1 89 ? 122.941 23.757 5.474 1.000 78.716 1908 GLY BBB C 1
ATOM 5331 O O . GLY B 1 89 ? 123.233 23.553 4.265 1.000 77.697 1908 GLY BBB O 1
ATOM 5332 N N . GLY B 1 90 ? 123.102 24.924 6.109 1.000 82.545 1909 GLY BBB N 1
ATOM 5333 C CA . GLY B 1 90 ? 123.792 26.080 5.518 1.000 83.165 1909 GLY BBB CA 1
ATOM 5334 C C . GLY B 1 90 ? 123.089 26.538 4.264 1.000 81.481 1909 GLY BBB C 1
ATOM 5335 O O . GLY B 1 90 ? 121.848 26.420 4.238 1.000 87.374 1909 GLY BBB O 1
ATOM 5336 N N . ARG B 1 91 ? 123.850 26.970 3.258 1.000 80.880 1910 ARG BBB N 1
ATOM 5337 C CA . ARG B 1 91 ? 123.323 27.575 2.006 1.000 85.333 1910 ARG BBB CA 1
ATOM 5338 C C . ARG B 1 91 ? 123.923 26.807 0.827 1.000 80.483 1910 ARG BBB C 1
ATOM 5339 O O . ARG B 1 91 ? 124.148 27.389 -0.261 1.000 83.514 1910 ARG BBB O 1
ATOM 5347 N N . ASP B 1 92 ? 124.133 25.516 1.028 1.000 80.301 1911 ASP BBB N 1
ATOM 5348 C CA . ASP B 1 92 ? 124.600 24.554 -0.009 1.000 79.507 1911 ASP BBB CA 1
ATOM 5349 C C . ASP B 1 92 ? 123.393 23.739 -0.492 1.000 77.375 1911 ASP BBB C 1
ATOM 5350 O O . ASP B 1 92 ? 122.796 23.018 0.337 1.000 72.847 1911 ASP BBB O 1
ATOM 5355 N N . ALA B 1 93 ? 123.055 23.882 -1.776 1.000 75.717 1912 ALA BBB N 1
ATOM 5356 C CA . ALA B 1 93 ? 122.109 23.035 -2.530 1.000 74.969 1912 ALA BBB CA 1
ATOM 5357 C C . ALA B 1 93 ? 122.894 22.024 -3.381 1.000 75.199 1912 ALA BBB C 1
ATOM 5358 O O . ALA B 1 93 ? 123.780 22.454 -4.155 1.000 76.120 1912 ALA BBB O 1
ATOM 5360 N N . TYR B 1 94 ? 122.573 20.733 -3.251 1.000 72.657 1913 TYR BBB N 1
ATOM 5361 C CA . TYR B 1 94 ? 123.124 19.667 -4.127 1.000 70.605 1913 TYR BBB CA 1
ATOM 5362 C C . TYR B 1 94 ? 122.096 19.441 -5.211 1.000 66.041 1913 TYR BBB C 1
ATOM 5363 O O . TYR B 1 94 ? 121.047 18.909 -4.869 1.000 63.013 1913 TYR BBB O 1
ATOM 5372 N N . TYR B 1 95 ? 122.393 19.853 -6.439 1.000 66.660 1914 TYR BBB N 1
ATOM 5373 C CA . TYR B 1 95 ? 121.472 19.659 -7.583 1.000 67.040 1914 TYR BBB CA 1
ATOM 5374 C C . TYR B 1 95 ? 121.769 18.325 -8.268 1.000 68.661 1914 TYR BBB C 1
ATOM 5375 O O . TYR B 1 95 ? 122.915 18.073 -8.761 1.000 71.603 1914 TYR BBB O 1
ATOM 5384 N N . PHE B 1 96 ? 120.732 17.500 -8.341 1.000 66.482 1915 PHE BBB N 1
ATOM 5385 C CA . PHE B 1 96 ? 120.777 16.079 -8.773 1.000 66.529 1915 PHE BBB CA 1
ATOM 5386 C C . PHE B 1 96 ? 120.007 16.016 -10.083 1.000 65.397 1915 PHE BBB C 1
ATOM 5387 O O . PHE B 1 96 ? 118.769 16.005 -10.015 1.000 62.824 1915 PHE BBB O 1
ATOM 5395 N N . SER B 1 97 ? 120.713 16.014 -11.213 1.000 66.567 1916 SER BBB N 1
ATOM 5396 C CA . SER B 1 97 ? 120.126 16.045 -12.576 1.000 67.351 1916 SER BBB CA 1
ATOM 5397 C C . SER B 1 97 ? 119.483 14.692 -12.899 1.000 68.182 1916 SER BBB C 1
ATOM 5398 O O . SER B 1 97 ? 120.096 13.643 -12.582 1.000 71.217 1916 SER BBB O 1
ATOM 5401 N N . LEU B 1 98 ? 118.324 14.736 -13.555 1.000 67.558 1917 LEU BBB N 1
ATOM 5402 C CA . LEU B 1 98 ? 117.544 13.566 -14.009 1.000 66.542 1917 LEU BBB CA 1
ATOM 5403 C C . LEU B 1 98 ? 117.402 13.615 -15.532 1.000 70.477 1917 LEU BBB C 1
ATOM 5404 O O . LEU B 1 98 ? 116.483 12.985 -16.056 1.000 70.944 1917 LEU BBB O 1
ATOM 5409 N N . GLN B 1 99 ? 118.366 14.238 -16.211 1.000 76.107 1918 GLN BBB N 1
ATOM 5410 C CA . GLN B 1 99 ? 118.423 14.316 -17.689 1.000 81.357 1918 GLN BBB CA 1
ATOM 5411 C C . GLN B 1 99 ? 119.398 13.264 -18.227 1.000 84.045 1918 GLN BBB C 1
ATOM 5412 O O . GLN B 1 99 ? 120.506 13.183 -17.719 1.000 82.489 1918 GLN BBB O 1
ATOM 5418 N N . LYS B 1 100 ? 119.010 12.509 -19.251 1.000 88.866 1919 LYS BBB N 1
ATOM 5419 C CA . LYS B 1 100 ? 119.905 11.539 -19.934 1.000 96.053 1919 LYS BBB CA 1
ATOM 5420 C C . LYS B 1 100 ? 121.100 12.325 -20.484 1.000 100.959 1919 LYS BBB C 1
ATOM 5421 O O . LYS B 1 100 ? 122.237 11.994 -20.099 1.000 103.650 1919 LYS BBB O 1
ATOM 5426 N N . GLU B 1 101 ? 120.834 13.346 -21.307 1.000 106.113 1920 GLU BBB N 1
ATOM 5427 C CA . GLU B 1 101 ? 121.824 14.340 -21.813 1.000 111.253 1920 GLU BBB CA 1
ATOM 5428 C C . GLU B 1 101 ? 121.271 15.748 -21.545 1.000 117.065 1920 GLU BBB C 1
ATOM 5429 O O . GLU B 1 101 ? 120.011 15.902 -21.531 1.000 114.542 1920 GLU BBB O 1
ATOM 5431 N N . GLN B 1 102 ? 122.173 16.727 -21.365 1.000 125.061 1921 GLN BBB N 1
ATOM 5432 C CA . GLN B 1 102 ? 121.882 18.068 -20.768 1.000 127.727 1921 GLN BBB CA 1
ATOM 5433 C C . GLN B 1 102 ? 121.048 18.929 -21.732 1.000 132.136 1921 GLN BBB C 1
ATOM 5434 O O . GLN B 1 102 ? 121.550 19.205 -22.838 1.000 134.890 1921 GLN BBB O 1
ATOM 5440 N N . PRO B 1 114 ? 127.732 22.285 -15.177 1.000 108.362 1933 PRO BBB N 1
ATOM 5441 C CA . PRO B 1 114 ? 128.606 21.372 -15.928 1.000 113.218 1933 PRO BBB CA 1
ATOM 5442 C C . PRO B 1 114 ? 127.827 20.196 -16.556 1.000 116.036 1933 PRO BBB C 1
ATOM 5443 O O . PRO B 1 114 ? 126.727 19.857 -16.100 1.000 107.541 1933 PRO BBB O 1
ATOM 5447 N N . SER B 1 115 ? 128.424 19.603 -17.601 1.000 122.048 1934 SER BBB N 1
ATOM 5448 C CA . SER B 1 115 ? 127.892 18.445 -18.370 1.000 122.501 1934 SER BBB CA 1
ATOM 5449 C C . SER B 1 115 ? 127.812 17.212 -17.453 1.000 116.399 1934 SER BBB C 1
ATOM 5450 O O . SER B 1 115 ? 128.447 17.209 -16.354 1.000 116.189 1934 SER BBB O 1
ATOM 5453 N N . LEU B 1 116 ? 127.030 16.220 -17.880 1.000 107.735 1935 LEU BBB N 1
ATOM 5454 C CA . LEU B 1 116 ? 126.853 14.948 -17.143 1.000 103.141 1935 LEU BBB CA 1
ATOM 5455 C C . LEU B 1 116 ? 128.025 14.003 -17.433 1.000 101.571 1935 LEU BBB C 1
ATOM 5456 O O . LEU B 1 116 ? 128.390 13.798 -18.621 1.000 98.379 1935 LEU BBB O 1
ATOM 5461 N N . ASP B 1 117 ? 128.612 13.485 -16.357 1.000 95.971 1936 ASP BBB N 1
ATOM 5462 C CA . ASP B 1 117 ? 129.511 12.314 -16.396 1.000 97.980 1936 ASP BBB CA 1
ATOM 5463 C C . ASP B 1 117 ? 128.744 11.136 -17.004 1.000 98.612 1936 ASP BBB C 1
ATOM 5464 O O . ASP B 1 117 ? 127.758 10.662 -16.436 1.000 92.461 1936 ASP BBB O 1
ATOM 5469 N N . PRO B 1 118 ? 129.141 10.649 -18.201 1.000 100.509 1937 PRO BBB N 1
ATOM 5470 C CA . PRO B 1 118 ? 128.337 9.667 -18.929 1.000 101.393 1937 PRO BBB CA 1
ATOM 5471 C C . PRO B 1 118 ? 128.365 8.249 -18.323 1.000 100.540 1937 PRO BBB C 1
ATOM 5472 O O . PRO B 1 118 ? 127.513 7.465 -18.693 1.000 104.455 1937 PRO BBB O 1
ATOM 5476 N N . SER B 1 119 ? 129.300 7.950 -17.413 1.000 98.211 1938 SER BBB N 1
ATOM 5477 C CA . SER B 1 119 ? 129.341 6.683 -16.626 1.000 96.156 1938 SER BBB CA 1
ATOM 5478 C C . SER B 1 119 ? 128.160 6.638 -15.633 1.000 91.794 1938 SER BBB C 1
ATOM 5479 O O . SER B 1 119 ? 127.794 5.534 -15.148 1.000 87.854 1938 SER BBB O 1
ATOM 5482 N N . LEU B 1 120 ? 127.554 7.786 -15.330 1.000 89.091 1939 LEU BBB N 1
ATOM 5483 C CA . LEU B 1 120 ? 126.382 7.849 -14.428 1.000 86.087 1939 LEU BBB CA 1
ATOM 5484 C C . LEU B 1 120 ? 125.113 7.792 -15.277 1.000 82.918 1939 LEU BBB C 1
ATOM 5485 O O . LEU B 1 120 ? 124.489 8.829 -15.518 1.000 81.550 1939 LEU BBB O 1
ATOM 5490 N N . THR B 1 121 ? 124.728 6.596 -15.707 1.000 78.343 1940 THR BBB N 1
ATOM 5491 C CA . THR B 1 121 ? 123.491 6.384 -16.479 1.000 76.492 1940 THR BBB CA 1
ATOM 5492 C C . THR B 1 121 ? 122.305 6.937 -15.669 1.000 71.816 1940 THR BBB C 1
ATOM 5493 O O . THR B 1 121 ? 122.362 6.999 -14.422 1.000 69.845 1940 THR BBB O 1
ATOM 5497 N N . LEU B 1 122 ? 121.236 7.294 -16.341 1.000 68.870 1941 LEU BBB N 1
ATOM 5498 C CA . LEU B 1 122 ? 120.011 7.744 -15.648 1.000 69.659 1941 LEU BBB CA 1
ATOM 5499 C C . LEU B 1 122 ? 119.505 6.594 -14.757 1.000 67.835 1941 LEU BBB C 1
ATOM 5500 O O . LEU B 1 122 ? 119.101 6.863 -13.623 1.000 66.602 1941 LEU BBB O 1
ATOM 5505 N N . LYS B 1 123 ? 119.514 5.352 -15.240 1.000 70.138 1942 LYS BBB N 1
ATOM 5506 C CA . LYS B 1 123 ? 119.117 4.169 -14.426 1.000 68.455 1942 LYS BBB CA 1
ATOM 5507 C C . LYS B 1 123 ? 119.968 4.107 -13.139 1.000 63.069 1942 LYS BBB C 1
ATOM 5508 O O . LYS B 1 123 ? 119.357 4.017 -12.069 1.000 58.101 1942 LYS BBB O 1
ATOM 5514 N N . ASP B 1 124 ? 121.295 4.258 -13.207 1.000 61.721 1943 ASP BBB N 1
ATOM 5515 C CA . ASP B 1 124 ? 122.151 4.315 -11.996 1.000 61.056 1943 ASP BBB CA 1
ATOM 5516 C C . ASP B 1 124 ? 121.743 5.454 -11.057 1.000 61.616 1943 ASP BBB C 1
ATOM 5517 O O . ASP B 1 124 ? 121.693 5.225 -9.827 1.000 62.159 1943 ASP BBB O 1
ATOM 5522 N N . ARG B 1 125 ? 121.472 6.655 -11.588 1.000 62.511 1944 ARG BBB N 1
ATOM 5523 C CA . ARG B 1 125 ? 121.043 7.843 -10.771 1.000 59.604 1944 ARG BBB CA 1
ATOM 5524 C C . ARG B 1 125 ? 119.707 7.506 -10.123 1.000 57.444 1944 ARG BBB C 1
ATOM 5525 O O . ARG B 1 125 ? 119.554 7.793 -8.931 1.000 55.887 1944 ARG BBB O 1
ATOM 5533 N N . MET B 1 126 ? 118.775 6.928 -10.876 1.000 57.925 1945 MET BBB N 1
ATOM 5534 C CA . MET B 1 126 ? 117.424 6.587 -10.354 1.000 58.389 1945 MET BBB CA 1
ATOM 5535 C C . MET B 1 126 ? 117.571 5.541 -9.253 1.000 58.747 1945 MET BBB C 1
ATOM 5536 O O . MET B 1 126 ? 116.863 5.623 -8.241 1.000 57.260 1945 MET BBB O 1
ATOM 5541 N N . TRP B 1 127 ? 118.495 4.589 -9.412 1.000 60.377 1946 TRP BBB N 1
ATOM 5542 C CA . TRP B 1 127 ? 118.718 3.608 -8.334 1.000 58.103 1946 TRP BBB CA 1
ATOM 5543 C C . TRP B 1 127 ? 119.057 4.431 -7.047 1.000 59.800 1946 TRP BBB C 1
ATOM 5544 O O . TRP B 1 127 ? 118.320 4.290 -5.987 1.000 61.390 1946 TRP BBB O 1
ATOM 5555 N N . TYR B 1 128 ? 120.112 5.259 -7.128 1.000 56.600 1947 TYR BBB N 1
ATOM 5556 C CA . TYR B 1 128 ? 120.701 5.956 -5.945 1.000 56.731 1947 TYR BBB CA 1
ATOM 5557 C C . TYR B 1 128 ? 119.658 6.927 -5.379 1.000 56.630 1947 TYR BBB C 1
ATOM 5558 O O . TYR B 1 128 ? 119.532 7.074 -4.165 1.000 57.668 1947 TYR BBB O 1
ATOM 5567 N N . LEU B 1 129 ? 118.875 7.541 -6.245 1.000 56.109 1948 LEU BBB N 1
ATOM 5568 C CA . LEU B 1 129 ? 117.777 8.416 -5.794 1.000 56.383 1948 LEU BBB CA 1
ATOM 5569 C C . LEU B 1 129 ? 116.767 7.593 -4.991 1.000 55.887 1948 LEU BBB C 1
ATOM 5570 O O . LEU B 1 129 ? 116.454 8.022 -3.890 1.000 57.898 1948 LEU BBB O 1
ATOM 5575 N N . GLN B 1 130 ? 116.251 6.483 -5.509 1.000 57.521 1949 GLN BBB N 1
ATOM 5576 C CA . GLN B 1 130 ? 115.236 5.672 -4.776 1.000 58.469 1949 GLN BBB CA 1
ATOM 5577 C C . GLN B 1 130 ? 115.837 5.170 -3.457 1.000 55.973 1949 GLN BBB C 1
ATOM 5578 O O . GLN B 1 130 ? 115.147 5.163 -2.454 1.000 56.276 1949 GLN BBB O 1
ATOM 5584 N N . SER B 1 131 ? 117.102 4.789 -3.464 1.000 54.530 1950 SER BBB N 1
ATOM 5585 C CA . SER B 1 131 ? 117.809 4.241 -2.283 1.000 57.327 1950 SER BBB CA 1
ATOM 5586 C C . SER B 1 131 ? 117.876 5.286 -1.172 1.000 55.113 1950 SER BBB C 1
ATOM 5587 O O . SER B 1 131 ? 117.682 4.920 -0.019 1.000 56.264 1950 SER BBB O 1
ATOM 5590 N N . CYS B 1 132 ? 118.104 6.553 -1.487 1.000 55.791 1951 CYS BBB N 1
ATOM 5591 C CA . CYS B 1 132 ? 118.262 7.616 -0.453 1.000 57.125 1951 CYS BBB CA 1
ATOM 5592 C C . CYS B 1 132 ? 116.892 8.154 -0.027 1.000 56.718 1951 CYS BBB C 1
ATOM 5593 O O . CYS B 1 132 ? 116.808 8.782 1.024 1.000 57.454 1951 CYS BBB O 1
ATOM 5596 N N . LEU B 1 133 ? 115.838 7.898 -0.803 1.000 57.089 1952 LEU BBB N 1
ATOM 5597 C CA . LEU B 1 133 ? 114.480 8.409 -0.485 1.000 53.929 1952 LEU BBB CA 1
ATOM 5598 C C . LEU B 1 133 ? 113.612 7.318 0.127 1.000 54.758 1952 LEU BBB C 1
ATOM 5599 O O . LEU B 1 133 ? 112.464 7.643 0.422 1.000 51.628 1952 LEU BBB O 1
ATOM 5604 N N . ARG B 1 134 ? 114.123 6.101 0.352 1.000 59.888 1953 ARG BBB N 1
ATOM 5605 C CA . ARG B 1 134 ? 113.318 5.007 0.973 1.000 66.630 1953 ARG BBB CA 1
ATOM 5606 C C . ARG B 1 134 ? 113.976 4.561 2.289 1.000 68.673 1953 ARG BBB C 1
ATOM 5607 O O . ARG B 1 134 ? 115.168 4.434 2.314 1.000 71.674 1953 ARG BBB O 1
ATOM 5609 N N . LYS B 1 135 ? 113.150 4.330 3.319 1.000 75.022 1954 LYS BBB N 1
ATOM 5610 C CA . LYS B 1 135 ? 113.445 3.892 4.706 1.000 79.588 1954 LYS BBB CA 1
ATOM 5611 C C . LYS B 1 135 ? 114.239 2.591 4.717 1.000 86.967 1954 LYS BBB C 1
ATOM 5612 O O . LYS B 1 135 ? 113.919 1.719 3.903 1.000 86.728 1954 LYS BBB O 1
ATOM 5614 N N . GLU B 1 136 ? 115.188 2.450 5.643 1.000 98.752 1955 GLU BBB N 1
ATOM 5615 C CA . GLU B 1 136 ? 115.681 1.118 6.099 1.000 111.578 1955 GLU BBB CA 1
ATOM 5616 C C . GLU B 1 136 ? 114.820 0.686 7.302 1.000 118.383 1955 GLU BBB C 1
ATOM 5617 O O . GLU B 1 136 ? 113.932 1.480 7.717 1.000 108.796 1955 GLU BBB O 1
ATOM 5620 N N . SER B 1 137 ? 115.026 -0.546 7.788 1.000 128.286 1956 SER BBB N 1
ATOM 5621 C CA . SER B 1 137 ? 114.341 -1.138 8.976 1.000 132.347 1956 SER BBB CA 1
ATOM 5622 C C . SER B 1 137 ? 115.045 -0.667 10.262 1.000 135.913 1956 SER BBB C 1
ATOM 5623 O O . SER B 1 137 ? 116.276 -0.910 10.389 1.000 134.275 1956 SER BBB O 1
ATOM 5625 N N . ASP B 1 138 ? 114.302 0.007 11.157 1.000 133.037 1957 ASP BBB N 1
ATOM 5626 C CA . ASP B 1 138 ? 114.795 0.591 12.437 1.000 132.156 1957 ASP BBB CA 1
ATOM 5627 C C . ASP B 1 138 ? 115.685 1.811 12.143 1.000 127.210 1957 ASP BBB C 1
ATOM 5628 O O . ASP B 1 138 ? 116.754 1.936 12.805 1.000 120.753 1957 ASP BBB O 1
ATOM 5630 N N . LYS B 1 139 ? 115.266 2.677 11.208 1.000 119.763 1958 LYS BBB N 1
ATOM 5631 C CA . LYS B 1 139 ? 115.964 3.963 10.892 1.000 117.054 1958 LYS BBB CA 1
ATOM 5632 C C . LYS B 1 139 ? 114.980 5.152 10.912 1.000 108.733 1958 LYS BBB C 1
ATOM 5633 O O . LYS B 1 139 ? 113.844 5.023 10.373 1.000 101.325 1958 LYS BBB O 1
ATOM 5635 N N . GLU B 1 140 ? 115.404 6.266 11.532 1.000 94.952 1959 GLU BBB N 1
ATOM 5636 C CA . GLU B 1 140 ? 114.627 7.527 11.688 1.000 90.744 1959 GLU BBB CA 1
ATOM 5637 C C . GLU B 1 140 ? 115.195 8.577 10.724 1.000 84.327 1959 GLU BBB C 1
ATOM 5638 O O . GLU B 1 140 ? 116.362 8.989 10.928 1.000 88.673 1959 GLU BBB O 1
ATOM 5640 N N . CYS B 1 141 ? 114.420 8.990 9.721 1.000 73.987 1960 CYS BBB N 1
ATOM 5641 C CA . CYS B 1 141 ? 114.833 9.981 8.697 1.000 70.169 1960 CYS BBB CA 1
ATOM 5642 C C . CYS B 1 141 ? 113.644 10.881 8.307 1.000 67.319 1960 CYS BBB C 1
ATOM 5643 O O . CYS B 1 141 ? 112.556 10.356 7.996 1.000 64.007 1960 CYS BBB O 1
ATOM 5646 N N . SER B 1 142 ? 113.837 12.198 8.294 1.000 66.860 1961 SER BBB N 1
ATOM 5647 C CA . SER B 1 142 ? 112.767 13.194 8.000 1.000 64.414 1961 SER BBB CA 1
ATOM 5648 C C . SER B 1 142 ? 113.122 13.986 6.744 1.000 62.775 1961 SER BBB C 1
ATOM 5649 O O . SER B 1 142 ? 114.255 14.488 6.655 1.000 60.890 1961 SER BBB O 1
ATOM 5652 N N . VAL B 1 143 ? 112.209 14.043 5.778 1.000 58.164 1962 VAL BBB N 1
ATOM 5653 C CA . VAL B 1 143 ? 112.399 14.840 4.535 1.000 57.025 1962 VAL BBB CA 1
ATOM 5654 C C . VAL B 1 143 ? 111.420 16.029 4.581 1.000 58.128 1962 VAL BBB C 1
ATOM 5655 O O . VAL B 1 143 ? 110.202 15.837 4.902 1.000 52.307 1962 VAL BBB O 1
ATOM 5659 N N . VAL B 1 144 ? 111.961 17.232 4.364 1.000 58.058 1963 VAL BBB N 1
ATOM 5660 C CA . VAL B 1 144 ? 111.213 18.509 4.345 1.000 55.220 1963 VAL BBB CA 1
ATOM 5661 C C . VAL B 1 144 ? 110.873 18.825 2.895 1.000 54.595 1963 VAL BBB C 1
ATOM 5662 O O . VAL B 1 144 ? 111.820 18.993 2.084 1.000 51.861 1963 VAL BBB O 1
ATOM 5666 N N . ILE B 1 145 ? 109.575 18.887 2.571 1.000 52.609 1964 ILE BBB N 1
ATOM 5667 C CA . ILE B 1 145 ? 109.122 19.218 1.197 1.000 56.338 1964 ILE BBB CA 1
ATOM 5668 C C . ILE B 1 145 ? 108.032 20.290 1.278 1.000 57.825 1964 ILE BBB C 1
ATOM 5669 O O . ILE B 1 145 ? 107.009 20.069 1.962 1.000 55.813 1964 ILE BBB O 1
ATOM 5674 N N . TYR B 1 146 ? 108.240 21.402 0.597 1.000 62.013 1965 TYR BBB N 1
ATOM 5675 C CA . TYR B 1 146 ? 107.167 22.413 0.428 1.000 64.623 1965 TYR BBB CA 1
ATOM 5676 C C . TYR B 1 146 ? 106.117 21.813 -0.516 1.000 60.338 1965 TYR BBB C 1
ATOM 5677 O O . TYR B 1 146 ? 106.479 21.422 -1.622 1.000 58.635 1965 TYR BBB O 1
ATOM 5686 N N . ASP B 1 147 ? 104.851 21.780 -0.101 1.000 59.354 1966 ASP BBB N 1
ATOM 5687 C CA . ASP B 1 147 ? 103.741 21.123 -0.847 1.000 57.746 1966 ASP BBB CA 1
ATOM 5688 C C . ASP B 1 147 ? 104.112 19.648 -1.061 1.000 57.718 1966 ASP BBB C 1
ATOM 5689 O O . ASP B 1 147 ? 104.308 19.190 -2.177 1.000 57.064 1966 ASP BBB O 1
ATOM 5694 N N . PHE B 1 148 ? 104.228 18.946 0.044 1.000 55.021 1967 PHE BBB N 1
ATOM 5695 C CA . PHE B 1 148 ? 104.550 17.522 0.100 1.000 53.064 1967 PHE BBB CA 1
ATOM 5696 C C . PHE B 1 148 ? 103.625 16.741 -0.827 1.000 52.472 1967 PHE BBB C 1
ATOM 5697 O O . PHE B 1 148 ? 104.155 15.915 -1.621 1.000 52.972 1967 PHE BBB O 1
ATOM 5705 N N . ILE B 1 149 ? 102.304 16.974 -0.784 1.000 49.418 1968 ILE BBB N 1
ATOM 5706 C CA . ILE B 1 149 ? 101.342 16.133 -1.557 1.000 46.355 1968 ILE BBB CA 1
ATOM 5707 C C . ILE B 1 149 ? 101.670 16.209 -3.042 1.000 46.505 1968 ILE BBB C 1
ATOM 5708 O O . ILE B 1 149 ? 101.837 15.127 -3.686 1.000 45.221 1968 ILE BBB O 1
ATOM 5713 N N . GLN B 1 150 ? 101.791 17.400 -3.594 1.000 46.970 1969 GLN BBB N 1
ATOM 5714 C CA . GLN B 1 150 ? 102.059 17.521 -5.055 1.000 51.066 1969 GLN BBB CA 1
ATOM 5715 C C . GLN B 1 150 ? 103.433 16.904 -5.387 1.000 53.506 1969 GLN BBB C 1
ATOM 5716 O O . GLN B 1 150 ? 103.560 16.273 -6.453 1.000 54.666 1969 GLN BBB O 1
ATOM 5719 N N . SER B 1 151 ? 104.431 17.028 -4.507 1.000 49.108 1970 SER BBB N 1
ATOM 5720 C CA . SER B 1 151 ? 105.791 16.499 -4.777 1.000 52.984 1970 SER BBB CA 1
ATOM 5721 C C . SER B 1 151 ? 105.778 14.959 -4.728 1.000 48.709 1970 SER BBB C 1
ATOM 5722 O O . SER B 1 151 ? 106.348 14.340 -5.623 1.000 48.785 1970 SER BBB O 1
ATOM 5725 N N . TYR B 1 152 ? 105.123 14.384 -3.729 1.000 47.696 1971 TYR BBB N 1
ATOM 5726 C CA . TYR B 1 152 ? 104.984 12.917 -3.595 1.000 51.451 1971 TYR BBB CA 1
ATOM 5727 C C . TYR B 1 152 ? 104.391 12.348 -4.883 1.000 52.822 1971 TYR BBB C 1
ATOM 5728 O O . TYR B 1 152 ? 104.909 11.325 -5.371 1.000 51.511 1971 TYR BBB O 1
ATOM 5737 N N . LYS B 1 153 ? 103.375 13.027 -5.448 1.000 48.965 1972 LYS BBB N 1
ATOM 5738 C CA . LYS B 1 153 ? 102.636 12.511 -6.610 1.000 50.098 1972 LYS BBB CA 1
ATOM 5739 C C . LYS B 1 153 ? 103.517 12.612 -7.852 1.000 48.724 1972 LYS BBB C 1
ATOM 5740 O O . LYS B 1 153 ? 103.469 11.699 -8.698 1.000 48.829 1972 LYS BBB O 1
ATOM 5746 N N . ILE B 1 154 ? 104.205 13.723 -8.038 1.000 48.562 1973 ILE BBB N 1
ATOM 5747 C CA . ILE B 1 154 ? 105.070 13.876 -9.245 1.000 54.832 1973 ILE BBB CA 1
ATOM 5748 C C . ILE B 1 154 ? 106.213 12.850 -9.187 1.000 59.041 1973 ILE BBB C 1
ATOM 5749 O O . ILE B 1 154 ? 106.531 12.243 -10.219 1.000 61.737 1973 ILE BBB O 1
ATOM 5754 N N . LEU B 1 155 ? 106.805 12.631 -8.019 1.000 56.366 1974 LEU BBB N 1
ATOM 5755 C CA . LEU B 1 155 ? 107.925 11.671 -7.900 1.000 57.832 1974 LEU BBB CA 1
ATOM 5756 C C . LEU B 1 155 ? 107.399 10.276 -8.256 1.000 58.123 1974 LEU BBB C 1
ATOM 5757 O O . LEU B 1 155 ? 108.097 9.558 -8.964 1.000 52.727 1974 LEU BBB O 1
ATOM 5762 N N . LEU B 1 156 ? 106.182 9.931 -7.811 1.000 57.699 1975 LEU BBB N 1
ATOM 5763 C CA . LEU B 1 156 ? 105.595 8.591 -8.044 1.000 55.109 1975 LEU BBB CA 1
ATOM 5764 C C . LEU B 1 156 ? 105.231 8.445 -9.516 1.000 55.911 1975 LEU BBB C 1
ATOM 5765 O O . LEU B 1 156 ? 105.749 7.493 -10.124 1.000 62.387 1975 LEU BBB O 1
ATOM 5770 N N . LEU B 1 157 ? 104.429 9.355 -10.071 1.000 53.836 1976 LEU BBB N 1
ATOM 5771 C CA . LEU B 1 157 ? 103.834 9.209 -11.426 1.000 56.038 1976 LEU BBB CA 1
ATOM 5772 C C . LEU B 1 157 ? 104.848 9.577 -12.514 1.000 57.946 1976 LEU BBB C 1
ATOM 5773 O O . LEU B 1 157 ? 104.775 8.986 -13.585 1.000 61.124 1976 LEU BBB O 1
ATOM 5778 N N . SER B 1 158 ? 105.732 10.545 -12.296 1.000 58.388 1977 SER BBB N 1
ATOM 5779 C CA . SER B 1 158 ? 106.677 10.999 -13.350 1.000 62.819 1977 SER BBB CA 1
ATOM 5780 C C . SER B 1 158 ? 107.974 10.186 -13.335 1.000 65.123 1977 SER BBB C 1
ATOM 5781 O O . SER B 1 158 ? 108.437 9.834 -14.415 1.000 69.260 1977 SER BBB O 1
ATOM 5784 N N . CYS B 1 159 ? 108.546 9.939 -12.160 1.000 63.783 1978 CYS BBB N 1
ATOM 5785 C CA . CYS B 1 159 ? 109.911 9.375 -11.996 1.000 67.955 1978 CYS BBB CA 1
ATOM 5786 C C . CYS B 1 159 ? 109.848 7.937 -11.463 1.000 65.575 1978 CYS BBB C 1
ATOM 5787 O O . CYS B 1 159 ? 110.889 7.320 -11.387 1.000 65.811 1978 CYS BBB O 1
ATOM 5790 N N . GLY B 1 160 ? 108.676 7.455 -11.053 1.000 66.058 1979 GLY BBB N 1
ATOM 5791 C CA . GLY B 1 160 ? 108.504 6.070 -10.573 1.000 66.612 1979 GLY BBB CA 1
ATOM 5792 C C . GLY B 1 160 ? 109.133 5.872 -9.212 1.000 63.980 1979 GLY BBB C 1
ATOM 5793 O O . GLY B 1 160 ? 109.494 4.771 -8.900 1.000 65.028 1979 GLY BBB O 1
ATOM 5794 N N . ILE B 1 161 ? 109.225 6.924 -8.419 1.000 61.327 1980 ILE BBB N 1
ATOM 5795 C CA . ILE B 1 161 ? 109.843 6.880 -7.067 1.000 62.319 1980 ILE BBB CA 1
ATOM 5796 C C . ILE B 1 161 ? 108.787 7.140 -6.000 1.000 61.113 1980 ILE BBB C 1
ATOM 5797 O O . ILE B 1 161 ? 108.061 8.126 -6.092 1.000 53.342 1980 ILE BBB O 1
ATOM 5802 N N . SER B 1 162 ? 108.744 6.242 -5.030 1.000 63.579 1981 SER BBB N 1
ATOM 5803 C CA . SER B 1 162 ? 107.806 6.224 -3.889 1.000 64.567 1981 SER BBB CA 1
ATOM 5804 C C . SER B 1 162 ? 108.598 6.655 -2.660 1.000 63.235 1981 SER BBB C 1
ATOM 5805 O O . SER B 1 162 ? 109.416 5.863 -2.212 1.000 68.014 1981 SER BBB O 1
ATOM 5808 N N . LEU B 1 163 ? 108.430 7.889 -2.187 1.000 61.478 1982 LEU BBB N 1
ATOM 5809 C CA . LEU B 1 163 ? 109.032 8.360 -0.915 1.000 61.068 1982 LEU BBB CA 1
ATOM 5810 C C . LEU B 1 163 ? 108.580 7.410 0.200 1.000 63.237 1982 LEU BBB C 1
ATOM 5811 O O . LEU B 1 163 ? 107.414 7.050 0.193 1.000 65.258 1982 LEU BBB O 1
ATOM 5816 N N . GLU B 1 164 ? 109.496 6.968 1.062 1.000 63.696 1983 GLU BBB N 1
ATOM 5817 C CA . GLU B 1 164 ? 109.211 6.116 2.248 1.000 68.808 1983 GLU BBB CA 1
ATOM 5818 C C . GLU B 1 164 ? 110.063 6.623 3.409 1.000 71.310 1983 GLU BBB C 1
ATOM 5819 O O . GLU B 1 164 ? 111.049 5.941 3.741 1.000 78.527 1983 GLU BBB O 1
ATOM 5822 N N . GLN B 1 165 ? 109.729 7.798 3.940 1.000 63.242 1984 GLN BBB N 1
ATOM 5823 C CA . GLN B 1 165 ? 110.358 8.390 5.141 1.000 64.070 1984 GLN BBB CA 1
ATOM 5824 C C . GLN B 1 165 ? 109.299 9.155 5.936 1.000 61.404 1984 GLN BBB C 1
ATOM 5825 O O . GLN B 1 165 ? 108.119 9.070 5.544 1.000 66.201 1984 GLN BBB O 1
ATOM 5831 N N . SER B 1 166 ? 109.679 9.795 7.038 1.000 58.045 1985 SER BBB N 1
ATOM 5832 C CA . SER B 1 166 ? 108.831 10.778 7.761 1.000 59.739 1985 SER BBB CA 1
ATOM 5833 C C . SER B 1 166 ? 108.830 12.083 6.969 1.000 58.633 1985 SER BBB C 1
ATOM 5834 O O . SER B 1 166 ? 109.871 12.460 6.429 1.000 58.863 1985 SER BBB O 1
ATOM 5837 N N . TYR B 1 167 ? 107.669 12.696 6.826 1.000 59.330 1986 TYR BBB N 1
ATOM 5838 C CA . TYR B 1 167 ? 107.473 13.914 6.005 1.000 59.264 1986 TYR BBB CA 1
ATOM 5839 C C . TYR B 1 167 ? 107.180 15.090 6.940 1.000 54.606 1986 TYR BBB C 1
ATOM 5840 O O . TYR B 1 167 ? 106.646 14.883 8.080 1.000 49.650 1986 TYR BBB O 1
ATOM 5849 N N . GLU B 1 168 ? 107.626 16.251 6.472 1.000 52.636 1987 GLU BBB N 1
ATOM 5850 C CA . GLU B 1 168 ? 107.481 17.576 7.139 1.000 56.371 1987 GLU BBB CA 1
ATOM 5851 C C . GLU B 1 168 ? 107.254 18.590 6.034 1.000 55.246 1987 GLU BBB C 1
ATOM 5852 O O . GLU B 1 168 ? 108.167 18.711 5.178 1.000 57.815 1987 GLU BBB O 1
ATOM 5858 N N . ASP B 1 169 ? 106.050 19.161 5.974 1.000 50.909 1988 ASP BBB N 1
ATOM 5859 C CA . ASP B 1 169 ? 105.725 20.271 5.047 1.000 55.113 1988 ASP BBB CA 1
ATOM 5860 C C . ASP B 1 169 ? 105.633 21.553 5.887 1.000 55.555 1988 ASP BBB C 1
ATOM 5861 O O . ASP B 1 169 ? 104.834 21.631 6.808 1.000 55.729 1988 ASP BBB O 1
ATOM 5866 N N . PRO B 1 170 ? 106.477 22.573 5.660 1.000 54.900 1989 PRO BBB N 1
ATOM 5867 C CA . PRO B 1 170 ? 106.364 23.825 6.396 1.000 56.416 1989 PRO BBB CA 1
ATOM 5868 C C . PRO B 1 170 ? 105.004 24.537 6.187 1.000 57.520 1989 PRO BBB C 1
ATOM 5869 O O . PRO B 1 170 ? 104.585 25.175 7.094 1.000 56.358 1989 PRO BBB O 1
ATOM 5873 N N . LYS B 1 171 ? 104.306 24.342 5.057 1.000 58.443 1990 LYS BBB N 1
ATOM 5874 C CA . LYS B 1 171 ? 102.912 24.849 4.855 1.000 58.990 1990 LYS BBB CA 1
ATOM 5875 C C . LYS B 1 171 ? 102.022 24.332 5.982 1.000 57.909 1990 LYS BBB C 1
ATOM 5876 O O . LYS B 1 171 ? 101.222 25.104 6.515 1.000 56.417 1990 LYS BBB O 1
ATOM 5882 N N . VAL B 1 172 ? 102.172 23.066 6.363 1.000 56.055 1991 VAL BBB N 1
ATOM 5883 C CA . VAL B 1 172 ? 101.288 22.430 7.385 1.000 54.419 1991 VAL BBB CA 1
ATOM 5884 C C . VAL B 1 172 ? 101.639 22.961 8.770 1.000 57.855 1991 VAL BBB C 1
ATOM 5885 O O . VAL B 1 172 ? 100.681 23.157 9.573 1.000 59.787 1991 VAL BBB O 1
ATOM 5889 N N . ALA B 1 173 ? 102.943 23.148 9.033 1.000 55.442 1992 ALA BBB N 1
ATOM 5890 C CA . ALA B 1 173 ? 103.448 23.734 10.283 1.000 58.948 1992 ALA BBB CA 1
ATOM 5891 C C . ALA B 1 173 ? 102.846 25.147 10.486 1.000 58.967 1992 ALA BBB C 1
ATOM 5892 O O . ALA B 1 173 ? 102.405 25.436 11.605 1.000 59.281 1992 ALA BBB O 1
ATOM 5894 N N . CYS B 1 174 ? 102.848 25.995 9.451 1.000 58.580 1993 CYS BBB N 1
ATOM 5895 C CA . CYS B 1 174 ? 102.275 27.363 9.484 1.000 62.279 1993 CYS BBB CA 1
ATOM 5896 C C . CYS B 1 174 ? 100.802 27.266 9.876 1.000 58.988 1993 CYS BBB C 1
ATOM 5897 O O . CYS B 1 174 ? 100.390 27.956 10.786 1.000 57.198 1993 CYS BBB O 1
ATOM 5900 N N . TRP B 1 175 ? 100.040 26.415 9.181 1.000 56.171 1994 TRP BBB N 1
ATOM 5901 C CA . TRP B 1 175 ? 98.609 26.187 9.472 1.000 53.462 1994 TRP BBB CA 1
ATOM 5902 C C . TRP B 1 175 ? 98.455 25.843 10.961 1.000 56.634 1994 TRP BBB C 1
ATOM 5903 O O . TRP B 1 175 ? 97.585 26.439 11.654 1.000 57.980 1994 TRP BBB O 1
ATOM 5914 N N . LEU B 1 176 ? 99.312 24.964 11.464 1.000 53.863 1995 LEU BBB N 1
ATOM 5915 C CA . LEU B 1 176 ? 99.179 24.404 12.826 1.000 59.267 1995 LEU BBB CA 1
ATOM 5916 C C . LEU B 1 176 ? 99.421 25.512 13.851 1.000 65.088 1995 LEU BBB C 1
ATOM 5917 O O . LEU B 1 176 ? 98.843 25.423 14.941 1.000 70.263 1995 LEU BBB O 1
ATOM 5922 N N . LEU B 1 177 ? 100.220 26.531 13.510 1.000 64.376 1996 LEU BBB N 1
ATOM 5923 C CA . LEU B 1 177 ? 100.551 27.639 14.442 1.000 68.339 1996 LEU BBB CA 1
ATOM 5924 C C . LEU B 1 177 ? 99.462 28.714 14.416 1.000 71.922 1996 LEU BBB C 1
ATOM 5925 O O . LEU B 1 177 ? 99.271 29.367 15.468 1.000 72.190 1996 LEU BBB O 1
ATOM 5930 N N . ASP B 1 178 ? 98.775 28.895 13.284 1.000 70.503 1997 ASP BBB N 1
ATOM 5931 C CA . ASP B 1 178 ? 97.621 29.823 13.200 1.000 67.136 1997 ASP BBB CA 1
ATOM 5932 C C . ASP B 1 178 ? 96.696 29.374 12.078 1.000 59.404 1997 ASP BBB C 1
ATOM 5933 O O . ASP B 1 178 ? 96.958 29.666 10.914 1.000 56.620 1997 ASP BBB O 1
ATOM 5938 N N . PRO B 1 179 ? 95.618 28.632 12.391 1.000 54.750 1998 PRO BBB N 1
ATOM 5939 C CA . PRO B 1 179 ? 94.763 28.071 11.355 1.000 57.120 1998 PRO BBB CA 1
ATOM 5940 C C . PRO B 1 179 ? 93.991 29.115 10.526 1.000 59.633 1998 PRO BBB C 1
ATOM 5941 O O . PRO B 1 179 ? 93.560 28.780 9.456 1.000 62.219 1998 PRO BBB O 1
ATOM 5945 N N . ASP B 1 180 ? 93.870 30.349 11.011 1.000 64.434 1999 ASP BBB N 1
ATOM 5946 C CA . ASP B 1 180 ? 93.174 31.480 10.327 1.000 63.450 1999 ASP BBB CA 1
ATOM 5947 C C . ASP B 1 180 ? 94.160 32.316 9.504 1.000 66.455 1999 ASP BBB C 1
ATOM 5948 O O . ASP B 1 180 ? 93.681 33.228 8.822 1.000 67.701 1999 ASP BBB O 1
ATOM 5953 N N . SER B 1 181 ? 95.469 31.999 9.541 1.000 64.839 2000 SER BBB N 1
ATOM 5954 C CA . SER B 1 181 ? 96.520 32.663 8.732 1.000 64.759 2000 SER BBB CA 1
ATOM 5955 C C . SER B 1 181 ? 96.155 32.512 7.259 1.000 64.482 2000 SER BBB C 1
ATOM 5956 O O . SER B 1 181 ? 95.396 31.594 6.924 1.000 63.178 2000 SER BBB O 1
ATOM 5959 N N . GLN B 1 182 ? 96.649 33.394 6.405 1.000 70.566 2001 GLN BBB N 1
ATOM 5960 C CA . GLN B 1 182 ? 96.486 33.213 4.944 1.000 74.764 2001 GLN BBB CA 1
ATOM 5961 C C . GLN B 1 182 ? 97.299 31.981 4.515 1.000 74.114 2001 GLN BBB C 1
ATOM 5962 O O . GLN B 1 182 ? 98.297 31.676 5.165 1.000 65.918 2001 GLN BBB O 1
ATOM 5968 N N . GLU B 1 183 ? 96.819 31.250 3.510 1.000 76.525 2002 GLU BBB N 1
ATOM 5969 C CA . GLU B 1 183 ? 97.555 30.138 2.859 1.000 71.927 2002 GLU BBB CA 1
ATOM 5970 C C . GLU B 1 183 ? 98.996 30.588 2.674 1.000 72.006 2002 GLU BBB C 1
ATOM 5971 O O . GLU B 1 183 ? 99.230 31.659 2.121 1.000 69.573 2002 GLU BBB O 1
ATOM 5977 N N . PRO B 1 184 ? 99.997 29.833 3.188 1.000 69.436 2003 PRO BBB N 1
ATOM 5978 C CA . PRO B 1 184 ? 101.399 30.253 3.077 1.000 68.641 2003 PRO BBB CA 1
ATOM 5979 C C . PRO B 1 184 ? 101.919 30.149 1.639 1.000 69.171 2003 PRO BBB C 1
ATOM 5980 O O . PRO B 1 184 ? 101.461 29.337 0.892 1.000 72.767 2003 PRO BBB O 1
ATOM 5984 N N . THR B 1 185 ? 102.797 31.061 1.253 1.000 71.277 2004 THR BBB N 1
ATOM 5985 C CA . THR B 1 185 ? 103.590 30.993 -0.001 1.000 70.664 2004 THR BBB CA 1
ATOM 5986 C C . THR B 1 185 ? 105.041 30.814 0.454 1.000 69.161 2004 THR BBB C 1
ATOM 5987 O O . THR B 1 185 ? 105.283 30.941 1.675 1.000 70.159 2004 THR BBB O 1
ATOM 5991 N N . LEU B 1 186 ? 105.975 30.521 -0.439 1.000 69.995 2005 LEU BBB N 1
ATOM 5992 C CA . LEU B 1 186 ? 107.407 30.475 -0.031 1.000 71.873 2005 LEU BBB CA 1
ATOM 5993 C C . LEU B 1 186 ? 107.810 31.881 0.469 1.000 73.540 2005 LEU BBB C 1
ATOM 5994 O O . LEU B 1 186 ? 108.491 31.999 1.514 1.000 73.900 2005 LEU BBB O 1
ATOM 5999 N N . HIS B 1 187 ? 107.311 32.932 -0.174 1.000 72.612 2006 HIS BBB N 1
ATOM 6000 C CA . HIS B 1 187 ? 107.610 34.348 0.205 1.000 75.449 2006 HIS BBB CA 1
ATOM 6001 C C . HIS B 1 187 ? 107.101 34.656 1.622 1.000 68.705 2006 HIS BBB C 1
ATOM 6002 O O . HIS B 1 187 ? 107.859 35.229 2.382 1.000 66.671 2006 HIS BBB O 1
ATOM 6009 N N . SER B 1 188 ? 105.889 34.246 1.991 1.000 68.099 2007 SER BBB N 1
ATOM 6010 C CA . SER B 1 188 ? 105.312 34.497 3.343 1.000 69.388 2007 SER BBB CA 1
ATOM 6011 C C . SER B 1 188 ? 106.061 33.671 4.397 1.000 68.747 2007 SER BBB C 1
ATOM 6012 O O . SER B 1 188 ? 106.370 34.204 5.469 1.000 66.872 2007 SER BBB O 1
ATOM 6015 N N . ILE B 1 189 ? 106.413 32.416 4.089 1.000 68.106 2008 ILE BBB N 1
ATOM 6016 C CA . ILE B 1 189 ? 107.187 31.565 5.039 1.000 65.745 2008 ILE BBB CA 1
ATOM 6017 C C . ILE B 1 189 ? 108.534 32.238 5.319 1.000 66.008 2008 ILE BBB C 1
ATOM 6018 O O . ILE B 1 189 ? 108.925 32.354 6.513 1.000 67.260 2008 ILE BBB O 1
ATOM 6023 N N . VAL B 1 190 ? 109.235 32.662 4.272 1.000 66.266 2009 VAL BBB N 1
ATOM 6024 C CA . VAL B 1 190 ? 110.601 33.250 4.433 1.000 68.334 2009 VAL BBB CA 1
ATOM 6025 C C . VAL B 1 190 ? 110.458 34.596 5.162 1.000 71.344 2009 VAL BBB C 1
ATOM 6026 O O . VAL B 1 190 ? 111.262 34.871 6.084 1.000 70.561 2009 VAL BBB O 1
ATOM 6030 N N . THR B 1 191 ? 109.431 35.379 4.827 1.000 76.125 2010 THR BBB N 1
ATOM 6031 C CA . THR B 1 191 ? 109.124 36.663 5.533 1.000 78.372 2010 THR BBB CA 1
ATOM 6032 C C . THR B 1 191 ? 109.011 36.392 7.042 1.000 79.152 2010 THR BBB C 1
ATOM 6033 O O . THR B 1 191 ? 109.803 36.989 7.791 1.000 81.981 2010 THR BBB O 1
ATOM 6037 N N . SER B 1 192 ? 108.165 35.444 7.455 1.000 76.818 2011 SER BBB N 1
ATOM 6038 C CA . SER B 1 192 ? 107.797 35.186 8.877 1.000 76.673 2011 SER BBB CA 1
ATOM 6039 C C . SER B 1 192 ? 108.901 34.447 9.649 1.000 76.950 2011 SER BBB C 1
ATOM 6040 O O . SER B 1 192 ? 109.055 34.729 10.846 1.000 73.939 2011 SER BBB O 1
ATOM 6043 N N . PHE B 1 193 ? 109.585 33.485 9.018 1.000 77.526 2012 PHE BBB N 1
ATOM 6044 C CA . PHE B 1 193 ? 110.423 32.484 9.725 1.000 76.487 2012 PHE BBB CA 1
ATOM 6045 C C . PHE B 1 193 ? 111.899 32.598 9.313 1.000 74.892 2012 PHE BBB C 1
ATOM 6046 O O . PHE B 1 193 ? 112.724 32.157 10.108 1.000 76.180 2012 PHE BBB O 1
ATOM 6054 N N . LEU B 1 194 ? 112.237 33.185 8.158 1.000 74.727 2013 LEU BBB N 1
ATOM 6055 C CA . LEU B 1 194 ? 113.650 33.220 7.672 1.000 78.742 2013 LEU BBB CA 1
ATOM 6056 C C . LEU B 1 194 ? 113.969 34.560 7.002 1.000 80.063 2013 LEU BBB C 1
ATOM 6057 O O . LEU B 1 194 ? 114.537 34.608 5.915 1.000 81.428 2013 LEU BBB O 1
ATOM 6062 N N . PRO B 1 195 ? 113.632 35.702 7.639 1.000 82.642 2014 PRO BBB N 1
ATOM 6063 C CA . PRO B 1 195 ? 113.554 36.990 6.942 1.000 82.645 2014 PRO BBB CA 1
ATOM 6064 C C . PRO B 1 195 ? 114.875 37.510 6.337 1.000 80.502 2014 PRO BBB C 1
ATOM 6065 O O . PRO B 1 195 ? 114.843 38.159 5.315 1.000 80.506 2014 PRO BBB O 1
ATOM 6069 N N . HIS B 1 196 ? 115.998 37.200 6.969 1.000 80.779 2015 HIS BBB N 1
ATOM 6070 C CA . HIS B 1 196 ? 117.368 37.449 6.422 1.000 87.518 2015 HIS BBB CA 1
ATOM 6071 C C . HIS B 1 196 ? 117.604 36.823 5.027 1.000 89.792 2015 HIS BBB C 1
ATOM 6072 O O . HIS B 1 196 ? 118.563 37.294 4.377 1.000 87.571 2015 HIS BBB O 1
ATOM 6079 N N . GLU B 1 197 ? 116.790 35.862 4.535 1.000 87.359 2016 GLU BBB N 1
ATOM 6080 C CA . GLU B 1 197 ? 116.998 35.290 3.167 1.000 89.033 2016 GLU BBB CA 1
ATOM 6081 C C . GLU B 1 197 ? 116.040 35.890 2.116 1.000 89.525 2016 GLU BBB C 1
ATOM 6082 O O . GLU B 1 197 ? 116.106 35.445 0.962 1.000 89.736 2016 GLU BBB O 1
ATOM 6088 N N . LEU B 1 198 ? 115.227 36.889 2.464 1.000 92.333 2017 LEU BBB N 1
ATOM 6089 C CA . LEU B 1 198 ? 114.371 37.634 1.491 1.000 95.969 2017 LEU BBB CA 1
ATOM 6090 C C . LEU B 1 198 ? 115.128 38.061 0.228 1.000 96.723 2017 LEU BBB C 1
ATOM 6091 O O . LEU B 1 198 ? 114.565 37.988 -0.865 1.000 93.450 2017 LEU BBB O 1
ATOM 6096 N N . PRO B 1 199 ? 116.380 38.573 0.290 1.000 99.646 2018 PRO BBB N 1
ATOM 6097 C CA . PRO B 1 199 ? 117.055 39.014 -0.938 1.000 103.142 2018 PRO BBB CA 1
ATOM 6098 C C . PRO B 1 199 ? 117.159 37.913 -2.015 1.000 103.493 2018 PRO BBB C 1
ATOM 6099 O O . PRO B 1 199 ? 116.974 38.185 -3.187 1.000 105.225 2018 PRO BBB O 1
ATOM 6103 N N . LEU B 1 200 ? 117.430 36.679 -1.595 1.000 102.644 2019 LEU BBB N 1
ATOM 6104 C CA . LEU B 1 200 ? 117.557 35.518 -2.504 1.000 102.061 2019 LEU BBB CA 1
ATOM 6105 C C . LEU B 1 200 ? 116.260 35.295 -3.298 1.000 100.111 2019 LEU BBB C 1
ATOM 6106 O O . LEU B 1 200 ? 116.373 34.696 -4.376 1.000 99.603 2019 LEU BBB O 1
ATOM 6111 N N . LEU B 1 201 ? 115.099 35.753 -2.806 1.000 96.851 2020 LEU BBB N 1
ATOM 6112 C CA . LEU B 1 201 ? 113.792 35.643 -3.504 1.000 94.924 2020 LEU BBB CA 1
ATOM 6113 C C . LEU B 1 201 ? 113.532 36.831 -4.447 1.000 100.348 2020 LEU BBB C 1
ATOM 6114 O O . LEU B 1 201 ? 112.550 36.766 -5.194 1.000 97.068 2020 LEU BBB O 1
ATOM 6119 N N . GLU B 1 202 ? 114.345 37.894 -4.389 1.000 111.795 2021 GLU BBB N 1
ATOM 6120 C CA . GLU B 1 202 ? 114.152 39.140 -5.192 1.000 114.679 2021 GLU BBB CA 1
ATOM 6121 C C . GLU B 1 202 ? 114.234 38.799 -6.687 1.000 117.572 2021 GLU BBB C 1
ATOM 6122 O O . GLU B 1 202 ? 115.286 38.257 -7.122 1.000 111.723 2021 GLU BBB O 1
ATOM 6124 N N . GLY B 1 203 ? 113.176 39.126 -7.444 1.000 117.838 2022 GLY BBB N 1
ATOM 6125 C CA . GLY B 1 203 ? 113.072 38.865 -8.896 1.000 121.072 2022 GLY BBB CA 1
ATOM 6126 C C . GLY B 1 203 ? 112.657 37.432 -9.190 1.000 121.261 2022 GLY BBB C 1
ATOM 6127 O O . GLY B 1 203 ? 112.845 36.965 -10.335 1.000 123.282 2022 GLY BBB O 1
ATOM 6128 N N . MET B 1 204 ? 112.098 36.754 -8.185 1.000 120.151 2023 MET BBB N 1
ATOM 6129 C CA . MET B 1 204 ? 111.503 35.399 -8.303 1.000 118.014 2023 MET BBB CA 1
ATOM 6130 C C . MET B 1 204 ? 110.046 35.525 -7.855 1.000 113.337 2023 MET BBB C 1
ATOM 6131 O O . MET B 1 204 ? 109.668 34.938 -6.815 1.000 106.038 2023 MET BBB O 1
ATOM 6136 N N . GLU B 1 205 ? 109.277 36.289 -8.639 1.000 115.078 2024 GLU BBB N 1
ATOM 6137 C CA . GLU B 1 205 ? 107.908 36.781 -8.312 1.000 112.804 2024 GLU BBB CA 1
ATOM 6138 C C . GLU B 1 205 ? 106.947 35.605 -8.054 1.000 111.326 2024 GLU BBB C 1
ATOM 6139 O O . GLU B 1 205 ? 105.995 35.795 -7.255 1.000 112.930 2024 GLU BBB O 1
ATOM 6141 N N . THR B 1 206 ? 107.197 34.438 -8.665 1.000 108.368 2025 THR BBB N 1
ATOM 6142 C CA . THR B 1 206 ? 106.399 33.187 -8.483 1.000 108.071 2025 THR BBB CA 1
ATOM 6143 C C . THR B 1 206 ? 106.516 32.626 -7.051 1.000 101.348 2025 THR BBB C 1
ATOM 6144 O O . THR B 1 206 ? 105.639 31.828 -6.690 1.000 93.464 2025 THR BBB O 1
ATOM 6148 N N . SER B 1 207 ? 107.515 33.036 -6.258 1.000 101.727 2026 SER BBB N 1
ATOM 6149 C CA . SER B 1 207 ? 107.623 32.710 -4.806 1.000 101.468 2026 SER BBB CA 1
ATOM 6150 C C . SER B 1 207 ? 106.443 33.283 -4.009 1.000 99.750 2026 SER BBB C 1
ATOM 6151 O O . SER B 1 207 ? 106.239 32.792 -2.874 1.000 90.302 2026 SER BBB O 1
ATOM 6154 N N . GLN B 1 208 ? 105.723 34.276 -4.565 1.000 106.329 2027 GLN BBB N 1
ATOM 6155 C CA . GLN B 1 208 ? 104.507 34.910 -3.969 1.000 109.003 2027 GLN BBB CA 1
ATOM 6156 C C . GLN B 1 208 ? 103.222 34.219 -4.470 1.000 111.677 2027 GLN BBB C 1
ATOM 6157 O O . GLN B 1 208 ? 102.115 34.725 -4.160 1.000 111.244 2027 GLN BBB O 1
ATOM 6159 N N . GLY B 1 209 ? 103.353 33.132 -5.244 1.000 112.442 2028 GLY BBB N 1
ATOM 6160 C CA . GLY B 1 209 ? 102.262 32.192 -5.566 1.000 107.421 2028 GLY BBB CA 1
ATOM 6161 C C . GLY B 1 209 ? 102.279 30.985 -4.630 1.000 104.528 2028 GLY BBB C 1
ATOM 6162 O O . GLY B 1 209 ? 103.278 30.769 -3.922 1.000 105.933 2028 GLY BBB O 1
ATOM 6163 N N . ILE B 1 210 ? 101.199 30.210 -4.634 1.000 99.052 2029 ILE BBB N 1
ATOM 6164 C CA . ILE B 1 210 ? 100.932 29.127 -3.646 1.000 98.577 2029 ILE BBB CA 1
ATOM 6165 C C . ILE B 1 210 ? 101.807 27.919 -4.018 1.000 95.655 2029 ILE BBB C 1
ATOM 6166 O O . ILE B 1 210 ? 102.340 27.276 -3.101 1.000 88.763 2029 ILE BBB O 1
ATOM 6171 N N . GLN B 1 211 ? 101.984 27.669 -5.318 1.000 93.066 2030 GLN BBB N 1
ATOM 6172 C CA . GLN B 1 211 ? 102.753 26.529 -5.878 1.000 100.140 2030 GLN BBB CA 1
ATOM 6173 C C . GLN B 1 211 ? 104.257 26.672 -5.567 1.000 100.243 2030 GLN BBB C 1
ATOM 6174 O O . GLN B 1 211 ? 104.789 27.813 -5.542 1.000 97.087 2030 GLN BBB O 1
ATOM 6180 N N . SER B 1 212 ? 104.898 25.525 -5.328 1.000 94.498 2031 SER BBB N 1
ATOM 6181 C CA . SER B 1 212 ? 106.353 25.352 -5.051 1.000 91.261 2031 SER BBB CA 1
ATOM 6182 C C . SER B 1 212 ? 107.185 26.087 -6.111 1.000 84.999 2031 SER BBB C 1
ATOM 6183 O O . SER B 1 212 ? 106.849 25.991 -7.299 1.000 89.641 2031 SER BBB O 1
ATOM 6186 N N . LEU B 1 213 ? 108.238 26.790 -5.708 1.000 77.162 2032 LEU BBB N 1
ATOM 6187 C CA . LEU B 1 213 ? 109.134 27.513 -6.656 1.000 77.801 2032 LEU BBB CA 1
ATOM 6188 C C . LEU B 1 213 ? 109.728 26.520 -7.678 1.000 77.709 2032 LEU BBB C 1
ATOM 6189 O O . LEU B 1 213 ? 109.801 26.842 -8.884 1.000 77.262 2032 LEU BBB O 1
ATOM 6194 N N . GLY B 1 214 ? 110.144 25.333 -7.228 1.000 73.044 2033 GLY BBB N 1
ATOM 6195 C CA . GLY B 1 214 ? 110.705 24.312 -8.127 1.000 69.105 2033 GLY BBB CA 1
ATOM 6196 C C . GLY B 1 214 ? 109.659 23.805 -9.104 1.000 67.438 2033 GLY BBB C 1
ATOM 6197 O O . GLY B 1 214 ? 110.013 23.602 -10.279 1.000 67.685 2033 GLY BBB O 1
ATOM 6198 N N . LEU B 1 215 ? 108.416 23.621 -8.653 1.000 69.108 2034 LEU BBB N 1
ATOM 6199 C CA . LEU B 1 215 ? 107.308 23.053 -9.473 1.000 76.520 2034 LEU BBB CA 1
ATOM 6200 C C . LEU B 1 215 ? 106.776 24.085 -10.466 1.000 80.670 2034 LEU BBB C 1
ATOM 6201 O O . LEU B 1 215 ? 106.130 23.673 -11.435 1.000 80.839 2034 LEU BBB O 1
ATOM 6206 N N . ASN B 1 216 ? 107.051 25.368 -10.246 1.000 85.779 2035 ASN BBB N 1
ATOM 6207 C CA . ASN B 1 216 ? 106.409 26.442 -11.041 1.000 90.702 2035 ASN BBB CA 1
ATOM 6208 C C . ASN B 1 216 ? 107.270 26.744 -12.271 1.000 88.118 2035 ASN BBB C 1
ATOM 6209 O O . ASN B 1 216 ? 108.138 27.636 -12.198 1.000 87.896 2035 ASN BBB O 1
ATOM 6214 N N . ALA B 1 217 ? 106.966 26.056 -13.371 1.000 86.113 2036 ALA BBB N 1
ATOM 6215 C CA . ALA B 1 217 ? 107.657 26.160 -14.677 1.000 92.082 2036 ALA BBB CA 1
ATOM 6216 C C . ALA B 1 217 ? 107.152 27.376 -15.474 1.000 96.380 2036 ALA BBB C 1
ATOM 6217 O O . ALA B 1 217 ? 107.631 27.559 -16.621 1.000 98.201 2036 ALA BBB O 1
ATOM 6219 N N . GLY B 1 218 ? 106.211 28.159 -14.922 1.000 94.442 2037 GLY BBB N 1
ATOM 6220 C CA . GLY B 1 218 ? 105.808 29.476 -15.458 1.000 94.003 2037 GLY BBB CA 1
ATOM 6221 C C . GLY B 1 218 ? 106.986 30.446 -15.522 1.000 94.497 2037 GLY BBB C 1
ATOM 6222 O O . GLY B 1 218 ? 107.075 31.206 -16.508 1.000 101.009 2037 GLY BBB O 1
ATOM 6223 N N . SER B 1 219 ? 107.891 30.370 -14.544 1.000 89.868 2038 SER BBB N 1
ATOM 6224 C CA . SER B 1 219 ? 109.055 31.281 -14.369 1.000 88.593 2038 SER BBB CA 1
ATOM 6225 C C . SER B 1 219 ? 110.024 31.162 -15.551 1.000 92.296 2038 SER BBB C 1
ATOM 6226 O O . SER B 1 219 ? 110.032 30.110 -16.214 1.000 88.907 2038 SER BBB O 1
ATOM 6229 N N . GLU B 1 220 ? 110.789 32.230 -15.805 1.000 97.933 2039 GLU BBB N 1
ATOM 6230 C CA . GLU B 1 220 ? 111.864 32.293 -16.834 1.000 99.723 2039 GLU BBB CA 1
ATOM 6231 C C . GLU B 1 220 ? 113.171 31.764 -16.225 1.000 97.933 2039 GLU BBB C 1
ATOM 6232 O O . GLU B 1 220 ? 114.095 31.480 -16.999 1.000 96.647 2039 GLU BBB O 1
ATOM 6234 N N . HIS B 1 221 ? 113.247 31.638 -14.893 1.000 98.649 2040 HIS BBB N 1
ATOM 6235 C CA . HIS B 1 221 ? 114.405 31.020 -14.190 1.000 97.747 2040 HIS BBB CA 1
ATOM 6236 C C . HIS B 1 221 ? 114.404 29.500 -14.421 1.000 90.744 2040 HIS BBB C 1
ATOM 6237 O O . HIS B 1 221 ? 113.326 28.879 -14.414 1.000 84.852 2040 HIS BBB O 1
ATOM 6244 N N . SER B 1 222 ? 115.581 28.919 -14.572 1.000 89.341 2041 SER BBB N 1
ATOM 6245 C CA . SER B 1 222 ? 115.791 27.453 -14.714 1.000 90.406 2041 SER BBB CA 1
ATOM 6246 C C . SER B 1 222 ? 115.242 26.698 -13.490 1.000 86.293 2041 SER BBB C 1
ATOM 6247 O O . SER B 1 222 ? 115.299 27.234 -12.350 1.000 90.071 2041 SER BBB O 1
ATOM 6250 N N . GLY B 1 223 ? 114.771 25.470 -13.715 1.000 84.080 2042 GLY BBB N 1
ATOM 6251 C CA . GLY B 1 223 ? 114.379 24.535 -12.643 1.000 79.125 2042 GLY BBB CA 1
ATOM 6252 C C . GLY B 1 223 ? 115.515 24.317 -11.659 1.000 73.723 2042 GLY BBB C 1
ATOM 6253 O O . GLY B 1 223 ? 115.269 24.211 -10.458 1.000 70.053 2042 GLY BBB O 1
ATOM 6254 N N . ARG B 1 224 ? 116.739 24.238 -12.159 1.000 75.086 2043 ARG BBB N 1
ATOM 6255 C CA . ARG B 1 224 ? 117.927 24.010 -11.311 1.000 76.379 2043 ARG BBB CA 1
ATOM 6256 C C . ARG B 1 224 ? 118.039 25.129 -10.267 1.000 76.725 2043 ARG BBB C 1
ATOM 6257 O O . ARG B 1 224 ? 118.163 24.821 -9.048 1.000 72.191 2043 ARG BBB O 1
ATOM 6265 N N . TYR B 1 225 ? 118.019 26.390 -10.717 1.000 81.430 2044 TYR BBB N 1
ATOM 6266 C CA . TYR B 1 225 ? 118.180 27.560 -9.816 1.000 81.213 2044 TYR BBB CA 1
ATOM 6267 C C . TYR B 1 225 ? 117.003 27.594 -8.831 1.000 73.432 2044 TYR BBB C 1
ATOM 6268 O O . TYR B 1 225 ? 117.229 27.665 -7.599 1.000 71.094 2044 TYR BBB O 1
ATOM 6277 N N . ARG B 1 226 ? 115.789 27.447 -9.347 1.000 70.791 2045 ARG BBB N 1
ATOM 6278 C CA . ARG B 1 226 ? 114.553 27.516 -8.526 1.000 72.363 2045 ARG BBB CA 1
ATOM 6279 C C . ARG B 1 226 ? 114.576 26.442 -7.434 1.000 70.668 2045 ARG BBB C 1
ATOM 6280 O O . ARG B 1 226 ? 114.335 26.779 -6.244 1.000 68.651 2045 ARG BBB O 1
ATOM 6288 N N . ALA B 1 227 ? 114.892 25.192 -7.804 1.000 69.972 2046 ALA BBB N 1
ATOM 6289 C CA . ALA B 1 227 ? 114.893 24.039 -6.880 1.000 62.361 2046 ALA BBB CA 1
ATOM 6290 C C . ALA B 1 227 ? 115.983 24.227 -5.827 1.000 61.659 2046 ALA BBB C 1
ATOM 6291 O O . ALA B 1 227 ? 115.735 23.966 -4.631 1.000 60.486 2046 ALA BBB O 1
ATOM 6293 N N . SER B 1 228 ? 117.158 24.698 -6.237 1.000 63.267 2047 SER BBB N 1
ATOM 6294 C CA . SER B 1 228 ? 118.290 24.897 -5.308 1.000 66.119 2047 SER BBB CA 1
ATOM 6295 C C . SER B 1 228 ? 117.915 25.933 -4.248 1.000 67.002 2047 SER BBB C 1
ATOM 6296 O O . SER B 1 228 ? 118.109 25.657 -3.036 1.000 68.407 2047 SER BBB O 1
ATOM 6299 N N . VAL B 1 229 ? 117.387 27.086 -4.669 1.000 69.284 2048 VAL BBB N 1
ATOM 6300 C CA . VAL B 1 229 ? 116.999 28.192 -3.733 1.000 69.380 2048 VAL BBB CA 1
ATOM 6301 C C . VAL B 1 229 ? 115.919 27.655 -2.786 1.000 65.519 2048 VAL BBB C 1
ATOM 6302 O O . VAL B 1 229 ? 116.094 27.756 -1.549 1.000 59.687 2048 VAL BBB O 1
ATOM 6306 N N . GLU B 1 230 ? 114.878 27.040 -3.353 1.000 66.324 2049 GLU BBB N 1
ATOM 6307 C CA . GLU B 1 230 ? 113.776 26.453 -2.550 1.000 68.842 2049 GLU BBB CA 1
ATOM 6308 C C . GLU B 1 230 ? 114.349 25.504 -1.492 1.000 67.540 2049 GLU BBB C 1
ATOM 6309 O O . GLU B 1 230 ? 113.968 25.633 -0.306 1.000 65.373 2049 GLU BBB O 1
ATOM 6315 N N . SER B 1 231 ? 115.246 24.590 -1.892 1.000 68.431 2050 SER BBB N 1
ATOM 6316 C CA . SER B 1 231 ? 115.746 23.517 -1.002 1.000 65.676 2050 SER BBB CA 1
ATOM 6317 C C . SER B 1 231 ? 116.374 24.166 0.236 1.000 65.947 2050 SER BBB C 1
ATOM 6318 O O . SER B 1 231 ? 116.089 23.706 1.367 1.000 66.850 2050 SER BBB O 1
ATOM 6321 N N . ILE B 1 232 ? 117.183 25.202 0.031 1.000 66.456 2051 ILE BBB N 1
ATOM 6322 C CA . ILE B 1 232 ? 117.878 25.937 1.132 1.000 69.878 2051 ILE BBB CA 1
ATOM 6323 C C . ILE B 1 232 ? 116.854 26.704 1.994 1.000 67.827 2051 ILE BBB C 1
ATOM 6324 O O . ILE B 1 232 ? 116.910 26.593 3.238 1.000 65.045 2051 ILE BBB O 1
ATOM 6329 N N . LEU B 1 233 ? 115.958 27.462 1.372 1.000 64.401 2052 LEU BBB N 1
ATOM 6330 C CA . LEU B 1 233 ? 114.976 28.277 2.141 1.000 67.273 2052 LEU BBB CA 1
ATOM 6331 C C . LEU B 1 233 ? 114.089 27.361 2.994 1.000 68.052 2052 LEU BBB C 1
ATOM 6332 O O . LEU B 1 233 ? 113.838 27.704 4.162 1.000 64.103 2052 LEU BBB O 1
ATOM 6337 N N . ILE B 1 234 ? 113.698 26.188 2.465 1.000 66.704 2053 ILE BBB N 1
ATOM 6338 C CA . ILE B 1 234 ? 112.703 25.314 3.135 1.000 64.742 2053 ILE BBB CA 1
ATOM 6339 C C . ILE B 1 234 ? 113.384 24.586 4.293 1.000 62.909 2053 ILE BBB C 1
ATOM 6340 O O . ILE B 1 234 ? 112.755 24.450 5.349 1.000 61.383 2053 ILE BBB O 1
ATOM 6345 N N . PHE B 1 235 ? 114.621 24.120 4.120 1.000 63.237 2054 PHE BBB N 1
ATOM 6346 C CA . PHE B 1 235 ? 115.342 23.373 5.180 1.000 63.937 2054 PHE BBB CA 1
ATOM 6347 C C . PHE B 1 235 ? 115.516 24.277 6.402 1.000 62.886 2054 PHE BBB C 1
ATOM 6348 O O . PHE B 1 235 ? 115.178 23.862 7.517 1.000 66.891 2054 PHE BBB O 1
ATOM 6356 N N . ASN B 1 236 ? 116.023 25.489 6.192 1.000 63.524 2055 ASN BBB N 1
ATOM 6357 C CA . ASN B 1 236 ? 116.280 26.476 7.282 1.000 64.865 2055 ASN BBB CA 1
ATOM 6358 C C . ASN B 1 236 ? 114.951 26.989 7.891 1.000 64.781 2055 ASN BBB C 1
ATOM 6359 O O . ASN B 1 236 ? 114.845 27.072 9.119 1.00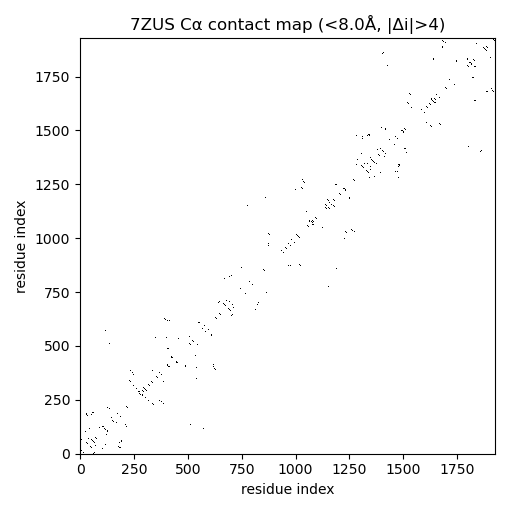0 65.649 2055 ASN BBB O 1
ATOM 6364 N N . SER B 1 237 ? 113.941 27.280 7.083 1.000 62.812 2056 SER BBB N 1
ATOM 6365 C CA . SER B 1 237 ? 112.577 27.669 7.557 1.000 64.383 2056 SER BBB CA 1
ATOM 6366 C C . SER B 1 237 ? 111.990 26.598 8.485 1.000 63.567 2056 SER BBB C 1
ATOM 6367 O O . SER B 1 237 ? 111.335 26.952 9.495 1.000 61.320 2056 SER BBB O 1
ATOM 6370 N N . MET B 1 238 ? 112.187 25.327 8.136 1.000 61.046 2057 MET BBB N 1
ATOM 6371 C CA . MET B 1 238 ? 111.590 24.200 8.895 1.000 62.047 2057 MET BBB CA 1
ATOM 6372 C C . MET B 1 238 ? 112.266 24.048 10.268 1.000 63.625 2057 MET BBB C 1
ATOM 6373 O O . MET B 1 238 ? 111.574 23.650 11.229 1.000 64.814 2057 MET BBB O 1
ATOM 6378 N N . ASN B 1 239 ? 113.546 24.379 10.395 1.000 66.105 2058 ASN BBB N 1
ATOM 6379 C CA . ASN B 1 239 ? 114.202 24.426 11.729 1.000 71.047 2058 ASN BBB CA 1
ATOM 6380 C C . ASN B 1 239 ? 113.487 25.432 12.625 1.000 69.444 2058 ASN BBB C 1
ATOM 6381 O O . ASN B 1 239 ? 113.176 25.086 13.773 1.000 69.286 2058 ASN BBB O 1
ATOM 6386 N N . GLN B 1 240 ? 113.203 26.611 12.101 1.000 72.157 2059 GLN BBB N 1
ATOM 6387 C CA . GLN B 1 240 ? 112.516 27.683 12.877 1.000 73.594 2059 GLN BBB CA 1
ATOM 6388 C C . GLN B 1 240 ? 111.095 27.196 13.216 1.000 71.866 2059 GLN BBB C 1
ATOM 6389 O O . GLN B 1 240 ? 110.698 27.243 14.407 1.000 71.196 2059 GLN BBB O 1
ATOM 6395 N N . LEU B 1 241 ? 110.362 26.685 12.226 1.000 67.107 2060 LEU BBB N 1
ATOM 6396 C CA . LEU B 1 241 ? 108.984 26.169 12.454 1.000 65.288 2060 LEU BBB CA 1
ATOM 6397 C C . LEU B 1 241 ? 108.978 25.037 13.489 1.000 63.722 2060 LEU BBB C 1
ATOM 6398 O O . LEU B 1 241 ? 108.124 25.066 14.380 1.000 63.499 2060 LEU BBB O 1
ATOM 6403 N N . ASN B 1 242 ? 109.951 24.128 13.454 1.000 66.217 2061 ASN BBB N 1
ATOM 6404 C CA . ASN B 1 242 ? 110.063 23.015 14.439 1.000 65.872 2061 ASN BBB CA 1
ATOM 6405 C C . ASN B 1 242 ? 110.281 23.577 15.851 1.000 70.547 2061 ASN BBB C 1
ATOM 6406 O O . ASN B 1 242 ? 109.656 23.031 16.791 1.000 71.180 2061 ASN BBB O 1
ATOM 6411 N N . SER B 1 243 ? 111.114 24.614 16.024 1.000 72.373 2062 SER BBB N 1
ATOM 6412 C CA . SER B 1 243 ? 111.292 25.273 17.349 1.000 78.750 2062 SER BBB CA 1
ATOM 6413 C C . SER B 1 243 ? 109.933 25.790 17.831 1.000 74.496 2062 SER BBB C 1
ATOM 6414 O O . SER B 1 243 ? 109.560 25.551 19.002 1.000 74.036 2062 SER BBB O 1
ATOM 6417 N N . LEU B 1 244 ? 109.209 26.485 16.963 1.000 75.649 2063 LEU BBB N 1
ATOM 6418 C CA . LEU B 1 244 ? 107.911 27.104 17.346 1.000 75.064 2063 LEU BBB CA 1
ATOM 6419 C C . LEU B 1 244 ? 106.901 26.008 17.704 1.000 74.647 2063 LEU BBB C 1
ATOM 6420 O O . LEU B 1 244 ? 106.269 26.144 18.764 1.000 73.974 2063 LEU BBB O 1
ATOM 6425 N N . LEU B 1 245 ? 106.828 24.912 16.924 1.000 73.021 2064 LEU BBB N 1
ATOM 6426 C CA . LEU B 1 245 ? 105.912 23.783 17.227 1.000 70.496 2064 LEU BBB CA 1
ATOM 6427 C C . LEU B 1 245 ? 106.228 23.238 18.616 1.000 71.817 2064 LEU BBB C 1
ATOM 6428 O O . LEU B 1 245 ? 105.296 22.946 19.356 1.000 69.612 2064 LEU BBB O 1
ATOM 6433 N N . GLN B 1 246 ? 107.508 23.065 18.933 1.000 76.226 2065 GLN BBB N 1
ATOM 6434 C CA . GLN B 1 246 ? 107.952 22.508 20.233 1.000 82.788 2065 GLN BBB CA 1
ATOM 6435 C C . GLN B 1 246 ? 107.553 23.468 21.368 1.000 84.639 2065 GLN BBB C 1
ATOM 6436 O O . GLN B 1 246 ? 107.067 22.986 22.421 1.000 84.582 2065 GLN BBB O 1
ATOM 6442 N N . LYS B 1 247 ? 107.723 24.777 21.182 1.000 84.242 2066 LYS BBB N 1
ATOM 6443 C CA . LYS B 1 247 ? 107.320 25.761 22.228 1.000 89.470 2066 LYS BBB CA 1
ATOM 6444 C C . LYS B 1 247 ? 105.801 25.670 22.445 1.000 91.359 2066 LYS BBB C 1
ATOM 6445 O O . LYS B 1 247 ? 105.386 25.748 23.609 1.000 94.406 2066 LYS BBB O 1
ATOM 6447 N N . GLU B 1 248 ? 105.007 25.478 21.385 1.000 86.764 2067 GLU BBB N 1
ATOM 6448 C CA . GLU B 1 248 ? 103.523 25.387 21.468 1.000 87.893 2067 GLU BBB CA 1
ATOM 6449 C C . GLU B 1 248 ? 103.061 23.980 21.867 1.000 86.123 2067 GLU BBB C 1
ATOM 6450 O O . GLU B 1 248 ? 101.841 23.827 22.081 1.000 85.278 2067 GLU BBB O 1
ATOM 6456 N N . ASN B 1 249 ? 103.953 22.988 21.881 1.000 86.194 2068 ASN BBB N 1
ATOM 6457 C CA . ASN B 1 249 ? 103.616 21.572 22.184 1.000 86.643 2068 ASN BBB CA 1
ATOM 6458 C C . ASN B 1 249 ? 102.707 21.004 21.080 1.000 83.934 2068 ASN BBB C 1
ATOM 6459 O O . ASN B 1 249 ? 101.793 20.230 21.404 1.000 82.165 2068 ASN BBB O 1
ATOM 6464 N N . LEU B 1 250 ? 102.978 21.351 19.823 1.000 78.891 2069 LEU BBB N 1
ATOM 6465 C CA . LEU B 1 250 ? 102.238 20.855 18.639 1.000 75.459 2069 LEU BBB CA 1
ATOM 6466 C C . LEU B 1 250 ? 103.120 19.930 17.789 1.000 75.267 2069 LEU BBB C 1
ATOM 6467 O O . LEU B 1 250 ? 102.697 19.579 16.704 1.000 73.484 2069 LEU BBB O 1
ATOM 6472 N N . GLN B 1 251 ? 104.313 19.556 18.237 1.000 76.121 2070 GLN BBB N 1
ATOM 6473 C CA . GLN B 1 251 ? 105.211 18.725 17.398 1.000 74.168 2070 GLN BBB CA 1
ATOM 6474 C C . GLN B 1 251 ? 104.676 17.287 17.331 1.000 68.790 2070 GLN BBB C 1
ATOM 6475 O O . GLN B 1 251 ? 104.755 16.696 16.256 1.000 62.983 2070 GLN BBB O 1
ATOM 6481 N N . ASP B 1 252 ? 104.144 16.734 18.417 1.000 70.139 2071 ASP BBB N 1
ATOM 6482 C CA . ASP B 1 252 ? 103.541 15.375 18.376 1.000 71.770 2071 ASP BBB CA 1
ATOM 6483 C C . ASP B 1 252 ? 102.340 15.407 17.425 1.000 70.853 2071 ASP BBB C 1
ATOM 6484 O O . ASP B 1 252 ? 102.254 14.532 16.542 1.000 68.737 2071 ASP BBB O 1
ATOM 6489 N N . VAL B 1 253 ? 101.487 16.424 17.519 1.000 67.577 2072 VAL BBB N 1
ATOM 6490 C CA . VAL B 1 253 ? 100.312 16.571 16.627 1.000 64.485 2072 VAL BBB CA 1
ATOM 6491 C C . VAL B 1 253 ? 100.813 16.582 15.182 1.000 60.775 2072 VAL BBB C 1
ATOM 6492 O O . VAL B 1 253 ? 100.231 15.864 14.365 1.000 61.335 2072 VAL BBB O 1
ATOM 6496 N N . PHE B 1 254 ? 101.866 17.344 14.900 1.000 57.219 2073 PHE BBB N 1
ATOM 6497 C CA . PHE B 1 254 ? 102.441 17.542 13.547 1.000 54.583 2073 PHE BBB CA 1
ATOM 6498 C C . PHE B 1 254 ? 102.923 16.203 12.976 1.000 56.843 2073 PHE BBB C 1
ATOM 6499 O O . PHE B 1 254 ? 102.617 15.892 11.818 1.000 53.705 2073 PHE BBB O 1
ATOM 6507 N N . ARG B 1 255 ? 103.686 15.437 13.742 1.000 62.040 2074 ARG BBB N 1
ATOM 6508 C CA . ARG B 1 255 ? 104.347 14.192 13.241 1.000 63.923 2074 ARG BBB CA 1
ATOM 6509 C C . ARG B 1 255 ? 103.410 12.983 13.313 1.000 58.741 2074 ARG BBB C 1
ATOM 6510 O O . ARG B 1 255 ? 103.502 12.149 12.416 1.000 58.432 2074 ARG BBB O 1
ATOM 6518 N N . LYS B 1 256 ? 102.543 12.882 14.318 1.000 61.054 2075 LYS BBB N 1
ATOM 6519 C CA . LYS B 1 256 ? 101.642 11.711 14.488 1.000 64.679 2075 LYS BBB CA 1
ATOM 6520 C C . LYS B 1 256 ? 100.288 11.879 13.771 1.000 62.757 2075 LYS BBB C 1
ATOM 6521 O O . LYS B 1 256 ? 99.718 10.847 13.436 1.000 61.927 2075 LYS BBB O 1
ATOM 6527 N N . VAL B 1 257 ? 99.783 13.097 13.524 1.000 62.891 2076 VAL BBB N 1
ATOM 6528 C CA . VAL B 1 257 ? 98.406 13.288 12.975 1.000 60.098 2076 VAL BBB CA 1
ATOM 6529 C C . VAL B 1 257 ? 98.448 14.093 11.667 1.000 58.337 2076 VAL BBB C 1
ATOM 6530 O O . VAL B 1 257 ? 98.015 13.539 10.636 1.000 58.179 2076 VAL BBB O 1
ATOM 6534 N N . GLU B 1 258 ? 98.957 15.323 11.671 1.000 56.309 2077 GLU BBB N 1
ATOM 6535 C CA . GLU B 1 258 ? 98.805 16.230 10.514 1.000 54.646 2077 GLU BBB CA 1
ATOM 6536 C C . GLU B 1 258 ? 99.600 15.719 9.316 1.000 50.743 2077 GLU BBB C 1
ATOM 6537 O O . GLU B 1 258 ? 99.042 15.672 8.204 1.000 50.048 2077 GLU BBB O 1
ATOM 6543 N N . MET B 1 259 ? 100.868 15.372 9.479 1.000 51.887 2078 MET BBB N 1
ATOM 6544 C CA . MET B 1 259 ? 101.676 14.957 8.296 1.000 52.109 2078 MET BBB CA 1
ATOM 6545 C C . MET B 1 259 ? 101.207 13.586 7.803 1.000 49.077 2078 MET BBB C 1
ATOM 6546 O O . MET B 1 259 ? 101.063 13.388 6.595 1.000 49.863 2078 MET BBB O 1
ATOM 6551 N N . PRO B 1 260 ? 100.924 12.600 8.666 1.000 47.256 2079 PRO BBB N 1
ATOM 6552 C CA . PRO B 1 260 ? 100.345 11.338 8.185 1.000 49.287 2079 PRO BBB CA 1
ATOM 6553 C C . PRO B 1 260 ? 99.006 11.538 7.464 1.000 50.398 2079 PRO BBB C 1
ATOM 6554 O O . PRO B 1 260 ? 98.786 10.860 6.448 1.000 53.277 2079 PRO BBB O 1
ATOM 6558 N N . SER B 1 261 ? 98.172 12.471 7.945 1.000 50.527 2080 SER BBB N 1
ATOM 6559 C CA . SER B 1 261 ? 96.897 12.839 7.295 1.000 48.659 2080 SER BBB CA 1
ATOM 6560 C C . SER B 1 261 ? 97.227 13.355 5.893 1.000 45.742 2080 SER BBB C 1
ATOM 6561 O O . SER B 1 261 ? 96.559 12.924 4.962 1.000 46.906 2080 SER BBB O 1
ATOM 6564 N N . GLN B 1 262 ? 98.265 14.171 5.717 1.000 43.593 2081 GLN BBB N 1
ATOM 6565 C CA . GLN B 1 262 ? 98.654 14.619 4.356 1.000 43.535 2081 GLN BBB CA 1
ATOM 6566 C C . GLN B 1 262 ? 99.031 13.404 3.488 1.000 44.566 2081 GLN BBB C 1
ATOM 6567 O O . GLN B 1 262 ? 98.757 13.414 2.291 1.000 45.821 2081 GLN BBB O 1
ATOM 6573 N N . TYR B 1 263 ? 99.697 12.394 4.052 1.000 46.151 2082 TYR BBB N 1
ATOM 6574 C CA . TYR B 1 263 ? 100.102 11.189 3.293 1.000 45.944 2082 TYR BBB CA 1
ATOM 6575 C C . TYR B 1 263 ? 98.834 10.449 2.862 1.000 44.514 2082 TYR BBB C 1
ATOM 6576 O O . TYR B 1 263 ? 98.694 10.170 1.666 1.000 46.491 2082 TYR BBB O 1
ATOM 6585 N N . CYS B 1 264 ? 97.903 10.166 3.771 1.000 45.124 2083 CYS BBB N 1
ATOM 6586 C CA . CYS B 1 264 ? 96.583 9.570 3.381 1.000 46.715 2083 CYS BBB CA 1
ATOM 6587 C C . CYS B 1 264 ? 95.889 10.402 2.298 1.000 44.218 2083 CYS BBB C 1
ATOM 6588 O O . CYS B 1 264 ? 95.414 9.818 1.329 1.000 44.743 2083 CYS BBB O 1
ATOM 6591 N N . LEU B 1 265 ? 95.960 11.721 2.327 1.000 45.091 2084 LEU BBB N 1
ATOM 6592 C CA . LEU B 1 265 ? 95.281 12.528 1.275 1.000 45.413 2084 LEU BBB CA 1
ATOM 6593 C C . LEU B 1 265 ? 96.036 12.432 -0.044 1.000 43.345 2084 LEU BBB C 1
ATOM 6594 O O . LEU B 1 265 ? 95.389 12.498 -1.087 1.000 41.937 2084 LEU BBB O 1
ATOM 6599 N N . ALA B 1 266 ? 97.359 12.280 -0.017 1.000 44.920 2085 ALA BBB N 1
ATOM 6600 C CA . ALA B 1 266 ? 98.160 12.007 -1.241 1.000 44.459 2085 ALA BBB CA 1
ATOM 6601 C C . ALA B 1 266 ? 97.664 10.715 -1.910 1.000 42.308 2085 ALA BBB C 1
ATOM 6602 O O . ALA B 1 266 ? 97.530 10.713 -3.129 1.000 43.321 2085 ALA BBB O 1
ATOM 6604 N N . LEU B 1 267 ? 97.412 9.661 -1.144 1.000 43.866 2086 LEU BBB N 1
ATOM 6605 C CA . LEU B 1 267 ? 96.911 8.364 -1.708 1.000 46.739 2086 LEU BBB CA 1
ATOM 6606 C C . LEU B 1 267 ? 95.501 8.582 -2.305 1.000 47.108 2086 LEU BBB C 1
ATOM 6607 O O . LEU B 1 267 ? 95.258 8.106 -3.434 1.000 43.770 2086 LEU BBB O 1
ATOM 6612 N N . LEU B 1 268 ? 94.655 9.383 -1.641 1.000 46.757 2087 LEU BBB N 1
ATOM 6613 C CA . LEU B 1 268 ? 93.270 9.701 -2.107 1.000 44.272 2087 LEU BBB CA 1
ATOM 6614 C C . LEU B 1 268 ? 93.361 10.446 -3.435 1.000 45.615 2087 LEU BBB C 1
ATOM 6615 O O . LEU B 1 268 ? 92.673 10.063 -4.413 1.000 49.024 2087 LEU BBB O 1
ATOM 6620 N N . GLU B 1 269 ? 94.263 11.403 -3.532 1.000 44.398 2088 GLU BBB N 1
ATOM 6621 C CA . GLU B 1 269 ? 94.413 12.180 -4.780 1.000 45.151 2088 GLU BBB CA 1
ATOM 6622 C C . GLU B 1 269 ? 94.998 11.305 -5.875 1.000 45.484 2088 GLU BBB C 1
ATOM 6623 O O . GLU B 1 269 ? 94.748 11.580 -7.045 1.000 47.400 2088 GLU BBB O 1
ATOM 6629 N N . LEU B 1 270 ? 95.856 10.340 -5.531 1.000 47.196 2089 LEU BBB N 1
ATOM 6630 C CA . LEU B 1 270 ? 96.373 9.391 -6.551 1.000 46.481 2089 LEU BBB CA 1
ATOM 6631 C C . LEU B 1 270 ? 95.242 8.440 -6.964 1.000 45.932 2089 LEU BBB C 1
ATOM 6632 O O . LEU B 1 270 ? 95.152 8.117 -8.157 1.000 45.785 2089 LEU BBB O 1
ATOM 6637 N N . ASN B 1 271 ? 94.413 8.015 -6.018 1.000 44.187 2090 ASN BBB N 1
ATOM 6638 C CA . ASN B 1 271 ? 93.294 7.085 -6.294 1.000 46.158 2090 ASN BBB CA 1
ATOM 6639 C C . ASN B 1 271 ? 92.252 7.732 -7.188 1.000 49.071 2090 ASN BBB C 1
ATOM 6640 O O . ASN B 1 271 ? 91.781 7.049 -8.091 1.000 52.252 2090 ASN BBB O 1
ATOM 6645 N N . GLY B 1 272 ? 91.869 8.980 -6.925 1.000 50.399 2091 GLY BBB N 1
ATOM 6646 C CA . GLY B 1 272 ? 90.676 9.570 -7.586 1.000 50.003 2091 GLY BBB CA 1
ATOM 6647 C C . GLY B 1 272 ? 89.416 8.799 -7.211 1.000 49.565 2091 GLY BBB C 1
ATOM 6648 O O . GLY B 1 272 ? 89.484 7.842 -6.367 1.000 48.054 2091 GLY BBB O 1
ATOM 6649 N N . ILE B 1 273 ? 88.272 9.195 -7.753 1.000 49.540 2092 ILE BBB N 1
ATOM 6650 C CA . ILE B 1 273 ? 86.980 8.516 -7.472 1.000 48.752 2092 ILE BBB CA 1
ATOM 6651 C C . ILE B 1 273 ? 86.362 8.159 -8.815 1.000 47.972 2092 ILE BBB C 1
ATOM 6652 O O . ILE B 1 273 ? 86.391 8.988 -9.740 1.000 46.100 2092 ILE BBB O 1
ATOM 6657 N N . GLY B 1 274 ? 85.915 6.913 -8.929 1.000 47.818 2093 GLY BBB N 1
ATOM 6658 C CA . GLY B 1 274 ? 85.286 6.392 -10.153 1.000 50.914 2093 GLY BBB CA 1
ATOM 6659 C C . GLY B 1 274 ? 84.040 7.181 -10.514 1.000 51.325 2093 GLY BBB C 1
ATOM 6660 O O . GLY B 1 274 ? 83.312 7.601 -9.589 1.000 49.163 2093 GLY BBB O 1
ATOM 6661 N N . PHE B 1 275 ? 83.830 7.406 -11.809 1.000 51.900 2094 PHE BBB N 1
ATOM 6662 C CA . PHE B 1 275 ? 82.774 8.291 -12.324 1.000 53.233 2094 PHE BBB CA 1
ATOM 6663 C C . PHE B 1 275 ? 82.187 7.664 -13.576 1.000 55.542 2094 PHE BBB C 1
ATOM 6664 O O . PHE B 1 275 ? 82.954 7.238 -14.452 1.000 60.477 2094 PHE BBB O 1
ATOM 6672 N N . SER B 1 276 ? 80.868 7.573 -13.611 1.000 52.895 2095 SER BBB N 1
ATOM 6673 C CA . SER B 1 276 ? 80.098 7.106 -14.781 1.000 54.846 2095 SER BBB CA 1
ATOM 6674 C C . SER B 1 276 ? 79.519 8.315 -15.528 1.000 57.771 2095 SER BBB C 1
ATOM 6675 O O . SER B 1 276 ? 78.522 8.888 -15.067 1.000 56.278 2095 SER BBB O 1
ATOM 6678 N N . THR B 1 277 ? 80.111 8.668 -16.660 1.000 61.418 2096 THR BBB N 1
ATOM 6679 C CA . THR B 1 277 ? 79.659 9.791 -17.511 1.000 64.751 2096 THR BBB CA 1
ATOM 6680 C C . THR B 1 277 ? 78.228 9.490 -18.015 1.000 66.013 2096 THR BBB C 1
ATOM 6681 O O . THR B 1 277 ? 77.416 10.411 -18.140 1.000 66.500 2096 THR BBB O 1
ATOM 6685 N N . ALA B 1 278 ? 77.919 8.223 -18.265 1.000 65.580 2097 ALA BBB N 1
ATOM 6686 C CA . ALA B 1 278 ? 76.611 7.765 -18.763 1.000 63.205 2097 ALA BBB CA 1
ATOM 6687 C C . ALA B 1 278 ? 75.543 8.025 -17.695 1.000 59.511 2097 ALA BBB C 1
ATOM 6688 O O . ALA B 1 278 ? 74.490 8.532 -18.042 1.000 59.337 2097 ALA BBB O 1
ATOM 6690 N N . GLU B 1 279 ? 75.800 7.674 -16.442 1.000 57.914 2098 GLU BBB N 1
ATOM 6691 C CA . GLU B 1 279 ? 74.831 7.911 -15.346 1.000 60.164 2098 GLU BBB CA 1
ATOM 6692 C C . GLU B 1 279 ? 74.608 9.425 -15.170 1.000 60.572 2098 GLU BBB C 1
ATOM 6693 O O . GLU B 1 279 ? 73.458 9.856 -15.116 1.000 62.483 2098 GLU BBB O 1
ATOM 6699 N N . CYS B 1 280 ? 75.672 10.217 -15.165 1.000 60.028 2099 CYS BBB N 1
ATOM 6700 C CA . CYS B 1 280 ? 75.615 11.697 -15.089 1.000 59.549 2099 CYS BBB CA 1
ATOM 6701 C C . CYS B 1 280 ? 74.758 12.301 -16.222 1.000 61.497 2099 CYS BBB C 1
ATOM 6702 O O . CYS B 1 280 ? 73.938 13.157 -15.902 1.000 60.994 2099 CYS BBB O 1
ATOM 6705 N N . GLU B 1 281 ? 74.962 11.897 -17.486 1.000 61.016 2100 GLU BBB N 1
ATOM 6706 C CA . GLU B 1 281 ? 74.269 12.443 -18.675 1.000 67.317 2100 GLU BBB CA 1
ATOM 6707 C C . GLU B 1 281 ? 72.775 12.137 -18.593 1.000 67.039 2100 GLU BBB C 1
ATOM 6708 O O . GLU B 1 281 ? 71.979 12.963 -19.032 1.000 68.373 2100 GLU BBB O 1
ATOM 6714 N N . SER B 1 282 ? 72.414 10.942 -18.160 1.000 65.296 2101 SER BBB N 1
ATOM 6715 C CA . SER B 1 282 ? 71.003 10.508 -18.124 1.000 67.845 2101 SER BBB CA 1
ATOM 6716 C C . SER B 1 282 ? 70.300 11.292 -17.017 1.000 63.681 2101 SER BBB C 1
ATOM 6717 O O . SER B 1 282 ? 69.173 11.683 -17.218 1.000 66.005 2101 SER BBB O 1
ATOM 6720 N N . GLN B 1 283 ? 70.972 11.595 -15.919 1.000 60.745 2102 GLN BBB N 1
ATOM 6721 C CA . GLN B 1 283 ? 70.385 12.465 -14.871 1.000 62.090 2102 GLN BBB CA 1
ATOM 6722 C C . GLN B 1 283 ? 70.242 13.885 -15.416 1.000 61.217 2102 GLN BBB C 1
ATOM 6723 O O . GLN B 1 283 ? 69.178 14.468 -15.199 1.000 59.598 2102 GLN BBB O 1
ATOM 6729 N N . LYS B 1 284 ? 71.267 14.397 -16.099 1.000 57.947 2103 LYS BBB N 1
ATOM 6730 C CA . LYS B 1 284 ? 71.236 15.728 -16.730 1.000 56.871 2103 LYS BBB CA 1
ATOM 6731 C C . LYS B 1 284 ? 69.978 15.853 -17.601 1.000 60.847 2103 LYS BBB C 1
ATOM 6732 O O . LYS B 1 284 ? 69.293 16.877 -17.497 1.000 55.037 2103 LYS BBB O 1
ATOM 6738 N N . HIS B 1 285 ? 69.704 14.872 -18.463 1.000 61.882 2104 HIS BBB N 1
ATOM 6739 C CA . HIS B 1 285 ? 68.618 14.965 -19.467 1.000 65.534 2104 HIS BBB CA 1
ATOM 6740 C C . HIS B 1 285 ? 67.253 14.986 -18.773 1.000 62.659 2104 HIS BBB C 1
ATOM 6741 O O . HIS B 1 285 ? 66.385 15.733 -19.238 1.000 66.926 2104 HIS BBB O 1
ATOM 6748 N N . ILE B 1 286 ? 67.061 14.219 -17.712 1.000 59.542 2105 ILE BBB N 1
ATOM 6749 C CA . ILE B 1 286 ? 65.822 14.254 -16.898 1.000 61.452 2105 ILE BBB CA 1
ATOM 6750 C C . ILE B 1 286 ? 65.687 15.626 -16.232 1.000 60.220 2105 ILE BBB C 1
ATOM 6751 O O . ILE B 1 286 ? 64.597 16.210 -16.267 1.000 62.053 2105 ILE BBB O 1
ATOM 6756 N N . MET B 1 287 ? 66.753 16.118 -15.629 1.000 56.379 2106 MET BBB N 1
ATOM 6757 C CA . MET B 1 287 ? 66.737 17.434 -14.952 1.000 56.714 2106 MET BBB CA 1
ATOM 6758 C C . MET B 1 287 ? 66.440 18.547 -15.961 1.000 54.952 2106 MET BBB C 1
ATOM 6759 O O . MET B 1 287 ? 65.656 19.415 -15.617 1.000 56.220 2106 MET BBB O 1
ATOM 6764 N N . GLN B 1 288 ? 66.971 18.471 -17.177 1.000 55.966 2107 GLN BBB N 1
ATOM 6765 C CA . GLN B 1 288 ? 66.806 19.531 -18.188 1.000 59.414 2107 GLN BBB CA 1
ATOM 6766 C C . GLN B 1 288 ? 65.354 19.538 -18.672 1.000 61.704 2107 GLN BBB C 1
ATOM 6767 O O . GLN B 1 288 ? 64.835 20.641 -18.893 1.000 62.136 2107 GLN BBB O 1
ATOM 6773 N N . ALA B 1 289 ? 64.735 18.362 -18.824 1.000 60.053 2108 ALA BBB N 1
ATOM 6774 C CA . ALA B 1 289 ? 63.315 18.206 -19.208 1.000 60.422 2108 ALA BBB CA 1
ATOM 6775 C C . ALA B 1 289 ? 62.413 18.815 -18.120 1.000 59.142 2108 ALA BBB C 1
ATOM 6776 O O . ALA B 1 289 ? 61.419 19.438 -18.477 1.000 59.654 2108 ALA BBB O 1
ATOM 6778 N N . LYS B 1 290 ? 62.772 18.647 -16.853 1.000 57.250 2109 LYS BBB N 1
ATOM 6779 C CA . LYS B 1 290 ? 62.007 19.203 -15.707 1.000 59.361 2109 LYS BBB CA 1
ATOM 6780 C C . LYS B 1 290 ? 62.190 20.727 -15.670 1.000 58.939 2109 LYS BBB C 1
ATOM 6781 O O . LYS B 1 290 ? 61.210 21.417 -15.457 1.000 56.825 2109 LYS BBB O 1
ATOM 6787 N N . LEU B 1 291 ? 63.394 21.229 -15.905 1.000 59.380 2110 LEU BBB N 1
ATOM 6788 C CA . LEU B 1 291 ? 63.650 22.689 -16.006 1.000 61.759 2110 LEU BBB CA 1
ATOM 6789 C C . LEU B 1 291 ? 62.733 23.301 -17.088 1.000 64.388 2110 LEU BBB C 1
ATOM 6790 O O . LEU B 1 291 ? 62.167 24.374 -16.845 1.000 62.999 2110 LEU BBB O 1
ATOM 6795 N N . ASP B 1 292 ? 62.575 22.634 -18.231 1.000 66.540 2111 ASP BBB N 1
ATOM 6796 C CA . ASP B 1 292 ? 61.769 23.134 -19.369 1.000 70.733 2111 ASP BBB CA 1
ATOM 6797 C C . ASP B 1 292 ? 60.294 23.212 -18.940 1.000 69.460 2111 ASP BBB C 1
ATOM 6798 O O . ASP B 1 292 ? 59.688 24.264 -19.179 1.000 69.455 2111 ASP BBB O 1
ATOM 6803 N N . ALA B 1 293 ? 59.745 22.148 -18.345 1.000 65.165 2112 ALA BBB N 1
ATOM 6804 C CA . ALA B 1 293 ? 58.356 22.072 -17.839 1.000 64.809 2112 ALA BBB CA 1
ATOM 6805 C C . ALA B 1 293 ? 58.138 23.103 -16.711 1.000 65.230 2112 ALA BBB C 1
ATOM 6806 O O . ALA B 1 293 ? 57.080 23.773 -16.700 1.000 65.245 2112 ALA BBB O 1
ATOM 6808 N N . ILE B 1 294 ? 59.103 23.283 -15.820 1.000 62.387 2113 ILE BBB N 1
ATOM 6809 C CA . ILE B 1 294 ? 59.000 24.296 -14.733 1.000 62.672 2113 ILE BBB CA 1
ATOM 6810 C C . ILE B 1 294 ? 58.904 25.690 -15.357 1.000 63.750 2113 ILE BBB C 1
ATOM 6811 O O . ILE B 1 294 ? 58.033 26.454 -14.931 1.000 63.623 2113 ILE BBB O 1
ATOM 6816 N N . GLU B 1 295 ? 59.765 26.013 -16.316 1.000 63.652 2114 GLU BBB N 1
ATOM 6817 C CA . GLU B 1 295 ? 59.761 27.344 -16.964 1.000 66.629 2114 GLU BBB CA 1
ATOM 6818 C C . GLU B 1 295 ? 58.377 27.557 -17.586 1.000 68.498 2114 GLU BBB C 1
ATOM 6819 O O . GLU B 1 295 ? 57.721 28.550 -17.214 1.000 71.074 2114 GLU BBB O 1
ATOM 6825 N N . THR B 1 296 ? 57.911 26.628 -18.426 1.000 69.327 2115 THR BBB N 1
ATOM 6826 C CA . THR B 1 296 ? 56.628 26.759 -19.165 1.000 72.566 2115 THR BBB CA 1
ATOM 6827 C C . THR B 1 296 ? 55.470 26.966 -18.172 1.000 70.062 2115 THR BBB C 1
ATOM 6828 O O . THR B 1 296 ? 54.614 27.802 -18.450 1.000 75.790 2115 THR BBB O 1
ATOM 6832 N N . GLN B 1 297 ? 55.459 26.270 -17.040 1.000 66.749 2116 GLN BBB N 1
ATOM 6833 C CA . GLN B 1 297 ? 54.389 26.382 -16.013 1.000 66.285 2116 GLN BBB CA 1
ATOM 6834 C C . GLN B 1 297 ? 54.555 27.698 -15.232 1.000 65.471 2116 GLN BBB C 1
ATOM 6835 O O . GLN B 1 297 ? 53.537 28.359 -14.978 1.000 63.755 2116 GLN BBB O 1
ATOM 6841 N N . ALA B 1 298 ? 55.779 28.075 -14.855 1.000 61.986 2117 ALA BBB N 1
ATOM 6842 C CA . ALA B 1 298 ? 56.061 29.381 -14.216 1.000 62.228 2117 ALA BBB CA 1
ATOM 6843 C C . ALA B 1 298 ? 55.479 30.528 -15.070 1.000 64.593 2117 ALA BBB C 1
ATOM 6844 O O . ALA B 1 298 ? 54.816 31.399 -14.511 1.000 64.268 2117 ALA BBB O 1
ATOM 6846 N N . TYR B 1 299 ? 55.757 30.534 -16.367 1.000 65.971 2118 TYR BBB N 1
ATOM 6847 C CA . TYR B 1 299 ? 55.416 31.643 -17.289 1.000 71.460 2118 TYR BBB CA 1
ATOM 6848 C C . TYR B 1 299 ? 53.898 31.686 -17.499 1.000 75.899 2118 TYR BBB C 1
ATOM 6849 O O . TYR B 1 299 ? 53.422 32.792 -17.701 1.000 79.190 2118 TYR BBB O 1
ATOM 6858 N N . GLN B 1 300 ? 53.179 30.550 -17.420 1.000 76.578 2119 GLN BBB N 1
ATOM 6859 C CA . GLN B 1 300 ? 51.693 30.515 -17.482 1.000 75.548 2119 GLN BBB CA 1
ATOM 6860 C C . GLN B 1 300 ? 51.136 31.123 -16.195 1.000 75.702 2119 GLN BBB C 1
ATOM 6861 O O . GLN B 1 300 ? 50.212 31.929 -16.289 1.000 85.246 2119 GLN BBB O 1
ATOM 6867 N N . LEU B 1 301 ? 51.673 30.778 -15.035 1.000 72.410 2120 LEU BBB N 1
ATOM 6868 C CA . LEU B 1 301 ? 51.203 31.332 -13.745 1.000 74.769 2120 LEU BBB CA 1
ATOM 6869 C C . LEU B 1 301 ? 51.487 32.838 -13.691 1.000 77.145 2120 LEU BBB C 1
ATOM 6870 O O . LEU B 1 301 ? 50.621 33.554 -13.214 1.000 79.253 2120 LEU BBB O 1
ATOM 6875 N N . ALA B 1 302 ? 52.655 33.292 -14.162 1.000 77.643 2121 ALA BBB N 1
ATOM 6876 C CA . ALA B 1 302 ? 53.069 34.714 -14.131 1.000 77.148 2121 ALA BBB CA 1
ATOM 6877 C C . ALA B 1 302 ? 52.267 35.532 -15.158 1.000 82.749 2121 ALA BBB C 1
ATOM 6878 O O . ALA B 1 302 ? 52.087 36.751 -14.944 1.000 85.039 2121 ALA BBB O 1
ATOM 6880 N N . GLY B 1 303 ? 51.848 34.900 -16.258 1.000 82.407 2122 GLY BBB N 1
ATOM 6881 C CA . GLY B 1 303 ? 51.232 35.567 -17.414 1.000 82.587 2122 GLY BBB CA 1
ATOM 6882 C C . GLY B 1 303 ? 52.261 36.003 -18.445 1.000 82.835 2122 GLY BBB C 1
ATOM 6883 O O . GLY B 1 303 ? 51.874 36.236 -19.592 1.000 87.894 2122 GLY BBB O 1
ATOM 6884 N N . HIS B 1 304 ? 53.539 36.076 -18.104 1.000 79.994 2123 HIS BBB N 1
ATOM 6885 C CA . HIS B 1 304 ? 54.612 36.499 -19.050 1.000 82.306 2123 HIS BBB CA 1
ATOM 6886 C C . HIS B 1 304 ? 55.930 35.823 -18.680 1.000 79.636 2123 HIS BBB C 1
ATOM 6887 O O . HIS B 1 304 ? 56.014 35.329 -17.558 1.000 76.284 2123 HIS BBB O 1
ATOM 6894 N N . SER B 1 305 ? 56.902 35.830 -19.599 1.000 82.419 2124 SER BBB N 1
ATOM 6895 C CA . SER B 1 305 ? 58.330 35.534 -19.325 1.000 83.072 2124 SER BBB CA 1
ATOM 6896 C C . SER B 1 305 ? 58.797 36.394 -18.151 1.000 82.406 2124 SER BBB C 1
ATOM 6897 O O . SER B 1 305 ? 58.271 37.519 -17.960 1.000 82.128 2124 SER BBB O 1
ATOM 6900 N N . PHE B 1 306 ? 59.700 35.826 -17.353 1.000 78.600 2125 PHE BBB N 1
ATOM 6901 C CA . PHE B 1 306 ? 60.522 36.521 -16.333 1.000 76.633 2125 PHE BBB CA 1
ATOM 6902 C C . PHE B 1 306 ? 61.809 35.714 -16.203 1.000 74.892 2125 PHE BBB C 1
ATOM 6903 O O . PHE B 1 306 ? 61.769 34.517 -16.517 1.000 75.855 2125 PHE BBB O 1
ATOM 6911 N N . SER B 1 307 ? 62.908 36.362 -15.831 1.000 72.983 2126 SER BBB N 1
ATOM 6912 C CA . SER B 1 307 ? 64.214 35.712 -15.577 1.000 72.340 2126 SER BBB CA 1
ATOM 6913 C C . SER B 1 307 ? 64.205 35.130 -14.160 1.000 70.814 2126 SER BBB C 1
ATOM 6914 O O . SER B 1 307 ? 63.951 35.909 -13.218 1.000 70.892 2126 SER BBB O 1
ATOM 6917 N N . PHE B 1 308 ? 64.488 33.831 -14.020 1.000 69.484 2127 PHE BBB N 1
ATOM 6918 C CA . PHE B 1 308 ? 64.631 33.112 -12.715 1.000 68.362 2127 PHE BBB CA 1
ATOM 6919 C C . PHE B 1 308 ? 65.868 33.600 -11.949 1.000 67.105 2127 PHE BBB C 1
ATOM 6920 O O . PHE B 1 308 ? 65.970 33.308 -10.727 1.000 67.115 2127 PHE BBB O 1
ATOM 6928 N N . THR B 1 309 ? 66.761 34.306 -12.647 1.000 69.700 2128 THR BBB N 1
ATOM 6929 C CA . THR B 1 309 ? 68.065 34.793 -12.121 1.000 73.723 2128 THR BBB CA 1
ATOM 6930 C C . THR B 1 309 ? 67.942 36.226 -11.573 1.000 76.218 2128 THR BBB C 1
ATOM 6931 O O . THR B 1 309 ? 68.850 36.633 -10.848 1.000 78.677 2128 THR BBB O 1
ATOM 6935 N N . SER B 1 310 ? 66.841 36.931 -11.857 1.000 78.206 2129 SER BBB N 1
ATOM 6936 C CA . SER B 1 310 ? 66.589 38.340 -11.456 1.000 79.000 2129 SER BBB CA 1
ATOM 6937 C C . SER B 1 310 ? 65.611 38.401 -10.272 1.000 77.749 2129 SER BBB C 1
ATOM 6938 O O . SER B 1 310 ? 64.401 38.200 -10.466 1.000 78.326 2129 SER BBB O 1
ATOM 6941 N N . SER B 1 311 ? 66.122 38.725 -9.089 1.000 76.793 2130 SER BBB N 1
ATOM 6942 C CA . SER B 1 311 ? 65.331 38.947 -7.859 1.000 81.762 2130 SER BBB CA 1
ATOM 6943 C C . SER B 1 311 ? 64.282 40.050 -8.102 1.000 88.354 2130 SER BBB C 1
ATOM 6944 O O . SER B 1 311 ? 63.126 39.890 -7.623 1.000 85.554 2130 SER BBB O 1
ATOM 6947 N N . ASP B 1 312 ? 64.635 41.099 -8.859 1.000 90.446 2131 ASP BBB N 1
ATOM 6948 C CA . ASP B 1 312 ? 63.697 42.183 -9.265 1.000 91.136 2131 ASP BBB CA 1
ATOM 6949 C C . ASP B 1 312 ? 62.478 41.587 -9.981 1.000 86.516 2131 ASP BBB C 1
ATOM 6950 O O . ASP B 1 312 ? 61.354 41.894 -9.543 1.000 86.862 2131 ASP BBB O 1
ATOM 6955 N N . ASP B 1 313 ? 62.695 40.806 -11.046 1.000 82.339 2132 ASP BBB N 1
ATOM 6956 C CA . ASP B 1 313 ? 61.612 40.182 -11.855 1.000 82.953 2132 ASP BBB CA 1
ATOM 6957 C C . ASP B 1 313 ? 60.716 39.341 -10.945 1.000 79.845 2132 ASP BBB C 1
ATOM 6958 O O . ASP B 1 313 ? 59.472 39.527 -11.004 1.000 83.968 2132 ASP BBB O 1
ATOM 6963 N N . ILE B 1 314 ? 61.322 38.490 -10.124 1.000 76.017 2133 ILE BBB N 1
ATOM 6964 C CA . ILE B 1 314 ? 60.602 37.544 -9.228 1.000 76.631 2133 ILE BBB CA 1
ATOM 6965 C C . ILE B 1 314 ? 59.764 38.351 -8.231 1.000 76.962 2133 ILE BBB C 1
ATOM 6966 O O . ILE B 1 314 ? 58.615 37.950 -7.954 1.000 73.683 2133 ILE BBB O 1
ATOM 6971 N N . ALA B 1 315 ? 60.327 39.434 -7.691 1.000 78.264 2134 ALA BBB N 1
ATOM 6972 C CA . ALA B 1 315 ? 59.647 40.314 -6.706 1.000 78.169 2134 ALA BBB CA 1
ATOM 6973 C C . ALA B 1 315 ? 58.466 41.012 -7.387 1.000 78.975 2134 ALA BBB C 1
ATOM 6974 O O . ALA B 1 315 ? 57.391 41.093 -6.753 1.000 83.469 2134 ALA BBB O 1
ATOM 6976 N N . GLU B 1 316 ? 58.653 41.503 -8.618 1.000 79.863 2135 GLU BBB N 1
ATOM 6977 C CA . GLU B 1 316 ? 57.571 42.170 -9.387 1.000 83.026 2135 GLU BBB CA 1
ATOM 6978 C C . GLU B 1 316 ? 56.414 41.169 -9.497 1.000 82.677 2135 GLU BBB C 1
ATOM 6979 O O . GLU B 1 316 ? 55.287 41.557 -9.146 1.000 84.384 2135 GLU BBB O 1
ATOM 6981 N N . VAL B 1 317 ? 56.690 39.914 -9.886 1.000 77.290 2136 VAL BBB N 1
ATOM 6982 C CA . VAL B 1 317 ? 55.639 38.875 -10.118 1.000 74.873 2136 VAL BBB CA 1
ATOM 6983 C C . VAL B 1 317 ? 54.993 38.479 -8.783 1.000 73.591 2136 VAL BBB C 1
ATOM 6984 O O . VAL B 1 317 ? 53.751 38.491 -8.707 1.000 71.965 2136 VAL BBB O 1
ATOM 6988 N N . LEU B 1 318 ? 55.783 38.156 -7.758 1.000 71.856 2137 LEU BBB N 1
ATOM 6989 C CA . LEU B 1 318 ? 55.226 37.610 -6.491 1.000 73.481 2137 LEU BBB CA 1
ATOM 6990 C C . LEU B 1 318 ? 54.402 38.684 -5.759 1.000 75.356 2137 LEU BBB C 1
ATOM 6991 O O . LEU B 1 318 ? 53.273 38.362 -5.348 1.000 76.463 2137 LEU BBB O 1
ATOM 6996 N N . PHE B 1 319 ? 54.900 39.919 -5.667 1.000 78.414 2138 PHE BBB N 1
ATOM 6997 C CA . PHE B 1 319 ? 54.418 40.938 -4.695 1.000 80.911 2138 PHE BBB CA 1
ATOM 6998 C C . PHE B 1 319 ? 53.545 42.007 -5.364 1.000 82.693 2138 PHE BBB C 1
ATOM 6999 O O . PHE B 1 319 ? 52.516 42.366 -4.774 1.000 81.395 2138 PHE BBB O 1
ATOM 7007 N N . LEU B 1 320 ? 53.933 42.481 -6.547 1.000 85.321 2139 LEU BBB N 1
ATOM 7008 C CA . LEU B 1 320 ? 53.179 43.515 -7.294 1.000 87.989 2139 LEU BBB CA 1
ATOM 7009 C C . LEU B 1 320 ? 52.041 42.850 -8.077 1.000 89.787 2139 LEU BBB C 1
ATOM 7010 O O . LEU B 1 320 ? 50.904 43.361 -7.985 1.000 92.613 2139 LEU BBB O 1
ATOM 7015 N N . GLU B 1 321 ? 52.319 41.763 -8.807 1.000 86.757 2140 GLU BBB N 1
ATOM 7016 C CA . GLU B 1 321 ? 51.396 41.194 -9.832 1.000 87.005 2140 GLU BBB CA 1
ATOM 7017 C C . GLU B 1 321 ? 50.490 40.115 -9.220 1.000 85.279 2140 GLU BBB C 1
ATOM 7018 O O . GLU B 1 321 ? 49.337 40.050 -9.624 1.000 87.890 2140 GLU BBB O 1
ATOM 7024 N N . LEU B 1 322 ? 50.988 39.289 -8.296 1.000 81.772 2141 LEU BBB N 1
ATOM 7025 C CA . LEU B 1 322 ? 50.219 38.215 -7.601 1.000 80.073 2141 LEU BBB CA 1
ATOM 7026 C C . LEU B 1 322 ? 49.795 38.707 -6.214 1.000 80.163 2141 LEU BBB C 1
ATOM 7027 O O . LEU B 1 322 ? 48.983 38.021 -5.592 1.000 77.967 2141 LEU BBB O 1
ATOM 7032 N N . LYS B 1 323 ? 50.339 39.836 -5.736 1.000 82.217 2142 LYS BBB N 1
ATOM 7033 C CA . LYS B 1 323 ? 49.944 40.469 -4.446 1.000 84.125 2142 LYS BBB CA 1
ATOM 7034 C C . LYS B 1 323 ? 49.934 39.393 -3.346 1.000 81.889 2142 LYS BBB C 1
ATOM 7035 O O . LYS B 1 323 ? 48.906 39.274 -2.631 1.000 81.289 2142 LYS BBB O 1
ATOM 7037 N N . LEU B 1 324 ? 51.045 38.658 -3.203 1.000 80.255 2143 LEU BBB N 1
ATOM 7038 C CA . LEU B 1 324 ? 51.281 37.714 -2.076 1.000 79.513 2143 LEU BBB CA 1
ATOM 7039 C C . LEU B 1 324 ? 51.852 38.506 -0.902 1.000 79.669 2143 LEU BBB C 1
ATOM 7040 O O . LEU B 1 324 ? 52.475 39.539 -1.101 1.000 77.877 2143 LEU BBB O 1
ATOM 7045 N N . PRO B 1 325 ? 51.622 38.069 0.354 1.000 82.975 2144 PRO BBB N 1
ATOM 7046 C CA . PRO B 1 325 ? 52.120 38.776 1.539 1.000 86.450 2144 PRO BBB CA 1
ATOM 7047 C C . PRO B 1 325 ? 53.631 38.730 1.776 1.000 87.588 2144 PRO BBB C 1
ATOM 7048 O O . PRO B 1 325 ? 54.226 37.655 1.750 1.000 86.837 2144 PRO BBB O 1
ATOM 7052 N N . PRO B 1 326 ? 54.291 39.896 2.018 1.000 91.188 2145 PRO BBB N 1
ATOM 7053 C CA . PRO B 1 326 ? 55.696 39.948 2.427 1.000 90.323 2145 PRO BBB CA 1
ATOM 7054 C C . PRO B 1 326 ? 55.946 40.187 3.927 1.000 92.493 2145 PRO BBB C 1
ATOM 7055 O O . PRO B 1 326 ? 57.107 40.080 4.320 1.000 98.859 2145 PRO BBB O 1
ATOM 7059 N N . PHE B 1 358 ? 62.102 44.117 -1.387 1.000 94.935 2177 PHE BBB N 1
ATOM 7060 C CA . PHE B 1 358 ? 61.341 42.839 -1.346 1.000 94.248 2177 PHE BBB CA 1
ATOM 7061 C C . PHE B 1 358 ? 62.306 41.658 -1.491 1.000 88.433 2177 PHE BBB C 1
ATOM 7062 O O . PHE B 1 358 ? 62.818 41.451 -2.608 1.000 86.930 2177 PHE BBB O 1
ATOM 7070 N N . SER B 1 359 ? 62.533 40.911 -0.405 1.000 85.027 2178 SER BBB N 1
ATOM 7071 C CA . SER B 1 359 ? 63.384 39.685 -0.365 1.000 81.216 2178 SER BBB CA 1
ATOM 7072 C C . SER B 1 359 ? 62.688 38.541 -1.127 1.000 78.639 2178 SER BBB C 1
ATOM 7073 O O . SER B 1 359 ? 61.432 38.468 -1.102 1.000 73.739 2178 SER BBB O 1
ATOM 7076 N N . THR B 1 360 ? 63.480 37.703 -1.806 1.000 75.045 2179 THR BBB N 1
ATOM 7077 C CA . THR B 1 360 ? 63.028 36.484 -2.517 1.000 73.853 2179 THR BBB CA 1
ATOM 7078 C C . THR B 1 360 ? 63.993 35.367 -2.138 1.000 70.570 2179 THR BBB C 1
ATOM 7079 O O . THR B 1 360 ? 64.317 34.531 -2.988 1.000 67.351 2179 THR BBB O 1
ATOM 7083 N N . SER B 1 361 ? 64.405 35.364 -0.876 1.000 69.653 2180 SER BBB N 1
ATOM 7084 C CA . SER B 1 361 ? 65.283 34.340 -0.266 1.000 69.268 2180 SER BBB CA 1
ATOM 7085 C C . SER B 1 361 ? 64.517 33.028 -0.134 1.000 67.108 2180 SER BBB C 1
ATOM 7086 O O . SER B 1 361 ? 63.279 33.028 -0.232 1.000 68.785 2180 SER BBB O 1
ATOM 7089 N N . LYS B 1 362 ? 65.258 31.970 0.146 1.000 63.390 2181 LYS BBB N 1
ATOM 7090 C CA . LYS B 1 362 ? 64.729 30.615 0.386 1.000 67.196 2181 LYS BBB CA 1
ATOM 7091 C C . LYS B 1 362 ? 63.646 30.715 1.480 1.000 64.287 2181 LYS BBB C 1
ATOM 7092 O O . LYS B 1 362 ? 62.604 30.090 1.301 1.000 58.527 2181 LYS BBB O 1
ATOM 7098 N N . ASP B 1 363 ? 63.877 31.471 2.553 1.000 64.269 2182 ASP BBB N 1
ATOM 7099 C CA . ASP B 1 363 ? 62.987 31.523 3.747 1.000 68.492 2182 ASP BBB CA 1
ATOM 7100 C C . ASP B 1 363 ? 61.625 32.118 3.360 1.000 68.051 2182 ASP BBB C 1
ATOM 7101 O O . ASP B 1 363 ? 60.588 31.529 3.721 1.000 69.238 2182 ASP BBB O 1
ATOM 7106 N N . VAL B 1 364 ? 61.646 33.205 2.593 1.000 64.657 2183 VAL BBB N 1
ATOM 7107 C CA . VAL B 1 364 ? 60.427 33.851 2.052 1.000 65.091 2183 VAL BBB CA 1
ATOM 7108 C C . VAL B 1 364 ? 59.679 32.842 1.179 1.000 63.971 2183 VAL BBB C 1
ATOM 7109 O O . VAL B 1 364 ? 58.489 32.603 1.470 1.000 64.348 2183 VAL BBB O 1
ATOM 7113 N N . LEU B 1 365 ? 60.331 32.256 0.164 1.000 63.108 2184 LEU BBB N 1
ATOM 7114 C CA . LEU B 1 365 ? 59.647 31.414 -0.859 1.000 60.481 2184 LEU BBB CA 1
ATOM 7115 C C . LEU B 1 365 ? 59.138 30.135 -0.197 1.000 60.495 2184 LEU BBB C 1
ATOM 7116 O O . LEU B 1 365 ? 58.058 29.629 -0.593 1.000 60.689 2184 LEU BBB O 1
ATOM 7121 N N . ASN B 1 366 ? 59.832 29.704 0.839 1.000 61.493 2185 ASN BBB N 1
ATOM 7122 C CA . ASN B 1 366 ? 59.474 28.505 1.620 1.000 67.132 2185 ASN BBB CA 1
ATOM 7123 C C . ASN B 1 366 ? 58.124 28.706 2.321 1.000 69.377 2185 ASN BBB C 1
ATOM 7124 O O . ASN B 1 366 ? 57.343 27.734 2.371 1.000 69.969 2185 ASN BBB O 1
ATOM 7129 N N . LYS B 1 367 ? 57.878 29.907 2.853 1.000 70.142 2186 LYS BBB N 1
ATOM 7130 C CA . LYS B 1 367 ? 56.596 30.268 3.502 1.000 72.410 2186 LYS BBB CA 1
ATOM 7131 C C . LYS B 1 367 ? 55.525 30.321 2.406 1.000 73.230 2186 LYS BBB C 1
ATOM 7132 O O . LYS B 1 367 ? 54.447 29.689 2.580 1.000 73.990 2186 LYS BBB O 1
ATOM 7138 N N . LEU B 1 368 ? 55.822 31.013 1.297 1.000 69.146 2187 LEU BBB N 1
ATOM 7139 C CA . LEU B 1 368 ? 54.811 31.394 0.293 1.000 65.596 2187 LEU BBB CA 1
ATOM 7140 C C . LEU B 1 368 ? 54.361 30.185 -0.525 1.000 66.602 2187 LEU BBB C 1
ATOM 7141 O O . LEU B 1 368 ? 53.249 30.311 -1.128 1.000 67.517 2187 LEU BBB O 1
ATOM 7146 N N . LYS B 1 369 ? 55.140 29.084 -0.577 1.000 63.406 2188 LYS BBB N 1
ATOM 7147 C CA . LYS B 1 369 ? 54.791 27.920 -1.438 1.000 64.367 2188 LYS BBB CA 1
ATOM 7148 C C . LYS B 1 369 ? 53.482 27.299 -0.932 1.000 65.301 2188 LYS BBB C 1
ATOM 7149 O O . LYS B 1 369 ? 52.748 26.670 -1.728 1.000 66.833 2188 LYS BBB O 1
ATOM 7155 N N . ALA B 1 370 ? 53.128 27.537 0.321 1.000 64.393 2189 ALA BBB N 1
ATOM 7156 C CA . ALA B 1 370 ? 51.847 27.065 0.870 1.000 67.637 2189 ALA BBB CA 1
ATOM 7157 C C . ALA B 1 370 ? 50.668 27.865 0.275 1.000 68.764 2189 ALA BBB C 1
ATOM 7158 O O . ALA B 1 370 ? 49.566 27.360 0.422 1.000 71.067 2189 ALA BBB O 1
ATOM 7160 N N . LEU B 1 371 ? 50.878 29.006 -0.412 1.000 68.803 2190 LEU BBB N 1
ATOM 7161 C CA . LEU B 1 371 ? 49.765 29.879 -0.908 1.000 69.809 2190 LEU BBB CA 1
ATOM 7162 C C . LEU B 1 371 ? 49.594 29.821 -2.427 1.000 68.733 2190 LEU BBB C 1
ATOM 7163 O O . LEU B 1 371 ? 48.510 30.157 -2.904 1.000 75.993 2190 LEU BBB O 1
ATOM 7168 N N . HIS B 1 372 ? 50.631 29.490 -3.173 1.000 66.510 2191 HIS BBB N 1
ATOM 7169 C CA . HIS B 1 372 ? 50.665 29.625 -4.652 1.000 64.782 2191 HIS BBB CA 1
ATOM 7170 C C . HIS B 1 372 ? 51.764 28.710 -5.167 1.000 64.446 2191 HIS BBB C 1
ATOM 7171 O O . HIS B 1 372 ? 52.794 28.595 -4.516 1.000 58.977 2191 HIS BBB O 1
ATOM 7178 N N . PRO B 1 373 ? 51.561 28.023 -6.314 1.000 65.091 2192 PRO BBB N 1
ATOM 7179 C CA . PRO B 1 373 ? 52.578 27.119 -6.844 1.000 63.786 2192 PRO BBB CA 1
ATOM 7180 C C . PRO B 1 373 ? 53.891 27.780 -7.321 1.000 63.854 2192 PRO BBB C 1
ATOM 7181 O O . PRO B 1 373 ? 54.879 27.101 -7.304 1.000 59.693 2192 PRO BBB O 1
ATOM 7185 N N . LEU B 1 374 ? 53.901 29.068 -7.682 1.000 64.696 2193 LEU BBB N 1
ATOM 7186 C CA . LEU B 1 374 ? 55.086 29.715 -8.318 1.000 64.868 2193 LEU BBB CA 1
ATOM 7187 C C . LEU B 1 374 ? 56.315 29.755 -7.394 1.000 63.070 2193 LEU BBB C 1
ATOM 7188 O O . LEU B 1 374 ? 57.419 29.454 -7.828 1.000 59.163 2193 LEU BBB O 1
ATOM 7193 N N . PRO B 1 375 ? 56.235 30.155 -6.109 1.000 62.653 2194 PRO BBB N 1
ATOM 7194 C CA . PRO B 1 375 ? 57.405 30.108 -5.232 1.000 59.329 2194 PRO BBB CA 1
ATOM 7195 C C . PRO B 1 375 ? 58.079 28.735 -5.076 1.000 59.643 2194 PRO BBB C 1
ATOM 7196 O O . PRO B 1 375 ? 59.327 28.675 -4.946 1.000 56.215 2194 PRO BBB O 1
ATOM 7200 N N . GLY B 1 376 ? 57.284 27.663 -5.080 1.000 59.260 2195 GLY BBB N 1
ATOM 7201 C CA . GLY B 1 376 ? 57.787 26.274 -5.136 1.000 55.782 2195 GLY BBB CA 1
ATOM 7202 C C . GLY B 1 376 ? 58.533 26.005 -6.430 1.000 55.304 2195 GLY BBB C 1
ATOM 7203 O O . GLY B 1 376 ? 59.629 25.418 -6.364 1.000 52.506 2195 GLY BBB O 1
ATOM 7204 N N . LEU B 1 377 ? 57.971 26.412 -7.576 1.000 55.069 2196 LEU BBB N 1
ATOM 7205 C CA . LEU B 1 377 ? 58.649 26.288 -8.895 1.000 56.430 2196 LEU BBB CA 1
ATOM 7206 C C . LEU B 1 377 ? 59.991 27.038 -8.852 1.000 54.771 2196 LEU BBB C 1
ATOM 7207 O O . LEU B 1 377 ? 60.989 26.460 -9.316 1.000 53.221 2196 LEU BBB O 1
ATOM 7212 N N . ILE B 1 378 ? 60.035 28.232 -8.267 1.000 55.400 2197 ILE BBB N 1
ATOM 7213 C CA . ILE B 1 378 ? 61.297 29.037 -8.185 1.000 57.764 2197 ILE BBB CA 1
ATOM 7214 C C . ILE B 1 378 ? 62.339 28.197 -7.427 1.000 53.497 2197 ILE BBB C 1
ATOM 7215 O O . ILE B 1 378 ? 63.478 28.172 -7.842 1.000 50.656 2197 ILE BBB O 1
ATOM 7220 N N . LEU B 1 379 ? 61.958 27.595 -6.303 1.000 55.418 2198 LEU BBB N 1
ATOM 7221 C CA . LEU B 1 379 ? 62.890 26.873 -5.413 1.000 54.665 2198 LEU BBB CA 1
ATOM 7222 C C . LEU B 1 379 ? 63.412 25.650 -6.162 1.000 53.864 2198 LEU BBB C 1
ATOM 7223 O O . LEU B 1 379 ? 64.591 25.378 -6.069 1.000 58.776 2198 LEU BBB O 1
ATOM 7228 N N . GLU B 1 380 ? 62.554 24.965 -6.891 1.000 54.062 2199 GLU BBB N 1
ATOM 7229 C CA . GLU B 1 380 ? 62.899 23.732 -7.637 1.000 53.381 2199 GLU BBB CA 1
ATOM 7230 C C . GLU B 1 380 ? 63.779 24.114 -8.822 1.000 51.377 2199 GLU BBB C 1
ATOM 7231 O O . GLU B 1 380 ? 64.747 23.402 -9.095 1.000 48.738 2199 GLU BBB O 1
ATOM 7237 N N . TRP B 1 381 ? 63.469 25.231 -9.483 1.000 50.539 2200 TRP BBB N 1
ATOM 7238 C CA . TRP B 1 381 ? 64.311 25.755 -10.582 1.000 52.125 2200 TRP BBB CA 1
ATOM 7239 C C . TRP B 1 381 ? 65.745 25.968 -10.082 1.000 51.489 2200 TRP BBB C 1
ATOM 7240 O O . TRP B 1 381 ? 66.672 25.551 -10.783 1.000 50.473 2200 TRP BBB O 1
ATOM 7251 N N . ARG B 1 382 ? 65.921 26.601 -8.923 1.000 50.793 2201 ARG BBB N 1
ATOM 7252 C CA . ARG B 1 382 ? 67.273 26.921 -8.413 1.000 50.391 2201 ARG BBB CA 1
ATOM 7253 C C . ARG B 1 382 ? 67.976 25.620 -8.039 1.000 49.652 2201 ARG BBB C 1
ATOM 7254 O O . ARG B 1 382 ? 69.198 25.564 -8.180 1.000 45.443 2201 ARG BBB O 1
ATOM 7262 N N . ARG B 1 383 ? 67.232 24.652 -7.501 1.000 50.344 2202 ARG BBB N 1
ATOM 7263 C CA . ARG B 1 383 ? 67.817 23.374 -7.037 1.000 52.288 2202 ARG BBB CA 1
ATOM 7264 C C . ARG B 1 383 ? 68.362 22.626 -8.249 1.000 49.027 2202 ARG BBB C 1
ATOM 7265 O O . ARG B 1 383 ? 69.478 22.204 -8.244 1.000 48.392 2202 ARG BBB O 1
ATOM 7273 N N . ILE B 1 384 ? 67.572 22.535 -9.295 1.000 50.040 2203 ILE BBB N 1
ATOM 7274 C CA . ILE B 1 384 ? 67.932 21.751 -10.496 1.000 49.642 2203 ILE BBB CA 1
ATOM 7275 C C . ILE B 1 384 ? 68.982 22.525 -11.297 1.000 49.813 2203 ILE BBB C 1
ATOM 7276 O O . ILE B 1 384 ? 69.936 21.860 -11.742 1.000 50.419 2203 ILE BBB O 1
ATOM 7281 N N . THR B 1 385 ? 68.866 23.848 -11.439 1.000 49.471 2204 THR BBB N 1
ATOM 7282 C CA . THR B 1 385 ? 69.871 24.672 -12.161 1.000 49.698 2204 THR BBB CA 1
ATOM 7283 C C . THR B 1 385 ? 71.228 24.483 -11.473 1.000 48.361 2204 THR BBB C 1
ATOM 7284 O O . THR B 1 385 ? 72.231 24.386 -12.168 1.000 49.927 2204 THR BBB O 1
ATOM 7288 N N . ASN B 1 386 ? 71.238 24.413 -10.158 1.000 47.641 2205 ASN BBB N 1
ATOM 7289 C CA . ASN B 1 386 ? 72.441 24.138 -9.345 1.000 50.102 2205 ASN BBB CA 1
ATOM 7290 C C . ASN B 1 386 ? 73.042 22.779 -9.751 1.000 52.925 2205 ASN BBB C 1
ATOM 7291 O O . ASN B 1 386 ? 74.270 22.715 -9.998 1.000 52.051 2205 ASN BBB O 1
ATOM 7296 N N . ALA B 1 387 ? 72.230 21.720 -9.795 1.000 52.864 2206 ALA BBB N 1
ATOM 7297 C CA . ALA B 1 387 ? 72.730 20.362 -10.111 1.000 53.667 2206 ALA BBB CA 1
ATOM 7298 C C . ALA B 1 387 ? 73.300 20.351 -11.537 1.000 53.551 2206 ALA BBB C 1
ATOM 7299 O O . ALA B 1 387 ? 74.350 19.746 -11.728 1.000 57.719 2206 ALA BBB O 1
ATOM 7301 N N . ILE B 1 388 ? 72.681 21.045 -12.493 1.000 52.239 2207 ILE BBB N 1
ATOM 7302 C CA . ILE B 1 388 ? 73.153 21.040 -13.906 1.000 53.540 2207 ILE BBB CA 1
ATOM 7303 C C . ILE B 1 388 ? 74.434 21.890 -14.038 1.000 55.693 2207 ILE BBB C 1
ATOM 7304 O O . ILE B 1 388 ? 75.424 21.353 -14.537 1.000 54.431 2207 ILE BBB O 1
ATOM 7309 N N . THR B 1 389 ? 74.446 23.133 -13.560 1.000 57.477 2208 THR BBB N 1
ATOM 7310 C CA . THR B 1 389 ? 75.481 24.148 -13.901 1.000 58.251 2208 THR BBB CA 1
ATOM 7311 C C . THR B 1 389 ? 76.641 24.098 -12.921 1.000 56.215 2208 THR BBB C 1
ATOM 7312 O O . THR B 1 389 ? 77.709 24.409 -13.351 1.000 62.721 2208 THR BBB O 1
ATOM 7316 N N . LYS B 1 390 ? 76.441 23.692 -11.673 1.000 58.313 2209 LYS BBB N 1
ATOM 7317 C CA . LYS B 1 390 ? 77.508 23.621 -10.637 1.000 54.403 2209 LYS BBB CA 1
ATOM 7318 C C . LYS B 1 390 ? 77.919 22.180 -10.310 1.000 56.294 2209 LYS BBB C 1
ATOM 7319 O O . LYS B 1 390 ? 78.868 22.005 -9.515 1.000 56.660 2209 LYS BBB O 1
ATOM 7323 N N . VAL B 1 391 ? 77.253 21.151 -10.831 1.000 54.527 2210 VAL BBB N 1
ATOM 7324 C CA . VAL B 1 391 ? 77.661 19.754 -10.503 1.000 52.170 2210 VAL BBB CA 1
ATOM 7325 C C . VAL B 1 391 ? 77.913 18.959 -11.789 1.000 53.839 2210 VAL BBB C 1
ATOM 7326 O O . VAL B 1 391 ? 79.062 18.521 -11.986 1.000 54.390 2210 VAL BBB O 1
ATOM 7330 N N . VAL B 1 392 ? 76.924 18.808 -12.659 1.000 52.756 2211 VAL BBB N 1
ATOM 7331 C CA . VAL B 1 392 ? 77.123 18.077 -13.941 1.000 55.300 2211 VAL BBB CA 1
ATOM 7332 C C . VAL B 1 392 ? 78.226 18.724 -14.791 1.000 56.468 2211 VAL BBB C 1
ATOM 7333 O O . VAL B 1 392 ? 79.118 17.975 -15.222 1.000 56.262 2211 VAL BBB O 1
ATOM 7337 N N . PHE B 1 393 ? 78.171 20.037 -15.033 1.000 52.569 2212 PHE BBB N 1
ATOM 7338 C CA . PHE B 1 393 ? 79.107 20.729 -15.941 1.000 54.457 2212 PHE BBB CA 1
ATOM 7339 C C . PHE B 1 393 ? 80.546 20.506 -15.451 1.000 52.729 2212 PHE BBB C 1
ATOM 7340 O O . PHE B 1 393 ? 81.385 20.030 -16.207 1.000 53.930 2212 PHE BBB O 1
ATOM 7348 N N . PRO B 1 394 ? 80.900 20.816 -14.190 1.000 52.705 2213 PRO BBB N 1
ATOM 7349 C CA . PRO B 1 394 ? 82.272 20.621 -13.727 1.000 52.740 2213 PRO BBB CA 1
ATOM 7350 C C . PRO B 1 394 ? 82.731 19.155 -13.651 1.000 52.901 2213 PRO BBB C 1
ATOM 7351 O O . PRO B 1 394 ? 83.871 18.918 -13.940 1.000 56.942 2213 PRO BBB O 1
ATOM 7355 N N . LEU B 1 395 ? 81.878 18.215 -13.261 1.000 52.906 2214 LEU BBB N 1
ATOM 7356 C CA . LEU B 1 395 ? 82.244 16.774 -13.270 1.000 53.186 2214 LEU BBB CA 1
ATOM 7357 C C . LEU B 1 395 ? 82.565 16.320 -14.695 1.000 56.073 2214 LEU BBB C 1
ATOM 7358 O O . LEU B 1 395 ? 83.616 15.662 -14.889 1.000 57.673 2214 LEU BBB O 1
ATOM 7363 N N . GLN B 1 396 ? 81.746 16.685 -15.668 1.000 57.387 2215 GLN BBB N 1
ATOM 7364 C CA . GLN B 1 396 ? 81.976 16.269 -17.077 1.000 61.621 2215 GLN BBB CA 1
ATOM 7365 C C . GLN B 1 396 ? 83.277 16.899 -17.583 1.000 60.701 2215 GLN BBB C 1
ATOM 7366 O O . GLN B 1 396 ? 83.899 16.306 -18.438 1.000 61.830 2215 GLN BBB O 1
ATOM 7372 N N . ARG B 1 397 ? 83.643 18.075 -17.090 1.000 59.846 2216 ARG BBB N 1
ATOM 7373 C CA . ARG B 1 397 ? 84.818 18.833 -17.582 1.000 60.200 2216 ARG BBB CA 1
ATOM 7374 C C . ARG B 1 397 ? 86.093 18.203 -17.003 1.000 58.640 2216 ARG BBB C 1
ATOM 7375 O O . ARG B 1 397 ? 87.085 18.221 -17.696 1.000 59.989 2216 ARG BBB O 1
ATOM 7383 N N . GLU B 1 398 ? 86.037 17.658 -15.788 1.000 55.887 2217 GLU BBB N 1
ATOM 7384 C CA . GLU B 1 398 ? 87.206 17.222 -14.994 1.000 56.972 2217 GLU BBB CA 1
ATOM 7385 C C . GLU B 1 398 ? 87.467 15.713 -15.099 1.000 54.704 2217 GLU BBB C 1
ATOM 7386 O O . GLU B 1 398 ? 88.565 15.288 -14.714 1.000 55.027 2217 GLU BBB O 1
ATOM 7392 N N . LYS B 1 399 ? 86.515 14.936 -15.587 1.000 54.679 2218 LYS BBB N 1
ATOM 7393 C CA . LYS B 1 399 ? 86.653 13.473 -15.651 1.000 60.187 2218 LYS BBB CA 1
ATOM 7394 C C . LYS B 1 399 ? 87.835 13.140 -16.571 1.000 61.257 2218 LYS BBB C 1
ATOM 7395 O O . LYS B 1 399 ? 88.139 13.918 -17.473 1.000 64.081 2218 LYS BBB O 1
ATOM 7401 N N . CYS B 1 400 ? 88.477 12.021 -16.315 1.000 61.786 2219 CYS BBB N 1
ATOM 7402 C CA . CYS B 1 400 ? 89.792 11.658 -16.896 1.000 69.143 2219 CYS BBB CA 1
ATOM 7403 C C . CYS B 1 400 ? 89.831 10.132 -17.057 1.000 63.119 2219 CYS BBB C 1
ATOM 7404 O O . CYS B 1 400 ? 89.529 9.453 -16.084 1.000 61.641 2219 CYS BBB O 1
ATOM 7407 N N . LEU B 1 401 ? 90.095 9.612 -18.250 1.000 68.327 2220 LEU BBB N 1
ATOM 7408 C CA . LEU B 1 401 ? 90.201 8.133 -18.456 1.000 75.077 2220 LEU BBB CA 1
ATOM 7409 C C . LEU B 1 401 ? 91.380 7.579 -17.634 1.000 74.799 2220 LEU BBB C 1
ATOM 7410 O O . LEU B 1 401 ? 92.471 8.171 -17.688 1.000 72.888 2220 LEU BBB O 1
ATOM 7415 N N . ASN B 1 402 ? 91.151 6.528 -16.844 1.000 74.613 2221 ASN BBB N 1
ATOM 7416 C CA . ASN B 1 402 ? 92.237 5.683 -16.275 1.000 71.724 2221 ASN BBB CA 1
ATOM 7417 C C . ASN B 1 402 ? 92.331 4.403 -17.105 1.000 71.580 2221 ASN BBB C 1
ATOM 7418 O O . ASN B 1 402 ? 91.501 3.508 -16.980 1.000 70.703 2221 ASN BBB O 1
ATOM 7423 N N . PRO B 1 403 ? 93.347 4.281 -17.986 1.000 77.034 2222 PRO BBB N 1
ATOM 7424 C CA . PRO B 1 403 ? 93.423 3.139 -18.904 1.000 78.760 2222 PRO BBB CA 1
ATOM 7425 C C . PRO B 1 403 ? 93.765 1.803 -18.217 1.000 81.315 2222 PRO BBB C 1
ATOM 7426 O O . PRO B 1 403 ? 93.471 0.803 -18.792 1.000 86.621 2222 PRO BBB O 1
ATOM 7430 N N . PHE B 1 404 ? 94.302 1.801 -16.994 1.000 81.977 2223 PHE BBB N 1
ATOM 7431 C CA . PHE B 1 404 ? 94.635 0.569 -16.219 1.000 81.274 2223 PHE BBB CA 1
ATOM 7432 C C . PHE B 1 404 ? 93.346 -0.055 -15.667 1.000 83.280 2223 PHE BBB C 1
ATOM 7433 O O . PHE B 1 404 ? 93.073 -1.233 -15.954 1.000 81.443 2223 PHE BBB O 1
ATOM 7441 N N . LEU B 1 405 ? 92.548 0.734 -14.942 1.000 81.056 2224 LEU BBB N 1
ATOM 7442 C CA . LEU B 1 405 ? 91.253 0.289 -14.363 1.000 76.776 2224 LEU BBB CA 1
ATOM 7443 C C . LEU B 1 405 ? 90.210 0.106 -15.468 1.000 75.587 2224 LEU BBB C 1
ATOM 7444 O O . LEU B 1 405 ? 89.274 -0.652 -15.233 1.000 74.199 2224 LEU BBB O 1
ATOM 7449 N N . GLY B 1 406 ? 90.354 0.792 -16.606 1.000 75.440 2225 GLY BBB N 1
ATOM 7450 C CA . GLY B 1 406 ? 89.358 0.785 -17.695 1.000 75.862 2225 GLY BBB CA 1
ATOM 7451 C C . GLY B 1 406 ? 88.076 1.526 -17.314 1.000 76.823 2225 GLY BBB C 1
ATOM 7452 O O . GLY B 1 406 ? 86.983 0.963 -17.531 1.000 78.945 2225 GLY BBB O 1
ATOM 7453 N N . MET B 1 407 ? 88.199 2.735 -16.761 1.000 69.755 2226 MET BBB N 1
ATOM 7454 C CA . MET B 1 407 ? 87.047 3.541 -16.293 1.000 68.143 2226 MET BBB CA 1
ATOM 7455 C C . MET B 1 407 ? 87.474 5.008 -16.202 1.000 66.163 2226 MET BBB C 1
ATOM 7456 O O . MET B 1 407 ? 88.683 5.287 -16.117 1.000 63.914 2226 MET BBB O 1
ATOM 7461 N N . GLU B 1 408 ? 86.503 5.909 -16.167 1.000 64.794 2227 GLU BBB N 1
ATOM 7462 C CA . GLU B 1 408 ? 86.754 7.344 -15.956 1.000 61.802 2227 GLU BBB CA 1
ATOM 7463 C C . GLU B 1 408 ? 86.813 7.584 -14.453 1.000 57.340 2227 GLU BBB C 1
ATOM 7464 O O . GLU B 1 408 ? 86.174 6.837 -13.683 1.000 53.913 2227 GLU BBB O 1
ATOM 7470 N N . ARG B 1 409 ? 87.616 8.553 -14.047 1.000 52.226 2228 ARG BBB N 1
ATOM 7471 C CA . ARG B 1 409 ? 87.716 8.935 -12.620 1.000 50.903 2228 ARG BBB CA 1
ATOM 7472 C C . ARG B 1 409 ? 87.804 10.440 -12.553 1.000 47.178 2228 ARG BBB C 1
ATOM 7473 O O . ARG B 1 409 ? 88.134 11.077 -13.585 1.000 48.731 2228 ARG BBB O 1
ATOM 7481 N N . ILE B 1 410 ? 87.574 10.950 -11.358 1.000 45.300 2229 ILE BBB N 1
ATOM 7482 C CA . ILE B 1 410 ? 87.761 12.381 -11.039 1.000 46.264 2229 ILE BBB CA 1
ATOM 7483 C C . ILE B 1 410 ? 88.850 12.481 -9.992 1.000 46.251 2229 ILE BBB C 1
ATOM 7484 O O . ILE B 1 410 ? 88.771 11.732 -8.999 1.000 47.358 2229 ILE BBB O 1
ATOM 7489 N N . TYR B 1 411 ? 89.779 13.410 -10.203 1.000 47.533 2230 TYR BBB N 1
ATOM 7490 C CA . TYR B 1 411 ? 90.976 13.590 -9.360 1.000 48.695 2230 TYR BBB CA 1
ATOM 7491 C C . TYR B 1 411 ? 90.898 14.952 -8.697 1.000 50.546 2230 TYR BBB C 1
ATOM 7492 O O . TYR B 1 411 ? 91.453 15.912 -9.189 1.000 51.792 2230 TYR BBB O 1
ATOM 7501 N N . PRO B 1 412 ? 90.192 15.066 -7.557 1.000 54.050 2231 PRO BBB N 1
ATOM 7502 C CA . PRO B 1 412 ? 90.126 16.315 -6.833 1.000 52.562 2231 PRO BBB CA 1
ATOM 7503 C C . PRO B 1 412 ? 91.412 16.552 -6.044 1.000 51.980 2231 PRO BBB C 1
ATOM 7504 O O . PRO B 1 412 ? 92.136 15.638 -5.827 1.000 57.181 2231 PRO BBB O 1
ATOM 7508 N N . VAL B 1 413 ? 91.611 17.799 -5.625 1.000 50.774 2232 VAL BBB N 1
ATOM 7509 C CA . VAL B 1 413 ? 92.801 18.273 -4.884 1.000 51.303 2232 VAL BBB CA 1
ATOM 7510 C C . VAL B 1 413 ? 92.344 18.547 -3.457 1.000 48.986 2232 VAL BBB C 1
ATOM 7511 O O . VAL B 1 413 ? 91.389 19.288 -3.298 1.000 48.361 2232 VAL BBB O 1
ATOM 7515 N N . SER B 1 414 ? 93.015 17.974 -2.468 1.000 45.894 2233 SER BBB N 1
ATOM 7516 C CA . SER B 1 414 ? 92.664 18.125 -1.049 1.000 44.959 2233 SER BBB CA 1
ATOM 7517 C C . SER B 1 414 ? 93.115 19.514 -0.581 1.000 46.027 2233 SER BBB C 1
ATOM 7518 O O . SER B 1 414 ? 94.008 20.089 -1.201 1.000 44.645 2233 SER BBB O 1
ATOM 7521 N N . GLN B 1 415 ? 92.462 20.038 0.439 1.000 46.041 2234 GLN BBB N 1
ATOM 7522 C CA . GLN B 1 415 ? 92.729 21.383 1.025 1.000 47.806 2234 GLN BBB CA 1
ATOM 7523 C C . GLN B 1 415 ? 92.542 21.202 2.523 1.000 44.075 2234 GLN BBB C 1
ATOM 7524 O O . GLN B 1 415 ? 91.372 20.975 2.947 1.000 47.002 2234 GLN BBB O 1
ATOM 7530 N N . SER B 1 416 ? 93.632 21.313 3.274 1.000 42.600 2235 SER BBB N 1
ATOM 7531 C CA . SER B 1 416 ? 93.663 21.095 4.737 1.000 45.042 2235 SER BBB CA 1
ATOM 7532 C C . SER B 1 416 ? 93.873 22.426 5.457 1.000 45.125 2235 SER BBB C 1
ATOM 7533 O O . SER B 1 416 ? 93.820 22.414 6.702 1.000 46.013 2235 SER BBB O 1
ATOM 7536 N N . HIS B 1 417 ? 94.054 23.534 4.731 1.000 44.397 2236 HIS BBB N 1
ATOM 7537 C CA . HIS B 1 417 ? 94.269 24.849 5.386 1.000 48.055 2236 HIS BBB CA 1
ATOM 7538 C C . HIS B 1 417 ? 92.892 25.482 5.702 1.000 47.919 2236 HIS BBB C 1
ATOM 7539 O O . HIS B 1 417 ? 92.426 26.320 4.937 1.000 45.988 2236 HIS BBB O 1
ATOM 7546 N N . THR B 1 418 ? 92.271 25.080 6.803 1.000 47.722 2237 THR BBB N 1
ATOM 7547 C CA . THR B 1 418 ? 90.877 25.424 7.152 1.000 50.271 2237 THR BBB CA 1
ATOM 7548 C C . THR B 1 418 ? 90.872 25.941 8.581 1.000 51.596 2237 THR BBB C 1
ATOM 7549 O O . THR B 1 418 ? 91.777 25.604 9.311 1.000 53.152 2237 THR BBB O 1
ATOM 7553 N N . ALA B 1 419 ? 89.822 26.640 8.970 1.000 51.036 2238 ALA BBB N 1
ATOM 7554 C CA . ALA B 1 419 ? 89.715 27.328 10.269 1.000 52.492 2238 ALA BBB CA 1
ATOM 7555 C C . ALA B 1 419 ? 89.670 26.325 11.407 1.000 52.675 2238 ALA BBB C 1
ATOM 7556 O O . ALA B 1 419 ? 90.129 26.691 12.507 1.000 57.510 2238 ALA BBB O 1
ATOM 7558 N N . THR B 1 420 ? 89.110 25.136 11.193 1.000 49.690 2239 THR BBB N 1
ATOM 7559 C CA . THR B 1 420 ? 88.811 24.179 12.284 1.000 49.496 2239 THR BBB CA 1
ATOM 7560 C C . THR B 1 420 ? 89.559 22.859 12.087 1.000 49.125 2239 THR BBB C 1
ATOM 7561 O O . THR B 1 420 ? 89.475 22.036 12.986 1.000 49.257 2239 THR BBB O 1
ATOM 7565 N N . GLY B 1 421 ? 90.246 22.659 10.968 1.000 48.757 2240 GLY BBB N 1
ATOM 7566 C CA . GLY B 1 421 ? 91.037 21.425 10.734 1.000 50.522 2240 GLY BBB CA 1
ATOM 7567 C C . GLY B 1 421 ? 90.230 20.402 9.946 1.000 53.467 2240 GLY BBB C 1
ATOM 7568 O O . GLY B 1 421 ? 90.703 19.272 9.750 1.000 49.551 2240 GLY BBB O 1
ATOM 7569 N N . ARG B 1 422 ? 89.060 20.792 9.450 1.000 48.922 2241 ARG BBB N 1
ATOM 7570 C CA . ARG B 1 422 ? 88.337 19.952 8.486 1.000 48.725 2241 ARG BBB CA 1
ATOM 7571 C C . ARG B 1 422 ? 89.154 19.893 7.218 1.000 51.420 2241 ARG BBB C 1
ATOM 7572 O O . ARG B 1 422 ? 90.029 20.784 7.012 1.000 54.626 2241 ARG BBB O 1
ATOM 7580 N N . ILE B 1 423 ? 88.831 18.896 6.385 1.000 47.313 2242 ILE BBB N 1
ATOM 7581 C CA . ILE B 1 423 ? 89.460 18.767 5.054 1.000 45.298 2242 ILE BBB CA 1
ATOM 7582 C C . ILE B 1 423 ? 88.362 18.997 4.029 1.000 46.773 2242 ILE BBB C 1
ATOM 7583 O O . ILE B 1 423 ? 87.259 18.499 4.247 1.000 50.277 2242 ILE BBB O 1
ATOM 7588 N N . THR B 1 424 ? 88.670 19.701 2.944 1.000 46.178 2243 THR BBB N 1
ATOM 7589 C CA . THR B 1 424 ? 87.735 19.953 1.840 1.000 47.288 2243 THR BBB CA 1
ATOM 7590 C C . THR B 1 424 ? 88.478 19.653 0.541 1.000 46.893 2243 THR BBB C 1
ATOM 7591 O O . THR B 1 424 ? 89.643 19.244 0.571 1.000 54.435 2243 THR BBB O 1
ATOM 7595 N N . PHE B 1 425 ? 87.811 19.811 -0.577 1.000 44.647 2244 PHE BBB N 1
ATOM 7596 C CA . PHE B 1 425 ? 88.345 19.476 -1.907 1.000 44.893 2244 PHE BBB CA 1
ATOM 7597 C C . PHE B 1 425 ? 88.011 20.587 -2.868 1.000 46.438 2244 PHE BBB C 1
ATOM 7598 O O . PHE B 1 425 ? 87.007 21.316 -2.623 1.000 50.426 2244 PHE BBB O 1
ATOM 7606 N N . THR B 1 426 ? 88.813 20.703 -3.915 1.000 47.572 2245 THR BBB N 1
ATOM 7607 C CA . THR B 1 426 ? 88.609 21.666 -5.018 1.000 51.531 2245 THR BBB CA 1
ATOM 7608 C C . THR B 1 426 ? 88.787 20.902 -6.332 1.000 52.596 2245 THR BBB C 1
ATOM 7609 O O . THR B 1 426 ? 89.426 19.789 -6.332 1.000 50.484 2245 THR BBB O 1
ATOM 7613 N N . GLU B 1 427 ? 88.259 21.475 -7.406 1.000 53.752 2246 GLU BBB N 1
ATOM 7614 C CA . GLU B 1 427 ? 88.597 21.120 -8.805 1.000 60.247 2246 GLU BBB CA 1
ATOM 7615 C C . GLU B 1 427 ? 88.339 19.635 -9.022 1.000 58.491 2246 GLU BBB C 1
ATOM 7616 O O . GLU B 1 427 ? 89.271 18.898 -9.336 1.000 57.691 2246 GLU BBB O 1
ATOM 7622 N N . PRO B 1 428 ? 87.078 19.155 -8.857 1.000 56.234 2247 PRO BBB N 1
ATOM 7623 C CA . PRO B 1 428 ? 85.954 19.939 -8.329 1.000 53.134 2247 PRO BBB CA 1
ATOM 7624 C C . PRO B 1 428 ? 85.716 19.613 -6.846 1.000 50.848 2247 PRO BBB C 1
ATOM 7625 O O . PRO B 1 428 ? 86.353 18.675 -6.366 1.000 54.584 2247 PRO BBB O 1
ATOM 7629 N N . ASN B 1 429 ? 84.848 20.329 -6.133 1.000 52.240 2248 ASN BBB N 1
ATOM 7630 C CA . ASN B 1 429 ? 84.573 20.005 -4.709 1.000 53.637 2248 ASN BBB CA 1
ATOM 7631 C C . ASN B 1 429 ? 83.414 19.015 -4.668 1.000 54.629 2248 ASN BBB C 1
ATOM 7632 O O . ASN B 1 429 ? 82.248 19.437 -4.524 1.000 57.262 2248 ASN BBB O 1
ATOM 7637 N N . ILE B 1 430 ? 83.796 17.752 -4.679 1.000 51.932 2249 ILE BBB N 1
ATOM 7638 C CA . ILE B 1 430 ? 82.967 16.526 -4.615 1.000 55.010 2249 ILE BBB CA 1
ATOM 7639 C C . ILE B 1 430 ? 82.165 16.494 -3.319 1.000 48.121 2249 ILE BBB C 1
ATOM 7640 O O . ILE B 1 430 ? 81.168 15.823 -3.286 1.000 47.386 2249 ILE BBB O 1
ATOM 7645 N N . GLN B 1 431 ? 82.592 17.180 -2.271 1.000 45.093 2250 GLN BBB N 1
ATOM 7646 C CA . GLN B 1 431 ? 81.800 17.206 -1.030 1.000 43.847 2250 GLN BBB CA 1
ATOM 7647 C C . GLN B 1 431 ? 80.443 17.901 -1.268 1.000 46.312 2250 GLN BBB C 1
ATOM 7648 O O . GLN B 1 431 ? 79.562 17.658 -0.453 1.000 46.245 2250 GLN BBB O 1
ATOM 7654 N N . ASN B 1 432 ? 80.240 18.646 -2.354 1.000 43.843 2251 ASN BBB N 1
ATOM 7655 C CA . ASN B 1 432 ? 78.999 19.434 -2.576 1.000 49.902 2251 ASN BBB CA 1
ATOM 7656 C C . ASN B 1 432 ? 78.032 18.700 -3.501 1.000 48.768 2251 ASN BBB C 1
ATOM 7657 O O . ASN B 1 432 ? 77.022 19.303 -3.888 1.000 49.854 2251 ASN BBB O 1
ATOM 7662 N N . VAL B 1 433 ? 78.313 17.444 -3.818 1.000 45.756 2252 VAL BBB N 1
ATOM 7663 C CA . VAL B 1 433 ? 77.413 16.664 -4.694 1.000 46.253 2252 VAL BBB CA 1
ATOM 7664 C C . VAL B 1 433 ? 76.084 16.514 -3.957 1.000 44.970 2252 VAL BBB C 1
ATOM 7665 O O . VAL B 1 433 ? 76.064 16.136 -2.800 1.000 43.652 2252 VAL BBB O 1
ATOM 7669 N N . PRO B 1 434 ? 74.967 16.965 -4.549 1.000 45.029 2253 PRO BBB N 1
ATOM 7670 C CA . PRO B 1 434 ? 73.656 16.920 -3.902 1.000 44.908 2253 PRO BBB CA 1
ATOM 7671 C C . PRO B 1 434 ? 73.297 15.544 -3.352 1.000 43.994 2253 PRO BBB C 1
ATOM 7672 O O . PRO B 1 434 ? 73.602 14.528 -3.980 1.000 48.316 2253 PRO BBB O 1
ATOM 7676 N N . ARG B 1 435 ? 72.665 15.577 -2.180 1.000 45.044 2254 ARG BBB N 1
ATOM 7677 C CA . ARG B 1 435 ? 71.860 14.469 -1.621 1.000 46.640 2254 ARG BBB CA 1
ATOM 7678 C C . ARG B 1 435 ? 70.759 14.131 -2.639 1.000 46.307 2254 ARG BBB C 1
ATOM 7679 O O . ARG B 1 435 ? 70.424 15.009 -3.471 1.000 49.583 2254 ARG BBB O 1
ATOM 7687 N N . ASP B 1 436 ? 70.294 12.885 -2.613 1.000 49.692 2255 ASP BBB N 1
ATOM 7688 C CA . ASP B 1 436 ? 69.170 12.380 -3.440 1.000 52.223 2255 ASP BBB CA 1
ATOM 7689 C C . ASP B 1 436 ? 67.989 13.348 -3.281 1.000 50.270 2255 ASP BBB C 1
ATOM 7690 O O . ASP B 1 436 ? 67.765 13.834 -2.190 1.000 48.507 2255 ASP BBB O 1
ATOM 7695 N N . PHE B 1 437 ? 67.277 13.627 -4.367 1.000 50.164 2256 PHE BBB N 1
ATOM 7696 C CA . PHE B 1 437 ? 65.981 14.339 -4.340 1.000 51.345 2256 PHE BBB CA 1
ATOM 7697 C C . PHE B 1 437 ? 65.078 13.832 -5.458 1.000 52.288 2256 PHE BBB C 1
ATOM 7698 O O . PHE B 1 437 ? 65.512 13.106 -6.374 1.000 53.018 2256 PHE BBB O 1
ATOM 7706 N N . GLU B 1 438 ? 63.816 14.220 -5.365 1.000 57.283 2257 GLU BBB N 1
ATOM 7707 C CA . GLU B 1 438 ? 62.738 13.663 -6.220 1.000 60.509 2257 GLU BBB CA 1
ATOM 7708 C C . GLU B 1 438 ? 62.230 14.746 -7.173 1.000 57.805 2257 GLU BBB C 1
ATOM 7709 O O . GLU B 1 438 ? 62.077 15.878 -6.748 1.000 58.371 2257 GLU BBB O 1
ATOM 7715 N N . ILE B 1 439 ? 62.026 14.362 -8.425 1.000 58.172 2258 ILE BBB N 1
ATOM 7716 C CA . ILE B 1 439 ? 61.422 15.181 -9.505 1.000 61.238 2258 ILE BBB CA 1
ATOM 7717 C C . ILE B 1 439 ? 60.126 14.485 -9.938 1.000 61.017 2258 ILE BBB C 1
ATOM 7718 O O . ILE B 1 439 ? 60.142 13.246 -10.097 1.000 60.759 2258 ILE BBB O 1
ATOM 7723 N N . LYS B 1 440 ? 59.056 15.249 -10.144 1.000 63.474 2259 LYS BBB N 1
ATOM 7724 C CA . LYS B 1 440 ? 57.752 14.726 -10.663 1.000 66.060 2259 LYS BBB CA 1
ATOM 7725 C C . LYS B 1 440 ? 57.589 15.149 -12.116 1.000 63.100 2259 LYS BBB C 1
ATOM 7726 O O . LYS B 1 440 ? 57.816 16.319 -12.399 1.000 64.389 2259 LYS BBB O 1
ATOM 7732 N N . MET B 1 441 ? 57.296 14.217 -13.014 1.000 63.206 2260 MET BBB N 1
ATOM 7733 C CA . MET B 1 441 ? 56.957 14.516 -14.420 1.000 67.506 2260 MET BBB CA 1
ATOM 7734 C C . MET B 1 441 ? 55.795 13.609 -14.843 1.000 72.108 2260 MET BBB C 1
ATOM 7735 O O . MET B 1 441 ? 55.867 12.398 -14.572 1.000 69.262 2260 MET BBB O 1
ATOM 7740 N N . GLY B 1 442 ? 54.741 14.178 -15.431 1.000 73.424 2261 GLY BBB N 1
ATOM 7741 C CA . GLY B 1 442 ? 53.519 13.434 -15.777 1.000 75.874 2261 GLY BBB CA 1
ATOM 7742 C C . GLY B 1 442 ? 52.969 12.648 -14.590 1.000 76.254 2261 GLY BBB C 1
ATOM 7743 O O . GLY B 1 442 ? 52.498 11.518 -14.758 1.000 78.362 2261 GLY BBB O 1
ATOM 7744 N N . GLY B 1 443 ? 53.045 13.258 -13.400 1.000 76.700 2307 GLY BBB N 1
ATOM 7745 C CA . GLY B 1 443 ? 52.624 12.627 -12.156 1.000 79.464 2307 GLY BBB CA 1
ATOM 7746 C C . GLY B 1 443 ? 53.451 11.404 -11.741 1.000 81.874 2307 GLY BBB C 1
ATOM 7747 O O . GLY B 1 443 ? 52.970 10.662 -10.871 1.000 87.992 2307 GLY BBB O 1
ATOM 7748 N N . MET B 1 444 ? 54.634 11.173 -12.323 1.000 79.077 2308 MET BBB N 1
ATOM 7749 C CA . MET B 1 444 ? 55.519 10.032 -11.972 1.000 78.215 2308 MET BBB CA 1
ATOM 7750 C C . MET B 1 444 ? 56.774 10.574 -11.306 1.000 73.763 2308 MET BBB C 1
ATOM 7751 O O . MET B 1 444 ? 57.380 11.530 -11.785 1.000 69.910 2308 MET BBB O 1
ATOM 7756 N N . PRO B 1 445 ? 57.229 9.966 -10.195 1.000 72.073 2309 PRO BBB N 1
ATOM 7757 C CA . PRO B 1 445 ? 58.443 10.399 -9.517 1.000 67.941 2309 PRO BBB CA 1
ATOM 7758 C C . PRO B 1 445 ? 59.701 9.803 -10.156 1.000 65.130 2309 PRO BBB C 1
ATOM 7759 O O . PRO B 1 445 ? 59.699 8.640 -10.492 1.000 66.976 2309 PRO BBB O 1
ATOM 7763 N N . PHE B 1 446 ? 60.728 10.631 -10.333 1.000 62.147 2310 PHE BBB N 1
ATOM 7764 C CA . PHE B 1 446 ? 62.088 10.197 -10.723 1.000 60.083 2310 PHE BBB CA 1
ATOM 7765 C C . PHE B 1 446 ? 63.050 10.579 -9.609 1.000 58.711 2310 PHE BBB C 1
ATOM 7766 O O . PHE B 1 446 ? 63.035 11.714 -9.178 1.000 60.168 2310 PHE BBB O 1
ATOM 7774 N N . SER B 1 447 ? 63.821 9.617 -9.140 1.000 61.042 2311 SER BBB N 1
ATOM 7775 C CA . SER B 1 447 ? 64.892 9.827 -8.140 1.000 64.063 2311 SER BBB CA 1
ATOM 7776 C C . SER B 1 447 ? 66.102 10.437 -8.857 1.000 60.723 2311 SER BBB C 1
ATOM 7777 O O . SER B 1 447 ? 66.585 9.828 -9.821 1.000 63.518 2311 SER BBB O 1
ATOM 7780 N N . ILE B 1 448 ? 66.528 11.637 -8.472 1.000 55.864 2312 ILE BBB N 1
ATOM 7781 C CA . ILE B 1 448 ? 67.816 12.186 -8.966 1.000 56.262 2312 ILE BBB CA 1
ATOM 7782 C C . ILE B 1 448 ? 68.862 11.922 -7.887 1.000 54.654 2312 ILE BBB C 1
ATOM 7783 O O . ILE B 1 448 ? 68.754 12.498 -6.806 1.000 54.179 2312 ILE BBB O 1
ATOM 7788 N N . SER B 1 449 ? 69.769 10.999 -8.168 1.000 52.711 2313 SER BBB N 1
ATOM 7789 C CA . SER B 1 449 ? 70.876 10.628 -7.268 1.000 52.481 2313 SER BBB CA 1
ATOM 7790 C C . SER B 1 449 ? 72.197 10.914 -7.976 1.000 50.693 2313 SER BBB C 1
ATOM 7791 O O . SER B 1 449 ? 72.754 10.034 -8.641 1.000 49.313 2313 SER BBB O 1
ATOM 7794 N N . MET B 1 450 ? 72.699 12.124 -7.817 1.000 52.625 2314 MET BBB N 1
ATOM 7795 C CA . MET B 1 450 ? 73.987 12.502 -8.454 1.000 53.995 2314 MET BBB CA 1
ATOM 7796 C C . MET B 1 450 ? 75.109 11.618 -7.902 1.000 53.318 2314 MET BBB C 1
ATOM 7797 O O . MET B 1 450 ? 76.000 11.292 -8.661 1.000 54.363 2314 MET BBB O 1
ATOM 7802 N N . ARG B 1 451 ? 75.010 11.207 -6.644 1.000 49.242 2315 ARG BBB N 1
ATOM 7803 C CA . ARG B 1 451 ? 75.996 10.322 -5.989 1.000 49.702 2315 ARG BBB CA 1
ATOM 7804 C C . ARG B 1 451 ? 76.062 8.970 -6.702 1.000 50.142 2315 ARG BBB C 1
ATOM 7805 O O . ARG B 1 451 ? 77.116 8.362 -6.706 1.000 50.996 2315 ARG BBB O 1
ATOM 7813 N N . HIS B 1 452 ? 75.007 8.576 -7.395 1.000 53.665 2316 HIS BBB N 1
ATOM 7814 C CA . HIS B 1 452 ? 74.907 7.289 -8.115 1.000 52.584 2316 HIS BBB CA 1
ATOM 7815 C C . HIS B 1 452 ? 75.907 7.258 -9.282 1.000 51.963 2316 HIS BBB C 1
ATOM 7816 O O . HIS B 1 452 ? 76.168 6.164 -9.785 1.000 53.895 2316 HIS BBB O 1
ATOM 7823 N N . ALA B 1 453 ? 76.444 8.404 -9.707 1.000 50.317 2317 ALA BBB N 1
ATOM 7824 C CA . ALA B 1 453 ? 77.433 8.485 -10.808 1.000 50.036 2317 ALA BBB CA 1
ATOM 7825 C C . ALA B 1 453 ? 78.835 8.104 -10.302 1.000 49.522 2317 ALA BBB C 1
ATOM 7826 O O . ALA B 1 453 ? 79.746 7.947 -11.132 1.000 48.515 2317 ALA BBB O 1
ATOM 7828 N N . PHE B 1 454 ? 79.020 7.995 -8.989 1.000 48.173 2318 PHE BBB N 1
ATOM 7829 C CA . PHE B 1 454 ? 80.330 7.705 -8.375 1.000 47.086 2318 PHE BBB CA 1
ATOM 7830 C C . PHE B 1 454 ? 80.387 6.219 -8.055 1.000 48.286 2318 PHE BBB C 1
ATOM 7831 O O . PHE B 1 454 ? 79.708 5.762 -7.126 1.000 52.073 2318 PHE BBB O 1
ATOM 7839 N N . VAL B 1 455 ? 81.166 5.493 -8.851 1.000 49.446 2319 VAL BBB N 1
ATOM 7840 C CA . VAL B 1 455 ? 81.131 4.013 -8.914 1.000 51.229 2319 VAL BBB CA 1
ATOM 7841 C C . VAL B 1 455 ? 82.511 3.482 -8.549 1.000 52.787 2319 VAL BBB C 1
ATOM 7842 O O . VAL B 1 455 ? 83.519 4.149 -8.741 1.000 48.605 2319 VAL BBB O 1
ATOM 7846 N N . PRO B 1 456 ? 82.579 2.246 -8.023 1.000 55.534 2320 PRO BBB N 1
ATOM 7847 C CA . PRO B 1 456 ? 83.862 1.568 -7.823 1.000 55.388 2320 PRO BBB CA 1
ATOM 7848 C C . PRO B 1 456 ? 84.369 0.999 -9.155 1.000 57.111 2320 PRO BBB C 1
ATOM 7849 O O . PRO B 1 456 ? 83.616 0.939 -10.076 1.000 57.851 2320 PRO BBB O 1
ATOM 7853 N N . PHE B 1 457 ? 85.617 0.555 -9.213 1.000 61.419 2321 PHE BBB N 1
ATOM 7854 C CA . PHE B 1 457 ? 86.166 -0.217 -10.358 1.000 62.594 2321 PHE BBB CA 1
ATOM 7855 C C . PHE B 1 457 ? 85.328 -1.486 -10.501 1.000 64.162 2321 PHE BBB C 1
ATOM 7856 O O . PHE B 1 457 ? 84.683 -1.921 -9.552 1.000 61.258 2321 PHE BBB O 1
ATOM 7864 N N . PRO B 1 458 ? 85.247 -2.072 -11.709 1.000 67.652 2322 PRO BBB N 1
ATOM 7865 C CA . PRO B 1 458 ? 84.549 -3.349 -11.905 1.000 72.862 2322 PRO BBB CA 1
ATOM 7866 C C . PRO B 1 458 ? 84.970 -4.444 -10.907 1.000 74.061 2322 PRO BBB C 1
ATOM 7867 O O . PRO B 1 458 ? 86.159 -4.691 -10.742 1.000 71.750 2322 PRO BBB O 1
ATOM 7871 N N . GLY B 1 459 ? 83.981 -5.062 -10.249 1.000 77.041 2323 GLY BBB N 1
ATOM 7872 C CA . GLY B 1 459 ? 84.182 -6.051 -9.171 1.000 78.113 2323 GLY BBB CA 1
ATOM 7873 C C . GLY B 1 459 ? 84.125 -5.412 -7.793 1.000 81.288 2323 GLY BBB C 1
ATOM 7874 O O . GLY B 1 459 ? 83.658 -6.092 -6.833 1.000 87.236 2323 GLY BBB O 1
ATOM 7875 N N . GLY B 1 460 ? 84.507 -4.130 -7.692 1.000 73.919 2324 GLY BBB N 1
ATOM 7876 C CA . GLY B 1 460 ? 84.648 -3.427 -6.406 1.000 68.306 2324 GLY BBB CA 1
ATOM 7877 C C . GLY B 1 460 ? 83.330 -3.043 -5.771 1.000 62.138 2324 GLY BBB C 1
ATOM 7878 O O . GLY B 1 460 ? 82.318 -3.121 -6.433 1.000 61.782 2324 GLY BBB O 1
ATOM 7879 N N . SER B 1 461 ? 83.386 -2.608 -4.515 1.000 62.047 2325 SER BBB N 1
ATOM 7880 C CA . SER B 1 461 ? 82.288 -1.946 -3.779 1.000 62.016 2325 SER BBB CA 1
ATOM 7881 C C . SER B 1 461 ? 82.753 -0.586 -3.237 1.000 58.949 2325 SER BBB C 1
ATOM 7882 O O . SER B 1 461 ? 83.994 -0.415 -3.011 1.000 54.524 2325 SER BBB O 1
ATOM 7885 N N . ILE B 1 462 ? 81.805 0.352 -3.079 1.000 56.597 2326 ILE BBB N 1
ATOM 7886 C CA . ILE B 1 462 ? 81.996 1.583 -2.258 1.000 56.859 2326 ILE BBB CA 1
ATOM 7887 C C . ILE B 1 462 ? 81.633 1.193 -0.826 1.000 57.497 2326 ILE BBB C 1
ATOM 7888 O O . ILE B 1 462 ? 80.552 0.602 -0.606 1.000 60.168 2326 ILE BBB O 1
ATOM 7893 N N . LEU B 1 463 ? 82.514 1.504 0.108 1.000 59.022 2327 LEU BBB N 1
ATOM 7894 C CA . LEU B 1 463 ? 82.246 1.410 1.560 1.000 59.189 2327 LEU BBB CA 1
ATOM 7895 C C . LEU B 1 463 ? 82.253 2.831 2.135 1.000 56.653 2327 LEU BBB C 1
ATOM 7896 O O . LEU B 1 463 ? 83.221 3.576 1.866 1.000 54.352 2327 LEU BBB O 1
ATOM 7901 N N . ALA B 1 464 ? 81.204 3.180 2.874 1.000 54.258 2328 ALA BBB N 1
ATOM 7902 C CA . ALA B 1 464 ? 81.093 4.423 3.647 1.000 54.278 2328 ALA BBB CA 1
ATOM 7903 C C . ALA B 1 464 ? 80.930 4.047 5.114 1.000 55.796 2328 ALA BBB C 1
ATOM 7904 O O . ALA B 1 464 ? 80.104 3.157 5.424 1.000 57.443 2328 ALA BBB O 1
ATOM 7906 N N . ALA B 1 465 ? 81.744 4.648 5.972 1.000 54.287 2329 ALA BBB N 1
ATOM 7907 C CA . ALA B 1 465 ? 81.648 4.503 7.436 1.000 56.984 2329 ALA BBB CA 1
ATOM 7908 C C . ALA B 1 465 ? 81.519 5.911 8.016 1.000 56.160 2329 ALA BBB C 1
ATOM 7909 O O . ALA B 1 465 ? 82.389 6.767 7.733 1.000 55.054 2329 ALA BBB O 1
ATOM 7911 N N . ASP B 1 466 ? 80.428 6.167 8.724 1.000 59.316 2330 ASP BBB N 1
ATOM 7912 C CA . ASP B 1 466 ? 80.088 7.508 9.261 1.000 62.991 2330 ASP BBB CA 1
ATOM 7913 C C . ASP B 1 466 ? 79.920 7.388 10.772 1.000 60.238 2330 ASP BBB C 1
ATOM 7914 O O . ASP B 1 466 ? 79.261 6.440 11.245 1.000 64.047 2330 ASP BBB O 1
ATOM 7919 N N . TYR B 1 467 ? 80.536 8.306 11.503 1.000 56.779 2331 TYR BBB N 1
ATOM 7920 C CA . TYR B 1 467 ? 80.298 8.495 12.947 1.000 57.941 2331 TYR BBB CA 1
ATOM 7921 C C . TYR B 1 467 ? 78.853 8.970 13.137 1.000 59.398 2331 TYR BBB C 1
ATOM 7922 O O . TYR B 1 467 ? 78.464 9.945 12.513 1.000 62.192 2331 TYR BBB O 1
ATOM 7931 N N . SER B 1 468 ? 78.071 8.304 13.975 1.000 62.691 2332 SER BBB N 1
ATOM 7932 C CA . SER B 1 468 ? 76.734 8.784 14.402 1.000 63.977 2332 SER BBB CA 1
ATOM 7933 C C . SER B 1 468 ? 76.879 9.986 15.335 1.000 63.601 2332 SER BBB C 1
ATOM 7934 O O . SER B 1 468 ? 77.337 9.813 16.446 1.000 70.186 2332 SER BBB O 1
ATOM 7937 N N . GLN B 1 469 ? 76.458 11.159 14.894 1.000 64.338 2333 GLN BBB N 1
ATOM 7938 C CA . GLN B 1 469 ? 76.356 12.386 15.719 1.000 66.443 2333 GLN BBB CA 1
ATOM 7939 C C . GLN B 1 469 ? 77.665 12.601 16.468 1.000 61.175 2333 GLN BBB C 1
ATOM 7940 O O . GLN B 1 469 ? 77.628 12.736 17.678 1.000 61.867 2333 GLN BBB O 1
ATOM 7946 N N . LEU B 1 470 ? 78.774 12.662 15.753 1.000 58.224 2334 LEU BBB N 1
ATOM 7947 C CA . LEU B 1 470 ? 80.117 12.819 16.349 1.000 60.020 2334 LEU BBB CA 1
ATOM 7948 C C . LEU B 1 470 ? 80.189 14.131 17.133 1.000 61.563 2334 LEU BBB C 1
ATOM 7949 O O . LEU B 1 470 ? 80.655 14.091 18.287 1.000 65.489 2334 LEU BBB O 1
ATOM 7954 N N . GLU B 1 471 ? 79.732 15.241 16.549 1.000 59.860 2335 GLU BBB N 1
ATOM 7955 C CA . GLU B 1 471 ? 79.795 16.572 17.197 1.000 61.288 2335 GLU BBB CA 1
ATOM 7956 C C . GLU B 1 471 ? 78.896 16.561 18.439 1.000 63.917 2335 GLU BBB C 1
ATOM 7957 O O . GLU B 1 471 ? 79.274 17.197 19.433 1.000 64.387 2335 GLU BBB O 1
ATOM 7963 N N . LEU B 1 472 ? 77.754 15.870 18.413 1.000 63.273 2336 LEU BBB N 1
ATOM 7964 C CA . LEU B 1 472 ? 76.859 15.794 19.594 1.000 67.147 2336 LEU BBB CA 1
ATOM 7965 C C . LEU B 1 472 ? 77.523 14.922 20.661 1.000 69.990 2336 LEU BBB C 1
ATOM 7966 O O . LEU B 1 472 ? 77.372 15.252 21.829 1.000 75.279 2336 LEU BBB O 1
ATOM 7971 N N . ARG B 1 473 ? 78.203 13.840 20.276 1.000 69.268 2337 ARG BBB N 1
ATOM 7972 C CA . ARG B 1 473 ? 78.904 12.934 21.220 1.000 71.151 2337 ARG BBB CA 1
ATOM 7973 C C . ARG B 1 473 ? 80.022 13.697 21.922 1.000 72.834 2337 ARG BBB C 1
ATOM 7974 O O . ARG B 1 473 ? 80.150 13.544 23.138 1.000 75.328 2337 ARG BBB O 1
ATOM 7982 N N . ILE B 1 474 ? 80.782 14.498 21.183 1.000 72.378 2338 ILE BBB N 1
ATOM 7983 C CA . ILE B 1 474 ? 81.870 15.343 21.749 1.000 74.245 2338 ILE BBB CA 1
ATOM 7984 C C . ILE B 1 474 ? 81.244 16.383 22.681 1.000 77.470 2338 ILE BBB C 1
ATOM 7985 O O . ILE B 1 474 ? 81.781 16.573 23.768 1.000 85.027 2338 ILE BBB O 1
ATOM 7990 N N . LEU B 1 475 ? 80.126 17.008 22.298 1.000 79.820 2339 LEU BBB N 1
ATOM 7991 C CA . LEU B 1 475 ? 79.463 18.055 23.122 1.000 78.985 2339 LEU BBB CA 1
ATOM 7992 C C . LEU B 1 475 ? 78.932 17.415 24.409 1.000 81.956 2339 LEU BBB C 1
ATOM 7993 O O . LEU B 1 475 ? 79.075 18.029 25.464 1.000 86.250 2339 LEU BBB O 1
ATOM 7998 N N . ALA B 1 476 ? 78.337 16.226 24.337 1.000 81.243 2340 ALA BBB N 1
ATOM 7999 C CA . ALA B 1 476 ? 77.872 15.461 25.518 1.000 85.578 2340 ALA BBB CA 1
ATOM 8000 C C . ALA B 1 476 ? 79.055 15.236 26.465 1.000 87.288 2340 ALA BBB C 1
ATOM 8001 O O . ALA B 1 476 ? 78.908 15.499 27.663 1.000 90.776 2340 ALA BBB O 1
ATOM 8003 N N . HIS B 1 477 ? 80.183 14.770 25.935 1.000 84.827 2341 HIS BBB N 1
ATOM 8004 C CA . HIS B 1 477 ? 81.413 14.447 26.695 1.000 85.950 2341 HIS BBB CA 1
ATOM 8005 C C . HIS B 1 477 ? 81.901 15.675 27.465 1.000 87.094 2341 HIS BBB C 1
ATOM 8006 O O . HIS B 1 477 ? 82.381 15.499 28.575 1.000 93.958 2341 HIS BBB O 1
ATOM 8013 N N . LEU B 1 478 ? 81.809 16.868 26.886 1.000 84.335 2342 LEU BBB N 1
ATOM 8014 C CA . LEU B 1 478 ? 82.358 18.118 27.485 1.000 85.968 2342 LEU BBB CA 1
ATOM 8015 C C . LEU B 1 478 ? 81.319 18.807 28.392 1.000 88.830 2342 LEU BBB C 1
ATOM 8016 O O . LEU B 1 478 ? 81.746 19.610 29.232 1.000 90.228 2342 LEU BBB O 1
ATOM 8021 N N . SER B 1 479 ? 80.015 18.526 28.239 1.000 89.266 2343 SER BBB N 1
ATOM 8022 C CA . SER B 1 479 ? 78.901 19.222 28.951 1.000 92.592 2343 SER BBB CA 1
ATOM 8023 C C . SER B 1 479 ? 78.127 18.289 29.900 1.000 94.976 2343 SER BBB C 1
ATOM 8024 O O . SER B 1 479 ? 77.402 18.826 30.758 1.000 97.268 2343 SER BBB O 1
ATOM 8027 N N . HIS B 1 480 ? 78.238 16.966 29.746 1.000 95.182 2344 HIS BBB N 1
ATOM 8028 C CA . HIS B 1 480 ? 77.545 15.914 30.544 1.000 99.446 2344 HIS BBB CA 1
ATOM 8029 C C . HIS B 1 480 ? 76.027 16.158 30.571 1.000 97.202 2344 HIS BBB C 1
ATOM 8030 O O . HIS B 1 480 ? 75.364 15.694 31.521 1.000 98.010 2344 HIS BBB O 1
ATOM 8037 N N . ASP B 1 481 ? 75.488 16.823 29.544 1.000 94.388 2345 ASP BBB N 1
ATOM 8038 C CA . ASP B 1 481 ? 74.060 17.223 29.484 1.000 92.665 2345 ASP BBB CA 1
ATOM 8039 C C . ASP B 1 481 ? 73.177 15.967 29.487 1.000 94.192 2345 ASP BBB C 1
ATOM 8040 O O . ASP B 1 481 ? 73.306 15.171 28.556 1.000 92.663 2345 ASP BBB O 1
ATOM 8045 N N . ARG B 1 482 ? 72.331 15.816 30.509 1.000 98.536 2346 ARG BBB N 1
ATOM 8046 C CA . ARG B 1 482 ? 71.535 14.589 30.798 1.000 101.621 2346 ARG BBB CA 1
ATOM 8047 C C . ARG B 1 482 ? 70.532 14.311 29.661 1.000 101.108 2346 ARG BBB C 1
ATOM 8048 O O . ARG B 1 482 ? 70.358 13.117 29.322 1.000 101.667 2346 ARG BBB O 1
ATOM 8056 N N . ARG B 1 483 ? 69.874 15.342 29.107 1.000 101.198 2347 ARG BBB N 1
ATOM 8057 C CA . ARG B 1 483 ? 68.826 15.166 28.054 1.000 100.632 2347 ARG BBB CA 1
ATOM 8058 C C . ARG B 1 483 ? 69.499 14.753 26.729 1.000 95.693 2347 ARG BBB C 1
ATOM 8059 O O . ARG B 1 483 ? 68.975 13.859 26.043 1.000 97.161 2347 ARG BBB O 1
ATOM 8062 N N . LEU B 1 484 ? 70.624 15.371 26.385 1.000 92.829 2348 LEU BBB N 1
ATOM 8063 C CA . LEU B 1 484 ? 71.451 15.015 25.203 1.000 95.058 2348 LEU BBB CA 1
ATOM 8064 C C . LEU B 1 484 ? 71.954 13.559 25.313 1.000 95.219 2348 LEU BBB C 1
ATOM 8065 O O . LEU B 1 484 ? 71.889 12.835 24.310 1.000 94.698 2348 LEU BBB O 1
ATOM 8070 N N . ILE B 1 485 ? 72.434 13.127 26.481 1.000 97.836 2349 ILE BBB N 1
ATOM 8071 C CA . ILE B 1 485 ? 72.954 11.742 26.713 1.000 99.481 2349 ILE BBB CA 1
ATOM 8072 C C . ILE B 1 485 ? 71.812 10.715 26.570 1.000 97.037 2349 ILE BBB C 1
ATOM 8073 O O . ILE B 1 485 ? 72.056 9.645 25.983 1.000 91.855 2349 ILE BBB O 1
ATOM 8078 N N . GLN B 1 486 ? 70.602 11.008 27.051 1.000 98.143 2350 GLN BBB N 1
ATOM 8079 C CA . GLN B 1 486 ? 69.428 10.112 26.832 1.000 104.007 2350 GLN BBB CA 1
ATOM 8080 C C . GLN B 1 486 ? 69.240 9.925 25.319 1.000 102.288 2350 GLN BBB C 1
ATOM 8081 O O . GLN B 1 486 ? 69.240 8.766 24.857 1.000 103.360 2350 GLN BBB O 1
ATOM 8087 N N . VAL B 1 487 ? 69.118 11.034 24.586 1.000 97.774 2351 VAL BBB N 1
ATOM 8088 C CA . VAL B 1 487 ? 68.874 11.051 23.115 1.000 96.219 2351 VAL BBB CA 1
ATOM 8089 C C . VAL B 1 487 ? 69.884 10.127 22.417 1.000 92.685 2351 VAL BBB C 1
ATOM 8090 O O . VAL B 1 487 ? 69.448 9.273 21.626 1.000 92.313 2351 VAL BBB O 1
ATOM 8094 N N . LEU B 1 488 ? 71.178 10.300 22.695 1.000 92.887 2352 LEU BBB N 1
ATOM 8095 C CA . LEU B 1 488 ? 72.291 9.541 22.062 1.000 93.709 2352 LEU BBB CA 1
ATOM 8096 C C . LEU B 1 488 ? 72.247 8.058 22.479 1.000 99.354 2352 LEU BBB C 1
ATOM 8097 O O . LEU B 1 488 ? 72.529 7.216 21.601 1.000 103.890 2352 LEU BBB O 1
ATOM 8102 N N . ASN B 1 489 ? 71.927 7.743 23.749 1.000 99.561 2353 ASN BBB N 1
ATOM 8103 C CA . ASN B 1 489 ? 71.846 6.349 24.288 1.000 101.721 2353 ASN BBB CA 1
ATOM 8104 C C . ASN B 1 489 ? 70.719 5.563 23.597 1.000 101.035 2353 ASN BBB C 1
ATOM 8105 O O . ASN B 1 489 ? 70.935 4.387 23.280 1.000 102.673 2353 ASN BBB O 1
ATOM 8107 N N . THR B 1 490 ? 69.559 6.201 23.385 1.000 100.390 2354 THR BBB N 1
ATOM 8108 C CA . THR B 1 490 ? 68.298 5.606 22.849 1.000 100.193 2354 THR BBB CA 1
ATOM 8109 C C . THR B 1 490 ? 68.347 5.451 21.322 1.000 94.815 2354 THR BBB C 1
ATOM 8110 O O . THR B 1 490 ? 67.417 4.830 20.776 1.000 92.016 2354 THR BBB O 1
ATOM 8114 N N . GLY B 1 491 ? 69.364 5.996 20.654 1.000 93.370 2355 GLY BBB N 1
ATOM 8115 C CA . GLY B 1 491 ? 69.467 5.973 19.188 1.000 92.686 2355 GLY BBB CA 1
ATOM 8116 C C . GLY B 1 491 ? 68.568 7.006 18.528 1.000 95.215 2355 GLY BBB C 1
ATOM 8117 O O . GLY B 1 491 ? 68.857 7.344 17.369 1.000 101.955 2355 GLY BBB O 1
ATOM 8118 N N . ALA B 1 492 ? 67.580 7.567 19.235 1.000 95.196 2356 ALA BBB N 1
ATOM 8119 C CA . ALA B 1 492 ? 66.448 8.362 18.694 1.000 97.590 2356 ALA BBB CA 1
ATOM 8120 C C . ALA B 1 492 ? 66.880 9.349 17.594 1.000 97.216 2356 ALA BBB C 1
ATOM 8121 O O . ALA B 1 492 ? 67.867 10.089 17.817 1.000 96.055 2356 ALA BBB O 1
ATOM 8123 N N . ASP B 1 493 ? 66.175 9.343 16.452 1.000 95.873 2357 ASP BBB N 1
ATOM 8124 C CA . ASP B 1 493 ? 66.325 10.362 15.384 1.000 89.447 2357 ASP BBB CA 1
ATOM 8125 C C . ASP B 1 493 ? 65.740 11.671 15.921 1.000 84.831 2357 ASP BBB C 1
ATOM 8126 O O . ASP B 1 493 ? 64.496 11.879 15.894 1.000 80.443 2357 ASP BBB O 1
ATOM 8131 N N . VAL B 1 494 ? 66.641 12.503 16.417 1.000 83.328 2358 VAL BBB N 1
ATOM 8132 C CA . VAL B 1 494 ? 66.348 13.782 17.119 1.000 87.587 2358 VAL BBB CA 1
ATOM 8133 C C . VAL B 1 494 ? 65.711 14.745 16.106 1.000 80.649 2358 VAL BBB C 1
ATOM 8134 O O . VAL B 1 494 ? 64.715 15.447 16.460 1.000 81.657 2358 VAL BBB O 1
ATOM 8138 N N . PHE B 1 495 ? 66.257 14.757 14.894 1.000 72.393 2359 PHE BBB N 1
ATOM 8139 C CA . PHE B 1 495 ? 65.871 15.708 13.818 1.000 73.860 2359 PHE BBB CA 1
ATOM 8140 C C . PHE B 1 495 ? 64.489 15.318 13.306 1.000 71.974 2359 PHE BBB C 1
ATOM 8141 O O . PHE B 1 495 ? 63.736 16.222 12.913 1.000 75.714 2359 PHE BBB O 1
ATOM 8149 N N . ARG B 1 496 ? 64.178 14.018 13.317 1.000 72.882 2360 ARG BBB N 1
ATOM 8150 C CA . ARG B 1 496 ? 62.828 13.472 13.012 1.000 77.068 2360 ARG BBB CA 1
ATOM 8151 C C . ARG B 1 496 ? 61.819 13.977 14.063 1.000 79.300 2360 ARG BBB C 1
ATOM 8152 O O . ARG B 1 496 ? 60.762 14.528 13.642 1.000 79.626 2360 ARG BBB O 1
ATOM 8160 N N . SER B 1 497 ? 62.113 13.804 15.365 1.000 77.345 2361 SER BBB N 1
ATOM 8161 C CA . SER B 1 497 ? 61.225 14.258 16.467 1.000 80.137 2361 SER BBB CA 1
ATOM 8162 C C . SER B 1 497 ? 60.950 15.758 16.297 1.000 78.153 2361 SER BBB C 1
ATOM 8163 O O . SER B 1 497 ? 59.770 16.130 16.335 1.000 77.753 2361 SER BBB O 1
ATOM 8166 N N . ILE B 1 498 ? 61.985 16.575 16.083 1.000 75.295 2362 ILE BBB N 1
ATOM 8167 C CA . ILE B 1 498 ? 61.849 18.058 15.899 1.000 76.062 2362 ILE BBB CA 1
ATOM 8168 C C . ILE B 1 498 ? 60.921 18.356 14.695 1.000 75.439 2362 ILE BBB C 1
ATOM 8169 O O . ILE B 1 498 ? 59.983 19.177 14.848 1.000 74.144 2362 ILE BBB O 1
ATOM 8173 N N . ALA B 1 499 ? 61.159 17.710 13.546 1.000 72.692 2363 ALA BBB N 1
ATOM 8174 C CA . ALA B 1 499 ? 60.392 17.896 12.289 1.000 74.803 2363 ALA BBB CA 1
ATOM 8175 C C . ALA B 1 499 ? 58.910 17.540 12.501 1.000 79.828 2363 ALA BBB C 1
ATOM 8176 O O . ALA B 1 499 ? 58.040 18.288 11.985 1.000 80.298 2363 ALA BBB O 1
ATOM 8178 N N . ALA B 1 500 ? 58.638 16.434 13.215 1.000 80.974 2364 ALA BBB N 1
ATOM 8179 C CA . ALA B 1 500 ? 57.287 15.872 13.468 1.000 83.381 2364 ALA BBB CA 1
ATOM 8180 C C . ALA B 1 500 ? 56.467 16.837 14.345 1.000 85.276 2364 ALA BBB C 1
ATOM 8181 O O . ALA B 1 500 ? 55.410 17.288 13.882 1.000 84.397 2364 ALA BBB O 1
ATOM 8183 N N . GLU B 1 501 ? 56.964 17.135 15.558 1.000 88.094 2365 GLU BBB N 1
ATOM 8184 C CA . GLU B 1 501 ? 56.422 18.148 16.506 1.000 90.152 2365 GLU BBB CA 1
ATOM 8185 C C . GLU B 1 501 ? 56.075 19.407 15.709 1.000 89.815 2365 GLU BBB C 1
ATOM 8186 O O . GLU B 1 501 ? 54.917 19.876 15.794 1.000 92.142 2365 GLU BBB O 1
ATOM 8190 N N . TRP B 1 502 ? 57.045 19.907 14.940 1.000 88.486 2366 TRP BBB N 1
ATOM 8191 C CA . TRP B 1 502 ? 56.990 21.215 14.233 1.000 85.960 2366 TRP BBB CA 1
ATOM 8192 C C . TRP B 1 502 ? 55.882 21.209 13.165 1.000 86.446 2366 TRP BBB C 1
ATOM 8193 O O . TRP B 1 502 ? 55.052 22.136 13.183 1.000 81.550 2366 TRP BBB O 1
ATOM 8204 N N . LYS B 1 503 ? 55.864 20.211 12.272 1.000 86.883 2367 LYS BBB N 1
ATOM 8205 C CA . LYS B 1 503 ? 54.940 20.181 11.104 1.000 88.756 2367 LYS BBB CA 1
ATOM 8206 C C . LYS B 1 503 ? 53.599 19.504 11.455 1.000 88.587 2367 LYS BBB C 1
ATOM 8207 O O . LYS B 1 503 ? 52.783 19.384 10.540 1.000 87.386 2367 LYS BBB O 1
ATOM 8213 N N . MET B 1 504 ? 53.378 19.115 12.719 1.000 93.206 2368 MET BBB N 1
ATOM 8214 C CA . MET B 1 504 ? 52.139 18.448 13.223 1.000 101.139 2368 MET BBB CA 1
ATOM 8215 C C . MET B 1 504 ? 51.929 17.139 12.449 1.000 99.111 2368 MET BBB C 1
ATOM 8216 O O . MET B 1 504 ? 50.790 16.898 11.962 1.000 97.480 2368 MET BBB O 1
ATOM 8221 N N . ILE B 1 505 ? 52.993 16.339 12.318 1.000 95.868 2369 ILE BBB N 1
ATOM 8222 C CA . ILE B 1 505 ? 53.035 15.152 11.409 1.000 96.226 2369 ILE BBB CA 1
ATOM 8223 C C . ILE B 1 505 ? 53.701 13.971 12.142 1.000 95.609 2369 ILE BBB C 1
ATOM 8224 O O . ILE B 1 505 ? 54.234 14.186 13.269 1.000 96.031 2369 ILE BBB O 1
ATOM 8229 N N . GLU B 1 506 ? 53.563 12.760 11.574 1.000 93.648 2370 GLU BBB N 1
ATOM 8230 C CA . GLU B 1 506 ? 54.041 11.488 12.185 1.000 93.462 2370 GLU BBB CA 1
ATOM 8231 C C . GLU B 1 506 ? 55.530 11.334 11.893 1.000 93.087 2370 GLU BBB C 1
ATOM 8232 O O . GLU B 1 506 ? 56.003 11.752 10.835 1.000 89.237 2370 GLU BBB O 1
ATOM 8234 N N . PRO B 1 507 ? 56.319 10.801 12.860 1.000 93.151 2371 PRO BBB N 1
ATOM 8235 C CA . PRO B 1 507 ? 57.768 10.646 12.683 1.000 92.646 2371 PRO BBB CA 1
ATOM 8236 C C . PRO B 1 507 ? 58.214 9.935 11.395 1.000 92.022 2371 PRO BBB C 1
ATOM 8237 O O . PRO B 1 507 ? 59.195 10.366 10.802 1.000 93.935 2371 PRO BBB O 1
ATOM 8241 N N . GLU B 1 508 ? 57.500 8.879 10.992 1.000 94.464 2372 GLU BBB N 1
ATOM 8242 C CA . GLU B 1 508 ? 57.806 8.035 9.801 1.000 92.508 2372 GLU BBB CA 1
ATOM 8243 C C . GLU B 1 508 ? 57.598 8.828 8.503 1.000 87.892 2372 GLU BBB C 1
ATOM 8244 O O . GLU B 1 508 ? 58.279 8.479 7.516 1.000 92.779 2372 GLU BBB O 1
ATOM 8246 N N . SER B 1 509 ? 56.715 9.846 8.502 1.000 85.947 2373 SER BBB N 1
ATOM 8247 C CA . SER B 1 509 ? 56.309 10.686 7.330 1.000 82.143 2373 SER BBB CA 1
ATOM 8248 C C . SER B 1 509 ? 57.370 11.731 6.941 1.000 78.178 2373 SER BBB C 1
ATOM 8249 O O . SER B 1 509 ? 57.257 12.253 5.822 1.000 77.046 2373 SER BBB O 1
ATOM 8251 N N . VAL B 1 510 ? 58.321 12.053 7.824 1.000 75.299 2374 VAL BBB N 1
ATOM 8252 C CA . VAL B 1 510 ? 59.360 13.113 7.611 1.000 74.363 2374 VAL BBB CA 1
ATOM 8253 C C . VAL B 1 510 ? 60.283 12.682 6.461 1.000 71.619 2374 VAL BBB C 1
ATOM 8254 O O . VAL B 1 510 ? 60.999 11.687 6.621 1.000 73.221 2374 VAL BBB O 1
ATOM 8258 N N . GLY B 1 511 ? 60.247 13.408 5.339 1.000 71.152 2375 GLY BBB N 1
ATOM 8259 C CA . GLY B 1 511 ? 61.162 13.227 4.195 1.000 69.856 2375 GLY BBB CA 1
ATOM 8260 C C . GLY B 1 511 ? 62.523 13.846 4.489 1.000 67.586 2375 GLY BBB C 1
ATOM 8261 O O . GLY B 1 511 ? 62.637 14.610 5.484 1.000 64.392 2375 GLY BBB O 1
ATOM 8262 N N . ASP B 1 512 ? 63.532 13.483 3.686 1.000 67.857 2376 ASP BBB N 1
ATOM 8263 C CA . ASP B 1 512 ? 64.936 13.942 3.869 1.000 65.690 2376 ASP BBB CA 1
ATOM 8264 C C . ASP B 1 512 ? 65.006 15.472 3.862 1.000 62.814 2376 ASP BBB C 1
ATOM 8265 O O . ASP B 1 512 ? 65.725 15.990 4.696 1.000 60.457 2376 ASP BBB O 1
ATOM 8270 N N . ASP B 1 513 ? 64.297 16.177 2.974 1.000 63.238 2377 ASP BBB N 1
ATOM 8271 C CA . ASP B 1 513 ? 64.358 17.670 2.905 1.000 66.272 2377 ASP BBB CA 1
ATOM 8272 C C . ASP B 1 513 ? 63.919 18.290 4.240 1.000 63.215 2377 ASP BBB C 1
ATOM 8273 O O . ASP B 1 513 ? 64.614 19.196 4.746 1.000 58.175 2377 ASP BBB O 1
ATOM 8278 N N . LEU B 1 514 ? 62.846 17.784 4.832 1.000 62.582 2378 LEU BBB N 1
ATOM 8279 C CA . LEU B 1 514 ? 62.294 18.333 6.101 1.000 64.850 2378 LEU BBB CA 1
ATOM 8280 C C . LEU B 1 514 ? 63.239 17.978 7.269 1.000 62.597 2378 LEU BBB C 1
ATOM 8281 O O . LEU B 1 514 ? 63.423 18.821 8.163 1.000 62.987 2378 LEU BBB O 1
ATOM 8286 N N . ARG B 1 515 ? 63.803 16.771 7.276 1.000 60.405 2379 ARG BBB N 1
ATOM 8287 C CA . ARG B 1 515 ? 64.767 16.351 8.316 1.000 61.416 2379 ARG BBB CA 1
ATOM 8288 C C . ARG B 1 515 ? 66.024 17.249 8.255 1.000 59.522 2379 ARG BBB C 1
ATOM 8289 O O . ARG B 1 515 ? 66.550 17.586 9.310 1.000 61.062 2379 ARG BBB O 1
ATOM 8297 N N . GLN B 1 516 ? 66.489 17.631 7.068 1.000 58.221 2380 GLN BBB N 1
ATOM 8298 C CA . GLN B 1 516 ? 67.619 18.589 6.863 1.000 57.625 2380 GLN BBB CA 1
ATOM 8299 C C . GLN B 1 516 ? 67.238 19.975 7.417 1.000 60.042 2380 GLN BBB C 1
ATOM 8300 O O . GLN B 1 516 ? 68.085 20.564 8.113 1.000 58.479 2380 GLN BBB O 1
ATOM 8306 N N . GLN B 1 517 ? 65.993 20.439 7.228 1.000 60.847 2381 GLN BBB N 1
ATOM 8307 C CA . GLN B 1 517 ? 65.526 21.729 7.817 1.000 64.823 2381 GLN BBB CA 1
ATOM 8308 C C . GLN B 1 517 ? 65.616 21.632 9.354 1.000 64.510 2381 GLN BBB C 1
ATOM 8309 O O . GLN B 1 517 ? 66.083 22.617 9.990 1.000 59.405 2381 GLN BBB O 1
ATOM 8315 N N . ALA B 1 518 ? 65.217 20.482 9.931 1.000 62.329 2382 ALA BBB N 1
ATOM 8316 C CA . ALA B 1 518 ? 65.243 20.221 11.388 1.000 63.872 2382 ALA BBB CA 1
ATOM 8317 C C . ALA B 1 518 ? 66.679 20.130 11.887 1.000 61.006 2382 ALA BBB C 1
ATOM 8318 O O . ALA B 1 518 ? 66.940 20.607 12.989 1.000 63.219 2382 ALA BBB O 1
ATOM 8320 N N . LYS B 1 519 ? 67.562 19.529 11.095 1.000 62.990 2383 LYS BBB N 1
ATOM 8321 C CA . LYS B 1 519 ? 69.010 19.384 11.411 1.000 65.008 2383 LYS BBB CA 1
ATOM 8322 C C . LYS B 1 519 ? 69.611 20.792 11.548 1.000 62.820 2383 LYS BBB C 1
ATOM 8323 O O . LYS B 1 519 ? 70.297 21.039 12.547 1.000 63.550 2383 LYS BBB O 1
ATOM 8329 N N . GLN B 1 520 ? 69.301 21.680 10.602 1.000 62.358 2384 GLN BBB N 1
ATOM 8330 C CA . GLN B 1 520 ? 69.776 23.087 10.578 1.000 68.048 2384 GLN BBB CA 1
ATOM 8331 C C . GLN B 1 520 ? 69.275 23.812 11.831 1.000 71.702 2384 GLN BBB C 1
ATOM 8332 O O . GLN B 1 520 ? 70.064 24.546 12.442 1.000 73.735 2384 GLN BBB O 1
ATOM 8338 N N . ILE B 1 521 ? 68.009 23.600 12.207 1.000 71.513 2385 ILE BBB N 1
ATOM 8339 C CA . ILE B 1 521 ? 67.375 24.197 13.420 1.000 69.676 2385 ILE BBB CA 1
ATOM 8340 C C . ILE B 1 521 ? 68.147 23.724 14.668 1.000 71.094 2385 ILE BBB C 1
ATOM 8341 O O . ILE B 1 521 ? 68.462 24.578 15.537 1.000 67.024 2385 ILE BBB O 1
ATOM 8345 N N . CYS B 1 522 ? 68.409 22.418 14.791 1.000 67.339 2386 CYS BBB N 1
ATOM 8346 C CA . CYS B 1 522 ? 69.003 21.818 16.011 1.000 67.720 2386 CYS BBB CA 1
ATOM 8347 C C . CYS B 1 522 ? 70.456 22.283 16.186 1.000 66.751 2386 CYS BBB C 1
ATOM 8348 O O . CYS B 1 522 ? 70.786 22.766 17.275 1.000 69.352 2386 CYS BBB O 1
ATOM 8351 N N . TYR B 1 523 ? 71.318 22.146 15.173 1.000 65.020 2387 TYR BBB N 1
ATOM 8352 C CA . TYR B 1 523 ? 72.733 22.603 15.260 1.000 63.958 2387 TYR BBB CA 1
ATOM 8353 C C . TYR B 1 523 ? 72.777 24.129 15.334 1.000 63.684 2387 TYR BBB C 1
ATOM 8354 O O . TYR B 1 523 ? 73.619 24.644 16.073 1.000 66.538 2387 TYR BBB O 1
ATOM 8363 N N . GLY B 1 524 ? 71.869 24.811 14.626 1.000 63.716 2388 GLY BBB N 1
ATOM 8364 C CA . GLY B 1 524 ? 71.739 26.277 14.666 1.000 64.787 2388 GLY BBB CA 1
ATOM 8365 C C . GLY B 1 524 ? 71.544 26.754 16.095 1.000 66.703 2388 GLY BBB C 1
ATOM 8366 O O . GLY B 1 524 ? 72.316 27.599 16.563 1.000 68.367 2388 GLY BBB O 1
ATOM 8367 N N . ILE B 1 525 ? 70.543 26.214 16.780 1.000 69.070 2389 ILE BBB N 1
ATOM 8368 C CA . ILE B 1 525 ? 70.208 26.645 18.162 1.000 73.847 2389 ILE BBB CA 1
ATOM 8369 C C . ILE B 1 525 ? 71.440 26.339 19.030 1.000 74.443 2389 ILE BBB C 1
ATOM 8370 O O . ILE B 1 525 ? 71.880 27.250 19.730 1.000 76.166 2389 ILE BBB O 1
ATOM 8374 N N . ILE B 1 526 ? 72.011 25.134 18.950 1.000 73.219 2390 ILE BBB N 1
ATOM 8375 C CA . ILE B 1 526 ? 73.201 24.744 19.777 1.000 71.850 2390 ILE BBB CA 1
ATOM 8376 C C . ILE B 1 526 ? 74.360 25.730 19.543 1.000 70.119 2390 ILE BBB C 1
ATOM 8377 O O . ILE B 1 526 ? 75.105 25.991 20.487 1.000 70.240 2390 ILE BBB O 1
ATOM 8382 N N . TYR B 1 527 ? 74.571 26.226 18.324 1.000 67.464 2391 TYR BBB N 1
ATOM 8383 C CA . TYR B 1 527 ? 75.755 27.072 18.013 1.000 66.547 2391 TYR BBB CA 1
ATOM 8384 C C . TYR B 1 527 ? 75.360 28.559 17.963 1.000 67.566 2391 TYR BBB C 1
ATOM 8385 O O . TYR B 1 527 ? 76.108 29.343 17.342 1.000 65.440 2391 TYR BBB O 1
ATOM 8394 N N . GLY B 1 528 ? 74.239 28.932 18.604 1.000 67.417 2392 GLY BBB N 1
ATOM 8395 C CA . GLY B 1 528 ? 73.924 30.317 19.017 1.000 68.942 2392 GLY BBB CA 1
ATOM 8396 C C . GLY B 1 528 ? 73.000 31.066 18.065 1.000 69.823 2392 GLY BBB C 1
ATOM 8397 O O . GLY B 1 528 ? 73.020 32.283 18.095 1.000 71.736 2392 GLY BBB O 1
ATOM 8398 N N . MET B 1 529 ? 72.192 30.374 17.273 1.000 70.842 2393 MET BBB N 1
ATOM 8399 C CA . MET B 1 529 ? 71.229 31.003 16.329 1.000 73.677 2393 MET BBB CA 1
ATOM 8400 C C . MET B 1 529 ? 70.217 31.851 17.109 1.000 75.297 2393 MET BBB C 1
ATOM 8401 O O . MET B 1 529 ? 69.754 31.390 18.181 1.000 75.833 2393 MET BBB O 1
ATOM 8406 N N . GLY B 1 530 ? 69.887 33.029 16.568 1.000 75.689 2394 GLY BBB N 1
ATOM 8407 C CA . GLY B 1 530 ? 68.964 34.028 17.150 1.000 76.970 2394 GLY BBB CA 1
ATOM 8408 C C . GLY B 1 530 ? 67.511 33.844 16.712 1.000 77.181 2394 GLY BBB C 1
ATOM 8409 O O . GLY B 1 530 ? 67.243 33.146 15.709 1.000 76.476 2394 GLY BBB O 1
ATOM 8410 N N . ALA B 1 531 ? 66.581 34.476 17.426 1.000 82.595 2395 ALA BBB N 1
ATOM 8411 C CA . ALA B 1 531 ? 65.121 34.414 17.159 1.000 81.089 2395 ALA BBB CA 1
ATOM 8412 C C . ALA B 1 531 ? 64.786 34.951 15.756 1.000 77.958 2395 ALA BBB C 1
ATOM 8413 O O . ALA B 1 531 ? 63.982 34.279 15.045 1.000 74.632 2395 ALA BBB O 1
ATOM 8415 N N . LYS B 1 532 ? 65.353 36.096 15.354 1.000 77.340 2396 LYS BBB N 1
ATOM 8416 C CA . LYS B 1 532 ? 65.084 36.675 14.004 1.000 78.394 2396 LYS BBB CA 1
ATOM 8417 C C . LYS B 1 532 ? 65.359 35.593 12.941 1.000 75.301 2396 LYS BBB C 1
ATOM 8418 O O . LYS B 1 532 ? 64.392 35.244 12.232 1.000 73.495 2396 LYS BBB O 1
ATOM 8422 N N . SER B 1 533 ? 66.579 35.035 12.857 1.000 72.688 2397 SER BBB N 1
ATOM 8423 C CA . SER B 1 533 ? 66.931 33.971 11.867 1.000 70.605 2397 SER BBB CA 1
ATOM 8424 C C . SER B 1 533 ? 66.037 32.733 12.046 1.000 69.332 2397 SER BBB C 1
ATOM 8425 O O . SER B 1 533 ? 65.579 32.214 11.022 1.000 66.511 2397 SER BBB O 1
ATOM 8428 N N . LEU B 1 534 ? 65.796 32.249 13.270 1.000 70.161 2398 LEU BBB N 1
ATOM 8429 C CA . LEU B 1 534 ? 65.016 30.991 13.418 1.000 70.883 2398 LEU BBB CA 1
ATOM 8430 C C . LEU B 1 534 ? 63.565 31.249 12.948 1.000 74.062 2398 LEU BBB C 1
ATOM 8431 O O . LEU B 1 534 ? 62.977 30.413 12.205 1.000 72.212 2398 LEU BBB O 1
ATOM 8436 N N . GLY B 1 535 ? 63.032 32.407 13.310 1.000 75.143 2399 GLY BBB N 1
ATOM 8437 C CA . GLY B 1 535 ? 61.734 32.920 12.819 1.000 78.669 2399 GLY BBB CA 1
ATOM 8438 C C . GLY B 1 535 ? 61.612 32.783 11.312 1.000 78.917 2399 GLY BBB C 1
ATOM 8439 O O . GLY B 1 535 ? 60.646 32.131 10.861 1.000 78.597 2399 GLY BBB O 1
ATOM 8440 N N . GLU B 1 536 ? 62.560 33.357 10.554 1.000 81.138 2400 GLU BBB N 1
ATOM 8441 C CA . GLU B 1 536 ? 62.572 33.338 9.067 1.000 82.424 2400 GLU BBB CA 1
ATOM 8442 C C . GLU B 1 536 ? 62.609 31.888 8.566 1.000 80.778 2400 GLU BBB C 1
ATOM 8443 O O . GLU B 1 536 ? 61.879 31.572 7.606 1.000 76.381 2400 GLU BBB O 1
ATOM 8449 N N . GLN B 1 537 ? 63.421 31.031 9.186 1.000 78.927 2401 GLN BBB N 1
ATOM 8450 C CA . GLN B 1 537 ? 63.622 29.631 8.716 1.000 83.645 2401 GLN BBB CA 1
ATOM 8451 C C . GLN B 1 537 ? 62.356 28.811 8.976 1.000 80.733 2401 GLN BBB C 1
ATOM 8452 O O . GLN B 1 537 ? 62.009 27.982 8.140 1.000 77.029 2401 GLN BBB O 1
ATOM 8458 N N . MET B 1 538 ? 61.731 29.003 10.133 1.000 82.353 2402 MET BBB N 1
ATOM 8459 C CA . MET B 1 538 ? 60.589 28.172 10.576 1.000 83.328 2402 MET BBB CA 1
ATOM 8460 C C . MET B 1 538 ? 59.276 28.772 10.056 1.000 84.680 2402 MET BBB C 1
ATOM 8461 O O . MET B 1 538 ? 58.244 28.055 10.086 1.000 84.047 2402 MET BBB O 1
ATOM 8466 N N . GLY B 1 539 ? 59.334 30.014 9.549 1.000 83.174 2403 GLY BBB N 1
ATOM 8467 C CA . GLY B 1 539 ? 58.173 30.807 9.101 1.000 80.765 2403 GLY BBB CA 1
ATOM 8468 C C . GLY B 1 539 ? 57.234 31.109 10.250 1.000 81.582 2403 GLY BBB C 1
ATOM 8469 O O . GLY B 1 539 ? 56.022 30.955 10.061 1.000 83.278 2403 GLY BBB O 1
ATOM 8470 N N . ILE B 1 540 ? 57.781 31.497 11.409 1.000 79.708 2404 ILE BBB N 1
ATOM 8471 C CA . ILE B 1 540 ? 57.011 31.901 12.626 1.000 80.137 2404 ILE BBB CA 1
ATOM 8472 C C . ILE B 1 540 ? 57.489 33.299 13.058 1.000 79.294 2404 ILE BBB C 1
ATOM 8473 O O . ILE B 1 540 ? 58.575 33.737 12.590 1.000 77.008 2404 ILE BBB O 1
ATOM 8477 N N . LYS B 1 541 ? 56.699 34.001 13.867 1.000 82.511 2405 LYS BBB N 1
ATOM 8478 C CA . LYS B 1 541 ? 57.069 35.355 14.382 1.000 86.924 2405 LYS BBB CA 1
ATOM 8479 C C . LYS B 1 541 ? 58.317 35.216 15.280 1.000 86.509 2405 LYS BBB C 1
ATOM 8480 O O . LYS B 1 541 ? 58.486 34.131 15.897 1.000 86.198 2405 LYS BBB O 1
ATOM 8484 N N . GLU B 1 542 ? 59.138 36.269 15.372 1.000 85.328 2406 GLU BBB N 1
ATOM 8485 C CA . GLU B 1 542 ? 60.376 36.282 16.198 1.000 88.836 2406 GLU BBB CA 1
ATOM 8486 C C . GLU B 1 542 ? 60.047 35.807 17.623 1.000 90.110 2406 GLU BBB C 1
ATOM 8487 O O . GLU B 1 542 ? 60.749 34.901 18.117 1.000 89.980 2406 GLU BBB O 1
ATOM 8493 N N . ASN B 1 543 ? 59.018 36.390 18.252 1.000 93.777 2407 ASN BBB N 1
ATOM 8494 C CA . ASN B 1 543 ? 58.582 36.087 19.647 1.000 96.271 2407 ASN BBB CA 1
ATOM 8495 C C . ASN B 1 543 ? 58.262 34.585 19.767 1.000 95.752 2407 ASN BBB C 1
ATOM 8496 O O . ASN B 1 543 ? 58.475 34.020 20.857 1.000 95.989 2407 ASN BBB O 1
ATOM 8498 N N . ASP B 1 544 ? 57.768 33.957 18.698 1.000 94.214 2408 ASP BBB N 1
ATOM 8499 C CA . ASP B 1 544 ? 57.401 32.518 18.702 1.000 91.574 2408 ASP BBB CA 1
ATOM 8500 C C . ASP B 1 544 ? 58.681 31.706 18.623 1.000 89.103 2408 ASP BBB C 1
ATOM 8501 O O . ASP B 1 544 ? 58.803 30.756 19.408 1.000 90.855 2408 ASP BBB O 1
ATOM 8506 N N . ALA B 1 545 ? 59.591 32.089 17.723 1.000 88.333 2409 ALA BBB N 1
ATOM 8507 C CA . ALA B 1 545 ? 60.941 31.486 17.569 1.000 87.267 2409 ALA BBB CA 1
ATOM 8508 C C . ALA B 1 545 ? 61.696 31.600 18.897 1.000 87.446 2409 ALA BBB C 1
ATOM 8509 O O . ALA B 1 545 ? 62.305 30.598 19.307 1.000 80.966 2409 ALA BBB O 1
ATOM 8511 N N . ALA B 1 546 ? 61.607 32.770 19.543 1.000 88.589 2410 ALA BBB N 1
ATOM 8512 C CA . ALA B 1 546 ? 62.313 33.118 20.799 1.000 93.549 2410 ALA BBB CA 1
ATOM 8513 C C . ALA B 1 546 ? 61.853 32.176 21.914 1.000 95.596 2410 ALA BBB C 1
ATOM 8514 O O . ALA B 1 546 ? 62.702 31.765 22.725 1.000 93.858 2410 ALA BBB O 1
ATOM 8516 N N . CYS B 1 547 ? 60.556 31.851 21.940 1.000 96.354 2411 CYS BBB N 1
ATOM 8517 C CA . CYS B 1 547 ? 59.948 30.923 22.929 1.000 98.745 2411 CYS BBB CA 1
ATOM 8518 C C . CYS B 1 547 ? 60.491 29.517 22.655 1.000 94.346 2411 CYS BBB C 1
ATOM 8519 O O . CYS B 1 547 ? 60.913 28.833 23.618 1.000 93.075 2411 CYS BBB O 1
ATOM 8522 N N . TYR B 1 548 ? 60.545 29.134 21.382 1.000 88.266 2412 TYR BBB N 1
ATOM 8523 C CA . TYR B 1 548 ? 61.012 27.800 20.943 1.000 87.493 2412 TYR BBB CA 1
ATOM 8524 C C . TYR B 1 548 ? 62.491 27.619 21.328 1.000 86.199 2412 TYR BBB C 1
ATOM 8525 O O . TYR B 1 548 ? 62.844 26.494 21.731 1.000 85.565 2412 TYR BBB O 1
ATOM 8534 N N . ILE B 1 549 ? 63.313 28.672 21.235 1.000 85.160 2413 ILE BBB N 1
ATOM 8535 C CA . ILE B 1 549 ? 64.752 28.624 21.634 1.000 87.533 2413 ILE BBB CA 1
ATOM 8536 C C . ILE B 1 549 ? 64.821 28.432 23.150 1.000 90.041 2413 ILE BBB C 1
ATOM 8537 O O . ILE B 1 549 ? 65.653 27.626 23.588 1.000 89.415 2413 ILE BBB O 1
ATOM 8542 N N . ASP B 1 550 ? 63.974 29.133 23.909 1.000 94.788 2414 ASP BBB N 1
ATOM 8543 C CA . ASP B 1 550 ? 63.937 29.070 25.395 1.000 100.374 2414 ASP BBB CA 1
ATOM 8544 C C . ASP B 1 550 ? 63.638 27.631 25.824 1.000 100.993 2414 ASP BBB C 1
ATOM 8545 O O . ASP B 1 550 ? 64.400 27.114 26.661 1.000 99.182 2414 ASP BBB O 1
ATOM 8550 N N . SER B 1 551 ? 62.592 27.013 25.249 1.000 103.009 2415 SER BBB N 1
ATOM 8551 C CA . SER B 1 551 ? 62.199 25.591 25.467 1.000 104.101 2415 SER BBB CA 1
ATOM 8552 C C . SER B 1 551 ? 63.416 24.680 25.226 1.000 103.049 2415 SER BBB C 1
ATOM 8553 O O . SER B 1 551 ? 63.777 23.913 26.149 1.000 108.181 2415 SER BBB O 1
ATOM 8555 N N . PHE B 1 552 ? 64.057 24.799 24.060 1.000 99.953 2416 PHE BBB N 1
ATOM 8556 C CA . PHE B 1 552 ? 65.272 24.024 23.682 1.000 102.556 2416 PHE BBB CA 1
ATOM 8557 C C . PHE B 1 552 ? 66.380 24.270 24.725 1.000 105.351 2416 PHE BBB C 1
ATOM 8558 O O . PHE B 1 552 ? 66.888 23.289 25.288 1.000 103.340 2416 PHE BBB O 1
ATOM 8561 N N . LYS B 1 553 ? 66.728 25.531 24.997 1.000 108.604 2417 LYS BBB N 1
ATOM 8562 C CA . LYS B 1 553 ? 67.809 25.900 25.960 1.000 113.709 2417 LYS BBB CA 1
ATOM 8563 C C . LYS B 1 553 ? 67.487 25.311 27.346 1.000 115.090 2417 LYS BBB C 1
ATOM 8564 O O . LYS B 1 553 ? 68.439 24.810 27.991 1.000 115.972 2417 LYS BBB O 1
ATOM 8569 N N . SER B 1 554 ? 66.214 25.334 27.776 1.000 114.441 2418 SER BBB N 1
ATOM 8570 C CA . SER B 1 554 ? 65.757 24.829 29.102 1.000 116.773 2418 SER BBB CA 1
ATOM 8571 C C . SER B 1 554 ? 65.930 23.305 29.201 1.000 117.224 2418 SER BBB C 1
ATOM 8572 O O . SER B 1 554 ? 66.362 22.838 30.273 1.000 119.703 2418 SER BBB O 1
ATOM 8575 N N . ARG B 1 555 ? 65.609 22.566 28.133 1.000 117.079 2419 ARG BBB N 1
ATOM 8576 C CA . ARG B 1 555 ? 65.750 21.086 28.040 1.000 118.633 2419 ARG BBB CA 1
ATOM 8577 C C . ARG B 1 555 ? 67.218 20.659 28.221 1.000 116.840 2419 ARG BBB C 1
ATOM 8578 O O . ARG B 1 555 ? 67.447 19.606 28.843 1.000 118.387 2419 ARG BBB O 1
ATOM 8586 N N . TYR B 1 556 ? 68.170 21.423 27.667 1.000 114.110 2420 TYR BBB N 1
ATOM 8587 C CA . TYR B 1 556 ? 69.622 21.089 27.603 1.000 111.386 2420 TYR BBB CA 1
ATOM 8588 C C . TYR B 1 556 ? 70.439 22.135 28.383 1.000 112.326 2420 TYR BBB C 1
ATOM 8589 O O . TYR B 1 556 ? 71.143 22.941 27.744 1.000 113.022 2420 TYR BBB O 1
ATOM 8598 N N . THR B 1 557 ? 70.370 22.127 29.720 1.000 114.650 2421 THR BBB N 1
ATOM 8599 C CA . THR B 1 557 ? 71.012 23.150 30.591 1.000 116.269 2421 THR BBB CA 1
ATOM 8600 C C . THR B 1 557 ? 72.526 22.894 30.697 1.000 114.786 2421 THR BBB C 1
ATOM 8601 O O . THR B 1 557 ? 73.271 23.876 30.882 1.000 118.734 2421 THR BBB O 1
ATOM 8605 N N . GLY B 1 558 ? 72.969 21.635 30.618 1.000 112.014 2422 GLY BBB N 1
ATOM 8606 C CA . GLY B 1 558 ? 74.402 21.272 30.603 1.000 111.072 2422 GLY BBB CA 1
ATOM 8607 C C . GLY B 1 558 ? 75.141 21.935 29.447 1.000 106.902 2422 GLY BBB C 1
ATOM 8608 O O . GLY B 1 558 ? 76.239 22.495 29.662 1.000 110.746 2422 GLY BBB O 1
ATOM 8609 N N . ILE B 1 559 ? 74.548 21.891 28.255 1.000 105.717 2423 ILE BBB N 1
ATOM 8610 C CA . ILE B 1 559 ? 75.088 22.530 27.017 1.000 103.580 2423 ILE BBB CA 1
ATOM 8611 C C . ILE B 1 559 ? 75.339 24.013 27.315 1.000 107.401 2423 ILE BBB C 1
ATOM 8612 O O . ILE B 1 559 ? 76.469 24.467 27.072 1.000 107.920 2423 ILE BBB O 1
ATOM 8617 N N . ASN B 1 560 ? 74.325 24.714 27.845 1.000 111.753 2424 ASN BBB N 1
ATOM 8618 C CA . ASN B 1 560 ? 74.349 26.181 28.109 1.000 112.610 2424 ASN BBB CA 1
ATOM 8619 C C . ASN B 1 560 ? 75.425 26.523 29.151 1.000 109.144 2424 ASN BBB C 1
ATOM 8620 O O . ASN B 1 560 ? 76.010 27.616 29.051 1.000 107.269 2424 ASN BBB O 1
ATOM 8625 N N . GLN B 1 561 ? 75.687 25.638 30.112 1.000 109.159 2425 GLN BBB N 1
ATOM 8626 C CA . GLN B 1 561 ? 76.736 25.866 31.142 1.000 112.380 2425 GLN BBB CA 1
ATOM 8627 C C . GLN B 1 561 ? 78.099 25.802 30.440 1.000 109.441 2425 GLN BBB C 1
ATOM 8628 O O . GLN B 1 561 ? 78.966 26.651 30.735 1.000 111.279 2425 GLN BBB O 1
ATOM 8630 N N . PHE B 1 562 ? 78.259 24.859 29.509 1.000 103.778 2426 PHE BBB N 1
ATOM 8631 C CA . PHE B 1 562 ? 79.517 24.631 28.753 1.000 100.976 2426 PHE BBB CA 1
ATOM 8632 C C . PHE B 1 562 ? 79.796 25.803 27.789 1.000 99.124 2426 PHE BBB C 1
ATOM 8633 O O . PHE B 1 562 ? 80.979 26.161 27.612 1.000 97.596 2426 PHE BBB O 1
ATOM 8641 N N . MET B 1 563 ? 78.756 26.373 27.171 1.000 100.198 2427 MET BBB N 1
ATOM 8642 C CA . MET B 1 563 ? 78.825 27.634 26.372 1.000 100.760 2427 MET BBB CA 1
ATOM 8643 C C . MET B 1 563 ? 79.409 28.783 27.221 1.000 100.001 2427 MET BBB C 1
ATOM 8644 O O . MET B 1 563 ? 80.357 29.426 26.762 1.000 93.586 2427 MET BBB O 1
ATOM 8649 N N . THR B 1 564 ? 78.874 29.044 28.416 1.000 102.606 2428 THR BBB N 1
ATOM 8650 C CA . THR B 1 564 ? 79.318 30.186 29.265 1.000 108.578 2428 THR BBB CA 1
ATOM 8651 C C . THR B 1 564 ? 80.730 29.904 29.805 1.000 107.166 2428 THR BBB C 1
ATOM 8652 O O . THR B 1 564 ? 81.532 30.860 29.863 1.000 106.552 2428 THR BBB O 1
ATOM 8656 N N . GLU B 1 565 ? 81.033 28.644 30.147 1.000 106.110 2429 GLU BBB N 1
ATOM 8657 C CA . GLU B 1 565 ? 82.361 28.223 30.683 1.000 105.782 2429 GLU BBB CA 1
ATOM 8658 C C . GLU B 1 565 ? 83.425 28.318 29.579 1.000 102.012 2429 GLU BBB C 1
ATOM 8659 O O . GLU B 1 565 ? 84.602 28.607 29.916 1.000 103.359 2429 GLU BBB O 1
ATOM 8662 N N . THR B 1 566 ? 83.039 28.087 28.320 1.000 95.831 2430 THR BBB N 1
ATOM 8663 C CA . THR B 1 566 ? 83.941 28.173 27.142 1.000 91.207 2430 THR BBB CA 1
ATOM 8664 C C . THR B 1 566 ? 84.191 29.645 26.791 1.000 89.883 2430 THR BBB C 1
ATOM 8665 O O . THR B 1 566 ? 85.323 29.974 26.440 1.000 90.470 2430 THR BBB O 1
ATOM 8669 N N . VAL B 1 567 ? 83.169 30.494 26.858 1.000 90.960 2431 VAL BBB N 1
ATOM 8670 C CA . VAL B 1 567 ? 83.302 31.957 26.589 1.000 93.717 2431 VAL BBB CA 1
ATOM 8671 C C . VAL B 1 567 ? 84.168 32.615 27.680 1.000 95.994 2431 VAL BBB C 1
ATOM 8672 O O . VAL B 1 567 ? 85.067 33.399 27.313 1.000 92.876 2431 VAL BBB O 1
ATOM 8676 N N . LYS B 1 568 ? 83.933 32.306 28.961 1.000 100.888 2432 LYS BBB N 1
ATOM 8677 C CA . LYS B 1 568 ? 84.753 32.852 30.086 1.000 106.331 2432 LYS BBB CA 1
ATOM 8678 C C . LYS B 1 568 ? 86.231 32.505 29.831 1.000 106.474 2432 LYS BBB C 1
ATOM 8679 O O . LYS B 1 568 ? 87.080 33.425 29.865 1.000 105.794 2432 LYS BBB O 1
ATOM 8681 N N . ASN B 1 569 ? 86.517 31.233 29.539 1.000 106.596 2433 ASN BBB N 1
ATOM 8682 C CA . ASN B 1 569 ? 87.902 30.709 29.395 1.000 106.471 2433 ASN BBB CA 1
ATOM 8683 C C . ASN B 1 569 ? 88.552 31.284 28.130 1.000 101.346 2433 ASN BBB C 1
ATOM 8684 O O . ASN B 1 569 ? 89.772 31.487 28.150 1.000 103.186 2433 ASN BBB O 1
ATOM 8689 N N . CYS B 1 570 ? 87.777 31.551 27.078 1.000 96.985 2434 CYS BBB N 1
ATOM 8690 C CA . CYS B 1 570 ? 88.292 32.125 25.802 1.000 95.244 2434 CYS BBB CA 1
ATOM 8691 C C . CYS B 1 570 ? 88.689 33.592 26.013 1.000 96.462 2434 CYS BBB C 1
ATOM 8692 O O . CYS B 1 570 ? 89.749 33.996 25.493 1.000 98.004 2434 CYS BBB O 1
ATOM 8695 N N . LYS B 1 571 ? 87.843 34.358 26.709 1.000 97.691 2435 LYS BBB N 1
ATOM 8696 C CA . LYS B 1 571 ? 88.037 35.805 26.994 1.000 100.890 2435 LYS BBB CA 1
ATOM 8697 C C . LYS B 1 571 ? 89.396 35.976 27.695 1.000 101.144 2435 LYS BBB C 1
ATOM 8698 O O . LYS B 1 571 ? 90.199 36.828 27.247 1.000 95.865 2435 LYS BBB O 1
ATOM 8701 N N . ARG B 1 572 ? 89.658 35.124 28.694 1.000 103.127 2436 ARG BBB N 1
ATOM 8702 C CA . ARG B 1 572 ? 90.914 35.042 29.491 1.000 107.596 2436 ARG BBB CA 1
ATOM 8703 C C . ARG B 1 572 ? 92.126 34.750 28.591 1.000 105.092 2436 ARG BBB C 1
ATOM 8704 O O . ARG B 1 572 ? 93.113 35.502 28.678 1.000 106.046 2436 ARG BBB O 1
ATOM 8712 N N . ASP B 1 573 ? 92.058 33.698 27.758 1.000 102.546 2437 ASP BBB N 1
ATOM 8713 C CA . ASP B 1 573 ? 93.229 33.084 27.072 1.000 98.177 2437 ASP BBB CA 1
ATOM 8714 C C . ASP B 1 573 ? 93.476 33.711 25.695 1.000 93.910 2437 ASP BBB C 1
ATOM 8715 O O . ASP B 1 573 ? 94.622 33.626 25.221 1.000 90.829 2437 ASP BBB O 1
ATOM 8720 N N . GLY B 1 574 ? 92.440 34.252 25.048 1.000 91.424 2438 GLY BBB N 1
ATOM 8721 C CA . GLY B 1 574 ? 92.512 34.774 23.670 1.000 90.928 2438 GLY BBB CA 1
ATOM 8722 C C . GLY B 1 574 ? 92.399 33.672 22.614 1.000 88.673 2438 GLY BBB C 1
ATOM 8723 O O . GLY B 1 574 ? 92.558 34.000 21.410 1.000 86.645 2438 GLY BBB O 1
ATOM 8724 N N . PHE B 1 575 ? 92.098 32.426 23.018 1.000 89.122 2439 PHE BBB N 1
ATOM 8725 C CA . PHE B 1 575 ? 91.987 31.251 22.101 1.000 85.648 2439 PHE BBB CA 1
ATOM 8726 C C . PHE B 1 575 ? 91.075 30.169 22.705 1.000 80.378 2439 PHE BBB C 1
ATOM 8727 O O . PHE B 1 575 ? 90.726 30.220 23.902 1.000 81.087 2439 PHE BBB O 1
ATOM 8735 N N . VAL B 1 576 ? 90.732 29.177 21.882 1.000 77.726 2440 VAL BBB N 1
ATOM 8736 C CA . VAL B 1 576 ? 90.108 27.884 22.297 1.000 74.599 2440 VAL BBB CA 1
ATOM 8737 C C . VAL B 1 576 ? 91.002 26.745 21.806 1.000 72.848 2440 VAL BBB C 1
ATOM 8738 O O . VAL B 1 576 ? 91.749 26.960 20.817 1.000 67.512 2440 VAL BBB O 1
ATOM 8742 N N . GLN B 1 577 ? 90.916 25.590 22.469 1.000 74.639 2441 GLN BBB N 1
ATOM 8743 C CA . GLN B 1 577 ? 91.722 24.393 22.124 1.000 77.700 2441 GLN BBB CA 1
ATOM 8744 C C . GLN B 1 577 ? 90.816 23.217 21.768 1.000 75.444 2441 GLN BBB C 1
ATOM 8745 O O . GLN B 1 577 ? 89.834 23.013 22.484 1.000 74.790 2441 GLN BBB O 1
ATOM 8751 N N . THR B 1 578 ? 91.224 22.439 20.764 1.000 74.625 2442 THR BBB N 1
ATOM 8752 C CA . THR B 1 578 ? 90.610 21.144 20.389 1.000 71.582 2442 THR BBB CA 1
ATOM 8753 C C . THR B 1 578 ? 91.180 20.030 21.275 1.000 72.467 2442 THR BBB C 1
ATOM 8754 O O . THR B 1 578 ? 92.135 20.290 22.038 1.000 72.744 2442 THR BBB O 1
ATOM 8758 N N . ILE B 1 579 ? 90.614 18.832 21.150 1.000 69.950 2443 ILE BBB N 1
ATOM 8759 C CA . ILE B 1 579 ? 90.963 17.624 21.949 1.000 70.928 2443 ILE BBB CA 1
ATOM 8760 C C . ILE B 1 579 ? 92.466 17.296 21.783 1.000 69.982 2443 ILE BBB C 1
ATOM 8761 O O . ILE B 1 579 ? 93.002 16.716 22.724 1.000 71.433 2443 ILE BBB O 1
ATOM 8766 N N . LEU B 1 580 ? 93.123 17.661 20.673 1.000 68.665 2444 LEU BBB N 1
ATOM 8767 C CA . LEU B 1 580 ? 94.552 17.323 20.408 1.000 72.303 2444 LEU BBB CA 1
ATOM 8768 C C . LEU B 1 580 ? 95.498 18.478 20.785 1.000 74.679 2444 LEU BBB C 1
ATOM 8769 O O . LEU B 1 580 ? 96.723 18.287 20.598 1.000 77.643 2444 LEU BBB O 1
ATOM 8774 N N . GLY B 1 581 ? 94.981 19.644 21.193 1.000 73.975 2445 GLY BBB N 1
ATOM 8775 C CA . GLY B 1 581 ? 95.795 20.794 21.630 1.000 74.010 2445 GLY BBB CA 1
ATOM 8776 C C . GLY B 1 581 ? 95.973 21.869 20.562 1.000 72.273 2445 GLY BBB C 1
ATOM 8777 O O . GLY B 1 581 ? 96.647 22.873 20.867 1.000 74.161 2445 GLY BBB O 1
ATOM 8778 N N . ARG B 1 582 ? 95.366 21.733 19.377 1.000 67.900 2446 ARG BBB N 1
ATOM 8779 C CA . ARG B 1 582 ? 95.403 22.820 18.367 1.000 67.017 2446 ARG BBB CA 1
ATOM 8780 C C . ARG B 1 582 ? 94.657 24.045 18.929 1.000 66.801 2446 ARG BBB C 1
ATOM 8781 O O . ARG B 1 582 ? 93.651 23.878 19.668 1.000 67.091 2446 ARG BBB O 1
ATOM 8789 N N . ARG B 1 583 ? 95.145 25.234 18.617 1.000 67.098 2447 ARG BBB N 1
ATOM 8790 C CA . ARG B 1 583 ? 94.608 26.496 19.170 1.000 69.348 2447 ARG BBB CA 1
ATOM 8791 C C . ARG B 1 583 ? 94.067 27.351 18.040 1.000 64.861 2447 ARG BBB C 1
ATOM 8792 O O . ARG B 1 583 ? 94.738 27.482 17.004 1.000 60.403 2447 ARG BBB O 1
ATOM 8800 N N . ARG B 1 584 ? 92.893 27.938 18.256 1.000 63.688 2448 ARG BBB N 1
ATOM 8801 C CA . ARG B 1 584 ? 92.378 28.953 17.318 1.000 63.602 2448 ARG BBB CA 1
ATOM 8802 C C . ARG B 1 584 ? 92.283 30.266 18.092 1.000 65.622 2448 ARG BBB C 1
ATOM 8803 O O . ARG B 1 584 ? 91.749 30.252 19.206 1.000 67.623 2448 ARG BBB O 1
ATOM 8811 N N . TYR B 1 585 ? 92.870 31.319 17.542 1.000 67.981 2449 TYR BBB N 1
ATOM 8812 C CA . TYR B 1 585 ? 92.957 32.649 18.193 1.000 72.712 2449 TYR BBB CA 1
ATOM 8813 C C . TYR B 1 585 ? 91.718 33.432 17.782 1.000 73.704 2449 TYR BBB C 1
ATOM 8814 O O . TYR B 1 585 ? 91.496 33.529 16.559 1.000 70.456 2449 TYR BBB O 1
ATOM 8823 N N . LEU B 1 586 ? 90.943 33.914 18.762 1.000 76.988 2450 LEU BBB N 1
ATOM 8824 C CA . LEU B 1 586 ? 89.673 34.657 18.545 1.000 76.496 2450 LEU BBB CA 1
ATOM 8825 C C . LEU B 1 586 ? 89.730 35.956 19.353 1.000 78.747 2450 LEU BBB C 1
ATOM 8826 O O . LEU B 1 586 ? 89.071 36.090 20.383 1.000 79.870 2450 LEU BBB O 1
ATOM 8831 N N . PRO B 1 587 ? 90.574 36.936 18.951 1.000 78.587 2451 PRO BBB N 1
ATOM 8832 C CA . PRO B 1 587 ? 90.669 38.221 19.656 1.000 79.887 2451 PRO BBB CA 1
ATOM 8833 C C . PRO B 1 587 ? 89.421 39.118 19.510 1.000 81.041 2451 PRO BBB C 1
ATOM 8834 O O . PRO B 1 587 ? 89.301 40.078 20.231 1.000 89.915 2451 PRO BBB O 1
ATOM 8838 N N . GLY B 1 588 ? 88.509 38.779 18.598 1.000 79.442 2452 GLY BBB N 1
ATOM 8839 C CA . GLY B 1 588 ? 87.125 39.280 18.535 1.000 78.021 2452 GLY BBB CA 1
ATOM 8840 C C . GLY B 1 588 ? 86.362 39.060 19.838 1.000 81.644 2452 GLY BBB C 1
ATOM 8841 O O . GLY B 1 588 ? 85.396 39.831 20.097 1.000 81.510 2452 GLY BBB O 1
ATOM 8842 N N . ILE B 1 589 ? 86.755 38.058 20.638 1.000 80.713 2453 ILE BBB N 1
ATOM 8843 C CA . ILE B 1 589 ? 86.083 37.693 21.918 1.000 85.477 2453 ILE BBB CA 1
ATOM 8844 C C . ILE B 1 589 ? 86.052 38.889 22.888 1.000 93.170 2453 ILE BBB C 1
ATOM 8845 O O . ILE B 1 589 ? 85.083 38.963 23.661 1.000 95.089 2453 ILE BBB O 1
ATOM 8850 N N . LYS B 1 590 ? 87.076 39.755 22.879 1.000 97.578 2454 LYS BBB N 1
ATOM 8851 C CA . LYS B 1 590 ? 87.211 40.933 23.782 1.000 104.808 2454 LYS BBB CA 1
ATOM 8852 C C . LYS B 1 590 ? 86.430 42.128 23.216 1.000 107.785 2454 LYS BBB C 1
ATOM 8853 O O . LYS B 1 590 ? 86.064 43.019 24.015 1.000 116.052 2454 LYS BBB O 1
ATOM 8858 N N . ASP B 1 591 ? 86.187 42.146 21.900 1.000 107.277 2455 ASP BBB N 1
ATOM 8859 C CA . ASP B 1 591 ? 85.617 43.298 21.147 1.000 108.181 2455 ASP BBB CA 1
ATOM 8860 C C . ASP B 1 591 ? 84.366 43.853 21.857 1.000 114.067 2455 ASP BBB C 1
ATOM 8861 O O . ASP B 1 591 ? 83.558 43.051 22.387 1.000 112.009 2455 ASP BBB O 1
ATOM 8866 N N . ASN B 1 592 ? 84.214 45.185 21.859 1.000 117.765 2456 ASN BBB N 1
ATOM 8867 C CA . ASN B 1 592 ? 83.063 45.909 22.469 1.000 120.485 2456 ASN BBB CA 1
ATOM 8868 C C . ASN B 1 592 ? 81.861 45.874 21.523 1.000 118.803 2456 ASN BBB C 1
ATOM 8869 O O . ASN B 1 592 ? 80.722 45.856 22.040 1.000 116.861 2456 ASN BBB O 1
ATOM 8874 N N . ASN B 1 593 ? 82.110 45.867 20.206 1.000 115.456 2457 ASN BBB N 1
ATOM 8875 C CA . ASN B 1 593 ? 81.063 45.754 19.155 1.000 112.319 2457 ASN BBB CA 1
ATOM 8876 C C . ASN B 1 593 ? 80.229 44.512 19.452 1.000 110.691 2457 ASN BBB C 1
ATOM 8877 O O . ASN B 1 593 ? 80.780 43.427 19.590 1.000 110.537 2457 ASN BBB O 1
ATOM 8882 N N . PRO B 1 594 ? 78.889 44.628 19.620 1.000 112.672 2458 PRO BBB N 1
ATOM 8883 C CA . PRO B 1 594 ? 78.049 43.466 19.914 1.000 107.332 2458 PRO BBB CA 1
ATOM 8884 C C . PRO B 1 594 ? 78.145 42.313 18.899 1.000 101.497 2458 PRO BBB C 1
ATOM 8885 O O . PRO B 1 594 ? 78.213 41.180 19.357 1.000 98.276 2458 PRO BBB O 1
ATOM 8889 N N . TYR B 1 595 ? 78.150 42.590 17.586 1.000 97.817 2459 TYR BBB N 1
ATOM 8890 C CA . TYR B 1 595 ? 78.207 41.526 16.550 1.000 98.414 2459 TYR BBB CA 1
ATOM 8891 C C . TYR B 1 595 ? 79.535 40.754 16.687 1.000 94.630 2459 TYR BBB C 1
ATOM 8892 O O . TYR B 1 595 ? 79.510 39.533 16.949 1.000 93.744 2459 TYR BBB O 1
ATOM 8901 N N . ARG B 1 596 ? 80.660 41.445 16.495 1.000 90.240 2460 ARG BBB N 1
ATOM 8902 C CA . ARG B 1 596 ? 82.010 40.835 16.476 1.000 87.358 2460 ARG BBB CA 1
ATOM 8903 C C . ARG B 1 596 ? 82.201 40.022 17.763 1.000 86.217 2460 ARG BBB C 1
ATOM 8904 O O . ARG B 1 596 ? 82.749 38.909 17.652 1.000 86.885 2460 ARG BBB O 1
ATOM 8909 N N . LYS B 1 597 ? 81.740 40.520 18.924 1.000 85.593 2461 LYS BBB N 1
ATOM 8910 C CA . LYS B 1 597 ? 81.853 39.775 20.206 1.000 86.253 2461 LYS BBB CA 1
ATOM 8911 C C . LYS B 1 597 ? 81.080 38.464 20.083 1.000 83.806 2461 LYS BBB C 1
ATOM 8912 O O . LYS B 1 597 ? 81.663 37.402 20.348 1.000 82.130 2461 LYS BBB O 1
ATOM 8918 N N . ALA B 1 598 ? 79.811 38.542 19.692 1.000 84.487 2462 ALA BBB N 1
ATOM 8919 C CA . ALA B 1 598 ? 78.886 37.393 19.645 1.000 80.577 2462 ALA BBB CA 1
ATOM 8920 C C . ALA B 1 598 ? 79.397 36.364 18.624 1.000 75.311 2462 ALA BBB C 1
ATOM 8921 O O . ALA B 1 598 ? 79.291 35.174 18.902 1.000 71.574 2462 ALA BBB O 1
ATOM 8923 N N . HIS B 1 599 ? 79.901 36.817 17.476 1.000 73.629 2463 HIS BBB N 1
ATOM 8924 C CA . HIS B 1 599 ? 80.454 35.962 16.394 1.000 71.811 2463 HIS BBB CA 1
ATOM 8925 C C . HIS B 1 599 ? 81.610 35.139 16.974 1.000 71.197 2463 HIS BBB C 1
ATOM 8926 O O . HIS B 1 599 ? 81.601 33.908 16.802 1.000 69.053 2463 HIS BBB O 1
ATOM 8933 N N . ALA B 1 600 ? 82.537 35.801 17.668 1.000 70.327 2464 ALA BBB N 1
ATOM 8934 C CA . ALA B 1 600 ? 83.704 35.179 18.318 1.000 72.534 2464 ALA BBB CA 1
ATOM 8935 C C . ALA B 1 600 ? 83.258 34.153 19.367 1.000 73.073 2464 ALA BBB C 1
ATOM 8936 O O . ALA B 1 600 ? 83.853 33.059 19.418 1.000 72.194 2464 ALA BBB O 1
ATOM 8938 N N . GLU B 1 601 ? 82.270 34.487 20.189 1.000 75.243 2465 GLU BBB N 1
ATOM 8939 C CA . GLU B 1 601 ? 81.741 33.553 21.218 1.000 78.214 2465 GLU BBB CA 1
ATOM 8940 C C . GLU B 1 601 ? 81.199 32.301 20.513 1.000 75.370 2465 GLU BBB C 1
ATOM 8941 O O . GLU B 1 601 ? 81.474 31.189 21.004 1.000 75.074 2465 GLU BBB O 1
ATOM 8947 N N . ARG B 1 602 ? 80.487 32.477 19.396 1.000 69.232 2466 ARG BBB N 1
ATOM 8948 C CA . ARG B 1 602 ? 79.888 31.352 18.631 1.000 68.045 2466 ARG BBB CA 1
ATOM 8949 C C . ARG B 1 602 ? 81.018 30.515 18.002 1.000 65.325 2466 ARG BBB C 1
ATOM 8950 O O . ARG B 1 602 ? 80.936 29.276 18.046 1.000 64.274 2466 ARG BBB O 1
ATOM 8958 N N . GLN B 1 603 ? 82.050 31.172 17.460 1.000 62.749 2467 GLN BBB N 1
ATOM 8959 C CA . GLN B 1 603 ? 83.251 30.511 16.911 1.000 59.386 2467 GLN BBB CA 1
ATOM 8960 C C . GLN B 1 603 ? 83.961 29.753 18.018 1.000 62.234 2467 GLN BBB C 1
ATOM 8961 O O . GLN B 1 603 ? 84.495 28.686 17.755 1.000 67.643 2467 GLN BBB O 1
ATOM 8967 N N . ALA B 1 604 ? 84.006 30.306 19.216 1.000 66.814 2468 ALA BBB N 1
ATOM 8968 C CA . ALA B 1 604 ? 84.712 29.688 20.350 1.000 68.512 2468 ALA BBB CA 1
ATOM 8969 C C . ALA B 1 604 ? 84.070 28.327 20.602 1.000 68.311 2468 ALA BBB C 1
ATOM 8970 O O . ALA B 1 604 ? 84.807 27.343 20.593 1.000 66.108 2468 ALA BBB O 1
ATOM 8972 N N . ILE B 1 605 ? 82.747 28.294 20.779 1.000 69.841 2469 ILE BBB N 1
ATOM 8973 C CA . ILE B 1 605 ? 81.977 27.054 21.083 1.000 71.552 2469 ILE BBB CA 1
ATOM 8974 C C . ILE B 1 605 ? 82.141 26.085 19.902 1.000 70.283 2469 ILE BBB C 1
ATOM 8975 O O . ILE B 1 605 ? 82.553 24.931 20.103 1.000 73.425 2469 ILE BBB O 1
ATOM 8979 N N . ASN B 1 606 ? 81.898 26.557 18.690 1.000 68.269 2470 ASN BBB N 1
ATOM 8980 C CA . ASN B 1 606 ? 81.837 25.681 17.498 1.000 65.670 2470 ASN BBB CA 1
ATOM 8981 C C . ASN B 1 606 ? 83.234 25.140 17.178 1.000 65.981 2470 ASN BBB C 1
ATOM 8982 O O . ASN B 1 606 ? 83.336 23.964 16.736 1.000 61.602 2470 ASN BBB O 1
ATOM 8987 N N . THR B 1 607 ? 84.274 25.963 17.326 1.000 65.317 2471 THR BBB N 1
ATOM 8988 C CA . THR B 1 607 ? 85.647 25.534 16.971 1.000 64.442 2471 THR BBB CA 1
ATOM 8989 C C . THR B 1 607 ? 86.052 24.359 17.860 1.000 62.591 2471 THR BBB C 1
ATOM 8990 O O . THR B 1 607 ? 86.582 23.378 17.320 1.000 62.437 2471 THR BBB O 1
ATOM 8994 N N . ILE B 1 608 ? 85.777 24.424 19.159 1.000 63.203 2472 ILE BBB N 1
ATOM 8995 C CA . ILE B 1 608 ? 86.158 23.310 20.076 1.000 66.902 2472 ILE BBB CA 1
ATOM 8996 C C . ILE B 1 608 ? 85.540 22.004 19.554 1.000 64.380 2472 ILE BBB C 1
ATOM 8997 O O . ILE B 1 608 ? 86.266 21.022 19.464 1.000 63.485 2472 ILE BBB O 1
ATOM 9002 N N . VAL B 1 609 ? 84.241 21.994 19.236 1.000 62.576 2473 VAL BBB N 1
ATOM 9003 C CA . VAL B 1 609 ? 83.502 20.735 18.963 1.000 62.550 2473 VAL BBB CA 1
ATOM 9004 C C . VAL B 1 609 ? 83.792 20.291 17.523 1.000 61.803 2473 VAL BBB C 1
ATOM 9005 O O . VAL B 1 609 ? 84.138 19.133 17.333 1.000 59.812 2473 VAL BBB O 1
ATOM 9009 N N . GLN B 1 610 ? 83.657 21.184 16.543 1.000 61.051 2474 GLN BBB N 1
ATOM 9010 C CA . GLN B 1 610 ? 83.879 20.864 15.110 1.000 57.710 2474 GLN BBB CA 1
ATOM 9011 C C . GLN B 1 610 ? 85.370 20.548 14.895 1.000 55.929 2474 GLN BBB C 1
ATOM 9012 O O . GLN B 1 610 ? 85.647 19.605 14.129 1.000 55.580 2474 GLN BBB O 1
ATOM 9018 N N . GLY B 1 611 ? 86.293 21.279 15.524 1.000 55.788 2475 GLY BBB N 1
ATOM 9019 C CA . GLY B 1 611 ? 87.749 21.048 15.389 1.000 54.289 2475 GLY BBB CA 1
ATOM 9020 C C . GLY B 1 611 ? 88.153 19.724 16.006 1.000 57.889 2475 GLY BBB C 1
ATOM 9021 O O . GLY B 1 611 ? 88.993 18.989 15.404 1.000 58.957 2475 GLY BBB O 1
ATOM 9022 N N . SER B 1 612 ? 87.578 19.395 17.158 1.000 58.882 2476 SER BBB N 1
ATOM 9023 C CA . SER B 1 612 ? 87.796 18.096 17.837 1.000 59.614 2476 SER BBB CA 1
ATOM 9024 C C . SER B 1 612 ? 87.344 16.947 16.925 1.000 59.103 2476 SER BBB C 1
ATOM 9025 O O . SER B 1 612 ? 88.092 15.942 16.800 1.000 57.839 2476 SER BBB O 1
ATOM 9028 N N . ALA B 1 613 ? 86.174 17.084 16.293 1.000 56.359 2477 ALA BBB N 1
ATOM 9029 C CA . ALA B 1 613 ? 85.607 16.049 15.408 1.000 54.503 2477 ALA BBB CA 1
ATOM 9030 C C . ALA B 1 613 ? 86.577 15.823 14.244 1.000 51.943 2477 ALA BBB C 1
ATOM 9031 O O . ALA B 1 613 ? 86.793 14.656 13.835 1.000 51.504 2477 ALA BBB O 1
ATOM 9033 N N . ALA B 1 614 ? 87.126 16.904 13.707 1.000 48.885 2478 ALA BBB N 1
ATOM 9034 C CA . ALA B 1 614 ? 88.055 16.833 12.562 1.000 48.801 2478 ALA BBB CA 1
ATOM 9035 C C . ALA B 1 614 ? 89.362 16.130 12.983 1.000 53.997 2478 ALA BBB C 1
ATOM 9036 O O . ALA B 1 614 ? 89.922 15.396 12.148 1.000 55.282 2478 ALA BBB O 1
ATOM 9038 N N . ASP B 1 615 ? 89.824 16.331 14.224 1.000 56.840 2479 ASP BBB N 1
ATOM 9039 C CA . ASP B 1 615 ? 91.004 15.644 14.810 1.000 59.246 2479 ASP BBB CA 1
ATOM 9040 C C . ASP B 1 615 ? 90.722 14.132 14.866 1.000 58.669 2479 ASP BBB C 1
ATOM 9041 O O . ASP B 1 615 ? 91.577 13.346 14.446 1.000 55.567 2479 ASP BBB O 1
ATOM 9046 N N . ILE B 1 616 ? 89.558 13.732 15.364 1.000 60.102 2480 ILE BBB N 1
ATOM 9047 C CA . ILE B 1 616 ? 89.206 12.293 15.554 1.000 60.412 2480 ILE BBB CA 1
ATOM 9048 C C . ILE B 1 616 ? 89.164 11.603 14.180 1.000 59.253 2480 ILE BBB C 1
ATOM 9049 O O . ILE B 1 616 ? 89.693 10.502 14.047 1.000 58.990 2480 ILE BBB O 1
ATOM 9054 N N . VAL B 1 617 ? 88.609 12.260 13.166 1.000 59.484 2481 VAL BBB N 1
ATOM 9055 C CA . VAL B 1 617 ? 88.475 11.670 11.798 1.000 58.292 2481 VAL BBB CA 1
ATOM 9056 C C . VAL B 1 617 ? 89.874 11.508 11.192 1.000 53.493 2481 VAL BBB C 1
ATOM 9057 O O . VAL B 1 617 ? 90.110 10.501 10.527 1.000 52.113 2481 VAL BBB O 1
ATOM 9061 N N . LYS B 1 618 ? 90.754 12.477 11.408 1.000 52.349 2482 LYS BBB N 1
ATOM 9062 C CA . LYS B 1 618 ? 92.165 12.421 10.963 1.000 53.226 2482 LYS BBB CA 1
ATOM 9063 C C . LYS B 1 618 ? 92.857 11.213 11.608 1.000 56.271 2482 LYS BBB C 1
ATOM 9064 O O . LYS B 1 618 ? 93.515 10.439 10.881 1.000 54.001 2482 LYS BBB O 1
ATOM 9070 N N . ILE B 1 619 ? 92.707 11.053 12.916 1.000 58.305 2483 ILE BBB N 1
ATOM 9071 C CA . ILE B 1 619 ? 93.332 9.935 13.666 1.000 62.302 2483 ILE BBB CA 1
ATOM 9072 C C . ILE B 1 619 ? 92.798 8.625 13.064 1.000 63.274 2483 ILE BBB C 1
ATOM 9073 O O . ILE B 1 619 ? 93.620 7.722 12.775 1.000 62.441 2483 ILE BBB O 1
ATOM 9078 N N . ALA B 1 620 ? 91.483 8.530 12.860 1.000 58.371 2484 ALA BBB N 1
ATOM 9079 C CA . ALA B 1 620 ? 90.829 7.329 12.305 1.000 56.864 2484 ALA BBB CA 1
ATOM 9080 C C . ALA B 1 620 ? 91.444 7.038 10.936 1.000 54.628 2484 ALA BBB C 1
ATOM 9081 O O . ALA B 1 620 ? 91.794 5.873 10.654 1.000 53.796 2484 ALA BBB O 1
ATOM 9083 N N . THR B 1 621 ? 91.545 8.058 10.100 1.000 51.822 2485 THR BBB N 1
ATOM 9084 C CA . THR B 1 621 ? 92.023 7.902 8.709 1.000 53.095 2485 THR BBB CA 1
ATOM 9085 C C . THR B 1 621 ? 93.432 7.306 8.738 1.000 54.417 2485 THR BBB C 1
ATOM 9086 O O . THR B 1 621 ? 93.711 6.368 7.968 1.000 53.668 2485 THR BBB O 1
ATOM 9090 N N . VAL B 1 622 ? 94.296 7.874 9.584 1.000 59.602 2486 VAL BBB N 1
ATOM 9091 C CA . VAL B 1 622 ? 95.743 7.530 9.661 1.000 57.280 2486 VAL BBB CA 1
ATOM 9092 C C . VAL B 1 622 ? 95.854 6.092 10.159 1.000 57.675 2486 VAL BBB C 1
ATOM 9093 O O . VAL B 1 622 ? 96.651 5.349 9.568 1.000 58.785 2486 VAL BBB O 1
ATOM 9097 N N . ASN B 1 623 ? 95.077 5.736 11.183 1.000 57.628 2487 ASN BBB N 1
ATOM 9098 C CA . ASN B 1 623 ? 95.123 4.402 11.822 1.000 59.685 2487 ASN BBB CA 1
ATOM 9099 C C . ASN B 1 623 ? 94.576 3.353 10.847 1.000 62.753 2487 ASN BBB C 1
ATOM 9100 O O . ASN B 1 623 ? 95.053 2.232 10.892 1.000 62.314 2487 ASN BBB O 1
ATOM 9105 N N . ILE B 1 624 ? 93.566 3.689 10.028 1.000 61.816 2488 ILE BBB N 1
ATOM 9106 C CA . ILE B 1 624 ? 93.025 2.765 8.996 1.000 59.661 2488 ILE BBB CA 1
ATOM 9107 C C . ILE B 1 624 ? 94.134 2.518 7.964 1.000 59.725 2488 ILE BBB C 1
ATOM 9108 O O . ILE B 1 624 ? 94.360 1.336 7.608 1.000 62.240 2488 ILE BBB O 1
ATOM 9113 N N . GLN B 1 625 ? 94.828 3.566 7.530 1.000 54.858 2489 GLN BBB N 1
ATOM 9114 C CA . GLN B 1 625 ? 95.839 3.440 6.457 1.000 57.724 2489 GLN BBB CA 1
ATOM 9115 C C . GLN B 1 625 ? 96.977 2.526 6.954 1.000 61.029 2489 GLN BBB C 1
ATOM 9116 O O . GLN B 1 625 ? 97.386 1.652 6.172 1.000 62.601 2489 GLN BBB O 1
ATOM 9122 N N . LYS B 1 626 ? 97.428 2.677 8.199 1.000 62.800 2490 LYS BBB N 1
ATOM 9123 C CA . LYS B 1 626 ? 98.451 1.790 8.820 1.000 67.748 2490 LYS BBB CA 1
ATOM 9124 C C . LYS B 1 626 ? 97.974 0.325 8.716 1.000 70.069 2490 LYS BBB C 1
ATOM 9125 O O . LYS B 1 626 ? 98.713 -0.508 8.132 1.000 68.713 2490 LYS BBB O 1
ATOM 9129 N N . GLN B 1 627 ? 96.771 0.026 9.214 1.000 67.392 2491 GLN BBB N 1
ATOM 9130 C CA . GLN B 1 627 ? 96.192 -1.343 9.184 1.000 70.748 2491 GLN BBB CA 1
ATOM 9131 C C . GLN B 1 627 ? 96.138 -1.852 7.747 1.000 70.538 2491 GLN BBB C 1
ATOM 9132 O O . GLN B 1 627 ? 96.572 -2.988 7.529 1.000 78.786 2491 GLN BBB O 1
ATOM 9138 N N . LEU B 1 628 ? 95.633 -1.063 6.803 1.000 69.145 2492 LEU BBB N 1
ATOM 9139 C CA . LEU B 1 628 ? 95.468 -1.534 5.401 1.000 68.598 2492 LEU BBB CA 1
ATOM 9140 C C . LEU B 1 628 ? 96.840 -1.951 4.845 1.000 69.665 2492 LEU BBB C 1
ATOM 9141 O O . LEU B 1 628 ? 96.913 -2.949 4.111 1.000 70.163 2492 LEU BBB O 1
ATOM 9146 N N . GLU B 1 629 ? 97.897 -1.237 5.201 1.000 68.266 2493 GLU BBB N 1
ATOM 9147 C CA . GLU B 1 629 ? 99.248 -1.497 4.641 1.000 75.731 2493 GLU BBB CA 1
ATOM 9148 C C . GLU B 1 629 ? 99.925 -2.709 5.326 1.000 77.026 2493 GLU BBB C 1
ATOM 9149 O O . GLU B 1 629 ? 100.912 -3.184 4.762 1.000 72.210 2493 GLU BBB O 1
ATOM 9155 N N . THR B 1 630 ? 99.461 -3.171 6.494 1.000 78.856 2494 THR BBB N 1
ATOM 9156 C CA . THR B 1 630 ? 99.952 -4.439 7.106 1.000 87.145 2494 THR BBB CA 1
ATOM 9157 C C . THR B 1 630 ? 99.296 -5.609 6.356 1.000 93.080 2494 THR BBB C 1
ATOM 9158 O O . THR B 1 630 ? 100.009 -6.503 5.918 1.000 88.465 2494 THR BBB O 1
ATOM 9162 N N . PHE B 1 631 ? 97.971 -5.590 6.228 1.000 101.869 2495 PHE BBB N 1
ATOM 9163 C CA . PHE B 1 631 ? 97.161 -6.700 5.658 1.000 106.762 2495 PHE BBB CA 1
ATOM 9164 C C . PHE B 1 631 ? 97.233 -6.711 4.132 1.000 102.375 2495 PHE BBB C 1
ATOM 9165 O O . PHE B 1 631 ? 96.723 -7.701 3.598 1.000 107.510 2495 PHE BBB O 1
ATOM 9173 N N . HIS B 1 632 ? 97.813 -5.706 3.462 1.000 109.185 2496 HIS BBB N 1
ATOM 9174 C CA . HIS B 1 632 ? 97.799 -5.588 1.968 1.000 117.082 2496 HIS BBB CA 1
ATOM 9175 C C . HIS B 1 632 ? 99.109 -4.968 1.468 1.000 121.964 2496 HIS BBB C 1
ATOM 9176 O O . HIS B 1 632 ? 99.120 -3.724 1.258 1.000 120.742 2496 HIS BBB O 1
ATOM 9183 N N . SER B 1 633 ? 100.139 -5.814 1.298 1.000 124.553 2497 SER BBB N 1
ATOM 9184 C CA . SER B 1 633 ? 101.421 -5.540 0.582 1.000 123.245 2497 SER BBB CA 1
ATOM 9185 C C . SER B 1 633 ? 101.146 -5.089 -0.868 1.000 120.325 2497 SER BBB C 1
ATOM 9186 O O . SER B 1 633 ? 102.009 -4.383 -1.461 1.000 109.387 2497 SER BBB O 1
ATOM 9188 N N . THR B 1 634 ? 99.987 -5.504 -1.409 1.000 118.754 2498 THR BBB N 1
ATOM 9189 C CA . THR B 1 634 ? 99.358 -5.051 -2.685 1.000 109.399 2498 THR BBB CA 1
ATOM 9190 C C . THR B 1 634 ? 99.367 -3.509 -2.743 1.000 102.114 2498 THR BBB C 1
ATOM 9191 O O . THR B 1 634 ? 99.527 -2.895 -1.654 1.000 96.643 2498 THR BBB O 1
ATOM 9195 N N . PHE B 1 635 ? 99.231 -2.899 -3.940 1.000 91.021 2499 PHE BBB N 1
ATOM 9196 C CA . PHE B 1 635 ? 99.605 -1.485 -4.237 1.000 83.382 2499 PHE BBB CA 1
ATOM 9197 C C . PHE B 1 635 ? 98.879 -0.504 -3.297 1.000 71.535 2499 PHE BBB C 1
ATOM 9198 O O . PHE B 1 635 ? 97.758 -0.771 -2.878 1.000 72.715 2499 PHE BBB O 1
ATOM 9206 N N . LYS B 1 636 ? 99.564 0.562 -2.905 1.000 60.859 2500 LYS BBB N 1
ATOM 9207 C CA . LYS B 1 636 ? 99.138 1.461 -1.810 1.000 62.781 2500 LYS BBB CA 1
ATOM 9208 C C . LYS B 1 636 ? 97.958 2.331 -2.295 1.000 59.003 2500 LYS BBB C 1
ATOM 9209 O O . LYS B 1 636 ? 97.213 2.813 -1.475 1.000 55.489 2500 LYS BBB O 1
ATOM 9215 N N . SER B 1 637 ? 97.903 2.532 -3.606 1.000 54.703 2501 SER BBB N 1
ATOM 9216 C CA . SER B 1 637 ? 97.032 3.457 -4.349 1.000 57.719 2501 SER BBB CA 1
ATOM 9217 C C . SER B 1 637 ? 97.011 2.996 -5.810 1.000 55.649 2501 SER BBB C 1
ATOM 9218 O O . SER B 1 637 ? 97.942 2.339 -6.248 1.000 55.156 2501 SER BBB O 1
ATOM 9221 N N . HIS B 1 638 ? 96.033 3.440 -6.568 1.000 53.863 2502 HIS BBB N 1
ATOM 9222 C CA . HIS B 1 638 ? 96.016 3.262 -8.032 1.000 56.010 2502 HIS BBB CA 1
ATOM 9223 C C . HIS B 1 638 ? 97.240 3.933 -8.666 1.000 53.949 2502 HIS BBB C 1
ATOM 9224 O O . HIS B 1 638 ? 97.668 3.454 -9.695 1.000 57.803 2502 HIS BBB O 1
ATOM 9231 N N . GLY B 1 639 ? 97.771 5.014 -8.106 1.000 53.170 2503 GLY BBB N 1
ATOM 9232 C CA . GLY B 1 639 ? 98.966 5.673 -8.663 1.000 54.064 2503 GLY BBB CA 1
ATOM 9233 C C . GLY B 1 639 ? 100.179 4.759 -8.546 1.000 57.526 2503 GLY BBB C 1
ATOM 9234 O O . GLY B 1 639 ? 100.976 4.727 -9.456 1.000 59.105 2503 GLY BBB O 1
ATOM 9235 N N . HIS B 1 640 ? 100.288 3.983 -7.474 1.000 60.287 2504 HIS BBB N 1
ATOM 9236 C CA . HIS B 1 640 ? 101.389 3.004 -7.286 1.000 64.805 2504 HIS BBB CA 1
ATOM 9237 C C . HIS B 1 640 ? 101.363 1.968 -8.422 1.000 66.955 2504 HIS BBB C 1
ATOM 9238 O O . HIS B 1 640 ? 102.406 1.458 -8.688 1.000 65.045 2504 HIS BBB O 1
ATOM 9245 N N . ARG B 1 641 ? 100.262 1.774 -9.161 1.000 76.770 2505 ARG BBB N 1
ATOM 9246 C CA . ARG B 1 641 ? 100.253 0.961 -10.419 1.000 81.644 2505 ARG BBB CA 1
ATOM 9247 C C . ARG B 1 641 ? 100.727 1.806 -11.616 1.000 86.838 2505 ARG BBB C 1
ATOM 9248 O O . ARG B 1 641 ? 101.626 1.325 -12.355 1.000 87.317 2505 ARG BBB O 1
ATOM 9256 N N . GLU B 1 642 ? 100.145 2.995 -11.841 1.000 90.358 2506 GLU BBB N 1
ATOM 9257 C CA . GLU B 1 642 ? 100.605 3.965 -12.886 1.000 96.814 2506 GLU BBB CA 1
ATOM 9258 C C . GLU B 1 642 ? 102.137 4.095 -12.797 1.000 101.307 2506 GLU BBB C 1
ATOM 9259 O O . GLU B 1 642 ? 102.818 3.740 -13.782 1.000 104.277 2506 GLU BBB O 1
ATOM 9262 N N . GLY B 1 643 ? 102.650 4.550 -11.643 1.000 101.224 2507 GLY BBB N 1
ATOM 9263 C CA . GLY B 1 643 ? 104.077 4.812 -11.370 1.000 101.377 2507 GLY BBB CA 1
ATOM 9264 C C . GLY B 1 643 ? 104.929 3.549 -11.296 1.000 106.658 2507 GLY BBB C 1
ATOM 9265 O O . GLY B 1 643 ? 106.162 3.701 -11.288 1.000 97.177 2507 GLY BBB O 1
ATOM 9266 N N . MET B 1 644 ? 104.313 2.355 -11.248 1.000 110.297 2508 MET BBB N 1
ATOM 9267 C CA . MET B 1 644 ? 104.979 1.017 -11.373 1.000 110.203 2508 MET BBB CA 1
ATOM 9268 C C . MET B 1 644 ? 105.694 0.933 -12.728 1.000 109.688 2508 MET BBB C 1
ATOM 9269 O O . MET B 1 644 ? 106.925 0.691 -12.706 1.000 114.236 2508 MET BBB O 1
ATOM 9274 N N . LEU B 1 645 ? 104.999 1.182 -13.851 1.000 111.291 2509 LEU BBB N 1
ATOM 9275 C CA . LEU B 1 645 ? 105.571 1.123 -15.242 1.000 114.370 2509 LEU BBB CA 1
ATOM 9276 C C . LEU B 1 645 ? 106.899 1.897 -15.367 1.000 114.516 2509 LEU BBB C 1
ATOM 9277 O O . LEU B 1 645 ? 107.782 1.426 -16.126 1.000 122.064 2509 LEU BBB O 1
ATOM 9282 N N . GLN B 1 646 ? 107.038 3.023 -14.657 1.000 110.465 2510 GLN BBB N 1
ATOM 9283 C CA . GLN B 1 646 ? 108.134 4.022 -14.841 1.000 111.874 2510 GLN BBB CA 1
ATOM 9284 C C . GLN B 1 646 ? 109.481 3.458 -14.336 1.000 103.868 2510 GLN BBB C 1
ATOM 9285 O O . GLN B 1 646 ? 109.634 3.233 -13.103 1.000 93.321 2510 GLN BBB O 1
ATOM 9291 N N . CYS B 1 663 ? 97.225 -9.293 -12.504 1.000 118.607 2527 CYS BBB N 1
ATOM 9292 C CA . CYS B 1 663 ? 97.664 -8.891 -11.135 1.000 120.376 2527 CYS BBB CA 1
ATOM 9293 C C . CYS B 1 663 ? 96.507 -8.185 -10.417 1.000 119.326 2527 CYS BBB C 1
ATOM 9294 O O . CYS B 1 663 ? 96.572 -6.980 -10.171 1.000 121.727 2527 CYS BBB O 1
ATOM 9297 N N . PRO B 1 664 ? 95.405 -8.905 -10.073 1.000 114.527 2528 PRO BBB N 1
ATOM 9298 C CA . PRO B 1 664 ? 94.126 -8.261 -9.749 1.000 107.290 2528 PRO BBB CA 1
ATOM 9299 C C . PRO B 1 664 ? 94.188 -7.298 -8.555 1.000 95.275 2528 PRO BBB C 1
ATOM 9300 O O . PRO B 1 664 ? 95.102 -7.390 -7.734 1.000 88.609 2528 PRO BBB O 1
ATOM 9304 N N . ILE B 1 665 ? 93.219 -6.379 -8.504 1.000 86.561 2529 ILE BBB N 1
ATOM 9305 C CA . ILE B 1 665 ? 93.136 -5.318 -7.457 1.000 76.590 2529 ILE BBB CA 1
ATOM 9306 C C . ILE B 1 665 ? 92.691 -6.002 -6.160 1.000 70.323 2529 ILE BBB C 1
ATOM 9307 O O . ILE B 1 665 ? 91.682 -6.728 -6.170 1.000 70.422 2529 ILE BBB O 1
ATOM 9312 N N . ARG B 1 666 ? 93.394 -5.722 -5.076 1.000 65.776 2530 ARG BBB N 1
ATOM 9313 C CA . ARG B 1 666 ? 93.073 -6.195 -3.714 1.000 65.946 2530 ARG BBB CA 1
ATOM 9314 C C . ARG B 1 666 ? 93.134 -4.988 -2.785 1.000 64.032 2530 ARG BBB C 1
ATOM 9315 O O . ARG B 1 666 ? 93.829 -4.043 -3.135 1.000 63.860 2530 ARG BBB O 1
ATOM 9323 N N . GLY B 1 667 ? 92.363 -5.007 -1.701 1.000 63.249 2531 GLY BBB N 1
ATOM 9324 C CA . GLY B 1 667 ? 92.421 -4.023 -0.615 1.000 60.754 2531 GLY BBB CA 1
ATOM 9325 C C . GLY B 1 667 ? 91.394 -2.907 -0.761 1.000 61.480 2531 GLY BBB C 1
ATOM 9326 O O . GLY B 1 667 ? 90.455 -3.048 -1.554 1.000 60.203 2531 GLY BBB O 1
ATOM 9327 N N . GLY B 1 668 ? 91.589 -1.846 0.030 1.000 59.331 2532 GLY BBB N 1
ATOM 9328 C CA . GLY B 1 668 ? 90.709 -0.692 0.196 1.000 59.247 2532 GLY BBB CA 1
ATOM 9329 C C . GLY B 1 668 ? 91.478 0.586 -0.110 1.000 58.225 2532 GLY BBB C 1
ATOM 9330 O O . GLY B 1 668 ? 92.644 0.722 0.334 1.000 53.577 2532 GLY BBB O 1
ATOM 9331 N N . PHE B 1 669 ? 90.861 1.463 -0.891 1.000 53.745 2533 PHE BBB N 1
ATOM 9332 C CA . PHE B 1 669 ? 91.467 2.686 -1.431 1.000 51.126 2533 PHE BBB CA 1
ATOM 9333 C C . PHE B 1 669 ? 90.618 3.866 -0.948 1.000 50.619 2533 PHE BBB C 1
ATOM 9334 O O . PHE B 1 669 ? 89.375 3.919 -1.230 1.000 48.224 2533 PHE BBB O 1
ATOM 9342 N N . PHE B 1 670 ? 91.248 4.783 -0.227 1.000 49.046 2534 PHE BBB N 1
ATOM 9343 C CA . PHE B 1 670 ? 90.632 6.019 0.302 1.000 48.944 2534 PHE BBB CA 1
ATOM 9344 C C . PHE B 1 670 ? 90.239 6.898 -0.884 1.000 46.487 2534 PHE BBB C 1
ATOM 9345 O O . PHE B 1 670 ? 91.121 7.223 -1.699 1.000 47.740 2534 PHE BBB O 1
ATOM 9353 N N . ILE B 1 671 ? 88.943 7.185 -1.057 1.000 46.701 2535 ILE BBB N 1
ATOM 9354 C CA . ILE B 1 671 ? 88.470 7.927 -2.259 1.000 46.400 2535 ILE BBB CA 1
ATOM 9355 C C . ILE B 1 671 ? 87.863 9.286 -1.868 1.000 45.897 2535 ILE BBB C 1
ATOM 9356 O O . ILE B 1 671 ? 87.902 10.199 -2.693 1.000 42.007 2535 ILE BBB O 1
ATOM 9361 N N . LEU B 1 672 ? 87.361 9.456 -0.649 1.000 45.442 2536 LEU BBB N 1
ATOM 9362 C CA . LEU B 1 672 ? 86.691 10.710 -0.280 1.000 45.249 2536 LEU BBB CA 1
ATOM 9363 C C . LEU B 1 672 ? 86.584 10.793 1.234 1.000 45.810 2536 LEU BBB C 1
ATOM 9364 O O . LEU B 1 672 ? 86.385 9.777 1.910 1.000 45.806 2536 LEU BBB O 1
ATOM 9369 N N . GLN B 1 673 ? 86.728 12.001 1.744 1.000 45.656 2537 GLN BBB N 1
ATOM 9370 C CA . GLN B 1 673 ? 86.421 12.337 3.142 1.000 47.160 2537 GLN BBB CA 1
ATOM 9371 C C . GLN B 1 673 ? 85.241 13.305 3.111 1.000 47.084 2537 GLN BBB C 1
ATOM 9372 O O . GLN B 1 673 ? 85.240 14.224 2.283 1.000 44.594 2537 GLN BBB O 1
ATOM 9378 N N . LEU B 1 674 ? 84.296 13.105 4.013 1.000 48.451 2538 LEU BBB N 1
ATOM 9379 C CA . LEU B 1 674 ? 83.053 13.887 4.113 1.000 49.381 2538 LEU BBB CA 1
ATOM 9380 C C . LEU B 1 674 ? 82.793 14.290 5.554 1.000 49.529 2538 LEU BBB C 1
ATOM 9381 O O . LEU B 1 674 ? 81.603 14.240 5.956 1.000 51.228 2538 LEU BBB O 1
ATOM 9386 N N . HIS B 1 675 ? 83.835 14.730 6.261 1.000 49.608 2539 HIS BBB N 1
ATOM 9387 C CA . HIS B 1 675 ? 83.774 15.432 7.569 1.000 50.144 2539 HIS BBB CA 1
ATOM 9388 C C . HIS B 1 675 ? 83.447 14.473 8.712 1.000 53.594 2539 HIS BBB C 1
ATOM 9389 O O . HIS B 1 675 ? 84.197 14.495 9.678 1.000 68.113 2539 HIS BBB O 1
ATOM 9396 N N . ASP B 1 676 ? 82.369 13.694 8.664 1.000 55.790 2540 ASP BBB N 1
ATOM 9397 C CA . ASP B 1 676 ? 82.111 12.667 9.713 1.000 55.147 2540 ASP BBB CA 1
ATOM 9398 C C . ASP B 1 676 ? 82.114 11.277 9.063 1.000 55.692 2540 ASP BBB C 1
ATOM 9399 O O . ASP B 1 676 ? 81.682 10.331 9.726 1.000 56.970 2540 ASP BBB O 1
ATOM 9404 N N . GLU B 1 677 ? 82.592 11.156 7.824 1.000 53.201 2541 GLU BBB N 1
ATOM 9405 C CA . GLU B 1 677 ? 82.378 9.951 6.995 1.000 55.064 2541 GLU BBB CA 1
ATOM 9406 C C . GLU B 1 677 ? 83.610 9.711 6.116 1.000 50.871 2541 GLU BBB C 1
ATOM 9407 O O . GLU B 1 677 ? 84.114 10.659 5.540 1.000 50.083 2541 GLU BBB O 1
ATOM 9413 N N . LEU B 1 678 ? 84.056 8.464 6.028 1.000 51.808 2542 LEU BBB N 1
ATOM 9414 C CA . LEU B 1 678 ? 85.173 8.029 5.150 1.000 53.165 2542 LEU BBB CA 1
ATOM 9415 C C . LEU B 1 678 ? 84.631 7.113 4.061 1.000 51.971 2542 LEU BBB C 1
ATOM 9416 O O . LEU B 1 678 ? 83.823 6.253 4.415 1.000 54.558 2542 LEU BBB O 1
ATOM 9421 N N . LEU B 1 679 ? 85.006 7.351 2.804 1.000 51.320 2543 LEU BBB N 1
ATOM 9422 C CA . LEU B 1 679 ? 84.642 6.480 1.670 1.000 53.051 2543 LEU BBB CA 1
ATOM 9423 C C . LEU B 1 679 ? 85.896 5.760 1.186 1.000 52.694 2543 LEU BBB C 1
ATOM 9424 O O . LEU B 1 679 ? 86.917 6.411 0.930 1.000 48.018 2543 LEU BBB O 1
ATOM 9429 N N . TYR B 1 680 ? 85.759 4.463 0.996 1.000 53.334 2544 TYR BBB N 1
ATOM 9430 C CA . TYR B 1 680 ? 86.789 3.569 0.441 1.000 55.035 2544 TYR BBB CA 1
ATOM 9431 C C . TYR B 1 680 ? 86.165 2.796 -0.728 1.000 56.166 2544 TYR BBB C 1
ATOM 9432 O O . TYR B 1 680 ? 84.960 2.433 -0.692 1.000 55.461 2544 TYR BBB O 1
ATOM 9441 N N . GLU B 1 681 ? 86.975 2.598 -1.756 1.000 53.629 2545 GLU BBB N 1
ATOM 9442 C CA . GLU B 1 681 ? 86.708 1.691 -2.891 1.000 55.449 2545 GLU BBB CA 1
ATOM 9443 C C . GLU B 1 681 ? 87.378 0.361 -2.538 1.000 54.836 2545 GLU BBB C 1
ATOM 9444 O O . GLU B 1 681 ? 88.573 0.402 -2.211 1.000 56.169 2545 GLU BBB O 1
ATOM 9450 N N . VAL B 1 682 ? 86.647 -0.748 -2.508 1.000 54.325 2546 VAL BBB N 1
ATOM 9451 C CA . VAL B 1 682 ? 87.183 -2.026 -1.948 1.000 55.301 2546 VAL BBB CA 1
ATOM 9452 C C . VAL B 1 682 ? 86.932 -3.173 -2.922 1.000 55.615 2546 VAL BBB C 1
ATOM 9453 O O . VAL B 1 682 ? 85.819 -3.280 -3.441 1.000 54.231 2546 VAL BBB O 1
ATOM 9457 N N . ALA B 1 683 ? 87.933 -4.022 -3.128 1.000 58.784 2547 ALA BBB N 1
ATOM 9458 C CA . ALA B 1 683 ? 87.799 -5.262 -3.942 1.000 62.182 2547 ALA BBB CA 1
ATOM 9459 C C . ALA B 1 683 ? 86.785 -6.196 -3.262 1.000 67.222 2547 ALA BBB C 1
ATOM 9460 O O . ALA B 1 683 ? 86.776 -6.255 -2.014 1.000 67.681 2547 ALA BBB O 1
ATOM 9462 N N . GLU B 1 684 ? 85.918 -6.854 -4.037 1.000 75.269 2548 GLU BBB N 1
ATOM 9463 C CA . GLU B 1 684 ? 84.867 -7.796 -3.528 1.000 83.011 2548 GLU BBB CA 1
ATOM 9464 C C . GLU B 1 684 ? 85.413 -8.702 -2.408 1.000 83.424 2548 GLU BBB C 1
ATOM 9465 O O . GLU B 1 684 ? 84.741 -8.811 -1.352 1.000 86.244 2548 GLU BBB O 1
ATOM 9471 N N . GLU B 1 685 ? 86.579 -9.331 -2.599 1.000 83.498 2549 GLU BBB N 1
ATOM 9472 C CA . GLU B 1 685 ? 87.143 -10.323 -1.626 1.000 86.302 2549 GLU BBB CA 1
ATOM 9473 C C . GLU B 1 685 ? 87.553 -9.646 -0.311 1.000 83.793 2549 GLU BBB C 1
ATOM 9474 O O . GLU B 1 685 ? 87.786 -10.351 0.674 1.000 80.302 2549 GLU BBB O 1
ATOM 9480 N N . ASP B 1 686 ? 87.696 -8.322 -0.278 1.000 78.426 2550 ASP BBB N 1
ATOM 9481 C CA . ASP B 1 686 ? 88.319 -7.681 0.902 1.000 75.120 2550 ASP BBB CA 1
ATOM 9482 C C . ASP B 1 686 ? 87.281 -6.875 1.682 1.000 74.143 2550 ASP BBB C 1
ATOM 9483 O O . ASP B 1 686 ? 87.695 -6.329 2.704 1.000 74.055 2550 ASP BBB O 1
ATOM 9488 N N . VAL B 1 687 ? 86.006 -6.840 1.266 1.000 72.232 2551 VAL BBB N 1
ATOM 9489 C CA . VAL B 1 687 ? 85.055 -5.839 1.832 1.000 74.391 2551 VAL BBB CA 1
ATOM 9490 C C . VAL B 1 687 ? 84.751 -6.208 3.283 1.000 72.652 2551 VAL BBB C 1
ATOM 9491 O O . VAL B 1 687 ? 84.619 -5.294 4.080 1.000 74.687 2551 VAL BBB O 1
ATOM 9495 N N . VAL B 1 688 ? 84.634 -7.476 3.629 1.000 73.048 2552 VAL BBB N 1
ATOM 9496 C CA . VAL B 1 688 ? 84.316 -7.883 5.031 1.000 75.201 2552 VAL BBB CA 1
ATOM 9497 C C . VAL B 1 688 ? 85.475 -7.433 5.935 1.000 75.002 2552 VAL BBB C 1
ATOM 9498 O O . VAL B 1 688 ? 85.197 -6.781 6.954 1.000 78.858 2552 VAL BBB O 1
ATOM 9502 N N . GLN B 1 689 ? 86.719 -7.748 5.576 1.000 74.964 2553 GLN BBB N 1
ATOM 9503 C CA . GLN B 1 689 ? 87.902 -7.444 6.430 1.000 78.094 2553 GLN BBB CA 1
ATOM 9504 C C . GLN B 1 689 ? 88.113 -5.912 6.518 1.000 74.805 2553 GLN BBB C 1
ATOM 9505 O O . GLN B 1 689 ? 88.407 -5.404 7.621 1.000 73.040 2553 GLN BBB O 1
ATOM 9511 N N . VAL B 1 690 ? 88.010 -5.196 5.402 1.000 68.153 2554 VAL BBB N 1
ATOM 9512 C CA . VAL B 1 690 ? 88.196 -3.721 5.368 1.000 66.732 2554 VAL BBB CA 1
ATOM 9513 C C . VAL B 1 690 ? 87.090 -3.037 6.194 1.000 64.994 2554 VAL BBB C 1
ATOM 9514 O O . VAL B 1 690 ? 87.399 -2.072 6.906 1.000 62.503 2554 VAL BBB O 1
ATOM 9518 N N . ALA B 1 691 ? 85.854 -3.527 6.134 1.000 64.189 2555 ALA BBB N 1
ATOM 9519 C CA . ALA B 1 691 ? 84.728 -2.980 6.922 1.000 66.077 2555 ALA BBB CA 1
ATOM 9520 C C . ALA B 1 691 ? 85.041 -3.124 8.412 1.000 68.802 2555 ALA BBB C 1
ATOM 9521 O O . ALA B 1 691 ? 84.778 -2.155 9.145 1.000 66.939 2555 ALA BBB O 1
ATOM 9523 N N . GLN B 1 692 ? 85.568 -4.286 8.837 1.000 71.149 2556 GLN BBB N 1
ATOM 9524 C CA . GLN B 1 692 ? 85.950 -4.576 10.249 1.000 73.533 2556 GLN BBB CA 1
ATOM 9525 C C . GLN B 1 692 ? 87.042 -3.589 10.695 1.000 70.370 2556 GLN BBB C 1
ATOM 9526 O O . GLN B 1 692 ? 86.863 -2.943 11.738 1.000 72.276 2556 GLN BBB O 1
ATOM 9532 N N . ILE B 1 693 ? 88.123 -3.471 9.924 1.000 68.854 2557 ILE BBB N 1
ATOM 9533 C CA . ILE B 1 693 ? 89.259 -2.542 10.193 1.000 67.076 2557 ILE BBB CA 1
ATOM 9534 C C . ILE B 1 693 ? 88.727 -1.105 10.317 1.000 67.176 2557 ILE BBB C 1
ATOM 9535 O O . ILE B 1 693 ? 89.067 -0.424 11.290 1.000 67.430 2557 ILE BBB O 1
ATOM 9540 N N . VAL B 1 694 ? 87.939 -0.646 9.352 1.000 64.919 2558 VAL BBB N 1
ATOM 9541 C CA . VAL B 1 694 ? 87.443 0.755 9.307 1.000 63.602 2558 VAL BBB CA 1
ATOM 9542 C C . VAL B 1 694 ? 86.596 1.036 10.559 1.000 65.569 2558 VAL BBB C 1
ATOM 9543 O O . VAL B 1 694 ? 86.876 2.033 11.244 1.000 66.366 2558 VAL BBB O 1
ATOM 9547 N N . LYS B 1 695 ? 85.642 0.165 10.879 1.000 66.189 2559 LYS BBB N 1
ATOM 9548 C CA . LYS B 1 695 ? 84.737 0.313 12.051 1.000 71.468 2559 LYS BBB CA 1
ATOM 9549 C C . LYS B 1 695 ? 85.556 0.281 13.352 1.000 74.167 2559 LYS BBB C 1
ATOM 9550 O O . LYS B 1 695 ? 85.371 1.163 14.193 1.000 76.694 2559 LYS BBB O 1
ATOM 9556 N N . ASN B 1 696 ? 86.425 -0.709 13.504 1.000 74.612 2560 ASN BBB N 1
ATOM 9557 C CA . ASN B 1 696 ? 87.254 -0.892 14.717 1.000 77.598 2560 ASN BBB CA 1
ATOM 9558 C C . ASN B 1 696 ? 88.072 0.384 14.957 1.000 70.392 2560 ASN BBB C 1
ATOM 9559 O O . ASN B 1 696 ? 88.017 0.917 16.083 1.000 70.343 2560 ASN BBB O 1
ATOM 9564 N N . GLU B 1 697 ? 88.795 0.855 13.937 1.000 65.487 2561 GLU BBB N 1
ATOM 9565 C CA . GLU B 1 697 ? 89.747 1.988 14.051 1.000 65.700 2561 GLU BBB CA 1
ATOM 9566 C C . GLU B 1 697 ? 88.979 3.290 14.294 1.000 63.290 2561 GLU BBB C 1
ATOM 9567 O O . GLU B 1 697 ? 89.512 4.116 15.050 1.000 64.125 2561 GLU BBB O 1
ATOM 9573 N N . MET B 1 698 ? 87.767 3.446 13.739 1.000 62.914 2562 MET BBB N 1
ATOM 9574 C CA . MET B 1 698 ? 86.970 4.685 13.929 1.000 64.043 2562 MET BBB CA 1
ATOM 9575 C C . MET B 1 698 ? 86.393 4.708 15.346 1.000 66.677 2562 MET BBB C 1
ATOM 9576 O O . MET B 1 698 ? 86.417 5.802 15.940 1.000 67.671 2562 MET BBB O 1
ATOM 9581 N N . GLU B 1 699 ? 85.955 3.556 15.875 1.000 68.588 2563 GLU BBB N 1
ATOM 9582 C CA . GLU B 1 699 ? 85.351 3.404 17.233 1.000 74.895 2563 GLU BBB CA 1
ATOM 9583 C C . GLU B 1 699 ? 86.410 3.535 18.334 1.000 77.399 2563 GLU BBB C 1
ATOM 9584 O O . GLU B 1 699 ? 86.025 3.882 19.464 1.000 78.623 2563 GLU BBB O 1
ATOM 9590 N N . SER B 1 700 ? 87.683 3.253 18.019 1.000 79.453 2564 SER BBB N 1
ATOM 9591 C CA . SER B 1 700 ? 88.832 3.265 18.966 1.000 82.593 2564 SER BBB CA 1
ATOM 9592 C C . SER B 1 700 ? 89.654 4.550 18.827 1.000 79.796 2564 SER BBB C 1
ATOM 9593 O O . SER B 1 700 ? 90.656 4.652 19.551 1.000 85.772 2564 SER BBB O 1
ATOM 9596 N N . ALA B 1 701 ? 89.304 5.461 17.920 1.000 74.627 2565 ALA BBB N 1
ATOM 9597 C CA . ALA B 1 701 ? 90.171 6.609 17.563 1.000 74.266 2565 ALA BBB CA 1
ATOM 9598 C C . ALA B 1 701 ? 90.560 7.374 18.836 1.000 73.808 2565 ALA BBB C 1
ATOM 9599 O O . ALA B 1 701 ? 91.742 7.644 19.004 1.000 71.271 2565 ALA BBB O 1
ATOM 9601 N N . VAL B 1 702 ? 89.585 7.704 19.685 1.000 74.064 2566 VAL BBB N 1
ATOM 9602 C CA . VAL B 1 702 ? 89.801 8.285 21.042 1.000 76.715 2566 VAL BBB CA 1
ATOM 9603 C C . VAL B 1 702 ? 88.787 7.650 22.003 1.000 82.034 2566 VAL BBB C 1
ATOM 9604 O O . VAL B 1 702 ? 87.808 7.048 21.520 1.000 86.063 2566 VAL BBB O 1
ATOM 9608 N N . LYS B 1 703 ? 89.024 7.786 23.311 1.000 85.454 2567 LYS BBB N 1
ATOM 9609 C CA . LYS B 1 703 ? 88.125 7.346 24.403 1.000 89.116 2567 LYS BBB CA 1
ATOM 9610 C C . LYS B 1 703 ? 87.428 8.592 24.965 1.000 91.524 2567 LYS BBB C 1
ATOM 9611 O O . LYS B 1 703 ? 88.142 9.466 25.487 1.000 96.862 2567 LYS BBB O 1
ATOM 9613 N N . LEU B 1 704 ? 86.102 8.676 24.847 1.000 91.217 2568 LEU BBB N 1
ATOM 9614 C CA . LEU B 1 704 ? 85.263 9.740 25.470 1.000 93.797 2568 LEU BBB CA 1
ATOM 9615 C C . LEU B 1 704 ? 84.381 9.102 26.548 1.000 98.253 2568 LEU BBB C 1
ATOM 9616 O O . LEU B 1 704 ? 84.418 7.869 26.665 1.000 98.253 2568 LEU BBB O 1
ATOM 9621 N N . SER B 1 705 ? 83.596 9.917 27.267 1.000 99.804 2569 SER BBB N 1
ATOM 9622 C CA . SER B 1 705 ? 82.599 9.495 28.286 1.000 100.829 2569 SER BBB CA 1
ATOM 9623 C C . SER B 1 705 ? 81.511 8.658 27.611 1.000 101.347 2569 SER BBB C 1
ATOM 9624 O O . SER B 1 705 ? 80.895 7.823 28.305 1.000 103.266 2569 SER BBB O 1
ATOM 9627 N N . VAL B 1 706 ? 81.268 8.915 26.318 1.000 99.703 2570 VAL BBB N 1
ATOM 9628 C CA . VAL B 1 706 ? 80.226 8.229 25.494 1.000 97.177 2570 VAL BBB CA 1
ATOM 9629 C C . VAL B 1 706 ? 80.932 7.476 24.357 1.000 91.871 2570 VAL BBB C 1
ATOM 9630 O O . VAL B 1 706 ? 82.023 7.904 23.950 1.000 88.198 2570 VAL BBB O 1
ATOM 9634 N N . LYS B 1 707 ? 80.356 6.358 23.912 1.000 89.877 2571 LYS BBB N 1
ATOM 9635 C CA . LYS B 1 707 ? 80.951 5.480 22.866 1.000 85.968 2571 LYS BBB CA 1
ATOM 9636 C C . LYS B 1 707 ? 80.751 6.169 21.509 1.000 81.816 2571 LYS BBB C 1
ATOM 9637 O O . LYS B 1 707 ? 79.665 6.738 21.275 1.000 84.823 2571 LYS BBB O 1
ATOM 9639 N N . LEU B 1 708 ? 81.787 6.167 20.677 1.000 76.684 2572 LEU BBB N 1
ATOM 9640 C CA . LEU B 1 708 ? 81.745 6.637 19.275 1.000 75.405 2572 LEU BBB CA 1
ATOM 9641 C C . LEU B 1 708 ? 81.127 5.536 18.413 1.000 75.076 2572 LEU BBB C 1
ATOM 9642 O O . LEU B 1 708 ? 81.810 4.582 18.111 1.000 82.044 2572 LEU BBB O 1
ATOM 9647 N N . LYS B 1 709 ? 79.854 5.650 18.071 1.000 76.043 2573 LYS BBB N 1
ATOM 9648 C CA . LYS B 1 709 ? 79.137 4.648 17.254 1.000 75.498 2573 LYS BBB CA 1
ATOM 9649 C C . LYS B 1 709 ? 79.443 4.945 15.784 1.000 70.399 2573 LYS BBB C 1
ATOM 9650 O O . LYS B 1 709 ? 79.485 6.126 15.378 1.000 72.917 2573 LYS BBB O 1
ATOM 9654 N N . VAL B 1 710 ? 79.677 3.889 15.013 1.000 70.258 2574 VAL BBB N 1
ATOM 9655 C CA . VAL B 1 710 ? 79.940 3.936 13.552 1.000 67.642 2574 VAL BBB CA 1
ATOM 9656 C C . VAL B 1 710 ? 78.932 3.031 12.846 1.000 67.990 2574 VAL BBB C 1
ATOM 9657 O O . VAL B 1 710 ? 78.805 1.851 13.229 1.000 72.248 2574 VAL BBB O 1
ATOM 9661 N N . LYS B 1 711 ? 78.238 3.586 11.860 1.000 65.462 2575 LYS BBB N 1
ATOM 9662 C CA . LYS B 1 711 ? 77.395 2.848 10.893 1.000 67.362 2575 LYS BBB CA 1
ATOM 9663 C C . LYS B 1 711 ? 78.219 2.684 9.613 1.000 65.822 2575 LYS BBB C 1
ATOM 9664 O O . LYS B 1 711 ? 78.861 3.692 9.150 1.000 62.270 2575 LYS BBB O 1
ATOM 9667 N N . VAL B 1 712 ? 78.252 1.452 9.102 1.000 64.072 2576 VAL BBB N 1
ATOM 9668 C CA . VAL B 1 712 ? 78.942 1.087 7.837 1.000 63.001 2576 VAL BBB CA 1
ATOM 9669 C C . VAL B 1 712 ? 77.855 0.762 6.810 1.000 63.487 2576 VAL BBB C 1
ATOM 9670 O O . VAL B 1 712 ? 76.924 0.018 7.144 1.000 63.675 2576 VAL BBB O 1
ATOM 9674 N N . LYS B 1 713 ? 77.993 1.292 5.601 1.000 61.503 2577 LYS BBB N 1
ATOM 9675 C CA . LYS B 1 713 ? 77.153 0.923 4.445 1.000 61.730 2577 LYS BBB CA 1
ATOM 9676 C C . LYS B 1 713 ? 78.071 0.518 3.297 1.000 59.974 2577 LYS BBB C 1
ATOM 9677 O O . LYS B 1 713 ? 79.278 0.910 3.292 1.000 57.956 2577 LYS BBB O 1
ATOM 9682 N N . ILE B 1 714 ? 77.506 -0.209 2.344 1.000 62.805 2578 ILE BBB N 1
ATOM 9683 C CA . ILE B 1 714 ? 78.247 -0.786 1.187 1.000 67.071 2578 ILE BBB CA 1
ATOM 9684 C C . ILE B 1 714 ? 77.317 -0.801 -0.029 1.000 66.648 2578 ILE BBB C 1
ATOM 9685 O O . ILE B 1 714 ? 76.078 -0.865 0.171 1.000 62.923 2578 ILE BBB O 1
ATOM 9690 N N . GLY B 1 715 ? 77.874 -0.674 -1.233 1.000 63.511 2579 GLY BBB N 1
ATOM 9691 C CA . GLY B 1 715 ? 77.068 -0.743 -2.461 1.000 59.948 2579 GLY BBB CA 1
ATOM 9692 C C . GLY B 1 715 ? 77.867 -0.490 -3.722 1.000 58.451 2579 GLY BBB C 1
ATOM 9693 O O . GLY B 1 715 ? 79.120 -0.410 -3.655 1.000 55.878 2579 GLY BBB O 1
ATOM 9694 N N . ALA B 1 716 ? 77.157 -0.464 -4.848 1.000 57.064 2580 ALA BBB N 1
ATOM 9695 C CA . ALA B 1 716 ? 77.716 -0.430 -6.222 1.000 57.219 2580 ALA BBB CA 1
ATOM 9696 C C . ALA B 1 716 ? 77.954 1.030 -6.637 1.000 55.091 2580 ALA BBB C 1
ATOM 9697 O O . ALA B 1 716 ? 78.414 1.295 -7.737 1.000 54.307 2580 ALA BBB O 1
ATOM 9699 N N . SER B 1 717 ? 77.585 1.962 -5.776 1.000 53.704 2581 SER BBB N 1
ATOM 9700 C CA . SER B 1 717 ? 77.717 3.414 -6.022 1.000 53.971 2581 SER BBB CA 1
ATOM 9701 C C . SER B 1 717 ? 77.534 4.152 -4.706 1.000 54.105 2581 SER BBB C 1
ATOM 9702 O O . SER B 1 717 ? 76.966 3.591 -3.754 1.000 56.495 2581 SER BBB O 1
ATOM 9705 N N . TRP B 1 718 ? 78.018 5.385 -4.667 1.000 53.546 2582 TRP BBB N 1
ATOM 9706 C CA . TRP B 1 718 ? 77.898 6.258 -3.482 1.000 50.874 2582 TRP BBB CA 1
ATOM 9707 C C . TRP B 1 718 ? 76.402 6.501 -3.226 1.000 52.476 2582 TRP BBB C 1
ATOM 9708 O O . TRP B 1 718 ? 75.995 6.683 -2.084 1.000 54.026 2582 TRP BBB O 1
ATOM 9719 N N . GLY B 1 719 ? 75.605 6.477 -4.286 1.000 56.849 2583 GLY BBB N 1
ATOM 9720 C CA . GLY B 1 719 ? 74.155 6.737 -4.246 1.000 59.050 2583 GLY BBB CA 1
ATOM 9721 C C . GLY B 1 719 ? 73.342 5.548 -3.763 1.000 60.392 2583 GLY BBB C 1
ATOM 9722 O O . GLY B 1 719 ? 72.262 5.780 -3.285 1.000 64.818 2583 GLY BBB O 1
ATOM 9723 N N . GLU B 1 720 ? 73.843 4.322 -3.876 1.000 64.041 2584 GLU BBB N 1
ATOM 9724 C CA . GLU B 1 720 ? 73.075 3.094 -3.532 1.000 71.694 2584 GLU BBB CA 1
ATOM 9725 C C . GLU B 1 720 ? 73.769 2.316 -2.421 1.000 67.046 2584 GLU BBB C 1
ATOM 9726 O O . GLU B 1 720 ? 73.980 1.138 -2.592 1.000 68.161 2584 GLU BBB O 1
ATOM 9732 N N . LEU B 1 721 ? 74.075 2.981 -1.316 1.000 65.799 2585 LEU BBB N 1
ATOM 9733 C CA . LEU B 1 721 ? 74.693 2.350 -0.134 1.000 65.259 2585 LEU BBB CA 1
ATOM 9734 C C . LEU B 1 721 ? 73.595 1.677 0.690 1.000 65.756 2585 LEU BBB C 1
ATOM 9735 O O . LEU B 1 721 ? 72.546 2.289 0.889 1.000 66.418 2585 LEU BBB O 1
ATOM 9740 N N . LYS B 1 722 ? 73.853 0.451 1.134 1.000 65.307 2586 LYS BBB N 1
ATOM 9741 C CA . LYS B 1 722 ? 72.937 -0.328 1.998 1.000 70.962 2586 LYS BBB CA 1
ATOM 9742 C C . LYS B 1 722 ? 73.656 -0.600 3.320 1.000 70.298 2586 LYS BBB C 1
ATOM 9743 O O . LYS B 1 722 ? 74.860 -0.879 3.260 1.000 66.582 2586 LYS BBB O 1
ATOM 9746 N N . ASP B 1 723 ? 72.932 -0.531 4.447 1.000 76.459 2587 ASP BBB N 1
ATOM 9747 C CA . ASP B 1 723 ? 73.407 -0.962 5.789 1.000 77.436 2587 ASP BBB CA 1
ATOM 9748 C C . ASP B 1 723 ? 74.093 -2.318 5.663 1.000 75.728 2587 ASP BBB C 1
ATOM 9749 O O . ASP B 1 723 ? 73.598 -3.183 4.969 1.000 78.723 2587 ASP BBB O 1
ATOM 9754 N N . PHE B 1 724 ? 75.227 -2.447 6.328 1.000 80.081 2588 PHE BBB N 1
ATOM 9755 C CA . PHE B 1 724 ? 76.115 -3.625 6.331 1.000 82.531 2588 PHE BBB CA 1
ATOM 9756 C C . PHE B 1 724 ? 76.546 -3.846 7.780 1.000 88.437 2588 PHE BBB C 1
ATOM 9757 O O . PHE B 1 724 ? 77.314 -3.008 8.296 1.000 87.351 2588 PHE BBB O 1
ATOM 9765 N N . ASP B 1 725 ? 76.010 -4.898 8.411 1.000 98.210 2589 ASP BBB N 1
ATOM 9766 C CA . ASP B 1 725 ? 76.345 -5.303 9.804 1.000 107.358 2589 ASP BBB CA 1
ATOM 9767 C C . ASP B 1 725 ? 77.759 -5.900 9.810 1.000 110.079 2589 ASP BBB C 1
ATOM 9768 O O . ASP B 1 725 ? 77.987 -6.893 9.104 1.000 111.998 2589 ASP BBB O 1
ATOM 9773 N N . VAL B 1 726 ? 78.668 -5.293 10.576 1.000 110.980 2590 VAL BBB N 1
ATOM 9774 C CA . VAL B 1 726 ? 80.117 -5.644 10.611 1.000 113.658 2590 VAL BBB CA 1
ATOM 9775 C C . VAL B 1 726 ? 80.444 -6.257 11.977 1.000 120.381 2590 VAL BBB C 1
ATOM 9776 O O . VAL B 1 726 ? 80.540 -7.490 12.103 1.000 117.469 2590 VAL BBB O 1
ATOM 9781 N N . SER C 1 5 ? 25.321 -57.817 37.291 1.000 122.776 1824 SER CCC N 1
ATOM 9782 C CA . SER C 1 5 ? 25.915 -57.104 36.119 1.000 122.967 1824 SER CCC CA 1
ATOM 9783 C C . SER C 1 5 ? 24.946 -56.017 35.624 1.000 123.373 1824 SER CCC C 1
ATOM 9784 O O . SER C 1 5 ? 23.716 -56.187 35.830 1.000 120.344 1824 SER CCC O 1
ATOM 9786 N N . LEU C 1 6 ? 25.487 -54.946 35.015 1.000 122.202 1825 LEU CCC N 1
ATOM 9787 C CA . LEU C 1 6 ? 24.730 -53.806 34.434 1.000 117.927 1825 LEU CCC CA 1
ATOM 9788 C C . LEU C 1 6 ? 23.670 -54.308 33.457 1.000 118.433 1825 LEU CCC C 1
ATOM 9789 O O . LEU C 1 6 ? 24.053 -54.936 32.460 1.000 119.047 1825 LEU CCC O 1
ATOM 9794 N N . SER C 1 7 ? 22.404 -53.953 33.675 1.000 117.625 1826 SER CCC N 1
ATOM 9795 C CA . SER C 1 7 ? 21.324 -54.194 32.689 1.000 119.175 1826 SER CCC CA 1
ATOM 9796 C C . SER C 1 7 ? 20.635 -52.866 32.350 1.000 113.916 1826 SER CCC C 1
ATOM 9797 O O . SER C 1 7 ? 20.512 -51.976 33.239 1.000 112.067 1826 SER CCC O 1
ATOM 9800 N N . ILE C 1 8 ? 20.266 -52.743 31.078 1.000 109.396 1827 ILE CCC N 1
ATOM 9801 C CA . ILE C 1 8 ? 19.490 -51.621 30.501 1.000 104.778 1827 ILE CCC CA 1
ATOM 9802 C C . ILE C 1 8 ? 18.100 -52.166 30.159 1.000 104.615 1827 ILE CCC C 1
ATOM 9803 O O . ILE C 1 8 ? 18.002 -53.015 29.263 1.000 102.591 1827 ILE CCC O 1
ATOM 9808 N N . ILE C 1 9 ? 17.071 -51.717 30.876 1.000 103.358 1828 ILE CCC N 1
ATOM 9809 C CA . ILE C 1 9 ? 15.641 -52.029 30.577 1.000 100.605 1828 ILE CCC CA 1
ATOM 9810 C C . ILE C 1 9 ? 15.117 -50.905 29.680 1.000 96.335 1828 ILE CCC C 1
ATOM 9811 O O . ILE C 1 9 ? 15.008 -49.758 30.161 1.000 89.459 1828 ILE CCC O 1
ATOM 9816 N N . ASP C 1 10 ? 14.841 -51.227 28.414 1.000 96.701 1829 ASP CCC N 1
ATOM 9817 C CA . ASP C 1 10 ? 14.255 -50.293 27.415 1.000 98.103 1829 ASP CCC CA 1
ATOM 9818 C C . ASP C 1 10 ? 12.736 -50.212 27.649 1.000 97.790 1829 ASP CCC C 1
ATOM 9819 O O . ASP C 1 10 ? 11.986 -51.022 27.057 1.000 98.885 1829 ASP CCC O 1
ATOM 9824 N N . VAL C 1 11 ? 12.295 -49.297 28.516 1.000 93.755 1830 VAL CCC N 1
ATOM 9825 C CA . VAL C 1 11 ? 10.903 -49.309 29.062 1.000 95.264 1830 VAL CCC CA 1
ATOM 9826 C C . VAL C 1 11 ? 9.895 -48.990 27.950 1.000 95.296 1830 VAL CCC C 1
ATOM 9827 O O . VAL C 1 11 ? 8.791 -49.480 28.062 1.000 96.292 1830 VAL CCC O 1
ATOM 9831 N N . ALA C 1 12 ? 10.298 -48.289 26.884 1.000 95.435 1831 ALA CCC N 1
ATOM 9832 C CA . ALA C 1 12 ? 9.422 -47.883 25.758 1.000 98.152 1831 ALA CCC CA 1
ATOM 9833 C C . ALA C 1 12 ? 9.346 -48.963 24.666 1.000 102.200 1831 ALA CCC C 1
ATOM 9834 O O . ALA C 1 12 ? 8.798 -48.682 23.583 1.000 103.386 1831 ALA CCC O 1
ATOM 9836 N N . SER C 1 13 ? 9.893 -50.153 24.908 1.000 104.279 1832 SER CCC N 1
ATOM 9837 C CA . SER C 1 13 ? 9.884 -51.276 23.937 1.000 107.311 1832 SER CCC CA 1
ATOM 9838 C C . SER C 1 13 ? 8.551 -52.028 24.020 1.000 109.427 1832 SER CCC C 1
ATOM 9839 O O . SER C 1 13 ? 8.246 -52.797 23.097 1.000 110.454 1832 SER CCC O 1
ATOM 9842 N N . ASP C 1 14 ? 7.784 -51.824 25.087 1.000 110.034 1833 ASP CCC N 1
ATOM 9843 C CA . ASP C 1 14 ? 6.527 -52.579 25.319 1.000 114.870 1833 ASP CCC CA 1
ATOM 9844 C C . ASP C 1 14 ? 5.630 -51.774 26.266 1.000 114.042 1833 ASP CCC C 1
ATOM 9845 O O . ASP C 1 14 ? 6.113 -51.437 27.372 1.000 112.266 1833 ASP CCC O 1
ATOM 9850 N N . GLN C 1 15 ? 4.391 -51.489 25.841 1.000 115.941 1834 GLN CCC N 1
ATOM 9851 C CA . GLN C 1 15 ? 3.372 -50.727 26.616 1.000 115.641 1834 GLN CCC CA 1
ATOM 9852 C C . GLN C 1 15 ? 3.243 -51.307 28.033 1.000 113.795 1834 GLN CCC C 1
ATOM 9853 O O . GLN C 1 15 ? 3.209 -50.534 28.983 1.000 108.268 1834 GLN CCC O 1
ATOM 9859 N N . ASN C 1 16 ? 3.182 -52.631 28.174 1.000 118.820 1835 ASN CCC N 1
ATOM 9860 C CA . ASN C 1 16 ? 2.960 -53.310 29.486 1.000 119.506 1835 ASN CCC CA 1
ATOM 9861 C C . ASN C 1 16 ? 4.182 -53.114 30.407 1.000 116.358 1835 ASN CCC C 1
ATOM 9862 O O . ASN C 1 16 ? 3.971 -52.856 31.611 1.000 117.053 1835 ASN CCC O 1
ATOM 9867 N N . LEU C 1 17 ? 5.404 -53.242 29.882 1.000 112.348 1836 LEU CCC N 1
ATOM 9868 C CA . LEU C 1 17 ? 6.666 -52.988 30.637 1.000 108.593 1836 LEU CCC CA 1
ATOM 9869 C C . LEU C 1 17 ? 6.725 -51.502 31.054 1.000 104.392 1836 LEU CCC C 1
ATOM 9870 O O . LEU C 1 17 ? 7.141 -51.207 32.196 1.000 101.908 1836 LEU CCC O 1
ATOM 9875 N N . PHE C 1 18 ? 6.304 -50.599 30.164 1.000 99.893 1837 PHE CCC N 1
ATOM 9876 C CA . PHE C 1 18 ? 6.300 -49.128 30.377 1.000 96.532 1837 PHE CCC CA 1
ATOM 9877 C C . PHE C 1 18 ? 5.433 -48.741 31.585 1.000 95.010 1837 PHE CCC C 1
ATOM 9878 O O . PHE C 1 18 ? 5.902 -47.949 32.425 1.000 93.704 1837 PHE CCC O 1
ATOM 9886 N N . GLN C 1 19 ? 4.219 -49.273 31.679 1.000 97.060 1838 GLN CCC N 1
ATOM 9887 C CA . GLN C 1 19 ? 3.242 -48.931 32.749 1.000 98.021 1838 GLN CCC CA 1
ATOM 9888 C C . GLN C 1 19 ? 3.740 -49.508 34.083 1.000 96.571 1838 GLN CCC C 1
ATOM 9889 O O . GLN C 1 19 ? 3.606 -48.813 35.122 1.000 94.396 1838 GLN CCC O 1
ATOM 9895 N N . THR C 1 20 ? 4.338 -50.704 34.058 1.000 98.690 1839 THR CCC N 1
ATOM 9896 C CA . THR C 1 20 ? 4.980 -51.314 35.254 1.000 99.690 1839 THR CCC CA 1
ATOM 9897 C C . THR C 1 20 ? 6.110 -50.401 35.730 1.000 96.158 1839 THR CCC C 1
ATOM 9898 O O . THR C 1 20 ? 6.168 -50.117 36.936 1.000 97.574 1839 THR CCC O 1
ATOM 9902 N N . PHE C 1 21 ? 6.959 -49.948 34.810 1.000 93.881 1840 PHE CCC N 1
ATOM 9903 C CA . PHE C 1 21 ? 8.046 -48.975 35.094 1.000 91.116 1840 PHE CCC CA 1
ATOM 9904 C C . PHE C 1 21 ? 7.443 -47.692 35.686 1.000 90.619 1840 PHE CCC C 1
ATOM 9905 O O . PHE C 1 21 ? 7.987 -47.179 36.697 1.000 88.586 1840 PHE CCC O 1
ATOM 9913 N N . ILE C 1 22 ? 6.373 -47.157 35.075 1.000 91.443 1841 ILE CCC N 1
ATOM 9914 C CA . ILE C 1 22 ? 5.802 -45.851 35.522 1.000 91.352 1841 ILE CCC CA 1
ATOM 9915 C C . ILE C 1 22 ? 5.234 -46.045 36.932 1.000 91.242 1841 ILE CCC C 1
ATOM 9916 O O . ILE C 1 22 ? 5.539 -45.221 37.800 1.000 90.271 1841 ILE CCC O 1
ATOM 9921 N N . LYS C 1 23 ? 4.495 -47.122 37.160 1.000 92.876 1842 LYS CCC N 1
ATOM 9922 C CA . LYS C 1 23 ? 3.892 -47.435 38.486 1.000 96.647 1842 LYS CCC CA 1
ATOM 9923 C C . LYS C 1 23 ? 5.015 -47.499 39.545 1.000 96.098 1842 LYS CCC C 1
ATOM 9924 O O . LYS C 1 23 ? 4.859 -46.837 40.611 1.000 96.040 1842 LYS CCC O 1
ATOM 9927 N N . GLU C 1 24 ? 6.105 -48.237 39.273 1.000 95.313 1843 GLU CCC N 1
ATOM 9928 C CA . GLU C 1 24 ? 7.263 -48.361 40.206 1.000 95.523 1843 GLU CCC CA 1
ATOM 9929 C C . GLU C 1 24 ? 7.894 -46.980 40.428 1.000 90.622 1843 GLU CCC C 1
ATOM 9930 O O . GLU C 1 24 ? 8.131 -46.583 41.599 1.000 88.306 1843 GLU CCC O 1
ATOM 9936 N N . TRP C 1 25 ? 8.185 -46.265 39.342 1.000 86.764 1844 TRP CCC N 1
ATOM 9937 C CA . TRP C 1 25 ? 8.831 -44.930 39.442 1.000 84.402 1844 TRP CCC CA 1
ATOM 9938 C C . TRP C 1 25 ? 8.017 -44.031 40.369 1.000 84.891 1844 TRP CCC C 1
ATOM 9939 O O . TRP C 1 25 ? 8.639 -43.402 41.210 1.000 84.404 1844 TRP CCC O 1
ATOM 9950 N N . ARG C 1 26 ? 6.683 -44.027 40.257 1.000 87.552 1845 ARG CCC N 1
ATOM 9951 C CA . ARG C 1 26 ? 5.807 -43.100 41.017 1.000 90.486 1845 ARG CCC CA 1
ATOM 9952 C C . ARG C 1 26 ? 5.891 -43.413 42.522 1.000 92.589 1845 ARG CCC C 1
ATOM 9953 O O . ARG C 1 26 ? 5.583 -42.493 43.315 1.000 91.769 1845 ARG CCC O 1
ATOM 9961 N N . CYS C 1 27 ? 6.320 -44.634 42.914 1.000 94.406 1846 CYS CCC N 1
ATOM 9962 C CA . CYS C 1 27 ? 6.505 -45.034 44.334 1.000 95.483 1846 CYS CCC CA 1
ATOM 9963 C C . CYS C 1 27 ? 7.819 -44.531 44.938 1.000 94.204 1846 CYS CCC C 1
ATOM 9964 O O . CYS C 1 27 ? 7.883 -44.492 46.179 1.000 96.213 1846 CYS CCC O 1
ATOM 9967 N N . LYS C 1 28 ? 8.819 -44.151 44.139 1.000 90.445 1847 LYS CCC N 1
ATOM 9968 C CA . LYS C 1 28 ? 10.191 -43.890 44.654 1.000 89.901 1847 LYS CCC CA 1
ATOM 9969 C C . LYS C 1 28 ? 10.274 -42.490 45.274 1.000 88.547 1847 LYS CCC C 1
ATOM 9970 O O . LYS C 1 28 ? 9.801 -41.551 44.644 1.000 89.205 1847 LYS CCC O 1
ATOM 9976 N N . LYS C 1 29 ? 10.911 -42.373 46.438 1.000 89.033 1848 LYS CCC N 1
ATOM 9977 C CA . LYS C 1 29 ? 11.214 -41.095 47.128 1.000 86.862 1848 LYS CCC CA 1
ATOM 9978 C C . LYS C 1 29 ? 12.619 -40.620 46.731 1.000 86.372 1848 LYS CCC C 1
ATOM 9979 O O . LYS C 1 29 ? 12.960 -39.451 47.057 1.000 84.485 1848 LYS CCC O 1
ATOM 9982 N N . ARG C 1 30 ? 13.422 -41.462 46.066 1.000 85.971 1849 ARG CCC N 1
ATOM 9983 C CA . ARG C 1 30 ? 14.782 -41.089 45.585 1.000 83.647 1849 ARG CCC CA 1
ATOM 9984 C C . ARG C 1 30 ? 15.072 -41.778 44.250 1.000 80.447 1849 ARG CCC C 1
ATOM 9985 O O . ARG C 1 30 ? 14.807 -42.954 44.142 1.000 82.291 1849 ARG CCC O 1
ATOM 9993 N N . PHE C 1 31 ? 15.665 -41.084 43.293 1.000 76.226 1850 PHE CCC N 1
ATOM 9994 C CA . PHE C 1 31 ? 16.141 -41.693 42.027 1.000 76.537 1850 PHE CCC CA 1
ATOM 9995 C C . PHE C 1 31 ? 17.131 -40.746 41.360 1.000 73.351 1850 PHE CCC C 1
ATOM 9996 O O . PHE C 1 31 ? 17.179 -39.576 41.712 1.000 72.791 1850 PHE CCC O 1
ATOM 10004 N N . SER C 1 32 ? 17.888 -41.284 40.425 1.000 74.786 1851 SER CCC N 1
ATOM 10005 C CA . SER C 1 32 ? 18.895 -40.569 39.628 1.000 73.718 1851 SER CCC CA 1
ATOM 10006 C C . SER C 1 32 ? 18.357 -40.499 38.210 1.000 75.013 1851 SER CCC C 1
ATOM 10007 O O . SER C 1 32 ? 17.642 -41.427 37.837 1.000 75.609 1851 SER CCC O 1
ATOM 10010 N N . ILE C 1 33 ? 18.671 -39.441 37.466 1.000 74.837 1852 ILE CCC N 1
ATOM 10011 C CA . ILE C 1 33 ? 18.444 -39.407 35.997 1.000 76.065 1852 ILE CCC CA 1
ATOM 10012 C C . ILE C 1 33 ? 19.746 -38.954 35.357 1.000 74.822 1852 ILE CCC C 1
ATOM 10013 O O . ILE C 1 33 ? 20.492 -38.194 35.987 1.000 70.587 1852 ILE CCC O 1
ATOM 10018 N N . SER C 1 34 ? 19.966 -39.387 34.131 1.000 76.382 1853 SER CCC N 1
ATOM 10019 C CA . SER C 1 34 ? 21.100 -38.959 33.290 1.000 76.398 1853 SER CCC CA 1
ATOM 10020 C C . SER C 1 34 ? 20.595 -38.835 31.852 1.000 76.261 1853 SER CCC C 1
ATOM 10021 O O . SER C 1 34 ? 20.012 -39.814 31.351 1.000 76.619 1853 SER CCC O 1
ATOM 10024 N N . LEU C 1 35 ? 20.802 -37.667 31.240 1.000 74.078 1854 LEU CCC N 1
ATOM 10025 C CA . LEU C 1 35 ? 20.377 -37.383 29.852 1.000 74.126 1854 LEU CCC CA 1
ATOM 10026 C C . LEU C 1 35 ? 21.344 -38.036 28.876 1.000 75.247 1854 LEU CCC C 1
ATOM 10027 O O . LEU C 1 35 ? 22.533 -37.976 29.114 1.000 76.143 1854 LEU CCC O 1
ATOM 10032 N N . ALA C 1 36 ? 20.827 -38.605 27.803 1.000 80.416 1855 ALA CCC N 1
ATOM 10033 C CA . ALA C 1 36 ? 21.601 -39.222 26.709 1.000 83.599 1855 ALA CCC CA 1
ATOM 10034 C C . ALA C 1 36 ? 21.676 -38.227 25.551 1.000 86.894 1855 ALA CCC C 1
ATOM 10035 O O . ALA C 1 36 ? 20.643 -38.033 24.895 1.000 87.687 1855 ALA CCC O 1
ATOM 10037 N N . CYS C 1 37 ? 22.841 -37.614 25.318 1.000 86.453 1856 CYS CCC N 1
ATOM 10038 C CA . CYS C 1 37 ? 23.082 -36.768 24.125 1.000 88.240 1856 CYS CCC CA 1
ATOM 10039 C C . CYS C 1 37 ? 24.062 -37.472 23.184 1.000 89.945 1856 CYS CCC C 1
ATOM 10040 O O . CYS C 1 37 ? 25.004 -38.087 23.695 1.000 86.474 1856 CYS CCC O 1
ATOM 10043 N N . GLU C 1 38 ? 23.822 -37.350 21.873 1.000 94.750 1857 GLU CCC N 1
ATOM 10044 C CA . GLU C 1 38 ? 24.637 -37.890 20.746 1.000 98.801 1857 GLU CCC CA 1
ATOM 10045 C C . GLU C 1 38 ? 24.691 -36.853 19.622 1.000 99.699 1857 GLU CCC C 1
ATOM 10046 O O . GLU C 1 38 ? 23.793 -36.001 19.590 1.000 99.460 1857 GLU CCC O 1
ATOM 10052 N N . LYS C 1 39 ? 25.676 -36.920 18.722 1.000 102.456 1858 LYS CCC N 1
ATOM 10053 C CA . LYS C 1 39 ? 25.609 -36.264 17.382 1.000 106.215 1858 LYS CCC CA 1
ATOM 10054 C C . LYS C 1 39 ? 24.846 -37.209 16.447 1.000 113.028 1858 LYS CCC C 1
ATOM 10055 O O . LYS C 1 39 ? 24.894 -38.429 16.697 1.000 117.850 1858 LYS CCC O 1
ATOM 10058 N N . ILE C 1 40 ? 24.114 -36.692 15.460 1.000 115.452 1859 ILE CCC N 1
ATOM 10059 C CA . ILE C 1 40 ? 23.741 -37.452 14.229 1.000 122.052 1859 ILE CCC CA 1
ATOM 10060 C C . ILE C 1 40 ? 24.042 -36.547 13.034 1.000 124.052 1859 ILE CCC C 1
ATOM 10061 O O . ILE C 1 40 ? 23.880 -35.323 13.204 1.000 123.335 1859 ILE CCC O 1
ATOM 10065 N N . ILE C 1 66 ? 12.425 -29.632 14.255 1.000 133.640 1885 ILE CCC N 1
ATOM 10066 C CA . ILE C 1 66 ? 11.771 -30.848 14.829 1.000 134.096 1885 ILE CCC CA 1
ATOM 10067 C C . ILE C 1 66 ? 12.175 -32.071 13.992 1.000 132.305 1885 ILE CCC C 1
ATOM 10068 O O . ILE C 1 66 ? 11.911 -32.076 12.784 1.000 130.656 1885 ILE CCC O 1
ATOM 10073 N N . ARG C 1 67 ? 12.794 -33.062 14.644 1.000 128.573 1886 ARG CCC N 1
ATOM 10074 C CA . ARG C 1 67 ? 13.380 -34.288 14.032 1.000 125.848 1886 ARG CCC CA 1
ATOM 10075 C C . ARG C 1 67 ? 12.741 -35.531 14.675 1.000 123.013 1886 ARG CCC C 1
ATOM 10076 O O . ARG C 1 67 ? 12.228 -35.419 15.816 1.000 119.705 1886 ARG CCC O 1
ATOM 10084 N N . ASP C 1 68 ? 12.819 -36.681 14.001 1.000 120.232 1887 ASP CCC N 1
ATOM 10085 C CA . ASP C 1 68 ? 12.240 -37.972 14.468 1.000 119.317 1887 ASP CCC CA 1
ATOM 10086 C C . ASP C 1 68 ? 13.144 -38.598 15.543 1.000 114.943 1887 ASP CCC C 1
ATOM 10087 O O . ASP C 1 68 ? 12.653 -39.446 16.312 1.000 112.699 1887 ASP CCC O 1
ATOM 10092 N N . ASP C 1 69 ? 14.418 -38.202 15.606 1.000 112.659 1888 ASP CCC N 1
ATOM 10093 C CA . ASP C 1 69 ? 15.485 -38.986 16.292 1.000 111.128 1888 ASP CCC CA 1
ATOM 10094 C C . ASP C 1 69 ? 15.919 -38.306 17.599 1.000 102.817 1888 ASP CCC C 1
ATOM 10095 O O . ASP C 1 69 ? 16.885 -38.801 18.215 1.000 101.186 1888 ASP CCC O 1
ATOM 10100 N N . GLY C 1 70 ? 15.247 -37.224 18.010 1.000 98.502 1889 GLY CCC N 1
ATOM 10101 C CA . GLY C 1 70 ? 15.414 -36.619 19.346 1.000 92.681 1889 GLY CCC CA 1
ATOM 10102 C C . GLY C 1 70 ? 15.278 -35.107 19.323 1.000 91.212 1889 GLY CCC C 1
ATOM 10103 O O . GLY C 1 70 ? 14.839 -34.557 18.297 1.000 90.037 1889 GLY CCC O 1
ATOM 10104 N N . PHE C 1 71 ? 15.664 -34.454 20.423 1.000 88.627 1890 PHE CCC N 1
ATOM 10105 C CA . PHE C 1 71 ? 15.482 -33.000 20.666 1.000 87.572 1890 PHE CCC CA 1
ATOM 10106 C C . PHE C 1 71 ? 16.783 -32.239 20.413 1.000 86.136 1890 PHE CCC C 1
ATOM 10107 O O . PHE C 1 71 ? 17.783 -32.441 21.096 1.000 81.831 1890 PHE CCC O 1
ATOM 10115 N N . PRO C 1 72 ? 16.819 -31.319 19.426 1.000 90.218 1891 PRO CCC N 1
ATOM 10116 C CA . PRO C 1 72 ? 17.964 -30.418 19.260 1.000 87.889 1891 PRO CCC CA 1
ATOM 10117 C C . PRO C 1 72 ? 18.354 -29.689 20.556 1.000 86.833 1891 PRO CCC C 1
ATOM 10118 O O . PRO C 1 72 ? 17.497 -29.368 21.353 1.000 82.701 1891 PRO CCC O 1
ATOM 10122 N N . ILE C 1 73 ? 19.644 -29.452 20.750 1.000 88.650 1892 ILE CCC N 1
ATOM 10123 C CA . ILE C 1 73 ? 20.174 -28.747 21.947 1.000 91.113 1892 ILE CCC CA 1
ATOM 10124 C C . ILE C 1 73 ? 20.547 -27.330 21.518 1.000 93.999 1892 ILE CCC C 1
ATOM 10125 O O . ILE C 1 73 ? 21.182 -27.203 20.451 1.000 88.076 1892 ILE CCC O 1
ATOM 10130 N N . LYS C 1 74 ? 20.132 -26.326 22.302 1.000 100.894 1893 LYS CCC N 1
ATOM 10131 C CA . LYS C 1 74 ? 20.395 -24.886 22.029 1.000 108.859 1893 LYS CCC CA 1
ATOM 10132 C C . LYS C 1 74 ? 21.906 -24.663 22.088 1.000 112.364 1893 LYS CCC C 1
ATOM 10133 O O . LYS C 1 74 ? 22.476 -24.878 23.176 1.000 113.533 1893 LYS CCC O 1
ATOM 10135 N N . GLY C 1 75 ? 22.515 -24.282 20.959 1.000 114.794 1894 GLY CCC N 1
ATOM 10136 C CA . GLY C 1 75 ? 23.937 -23.894 20.875 1.000 114.635 1894 GLY CCC CA 1
ATOM 10137 C C . GLY C 1 75 ? 24.801 -24.937 20.185 1.000 118.319 1894 GLY CCC C 1
ATOM 10138 O O . GLY C 1 75 ? 26.001 -24.671 20.027 1.000 116.877 1894 GLY CCC O 1
ATOM 10139 N N . CYS C 1 76 ? 24.223 -26.079 19.797 1.000 120.386 1895 CYS CCC N 1
ATOM 10140 C CA . CYS C 1 76 ? 24.908 -27.173 19.046 1.000 121.655 1895 CYS CCC CA 1
ATOM 10141 C C . CYS C 1 76 ? 23.995 -27.666 17.916 1.000 124.280 1895 CYS CCC C 1
ATOM 10142 O O . CYS C 1 76 ? 22.991 -28.351 18.222 1.000 132.925 1895 CYS CCC O 1
ATOM 10144 N N . ASP C 1 77 ? 24.325 -27.345 16.660 1.000 122.314 1896 ASP CCC N 1
ATOM 10145 C CA . ASP C 1 77 ? 23.516 -27.726 15.467 1.000 124.233 1896 ASP CCC CA 1
ATOM 10146 C C . ASP C 1 77 ? 23.695 -29.224 15.172 1.000 126.230 1896 ASP CCC C 1
ATOM 10147 O O . ASP C 1 77 ? 23.014 -29.704 14.247 1.000 135.473 1896 ASP CCC O 1
ATOM 10149 N N . ASP C 1 78 ? 24.519 -29.939 15.954 1.000 125.646 1897 ASP CCC N 1
ATOM 10150 C CA . ASP C 1 78 ? 24.982 -31.319 15.628 1.000 129.017 1897 ASP CCC CA 1
ATOM 10151 C C . ASP C 1 78 ? 24.355 -32.387 16.547 1.000 123.922 1897 ASP CCC C 1
ATOM 10152 O O . ASP C 1 78 ? 24.178 -33.540 16.078 1.000 121.486 1897 ASP CCC O 1
ATOM 10157 N N . THR C 1 79 ? 24.011 -32.012 17.786 1.000 113.422 1898 THR CCC N 1
ATOM 10158 C CA . THR C 1 79 ? 23.820 -32.905 18.962 1.000 104.542 1898 THR CCC CA 1
ATOM 10159 C C . THR C 1 79 ? 22.356 -32.941 19.406 1.000 98.851 1898 THR CCC C 1
ATOM 10160 O O . THR C 1 79 ? 21.703 -31.898 19.362 1.000 98.219 1898 THR CCC O 1
ATOM 10164 N N . LEU C 1 80 ? 21.894 -34.105 19.845 1.000 96.562 1899 LEU CCC N 1
ATOM 10165 C CA . LEU C 1 80 ? 20.462 -34.381 20.143 1.000 95.484 1899 LEU CCC CA 1
ATOM 10166 C C . LEU C 1 80 ? 20.372 -35.022 21.516 1.000 90.990 1899 LEU CCC C 1
ATOM 10167 O O . LEU C 1 80 ? 21.222 -35.883 21.807 1.000 86.859 1899 LEU CCC O 1
ATOM 10172 N N . VAL C 1 81 ? 19.368 -34.629 22.303 1.000 86.480 1900 VAL CCC N 1
ATOM 10173 C CA . VAL C 1 81 ? 18.896 -35.444 23.456 1.000 85.458 1900 VAL CCC CA 1
ATOM 10174 C C . VAL C 1 81 ? 18.086 -36.591 22.845 1.000 83.649 1900 VAL CCC C 1
ATOM 10175 O O . VAL C 1 81 ? 17.075 -36.282 22.210 1.000 85.712 1900 VAL CCC O 1
ATOM 10179 N N . VAL C 1 82 ? 18.529 -37.839 23.002 1.000 80.301 1901 VAL CCC N 1
ATOM 10180 C CA . VAL C 1 82 ? 17.842 -39.025 22.406 1.000 83.585 1901 VAL CCC CA 1
ATOM 10181 C C . VAL C 1 82 ? 17.058 -39.770 23.485 1.000 80.731 1901 VAL CCC C 1
ATOM 10182 O O . VAL C 1 82 ? 16.154 -40.554 23.135 1.000 80.294 1901 VAL CCC O 1
ATOM 10186 N N . GLY C 1 83 ? 17.375 -39.526 24.751 1.000 78.002 1902 GLY CCC N 1
ATOM 10187 C CA . GLY C 1 83 ? 16.654 -40.189 25.846 1.000 78.484 1902 GLY CCC CA 1
ATOM 10188 C C . GLY C 1 83 ? 17.238 -39.809 27.180 1.000 77.386 1902 GLY CCC C 1
ATOM 10189 O O . GLY C 1 83 ? 17.967 -38.803 27.232 1.000 78.430 1902 GLY CCC O 1
ATOM 10190 N N . LEU C 1 84 ? 16.881 -40.550 28.220 1.000 76.319 1903 LEU CCC N 1
ATOM 10191 C CA . LEU C 1 84 ? 17.488 -40.424 29.560 1.000 76.501 1903 LEU CCC CA 1
ATOM 10192 C C . LEU C 1 84 ? 17.410 -41.783 30.243 1.000 77.626 1903 LEU CCC C 1
ATOM 10193 O O . LEU C 1 84 ? 16.554 -42.602 29.843 1.000 79.362 1903 LEU CCC O 1
ATOM 10198 N N . ALA C 1 85 ? 18.267 -42.011 31.234 1.000 75.199 1904 ALA CCC N 1
ATOM 10199 C CA . ALA C 1 85 ? 18.240 -43.222 32.074 1.000 77.365 1904 ALA CCC CA 1
ATOM 10200 C C . ALA C 1 85 ? 17.810 -42.839 33.486 1.000 75.543 1904 ALA CCC C 1
ATOM 10201 O O . ALA C 1 85 ? 18.196 -41.781 33.941 1.000 76.176 1904 ALA CCC O 1
ATOM 10203 N N . VAL C 1 86 ? 17.044 -43.703 34.126 1.000 76.660 1905 VAL CCC N 1
ATOM 10204 C CA . VAL C 1 86 ? 16.606 -43.594 35.538 1.000 77.099 1905 VAL CCC CA 1
ATOM 10205 C C . VAL C 1 86 ? 17.205 -44.759 36.322 1.000 78.576 1905 VAL CCC C 1
ATOM 10206 O O . VAL C 1 86 ? 17.204 -45.899 35.821 1.000 84.045 1905 VAL CCC O 1
ATOM 10210 N N . CYS C 1 87 ? 17.617 -44.499 37.548 1.000 77.807 1906 CYS CCC N 1
ATOM 10211 C CA . CYS C 1 87 ? 18.104 -45.548 38.465 1.000 79.881 1906 CYS CCC CA 1
ATOM 10212 C C . CYS C 1 87 ? 17.535 -45.258 39.855 1.000 79.476 1906 CYS CCC C 1
ATOM 10213 O O . CYS C 1 87 ? 17.519 -44.083 40.284 1.000 76.795 1906 CYS CCC O 1
ATOM 10216 N N . TRP C 1 88 ? 17.056 -46.288 40.531 1.000 83.057 1907 TRP CCC N 1
ATOM 10217 C CA . TRP C 1 88 ? 16.561 -46.167 41.928 1.000 84.839 1907 TRP CCC CA 1
ATOM 10218 C C . TRP C 1 88 ? 17.121 -47.283 42.816 1.000 86.672 1907 TRP CCC C 1
ATOM 10219 O O . TRP C 1 88 ? 16.560 -47.510 43.888 1.000 87.972 1907 TRP CCC O 1
ATOM 10230 N N . GLY C 1 89 ? 18.248 -47.879 42.419 1.000 90.354 1908 GLY CCC N 1
ATOM 10231 C CA . GLY C 1 89 ? 18.930 -48.903 43.232 1.000 93.738 1908 GLY CCC CA 1
ATOM 10232 C C . GLY C 1 89 ? 19.631 -49.920 42.361 1.000 96.706 1908 GLY CCC C 1
ATOM 10233 O O . GLY C 1 89 ? 19.294 -50.026 41.159 1.000 97.899 1908 GLY CCC O 1
ATOM 10234 N N . GLY C 1 90 ? 20.586 -50.646 42.945 1.000 100.064 1909 GLY CCC N 1
ATOM 10235 C CA . GLY C 1 90 ? 21.252 -51.783 42.288 1.000 99.578 1909 GLY CCC CA 1
ATOM 10236 C C . GLY C 1 90 ? 22.004 -51.316 41.062 1.000 97.192 1909 GLY CCC C 1
ATOM 10237 O O . GLY C 1 90 ? 22.489 -50.180 41.082 1.000 93.391 1909 GLY CCC O 1
ATOM 10238 N N . ARG C 1 91 ? 22.020 -52.143 40.020 1.000 99.198 1910 ARG CCC N 1
ATOM 10239 C CA . ARG C 1 91 ? 22.827 -51.972 38.785 1.000 101.261 1910 ARG CCC CA 1
ATOM 10240 C C . ARG C 1 91 ? 21.876 -51.981 37.579 1.000 100.894 1910 ARG CCC C 1
ATOM 10241 O O . ARG C 1 91 ? 22.326 -52.308 36.457 1.000 101.827 1910 ARG CCC O 1
ATOM 10249 N N . ASP C 1 92 ? 20.601 -51.640 37.817 1.000 100.049 1911 ASP CCC N 1
ATOM 10250 C CA . ASP C 1 92 ? 19.544 -51.561 36.779 1.000 98.020 1911 ASP CCC CA 1
ATOM 10251 C C . ASP C 1 92 ? 19.337 -50.091 36.396 1.000 94.715 1911 ASP CCC C 1
ATOM 10252 O O . ASP C 1 92 ? 18.959 -49.273 37.296 1.000 87.487 1911 ASP CCC O 1
ATOM 10257 N N . ALA C 1 93 ? 19.585 -49.777 35.119 1.000 92.921 1912 ALA CCC N 1
ATOM 10258 C CA . ALA C 1 93 ? 19.219 -48.504 34.465 1.000 91.133 1912 ALA CCC CA 1
ATOM 10259 C C . ALA C 1 93 ? 17.959 -48.720 33.625 1.000 91.784 1912 ALA CCC C 1
ATOM 10260 O O . ALA C 1 93 ? 17.989 -49.598 32.748 1.000 94.611 1912 ALA CCC O 1
ATOM 10262 N N . TYR C 1 94 ? 16.923 -47.908 33.849 1.000 91.440 1913 TYR CCC N 1
ATOM 10263 C CA . TYR C 1 94 ? 15.705 -47.881 33.006 1.000 90.276 1913 TYR CCC CA 1
ATOM 10264 C C . TYR C 1 94 ? 15.922 -46.796 31.956 1.000 86.039 1913 TYR CCC C 1
ATOM 10265 O O . TYR C 1 94 ? 15.978 -45.629 32.330 1.000 84.445 1913 TYR CCC O 1
ATOM 10274 N N . TYR C 1 95 ? 16.132 -47.191 30.703 1.000 85.959 1914 TYR CCC N 1
ATOM 10275 C CA . TYR C 1 95 ? 16.400 -46.250 29.594 1.000 86.057 1914 TYR CCC CA 1
ATOM 10276 C C . TYR C 1 95 ? 15.078 -45.855 28.942 1.000 86.081 1914 TYR CCC C 1
ATOM 10277 O O . TYR C 1 95 ? 14.326 -46.715 28.443 1.000 85.345 1914 TYR CCC O 1
ATOM 10286 N N . PHE C 1 96 ? 14.843 -44.539 28.929 1.000 84.779 1915 PHE CCC N 1
ATOM 10287 C CA . PHE C 1 96 ? 13.567 -43.904 28.533 1.000 84.677 1915 PHE CCC CA 1
ATOM 10288 C C . PHE C 1 96 ? 13.844 -43.138 27.252 1.000 83.524 1915 PHE CCC C 1
ATOM 10289 O O . PHE C 1 96 ? 14.391 -42.058 27.361 1.000 83.356 1915 PHE CCC O 1
ATOM 10297 N N . SER C 1 97 ? 13.489 -43.712 26.103 1.000 88.084 1916 SER CCC N 1
ATOM 102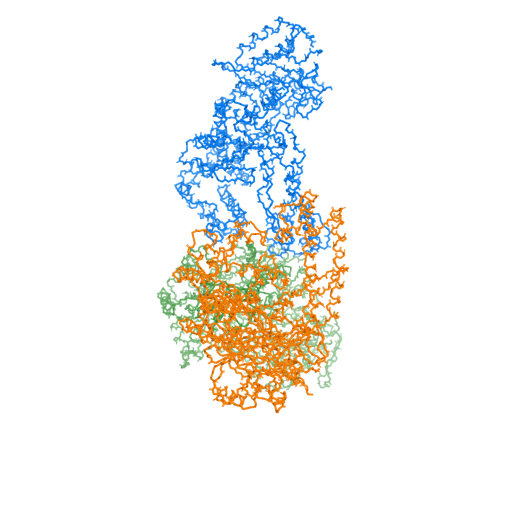98 C CA . SER C 1 97 ? 13.739 -43.161 24.749 1.000 88.961 1916 SER CCC CA 1
ATOM 10299 C C . SER C 1 97 ? 12.838 -41.954 24.503 1.000 90.230 1916 SER CCC C 1
ATOM 10300 O O . SER C 1 97 ? 11.647 -42.026 24.854 1.000 94.888 1916 SER CCC O 1
ATOM 10303 N N . LEU C 1 98 ? 13.400 -40.922 23.875 1.000 88.141 1917 LEU CCC N 1
ATOM 10304 C CA . LEU C 1 98 ? 12.710 -39.668 23.505 1.000 87.699 1917 LEU CCC CA 1
ATOM 10305 C C . LEU C 1 98 ? 12.800 -39.498 21.987 1.000 89.231 1917 LEU CCC C 1
ATOM 10306 O O . LEU C 1 98 ? 12.716 -38.349 21.512 1.000 86.125 1917 LEU CCC O 1
ATOM 10311 N N . GLN C 1 99 ? 12.889 -40.604 21.250 1.000 93.978 1918 GLN CCC N 1
ATOM 10312 C CA . GLN C 1 99 ? 12.897 -40.583 19.762 1.000 99.343 1918 GLN CCC CA 1
ATOM 10313 C C . GLN C 1 99 ? 11.494 -40.894 19.219 1.000 102.229 1918 GLN CCC C 1
ATOM 10314 O O . GLN C 1 99 ? 10.894 -41.896 19.653 1.000 104.270 1918 GLN CCC O 1
ATOM 10320 N N . LYS C 1 100 ? 11.008 -40.076 18.278 1.000 103.165 1919 LYS CCC N 1
ATOM 10321 C CA . LYS C 1 100 ? 9.664 -40.234 17.668 1.000 105.770 1919 LYS CCC CA 1
ATOM 10322 C C . LYS C 1 100 ? 9.644 -41.605 16.981 1.000 108.450 1919 LYS CCC C 1
ATOM 10323 O O . LYS C 1 100 ? 8.768 -42.403 17.324 1.000 109.391 1919 LYS CCC O 1
ATOM 10326 N N . GLU C 1 101 ? 10.608 -41.855 16.082 1.000 109.937 1920 GLU CCC N 1
ATOM 10327 C CA . GLU C 1 101 ? 10.940 -43.189 15.510 1.000 114.216 1920 GLU CCC CA 1
ATOM 10328 C C . GLU C 1 101 ? 12.433 -43.473 15.741 1.000 111.863 1920 GLU CCC C 1
ATOM 10329 O O . GLU C 1 101 ? 13.210 -42.508 15.830 1.000 110.972 1920 GLU CCC O 1
ATOM 10331 N N . GLN C 1 102 ? 12.806 -44.755 15.816 1.000 114.201 1921 GLN CCC N 1
ATOM 10332 C CA . GLN C 1 102 ? 14.108 -45.246 16.360 1.000 112.105 1921 GLN CCC CA 1
ATOM 10333 C C . GLN C 1 102 ? 15.238 -44.956 15.361 1.000 112.606 1921 GLN CCC C 1
ATOM 10334 O O . GLN C 1 102 ? 15.147 -45.429 14.207 1.000 116.410 1921 GLN CCC O 1
ATOM 10340 N N . LYS C 1 103 ? 16.262 -44.210 15.795 1.000 110.796 1922 LYS CCC N 1
ATOM 10341 C CA . LYS C 1 103 ? 17.571 -44.055 15.097 1.000 111.983 1922 LYS CCC CA 1
ATOM 10342 C C . LYS C 1 103 ? 18.670 -44.443 16.093 1.000 112.644 1922 LYS CCC C 1
ATOM 10343 O O . LYS C 1 103 ? 19.069 -43.562 16.892 1.000 107.711 1922 LYS CCC O 1
ATOM 10345 N N . HIS C 1 104 ? 19.101 -45.717 16.058 1.000 117.329 1923 HIS CCC N 1
ATOM 10346 C CA . HIS C 1 104 ? 20.101 -46.346 16.971 1.000 118.452 1923 HIS CCC CA 1
ATOM 10347 C C . HIS C 1 104 ? 21.529 -46.117 16.450 1.000 119.478 1923 HIS CCC C 1
ATOM 10348 O O . HIS C 1 104 ? 21.801 -46.492 15.280 1.000 124.653 1923 HIS CCC O 1
ATOM 10350 N N . SER C 1 105 ? 22.417 -45.593 17.305 1.000 115.020 1924 SER CCC N 1
ATOM 10351 C CA . SER C 1 105 ? 23.876 -45.419 17.043 1.000 117.977 1924 SER CCC CA 1
ATOM 10352 C C . SER C 1 105 ? 24.672 -46.673 17.455 1.000 121.039 1924 SER CCC C 1
ATOM 10353 O O . SER C 1 105 ? 25.877 -46.522 17.749 1.000 124.873 1924 SER CCC O 1
ATOM 10355 N N . GLU C 1 106 ? 24.053 -47.860 17.449 1.000 121.426 1925 GLU CCC N 1
ATOM 10356 C CA . GLU C 1 106 ? 24.525 -49.045 18.222 1.000 123.163 1925 GLU CCC CA 1
ATOM 10357 C C . GLU C 1 106 ? 24.951 -50.160 17.250 1.000 126.709 1925 GLU CCC C 1
ATOM 10358 O O . GLU C 1 106 ? 24.083 -50.694 16.529 1.000 129.554 1925 GLU CCC O 1
ATOM 10364 N N . ILE C 1 107 ? 26.246 -50.500 17.261 1.000 127.291 1926 ILE CCC N 1
ATOM 10365 C CA . ILE C 1 107 ? 26.928 -51.459 16.334 1.000 130.961 1926 ILE CCC CA 1
ATOM 10366 C C . ILE C 1 107 ? 27.201 -52.797 17.059 1.000 131.377 1926 ILE CCC C 1
ATOM 10367 O O . ILE C 1 107 ? 27.425 -53.817 16.357 1.000 135.311 1926 ILE CCC O 1
ATOM 10372 N N . SER C 1 108 ? 27.180 -52.798 18.403 1.000 127.863 1927 SER CCC N 1
ATOM 10373 C CA . SER C 1 108 ? 27.325 -53.985 19.296 1.000 129.369 1927 SER CCC CA 1
ATOM 10374 C C . SER C 1 108 ? 25.978 -54.704 19.458 1.000 132.799 1927 SER CCC C 1
ATOM 10375 O O . SER C 1 108 ? 25.113 -54.148 20.177 1.000 135.015 1927 SER CCC O 1
ATOM 10378 N N . ALA C 1 109 ? 25.825 -55.900 18.871 1.000 134.042 1928 ALA CCC N 1
ATOM 10379 C CA . ALA C 1 109 ? 24.563 -56.691 18.832 1.000 138.120 1928 ALA CCC CA 1
ATOM 10380 C C . ALA C 1 109 ? 23.974 -56.878 20.241 1.000 136.475 1928 ALA CCC C 1
ATOM 10381 O O . ALA C 1 109 ? 22.730 -56.977 20.364 1.000 136.894 1928 ALA CCC O 1
ATOM 10383 N N . SER C 1 110 ? 24.841 -56.985 21.252 1.000 135.893 1929 SER CCC N 1
ATOM 10384 C CA . SER C 1 110 ? 24.485 -57.242 22.672 1.000 133.485 1929 SER CCC CA 1
ATOM 10385 C C . SER C 1 110 ? 23.839 -56.000 23.287 1.000 129.341 1929 SER CCC C 1
ATOM 10386 O O . SER C 1 110 ? 23.109 -56.171 24.271 1.000 132.279 1929 SER CCC O 1
ATOM 10389 N N . LEU C 1 111 ? 24.113 -54.805 22.757 1.000 123.667 1930 LEU CCC N 1
ATOM 10390 C CA . LEU C 1 111 ? 23.535 -53.547 23.295 1.000 119.637 1930 LEU CCC CA 1
ATOM 10391 C C . LEU C 1 111 ? 22.355 -53.059 22.443 1.000 118.207 1930 LEU CCC C 1
ATOM 10392 O O . LEU C 1 111 ? 21.635 -52.198 22.952 1.000 114.824 1930 LEU CCC O 1
ATOM 10397 N N . VAL C 1 112 ? 22.158 -53.591 21.227 1.000 120.403 1931 VAL CCC N 1
ATOM 10398 C CA . VAL C 1 112 ? 21.089 -53.170 20.266 1.000 119.179 1931 VAL CCC CA 1
ATOM 10399 C C . VAL C 1 112 ? 19.737 -53.233 20.975 1.000 117.004 1931 VAL CCC C 1
ATOM 10400 O O . VAL C 1 112 ? 19.339 -54.290 21.466 1.000 115.340 1931 VAL CCC O 1
ATOM 10404 N N . PRO C 1 113 ? 18.994 -52.100 21.058 1.000 115.613 1932 PRO CCC N 1
ATOM 10405 C CA . PRO C 1 113 ? 17.780 -52.025 21.873 1.000 113.923 1932 PRO CCC CA 1
ATOM 10406 C C . PRO C 1 113 ? 16.585 -52.638 21.153 1.000 115.269 1932 PRO CCC C 1
ATOM 10407 O O . PRO C 1 113 ? 16.511 -52.587 19.926 1.000 113.731 1932 PRO CCC O 1
ATOM 10411 N N . PRO C 1 114 ? 15.615 -53.245 21.876 1.000 116.086 1933 PRO CCC N 1
ATOM 10412 C CA . PRO C 1 114 ? 14.374 -53.688 21.241 1.000 119.320 1933 PRO CCC CA 1
ATOM 10413 C C . PRO C 1 114 ? 13.713 -52.514 20.498 1.000 116.577 1933 PRO CCC C 1
ATOM 10414 O O . PRO C 1 114 ? 14.086 -51.374 20.750 1.000 113.145 1933 PRO CCC O 1
ATOM 10418 N N . SER C 1 115 ? 12.775 -52.823 19.590 1.000 119.071 1934 SER CCC N 1
ATOM 10419 C CA . SER C 1 115 ? 11.945 -51.872 18.793 1.000 117.646 1934 SER CCC CA 1
ATOM 10420 C C . SER C 1 115 ? 11.167 -50.952 19.750 1.000 114.145 1934 SER CCC C 1
ATOM 10421 O O . SER C 1 115 ? 10.955 -51.362 20.904 1.000 113.360 1934 SER CCC O 1
ATOM 10424 N N . LEU C 1 116 ? 10.764 -49.746 19.334 1.000 111.532 1935 LEU CCC N 1
ATOM 10425 C CA . LEU C 1 116 ? 9.798 -48.920 20.117 1.000 108.484 1935 LEU CCC CA 1
ATOM 10426 C C . LEU C 1 116 ? 8.368 -49.417 19.845 1.000 110.757 1935 LEU CCC C 1
ATOM 10427 O O . LEU C 1 116 ? 7.997 -49.630 18.660 1.000 112.490 1935 LEU CCC O 1
ATOM 10432 N N . ASP C 1 117 ? 7.626 -49.682 20.916 1.000 108.490 1936 ASP CCC N 1
ATOM 10433 C CA . ASP C 1 117 ? 6.168 -49.940 20.883 1.000 109.755 1936 ASP CCC CA 1
ATOM 10434 C C . ASP C 1 117 ? 5.495 -48.698 20.300 1.000 109.382 1936 ASP CCC C 1
ATOM 10435 O O . ASP C 1 117 ? 5.545 -47.617 20.893 1.000 103.229 1936 ASP CCC O 1
ATOM 10440 N N . PRO C 1 118 ? 4.877 -48.796 19.102 1.000 112.773 1937 PRO CCC N 1
ATOM 10441 C CA . PRO C 1 118 ? 4.378 -47.605 18.415 1.000 113.810 1937 PRO CCC CA 1
ATOM 10442 C C . PRO C 1 118 ? 3.110 -46.999 19.049 1.000 114.937 1937 PRO CCC C 1
ATOM 10443 O O . PRO C 1 118 ? 2.809 -45.862 18.724 1.000 115.904 1937 PRO CCC O 1
ATOM 10447 N N . SER C 1 119 ? 2.418 -47.733 19.933 1.000 115.283 1938 SER CCC N 1
ATOM 10448 C CA . SER C 1 119 ? 1.277 -47.220 20.737 1.000 116.119 1938 SER CCC CA 1
ATOM 10449 C C . SER C 1 119 ? 1.778 -46.202 21.780 1.000 112.824 1938 SER CCC C 1
ATOM 10450 O O . SER C 1 119 ? 0.960 -45.398 22.271 1.000 113.158 1938 SER CCC O 1
ATOM 10453 N N . LEU C 1 120 ? 3.075 -46.194 22.096 1.000 110.803 1939 LEU CCC N 1
ATOM 10454 C CA . LEU C 1 120 ? 3.681 -45.186 23.008 1.000 104.953 1939 LEU CCC CA 1
ATOM 10455 C C . LEU C 1 120 ? 4.182 -43.993 22.193 1.000 99.857 1939 LEU CCC C 1
ATOM 10456 O O . LEU C 1 120 ? 5.395 -43.882 21.952 1.000 96.246 1939 LEU CCC O 1
ATOM 10461 N N . THR C 1 121 ? 3.274 -43.099 21.822 1.000 97.099 1940 THR CCC N 1
ATOM 10462 C CA . THR C 1 121 ? 3.619 -41.870 21.074 1.000 95.966 1940 THR CCC CA 1
ATOM 10463 C C . THR C 1 121 ? 4.637 -41.070 21.902 1.000 91.544 1940 THR CCC C 1
ATOM 10464 O O . THR C 1 121 ? 4.677 -41.199 23.153 1.000 89.152 1940 THR CCC O 1
ATOM 10468 N N . LEU C 1 122 ? 5.431 -40.239 21.240 1.000 90.222 1941 LEU CCC N 1
ATOM 10469 C CA . LEU C 1 122 ? 6.384 -39.347 21.942 1.000 87.541 1941 LEU CCC CA 1
ATOM 10470 C C . LEU C 1 122 ? 5.603 -38.434 22.898 1.000 87.511 1941 LEU CCC C 1
ATOM 10471 O O . LEU C 1 122 ? 6.047 -38.251 24.035 1.000 84.572 1941 LEU CCC O 1
ATOM 10476 N N . LYS C 1 123 ? 4.467 -37.891 22.453 1.000 92.233 1942 LYS CCC N 1
ATOM 10477 C CA . LYS C 1 123 ? 3.597 -37.026 23.297 1.000 92.127 1942 LYS CCC CA 1
ATOM 10478 C C . LYS C 1 123 ? 3.185 -37.809 24.561 1.000 89.763 1942 LYS CCC C 1
ATOM 10479 O O . LYS C 1 123 ? 3.379 -37.256 25.664 1.000 86.039 1942 LYS CCC O 1
ATOM 10484 N N . ASP C 1 124 ? 2.724 -39.065 24.447 1.000 88.223 1943 ASP CCC N 1
ATOM 10485 C CA . ASP C 1 124 ? 2.396 -39.892 25.644 1.000 88.300 1943 ASP CCC CA 1
ATOM 10486 C C . ASP C 1 124 ? 3.610 -40.030 26.575 1.000 86.514 1943 ASP CCC C 1
ATOM 10487 O O . ASP C 1 124 ? 3.412 -39.911 27.820 1.000 85.648 1943 ASP CCC O 1
ATOM 10492 N N . ARG C 1 125 ? 4.800 -40.307 26.019 1.000 86.340 1944 ARG CCC N 1
ATOM 10493 C CA . ARG C 1 125 ? 6.051 -40.482 26.819 1.000 84.732 1944 ARG CCC CA 1
ATOM 10494 C C . ARG C 1 125 ? 6.364 -39.157 27.519 1.000 81.971 1944 ARG CCC C 1
ATOM 10495 O O . ARG C 1 125 ? 6.677 -39.185 28.711 1.000 80.939 1944 ARG CCC O 1
ATOM 10503 N N . MET C 1 126 ? 6.278 -38.039 26.803 1.000 82.187 1945 MET CCC N 1
ATOM 10504 C CA . MET C 1 126 ? 6.571 -36.696 27.371 1.000 80.406 1945 MET CCC CA 1
ATOM 10505 C C . MET C 1 126 ? 5.571 -36.394 28.497 1.000 78.178 1945 MET CCC C 1
ATOM 10506 O O . MET C 1 126 ? 5.975 -35.822 29.520 1.000 76.596 1945 MET CCC O 1
ATOM 10511 N N . TRP C 1 127 ? 4.314 -36.785 28.345 1.000 78.584 1946 TRP CCC N 1
ATOM 10512 C CA . TRP C 1 127 ? 3.343 -36.582 29.442 1.000 78.889 1946 TRP CCC CA 1
ATOM 10513 C C . TRP C 1 127 ? 3.934 -37.299 30.686 1.000 78.896 1946 TRP CCC C 1
ATOM 10514 O O . TRP C 1 127 ? 4.149 -36.616 31.765 1.000 77.102 1946 TRP CCC O 1
ATOM 10525 N N . TYR C 1 128 ? 4.189 -38.616 30.561 1.000 81.375 1947 TYR CCC N 1
ATOM 10526 C CA . TYR C 1 128 ? 4.565 -39.499 31.713 1.000 80.317 1947 TYR CCC CA 1
ATOM 10527 C C . TYR C 1 128 ? 5.905 -39.012 32.273 1.000 78.952 1947 TYR CCC C 1
ATOM 10528 O O . TYR C 1 128 ? 6.107 -39.024 33.493 1.000 81.767 1947 TYR CCC O 1
ATOM 10537 N N . LEU C 1 129 ? 6.803 -38.566 31.409 1.000 78.922 1948 LEU CCC N 1
ATOM 10538 C CA . LEU C 1 129 ? 8.102 -37.996 31.864 1.000 78.313 1948 LEU CCC CA 1
ATOM 10539 C C . LEU C 1 129 ? 7.846 -36.756 32.730 1.000 77.245 1948 LEU CCC C 1
ATOM 10540 O O . LEU C 1 129 ? 8.386 -36.729 33.840 1.000 77.319 1948 LEU CCC O 1
ATOM 10545 N N . GLN C 1 130 ? 7.059 -35.777 32.263 1.000 78.223 1949 GLN CCC N 1
ATOM 10546 C CA . GLN C 1 130 ? 6.816 -34.540 33.054 1.000 79.090 1949 GLN CCC CA 1
ATOM 10547 C C . GLN C 1 130 ? 6.124 -34.914 34.374 1.000 78.326 1949 GLN CCC C 1
ATOM 10548 O O . GLN C 1 130 ? 6.453 -34.336 35.415 1.000 79.354 1949 GLN CCC O 1
ATOM 10554 N N . SER C 1 131 ? 5.213 -35.877 34.340 1.000 78.045 1950 SER CCC N 1
ATOM 10555 C CA . SER C 1 131 ? 4.420 -36.294 35.518 1.000 79.199 1950 SER CCC CA 1
ATOM 10556 C C . SER C 1 131 ? 5.350 -36.842 36.612 1.000 79.279 1950 SER CCC C 1
ATOM 10557 O O . SER C 1 131 ? 5.114 -36.567 37.794 1.000 79.176 1950 SER CCC O 1
ATOM 10560 N N . CYS C 1 132 ? 6.371 -37.612 36.250 1.000 79.046 1951 CYS CCC N 1
ATOM 10561 C CA . CYS C 1 132 ? 7.242 -38.287 37.243 1.000 81.816 1951 CYS CCC CA 1
ATOM 10562 C C . CYS C 1 132 ? 8.341 -37.326 37.710 1.000 81.126 1951 CYS CCC C 1
ATOM 10563 O O . CYS C 1 132 ? 8.903 -37.578 38.777 1.000 83.528 1951 CYS CCC O 1
ATOM 10566 N N . LEU C 1 133 ? 8.603 -36.252 36.968 1.000 81.234 1952 LEU CCC N 1
ATOM 10567 C CA . LEU C 1 133 ? 9.669 -35.281 37.323 1.000 82.390 1952 LEU CCC CA 1
ATOM 10568 C C . LEU C 1 133 ? 9.093 -34.030 37.997 1.000 82.139 1952 LEU CCC C 1
ATOM 10569 O O . LEU C 1 133 ? 9.912 -33.161 38.306 1.000 77.067 1952 LEU CCC O 1
ATOM 10574 N N . ARG C 1 134 ? 7.778 -33.936 38.241 1.000 87.036 1953 ARG CCC N 1
ATOM 10575 C CA . ARG C 1 134 ? 7.172 -32.747 38.909 1.000 91.974 1953 ARG CCC CA 1
ATOM 10576 C C . ARG C 1 134 ? 6.491 -33.164 40.221 1.000 94.742 1953 ARG CCC C 1
ATOM 10577 O O . ARG C 1 134 ? 5.830 -34.165 40.203 1.000 99.379 1953 ARG CCC O 1
ATOM 10579 N N . LYS C 1 135 ? 6.677 -32.391 41.299 1.000 100.802 1954 LYS CCC N 1
ATOM 10580 C CA . LYS C 1 135 ? 6.200 -32.649 42.693 1.000 103.980 1954 LYS CCC CA 1
ATOM 10581 C C . LYS C 1 135 ? 4.682 -32.641 42.749 1.000 107.349 1954 LYS CCC C 1
ATOM 10582 O O . LYS C 1 135 ? 4.093 -31.810 42.075 1.000 102.905 1954 LYS CCC O 1
ATOM 10584 N N . GLU C 1 136 ? 4.094 -33.526 43.552 1.000 121.766 1955 GLU CCC N 1
ATOM 10585 C CA . GLU C 1 136 ? 2.691 -33.410 44.024 1.000 130.059 1955 GLU CCC CA 1
ATOM 10586 C C . GLU C 1 136 ? 2.739 -32.718 45.393 1.000 133.790 1955 GLU CCC C 1
ATOM 10587 O O . GLU C 1 136 ? 3.874 -32.394 45.858 1.000 129.323 1955 GLU CCC O 1
ATOM 10593 N N . SER C 1 137 ? 1.565 -32.473 45.995 1.000 136.225 1956 SER CCC N 1
ATOM 10594 C CA . SER C 1 137 ? 1.390 -31.922 47.367 1.000 137.290 1956 SER CCC CA 1
ATOM 10595 C C . SER C 1 137 ? 1.517 -33.054 48.400 1.000 138.378 1956 SER CCC C 1
ATOM 10596 O O . SER C 1 137 ? 0.758 -34.053 48.297 1.000 134.107 1956 SER CCC O 1
ATOM 10599 N N . ASP C 1 138 ? 2.462 -32.909 49.341 1.000 140.183 1957 ASP CCC N 1
ATOM 10600 C CA . ASP C 1 138 ? 2.779 -33.895 50.417 1.000 143.098 1957 ASP CCC CA 1
ATOM 10601 C C . ASP C 1 138 ? 3.491 -35.113 49.804 1.000 141.852 1957 ASP CCC C 1
ATOM 10602 O O . ASP C 1 138 ? 3.184 -36.242 50.222 1.000 143.870 1957 ASP CCC O 1
ATOM 10604 N N . LYS C 1 139 ? 4.422 -34.884 48.868 1.000 137.922 1958 LYS CCC N 1
ATOM 10605 C CA . LYS C 1 139 ? 5.302 -35.920 48.258 1.000 132.457 1958 LYS CCC CA 1
ATOM 10606 C C . LYS C 1 139 ? 6.746 -35.394 48.278 1.000 125.629 1958 LYS CCC C 1
ATOM 10607 O O . LYS C 1 139 ? 7.113 -34.644 47.343 1.000 111.746 1958 LYS CCC O 1
ATOM 10609 N N . GLU C 1 140 ? 7.508 -35.728 49.330 1.000 123.115 1959 GLU CCC N 1
ATOM 10610 C CA . GLU C 1 140 ? 8.967 -35.438 49.449 1.000 115.890 1959 GLU CCC CA 1
ATOM 10611 C C . GLU C 1 140 ? 9.708 -36.415 48.535 1.000 109.749 1959 GLU CCC C 1
ATOM 10612 O O . GLU C 1 140 ? 9.676 -37.618 48.814 1.000 113.672 1959 GLU CCC O 1
ATOM 10614 N N . CYS C 1 141 ? 10.340 -35.911 47.479 1.000 98.283 1960 CYS CCC N 1
ATOM 10615 C CA . CYS C 1 141 ? 11.010 -36.713 46.426 1.000 92.717 1960 CYS CCC CA 1
ATOM 10616 C C . CYS C 1 141 ? 12.330 -36.038 46.008 1.000 87.657 1960 CYS CCC C 1
ATOM 10617 O O . CYS C 1 141 ? 12.330 -34.799 45.764 1.000 80.067 1960 CYS CCC O 1
ATOM 10620 N N . SER C 1 142 ? 13.425 -36.802 45.944 1.000 82.131 1961 SER CCC N 1
ATOM 10621 C CA . SER C 1 142 ? 14.784 -36.273 45.653 1.000 80.070 1961 SER CCC CA 1
ATOM 10622 C C . SER C 1 142 ? 15.322 -36.883 44.363 1.000 77.262 1961 SER CCC C 1
ATOM 10623 O O . SER C 1 142 ? 15.301 -38.111 44.245 1.000 79.251 1961 SER CCC O 1
ATOM 10626 N N . VAL C 1 143 ? 15.784 -36.044 43.430 1.000 73.384 1962 VAL CCC N 1
ATOM 10627 C CA . VAL C 1 143 ? 16.400 -36.514 42.159 1.000 72.469 1962 VAL CCC CA 1
ATOM 10628 C C . VAL C 1 143 ? 17.901 -36.200 42.205 1.000 70.704 1962 VAL CCC C 1
ATOM 10629 O O . VAL C 1 143 ? 18.286 -35.062 42.584 1.000 70.367 1962 VAL CCC O 1
ATOM 10633 N N . VAL C 1 144 ? 18.723 -37.209 41.929 1.000 68.116 1963 VAL CCC N 1
ATOM 10634 C CA . VAL C 1 144 ? 20.192 -37.039 41.921 1.000 69.056 1963 VAL CCC CA 1
ATOM 10635 C C . VAL C 1 144 ? 20.648 -36.920 40.464 1.000 69.915 1963 VAL CCC C 1
ATOM 10636 O O . VAL C 1 144 ? 20.358 -37.801 39.636 1.000 67.550 1963 VAL CCC O 1
ATOM 10640 N N . ILE C 1 145 ? 21.288 -35.795 40.150 1.000 69.448 1964 ILE CCC N 1
ATOM 10641 C CA . ILE C 1 145 ? 21.814 -35.494 38.792 1.000 69.351 1964 ILE CCC CA 1
ATOM 10642 C C . ILE C 1 145 ? 23.255 -34.987 38.920 1.000 71.766 1964 ILE CCC C 1
ATOM 10643 O O . ILE C 1 145 ? 23.499 -34.011 39.637 1.000 70.160 1964 ILE CCC O 1
ATOM 10648 N N . TYR C 1 146 ? 24.186 -35.653 38.256 1.000 74.493 1965 TYR CCC N 1
ATOM 10649 C CA . TYR C 1 146 ? 25.559 -35.154 38.074 1.000 76.641 1965 TYR CCC CA 1
ATOM 10650 C C . TYR C 1 146 ? 25.472 -33.917 37.171 1.000 76.074 1965 TYR CCC C 1
ATOM 10651 O O . TYR C 1 146 ? 24.930 -34.027 36.061 1.000 77.785 1965 TYR CCC O 1
ATOM 10660 N N . ASP C 1 147 ? 26.010 -32.783 37.623 1.000 72.147 1966 ASP CCC N 1
ATOM 10661 C CA . ASP C 1 147 ? 25.912 -31.475 36.917 1.000 69.368 1966 ASP CCC CA 1
ATOM 10662 C C . ASP C 1 147 ? 24.429 -31.131 36.721 1.000 67.488 1966 ASP CCC C 1
ATOM 10663 O O . ASP C 1 147 ? 23.912 -31.072 35.585 1.000 63.276 1966 ASP CCC O 1
ATOM 10668 N N . PHE C 1 148 ? 23.768 -30.938 37.844 1.000 65.959 1967 PHE CCC N 1
ATOM 10669 C CA . PHE C 1 148 ? 22.334 -30.608 37.910 1.000 66.317 1967 PHE CCC CA 1
ATOM 10670 C C . PHE C 1 148 ? 22.020 -29.417 36.999 1.000 64.862 1967 PHE CCC C 1
ATOM 10671 O O . PHE C 1 148 ? 21.059 -29.509 36.196 1.000 64.416 1967 PHE CCC O 1
ATOM 10679 N N . ILE C 1 149 ? 22.815 -28.339 37.075 1.000 62.915 1968 ILE CCC N 1
ATOM 10680 C CA . ILE C 1 149 ? 22.496 -27.072 36.364 1.000 59.068 1968 ILE CCC CA 1
ATOM 10681 C C . ILE C 1 149 ? 22.448 -27.341 34.865 1.000 58.172 1968 ILE CCC C 1
ATOM 10682 O O . ILE C 1 149 ? 21.434 -26.999 34.246 1.000 60.010 1968 ILE CCC O 1
ATOM 10687 N N . GLN C 1 150 ? 23.477 -27.937 34.286 1.000 58.044 1969 GLN CCC N 1
ATOM 10688 C CA . GLN C 1 150 ? 23.469 -28.161 32.819 1.000 61.292 1969 GLN CCC CA 1
ATOM 10689 C C . GLN C 1 150 ? 22.297 -29.094 32.421 1.000 66.894 1969 GLN CCC C 1
ATOM 10690 O O . GLN C 1 150 ? 21.664 -28.861 31.337 1.000 67.383 1969 GLN CCC O 1
ATOM 10693 N N . SER C 1 151 ? 21.948 -30.081 33.251 1.000 63.811 1970 SER CCC N 1
ATOM 10694 C CA . SER C 1 151 ? 20.864 -31.033 32.923 1.000 65.847 1970 SER CCC CA 1
ATOM 10695 C C . SER C 1 151 ? 19.502 -30.336 33.015 1.000 66.052 1970 SER CCC C 1
ATOM 10696 O O . SER C 1 151 ? 18.667 -30.540 32.130 1.000 68.616 1970 SER CCC O 1
ATOM 10699 N N . TYR C 1 152 ? 19.283 -29.542 34.058 1.000 64.901 1971 TYR CCC N 1
ATOM 10700 C CA . TYR C 1 152 ? 18.038 -28.765 34.245 1.000 65.158 1971 TYR CCC CA 1
ATOM 10701 C C . TYR C 1 152 ? 17.797 -27.895 33.012 1.000 66.006 1971 TYR CCC C 1
ATOM 10702 O O . TYR C 1 152 ? 16.665 -27.802 32.536 1.000 67.794 1971 TYR CCC O 1
ATOM 10711 N N . LYS C 1 153 ? 18.847 -27.300 32.467 1.000 64.763 1972 LYS CCC N 1
ATOM 10712 C CA . LYS C 1 153 ? 18.728 -26.339 31.339 1.000 65.991 1972 LYS CCC CA 1
ATOM 10713 C C . LYS C 1 153 ? 18.384 -27.108 30.065 1.000 66.190 1972 LYS CCC C 1
ATOM 10714 O O . LYS C 1 153 ? 17.556 -26.618 29.273 1.000 69.089 1972 LYS CCC O 1
ATOM 10720 N N . ILE C 1 154 ? 19.055 -28.219 29.810 1.000 65.267 1973 ILE CCC N 1
ATOM 10721 C CA . ILE C 1 154 ? 18.762 -28.999 28.573 1.000 69.248 1973 ILE CCC CA 1
ATOM 10722 C C . ILE C 1 154 ? 17.320 -29.550 28.639 1.000 69.605 1973 ILE CCC C 1
ATOM 10723 O O . ILE C 1 154 ? 16.599 -29.511 27.637 1.000 69.031 1973 ILE CCC O 1
ATOM 10728 N N . LEU C 1 155 ? 16.890 -30.031 29.796 1.000 69.165 1974 LEU CCC N 1
ATOM 10729 C CA . LEU C 1 155 ? 15.526 -30.572 29.953 1.000 71.256 1974 LEU CCC CA 1
ATOM 10730 C C . LEU C 1 155 ? 14.504 -29.470 29.664 1.000 71.795 1974 LEU CCC C 1
ATOM 10731 O O . LEU C 1 155 ? 13.519 -29.752 28.974 1.000 71.657 1974 LEU CCC O 1
ATOM 10736 N N . LEU C 1 156 ? 14.760 -28.256 30.148 1.000 71.719 1975 LEU CCC N 1
ATOM 10737 C CA . LEU C 1 156 ? 13.823 -27.124 29.994 1.000 70.715 1975 LEU CCC CA 1
ATOM 10738 C C . LEU C 1 156 ? 13.835 -26.663 28.545 1.000 71.439 1975 LEU CCC C 1
ATOM 10739 O O . LEU C 1 156 ? 12.751 -26.631 27.965 1.000 72.618 1975 LEU CCC O 1
ATOM 10744 N N . LEU C 1 157 ? 15.003 -26.334 27.986 1.000 72.040 1976 LEU CCC N 1
ATOM 10745 C CA . LEU C 1 157 ? 15.110 -25.659 26.662 1.000 73.532 1976 LEU CCC CA 1
ATOM 10746 C C . LEU C 1 157 ? 14.948 -26.663 25.518 1.000 76.448 1976 LEU CCC C 1
ATOM 10747 O O . LEU C 1 157 ? 14.410 -26.266 24.481 1.000 78.074 1976 LEU CCC O 1
ATOM 10752 N N . SER C 1 158 ? 15.419 -27.905 25.659 1.000 76.847 1977 SER CCC N 1
ATOM 10753 C CA . SER C 1 158 ? 15.370 -28.897 24.550 1.000 77.830 1977 SER CCC CA 1
ATOM 10754 C C . SER C 1 158 ? 14.052 -29.682 24.567 1.000 79.121 1977 SER CCC C 1
ATOM 10755 O O . SER C 1 158 ? 13.485 -29.881 23.485 1.000 79.426 1977 SER CCC O 1
ATOM 10758 N N . CYS C 1 159 ? 13.597 -30.127 25.741 1.000 79.259 1978 CYS CCC N 1
ATOM 10759 C CA . CYS C 1 159 ? 12.467 -31.079 25.889 1.000 82.801 1978 CYS CCC CA 1
ATOM 10760 C C . CYS C 1 159 ? 11.239 -30.393 26.481 1.000 82.299 1978 CYS CCC C 1
ATOM 10761 O O . CYS C 1 159 ? 10.211 -31.048 26.543 1.000 88.085 1978 CYS CCC O 1
ATOM 10764 N N . GLY C 1 160 ? 11.345 -29.141 26.929 1.000 80.967 1979 GLY CCC N 1
ATOM 10765 C CA . GLY C 1 160 ? 10.209 -28.379 27.489 1.000 81.508 1979 GLY CCC CA 1
ATOM 10766 C C . GLY C 1 160 ? 9.763 -28.941 28.830 1.000 81.159 1979 GLY CCC C 1
ATOM 10767 O O . GLY C 1 160 ? 8.572 -28.850 29.159 1.000 82.289 1979 GLY CCC O 1
ATOM 10768 N N . ILE C 1 161 ? 10.677 -29.534 29.582 1.000 81.018 1980 ILE CCC N 1
ATOM 10769 C CA . ILE C 1 161 ? 10.356 -30.144 30.897 1.000 82.108 1980 ILE CCC CA 1
ATOM 10770 C C . ILE C 1 161 ? 11.088 -29.379 31.998 1.000 79.121 1980 ILE CCC C 1
ATOM 10771 O O . ILE C 1 161 ? 12.327 -29.214 31.911 1.000 72.541 1980 ILE CCC O 1
ATOM 10776 N N . SER C 1 162 ? 10.318 -28.973 33.004 1.000 79.122 1981 SER CCC N 1
ATOM 10777 C CA . SER C 1 162 ? 10.762 -28.190 34.176 1.000 79.058 1981 SER CCC CA 1
ATOM 10778 C C . SER C 1 162 ? 10.777 -29.145 35.364 1.000 80.168 1981 SER CCC C 1
ATOM 10779 O O . SER C 1 162 ? 9.683 -29.509 35.812 1.000 84.964 1981 SER CCC O 1
ATOM 10782 N N . LEU C 1 163 ? 11.957 -29.598 35.801 1.000 78.541 1982 LEU CCC N 1
ATOM 10783 C CA . LEU C 1 163 ? 12.109 -30.406 37.038 1.000 75.122 1982 LEU CCC CA 1
ATOM 10784 C C . LEU C 1 163 ? 11.499 -29.621 38.200 1.000 76.088 1982 LEU CCC C 1
ATOM 10785 O O . LEU C 1 163 ? 11.724 -28.413 38.243 1.000 76.741 1982 LEU CCC O 1
ATOM 10790 N N . GLU C 1 164 ? 10.698 -30.266 39.054 1.000 76.882 1983 GLU CCC N 1
ATOM 10791 C CA . GLU C 1 164 ? 10.063 -29.652 40.254 1.000 80.223 1983 GLU CCC CA 1
ATOM 10792 C C . GLU C 1 164 ? 10.124 -30.667 41.393 1.000 83.189 1983 GLU CCC C 1
ATOM 10793 O O . GLU C 1 164 ? 9.071 -31.262 41.721 1.000 91.646 1983 GLU CCC O 1
ATOM 10796 N N . GLN C 1 165 ? 11.320 -30.919 41.910 1.000 83.200 1984 GLN CCC N 1
ATOM 10797 C CA . GLN C 1 165 ? 11.571 -31.806 43.073 1.000 85.289 1984 GLN CCC CA 1
ATOM 10798 C C . GLN C 1 165 ? 12.742 -31.243 43.870 1.000 82.003 1984 GLN CCC C 1
ATOM 10799 O O . GLN C 1 165 ? 13.234 -30.152 43.505 1.000 83.763 1984 GLN CCC O 1
ATOM 10805 N N . SER C 1 166 ? 13.140 -31.922 44.943 1.000 79.805 1985 SER CCC N 1
ATOM 10806 C CA . SER C 1 166 ? 14.411 -31.657 45.654 1.000 78.136 1985 SER CCC CA 1
ATOM 10807 C C . SER C 1 166 ? 15.555 -32.208 44.811 1.000 77.692 1985 SER CCC C 1
ATOM 10808 O O . SER C 1 166 ? 15.394 -33.289 44.224 1.000 81.839 1985 SER CCC O 1
ATOM 10811 N N . TYR C 1 167 ? 16.652 -31.468 44.709 1.000 77.153 1986 TYR CCC N 1
ATOM 10812 C CA . TYR C 1 167 ? 17.817 -31.839 43.869 1.000 75.237 1986 TYR CCC CA 1
ATOM 10813 C C . TYR C 1 167 ? 18.986 -32.172 44.790 1.000 72.369 1986 TYR CCC C 1
ATOM 10814 O O . TYR C 1 167 ? 19.058 -31.669 45.967 1.000 67.700 1986 TYR CCC O 1
ATOM 10823 N N . GLU C 1 168 ? 19.822 -33.068 44.272 1.000 71.550 1987 GLU CCC N 1
ATOM 10824 C CA . GLU C 1 168 ? 21.084 -33.550 44.881 1.000 70.404 1987 GLU CCC CA 1
ATOM 10825 C C . GLU C 1 168 ? 22.088 -33.748 43.749 1.000 69.694 1987 GLU CCC C 1
ATOM 10826 O O . GLU C 1 168 ? 21.810 -34.565 42.855 1.000 73.013 1987 GLU CCC O 1
ATOM 10832 N N . ASP C 1 169 ? 23.161 -32.968 43.747 1.000 67.355 1988 ASP CCC N 1
ATOM 10833 C CA . ASP C 1 169 ? 24.297 -33.102 42.796 1.000 66.861 1988 ASP CCC CA 1
ATOM 10834 C C . ASP C 1 169 ? 25.482 -33.622 43.608 1.000 67.518 1988 ASP CCC C 1
ATOM 10835 O O . ASP C 1 169 ? 25.920 -32.993 44.565 1.000 66.905 1988 ASP CCC O 1
ATOM 10840 N N . PRO C 1 170 ? 26.011 -34.823 43.307 1.000 71.130 1989 PRO CCC N 1
ATOM 10841 C CA . PRO C 1 170 ? 27.173 -35.320 44.031 1.000 71.968 1989 PRO CCC CA 1
ATOM 10842 C C . PRO C 1 170 ? 28.411 -34.416 43.870 1.000 70.072 1989 PRO CCC C 1
ATOM 10843 O O . PRO C 1 170 ? 29.179 -34.378 44.808 1.000 70.754 1989 PRO CCC O 1
ATOM 10847 N N . LYS C 1 171 ? 28.554 -33.654 42.769 1.000 70.326 1990 LYS CCC N 1
ATOM 10848 C CA . LYS C 1 171 ? 29.629 -32.619 42.633 1.000 68.327 1990 LYS CCC CA 1
ATOM 10849 C C . LYS C 1 171 ? 29.607 -31.689 43.853 1.000 65.521 1990 LYS CCC C 1
ATOM 10850 O O . LYS C 1 171 ? 30.668 -31.388 44.401 1.000 67.665 1990 LYS CCC O 1
ATOM 10856 N N . VAL C 1 172 ? 28.423 -31.235 44.250 1.000 64.046 1991 VAL CCC N 1
ATOM 10857 C CA . VAL C 1 172 ? 28.250 -30.204 45.311 1.000 62.314 1991 VAL CCC CA 1
ATOM 10858 C C . VAL C 1 172 ? 28.522 -30.819 46.668 1.000 64.038 1991 VAL CCC C 1
ATOM 10859 O O . VAL C 1 172 ? 29.112 -30.103 47.510 1.000 64.714 1991 VAL CCC O 1
ATOM 10863 N N . ALA C 1 173 ? 28.102 -32.077 46.864 1.000 67.168 1992 ALA CCC N 1
ATOM 10864 C CA . ALA C 1 173 ? 28.364 -32.862 48.085 1.000 66.336 1992 ALA CCC CA 1
ATOM 10865 C C . ALA C 1 173 ? 29.884 -32.961 48.312 1.000 64.548 1992 ALA CCC C 1
ATOM 10866 O O . ALA C 1 173 ? 30.324 -32.735 49.456 1.000 62.458 1992 ALA CCC O 1
ATOM 10868 N N . CYS C 1 174 ? 30.643 -33.319 47.271 1.000 64.049 1993 CYS CCC N 1
ATOM 10869 C CA . CYS C 1 174 ? 32.124 -33.456 47.324 1.000 66.796 1993 CYS CCC CA 1
ATOM 10870 C C . CYS C 1 174 ? 32.727 -32.117 47.749 1.000 65.552 1993 CYS CCC C 1
ATOM 10871 O O . CYS C 1 174 ? 33.524 -32.101 48.658 1.000 64.790 1993 CYS CCC O 1
ATOM 10874 N N . TRP C 1 175 ? 32.312 -31.022 47.101 1.000 64.442 1994 TRP CCC N 1
ATOM 10875 C CA . TRP C 1 175 ? 32.765 -29.662 47.451 1.000 64.082 1994 TRP CCC CA 1
ATOM 10876 C C . TRP C 1 175 ? 32.530 -29.421 48.941 1.000 65.034 1994 TRP CCC C 1
ATOM 10877 O O . TRP C 1 175 ? 33.451 -28.941 49.647 1.000 66.857 1994 TRP CCC O 1
ATOM 10888 N N . LEU C 1 176 ? 31.358 -29.781 49.426 1.000 68.035 1995 LEU CCC N 1
ATOM 10889 C CA . LEU C 1 176 ? 30.917 -29.451 50.804 1.000 72.791 1995 LEU CCC CA 1
ATOM 10890 C C . LEU C 1 176 ? 31.780 -30.235 51.795 1.000 77.553 1995 LEU CCC C 1
ATOM 10891 O O . LEU C 1 176 ? 31.956 -29.737 52.908 1.000 83.924 1995 LEU CCC O 1
ATOM 10896 N N . LEU C 1 177 ? 32.322 -31.396 51.403 1.000 76.684 1996 LEU CCC N 1
ATOM 10897 C CA . LEU C 1 177 ? 33.171 -32.227 52.304 1.000 82.529 1996 LEU CCC CA 1
ATOM 10898 C C . LEU C 1 177 ? 34.620 -31.715 52.289 1.000 81.784 1996 LEU CCC C 1
ATOM 10899 O O . LEU C 1 177 ? 35.302 -31.860 53.314 1.000 81.805 1996 LEU CCC O 1
ATOM 10904 N N . ASP C 1 178 ? 35.086 -31.169 51.166 1.000 78.152 1997 ASP CCC N 1
ATOM 10905 C CA . ASP C 1 178 ? 36.445 -30.578 51.078 1.000 78.962 1997 ASP CCC CA 1
ATOM 10906 C C . ASP C 1 178 ? 36.467 -29.493 50.011 1.000 72.261 1997 ASP CCC C 1
ATOM 10907 O O . ASP C 1 178 ? 36.603 -29.791 48.829 1.000 70.414 1997 ASP CCC O 1
ATOM 10912 N N . PRO C 1 179 ? 36.295 -28.215 50.400 1.000 69.557 1998 PRO CCC N 1
ATOM 10913 C CA . PRO C 1 179 ? 36.201 -27.136 49.414 1.000 68.347 1998 PRO CCC CA 1
ATOM 10914 C C . PRO C 1 179 ? 37.486 -26.877 48.602 1.000 66.252 1998 PRO CCC C 1
ATOM 10915 O O . PRO C 1 179 ? 37.369 -26.318 47.540 1.000 65.101 1998 PRO CCC O 1
ATOM 10919 N N . ASP C 1 180 ? 38.635 -27.359 49.059 1.000 67.938 1999 ASP CCC N 1
ATOM 10920 C CA . ASP C 1 180 ? 39.956 -27.227 48.379 1.000 69.187 1999 ASP CCC CA 1
ATOM 10921 C C . ASP C 1 180 ? 40.254 -28.456 47.511 1.000 72.410 1999 ASP CCC C 1
ATOM 10922 O O . ASP C 1 180 ? 41.306 -28.452 46.863 1.000 73.727 1999 ASP CCC O 1
ATOM 10927 N N . SER C 1 181 ? 39.377 -29.470 47.494 1.000 74.559 2000 SER CCC N 1
ATOM 10928 C CA . SER C 1 181 ? 39.501 -30.670 46.622 1.000 76.009 2000 SER CCC CA 1
ATOM 10929 C C . SER C 1 181 ? 39.537 -30.206 45.166 1.000 75.133 2000 SER CCC C 1
ATOM 10930 O O . SER C 1 181 ? 39.073 -29.119 44.882 1.000 79.073 2000 SER CCC O 1
ATOM 10933 N N . GLN C 1 182 ? 40.124 -30.991 44.283 1.000 78.985 2001 GLN CCC N 1
ATOM 10934 C CA . GLN C 1 182 ? 40.082 -30.758 42.823 1.000 81.100 2001 GLN CCC CA 1
ATOM 10935 C C . GLN C 1 182 ? 38.616 -30.874 42.379 1.000 81.531 2001 GLN CCC C 1
ATOM 10936 O O . GLN C 1 182 ? 37.863 -31.651 42.995 1.000 83.311 2001 GLN CCC O 1
ATOM 10942 N N . GLU C 1 183 ? 38.199 -30.090 41.393 1.000 80.547 2002 GLU CCC N 1
ATOM 10943 C CA . GLU C 1 183 ? 36.851 -30.211 40.787 1.000 82.197 2002 GLU CCC CA 1
ATOM 10944 C C . GLU C 1 183 ? 36.585 -31.691 40.526 1.000 79.410 2002 GLU CCC C 1
ATOM 10945 O O . GLU C 1 183 ? 37.413 -32.337 39.907 1.000 76.964 2002 GLU CCC O 1
ATOM 10951 N N . PRO C 1 184 ? 35.461 -32.264 41.005 1.000 77.002 2003 PRO CCC N 1
ATOM 10952 C CA . PRO C 1 184 ? 35.159 -33.675 40.772 1.000 75.288 2003 PRO CCC CA 1
ATOM 10953 C C . PRO C 1 184 ? 34.818 -33.978 39.303 1.000 74.113 2003 PRO CCC C 1
ATOM 10954 O O . PRO C 1 184 ? 34.286 -33.157 38.613 1.000 74.981 2003 PRO CCC O 1
ATOM 10958 N N . THR C 1 185 ? 35.232 -35.143 38.834 1.000 75.999 2004 THR CCC N 1
ATOM 10959 C CA . THR C 1 185 ? 34.794 -35.752 37.553 1.000 77.018 2004 THR CCC CA 1
ATOM 10960 C C . THR C 1 185 ? 33.976 -36.989 37.946 1.000 78.149 2004 THR CCC C 1
ATOM 10961 O O . THR C 1 185 ? 33.976 -37.331 39.136 1.000 79.814 2004 THR CCC O 1
ATOM 10965 N N . LEU C 1 186 ? 33.300 -37.649 37.018 1.000 79.670 2005 LEU CCC N 1
ATOM 10966 C CA . LEU C 1 186 ? 32.606 -38.926 37.334 1.000 78.132 2005 LEU CCC CA 1
ATOM 10967 C C . LEU C 1 186 ? 33.677 -39.933 37.762 1.000 79.248 2005 LEU CCC C 1
ATOM 10968 O O . LEU C 1 186 ? 33.468 -40.650 38.762 1.000 76.782 2005 LEU CCC O 1
ATOM 10973 N N . HIS C 1 187 ? 34.843 -39.903 37.111 1.000 81.680 2006 HIS CCC N 1
ATOM 10974 C CA . HIS C 1 187 ? 35.982 -40.821 37.407 1.000 84.913 2006 HIS CCC CA 1
ATOM 10975 C C . HIS C 1 187 ? 36.490 -40.613 38.847 1.000 83.412 2006 HIS CCC C 1
ATOM 10976 O O . HIS C 1 187 ? 36.679 -41.612 39.541 1.000 82.710 2006 HIS CCC O 1
ATOM 10983 N N . SER C 1 188 ? 36.659 -39.365 39.298 1.000 81.389 2007 SER CCC N 1
ATOM 10984 C CA . SER C 1 188 ? 37.148 -39.048 40.668 1.000 81.190 2007 SER CCC CA 1
ATOM 10985 C C . SER C 1 188 ? 36.082 -39.426 41.711 1.000 81.075 2007 SER CCC C 1
ATOM 10986 O O . SER C 1 188 ? 36.444 -40.011 42.758 1.000 83.956 2007 SER CCC O 1
ATOM 10989 N N . ILE C 1 189 ? 34.804 -39.158 41.432 1.000 79.486 2008 ILE CCC N 1
ATOM 10990 C CA . ILE C 1 189 ? 33.705 -39.514 42.379 1.000 78.843 2008 ILE CCC CA 1
ATOM 10991 C C . ILE C 1 189 ? 33.684 -41.033 42.553 1.000 82.363 2008 ILE CCC C 1
ATOM 10992 O O . ILE C 1 189 ? 33.608 -41.509 43.721 1.000 81.790 2008 ILE CCC O 1
ATOM 10997 N N . VAL C 1 190 ? 33.766 -41.782 41.453 1.000 83.732 2009 VAL CCC N 1
ATOM 10998 C CA . VAL C 1 190 ? 33.660 -43.264 41.515 1.000 88.403 2009 VAL CCC CA 1
ATOM 10999 C C . VAL C 1 190 ? 34.919 -43.790 42.214 1.000 91.777 2009 VAL CCC C 1
ATOM 11000 O O . VAL C 1 190 ? 34.781 -44.686 43.081 1.000 88.833 2009 VAL CCC O 1
ATOM 11004 N N . THR C 1 191 ? 36.090 -43.223 41.908 1.000 92.050 2010 THR CCC N 1
ATOM 11005 C CA . THR C 1 191 ? 37.365 -43.578 42.595 1.000 94.110 2010 THR CCC CA 1
ATOM 11006 C C . THR C 1 191 ? 37.169 -43.440 44.116 1.000 92.980 2010 THR CCC C 1
ATOM 11007 O O . THR C 1 191 ? 37.392 -44.433 44.804 1.000 94.128 2010 THR CCC O 1
ATOM 11011 N N . SER C 1 192 ? 36.696 -42.292 44.606 1.000 89.242 2011 SER CCC N 1
ATOM 11012 C CA . SER C 1 192 ? 36.617 -41.956 46.056 1.000 92.458 2011 SER CCC CA 1
ATOM 11013 C C . SER C 1 192 ? 35.452 -42.664 46.774 1.000 97.396 2011 SER CCC C 1
ATOM 11014 O O . SER C 1 192 ? 35.630 -43.071 47.939 1.000 94.764 2011 SER CCC O 1
ATOM 11017 N N . PHE C 1 193 ? 34.279 -42.779 46.145 1.000 102.054 2012 PHE CCC N 1
ATOM 11018 C CA . PHE C 1 193 ? 33.007 -43.100 46.850 1.000 101.910 2012 PHE CCC CA 1
ATOM 11019 C C . PHE C 1 193 ? 32.385 -44.394 46.321 1.000 108.818 2012 PHE CCC C 1
ATOM 11020 O O . PHE C 1 193 ? 31.546 -44.956 47.059 1.000 118.825 2012 PHE CCC O 1
ATOM 11028 N N . LEU C 1 194 ? 32.788 -44.897 45.146 1.000 110.731 2013 LEU CCC N 1
ATOM 11029 C CA . LEU C 1 194 ? 32.201 -46.152 44.595 1.000 109.240 2013 LEU CCC CA 1
ATOM 11030 C C . LEU C 1 194 ? 33.269 -46.974 43.880 1.000 104.858 2013 LEU CCC C 1
ATOM 11031 O O . LEU C 1 194 ? 33.058 -47.433 42.758 1.000 105.412 2013 LEU CCC O 1
ATOM 11036 N N . PRO C 1 195 ? 34.444 -47.201 44.511 1.000 103.227 2014 PRO CCC N 1
ATOM 11037 C CA . PRO C 1 195 ? 35.642 -47.669 43.800 1.000 105.520 2014 PRO CCC CA 1
ATOM 11038 C C . PRO C 1 195 ? 35.507 -49.037 43.112 1.000 114.003 2014 PRO CCC C 1
ATOM 11039 O O . PRO C 1 195 ? 36.120 -49.239 42.059 1.000 119.003 2014 PRO CCC O 1
ATOM 11043 N N . HIS C 1 196 ? 34.686 -49.927 43.689 1.000 114.110 2015 HIS CCC N 1
ATOM 11044 C CA . HIS C 1 196 ? 34.392 -51.265 43.113 1.000 122.373 2015 HIS CCC CA 1
ATOM 11045 C C . HIS C 1 196 ? 33.736 -51.163 41.721 1.000 119.710 2015 HIS CCC C 1
ATOM 11046 O O . HIS C 1 196 ? 33.750 -52.196 41.023 1.000 120.791 2015 HIS CCC O 1
ATOM 11053 N N . GLU C 1 197 ? 33.202 -50.002 41.303 1.000 113.837 2016 GLU CCC N 1
ATOM 11054 C CA . GLU C 1 197 ? 32.527 -49.869 39.981 1.000 110.723 2016 GLU CCC CA 1
ATOM 11055 C C . GLU C 1 197 ? 33.424 -49.160 38.949 1.000 107.245 2016 GLU CCC C 1
ATOM 11056 O O . GLU C 1 197 ? 32.927 -48.889 37.823 1.000 102.685 2016 GLU CCC O 1
ATOM 11062 N N . LEU C 1 198 ? 34.702 -48.902 39.260 1.000 105.210 2017 LEU CCC N 1
ATOM 11063 C CA . LEU C 1 198 ? 35.694 -48.381 38.275 1.000 105.746 2017 LEU CCC CA 1
ATOM 11064 C C . LEU C 1 198 ? 35.664 -49.150 36.946 1.000 109.137 2017 LEU CCC C 1
ATOM 11065 O O . LEU C 1 198 ? 35.820 -48.538 35.894 1.000 104.343 2017 LEU CCC O 1
ATOM 11067 N N . PRO C 1 199 ? 35.548 -50.502 36.909 1.000 113.283 2018 PRO CCC N 1
ATOM 11068 C CA . PRO C 1 199 ? 35.530 -51.225 35.634 1.000 118.861 2018 PRO CCC CA 1
ATOM 11069 C C . PRO C 1 199 ? 34.484 -50.718 34.624 1.000 118.167 2018 PRO CCC C 1
ATOM 11070 O O . PRO C 1 199 ? 34.804 -50.653 33.453 1.000 119.535 2018 PRO CCC O 1
ATOM 11074 N N . LEU C 1 200 ? 33.291 -50.329 35.083 1.000 118.590 2019 LEU CCC N 1
ATOM 11075 C CA . LEU C 1 200 ? 32.200 -49.807 34.211 1.000 116.073 2019 LEU CCC CA 1
ATOM 11076 C C . LEU C 1 200 ? 32.689 -48.594 33.405 1.000 116.828 2019 LEU CCC C 1
ATOM 11077 O O . LEU C 1 200 ? 32.124 -48.363 32.317 1.000 112.497 2019 LEU CCC O 1
ATOM 11082 N N . LEU C 1 201 ? 33.676 -47.847 33.929 1.000 117.941 2020 LEU CCC N 1
ATOM 11083 C CA . LEU C 1 201 ? 34.218 -46.610 33.303 1.000 114.255 2020 LEU CCC CA 1
ATOM 11084 C C . LEU C 1 201 ? 35.400 -46.941 32.378 1.000 118.051 2020 LEU CCC C 1
ATOM 11085 O O . LEU C 1 201 ? 35.834 -46.022 31.678 1.000 115.053 2020 LEU CCC O 1
ATOM 11090 N N . GLU C 1 202 ? 35.905 -48.184 32.369 1.000 119.969 2021 GLU CCC N 1
ATOM 11091 C CA . GLU C 1 202 ? 37.064 -48.614 31.534 1.000 124.348 2021 GLU CCC CA 1
ATOM 11092 C C . GLU C 1 202 ? 36.741 -48.408 30.048 1.000 125.687 2021 GLU CCC C 1
ATOM 11093 O O . GLU C 1 202 ? 35.759 -49.023 29.573 1.000 127.279 2021 GLU CCC O 1
ATOM 11095 N N . GLY C 1 203 ? 37.556 -47.608 29.344 1.000 123.358 2022 GLY CCC N 1
ATOM 11096 C CA . GLY C 1 203 ? 37.397 -47.294 27.909 1.000 124.550 2022 GLY CCC CA 1
ATOM 11097 C C . GLY C 1 203 ? 36.359 -46.206 27.670 1.000 122.723 2022 GLY CCC C 1
ATOM 11098 O O . GLY C 1 203 ? 35.891 -46.062 26.522 1.000 120.836 2022 GLY CCC O 1
ATOM 11099 N N . MET C 1 204 ? 35.984 -45.472 28.718 1.000 121.828 2023 MET CCC N 1
ATOM 11100 C CA . MET C 1 204 ? 35.046 -44.319 28.666 1.000 122.586 2023 MET CCC CA 1
ATOM 11101 C C . MET C 1 204 ? 35.812 -43.101 29.208 1.000 121.440 2023 MET CCC C 1
ATOM 11102 O O . MET C 1 204 ? 35.440 -42.557 30.281 1.000 115.124 2023 MET CCC O 1
ATOM 11104 N N . GLU C 1 205 ? 36.881 -42.739 28.488 1.000 123.489 2024 GLU CCC N 1
ATOM 11105 C CA . GLU C 1 205 ? 37.968 -41.823 28.927 1.000 124.432 2024 GLU CCC CA 1
ATOM 11106 C C . GLU C 1 205 ? 37.400 -40.430 29.248 1.000 121.788 2024 GLU CCC C 1
ATOM 11107 O O . GLU C 1 205 ? 37.983 -39.729 30.097 1.000 117.980 2024 GLU CCC O 1
ATOM 11109 N N . THR C 1 206 ? 36.280 -40.061 28.616 1.000 122.722 2025 THR CCC N 1
ATOM 11110 C CA . THR C 1 206 ? 35.531 -38.789 28.804 1.000 121.025 2025 THR CCC CA 1
ATOM 11111 C C . THR C 1 206 ? 34.944 -38.669 30.228 1.000 116.211 2025 THR CCC C 1
ATOM 11112 O O . THR C 1 206 ? 34.618 -37.525 30.628 1.000 107.103 2025 THR CCC O 1
ATOM 11116 N N . SER C 1 207 ? 34.816 -39.771 30.986 1.000 110.641 2026 SER CCC N 1
ATOM 11117 C CA . SER C 1 207 ? 34.428 -39.770 32.426 1.000 109.614 2026 SER CCC CA 1
ATOM 11118 C C . SER C 1 207 ? 35.474 -39.032 33.290 1.000 111.150 2026 SER CCC C 1
ATOM 11119 O O . SER C 1 207 ? 35.138 -38.705 34.456 1.000 101.090 2026 SER CCC O 1
ATOM 11122 N N . GLN C 1 208 ? 36.694 -38.810 32.758 1.000 117.031 2027 GLN CCC N 1
ATOM 11123 C CA . GLN C 1 208 ? 37.800 -38.037 33.407 1.000 117.055 2027 GLN CCC CA 1
ATOM 11124 C C . GLN C 1 208 ? 37.759 -36.556 32.987 1.000 117.183 2027 GLN CCC C 1
ATOM 11125 O O . GLN C 1 208 ? 38.697 -35.821 33.349 1.000 119.203 2027 GLN CCC O 1
ATOM 11127 N N . GLY C 1 209 ? 36.728 -36.139 32.244 1.000 115.451 2028 GLY CCC N 1
ATOM 11128 C CA . GLY C 1 209 ? 36.390 -34.723 31.997 1.000 113.906 2028 GLY CCC CA 1
ATOM 11129 C C . GLY C 1 209 ? 35.287 -34.241 32.931 1.000 108.928 2028 GLY CCC C 1
ATOM 11130 O O . GLY C 1 209 ? 34.647 -35.079 33.606 1.000 114.890 2028 GLY CCC O 1
ATOM 11131 N N . ILE C 1 210 ? 35.054 -32.934 32.951 1.000 104.431 2029 ILE CCC N 1
ATOM 11132 C CA . ILE C 1 210 ? 34.173 -32.235 33.932 1.000 105.243 2029 ILE CCC CA 1
ATOM 11133 C C . ILE C 1 210 ? 32.710 -32.542 33.581 1.000 100.601 2029 ILE CCC C 1
ATOM 11134 O O . ILE C 1 210 ? 31.908 -32.789 34.509 1.000 92.028 2029 ILE CCC O 1
ATOM 11139 N N . GLN C 1 211 ? 32.401 -32.556 32.279 1.000 98.959 2030 GLN CCC N 1
ATOM 11140 C CA . GLN C 1 211 ? 31.030 -32.705 31.729 1.000 98.517 2030 GLN CCC CA 1
ATOM 11141 C C . GLN C 1 211 ? 30.500 -34.123 32.001 1.000 98.084 2030 GLN CCC C 1
ATOM 11142 O O . GLN C 1 211 ? 31.288 -35.103 31.975 1.000 92.370 2030 GLN CCC O 1
ATOM 11148 N N . SER C 1 212 ? 29.192 -34.200 32.270 1.000 97.729 2031 SER CCC N 1
ATOM 11149 C CA . SER C 1 212 ? 28.391 -35.435 32.481 1.000 96.351 2031 SER CCC CA 1
ATOM 11150 C C . SER C 1 212 ? 28.678 -36.453 31.363 1.000 94.513 2031 SER CCC C 1
ATOM 11151 O O . SER C 1 212 ? 28.753 -36.057 30.185 1.000 96.542 2031 SER CCC O 1
ATOM 11154 N N . LEU C 1 213 ? 28.837 -37.724 31.708 1.000 91.356 2032 LEU CCC N 1
ATOM 11155 C CA . LEU C 1 213 ? 29.076 -38.807 30.719 1.000 92.545 2032 LEU CCC CA 1
ATOM 11156 C C . LEU C 1 213 ? 27.927 -38.853 29.697 1.000 88.215 2032 LEU CCC C 1
ATOM 11157 O O . LEU C 1 213 ? 28.187 -39.016 28.483 1.000 90.849 2032 LEU CCC O 1
ATOM 11162 N N . GLY C 1 214 ? 26.686 -38.723 30.156 1.000 84.626 2033 GLY CCC N 1
ATOM 11163 C CA . GLY C 1 214 ? 25.513 -38.721 29.267 1.000 85.328 2033 GLY CCC CA 1
ATOM 11164 C C . GLY C 1 214 ? 25.538 -37.529 28.317 1.000 86.168 2033 GLY CCC C 1
ATOM 11165 O O . GLY C 1 214 ? 25.180 -37.705 27.134 1.000 87.885 2033 GLY CCC O 1
ATOM 11166 N N . LEU C 1 215 ? 25.949 -36.354 28.805 1.000 85.777 2034 LEU CCC N 1
ATOM 11167 C CA . LEU C 1 215 ? 25.942 -35.081 28.024 1.000 86.673 2034 LEU CCC CA 1
ATOM 11168 C C . LEU C 1 215 ? 27.114 -35.034 27.042 1.000 86.459 2034 LEU CCC C 1
ATOM 11169 O O . LEU C 1 215 ? 27.056 -34.239 26.111 1.000 85.550 2034 LEU CCC O 1
ATOM 11174 N N . ASN C 1 216 ? 28.130 -35.861 27.229 1.000 90.915 2035 ASN CCC N 1
ATOM 11175 C CA . ASN C 1 216 ? 29.382 -35.756 26.441 1.000 97.052 2035 ASN CCC CA 1
ATOM 11176 C C . ASN C 1 216 ? 29.258 -36.609 25.173 1.000 95.770 2035 ASN CCC C 1
ATOM 11177 O O . ASN C 1 216 ? 29.652 -37.791 25.199 1.000 92.394 2035 ASN CCC O 1
ATOM 11182 N N . ALA C 1 217 ? 28.780 -35.985 24.097 1.000 93.980 2036 ALA CCC N 1
ATOM 11183 C CA . ALA C 1 217 ? 28.550 -36.595 22.766 1.000 96.613 2036 ALA CCC CA 1
ATOM 11184 C C . ALA C 1 217 ? 29.860 -36.680 21.964 1.000 96.859 2036 ALA CCC C 1
ATOM 11185 O O . ALA C 1 217 ? 29.808 -37.136 20.805 1.000 97.968 2036 ALA CCC O 1
ATOM 11187 N N . GLY C 1 218 ? 30.987 -36.232 22.533 1.000 95.777 2037 GLY CCC N 1
ATOM 11188 C CA . GLY C 1 218 ? 32.335 -36.430 21.965 1.000 95.707 2037 GLY CCC CA 1
ATOM 11189 C C . GLY C 1 218 ? 32.694 -37.901 21.874 1.000 99.057 2037 GLY CCC C 1
ATOM 11190 O O . GLY C 1 218 ? 33.369 -38.276 20.911 1.000 102.553 2037 GLY CCC O 1
ATOM 11191 N N . SER C 1 219 ? 32.200 -38.715 22.810 1.000 101.755 2038 SER CCC N 1
ATOM 11192 C CA . SER C 1 219 ? 32.483 -40.169 22.940 1.000 103.630 2038 SER CCC CA 1
ATOM 11193 C C . SER C 1 219 ? 31.949 -40.930 21.723 1.000 110.226 2038 SER CCC C 1
ATOM 11194 O O . SER C 1 219 ? 31.005 -40.423 21.085 1.000 113.036 2038 SER CCC O 1
ATOM 11197 N N . GLU C 1 220 ? 32.545 -42.096 21.427 1.000 110.145 2039 GLU CCC N 1
ATOM 11198 C CA . GLU C 1 220 ? 32.107 -43.038 20.362 1.000 113.179 2039 GLU CCC CA 1
ATOM 11199 C C . GLU C 1 220 ? 31.014 -43.962 20.923 1.000 113.420 2039 GLU CCC C 1
ATOM 11200 O O . GLU C 1 220 ? 30.333 -44.611 20.119 1.000 110.368 2039 GLU CCC O 1
ATOM 11202 N N . HIS C 1 221 ? 30.857 -44.016 22.249 1.000 112.284 2040 HIS CCC N 1
ATOM 11203 C CA . HIS C 1 221 ? 29.789 -44.799 22.920 1.000 113.059 2040 HIS CCC CA 1
ATOM 11204 C C . HIS C 1 221 ? 28.438 -44.100 22.730 1.000 109.387 2040 HIS CCC C 1
ATOM 11205 O O . HIS C 1 221 ? 28.392 -42.864 22.787 1.000 106.632 2040 HIS CCC O 1
ATOM 11212 N N . SER C 1 222 ? 27.370 -44.871 22.558 1.000 108.307 2041 SER CCC N 1
ATOM 11213 C CA . SER C 1 222 ? 25.979 -44.365 22.428 1.000 105.846 2041 SER CCC CA 1
ATOM 11214 C C . SER C 1 222 ? 25.557 -43.581 23.685 1.000 99.817 2041 SER CCC C 1
ATOM 11215 O O . SER C 1 222 ? 26.001 -43.923 24.801 1.000 98.055 2041 SER CCC O 1
ATOM 11218 N N . GLY C 1 223 ? 24.692 -42.582 23.507 1.000 94.939 2042 GLY CCC N 1
ATOM 11219 C CA . GLY C 1 223 ? 24.041 -41.841 24.600 1.000 92.069 2042 GLY CCC CA 1
ATOM 11220 C C . GLY C 1 223 ? 23.327 -42.776 25.551 1.000 91.810 2042 GLY CCC C 1
ATOM 11221 O O . GLY C 1 223 ? 23.373 -42.540 26.776 1.000 89.260 2042 GLY CCC O 1
ATOM 11222 N N . ARG C 1 224 ? 22.668 -43.797 25.006 1.000 91.359 2043 ARG CCC N 1
ATOM 11223 C CA . ARG C 1 224 ? 21.896 -44.764 25.820 1.000 93.549 2043 ARG CCC CA 1
ATOM 11224 C C . ARG C 1 224 ? 22.852 -45.426 26.828 1.000 92.635 2043 ARG CCC C 1
ATOM 11225 O O . ARG C 1 224 ? 22.522 -45.443 28.043 1.000 89.932 2043 ARG CCC O 1
ATOM 11233 N N . TYR C 1 225 ? 23.975 -45.984 26.354 1.000 92.999 2044 TYR CCC N 1
ATOM 11234 C CA . TYR C 1 225 ? 24.942 -46.718 27.211 1.000 93.751 2044 TYR CCC CA 1
ATOM 11235 C C . TYR C 1 225 ? 25.522 -45.738 28.239 1.000 90.102 2044 TYR CCC C 1
ATOM 11236 O O . TYR C 1 225 ? 25.500 -46.035 29.435 1.000 89.615 2044 TYR CCC O 1
ATOM 11245 N N . ARG C 1 226 ? 25.971 -44.569 27.785 1.000 88.909 2045 ARG CCC N 1
ATOM 11246 C CA . ARG C 1 226 ? 26.644 -43.570 28.651 1.000 86.180 2045 ARG CCC CA 1
ATOM 11247 C C . ARG C 1 226 ? 25.686 -43.127 29.758 1.000 84.642 2045 ARG CCC C 1
ATOM 11248 O O . ARG C 1 226 ? 26.127 -43.113 30.934 1.000 87.101 2045 ARG CCC O 1
ATOM 11256 N N . ALA C 1 227 ? 24.432 -42.805 29.408 1.000 80.776 2046 ALA CCC N 1
ATOM 11257 C CA . ALA C 1 227 ? 23.412 -42.322 30.366 1.000 78.883 2046 ALA CCC CA 1
ATOM 11258 C C . ALA C 1 227 ? 23.072 -43.433 31.367 1.000 78.020 2046 ALA CCC C 1
ATOM 11259 O O . ALA C 1 227 ? 22.964 -43.154 32.576 1.000 75.805 2046 ALA CCC O 1
ATOM 11261 N N . SER C 1 228 ? 22.936 -44.663 30.895 1.000 81.465 2047 SER CCC N 1
ATOM 11262 C CA . SER C 1 228 ? 22.602 -45.825 31.763 1.000 84.555 2047 SER CCC CA 1
ATOM 11263 C C . SER C 1 228 ? 23.708 -46.020 32.805 1.000 85.263 2047 SER CCC C 1
ATOM 11264 O O . SER C 1 228 ? 23.387 -46.103 34.012 1.000 89.092 2047 SER CCC O 1
ATOM 11267 N N . VAL C 1 229 ? 24.968 -46.047 32.367 1.000 86.291 2048 VAL CCC N 1
ATOM 11268 C CA . VAL C 1 229 ? 26.134 -46.259 33.276 1.000 87.798 2048 VAL CCC CA 1
ATOM 11269 C C . VAL C 1 229 ? 26.164 -45.104 34.287 1.000 83.436 2048 VAL CCC C 1
ATOM 11270 O O . VAL C 1 229 ? 26.191 -45.357 35.521 1.000 81.382 2048 VAL CCC O 1
ATOM 11274 N N . GLU C 1 230 ? 26.100 -43.877 33.786 1.000 81.894 2049 GLU CCC N 1
ATOM 11275 C CA . GLU C 1 230 ? 26.092 -42.670 34.653 1.000 81.958 2049 GLU CCC CA 1
ATOM 11276 C C . GLU C 1 230 ? 24.991 -42.781 35.716 1.000 80.720 2049 GLU CCC C 1
ATOM 11277 O O . GLU C 1 230 ? 25.294 -42.562 36.917 1.000 78.795 2049 GLU CCC O 1
ATOM 11283 N N . SER C 1 231 ? 23.764 -43.133 35.311 1.000 80.672 2050 SER CCC N 1
ATOM 11284 C CA . SER C 1 231 ? 22.595 -43.130 36.225 1.000 79.986 2050 SER CCC CA 1
ATOM 11285 C C . SER C 1 231 ? 22.893 -44.047 37.421 1.000 81.185 2050 SER CCC C 1
ATOM 11286 O O . SER C 1 231 ? 22.625 -43.654 38.575 1.000 80.545 2050 SER CCC O 1
ATOM 11289 N N . ILE C 1 232 ? 23.475 -45.210 37.153 1.000 81.162 2051 ILE CCC N 1
ATOM 11290 C CA . ILE C 1 232 ? 23.806 -46.227 38.190 1.000 86.089 2051 ILE CCC CA 1
ATOM 11291 C C . ILE C 1 232 ? 24.946 -45.719 39.071 1.000 83.713 2051 ILE CCC C 1
ATOM 11292 O O . ILE C 1 232 ? 24.818 -45.786 40.317 1.000 84.660 2051 ILE CCC O 1
ATOM 11297 N N . LEU C 1 233 ? 26.029 -45.249 38.466 1.000 81.995 2052 LEU CCC N 1
ATOM 11298 C CA . LEU C 1 233 ? 27.209 -44.803 39.253 1.000 83.768 2052 LEU CCC CA 1
ATOM 11299 C C . LEU C 1 233 ? 26.816 -43.635 40.176 1.000 82.009 2052 LEU CCC C 1
ATOM 11300 O O . LEU C 1 233 ? 27.239 -43.604 41.345 1.000 80.791 2052 LEU CCC O 1
ATOM 11305 N N . ILE C 1 234 ? 25.964 -42.741 39.695 1.000 80.663 2053 ILE CCC N 1
ATOM 11306 C CA . ILE C 1 234 ? 25.624 -41.489 40.423 1.000 80.729 2053 ILE CCC CA 1
ATOM 11307 C C . ILE C 1 234 ? 24.666 -41.797 41.577 1.000 79.829 2053 ILE CCC C 1
ATOM 11308 O O . ILE C 1 234 ? 24.847 -41.229 42.668 1.000 74.931 2053 ILE CCC O 1
ATOM 11313 N N . PHE C 1 235 ? 23.672 -42.668 41.362 1.000 81.857 2054 PHE CCC N 1
ATOM 11314 C CA . PHE C 1 235 ? 22.675 -43.000 42.410 1.000 80.881 2054 PHE CCC CA 1
ATOM 11315 C C . PHE C 1 235 ? 23.415 -43.600 43.606 1.000 81.213 2054 PHE CCC C 1
ATOM 11316 O O . PHE C 1 235 ? 23.189 -43.162 44.740 1.000 82.232 2054 PHE CCC O 1
ATOM 11324 N N . ASN C 1 236 ? 24.281 -44.581 43.347 1.000 81.573 2055 ASN CCC N 1
ATOM 11325 C CA . ASN C 1 236 ? 25.000 -45.347 44.398 1.000 84.407 2055 ASN CCC CA 1
ATOM 11326 C C . ASN C 1 236 ? 26.066 -44.445 45.058 1.000 82.239 2055 ASN CCC C 1
ATOM 11327 O O . ASN C 1 236 ? 26.152 -44.442 46.289 1.000 82.114 2055 ASN CCC O 1
ATOM 11332 N N . SER C 1 237 ? 26.821 -43.664 44.292 1.000 79.953 2056 SER CCC N 1
ATOM 11333 C CA . SER C 1 237 ? 27.771 -42.637 44.822 1.000 79.646 2056 SER CCC CA 1
ATOM 11334 C C . SER C 1 237 ? 27.075 -41.669 45.794 1.000 78.815 2056 SER CCC C 1
ATOM 11335 O O . SER C 1 237 ? 27.679 -41.309 46.829 1.000 77.446 2056 SER CCC O 1
ATOM 11338 N N . MET C 1 238 ? 25.859 -41.226 45.456 1.000 77.348 2057 MET CCC N 1
ATOM 11339 C CA . MET C 1 238 ? 25.126 -40.215 46.259 1.000 76.699 2057 MET CCC CA 1
ATOM 11340 C C . MET C 1 238 ? 24.665 -40.810 47.600 1.000 77.301 2057 MET CCC C 1
ATOM 11341 O O . MET C 1 238 ? 24.594 -40.063 48.603 1.000 74.067 2057 MET CCC O 1
ATOM 11346 N N . ASN C 1 239 ? 24.365 -42.105 47.655 1.000 82.210 2058 ASN CCC N 1
ATOM 11347 C CA . ASN C 1 239 ? 24.017 -42.742 48.957 1.000 86.626 2058 ASN CCC CA 1
ATOM 11348 C C . ASN C 1 239 ? 25.247 -42.669 49.868 1.000 84.145 2058 ASN CCC C 1
ATOM 11349 O O . ASN C 1 239 ? 25.075 -42.288 51.050 1.000 88.107 2058 ASN CCC O 1
ATOM 11354 N N . GLN C 1 240 ? 26.437 -42.942 49.339 1.000 80.721 2059 GLN CCC N 1
ATOM 11355 C CA . GLN C 1 240 ? 27.692 -42.871 50.129 1.000 84.079 2059 GLN CCC CA 1
ATOM 11356 C C . GLN C 1 240 ? 27.927 -41.408 50.553 1.000 81.235 2059 GLN CCC C 1
ATOM 11357 O O . GLN C 1 240 ? 28.160 -41.130 51.747 1.000 80.549 2059 GLN CCC O 1
ATOM 11363 N N . LEU C 1 241 ? 27.820 -40.472 49.617 1.000 80.293 2060 LEU CCC N 1
ATOM 11364 C CA . LEU C 1 241 ? 28.011 -39.027 49.911 1.000 78.536 2060 LEU CCC CA 1
ATOM 11365 C C . LEU C 1 241 ? 27.013 -38.540 50.971 1.000 77.567 2060 LEU CCC C 1
ATOM 11366 O O . LEU C 1 241 ? 27.445 -37.835 51.902 1.000 77.878 2060 LEU CCC O 1
ATOM 11371 N N . ASN C 1 242 ? 25.756 -38.972 50.914 1.000 77.705 2061 ASN CCC N 1
ATOM 11372 C CA . ASN C 1 242 ? 24.733 -38.602 51.925 1.000 78.331 2061 ASN CCC CA 1
ATOM 11373 C C . ASN C 1 242 ? 25.134 -39.123 53.312 1.000 81.085 2061 ASN CCC C 1
ATOM 11374 O O . ASN C 1 242 ? 24.942 -38.364 54.291 1.000 81.898 2061 ASN CCC O 1
ATOM 11379 N N . SER C 1 243 ? 25.670 -40.342 53.430 1.000 82.005 2062 SER CCC N 1
ATOM 11380 C CA . SER C 1 243 ? 26.169 -40.846 54.735 1.000 85.129 2062 SER CCC CA 1
ATOM 11381 C C . SER C 1 243 ? 27.288 -39.926 55.235 1.000 82.352 2062 SER CCC C 1
ATOM 11382 O O . SER C 1 243 ? 27.256 -39.533 56.413 1.000 81.398 2062 SER CCC O 1
ATOM 11385 N N 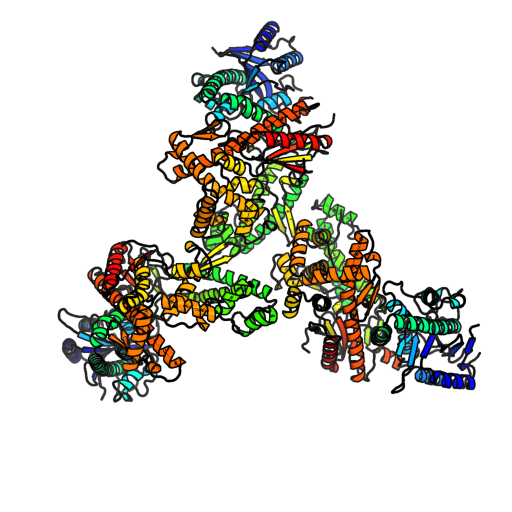. LEU C 1 244 ? 28.240 -39.577 54.379 1.000 80.455 2063 LEU CCC N 1
ATOM 11386 C CA . LEU C 1 244 ? 29.388 -38.719 54.797 1.000 82.655 2063 LEU CCC CA 1
ATOM 11387 C C . LEU C 1 244 ? 28.867 -37.333 55.236 1.000 81.407 2063 LEU CCC C 1
ATOM 11388 O O . LEU C 1 244 ? 29.291 -36.880 56.325 1.000 82.484 2063 LEU CCC O 1
ATOM 11393 N N . LEU C 1 245 ? 27.929 -36.725 54.490 1.000 79.690 2064 LEU CCC N 1
ATOM 11394 C CA . LEU C 1 245 ? 27.332 -35.418 54.882 1.000 79.244 2064 LEU CCC CA 1
ATOM 11395 C C . LEU C 1 245 ? 26.694 -35.521 56.271 1.000 82.462 2064 LEU CCC C 1
ATOM 11396 O O . LEU C 1 245 ? 26.888 -34.601 57.082 1.000 83.500 2064 LEU CCC O 1
ATOM 11401 N N . GLN C 1 246 ? 25.959 -36.598 56.529 1.000 86.193 2065 GLN CCC N 1
ATOM 11402 C CA . GLN C 1 246 ? 25.267 -36.820 57.829 1.000 91.959 2065 GLN CCC CA 1
ATOM 11403 C C . GLN C 1 246 ? 26.312 -36.957 58.948 1.000 93.790 2065 GLN CCC C 1
ATOM 11404 O O . GLN C 1 246 ? 26.103 -36.355 60.031 1.000 93.819 2065 GLN CCC O 1
ATOM 11407 N N . LYS C 1 247 ? 27.400 -37.699 58.711 1.000 95.730 2066 LYS CCC N 1
ATOM 11408 C CA . LYS C 1 247 ? 28.471 -37.857 59.734 1.000 100.523 2066 LYS CCC CA 1
ATOM 11409 C C . LYS C 1 247 ? 29.067 -36.477 60.044 1.000 99.830 2066 LYS CCC C 1
ATOM 11410 O O . LYS C 1 247 ? 29.315 -36.204 61.223 1.000 104.248 2066 LYS CCC O 1
ATOM 11413 N N . GLU C 1 248 ? 29.275 -35.631 59.036 1.000 98.327 2067 GLU CCC N 1
ATOM 11414 C CA . GLU C 1 248 ? 29.916 -34.289 59.210 1.000 98.938 2067 GLU CCC CA 1
ATOM 11415 C C . GLU C 1 248 ? 28.878 -33.228 59.601 1.000 97.930 2067 GLU CCC C 1
ATOM 11416 O O . GLU C 1 248 ? 29.289 -32.087 59.837 1.000 99.634 2067 GLU CCC O 1
ATOM 11422 N N . ASN C 1 249 ? 27.582 -33.566 59.633 1.000 97.620 2068 ASN CCC N 1
ATOM 11423 C CA . ASN C 1 249 ? 26.495 -32.646 60.065 1.000 96.764 2068 ASN CCC CA 1
ATOM 11424 C C . ASN C 1 249 ? 26.342 -31.524 59.027 1.000 93.620 2068 ASN CCC C 1
ATOM 11425 O O . ASN C 1 249 ? 26.090 -30.390 59.435 1.000 89.475 2068 ASN CCC O 1
ATOM 11430 N N . LEU C 1 250 ? 26.487 -31.836 57.738 1.000 92.131 2069 LEU CCC N 1
ATOM 11431 C CA . LEU C 1 250 ? 26.413 -30.868 56.620 1.000 88.629 2069 LEU CCC CA 1
ATOM 11432 C C . LEU C 1 250 ? 25.190 -31.153 55.742 1.000 87.268 2069 LEU CCC C 1
ATOM 11433 O O . LEU C 1 250 ? 25.079 -30.543 54.659 1.000 84.326 2069 LEU CCC O 1
ATOM 11438 N N . GLN C 1 251 ? 24.321 -32.082 56.134 1.000 89.918 2070 GLN CCC N 1
ATOM 11439 C CA . GLN C 1 251 ? 23.159 -32.442 55.277 1.000 87.394 2070 GLN CCC CA 1
ATOM 11440 C C . GLN C 1 251 ? 22.135 -31.301 55.253 1.000 84.273 2070 GLN CCC C 1
ATOM 11441 O O . GLN C 1 251 ? 21.588 -31.065 54.177 1.000 80.225 2070 GLN CCC O 1
ATOM 11447 N N . ASP C 1 252 ? 21.886 -30.611 56.371 1.000 84.257 2071 ASP CCC N 1
ATOM 11448 C CA . ASP C 1 252 ? 20.951 -29.455 56.394 1.000 85.234 2071 ASP CCC CA 1
ATOM 11449 C C . ASP C 1 252 ? 21.494 -28.374 55.427 1.000 82.289 2071 ASP CCC C 1
ATOM 11450 O O . ASP C 1 252 ? 20.729 -27.883 54.567 1.000 78.314 2071 ASP CCC O 1
ATOM 11455 N N . VAL C 1 253 ? 22.786 -28.072 55.516 1.000 78.493 2072 VAL CCC N 1
ATOM 11456 C CA . VAL C 1 253 ? 23.444 -27.063 54.650 1.000 77.367 2072 VAL CCC CA 1
ATOM 11457 C C . VAL C 1 253 ? 23.215 -27.478 53.196 1.000 74.487 2072 VAL CCC C 1
ATOM 11458 O O . VAL C 1 253 ? 22.813 -26.619 52.407 1.000 72.647 2072 VAL CCC O 1
ATOM 11462 N N . PHE C 1 254 ? 23.424 -28.758 52.884 1.000 73.734 2073 PHE CCC N 1
ATOM 11463 C CA . PHE C 1 254 ? 23.335 -29.332 51.511 1.000 70.976 2073 PHE CCC CA 1
ATOM 11464 C C . PHE C 1 254 ? 21.916 -29.142 50.941 1.000 70.626 2073 PHE CCC C 1
ATOM 11465 O O . PHE C 1 254 ? 21.781 -28.668 49.785 1.000 69.426 2073 PHE CCC O 1
ATOM 11473 N N . ARG C 1 255 ? 20.896 -29.507 51.715 1.000 70.987 2074 ARG CCC N 1
ATOM 11474 C CA . ARG C 1 255 ? 19.487 -29.531 51.235 1.000 72.771 2074 ARG CCC CA 1
ATOM 11475 C C . ARG C 1 255 ? 18.855 -28.130 51.291 1.000 70.532 2074 ARG CCC C 1
ATOM 11476 O O . ARG C 1 255 ? 18.072 -27.827 50.387 1.000 65.656 2074 ARG CCC O 1
ATOM 11480 N N . LYS C 1 256 ? 19.149 -27.329 52.321 1.000 71.243 2075 LYS CCC N 1
ATOM 11481 C CA . LYS C 1 256 ? 18.463 -26.032 52.543 1.000 73.798 2075 LYS CCC CA 1
ATOM 11482 C C . LYS C 1 256 ? 19.220 -24.854 51.889 1.000 71.496 2075 LYS CCC C 1
ATOM 11483 O O . LYS C 1 256 ? 18.550 -23.865 51.619 1.000 71.698 2075 LYS CCC O 1
ATOM 11489 N N . VAL C 1 257 ? 20.538 -24.933 51.647 1.000 69.617 2076 VAL CCC N 1
ATOM 11490 C CA . VAL C 1 257 ? 21.326 -23.777 51.140 1.000 67.960 2076 VAL CCC CA 1
ATOM 11491 C C . VAL C 1 257 ? 22.025 -24.124 49.823 1.000 66.213 2076 VAL CCC C 1
ATOM 11492 O O . VAL C 1 257 ? 21.731 -23.436 48.814 1.000 64.434 2076 VAL CCC O 1
ATOM 11496 N N . GLU C 1 258 ? 22.910 -25.111 49.790 1.000 63.870 2077 GLU CCC N 1
ATOM 11497 C CA . GLU C 1 258 ? 23.786 -25.337 48.616 1.000 63.540 2077 GLU CCC CA 1
ATOM 11498 C C . GLU C 1 258 ? 22.970 -25.777 47.401 1.000 63.577 2077 GLU CCC C 1
ATOM 11499 O O . GLU C 1 258 ? 23.187 -25.207 46.309 1.000 64.654 2077 GLU CCC O 1
ATOM 11505 N N . MET C 1 259 ? 22.074 -26.750 47.522 1.000 63.420 2078 MET CCC N 1
ATOM 11506 C CA . MET C 1 259 ? 21.363 -27.232 46.306 1.000 63.925 2078 MET CCC CA 1
ATOM 11507 C C . MET C 1 259 ? 20.347 -26.178 45.867 1.000 61.846 2078 MET CCC C 1
ATOM 11508 O O . MET C 1 259 ? 20.213 -25.905 44.690 1.000 63.656 2078 MET CCC O 1
ATOM 11513 N N . PRO C 1 260 ? 19.572 -25.535 46.757 1.000 64.367 2079 PRO CCC N 1
ATOM 11514 C CA . PRO C 1 260 ? 18.734 -24.406 46.346 1.000 65.693 2079 PRO CCC CA 1
ATOM 11515 C C . PRO C 1 260 ? 19.510 -23.259 45.673 1.000 69.358 2079 PRO CCC C 1
ATOM 11516 O O . PRO C 1 260 ? 18.989 -22.699 44.688 1.000 67.432 2079 PRO CCC O 1
ATOM 11520 N N . SER C 1 261 ? 20.730 -22.966 46.158 1.000 66.909 2080 SER CCC N 1
ATOM 11521 C CA . SER C 1 261 ? 21.647 -21.978 45.534 1.000 60.653 2080 SER CCC CA 1
ATOM 11522 C C . SER C 1 261 ? 21.956 -22.457 44.113 1.000 59.417 2080 SER CCC C 1
ATOM 11523 O O . SER C 1 261 ? 21.909 -21.631 43.228 1.000 58.036 2080 SER CCC O 1
ATOM 11526 N N . GLN C 1 262 ? 22.186 -23.756 43.874 1.000 58.328 2081 GLN CCC N 1
ATOM 11527 C CA . GLN C 1 262 ? 22.383 -24.268 42.494 1.000 57.585 2081 GLN CCC CA 1
ATOM 11528 C C . GLN C 1 262 ? 21.121 -24.011 41.659 1.000 59.114 2081 GLN CCC C 1
ATOM 11529 O O . GLN C 1 262 ? 21.246 -23.741 40.459 1.000 57.444 2081 GLN CCC O 1
ATOM 11535 N N . TYR C 1 263 ? 19.932 -24.138 42.237 1.000 60.218 2082 TYR CCC N 1
ATOM 11536 C CA . TYR C 1 263 ? 18.663 -23.926 41.499 1.000 62.716 2082 TYR CCC CA 1
ATOM 11537 C C . TYR C 1 263 ? 18.605 -22.443 41.099 1.000 62.747 2082 TYR CCC C 1
ATOM 11538 O O . TYR C 1 263 ? 18.416 -22.165 39.896 1.000 61.634 2082 TYR CCC O 1
ATOM 11547 N N . CYS C 1 264 ? 18.817 -21.516 42.033 1.000 62.623 2083 CYS CCC N 1
ATOM 11548 C CA . CYS C 1 264 ? 18.911 -20.058 41.702 1.000 61.171 2083 CYS CCC CA 1
ATOM 11549 C C . CYS C 1 264 ? 19.940 -19.809 40.604 1.000 56.931 2083 CYS CCC C 1
ATOM 11550 O O . CYS C 1 264 ? 19.607 -19.089 39.695 1.000 57.118 2083 CYS CCC O 1
ATOM 11553 N N . LEU C 1 265 ? 21.090 -20.479 40.613 1.000 55.527 2084 LEU CCC N 1
ATOM 11554 C CA . LEU C 1 265 ? 22.124 -20.230 39.593 1.000 54.172 2084 LEU CCC CA 1
ATOM 11555 C C . LEU C 1 265 ? 21.685 -20.797 38.245 1.000 56.254 2084 LEU CCC C 1
ATOM 11556 O O . LEU C 1 265 ? 22.054 -20.212 37.211 1.000 58.781 2084 LEU CCC O 1
ATOM 11561 N N . ALA C 1 266 ? 20.912 -21.885 38.226 1.000 57.375 2085 ALA CCC N 1
ATOM 11562 C CA . ALA C 1 266 ? 20.313 -22.407 36.976 1.000 54.220 2085 ALA CCC CA 1
ATOM 11563 C C . ALA C 1 266 ? 19.420 -21.328 36.352 1.000 53.312 2085 ALA CCC C 1
ATOM 11564 O O . ALA C 1 266 ? 19.484 -21.162 35.141 1.000 52.275 2085 ALA CCC O 1
ATOM 11566 N N . LEU C 1 267 ? 18.597 -20.646 37.147 1.000 53.410 2086 LEU CCC N 1
ATOM 11567 C CA . LEU C 1 267 ? 17.683 -19.587 36.642 1.000 57.633 2086 LEU CCC CA 1
ATOM 11568 C C . LEU C 1 267 ? 18.527 -18.436 36.075 1.000 57.884 2086 LEU CCC C 1
ATOM 11569 O O . LEU C 1 267 ? 18.208 -17.968 34.951 1.000 57.942 2086 LEU CCC O 1
ATOM 11574 N N . LEU C 1 268 ? 19.614 -18.068 36.775 1.000 56.745 2087 LEU CCC N 1
ATOM 11575 C CA . LEU C 1 268 ? 20.550 -16.996 36.337 1.000 56.906 2087 LEU CCC CA 1
ATOM 11576 C C . LEU C 1 268 ? 21.147 -17.365 34.974 1.000 57.389 2087 LEU CCC C 1
ATOM 11577 O O . LEU C 1 268 ? 21.095 -16.543 34.031 1.000 55.068 2087 LEU CCC O 1
ATOM 11582 N N . GLU C 1 269 ? 21.588 -18.598 34.826 1.000 55.644 2088 GLU CCC N 1
ATOM 11583 C CA . GLU C 1 269 ? 22.210 -19.030 33.556 1.000 56.641 2088 GLU CCC CA 1
ATOM 11584 C C . GLU C 1 269 ? 21.162 -19.118 32.454 1.000 56.865 2088 GLU CCC C 1
ATOM 11585 O O . GLU C 1 269 ? 21.538 -18.938 31.290 1.000 59.397 2088 GLU CCC O 1
ATOM 11591 N N . LEU C 1 270 ? 19.919 -19.455 32.784 1.000 55.479 2089 LEU CCC N 1
ATOM 11592 C CA . LEU C 1 270 ? 18.828 -19.445 31.782 1.000 57.250 2089 LEU CCC CA 1
ATOM 11593 C C . LEU C 1 270 ? 18.495 -17.988 31.418 1.000 57.426 2089 LEU CCC C 1
ATOM 11594 O O . LEU C 1 270 ? 18.255 -17.729 30.237 1.000 55.688 2089 LEU CCC O 1
ATOM 11599 N N . ASN C 1 271 ? 18.507 -17.085 32.400 1.000 55.558 2090 ASN CCC N 1
ATOM 11600 C CA . ASN C 1 271 ? 18.177 -15.654 32.173 1.000 56.504 2090 ASN CCC CA 1
ATOM 11601 C C . ASN C 1 271 ? 19.235 -14.997 31.296 1.000 55.283 2090 ASN CCC C 1
ATOM 11602 O O . ASN C 1 271 ? 18.848 -14.246 30.421 1.000 55.404 2090 ASN CCC O 1
ATOM 11607 N N . GLY C 1 272 ? 20.522 -15.251 31.552 1.000 55.041 2091 GLY CCC N 1
ATOM 11608 C CA . GLY C 1 272 ? 21.608 -14.454 30.956 1.000 57.836 2091 GLY CCC CA 1
ATOM 11609 C C . GLY C 1 272 ? 21.506 -12.986 31.368 1.000 55.683 2091 GLY CCC C 1
ATOM 11610 O O . GLY C 1 272 ? 20.649 -12.656 32.197 1.000 56.784 2091 GLY CCC O 1
ATOM 11611 N N . ILE C 1 273 ? 22.406 -12.144 30.879 1.000 55.001 2092 ILE CCC N 1
ATOM 11612 C CA . ILE C 1 273 ? 22.421 -10.692 31.216 1.000 55.375 2092 ILE CCC CA 1
ATOM 11613 C C . ILE C 1 273 ? 22.390 -9.923 29.897 1.000 55.176 2092 ILE CCC C 1
ATOM 11614 O O . ILE C 1 273 ? 23.107 -10.323 28.954 1.000 55.414 2092 ILE CCC O 1
ATOM 11619 N N . GLY C 1 274 ? 21.496 -8.941 29.803 1.000 55.267 2093 GLY CCC N 1
ATOM 11620 C CA . GLY C 1 274 ? 21.339 -8.128 28.584 1.000 55.748 2093 GLY CCC CA 1
ATOM 11621 C C . GLY C 1 274 ? 22.615 -7.377 28.249 1.000 55.321 2093 GLY CCC C 1
ATOM 11622 O O . GLY C 1 274 ? 23.314 -6.945 29.179 1.000 52.474 2093 GLY CCC O 1
ATOM 11623 N N . PHE C 1 275 ? 22.923 -7.249 26.959 1.000 56.509 2094 PHE CCC N 1
ATOM 11624 C CA . PHE C 1 275 ? 24.202 -6.700 26.470 1.000 59.101 2094 PHE CCC CA 1
ATOM 11625 C C . PHE C 1 275 ? 23.933 -5.869 25.226 1.000 61.102 2094 PHE CCC C 1
ATOM 11626 O O . PHE C 1 275 ? 23.243 -6.350 24.334 1.000 64.498 2094 PHE CCC O 1
ATOM 11634 N N . SER C 1 276 ? 24.462 -4.653 25.210 1.000 60.901 2095 SER CCC N 1
ATOM 11635 C CA . SER C 1 276 ? 24.414 -3.726 24.060 1.000 63.471 2095 SER CCC CA 1
ATOM 11636 C C . SER C 1 276 ? 25.760 -3.753 23.334 1.000 63.837 2095 SER CCC C 1
ATOM 11637 O O . SER C 1 276 ? 26.719 -3.139 23.812 1.000 63.063 2095 SER CCC O 1
ATOM 11640 N N . THR C 1 277 ? 25.807 -4.418 22.189 1.000 66.305 2096 THR CCC N 1
ATOM 11641 C CA . THR C 1 277 ? 27.003 -4.512 21.324 1.000 69.903 2096 THR CCC CA 1
ATOM 11642 C C . THR C 1 277 ? 27.400 -3.091 20.879 1.000 69.215 2096 THR CCC C 1
ATOM 11643 O O . THR C 1 277 ? 28.600 -2.815 20.766 1.000 71.301 2096 THR CCC O 1
ATOM 11647 N N . ALA C 1 278 ? 26.424 -2.219 20.644 1.000 67.152 2097 ALA CCC N 1
ATOM 11648 C CA . ALA C 1 278 ? 26.647 -0.841 20.176 1.000 69.622 2097 ALA CCC CA 1
ATOM 11649 C C . ALA C 1 278 ? 27.377 -0.039 21.264 1.000 66.497 2097 ALA CCC C 1
ATOM 11650 O O . ALA C 1 278 ? 28.327 0.667 20.926 1.000 66.470 2097 ALA CCC O 1
ATOM 11652 N N . GLU C 1 279 ? 26.945 -0.139 22.521 1.000 63.837 2098 GLU CCC N 1
ATOM 11653 C CA . GLU C 1 279 ? 27.593 0.588 23.634 1.000 63.549 2098 GLU CCC CA 1
ATOM 11654 C C . GLU C 1 279 ? 29.042 0.079 23.789 1.000 65.144 2098 GLU CCC C 1
ATOM 11655 O O . GLU C 1 279 ? 29.978 0.909 23.847 1.000 62.570 2098 GLU CCC O 1
ATOM 11661 N N . CYS C 1 280 ? 29.240 -1.238 23.776 1.000 63.284 2099 CYS CCC N 1
ATOM 11662 C CA . CYS C 1 280 ? 30.571 -1.878 23.820 1.000 62.332 2099 CYS CCC CA 1
ATOM 11663 C C . CYS C 1 280 ? 31.502 -1.382 22.696 1.000 63.495 2099 CYS CCC C 1
ATOM 11664 O O . CYS C 1 280 ? 32.639 -1.060 23.021 1.000 60.655 2099 CYS CCC O 1
ATOM 11667 N N . GLU C 1 281 ? 31.047 -1.358 21.433 1.000 67.481 2100 GLU CCC N 1
ATOM 11668 C CA . GLU C 1 281 ? 31.862 -0.977 20.234 1.000 72.108 2100 GLU CCC CA 1
ATOM 11669 C C . GLU C 1 281 ? 32.321 0.479 20.356 1.000 69.448 2100 GLU CCC C 1
ATOM 11670 O O . GLU C 1 281 ? 33.442 0.787 19.934 1.000 70.679 2100 GLU CCC O 1
ATOM 11676 N N . SER C 1 282 ? 31.433 1.365 20.791 1.000 66.238 2101 SER CCC N 1
ATOM 11677 C CA . SER C 1 282 ? 31.743 2.811 20.865 1.000 67.904 2101 SER CCC CA 1
ATOM 11678 C C . SER C 1 282 ? 32.790 3.037 21.969 1.000 64.581 2101 SER CCC C 1
ATOM 11679 O O . SER C 1 282 ? 33.664 3.826 21.772 1.000 66.392 2101 SER CCC O 1
ATOM 11682 N N . GLN C 1 283 ? 32.732 2.295 23.062 1.000 63.963 2102 GLN CCC N 1
ATOM 11683 C CA . GLN C 1 283 ? 33.770 2.364 24.112 1.000 63.454 2102 GLN CCC CA 1
ATOM 11684 C C . GLN C 1 283 ? 35.078 1.789 23.575 1.000 62.021 2102 GLN CCC C 1
ATOM 11685 O O . GLN C 1 283 ? 36.109 2.398 23.821 1.000 58.941 2102 GLN CCC O 1
ATOM 11691 N N . LYS C 1 284 ? 35.028 0.652 22.884 1.000 62.395 2103 LYS CCC N 1
ATOM 11692 C CA . LYS C 1 284 ? 36.206 0.022 22.246 1.000 64.537 2103 LYS CCC CA 1
ATOM 11693 C C . LYS C 1 284 ? 36.930 1.065 21.391 1.000 67.664 2103 LYS CCC C 1
ATOM 11694 O O . LYS C 1 284 ? 38.151 1.154 21.491 1.000 68.435 2103 LYS CCC O 1
ATOM 11700 N N . HIS C 1 285 ? 36.212 1.811 20.557 1.000 71.129 2104 HIS CCC N 1
ATOM 11701 C CA . HIS C 1 285 ? 36.837 2.737 19.572 1.000 77.904 2104 HIS CCC CA 1
ATOM 11702 C C . HIS C 1 285 ? 37.510 3.907 20.289 1.000 72.265 2104 HIS CCC C 1
ATOM 11703 O O . HIS C 1 285 ? 38.574 4.319 19.824 1.000 74.335 2104 HIS CCC O 1
ATOM 11710 N N . ILE C 1 286 ? 36.925 4.418 21.365 1.000 68.868 2105 ILE CCC N 1
ATOM 11711 C CA . ILE C 1 286 ? 37.564 5.470 22.214 1.000 69.731 2105 ILE CCC CA 1
ATOM 11712 C C . ILE C 1 286 ? 38.839 4.905 22.853 1.000 68.075 2105 ILE CCC C 1
ATOM 11713 O O . ILE C 1 286 ? 39.890 5.581 22.812 1.000 66.765 2105 ILE CCC O 1
ATOM 11718 N N . MET C 1 287 ? 38.752 3.705 23.416 1.000 63.964 2106 MET CCC N 1
ATOM 11719 C CA . MET C 1 287 ? 39.901 3.047 24.073 1.000 64.589 2106 MET CCC CA 1
ATOM 11720 C C . MET C 1 287 ? 41.013 2.820 23.043 1.000 65.765 2106 MET CCC C 1
ATOM 11721 O O . MET C 1 287 ? 42.171 3.080 23.376 1.000 65.272 2106 MET CCC O 1
ATOM 11726 N N . GLN C 1 288 ? 40.678 2.407 21.829 1.000 68.291 2107 GLN CCC N 1
ATOM 11727 C CA . GLN C 1 288 ? 41.687 2.058 20.799 1.000 71.926 2107 GLN CCC CA 1
ATOM 11728 C C . GLN C 1 288 ? 42.393 3.332 20.333 1.000 72.625 2107 GLN CCC C 1
ATOM 11729 O O . GLN C 1 288 ? 43.601 3.254 20.080 1.000 77.322 2107 GLN CCC O 1
ATOM 11735 N N . ALA C 1 289 ? 41.679 4.451 20.237 1.000 71.641 2108 ALA CCC N 1
ATOM 11736 C CA . ALA C 1 289 ? 42.247 5.765 19.862 1.000 72.337 2108 ALA CCC CA 1
ATOM 11737 C C . ALA C 1 289 ? 43.240 6.224 20.940 1.000 71.539 2108 ALA CCC C 1
ATOM 11738 O O . ALA C 1 289 ? 44.284 6.830 20.587 1.000 74.150 2108 ALA CCC O 1
ATOM 11740 N N . LYS C 1 290 ? 42.918 5.984 22.213 1.000 67.798 2109 LYS CCC N 1
ATOM 11741 C CA . LYS C 1 290 ? 43.790 6.355 23.351 1.000 67.008 2109 LYS CCC CA 1
ATOM 11742 C C . LYS C 1 290 ? 45.027 5.445 23.359 1.000 67.260 2109 LYS CCC C 1
ATOM 11743 O O . LYS C 1 290 ? 46.131 5.950 23.574 1.000 65.921 2109 LYS CCC O 1
ATOM 11749 N N . LEU C 1 291 ? 44.864 4.156 23.093 1.000 69.165 2110 LEU CCC N 1
ATOM 11750 C CA . LEU C 1 291 ? 45.994 3.201 22.977 1.000 70.334 2110 LEU CCC CA 1
ATOM 11751 C C . LEU C 1 291 ? 46.966 3.691 21.899 1.000 74.261 2110 LEU CCC C 1
ATOM 11752 O O . LEU C 1 291 ? 48.179 3.647 22.147 1.000 75.638 2110 LEU CCC O 1
ATOM 11757 N N . ASP C 1 292 ? 46.452 4.183 20.769 1.000 79.215 2111 ASP CCC N 1
ATOM 11758 C CA . ASP C 1 292 ? 47.279 4.670 19.632 1.000 82.846 2111 ASP CCC CA 1
ATOM 11759 C C . ASP C 1 292 ? 48.100 5.884 20.077 1.000 80.014 2111 ASP CCC C 1
ATOM 11760 O O . ASP C 1 292 ? 49.310 5.872 19.825 1.000 82.550 2111 ASP CCC O 1
ATOM 11765 N N . ALA C 1 293 ? 47.468 6.883 20.700 1.000 75.980 2112 ALA CCC N 1
ATOM 11766 C CA . ALA C 1 293 ? 48.122 8.121 21.201 1.000 73.870 2112 ALA CCC CA 1
ATOM 11767 C C . ALA C 1 293 ? 49.122 7.776 22.310 1.000 71.357 2112 ALA CCC C 1
ATOM 11768 O O . ALA C 1 293 ? 50.225 8.341 22.321 1.000 70.226 2112 ALA CCC O 1
ATOM 11770 N N . ILE C 1 294 ? 48.780 6.846 23.208 1.000 71.393 2113 ILE CCC N 1
ATOM 11771 C CA . ILE C 1 294 ? 49.722 6.411 24.283 1.000 69.933 2113 ILE CCC CA 1
ATOM 11772 C C . ILE C 1 294 ? 50.969 5.792 23.642 1.000 71.964 2113 ILE CCC C 1
ATOM 11773 O O . ILE C 1 294 ? 52.072 6.173 24.037 1.000 72.362 2113 ILE CCC O 1
ATOM 11778 N N . GLU C 1 295 ? 50.798 4.888 22.684 1.000 73.756 2114 GLU CCC N 1
ATOM 11779 C CA . GLU C 1 295 ? 51.945 4.239 22.005 1.000 79.179 2114 GLU CCC CA 1
ATOM 11780 C C . GLU C 1 295 ? 52.821 5.328 21.374 1.000 83.523 2114 GLU CCC C 1
ATOM 11781 O O . GLU C 1 295 ? 54.008 5.378 21.725 1.000 86.964 2114 GLU CCC O 1
ATOM 11787 N N . THR C 1 296 ? 52.250 6.212 20.557 1.000 86.489 2115 THR CCC N 1
ATOM 11788 C CA . THR C 1 296 ? 53.008 7.252 19.809 1.000 91.600 2115 THR CCC CA 1
ATOM 11789 C C . THR C 1 296 ? 53.788 8.136 20.795 1.000 88.848 2115 THR CCC C 1
ATOM 11790 O O . THR C 1 296 ? 54.955 8.423 20.505 1.000 92.884 2115 THR CCC O 1
ATOM 11794 N N . GLN C 1 297 ? 53.200 8.504 21.934 1.000 86.639 2116 GLN CCC N 1
ATOM 11795 C CA . GLN C 1 297 ? 53.863 9.354 22.962 1.000 86.235 2116 GLN CCC CA 1
ATOM 11796 C C . GLN C 1 297 ? 54.929 8.530 23.709 1.000 85.225 2116 GLN CCC C 1
ATOM 11797 O O . GLN C 1 297 ? 56.042 9.051 23.913 1.000 81.472 2116 GLN CCC O 1
ATOM 11803 N N . ALA C 1 298 ? 54.618 7.292 24.098 1.000 82.932 2117 ALA CCC N 1
ATOM 11804 C CA . ALA C 1 298 ? 55.593 6.376 24.741 1.000 84.210 2117 ALA CCC CA 1
ATOM 11805 C C . ALA C 1 298 ? 56.847 6.247 23.869 1.000 86.910 2117 ALA CCC C 1
ATOM 11806 O O . ALA C 1 298 ? 57.945 6.375 24.417 1.000 87.118 2117 ALA CCC O 1
ATOM 11808 N N . TYR C 1 299 ? 56.686 5.976 22.574 1.000 88.410 2118 TYR CCC N 1
ATOM 11809 C CA . TYR C 1 299 ? 57.803 5.676 21.649 1.000 93.790 2118 TYR CCC CA 1
ATOM 11810 C C . TYR C 1 299 ? 58.649 6.930 21.430 1.000 97.867 2118 TYR CCC C 1
ATOM 11811 O O . TYR C 1 299 ? 59.856 6.740 21.204 1.000 102.832 2118 TYR CCC O 1
ATOM 11820 N N . GLN C 1 300 ? 58.071 8.136 21.509 1.000 98.616 2119 GLN CCC N 1
ATOM 11821 C CA . GLN C 1 300 ? 58.851 9.400 21.395 1.000 102.677 2119 GLN CCC CA 1
ATOM 11822 C C . GLN C 1 300 ? 59.667 9.606 22.675 1.000 99.617 2119 GLN CCC C 1
ATOM 11823 O O . GLN C 1 300 ? 60.835 9.955 22.558 1.000 104.020 2119 GLN CCC O 1
ATOM 11829 N N . LEU C 1 301 ? 59.090 9.369 23.849 1.000 96.156 2120 LEU CCC N 1
ATOM 11830 C CA . LEU C 1 301 ? 59.814 9.474 25.144 1.000 93.935 2120 LEU CCC CA 1
ATOM 11831 C C . LEU C 1 301 ? 60.944 8.434 25.194 1.000 92.708 2120 LEU CCC C 1
ATOM 11832 O O . LEU C 1 301 ? 62.038 8.788 25.641 1.000 90.261 2120 LEU CCC O 1
ATOM 11837 N N . ALA C 1 302 ? 60.693 7.197 24.752 1.000 92.758 2121 ALA CCC N 1
ATOM 11838 C CA . ALA C 1 302 ? 61.671 6.077 24.778 1.000 94.310 2121 ALA CCC CA 1
ATOM 11839 C C . ALA C 1 302 ? 62.774 6.276 23.733 1.000 100.195 2121 ALA CCC C 1
ATOM 11840 O O . ALA C 1 302 ? 63.887 5.754 23.947 1.000 101.701 2121 ALA CCC O 1
ATOM 11842 N N . GLY C 1 303 ? 62.463 6.972 22.635 1.000 101.607 2122 GLY CCC N 1
ATOM 11843 C CA . GLY C 1 303 ? 63.381 7.185 21.505 1.000 103.286 2122 GLY CCC CA 1
ATOM 11844 C C . GLY C 1 303 ? 63.257 6.101 20.452 1.000 102.246 2122 GLY CCC C 1
ATOM 11845 O O . GLY C 1 303 ? 63.761 6.314 19.351 1.000 110.601 2122 GLY CCC O 1
ATOM 11846 N N . HIS C 1 304 ? 62.642 4.967 20.765 1.000 98.575 2123 HIS CCC N 1
ATOM 11847 C CA . HIS C 1 304 ? 62.454 3.841 19.809 1.000 102.099 2123 HIS CCC CA 1
ATOM 11848 C C . HIS C 1 304 ? 61.195 3.054 20.190 1.000 97.839 2123 HIS CCC C 1
ATOM 11849 O O . HIS C 1 304 ? 60.708 3.253 21.311 1.000 93.163 2123 HIS CCC O 1
ATOM 11856 N N . SER C 1 305 ? 60.695 2.202 19.291 1.000 98.983 2124 SER CCC N 1
ATOM 11857 C CA . SER C 1 305 ? 59.707 1.141 19.609 1.000 100.927 2124 SER CCC CA 1
ATOM 11858 C C . SER C 1 305 ? 60.225 0.337 20.810 1.000 100.469 2124 SER CCC C 1
ATOM 11859 O O . SER C 1 305 ? 61.459 0.192 20.954 1.000 103.822 2124 SER CCC O 1
ATOM 11862 N N . PHE C 1 306 ? 59.304 -0.124 21.646 1.000 95.673 2125 PHE CCC N 1
ATOM 11863 C CA . PHE C 1 306 ? 59.517 -1.144 22.694 1.000 94.298 2125 PHE CCC CA 1
ATOM 11864 C C . PHE C 1 306 ? 58.179 -1.853 22.858 1.000 91.300 2125 PHE CCC C 1
ATOM 11865 O O . PHE C 1 306 ? 57.141 -1.231 22.555 1.000 93.528 2125 PHE CCC O 1
ATOM 11873 N N . SER C 1 307 ? 58.210 -3.113 23.271 1.000 89.807 2126 SER CCC N 1
ATOM 11874 C CA . SER C 1 307 ? 57.001 -3.909 23.566 1.000 87.376 2126 SER CCC CA 1
ATOM 11875 C C . SER C 1 307 ? 56.532 -3.560 24.979 1.000 85.356 2126 SER CCC C 1
ATOM 11876 O O . SER C 1 307 ? 57.347 -3.697 25.918 1.000 85.463 2126 SER CCC O 1
ATOM 11879 N N . PHE C 1 308 ? 55.262 -3.158 25.118 1.000 85.059 2127 PHE CCC N 1
ATOM 11880 C CA . PHE C 1 308 ? 54.582 -2.866 26.412 1.000 80.367 2127 PHE CCC CA 1
ATOM 11881 C C . PHE C 1 308 ? 54.391 -4.157 27.220 1.000 82.151 2127 PHE CCC C 1
ATOM 11882 O O . PHE C 1 308 ? 54.074 -4.068 28.431 1.000 83.771 2127 PHE CCC O 1
ATOM 11890 N N . THR C 1 309 ? 54.568 -5.313 26.572 1.000 88.315 2128 THR CCC N 1
ATOM 11891 C CA . THR C 1 309 ? 54.315 -6.671 27.136 1.000 92.437 2128 THR CCC CA 1
ATOM 11892 C C . THR C 1 309 ? 55.622 -7.288 27.668 1.000 93.143 2128 THR CCC C 1
ATOM 11893 O O . THR C 1 309 ? 55.545 -8.328 28.362 1.000 94.276 2128 THR CCC O 1
ATOM 11897 N N . SER C 1 310 ? 56.777 -6.683 27.366 1.000 91.625 2129 SER CCC N 1
ATOM 11898 C CA . SER C 1 310 ? 58.126 -7.176 27.756 1.000 90.539 2129 SER CCC CA 1
ATOM 11899 C C . SER C 1 310 ? 58.671 -6.354 28.933 1.000 89.991 2129 SER CCC C 1
ATOM 11900 O O . SER C 1 310 ? 59.102 -5.182 28.721 1.000 93.181 2129 SER CCC O 1
ATOM 11903 N N . SER C 1 311 ? 58.693 -6.956 30.123 1.000 89.388 2130 SER CCC N 1
ATOM 11904 C CA . SER C 1 311 ? 59.291 -6.378 31.354 1.000 92.113 2130 SER CCC CA 1
ATOM 11905 C C . SER C 1 311 ? 60.753 -5.984 31.088 1.000 96.917 2130 SER CCC C 1
ATOM 11906 O O . SER C 1 311 ? 61.182 -4.909 31.557 1.000 100.790 2130 SER CCC O 1
ATOM 11909 N N . ASP C 1 312 ? 61.484 -6.813 30.337 1.000 99.809 2131 ASP CCC N 1
ATOM 11910 C CA . ASP C 1 312 ? 62.903 -6.573 29.955 1.000 102.203 2131 ASP CCC CA 1
ATOM 11911 C C . ASP C 1 312 ? 63.007 -5.227 29.220 1.000 101.853 2131 ASP CCC C 1
ATOM 11912 O O . ASP C 1 312 ? 63.837 -4.399 29.647 1.000 103.583 2131 ASP CCC O 1
ATOM 11917 N N . ASP C 1 313 ? 62.216 -5.022 28.153 1.000 100.478 2132 ASP CCC N 1
ATOM 11918 C CA . ASP C 1 313 ? 62.233 -3.782 27.326 1.000 99.285 2132 ASP CCC CA 1
ATOM 11919 C C . ASP C 1 313 ? 61.968 -2.575 28.231 1.000 95.685 2132 ASP CCC C 1
ATOM 11920 O O . ASP C 1 313 ? 62.748 -1.593 28.176 1.000 102.098 2132 ASP CCC O 1
ATOM 11925 N N . ILE C 1 314 ? 60.919 -2.657 29.048 1.000 90.454 2133 ILE CCC N 1
ATOM 11926 C CA . ILE C 1 314 ? 60.462 -1.551 29.935 1.000 87.519 2133 ILE CCC CA 1
ATOM 11927 C C . ILE C 1 314 ? 61.565 -1.238 30.949 1.000 88.666 2133 ILE CCC C 1
ATOM 11928 O O . ILE C 1 314 ? 61.792 -0.052 31.215 1.000 89.801 2133 ILE CCC O 1
ATOM 11933 N N . ALA C 1 315 ? 62.223 -2.263 31.491 1.000 90.040 2134 ALA CCC N 1
ATOM 11934 C CA . ALA C 1 315 ? 63.322 -2.115 32.474 1.000 91.104 2134 ALA CCC CA 1
ATOM 11935 C C . ALA C 1 315 ? 64.524 -1.447 31.802 1.000 92.301 2134 ALA CCC C 1
ATOM 11936 O O . ALA C 1 315 ? 65.135 -0.559 32.437 1.000 94.763 2134 ALA CCC O 1
ATOM 11938 N N . GLU C 1 316 ? 64.859 -1.855 30.572 1.000 93.342 2135 GLU CCC N 1
ATOM 11939 C CA . GLU C 1 316 ? 65.978 -1.251 29.802 1.000 96.996 2135 GLU CCC CA 1
ATOM 11940 C C . GLU C 1 316 ? 65.707 0.256 29.711 1.000 98.506 2135 GLU CCC C 1
ATOM 11941 O O . GLU C 1 316 ? 66.618 1.048 30.065 1.000 103.185 2135 GLU CCC O 1
ATOM 11943 N N . VAL C 1 317 ? 64.481 0.641 29.319 1.000 95.781 2136 VAL CCC N 1
ATOM 11944 C CA . VAL C 1 317 ? 64.133 2.074 29.070 1.000 94.790 2136 VAL CCC CA 1
ATOM 11945 C C . VAL C 1 317 ? 64.065 2.825 30.412 1.000 90.285 2136 VAL CCC C 1
ATOM 11946 O O . VAL C 1 317 ? 64.670 3.898 30.510 1.000 86.699 2136 VAL CCC O 1
ATOM 11950 N N . LEU C 1 318 ? 63.373 2.300 31.421 1.000 85.818 2137 LEU CCC N 1
ATOM 11951 C CA . LEU C 1 318 ? 63.163 3.051 32.689 1.000 86.232 2137 LEU CCC CA 1
ATOM 11952 C C . LEU C 1 318 ? 64.494 3.226 33.439 1.000 88.334 2137 LEU CCC C 1
ATOM 11953 O O . LEU C 1 318 ? 64.726 4.348 33.918 1.000 86.271 2137 LEU CCC O 1
ATOM 11958 N N . PHE C 1 319 ? 65.326 2.180 33.532 1.000 90.544 2138 PHE CCC N 1
ATOM 11959 C CA . PHE C 1 319 ? 66.427 2.090 34.533 1.000 93.030 2138 PHE CCC CA 1
ATOM 11960 C C . PHE C 1 319 ? 67.796 2.317 33.886 1.000 96.044 2138 PHE CCC C 1
ATOM 11961 O O . PHE C 1 319 ? 68.595 3.034 34.503 1.000 99.281 2138 PHE CCC O 1
ATOM 11969 N N . LEU C 1 320 ? 68.045 1.768 32.696 1.000 99.049 2139 LEU CCC N 1
ATOM 11970 C CA . LEU C 1 320 ? 69.317 1.985 31.961 1.000 102.480 2139 LEU CCC CA 1
ATOM 11971 C C . LEU C 1 320 ? 69.273 3.318 31.211 1.000 103.853 2139 LEU CCC C 1
ATOM 11972 O O . LEU C 1 320 ? 70.255 4.074 31.333 1.000 103.100 2139 LEU CCC O 1
ATOM 11977 N N . GLU C 1 321 ? 68.186 3.599 30.482 1.000 104.400 2140 GLU CCC N 1
ATOM 11978 C CA . GLU C 1 321 ? 68.131 4.704 29.483 1.000 107.331 2140 GLU CCC CA 1
ATOM 11979 C C . GLU C 1 321 ? 67.615 6.008 30.109 1.000 106.552 2140 GLU CCC C 1
ATOM 11980 O O . GLU C 1 321 ? 68.124 7.064 29.726 1.000 111.472 2140 GLU CCC O 1
ATOM 11986 N N . LEU C 1 322 ? 66.647 5.941 31.023 1.000 106.989 2141 LEU CCC N 1
ATOM 11987 C CA . LEU C 1 322 ? 66.089 7.112 31.757 1.000 106.946 2141 LEU CCC CA 1
ATOM 11988 C C . LEU C 1 322 ? 66.726 7.215 33.154 1.000 107.686 2141 LEU CCC C 1
ATOM 11989 O O . LEU C 1 322 ? 66.525 8.248 33.802 1.000 109.100 2141 LEU CCC O 1
ATOM 11991 N N . LYS C 1 323 ? 67.447 6.184 33.608 1.000 106.675 2142 LYS CCC N 1
ATOM 11992 C CA . LYS C 1 323 ? 68.187 6.188 34.901 1.000 106.050 2142 LYS CCC CA 1
ATOM 11993 C C . LYS C 1 323 ? 67.257 6.682 36.025 1.000 102.948 2142 LYS CCC C 1
ATOM 11994 O O . LYS C 1 323 ? 67.640 7.626 36.750 1.000 104.934 2142 LYS CCC O 1
ATOM 11996 N N . LEU C 1 324 ? 66.089 6.057 36.171 1.000 98.050 2143 LEU CCC N 1
ATOM 11997 C CA . LEU C 1 324 ? 65.134 6.313 37.284 1.000 97.532 2143 LEU CCC CA 1
ATOM 11998 C C . LEU C 1 324 ? 65.525 5.439 38.476 1.000 99.251 2143 LEU CCC C 1
ATOM 11999 O O . LEU C 1 324 ? 66.137 4.386 38.309 1.000 99.612 2143 LEU CCC O 1
ATOM 12004 N N . PRO C 1 325 ? 65.188 5.848 39.719 1.000 101.859 2144 PRO CCC N 1
ATOM 12005 C CA . PRO C 1 325 ? 65.482 5.046 40.913 1.000 103.643 2144 PRO CCC CA 1
ATOM 12006 C C . PRO C 1 325 ? 64.656 3.773 41.091 1.000 101.469 2144 PRO CCC C 1
ATOM 12007 O O . PRO C 1 325 ? 63.433 3.810 40.987 1.000 98.200 2144 PRO CCC O 1
ATOM 12011 N N . PRO C 1 326 ? 65.298 2.617 41.393 1.000 105.559 2145 PRO CCC N 1
ATOM 12012 C CA . PRO C 1 326 ? 64.592 1.402 41.816 1.000 104.203 2145 PRO CCC CA 1
ATOM 12013 C C . PRO C 1 326 ? 64.548 1.125 43.331 1.000 104.016 2145 PRO CCC C 1
ATOM 12014 O O . PRO C 1 326 ? 63.851 0.175 43.710 1.000 102.949 2145 PRO CCC O 1
ATOM 12018 N N . PHE C 1 358 ? 65.461 -5.980 38.140 1.000 106.385 2177 PHE CCC N 1
ATOM 12019 C CA . PHE C 1 358 ? 64.728 -4.683 38.229 1.000 102.971 2177 PHE CCC CA 1
ATOM 12020 C C . PHE C 1 358 ? 63.230 -4.927 37.998 1.000 98.558 2177 PHE CCC C 1
ATOM 12021 O O . PHE C 1 358 ? 62.868 -5.247 36.845 1.000 99.553 2177 PHE CCC O 1
ATOM 12029 N N . SER C 1 359 ? 62.396 -4.773 39.036 1.000 95.708 2178 SER CCC N 1
ATOM 12030 C CA . SER C 1 359 ? 60.913 -4.936 38.976 1.000 93.115 2178 SER CCC CA 1
ATOM 12031 C C . SER C 1 359 ? 60.270 -3.806 38.151 1.000 92.216 2178 SER CCC C 1
ATOM 12032 O O . SER C 1 359 ? 60.789 -2.669 38.186 1.000 94.084 2178 SER CCC O 1
ATOM 12035 N N . THR C 1 360 ? 59.186 -4.110 37.430 1.000 87.180 2179 THR CCC N 1
ATOM 12036 C CA . THR C 1 360 ? 58.367 -3.132 36.664 1.000 84.130 2179 THR CCC CA 1
ATOM 12037 C C . THR C 1 360 ? 56.900 -3.377 37.007 1.000 82.661 2179 THR CCC C 1
ATOM 12038 O O . THR C 1 360 ? 56.039 -3.253 36.112 1.000 84.049 2179 THR CCC O 1
ATOM 12042 N N . SER C 1 361 ? 56.645 -3.733 38.265 1.000 78.951 2180 SER CCC N 1
ATOM 12043 C CA . SER C 1 361 ? 55.296 -4.020 38.792 1.000 74.882 2180 SER CCC CA 1
ATOM 12044 C C . SER C 1 361 ? 54.500 -2.722 38.894 1.000 74.016 2180 SER CCC C 1
ATOM 12045 O O . SER C 1 361 ? 55.098 -1.633 38.853 1.000 70.061 2180 SER CCC O 1
ATOM 12048 N N . LYS C 1 362 ? 53.199 -2.869 39.102 1.000 72.668 2181 LYS CCC N 1
ATOM 12049 C CA . LYS C 1 362 ? 52.248 -1.764 39.344 1.000 73.822 2181 LYS CCC CA 1
ATOM 12050 C C . LYS C 1 362 ? 52.805 -0.872 40.455 1.000 73.039 2181 LYS CCC C 1
ATOM 12051 O O . LYS C 1 362 ? 52.771 0.366 40.273 1.000 69.954 2181 LYS CCC O 1
ATOM 12057 N N . ASP C 1 363 ? 53.304 -1.465 41.550 1.000 72.704 2182 ASP CCC N 1
ATOM 12058 C CA . ASP C 1 363 ? 53.733 -0.739 42.778 1.000 74.867 2182 ASP CCC CA 1
ATOM 12059 C C . ASP C 1 363 ? 54.905 0.192 42.438 1.000 75.576 2182 ASP CCC C 1
ATOM 12060 O O . ASP C 1 363 ? 54.846 1.404 42.802 1.000 73.328 2182 ASP CCC O 1
ATOM 12062 N N . VAL C 1 364 ? 55.897 -0.347 41.723 1.000 74.607 2183 VAL CCC N 1
ATOM 12063 C CA . VAL C 1 364 ? 57.078 0.429 41.240 1.000 77.269 2183 VAL CCC CA 1
ATOM 12064 C C . VAL C 1 364 ? 56.592 1.588 40.355 1.000 77.266 2183 VAL CCC C 1
ATOM 12065 O O . VAL C 1 364 ? 56.948 2.722 40.670 1.000 76.174 2183 VAL CCC O 1
ATOM 12069 N N . LEU C 1 365 ? 55.805 1.319 39.302 1.000 73.971 2184 LEU CCC N 1
ATOM 12070 C CA . LEU C 1 365 ? 55.461 2.339 38.267 1.000 72.725 2184 LEU CCC CA 1
ATOM 12071 C C . LEU C 1 365 ? 54.557 3.400 38.900 1.000 69.021 2184 LEU CCC C 1
ATOM 12072 O O . LEU C 1 365 ? 54.657 4.575 38.501 1.000 64.643 2184 LEU CCC O 1
ATOM 12077 N N . ASN C 1 366 ? 53.787 3.003 39.907 1.000 68.530 2185 ASN CCC N 1
ATOM 12078 C CA . ASN C 1 366 ? 52.873 3.903 40.635 1.000 74.191 2185 ASN CCC CA 1
ATOM 12079 C C . ASN C 1 366 ? 53.688 4.967 41.389 1.000 77.680 2185 ASN CCC C 1
ATOM 12080 O O . ASN C 1 366 ? 53.250 6.136 41.425 1.000 77.517 2185 ASN CCC O 1
ATOM 12085 N N . LYS C 1 367 ? 54.812 4.568 41.990 1.000 77.165 2186 LYS CCC N 1
ATOM 12086 C CA . LYS C 1 367 ? 55.758 5.498 42.648 1.000 79.885 2186 LYS CCC CA 1
ATOM 12087 C C . LYS C 1 367 ? 56.402 6.386 41.577 1.000 76.242 2186 LYS CCC C 1
ATOM 12088 O O . LYS C 1 367 ? 56.400 7.617 41.756 1.000 77.911 2186 LYS CCC O 1
ATOM 12094 N N . LEU C 1 368 ? 56.897 5.792 40.493 1.000 71.905 2187 LEU CCC N 1
ATOM 12095 C CA . LEU C 1 368 ? 57.769 6.487 39.506 1.000 73.602 2187 LEU CCC CA 1
ATOM 12096 C C . LEU C 1 368 ? 56.985 7.481 38.649 1.000 73.408 2187 LEU CCC C 1
ATOM 12097 O O . LEU C 1 368 ? 57.659 8.357 38.060 1.000 74.784 2187 LEU CCC O 1
ATOM 12102 N N . LYS C 1 369 ? 55.648 7.378 38.568 1.000 72.859 2188 LYS CCC N 1
ATOM 12103 C CA . LYS C 1 369 ? 54.850 8.282 37.690 1.000 75.090 2188 LYS CCC CA 1
ATOM 12104 C C . LYS C 1 369 ? 54.960 9.722 38.220 1.000 77.378 2188 LYS CCC C 1
ATOM 12105 O O . LYS C 1 369 ? 54.818 10.682 37.426 1.000 78.609 2188 LYS CCC O 1
ATOM 12111 N N . ALA C 1 370 ? 55.313 9.894 39.490 1.000 77.913 2189 ALA CCC N 1
ATOM 12112 C CA . ALA C 1 370 ? 55.600 11.226 40.058 1.000 77.937 2189 ALA CCC CA 1
ATOM 12113 C C . ALA C 1 370 ? 56.886 11.838 39.464 1.000 77.606 2189 ALA CCC C 1
ATOM 12114 O O . ALA C 1 370 ? 57.024 13.062 39.596 1.000 80.209 2189 ALA CCC O 1
ATOM 12116 N N . LEU C 1 371 ? 57.756 11.069 38.787 1.000 75.504 2190 LEU CCC N 1
ATOM 12117 C CA . LEU C 1 371 ? 59.093 11.545 38.325 1.000 79.012 2190 LEU CCC CA 1
ATOM 12118 C C . LEU C 1 371 ? 59.188 11.717 36.809 1.000 78.378 2190 LEU CCC C 1
ATOM 12119 O O . LEU C 1 371 ? 60.140 12.373 36.371 1.000 80.560 2190 LEU CCC O 1
ATOM 12124 N N . HIS C 1 372 ? 58.318 11.087 36.032 1.000 77.189 2191 HIS CCC N 1
ATOM 12125 C CA . HIS C 1 372 ? 58.459 10.960 34.555 1.000 77.366 2191 HIS CCC CA 1
ATOM 12126 C C . HIS C 1 372 ? 57.125 10.480 33.994 1.000 76.137 2191 HIS CCC C 1
ATOM 12127 O O . HIS C 1 372 ? 56.471 9.656 34.632 1.000 74.135 2191 HIS CCC O 1
ATOM 12134 N N . PRO C 1 373 ? 56.697 10.966 32.809 1.000 78.017 2192 PRO CCC N 1
ATOM 12135 C CA . PRO C 1 373 ? 55.412 10.557 32.240 1.000 78.120 2192 PRO CCC CA 1
ATOM 12136 C C . PRO C 1 373 ? 55.304 9.074 31.806 1.000 77.033 2192 PRO CCC C 1
ATOM 12137 O O . PRO C 1 373 ? 54.209 8.546 31.822 1.000 76.285 2192 PRO CCC O 1
ATOM 12141 N N . LEU C 1 374 ? 56.406 8.414 31.458 1.000 75.520 2193 LEU CCC N 1
ATOM 12142 C CA . LEU C 1 374 ? 56.375 7.082 30.793 1.000 75.661 2193 LEU CCC CA 1
ATOM 12143 C C . LEU C 1 374 ? 55.815 5.972 31.697 1.000 73.013 2193 LEU CCC C 1
ATOM 12144 O O . LEU C 1 374 ? 55.001 5.170 31.250 1.000 70.356 2193 LEU CCC O 1
ATOM 12149 N N . PRO C 1 375 ? 56.185 5.847 32.989 1.000 71.837 2194 PRO CCC N 1
ATOM 12150 C CA . PRO C 1 375 ? 55.535 4.866 33.868 1.000 70.684 2194 PRO CCC CA 1
ATOM 12151 C C . PRO C 1 375 ? 54.002 4.949 33.969 1.000 68.481 2194 PRO CCC C 1
ATOM 12152 O O . PRO C 1 375 ? 53.353 3.927 34.087 1.000 68.815 2194 PRO CCC O 1
ATOM 12156 N N . GLY C 1 376 ? 53.455 6.166 33.972 1.000 69.407 2195 GLY CCC N 1
ATOM 12157 C CA . GLY C 1 376 ? 51.998 6.426 33.914 1.000 65.644 2195 GLY CCC CA 1
ATOM 12158 C C . GLY C 1 376 ? 51.403 5.929 32.602 1.000 63.088 2195 GLY CCC C 1
ATOM 12159 O O . GLY C 1 376 ? 50.360 5.291 32.646 1.000 59.159 2195 GLY CCC O 1
ATOM 12160 N N . LEU C 1 377 ? 52.057 6.198 31.474 1.000 63.932 2196 LEU CCC N 1
ATOM 12161 C CA . LEU C 1 377 ? 51.625 5.701 30.146 1.000 64.664 2196 LEU CCC CA 1
ATOM 12162 C C . LEU C 1 377 ? 51.596 4.170 30.168 1.000 64.845 2196 LEU CCC C 1
ATOM 12163 O O . LEU C 1 377 ? 50.585 3.599 29.691 1.000 62.297 2196 LEU CCC O 1
ATOM 12168 N N . ILE C 1 378 ? 52.626 3.528 30.746 1.000 66.374 2197 ILE CCC N 1
ATOM 12169 C CA . ILE C 1 378 ? 52.694 2.039 30.845 1.000 65.987 2197 ILE CCC CA 1
ATOM 12170 C C . ILE C 1 378 ? 51.442 1.562 31.584 1.000 62.313 2197 ILE CCC C 1
ATOM 12171 O O . ILE C 1 378 ? 50.851 0.556 31.155 1.000 61.645 2197 ILE CCC O 1
ATOM 12176 N N . LEU C 1 379 ? 51.104 2.204 32.699 1.000 60.392 2198 LEU CCC N 1
ATOM 12177 C CA . LEU C 1 379 ? 49.998 1.735 33.573 1.000 59.962 2198 LEU CCC CA 1
ATOM 12178 C C . LEU C 1 379 ? 48.683 1.872 32.822 1.000 57.641 2198 LEU CCC C 1
ATOM 12179 O O . LEU C 1 379 ? 47.861 0.948 32.894 1.000 57.745 2198 LEU CCC O 1
ATOM 12184 N N . GLU C 1 380 ? 48.526 2.954 32.081 1.000 60.006 2199 GLU CCC N 1
ATOM 12185 C CA . GLU C 1 380 ? 47.285 3.242 31.328 1.000 62.382 2199 GLU CCC CA 1
ATOM 12186 C C . GLU C 1 380 ? 47.185 2.280 30.143 1.000 59.830 2199 GLU CCC C 1
ATOM 12187 O O . GLU C 1 380 ? 46.102 1.780 29.865 1.000 57.707 2199 GLU CCC O 1
ATOM 12193 N N . TRP C 1 381 ? 48.300 2.020 29.484 1.000 58.914 2200 TRP CCC N 1
ATOM 12194 C CA . TRP C 1 381 ? 48.351 1.031 28.391 1.000 60.392 2200 TRP CCC CA 1
ATOM 12195 C C . TRP C 1 381 ? 47.841 -0.324 28.887 1.000 61.185 2200 TRP CCC C 1
ATOM 12196 O O . TRP C 1 381 ? 47.028 -0.931 28.160 1.000 60.956 2200 TRP CCC O 1
ATOM 12207 N N . ARG C 1 382 ? 48.293 -0.791 30.057 1.000 57.957 2201 ARG CCC N 1
ATOM 12208 C CA . ARG C 1 382 ? 47.906 -2.133 30.557 1.000 57.366 2201 ARG CCC CA 1
ATOM 12209 C C . ARG C 1 382 ? 46.422 -2.115 30.909 1.000 56.124 2201 ARG CCC C 1
ATOM 12210 O O . ARG C 1 382 ? 45.766 -3.132 30.726 1.000 55.647 2201 ARG CCC O 1
ATOM 12218 N N . ARG C 1 383 ? 45.931 -1.010 31.443 1.000 55.610 2202 ARG CCC N 1
ATOM 12219 C CA . ARG C 1 383 ? 44.529 -0.886 31.897 1.000 54.800 2202 ARG CCC CA 1
ATOM 12220 C C . ARG C 1 383 ? 43.632 -0.966 30.665 1.000 55.027 2202 ARG CCC C 1
ATOM 12221 O O . ARG C 1 383 ? 42.696 -1.743 30.653 1.000 52.386 2202 ARG CCC O 1
ATOM 12229 N N . ILE C 1 384 ? 43.965 -0.210 29.634 1.000 55.302 2203 ILE CCC N 1
ATOM 12230 C CA . ILE C 1 384 ? 43.121 -0.135 28.418 1.000 55.919 2203 ILE CCC CA 1
ATOM 12231 C C . ILE C 1 384 ? 43.272 -1.434 27.613 1.000 55.148 2203 ILE CCC C 1
ATOM 12232 O O . ILE C 1 384 ? 42.247 -1.930 27.141 1.000 55.546 2203 ILE CCC O 1
ATOM 12237 N N . THR C 1 385 ? 44.477 -1.967 27.450 1.000 54.914 2204 THR CCC N 1
ATOM 12238 C CA . THR C 1 385 ? 44.706 -3.228 26.704 1.000 57.019 2204 THR CCC CA 1
ATOM 12239 C C . THR C 1 385 ? 43.897 -4.337 27.368 1.000 57.552 2204 THR CCC C 1
ATOM 12240 O O . THR C 1 385 ? 43.334 -5.158 26.644 1.000 59.464 2204 THR CCC O 1
ATOM 12244 N N . ASN C 1 386 ? 43.807 -4.314 28.698 1.000 57.092 2205 ASN CCC N 1
ATOM 12245 C CA . ASN C 1 386 ? 42.997 -5.272 29.472 1.000 54.405 2205 ASN CCC CA 1
ATOM 12246 C C . ASN C 1 386 ? 41.532 -5.134 29.061 1.000 53.439 2205 ASN CCC C 1
ATOM 12247 O O . ASN C 1 386 ? 40.901 -6.159 28.794 1.000 50.093 2205 ASN CCC O 1
ATOM 12252 N N . ALA C 1 387 ? 40.989 -3.918 29.044 1.000 52.398 2206 ALA CCC N 1
ATOM 12253 C CA . ALA C 1 387 ? 39.567 -3.678 28.728 1.000 53.330 2206 ALA CCC CA 1
ATOM 12254 C C . ALA C 1 387 ? 39.283 -4.140 27.284 1.000 58.727 2206 ALA CCC C 1
ATOM 12255 O O . ALA C 1 387 ? 38.245 -4.767 27.069 1.000 57.660 2206 ALA CCC O 1
ATOM 12257 N N . ILE C 1 388 ? 40.197 -3.918 26.332 1.000 61.049 2207 ILE CCC N 1
ATOM 12258 C CA . ILE C 1 388 ? 39.961 -4.280 24.904 1.000 61.458 2207 ILE CCC CA 1
ATOM 12259 C C . ILE C 1 388 ? 40.086 -5.799 24.736 1.000 61.170 2207 ILE CCC C 1
ATOM 12260 O O . ILE C 1 388 ? 39.123 -6.400 24.225 1.000 62.902 2207 ILE CCC O 1
ATOM 12265 N N . THR C 1 389 ? 41.178 -6.416 25.190 1.000 61.442 2208 THR CCC N 1
ATOM 12266 C CA . THR C 1 389 ? 41.545 -7.809 24.819 1.000 59.692 2208 THR CCC CA 1
ATOM 12267 C C . THR C 1 389 ? 40.936 -8.820 25.783 1.000 58.590 2208 THR CCC C 1
ATOM 12268 O O . THR C 1 389 ? 40.673 -9.923 25.322 1.000 63.230 2208 THR CCC O 1
ATOM 12272 N N . LYS C 1 390 ? 40.692 -8.468 27.045 1.000 56.279 2209 LYS CCC N 1
ATOM 12273 C CA . LYS C 1 390 ? 40.128 -9.404 28.059 1.000 54.025 2209 LYS CCC CA 1
ATOM 12274 C C . LYS C 1 390 ? 38.676 -9.092 28.401 1.000 52.331 2209 LYS CCC C 1
ATOM 12275 O O . LYS C 1 390 ? 38.090 -9.858 29.159 1.000 55.545 2209 LYS CCC O 1
ATOM 12281 N N . VAL C 1 391 ? 38.081 -8.023 27.894 1.000 52.848 2210 VAL CCC N 1
ATOM 12282 C CA . VAL C 1 391 ? 36.662 -7.721 28.235 1.000 53.611 2210 VAL CCC CA 1
ATOM 12283 C C . VAL C 1 391 ? 35.851 -7.540 26.954 1.000 55.780 2210 VAL CCC C 1
ATOM 12284 O O . VAL C 1 391 ? 34.919 -8.320 26.761 1.000 56.622 2210 VAL CCC O 1
ATOM 12288 N N . VAL C 1 392 ? 36.187 -6.569 26.105 1.000 55.669 2211 VAL CCC N 1
ATOM 12289 C CA . VAL C 1 392 ? 35.436 -6.346 24.844 1.000 57.999 2211 VAL CCC CA 1
ATOM 12290 C C . VAL C 1 392 ? 35.486 -7.603 23.960 1.000 59.730 2211 VAL CCC C 1
ATOM 12291 O O . VAL C 1 392 ? 34.418 -8.013 23.484 1.000 55.966 2211 VAL CCC O 1
ATOM 12295 N N . PHE C 1 393 ? 36.664 -8.184 23.715 1.000 61.215 2212 PHE CCC N 1
ATOM 12296 C CA . PHE C 1 393 ? 36.813 -9.299 22.747 1.000 64.293 2212 PHE CCC CA 1
ATOM 12297 C C . PHE C 1 393 ? 35.944 -10.474 23.211 1.000 62.832 2212 PHE CCC C 1
ATOM 12298 O O . PHE C 1 393 ? 35.127 -10.965 22.449 1.000 65.526 2212 PHE CCC O 1
ATOM 12306 N N . PRO C 1 394 ? 36.048 -10.959 24.464 1.000 60.031 2213 PRO CCC N 1
ATOM 12307 C CA . PRO C 1 394 ? 35.218 -12.064 24.913 1.000 61.449 2213 PRO CCC CA 1
ATOM 12308 C C . PRO C 1 394 ? 33.713 -11.772 24.966 1.000 61.826 2213 PRO CCC C 1
ATOM 12309 O O . PRO C 1 394 ? 32.951 -12.646 24.650 1.000 64.520 2213 PRO CCC O 1
ATOM 12313 N N . LEU C 1 395 ? 33.296 -10.578 25.370 1.000 63.953 2214 LEU CCC N 1
ATOM 12314 C CA . LEU C 1 395 ? 31.853 -10.217 25.377 1.000 61.994 2214 LEU CCC CA 1
ATOM 12315 C C . LEU C 1 395 ? 31.305 -10.232 23.943 1.000 63.899 2214 LEU CCC C 1
ATOM 12316 O O . LEU C 1 395 ? 30.244 -10.813 23.724 1.000 66.931 2214 LEU CCC O 1
ATOM 12321 N N . GLN C 1 396 ? 32.024 -9.678 22.982 1.000 66.262 2215 GLN CCC N 1
ATOM 12322 C CA . GLN C 1 396 ? 31.562 -9.639 21.571 1.000 71.070 2215 GLN CCC CA 1
ATOM 12323 C C . GLN C 1 396 ? 31.510 -11.066 21.020 1.000 68.682 2215 GLN CCC C 1
ATOM 12324 O O . GLN C 1 396 ? 30.696 -11.315 20.154 1.000 69.946 2215 GLN CCC O 1
ATOM 12330 N N . ARG C 1 397 ? 32.371 -11.958 21.493 1.000 69.360 2216 ARG CCC N 1
ATOM 12331 C CA . ARG C 1 397 ? 32.467 -13.346 20.991 1.000 69.386 2216 ARG CCC CA 1
ATOM 12332 C C . ARG C 1 397 ? 31.295 -14.165 21.546 1.000 68.416 2216 ARG CCC C 1
ATOM 12333 O O . ARG C 1 397 ? 30.839 -15.045 20.832 1.000 72.001 2216 ARG CCC O 1
ATOM 12341 N N . GLU C 1 398 ? 30.834 -13.874 22.763 1.000 65.473 2217 GLU CCC N 1
ATOM 12342 C CA . GLU C 1 398 ? 29.893 -14.714 23.542 1.000 63.660 2217 GLU CCC CA 1
ATOM 12343 C C . GLU C 1 398 ? 28.457 -14.206 23.450 1.000 64.698 2217 GLU CCC C 1
ATOM 12344 O O . GLU C 1 398 ? 27.539 -14.951 23.876 1.000 65.643 2217 GLU CCC O 1
ATOM 12350 N N . LYS C 1 399 ? 28.240 -12.990 22.959 1.000 64.414 2218 LYS CCC N 1
ATOM 12351 C CA . LYS C 1 399 ? 26.877 -12.416 22.910 1.000 68.483 2218 LYS CCC CA 1
ATOM 12352 C C . LYS C 1 399 ? 26.022 -13.298 21.994 1.000 68.597 2218 LYS CCC C 1
ATOM 12353 O O . LYS C 1 399 ? 26.566 -13.914 21.084 1.000 68.816 2218 LYS CCC O 1
ATOM 12359 N N . CYS C 1 400 ? 24.731 -13.356 22.265 1.000 70.347 2219 CYS CCC N 1
ATOM 12360 C CA . CYS C 1 400 ? 23.794 -14.324 21.658 1.000 75.740 2219 CYS CCC CA 1
ATOM 12361 C C . CYS C 1 400 ? 22.421 -13.654 21.557 1.000 76.460 2219 CYS CCC C 1
ATOM 12362 O O . CYS C 1 400 ? 21.953 -13.130 22.564 1.000 73.290 2219 CYS CCC O 1
ATOM 12365 N N . LEU C 1 401 ? 21.835 -13.581 20.365 1.000 82.464 2220 LEU CCC N 1
ATOM 12366 C CA . LEU C 1 401 ? 20.489 -12.977 20.164 1.000 84.671 2220 LEU CCC CA 1
ATOM 12367 C C . LEU C 1 401 ? 19.451 -13.782 20.954 1.000 82.648 2220 LEU CCC C 1
ATOM 12368 O O . LEU C 1 401 ? 19.439 -15.019 20.840 1.000 81.724 2220 LEU CCC O 1
ATOM 12373 N N . ASN C 1 402 ? 18.639 -13.104 21.766 1.000 80.990 2221 ASN CCC N 1
ATOM 12374 C CA . ASN C 1 402 ? 17.389 -13.674 22.320 1.000 80.481 2221 ASN CCC CA 1
ATOM 12375 C C . ASN C 1 402 ? 16.243 -13.093 21.499 1.000 81.510 2221 ASN CCC C 1
ATOM 12376 O O . ASN C 1 402 ? 15.876 -11.935 21.680 1.000 77.219 2221 ASN CCC O 1
ATOM 12381 N N . PRO C 1 403 ? 15.642 -13.878 20.574 1.000 83.595 2222 PRO CCC N 1
ATOM 12382 C CA . PRO C 1 403 ? 14.630 -13.346 19.661 1.000 85.468 2222 PRO CCC CA 1
ATOM 12383 C C . PRO C 1 403 ? 13.305 -12.973 20.348 1.000 84.603 2222 PRO CCC C 1
ATOM 12384 O O . PRO C 1 403 ? 12.626 -12.177 19.791 1.000 89.950 2222 PRO CCC O 1
ATOM 12388 N N . PHE C 1 404 ? 13.017 -13.485 21.547 1.000 85.056 2223 PHE CCC N 1
ATOM 12389 C CA . PHE C 1 404 ? 11.763 -13.218 22.298 1.000 88.749 2223 PHE CCC CA 1
ATOM 12390 C C . PHE C 1 404 ? 11.854 -11.827 22.936 1.000 88.001 2223 PHE CCC C 1
ATOM 12391 O O . PHE C 1 404 ? 10.971 -10.976 22.671 1.000 94.599 2223 PHE CCC O 1
ATOM 12399 N N . LEU C 1 405 ? 12.905 -11.572 23.713 1.000 83.009 2224 LEU CCC N 1
ATOM 12400 C CA . LEU C 1 405 ? 13.151 -10.250 24.355 1.000 80.233 2224 LEU CCC CA 1
ATOM 12401 C C . LEU C 1 405 ? 13.551 -9.202 23.311 1.000 79.056 2224 LEU CCC C 1
ATOM 12402 O O . LEU C 1 405 ? 13.340 -8.023 23.579 1.000 80.828 2224 LEU CCC O 1
ATOM 12407 N N . GLY C 1 406 ? 14.108 -9.625 22.176 1.000 76.221 2225 GLY CCC N 1
ATOM 12408 C CA . GLY C 1 406 ? 14.492 -8.751 21.053 1.000 75.774 2225 GLY CCC CA 1
ATOM 12409 C C . GLY C 1 406 ? 15.753 -7.983 21.373 1.000 75.035 2225 GLY CCC C 1
ATOM 12410 O O . GLY C 1 406 ? 15.774 -6.786 21.154 1.000 74.660 2225 GLY CCC O 1
ATOM 12411 N N . MET C 1 407 ? 16.771 -8.664 21.908 1.000 76.393 2226 MET CCC N 1
ATOM 12412 C CA . MET C 1 407 ? 18.032 -8.053 22.406 1.000 71.892 2226 MET CCC CA 1
ATOM 12413 C C . MET C 1 407 ? 19.103 -9.149 22.480 1.000 70.461 2226 MET CCC C 1
ATOM 12414 O O . MET C 1 407 ? 18.758 -10.340 22.536 1.000 73.247 2226 MET CCC O 1
ATOM 12419 N N . GLU C 1 408 ? 20.360 -8.748 22.534 1.000 67.101 2227 GLU CCC N 1
ATOM 12420 C CA . GLU C 1 408 ? 21.489 -9.664 22.731 1.000 64.898 2227 GLU CCC CA 1
ATOM 12421 C C . GLU C 1 408 ? 21.663 -9.868 24.229 1.000 62.020 2227 GLU CCC C 1
ATOM 12422 O O . GLU C 1 408 ? 21.319 -8.952 25.007 1.000 55.575 2227 GLU CCC O 1
ATOM 12428 N N . ARG C 1 409 ? 22.092 -11.067 24.620 1.000 58.046 2228 ARG CCC N 1
ATOM 12429 C CA . ARG C 1 409 ? 22.406 -11.362 26.031 1.000 58.831 2228 ARG CCC CA 1
ATOM 12430 C C . ARG C 1 409 ? 23.708 -12.155 26.074 1.000 58.483 2228 ARG CCC C 1
ATOM 12431 O O . ARG C 1 409 ? 24.133 -12.702 25.017 1.000 57.871 2228 ARG CCC O 1
ATOM 12439 N N . ILE C 1 410 ? 24.298 -12.206 27.256 1.000 55.314 2229 ILE CCC N 1
ATOM 12440 C CA . ILE C 1 410 ? 25.472 -13.059 27.535 1.000 55.927 2229 ILE CCC CA 1
ATOM 12441 C C . ILE C 1 410 ? 25.058 -14.093 28.572 1.000 56.014 2229 ILE CCC C 1
ATOM 12442 O O . ILE C 1 410 ? 24.395 -13.717 29.565 1.000 52.408 2229 ILE CCC O 1
ATOM 12447 N N . TYR C 1 411 ? 25.440 -15.345 28.323 1.000 55.443 2230 TYR CCC N 1
ATOM 12448 C CA . TYR C 1 411 ? 25.041 -16.527 29.120 1.000 57.213 2230 TYR CCC CA 1
ATOM 12449 C C . TYR C 1 411 ? 26.302 -17.092 29.752 1.000 59.958 2230 TYR CCC C 1
ATOM 12450 O O . TYR C 1 411 ? 26.997 -17.914 29.171 1.000 62.194 2230 TYR CCC O 1
ATOM 12459 N N . PRO C 1 412 ? 26.709 -16.573 30.916 1.000 62.504 2231 PRO CCC N 1
ATOM 12460 C CA . PRO C 1 412 ? 27.890 -17.088 31.592 1.000 62.064 2231 PRO CCC CA 1
ATOM 12461 C C . PRO C 1 412 ? 27.525 -18.384 32.314 1.000 61.807 2231 PRO CCC C 1
ATOM 12462 O O . PRO C 1 412 ? 26.355 -18.662 32.504 1.000 61.409 2231 PRO CCC O 1
ATOM 12466 N N . VAL C 1 413 ? 28.547 -19.138 32.702 1.000 60.015 2232 VAL CCC N 1
ATOM 12467 C CA . VAL C 1 413 ? 28.395 -20.434 33.413 1.000 58.088 2232 VAL CCC CA 1
ATOM 12468 C C . VAL C 1 413 ? 28.819 -20.201 34.855 1.000 57.454 2232 VAL CCC C 1
ATOM 12469 O O . VAL C 1 413 ? 29.922 -19.722 35.039 1.000 60.991 2232 VAL CCC O 1
ATOM 12473 N N . SER C 1 414 ? 27.975 -20.523 35.830 1.000 55.928 2233 SER CCC N 1
ATOM 12474 C CA . SER C 1 414 ? 28.285 -20.351 37.261 1.000 54.912 2233 SER CCC CA 1
ATOM 12475 C C . SER C 1 414 ? 29.273 -21.436 37.678 1.000 52.833 2233 SER CCC C 1
ATOM 12476 O O . SER C 1 414 ? 29.322 -22.466 37.040 1.000 52.364 2233 SER CCC O 1
ATOM 12479 N N . GLN C 1 415 ? 30.069 -21.139 38.687 1.000 53.548 2234 GLN CCC N 1
ATOM 12480 C CA . GLN C 1 415 ? 31.133 -22.001 39.238 1.000 54.984 2234 GLN CCC CA 1
ATOM 12481 C C . GLN C 1 415 ? 31.070 -21.803 40.751 1.000 54.429 2234 GLN CCC C 1
ATOM 12482 O O . GLN C 1 415 ? 31.396 -20.676 41.228 1.000 52.478 2234 GLN CCC O 1
ATOM 12488 N N . SER C 1 416 ? 30.670 -22.847 41.465 1.000 54.812 2235 SER CCC N 1
ATOM 12489 C CA . SER C 1 416 ? 30.449 -22.842 42.930 1.000 54.940 2235 SER CCC CA 1
ATOM 12490 C C . SER C 1 416 ? 31.557 -23.626 43.639 1.000 53.310 2235 SER CCC C 1
ATOM 12491 O O . SER C 1 416 ? 31.594 -23.589 44.879 1.000 53.007 2235 SER CCC O 1
ATOM 12494 N N . HIS C 1 417 ? 32.499 -24.205 42.903 1.000 52.778 2236 HIS CCC N 1
ATOM 12495 C CA . HIS C 1 417 ? 33.559 -25.032 43.529 1.000 57.229 2236 HIS CCC CA 1
ATOM 12496 C C . HIS C 1 417 ? 34.740 -24.106 43.874 1.000 56.006 2236 HIS CCC C 1
ATOM 12497 O O . HIS C 1 417 ? 35.716 -24.074 43.126 1.000 55.302 2236 HIS CCC O 1
ATOM 12504 N N . THR C 1 418 ? 34.651 -23.389 44.988 1.000 56.504 2237 THR CCC N 1
ATOM 12505 C CA . THR C 1 418 ? 35.632 -22.340 45.380 1.000 57.019 2237 THR CCC CA 1
ATOM 12506 C C . THR C 1 418 ? 36.094 -22.621 46.794 1.000 57.197 2237 THR CCC C 1
ATOM 12507 O O . THR C 1 418 ? 35.355 -23.284 47.500 1.000 63.361 2237 THR CCC O 1
ATOM 12511 N N . ALA C 1 419 ? 37.211 -22.049 47.203 1.000 58.322 2238 ALA CCC N 1
ATOM 12512 C CA . ALA C 1 419 ? 37.858 -22.327 48.501 1.000 60.397 2238 ALA CCC CA 1
ATOM 12513 C C . ALA C 1 419 ? 36.977 -21.903 49.677 1.000 58.927 2238 ALA CCC C 1
ATOM 12514 O O . ALA C 1 419 ? 37.092 -22.497 50.746 1.000 65.930 2238 ALA CCC O 1
ATOM 12516 N N . THR C 1 420 ? 36.173 -20.869 49.518 1.000 56.776 2239 THR CCC N 1
ATOM 12517 C CA . THR C 1 420 ? 35.458 -20.201 50.626 1.000 57.307 2239 THR CCC CA 1
ATOM 12518 C C . THR C 1 420 ? 33.951 -20.238 50.410 1.000 56.844 2239 THR CCC C 1
ATOM 12519 O O . THR C 1 420 ? 33.247 -19.787 51.321 1.000 57.893 2239 THR CCC O 1
ATOM 12523 N N . GLY C 1 421 ? 33.466 -20.713 49.266 1.000 57.756 2240 GLY CCC N 1
ATOM 12524 C CA . GLY C 1 421 ? 32.015 -20.836 48.997 1.000 58.375 2240 GLY CCC CA 1
ATOM 12525 C C . GLY C 1 421 ? 31.460 -19.610 48.291 1.000 58.610 2240 GLY CCC C 1
ATOM 12526 O O . GLY C 1 421 ? 30.248 -19.494 48.136 1.000 54.945 2240 GLY CCC O 1
ATOM 12527 N N . ARG C 1 422 ? 32.330 -18.735 47.816 1.000 57.955 2241 ARG CCC N 1
ATOM 12528 C CA . ARG C 1 422 ? 31.906 -17.684 46.875 1.000 56.500 2241 ARG CCC CA 1
ATOM 12529 C C . ARG C 1 422 ? 31.461 -18.363 45.596 1.000 56.927 2241 ARG CCC C 1
ATOM 12530 O O . ARG C 1 422 ? 31.862 -19.526 45.339 1.000 62.890 2241 ARG CCC O 1
ATOM 12538 N N . ILE C 1 423 ? 30.720 -17.620 44.791 1.000 54.368 2242 ILE CCC N 1
ATOM 12539 C CA . ILE C 1 423 ? 30.312 -18.038 43.434 1.000 54.009 2242 ILE CCC CA 1
ATOM 12540 C C . ILE C 1 423 ? 31.034 -17.143 42.443 1.000 54.663 2242 ILE CCC C 1
ATOM 12541 O O . ILE C 1 423 ? 31.117 -15.951 42.693 1.000 55.173 2242 ILE CCC O 1
ATOM 12546 N N . THR C 1 424 ? 31.529 -17.716 41.360 1.000 55.786 2243 THR CCC N 1
ATOM 12547 C CA . THR C 1 424 ? 32.209 -16.980 40.282 1.000 56.168 2243 THR CCC CA 1
ATOM 12548 C C . THR C 1 424 ? 31.596 -17.440 38.960 1.000 55.043 2243 THR CCC C 1
ATOM 12549 O O . THR C 1 424 ? 30.654 -18.270 38.980 1.000 52.690 2243 THR CCC O 1
ATOM 12553 N N . PHE C 1 425 ? 32.065 -16.883 37.862 1.000 51.759 2244 PHE CCC N 1
ATOM 12554 C CA . PHE C 1 425 ? 31.519 -17.160 36.527 1.000 51.535 2244 PHE CCC CA 1
ATOM 12555 C C . PHE C 1 425 ? 32.662 -17.347 35.563 1.000 53.098 2244 PHE CCC C 1
ATOM 12556 O O . PHE C 1 425 ? 33.766 -16.819 35.798 1.000 53.789 2244 PHE CCC O 1
ATOM 12564 N N . THR C 1 426 ? 32.381 -18.092 34.505 1.000 58.079 2245 THR CCC N 1
ATOM 12565 C CA . THR C 1 426 ? 33.320 -18.351 33.382 1.000 59.798 2245 THR CCC CA 1
ATOM 12566 C C . THR C 1 426 ? 32.572 -18.095 32.077 1.000 55.328 2245 THR CCC C 1
ATOM 12567 O O . THR C 1 426 ? 31.315 -18.106 32.082 1.000 53.676 2245 THR CCC O 1
ATOM 12571 N N . GLU C 1 427 ? 33.331 -17.856 31.023 1.000 59.943 2246 GLU CCC N 1
ATOM 12572 C CA . GLU C 1 427 ? 32.880 -17.914 29.608 1.000 63.947 2246 GLU CCC CA 1
ATOM 12573 C C . GLU C 1 427 ? 31.697 -16.978 29.433 1.000 62.960 2246 GLU CCC C 1
ATOM 12574 O O . GLU C 1 427 ? 30.593 -17.410 29.099 1.000 65.153 2246 GLU CCC O 1
ATOM 12580 N N . PRO C 1 428 ? 31.883 -15.656 29.645 1.000 60.591 2247 PRO CCC N 1
ATOM 12581 C CA . PRO C 1 428 ? 33.126 -15.073 30.178 1.000 58.561 2247 PRO CCC CA 1
ATOM 12582 C C . PRO C 1 428 ? 32.957 -14.763 31.676 1.000 56.528 2247 PRO CCC C 1
ATOM 12583 O O . PRO C 1 428 ? 31.797 -14.894 32.163 1.000 51.498 2247 PRO CCC O 1
ATOM 12587 N N . ASN C 1 429 ? 34.021 -14.348 32.393 1.000 55.340 2248 ASN CCC N 1
ATOM 12588 C CA . ASN C 1 429 ? 33.836 -13.987 33.834 1.000 57.244 2248 ASN CCC CA 1
ATOM 12589 C C . ASN C 1 429 ? 33.437 -12.522 33.948 1.000 54.190 2248 ASN CCC C 1
ATOM 12590 O O . ASN C 1 429 ? 34.321 -11.686 34.106 1.000 63.621 2248 ASN CCC O 1
ATOM 12595 N N . ILE C 1 430 ? 32.133 -12.294 33.937 1.000 53.353 2249 ILE CCC N 1
ATOM 12596 C CA . ILE C 1 430 ? 31.422 -10.991 34.016 1.000 55.504 2249 ILE CCC CA 1
ATOM 12597 C C . ILE C 1 430 ? 31.737 -10.309 35.349 1.000 54.290 2249 ILE CCC C 1
ATOM 12598 O O . ILE C 1 430 ? 31.620 -9.093 35.415 1.000 51.656 2249 ILE CCC O 1
ATOM 12603 N N . GLN C 1 431 ? 32.125 -11.049 36.385 1.000 50.110 2250 GLN CCC N 1
ATOM 12604 C CA . GLN C 1 431 ? 32.509 -10.387 37.638 1.000 50.744 2250 GLN CCC CA 1
ATOM 12605 C C . GLN C 1 431 ? 33.732 -9.468 37.421 1.000 49.564 2250 GLN CCC C 1
ATOM 12606 O O . GLN C 1 431 ? 33.946 -8.627 38.288 1.000 49.285 2250 GLN CCC O 1
ATOM 12612 N N . ASN C 1 432 ? 34.497 -9.618 36.343 1.000 48.425 2251 ASN CCC N 1
ATOM 12613 C CA . ASN C 1 432 ? 35.786 -8.909 36.159 1.000 50.932 2251 ASN CCC CA 1
ATOM 12614 C C . ASN C 1 432 ? 35.612 -7.714 35.229 1.000 47.168 2251 ASN CCC C 1
ATOM 12615 O O . ASN C 1 432 ? 36.624 -7.152 34.817 1.000 49.685 2251 ASN CCC O 1
ATOM 12620 N N . VAL C 1 433 ? 34.385 -7.352 34.904 1.000 45.487 2252 VAL CCC N 1
ATOM 12621 C CA . VAL C 1 433 ? 34.116 -6.157 34.058 1.000 47.393 2252 VAL CCC CA 1
ATOM 12622 C C . VAL C 1 433 ? 34.626 -4.953 34.838 1.000 46.329 2252 VAL CCC C 1
ATOM 12623 O O . VAL C 1 433 ? 34.311 -4.811 36.018 1.000 48.196 2252 VAL CCC O 1
ATOM 12627 N N . PRO C 1 434 ? 35.574 -4.187 34.257 1.000 49.837 2253 PRO CCC N 1
ATOM 12628 C CA . PRO C 1 434 ? 36.155 -3.006 34.903 1.000 50.197 2253 PRO CCC CA 1
ATOM 12629 C C . PRO C 1 434 ? 35.109 -2.076 35.533 1.000 48.965 2253 PRO CCC C 1
ATOM 12630 O O . PRO C 1 434 ? 34.058 -1.882 34.952 1.000 55.327 2253 PRO CCC O 1
ATOM 12634 N N . ARG C 1 435 ? 35.510 -1.548 36.694 1.000 50.701 2254 ARG CCC N 1
ATOM 12635 C CA . ARG C 1 435 ? 34.959 -0.296 37.300 1.000 53.967 2254 ARG CCC CA 1
ATOM 12636 C C . ARG C 1 435 ? 35.069 0.835 36.265 1.000 52.301 2254 ARG CCC C 1
ATOM 12637 O O . ARG C 1 435 ? 35.937 0.728 35.373 1.000 54.289 2254 ARG CCC O 1
ATOM 12645 N N . ASP C 1 436 ? 34.170 1.825 36.368 1.000 54.070 2255 ASP CCC N 1
ATOM 12646 C CA . ASP C 1 436 ? 34.243 3.113 35.621 1.000 55.746 2255 ASP CCC CA 1
ATOM 12647 C C . ASP C 1 436 ? 35.673 3.657 35.727 1.000 53.454 2255 ASP CCC C 1
ATOM 12648 O O . ASP C 1 436 ? 36.238 3.607 36.810 1.000 55.997 2255 ASP CCC O 1
ATOM 12653 N N . PHE C 1 437 ? 36.210 4.205 34.634 1.000 54.910 2256 PHE CCC N 1
ATOM 12654 C CA . PHE C 1 437 ? 37.454 5.023 34.648 1.000 53.923 2256 PHE CCC CA 1
ATOM 12655 C C . PHE C 1 437 ? 37.412 6.069 33.546 1.000 56.942 2256 PHE CCC C 1
ATOM 12656 O O . PHE C 1 437 ? 36.533 6.048 32.668 1.000 55.880 2256 PHE CCC O 1
ATOM 12664 N N . GLU C 1 438 ? 38.346 7.007 33.635 1.000 60.381 2257 GLU CCC N 1
ATOM 12665 C CA . GLU C 1 438 ? 38.387 8.211 32.787 1.000 63.562 2257 GLU CCC CA 1
ATOM 12666 C C . GLU C 1 438 ? 39.586 8.117 31.846 1.000 62.641 2257 GLU CCC C 1
ATOM 12667 O O . GLU C 1 438 ? 40.667 7.735 32.288 1.000 63.826 2257 GLU CCC O 1
ATOM 12673 N N . ILE C 1 439 ? 39.365 8.489 30.593 1.000 64.655 2258 ILE CCC N 1
ATOM 12674 C CA . ILE C 1 439 ? 40.409 8.712 29.563 1.000 68.848 2258 ILE CCC CA 1
ATOM 12675 C C . ILE C 1 439 ? 40.383 10.200 29.197 1.000 71.083 2258 ILE CCC C 1
ATOM 12676 O O . ILE C 1 439 ? 39.289 10.751 28.976 1.000 69.011 2258 ILE CCC O 1
ATOM 12681 N N . LYS C 1 440 ? 41.551 10.837 29.168 1.000 76.932 2259 LYS CCC N 1
ATOM 12682 C CA . LYS C 1 440 ? 41.710 12.232 28.651 1.000 80.099 2259 LYS CCC CA 1
ATOM 12683 C C . LYS C 1 440 ? 42.335 12.172 27.258 1.000 79.634 2259 LYS CCC C 1
ATOM 12684 O O . LYS C 1 440 ? 43.322 11.465 27.089 1.000 79.340 2259 LYS CCC O 1
ATOM 12690 N N . MET C 1 441 ? 41.750 12.874 26.295 1.000 82.941 2260 MET CCC N 1
ATOM 12691 C CA . MET C 1 441 ? 42.370 13.076 24.961 1.000 81.740 2260 MET CCC CA 1
ATOM 12692 C C . MET C 1 441 ? 42.088 14.510 24.529 1.000 81.201 2260 MET CCC C 1
ATOM 12693 O O . MET C 1 441 ? 40.932 14.944 24.676 1.000 78.275 2260 MET CCC O 1
ATOM 12698 N N . GLY C 1 442 ? 43.122 15.213 24.052 1.000 84.555 2261 GLY CCC N 1
ATOM 12699 C CA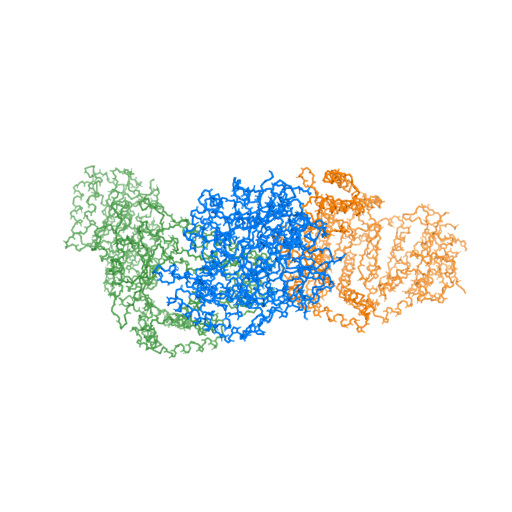 . GLY C 1 442 ? 43.021 16.626 23.648 1.000 88.901 2261 GLY CCC CA 1
ATOM 12700 C C . GLY C 1 442 ? 42.378 17.473 24.744 1.000 89.945 2261 GLY CCC C 1
ATOM 12701 O O . GLY C 1 442 ? 41.589 18.369 24.453 1.000 95.786 2261 GLY CCC O 1
ATOM 12702 N N . GLY C 1 443 ? 42.727 17.171 26.001 1.000 89.706 2307 GLY CCC N 1
ATOM 12703 C CA . GLY C 1 443 ? 42.218 17.888 27.160 1.000 89.708 2307 GLY CCC CA 1
ATOM 12704 C C . GLY C 1 443 ? 40.736 17.652 27.429 1.000 92.010 2307 GLY CCC C 1
ATOM 12705 O O . GLY C 1 443 ? 40.174 18.428 28.234 1.000 95.037 2307 GLY CCC O 1
ATOM 12706 N N . MET C 1 444 ? 40.096 16.656 26.798 1.000 88.013 2308 MET CCC N 1
ATOM 12707 C CA . MET C 1 444 ? 38.657 16.352 27.012 1.000 86.754 2308 MET CCC CA 1
ATOM 12708 C C . MET C 1 444 ? 38.544 15.004 27.720 1.000 80.998 2308 MET CCC C 1
ATOM 12709 O O . MET C 1 444 ? 39.204 14.038 27.351 1.000 75.356 2308 MET CCC O 1
ATOM 12714 N N . PRO C 1 445 ? 37.696 14.902 28.761 1.000 78.707 2309 PRO CCC N 1
ATOM 12715 C CA . PRO C 1 445 ? 37.509 13.643 29.483 1.000 75.964 2309 PRO CCC CA 1
ATOM 12716 C C . PRO C 1 445 ? 36.449 12.761 28.802 1.000 71.517 2309 PRO CCC C 1
ATOM 12717 O O . PRO C 1 445 ? 35.449 13.287 28.345 1.000 71.151 2309 PRO CCC O 1
ATOM 12721 N N . PHE C 1 446 ? 36.716 11.459 28.692 1.000 66.794 2310 PHE CCC N 1
ATOM 12722 C CA . PHE C 1 446 ? 35.724 10.445 28.249 1.000 62.869 2310 PHE CCC CA 1
ATOM 12723 C C . PHE C 1 446 ? 35.575 9.419 29.364 1.000 61.858 2310 PHE CCC C 1
ATOM 12724 O O . PHE C 1 446 ? 36.560 8.896 29.833 1.000 61.994 2310 PHE CCC O 1
ATOM 12732 N N . SER C 1 447 ? 34.354 9.195 29.809 1.000 65.025 2311 SER CCC N 1
ATOM 12733 C CA . SER C 1 447 ? 33.981 8.195 30.826 1.000 66.158 2311 SER CCC CA 1
ATOM 12734 C C . SER C 1 447 ? 33.961 6.829 30.134 1.000 65.085 2311 SER CCC C 1
ATOM 12735 O O . SER C 1 447 ? 33.235 6.692 29.152 1.000 67.656 2311 SER CCC O 1
ATOM 12738 N N . ILE C 1 448 ? 34.784 5.880 30.561 1.000 62.582 2312 ILE CCC N 1
ATOM 12739 C CA . ILE C 1 448 ? 34.681 4.485 30.049 1.000 61.409 2312 ILE CCC CA 1
ATOM 12740 C C . ILE C 1 448 ? 33.951 3.682 31.121 1.000 56.686 2312 ILE CCC C 1
ATOM 12741 O O . ILE C 1 448 ? 34.523 3.442 32.207 1.000 54.654 2312 ILE CCC O 1
ATOM 12746 N N . SER C 1 449 ? 32.699 3.359 30.858 1.000 56.619 2313 SER CCC N 1
ATOM 12747 C CA . SER C 1 449 ? 31.846 2.559 31.758 1.000 58.012 2313 SER CCC CA 1
ATOM 12748 C C . SER C 1 449 ? 31.454 1.276 31.020 1.000 58.395 2313 SER CCC C 1
ATOM 12749 O O . SER C 1 449 ? 30.422 1.229 30.352 1.000 63.245 2313 SER CCC O 1
ATOM 12752 N N . MET C 1 450 ? 32.290 0.261 31.099 1.000 56.534 2314 MET CCC N 1
ATOM 12753 C CA . MET C 1 450 ? 32.035 -1.039 30.422 1.000 57.559 2314 MET CCC CA 1
ATOM 12754 C C . MET C 1 450 ? 30.742 -1.639 30.976 1.000 53.613 2314 MET CCC C 1
ATOM 12755 O O . MET C 1 450 ? 30.041 -2.238 30.207 1.000 54.137 2314 MET CCC O 1
ATOM 12760 N N . ARG C 1 451 ? 30.427 -1.403 32.253 1.000 51.457 2315 ARG CCC N 1
ATOM 12761 C CA . ARG C 1 451 ? 29.195 -1.886 32.895 1.000 50.852 2315 ARG CCC CA 1
ATOM 12762 C C . ARG C 1 451 ? 27.967 -1.286 32.221 1.000 52.440 2315 ARG CCC C 1
ATOM 12763 O O . ARG C 1 451 ? 26.916 -1.948 32.218 1.000 49.616 2315 ARG CCC O 1
ATOM 12771 N N . HIS C 1 452 ? 28.108 -0.130 31.566 1.000 55.624 2316 HIS CCC N 1
ATOM 12772 C CA . HIS C 1 452 ? 26.998 0.565 30.883 1.000 57.201 2316 HIS CCC CA 1
ATOM 12773 C C . HIS C 1 452 ? 26.496 -0.273 29.702 1.000 59.398 2316 HIS CCC C 1
ATOM 12774 O O . HIS C 1 452 ? 25.384 0.007 29.214 1.000 61.294 2316 HIS CCC O 1
ATOM 12781 N N . ALA C 1 453 ? 27.269 -1.257 29.232 1.000 58.287 2317 ALA CCC N 1
ATOM 12782 C CA . ALA C 1 453 ? 26.863 -2.121 28.098 1.000 59.141 2317 ALA CCC CA 1
ATOM 12783 C C . ALA C 1 453 ? 25.883 -3.210 28.570 1.000 58.761 2317 ALA CCC C 1
ATOM 12784 O O . ALA C 1 453 ? 25.312 -3.898 27.706 1.000 55.692 2317 ALA CCC O 1
ATOM 12786 N N . PHE C 1 454 ? 25.705 -3.374 29.884 1.000 54.905 2318 PHE CCC N 1
ATOM 12787 C CA . PHE C 1 454 ? 24.808 -4.400 30.460 1.000 54.895 2318 PHE CCC CA 1
ATOM 12788 C C . PHE C 1 454 ? 23.469 -3.757 30.783 1.000 56.606 2318 PHE CCC C 1
ATOM 12789 O O . PHE C 1 454 ? 23.382 -2.975 31.730 1.000 57.730 2318 PHE CCC O 1
ATOM 12797 N N . VAL C 1 455 ? 22.457 -4.097 29.993 1.000 59.247 2319 VAL CCC N 1
ATOM 12798 C CA . VAL C 1 455 ? 21.154 -3.381 29.945 1.000 61.637 2319 VAL CCC CA 1
ATOM 12799 C C . VAL C 1 455 ? 20.039 -4.363 30.264 1.000 61.377 2319 VAL CCC C 1
ATOM 12800 O O . VAL C 1 455 ? 20.159 -5.541 30.014 1.000 59.792 2319 VAL CCC O 1
ATOM 12804 N N . PRO C 1 456 ? 18.905 -3.878 30.798 1.000 64.246 2320 PRO CCC N 1
ATOM 12805 C CA . PRO C 1 456 ? 17.709 -4.697 30.970 1.000 64.511 2320 PRO CCC CA 1
ATOM 12806 C C . PRO C 1 456 ? 16.957 -4.828 29.638 1.000 66.281 2320 PRO CCC C 1
ATOM 12807 O O . PRO C 1 456 ? 17.254 -4.092 28.742 1.000 71.358 2320 PRO CCC O 1
ATOM 12811 N N . PHE C 1 457 ? 15.977 -5.723 29.556 1.000 68.319 2321 PHE CCC N 1
ATOM 12812 C CA . PHE C 1 457 ? 15.025 -5.821 28.418 1.000 70.352 2321 PHE CCC CA 1
ATOM 12813 C C . PHE C 1 457 ? 14.284 -4.494 28.333 1.000 74.279 2321 PHE CCC C 1
ATOM 12814 O O . PHE C 1 457 ? 14.209 -3.755 29.311 1.000 75.483 2321 PHE CCC O 1
ATOM 12822 N N . PRO C 1 458 ? 13.801 -4.101 27.138 1.000 77.681 2322 PRO CCC N 1
ATOM 12823 C CA . PRO C 1 458 ? 13.025 -2.869 26.990 1.000 79.887 2322 PRO CCC CA 1
ATOM 12824 C C . PRO C 1 458 ? 11.853 -2.759 27.983 1.000 82.109 2322 PRO CCC C 1
ATOM 12825 O O . PRO C 1 458 ? 11.075 -3.683 28.099 1.000 79.732 2322 PRO CCC O 1
ATOM 12829 N N . GLY C 1 459 ? 11.773 -1.616 28.675 1.000 85.644 2323 GLY CCC N 1
ATOM 12830 C CA . GLY C 1 459 ? 10.818 -1.360 29.774 1.000 86.596 2323 GLY CCC CA 1
ATOM 12831 C C . GLY C 1 459 ? 11.418 -1.673 31.141 1.000 83.836 2323 GLY CCC C 1
ATOM 12832 O O . GLY C 1 459 ? 11.051 -0.984 32.119 1.000 87.154 2323 GLY CCC O 1
ATOM 12833 N N . GLY C 1 460 ? 12.337 -2.642 31.213 1.000 76.108 2324 GLY CCC N 1
ATOM 12834 C CA . GLY C 1 460 ? 12.902 -3.130 32.480 1.000 71.746 2324 GLY CCC CA 1
ATOM 12835 C C . GLY C 1 460 ? 13.887 -2.176 33.131 1.000 69.318 2324 GLY CCC C 1
ATOM 12836 O O . GLY C 1 460 ? 14.308 -1.207 32.496 1.000 71.104 2324 GLY CCC O 1
ATOM 12837 N N . SER C 1 461 ? 14.243 -2.475 34.377 1.000 67.582 2325 SER CCC N 1
ATOM 12838 C CA . SER C 1 461 ? 15.339 -1.843 35.135 1.000 68.182 2325 SER CCC CA 1
ATOM 12839 C C . SER C 1 461 ? 16.320 -2.907 35.643 1.000 66.283 2325 SER CCC C 1
ATOM 12840 O O . SER C 1 461 ? 15.902 -4.074 35.822 1.000 65.778 2325 SER CCC O 1
ATOM 12843 N N . ILE C 1 462 ? 17.592 -2.523 35.813 1.000 66.858 2326 ILE CCC N 1
ATOM 12844 C CA . ILE C 1 462 ? 18.599 -3.286 36.607 1.000 65.447 2326 ILE CCC CA 1
ATOM 12845 C C . ILE C 1 462 ? 18.427 -2.816 38.049 1.000 65.431 2326 ILE CCC C 1
ATOM 12846 O O . ILE C 1 462 ? 18.418 -1.597 38.296 1.000 64.829 2326 ILE CCC O 1
ATOM 12851 N N . LEU C 1 463 ? 18.266 -3.768 38.952 1.000 66.346 2327 LEU CCC N 1
ATOM 12852 C CA . LEU C 1 463 ? 18.294 -3.525 40.407 1.000 69.601 2327 LEU CCC CA 1
ATOM 12853 C C . LEU C 1 463 ? 19.543 -4.201 40.967 1.000 67.634 2327 LEU CCC C 1
ATOM 12854 O O . LEU C 1 463 ? 19.731 -5.393 40.675 1.000 63.042 2327 LEU CCC O 1
ATOM 12859 N N . ALA C 1 464 ? 20.352 -3.433 41.692 1.000 65.468 2328 ALA CCC N 1
ATOM 12860 C CA . ALA C 1 464 ? 21.510 -3.928 42.459 1.000 66.204 2328 ALA CCC CA 1
ATOM 12861 C C . ALA C 1 464 ? 21.233 -3.669 43.939 1.000 67.735 2328 ALA CCC C 1
ATOM 12862 O O . ALA C 1 464 ? 20.895 -2.521 44.289 1.000 65.386 2328 ALA CCC O 1
ATOM 12864 N N . ALA C 1 465 ? 21.340 -4.711 44.760 1.000 65.882 2329 ALA CCC N 1
ATOM 12865 C CA . ALA C 1 465 ? 21.284 -4.602 46.229 1.000 66.520 2329 ALA CCC CA 1
ATOM 12866 C C . ALA C 1 465 ? 22.606 -5.130 46.783 1.000 65.825 2329 ALA CCC C 1
ATOM 12867 O O . ALA C 1 465 ? 22.960 -6.293 46.456 1.000 64.320 2329 ALA CCC O 1
ATOM 12869 N N . ASP C 1 466 ? 23.345 -4.282 47.493 1.000 67.066 2330 ASP CCC N 1
ATOM 12870 C CA . ASP C 1 466 ? 24.672 -4.647 48.052 1.000 71.246 2330 ASP CCC CA 1
ATOM 12871 C C . ASP C 1 466 ? 24.634 -4.482 49.570 1.000 73.050 2330 ASP CCC C 1
ATOM 12872 O O . ASP C 1 466 ? 24.123 -3.436 50.071 1.000 70.286 2330 ASP CCC O 1
ATOM 12877 N N . TYR C 1 467 ? 25.155 -5.487 50.273 1.000 69.998 2331 TYR CCC N 1
ATOM 12878 C CA . TYR C 1 467 ? 25.456 -5.405 51.715 1.000 71.533 2331 TYR CCC CA 1
ATOM 12879 C C . TYR C 1 467 ? 26.553 -4.351 51.916 1.000 71.683 2331 TYR CCC C 1
ATOM 12880 O O . TYR C 1 467 ? 27.606 -4.477 51.284 1.000 69.156 2331 TYR CCC O 1
ATOM 12889 N N . SER C 1 468 ? 26.326 -3.360 52.779 1.000 71.006 2332 SER CCC N 1
ATOM 12890 C CA . SER C 1 468 ? 27.376 -2.411 53.210 1.000 72.830 2332 SER CCC CA 1
ATOM 12891 C C . SER C 1 468 ? 28.375 -3.105 54.139 1.000 72.718 2332 SER CCC C 1
ATOM 12892 O O . SER C 1 468 ? 27.973 -3.508 55.244 1.000 78.033 2332 SER CCC O 1
ATOM 12895 N N . GLN C 1 469 ? 29.620 -3.248 53.710 1.000 71.292 2333 GLN CCC N 1
ATOM 12896 C CA . GLN C 1 469 ? 30.738 -3.750 54.547 1.000 71.418 2333 GLN CCC CA 1
ATOM 12897 C C . GLN C 1 469 ? 30.332 -5.050 55.227 1.000 68.428 2333 GLN CCC C 1
ATOM 12898 O O . GLN C 1 469 ? 30.449 -5.130 56.435 1.000 69.710 2333 GLN CCC O 1
ATOM 12904 N N . LEU C 1 470 ? 29.892 -6.039 54.466 1.000 69.953 2334 LEU CCC N 1
ATOM 12905 C CA . LEU C 1 470 ? 29.412 -7.328 55.028 1.000 71.227 2334 LEU CCC CA 1
ATOM 12906 C C . LEU C 1 470 ? 30.542 -8.026 55.797 1.000 69.941 2334 LEU CCC C 1
ATOM 12907 O O . LEU C 1 470 ? 30.307 -8.468 56.937 1.000 75.408 2334 LEU CCC O 1
ATOM 12912 N N . GLU C 1 471 ? 31.729 -8.107 55.215 1.000 68.316 2335 GLU CCC N 1
ATOM 12913 C CA . GLU C 1 471 ? 32.896 -8.766 55.851 1.000 69.154 2335 GLU CCC CA 1
ATOM 12914 C C . GLU C 1 471 ? 33.301 -8.009 57.123 1.000 70.631 2335 GLU CCC C 1
ATOM 12915 O O . GLU C 1 471 ? 33.684 -8.669 58.110 1.000 72.999 2335 GLU CCC O 1
ATOM 12921 N N . LEU C 1 472 ? 33.192 -6.686 57.143 1.000 70.843 2336 LEU CCC N 1
ATOM 12922 C CA . LEU C 1 472 ? 33.525 -5.896 58.358 1.000 72.666 2336 LEU CCC CA 1
ATOM 12923 C C . LEU C 1 472 ? 32.429 -6.111 59.408 1.000 75.713 2336 LEU CCC C 1
ATOM 12924 O O . LEU C 1 472 ? 32.767 -6.146 60.576 1.000 79.024 2336 LEU CCC O 1
ATOM 12929 N N . ARG C 1 473 ? 31.163 -6.230 59.004 1.000 75.367 2337 ARG CCC N 1
ATOM 12930 C CA . ARG C 1 473 ? 30.025 -6.472 59.927 1.000 77.947 2337 ARG CCC CA 1
ATOM 12931 C C . ARG C 1 473 ? 30.181 -7.839 60.588 1.000 79.646 2337 ARG CCC C 1
ATOM 12932 O O . ARG C 1 473 ? 29.970 -7.931 61.797 1.000 82.602 2337 ARG CCC O 1
ATOM 12940 N N . ILE C 1 474 ? 30.564 -8.850 59.824 1.000 78.985 2338 ILE CCC N 1
ATOM 12941 C CA . ILE C 1 474 ? 30.824 -10.208 60.366 1.000 80.442 2338 ILE CCC CA 1
ATOM 12942 C C . ILE C 1 474 ? 32.024 -10.138 61.318 1.000 81.806 2338 ILE CCC C 1
ATOM 12943 O O . ILE C 1 474 ? 31.935 -10.727 62.393 1.000 87.969 2338 ILE CCC O 1
ATOM 12948 N N . LEU C 1 475 ? 33.083 -9.411 60.969 1.000 80.961 2339 LEU CCC N 1
ATOM 12949 C CA . LEU C 1 475 ? 34.297 -9.306 61.823 1.000 82.093 2339 LEU CCC CA 1
ATOM 12950 C C . LEU C 1 475 ? 33.957 -8.577 63.129 1.000 85.791 2339 LEU CCC C 1
ATOM 12951 O O . LEU C 1 475 ? 34.434 -8.995 64.177 1.000 89.028 2339 LEU CCC O 1
ATOM 12956 N N . ALA C 1 476 ? 33.151 -7.523 63.076 1.000 87.552 2340 ALA CCC N 1
ATOM 12957 C CA . ALA C 1 476 ? 32.657 -6.791 64.267 1.000 91.663 2340 ALA CCC CA 1
ATOM 12958 C C . ALA C 1 476 ? 31.909 -7.770 65.174 1.000 96.454 2340 ALA CCC C 1
ATOM 12959 O O . ALA C 1 476 ? 32.189 -7.785 66.387 1.000 100.931 2340 ALA CCC O 1
ATOM 12961 N N . HIS C 1 477 ? 30.994 -8.556 64.602 1.000 94.964 2341 HIS CCC N 1
ATOM 12962 C CA . HIS C 1 477 ? 30.127 -9.519 65.328 1.000 97.046 2341 HIS CCC CA 1
ATOM 12963 C C . HIS C 1 477 ? 30.988 -10.530 66.087 1.000 98.712 2341 HIS CCC C 1
ATOM 12964 O O . HIS C 1 477 ? 30.606 -10.895 67.193 1.000 102.997 2341 HIS CCC O 1
ATOM 12971 N N . LEU C 1 478 ? 32.106 -10.966 65.505 1.000 97.186 2342 LEU CCC N 1
ATOM 12972 C CA . LEU C 1 478 ? 32.969 -12.036 66.071 1.000 97.497 2342 LEU CCC CA 1
ATOM 12973 C C . LEU C 1 478 ? 34.026 -11.462 67.029 1.000 99.371 2342 LEU CCC C 1
ATOM 12974 O O . LEU C 1 478 ? 34.542 -12.250 67.832 1.000 100.724 2342 LEU CCC O 1
ATOM 12979 N N . SER C 1 479 ? 34.351 -10.167 66.947 1.000 100.027 2343 SER CCC N 1
ATOM 12980 C CA . SER C 1 479 ? 35.464 -9.525 67.705 1.000 102.292 2343 SER CCC CA 1
ATOM 12981 C C . SER C 1 479 ? 34.970 -8.444 68.681 1.000 103.653 2343 SER CCC C 1
ATOM 12982 O O . SER C 1 479 ? 35.765 -8.076 69.564 1.000 102.624 2343 SER CCC O 1
ATOM 12985 N N . HIS C 1 480 ? 33.744 -7.931 68.519 1.000 103.700 2344 HIS CCC N 1
ATOM 12986 C CA . HIS C 1 480 ? 33.119 -6.847 69.332 1.000 106.589 2344 HIS CCC CA 1
ATOM 12987 C C . HIS C 1 480 ? 34.035 -5.614 69.408 1.000 105.316 2344 HIS CCC C 1
ATOM 12988 O O . HIS C 1 480 ? 33.907 -4.833 70.369 1.000 105.179 2344 HIS CCC O 1
ATOM 12995 N N . ASP C 1 481 ? 34.903 -5.424 68.412 1.000 101.528 2345 ASP CCC N 1
ATOM 12996 C CA . ASP C 1 481 ? 35.922 -4.347 68.403 1.000 101.598 2345 ASP CCC CA 1
ATOM 12997 C C . ASP C 1 481 ? 35.221 -2.981 68.420 1.000 103.654 2345 ASP CCC C 1
ATOM 12998 O O . ASP C 1 481 ? 34.472 -2.693 67.478 1.000 101.516 2345 ASP CCC O 1
ATOM 13003 N N . ARG C 1 482 ? 35.470 -2.188 69.463 1.000 106.449 2346 ARG CCC N 1
ATOM 13004 C CA . ARG C 1 482 ? 34.752 -0.923 69.780 1.000 109.602 2346 ARG CCC CA 1
ATOM 13005 C C . ARG C 1 482 ? 35.002 0.137 68.691 1.000 109.653 2346 ARG CCC C 1
ATOM 13006 O O . ARG C 1 482 ? 34.026 0.856 68.346 1.000 110.967 2346 ARG CCC O 1
ATOM 13014 N N . ARG C 1 483 ? 36.230 0.255 68.170 1.000 109.411 2347 ARG CCC N 1
ATOM 13015 C CA . ARG C 1 483 ? 36.577 1.281 67.136 1.000 109.651 2347 ARG CCC CA 1
ATOM 13016 C C . ARG C 1 483 ? 35.921 0.914 65.787 1.000 106.448 2347 ARG CCC C 1
ATOM 13017 O O . ARG C 1 483 ? 35.407 1.813 65.111 1.000 106.288 2347 ARG CCC O 1
ATOM 13020 N N . LEU C 1 484 ? 35.938 -0.364 65.407 1.000 102.290 2348 LEU CCC N 1
ATOM 13021 C CA . LEU C 1 484 ? 35.262 -0.898 64.194 1.000 100.158 2348 LEU CCC CA 1
ATOM 13022 C C . LEU C 1 484 ? 33.747 -0.651 64.274 1.000 100.630 2348 LEU CCC C 1
ATOM 13023 O O . LEU C 1 484 ? 33.165 -0.249 63.271 1.000 96.832 2348 LEU CCC O 1
ATOM 13028 N N . ILE C 1 485 ? 33.120 -0.882 65.430 1.000 103.635 2349 ILE CCC N 1
ATOM 13029 C CA . ILE C 1 485 ? 31.649 -0.689 65.636 1.000 103.548 2349 ILE CCC CA 1
ATOM 13030 C C . ILE C 1 485 ? 31.284 0.807 65.519 1.000 102.316 2349 ILE CCC C 1
ATOM 13031 O O . ILE C 1 485 ? 30.235 1.112 64.924 1.000 99.942 2349 ILE CCC O 1
ATOM 13036 N N . GLN C 1 486 ? 32.112 1.721 66.022 1.000 102.906 2350 GLN CCC N 1
ATOM 13037 C CA . GLN C 1 486 ? 31.898 3.188 65.817 1.000 104.468 2350 GLN CCC CA 1
ATOM 13038 C C . GLN C 1 486 ? 31.863 3.468 64.300 1.000 101.523 2350 GLN CCC C 1
ATOM 13039 O O . GLN C 1 486 ? 30.870 4.042 63.807 1.000 103.118 2350 GLN CCC O 1
ATOM 13045 N N . VAL C 1 487 ? 32.905 3.046 63.586 1.000 97.454 2351 VAL CCC N 1
ATOM 13046 C CA . VAL C 1 487 ? 33.081 3.259 62.119 1.000 94.451 2351 VAL CCC CA 1
ATOM 13047 C C . VAL C 1 487 ? 31.807 2.815 61.387 1.000 93.380 2351 VAL CCC C 1
ATOM 13048 O O . VAL C 1 487 ? 31.300 3.596 60.582 1.000 92.410 2351 VAL CCC O 1
ATOM 13052 N N . LEU C 1 488 ? 31.315 1.604 61.667 1.000 95.712 2352 LEU CCC N 1
ATOM 13053 C CA . LEU C 1 488 ? 30.130 0.993 60.998 1.000 94.949 2352 LEU CCC CA 1
ATOM 13054 C C . LEU C 1 488 ? 28.847 1.747 61.378 1.000 99.152 2352 LEU CCC C 1
ATOM 13055 O O . LEU C 1 488 ? 27.995 1.897 60.484 1.000 99.835 2352 LEU CCC O 1
ATOM 13060 N N . ASN C 1 489 ? 28.702 2.188 62.638 1.000 102.467 2353 ASN CCC N 1
ATOM 13061 C CA . ASN C 1 489 ? 27.509 2.935 63.148 1.000 105.946 2353 ASN CCC CA 1
ATOM 13062 C C . ASN C 1 489 ? 27.382 4.297 62.438 1.000 104.928 2353 ASN CCC C 1
ATOM 13063 O O . ASN C 1 489 ? 26.254 4.671 62.079 1.000 103.736 2353 ASN CCC O 1
ATOM 13065 N N . THR C 1 490 ? 28.506 5.002 62.253 1.000 105.547 2354 THR CCC N 1
ATOM 13066 C CA . THR C 1 490 ? 28.606 6.389 61.706 1.000 106.412 2354 THR CCC CA 1
ATOM 13067 C C . THR C 1 490 ? 28.498 6.407 60.174 1.000 103.305 2354 THR CCC C 1
ATOM 13068 O O . THR C 1 490 ? 28.427 7.508 59.605 1.000 102.257 2354 THR CCC O 1
ATOM 13072 N N . GLY C 1 491 ? 28.500 5.248 59.516 1.000 103.345 2355 GLY CCC N 1
ATOM 13073 C CA . GLY C 1 491 ? 28.506 5.152 58.043 1.000 103.346 2355 GLY CCC CA 1
ATOM 13074 C C . GLY C 1 491 ? 29.676 5.913 57.430 1.000 104.792 2355 GLY CCC C 1
ATOM 13075 O O . GLY C 1 491 ? 29.521 6.427 56.300 1.000 108.739 2355 GLY CCC O 1
ATOM 13076 N N . ALA C 1 492 ? 30.787 6.033 58.168 1.000 105.444 2356 ALA CCC N 1
ATOM 13077 C CA . ALA C 1 492 ? 32.032 6.692 57.705 1.000 103.222 2356 ALA CCC CA 1
ATOM 13078 C C . ALA C 1 492 ? 32.634 5.888 56.546 1.000 98.505 2356 ALA CCC C 1
ATOM 13079 O O . ALA C 1 492 ? 32.810 4.655 56.694 1.000 93.394 2356 ALA CCC O 1
ATOM 13081 N N . ASP C 1 493 ? 32.939 6.567 55.431 1.000 96.755 2357 ASP CCC N 1
ATOM 13082 C CA . ASP C 1 493 ? 33.794 6.014 54.356 1.000 92.420 2357 ASP CCC CA 1
ATOM 13083 C C . ASP C 1 493 ? 35.212 5.947 54.912 1.000 90.080 2357 ASP CCC C 1
ATOM 13084 O O . ASP C 1 493 ? 35.956 6.962 54.895 1.000 86.482 2357 ASP CCC O 1
ATOM 13089 N N . VAL C 1 494 ? 35.550 4.768 55.418 1.000 91.567 2358 VAL CCC N 1
ATOM 13090 C CA . VAL C 1 494 ? 36.822 4.494 56.151 1.000 92.515 2358 VAL CCC CA 1
ATOM 13091 C C . VAL C 1 494 ? 37.972 4.601 55.144 1.000 89.914 2358 VAL CCC C 1
ATOM 13092 O O . VAL C 1 494 ? 39.032 5.147 55.493 1.000 93.743 2358 VAL CCC O 1
ATOM 13096 N N . PHE C 1 495 ? 37.735 4.130 53.922 1.000 84.254 2359 PHE CCC N 1
ATOM 13097 C CA . PHE C 1 495 ? 38.730 4.047 52.825 1.000 82.730 2359 PHE CCC CA 1
ATOM 13098 C C . PHE C 1 495 ? 39.018 5.473 52.345 1.000 82.771 2359 PHE CCC C 1
ATOM 13099 O O . PHE C 1 495 ? 40.159 5.746 51.954 1.000 81.530 2359 PHE CCC O 1
ATOM 13107 N N . ARG C 1 496 ? 38.016 6.355 52.391 1.000 87.173 2360 ARG CCC N 1
ATOM 13108 C CA . ARG C 1 496 ? 38.164 7.810 52.107 1.000 88.165 2360 ARG CCC CA 1
ATOM 13109 C C . ARG C 1 496 ? 39.071 8.449 53.177 1.000 86.191 2360 ARG CCC C 1
ATOM 13110 O O . ARG C 1 496 ? 40.057 9.138 52.778 1.000 81.273 2360 ARG CCC O 1
ATOM 13118 N N . SER C 1 497 ? 38.765 8.242 54.469 1.000 86.561 2361 SER CCC N 1
ATOM 13119 C CA . SER C 1 497 ? 39.575 8.755 55.610 1.000 89.669 2361 SER CCC CA 1
ATOM 13120 C C . SER C 1 497 ? 41.042 8.336 55.407 1.000 87.892 2361 SER CCC C 1
ATOM 13121 O O . SER C 1 497 ? 41.932 9.210 55.483 1.000 90.916 2361 SER CCC O 1
ATOM 13124 N N . ILE C 1 498 ? 41.291 7.048 55.132 1.000 83.224 2362 ILE CCC N 1
ATOM 13125 C CA . ILE C 1 498 ? 42.661 6.482 54.961 1.000 82.554 2362 ILE CCC CA 1
ATOM 13126 C C . ILE C 1 498 ? 43.354 7.199 53.790 1.000 80.508 2362 ILE CCC C 1
ATOM 13127 O O . ILE C 1 498 ? 44.506 7.652 53.967 1.000 79.379 2362 ILE CCC O 1
ATOM 13131 N N . ALA C 1 499 ? 42.678 7.301 52.639 1.000 79.707 2363 ALA CCC N 1
ATOM 13132 C CA . ALA C 1 499 ? 43.204 7.924 51.398 1.000 80.976 2363 ALA CCC CA 1
ATOM 13133 C C . ALA C 1 499 ? 43.575 9.402 51.643 1.000 83.747 2363 ALA CCC C 1
ATOM 13134 O O . ALA C 1 499 ? 44.657 9.834 51.132 1.000 84.619 2363 ALA CCC O 1
ATOM 13136 N N . ALA C 1 500 ? 42.723 10.141 52.372 1.000 86.645 2364 ALA CCC N 1
ATOM 13137 C CA . ALA C 1 500 ? 42.878 11.587 52.670 1.000 92.181 2364 ALA CCC CA 1
ATOM 13138 C C . ALA C 1 500 ? 44.124 11.829 53.548 1.000 96.774 2364 ALA CCC C 1
ATOM 13139 O O . ALA C 1 500 ? 45.048 12.566 53.096 1.000 98.270 2364 ALA CCC O 1
ATOM 13141 N N . GLU C 1 501 ? 44.139 11.234 54.751 1.000 100.536 2365 GLU CCC N 1
ATOM 13142 C CA . GLU C 1 501 ? 45.286 11.246 55.698 1.000 103.901 2365 GLU CCC CA 1
ATOM 13143 C C . GLU C 1 501 ? 46.566 10.945 54.912 1.000 103.532 2365 GLU CCC C 1
ATOM 13144 O O . GLU C 1 501 ? 47.533 11.728 55.008 1.000 107.602 2365 GLU CCC O 1
ATOM 13150 N N . TRP C 1 502 ? 46.545 9.861 54.132 1.000 100.103 2366 TRP CCC N 1
ATOM 13151 C CA . TRP C 1 502 ? 47.709 9.282 53.412 1.000 98.386 2366 TRP CCC CA 1
ATOM 13152 C C . TRP C 1 502 ? 48.250 10.275 52.379 1.000 99.798 2366 TRP CCC C 1
ATOM 13153 O O . TRP C 1 502 ? 49.475 10.540 52.424 1.000 100.784 2366 TRP CCC O 1
ATOM 13164 N N . LYS C 1 503 ? 47.393 10.797 51.484 1.000 101.095 2367 LYS CCC N 1
ATOM 13165 C CA . LYS C 1 503 ? 47.841 11.633 50.332 1.000 100.538 2367 LYS CCC CA 1
ATOM 13166 C C . LYS C 1 503 ? 47.892 13.132 50.699 1.000 100.335 2367 LYS CCC C 1
ATOM 13167 O O . LYS C 1 503 ? 48.194 13.932 49.785 1.000 95.704 2367 LYS CCC O 1
ATOM 13173 N N . MET C 1 504 ? 47.662 13.488 51.974 1.000 103.030 2368 MET CCC N 1
ATOM 13174 C CA . MET C 1 504 ? 47.684 14.881 52.508 1.000 109.000 2368 MET CCC CA 1
ATOM 13175 C C . MET C 1 504 ? 46.636 15.707 51.750 1.000 105.539 2368 MET CCC C 1
ATOM 13176 O O . MET C 1 504 ? 46.988 16.841 51.313 1.000 102.884 2368 MET CCC O 1
ATOM 13181 N N . ILE C 1 505 ? 45.422 15.154 51.566 1.000 98.589 2369 ILE CCC N 1
ATOM 13182 C CA . ILE C 1 505 ? 44.380 15.743 50.666 1.000 96.016 2369 ILE CCC CA 1
ATOM 13183 C C . ILE C 1 505 ? 43.005 15.685 51.356 1.000 92.560 2369 ILE CCC C 1
ATOM 13184 O O . ILE C 1 505 ? 42.912 15.057 52.447 1.000 91.401 2369 ILE CCC O 1
ATOM 13189 N N . GLU C 1 506 ? 42.019 16.399 50.791 1.000 91.094 2370 GLU CCC N 1
ATOM 13190 C CA . GLU C 1 506 ? 40.661 16.577 51.374 1.000 96.585 2370 GLU CCC CA 1
ATOM 13191 C C . GLU C 1 506 ? 39.804 15.347 51.073 1.000 98.506 2370 GLU CCC C 1
ATOM 13192 O O . GLU C 1 506 ? 39.955 14.727 50.010 1.000 100.524 2370 GLU CCC O 1
ATOM 13194 N N . PRO C 1 507 ? 38.937 14.924 52.025 1.000 101.678 2371 PRO CCC N 1
ATOM 13195 C CA . PRO C 1 507 ? 38.087 13.736 51.833 1.000 98.879 2371 PRO CCC CA 1
ATOM 13196 C C . PRO C 1 507 ? 37.279 13.676 50.512 1.000 99.793 2371 PRO CCC C 1
ATOM 13197 O O . PRO C 1 507 ? 37.177 12.620 49.907 1.000 102.095 2371 PRO CCC O 1
ATOM 13201 N N . GLU C 1 508 ? 36.713 14.815 50.109 1.000 99.669 2372 GLU CCC N 1
ATOM 13202 C CA . GLU C 1 508 ? 35.871 15.016 48.901 1.000 100.623 2372 GLU CCC CA 1
ATOM 13203 C C . GLU C 1 508 ? 36.686 14.805 47.612 1.000 98.028 2372 GLU CCC C 1
ATOM 13204 O O . GLU C 1 508 ? 36.068 14.412 46.600 1.000 101.275 2372 GLU CCC O 1
ATOM 13206 N N . SER C 1 509 ? 38.008 15.065 47.635 1.000 93.047 2373 SER CCC N 1
ATOM 13207 C CA . SER C 1 509 ? 38.940 15.043 46.464 1.000 87.658 2373 SER CCC CA 1
ATOM 13208 C C . SER C 1 509 ? 39.360 13.613 46.064 1.000 81.617 2373 SER CCC C 1
ATOM 13209 O O . SER C 1 509 ? 39.912 13.482 44.943 1.000 74.944 2373 SER CCC O 1
ATOM 13211 N N . VAL C 1 510 ? 39.160 12.612 46.940 1.000 76.289 2374 VAL CCC N 1
ATOM 13212 C CA . VAL C 1 510 ? 39.585 11.194 46.717 1.000 76.900 2374 VAL CCC CA 1
ATOM 13213 C C . VAL C 1 510 ? 38.796 10.633 45.520 1.000 71.850 2374 VAL CCC C 1
ATOM 13214 O O . VAL C 1 510 ? 37.555 10.515 45.625 1.000 69.275 2374 VAL CCC O 1
ATOM 13218 N N . GLY C 1 511 ? 39.489 10.292 44.429 1.000 69.544 2375 GLY CCC N 1
ATOM 13219 C CA . GLY C 1 511 ? 38.913 9.580 43.275 1.000 69.565 2375 GLY CCC CA 1
ATOM 13220 C C . GLY C 1 511 ? 38.696 8.102 43.594 1.000 71.534 2375 GLY CCC C 1
ATOM 13221 O O . GLY C 1 511 ? 39.263 7.607 44.606 1.000 72.799 2375 GLY CCC O 1
ATOM 13222 N N . ASP C 1 512 ? 37.887 7.416 42.779 1.000 69.763 2376 ASP CCC N 1
ATOM 13223 C CA . ASP C 1 512 ? 37.624 5.964 42.900 1.000 66.338 2376 ASP CCC CA 1
ATOM 13224 C C . ASP C 1 512 ? 38.944 5.187 42.908 1.000 66.904 2376 ASP CCC C 1
ATOM 13225 O O . ASP C 1 512 ? 39.036 4.262 43.734 1.000 68.168 2376 ASP CCC O 1
ATOM 13230 N N . ASP C 1 513 ? 39.920 5.505 42.039 1.000 66.280 2377 ASP CCC N 1
ATOM 13231 C CA . ASP C 1 513 ? 41.203 4.739 41.970 1.000 70.516 2377 ASP CCC CA 1
ATOM 13232 C C . ASP C 1 513 ? 41.933 4.782 43.322 1.000 70.892 2377 ASP CCC C 1
ATOM 13233 O O . ASP C 1 513 ? 42.369 3.720 43.809 1.000 70.447 2377 ASP CCC O 1
ATOM 13238 N N . LEU C 1 514 ? 41.994 5.956 43.948 1.000 72.302 2378 LEU CCC N 1
ATOM 13239 C CA . LEU C 1 514 ? 42.707 6.143 45.241 1.000 69.925 2378 LEU CCC CA 1
ATOM 13240 C C . LEU C 1 514 ? 41.927 5.455 46.375 1.000 67.336 2378 LEU CCC C 1
ATOM 13241 O O . LEU C 1 514 ? 42.571 4.869 47.275 1.000 65.198 2378 LEU CCC O 1
ATOM 13246 N N . ARG C 1 515 ? 40.590 5.531 46.360 1.000 63.280 2379 ARG CCC N 1
ATOM 13247 C CA . ARG C 1 515 ? 39.750 4.860 47.390 1.000 64.373 2379 ARG CCC CA 1
ATOM 13248 C C . ARG C 1 515 ? 39.952 3.323 47.298 1.000 62.961 2379 ARG CCC C 1
ATOM 13249 O O . ARG C 1 515 ? 40.009 2.681 48.334 1.000 62.567 2379 ARG CCC O 1
ATOM 13257 N N . GLN C 1 516 ? 40.075 2.758 46.094 1.000 61.130 2380 GLN CCC N 1
ATOM 13258 C CA . GLN C 1 516 ? 40.389 1.310 45.876 1.000 61.293 2380 GLN CCC CA 1
ATOM 13259 C C . GLN C 1 516 ? 41.790 0.981 46.422 1.000 63.532 2380 GLN CCC C 1
ATOM 13260 O O . GLN C 1 516 ? 41.910 -0.056 47.091 1.000 61.750 2380 GLN CCC O 1
ATOM 13266 N N . GLN C 1 517 ? 42.787 1.862 46.256 1.000 67.991 2381 GLN CCC N 1
ATOM 13267 C CA . GLN C 1 517 ? 44.139 1.649 46.857 1.000 71.413 2381 GLN CCC CA 1
ATOM 13268 C C . GLN C 1 517 ? 44.015 1.581 48.396 1.000 70.934 2381 GLN CCC C 1
ATOM 13269 O O . GLN C 1 517 ? 44.681 0.699 49.027 1.000 66.788 2381 GLN CCC O 1
ATOM 13275 N N . ALA C 1 518 ? 43.179 2.441 48.986 1.000 68.075 2382 ALA CCC N 1
ATOM 13276 C CA . ALA C 1 518 ? 42.939 2.505 50.444 1.000 71.663 2382 ALA CCC CA 1
ATOM 13277 C C . ALA C 1 518 ? 42.145 1.288 50.905 1.000 70.680 2382 ALA CCC C 1
ATOM 13278 O O . ALA C 1 518 ? 42.403 0.810 52.012 1.000 70.623 2382 ALA CCC O 1
ATOM 13280 N N . LYS C 1 519 ? 41.214 0.810 50.085 1.000 73.058 2383 LYS CCC N 1
ATOM 13281 C CA . LYS C 1 519 ? 40.401 -0.412 50.357 1.000 71.147 2383 LYS CCC CA 1
ATOM 13282 C C . LYS C 1 519 ? 41.360 -1.608 50.460 1.000 67.687 2383 LYS CCC C 1
ATOM 13283 O O . LYS C 1 519 ? 41.247 -2.365 51.432 1.000 66.222 2383 LYS CCC O 1
ATOM 13289 N N . GLN C 1 520 ? 42.306 -1.717 49.529 1.000 66.950 2384 GLN CCC N 1
ATOM 13290 C CA . GLN C 1 520 ? 43.337 -2.788 49.506 1.000 73.230 2384 GLN CCC CA 1
ATOM 13291 C C . GLN C 1 520 ? 44.191 -2.696 50.781 1.000 73.215 2384 GLN CCC C 1
ATOM 13292 O O . GLN C 1 520 ? 44.472 -3.746 51.366 1.000 73.528 2384 GLN CCC O 1
ATOM 13298 N N . ILE C 1 521 ? 44.578 -1.487 51.196 1.000 74.102 2385 ILE CCC N 1
ATOM 13299 C CA . ILE C 1 521 ? 45.350 -1.233 52.454 1.000 74.896 2385 ILE CCC CA 1
ATOM 13300 C C . ILE C 1 521 ? 44.538 -1.734 53.669 1.000 72.358 2385 ILE CCC C 1
ATOM 13301 O O . ILE C 1 521 ? 45.110 -2.420 54.527 1.000 69.858 2385 ILE CCC O 1
ATOM 13305 N N . CYS C 1 522 ? 43.255 -1.381 53.767 1.000 69.089 2386 CYS CCC N 1
ATOM 13306 C CA . CYS C 1 522 ? 42.417 -1.685 54.954 1.000 70.907 2386 CYS CCC CA 1
ATOM 13307 C C . CYS C 1 522 ? 42.161 -3.203 55.078 1.000 69.907 2386 CYS CCC C 1
ATOM 13308 O O . CYS C 1 522 ? 42.427 -3.764 56.149 1.000 72.111 2386 CYS CCC O 1
ATOM 13311 N N . TYR C 1 523 ? 41.670 -3.871 54.030 1.000 66.341 2387 TYR CCC N 1
ATOM 13312 C CA . TYR C 1 523 ? 41.430 -5.339 54.060 1.000 63.978 2387 TYR CCC CA 1
ATOM 13313 C C . TYR C 1 523 ? 42.778 -6.072 54.135 1.000 63.932 2387 TYR CCC C 1
ATOM 13314 O O . TYR C 1 523 ? 42.863 -7.082 54.838 1.000 65.923 2387 TYR CCC O 1
ATOM 13323 N N . GLY C 1 524 ? 43.809 -5.541 53.475 1.000 61.888 2388 GLY CCC N 1
ATOM 13324 C CA . GLY C 1 524 ? 45.174 -6.078 53.509 1.000 61.761 2388 GLY CCC CA 1
ATOM 13325 C C . GLY C 1 524 ? 45.683 -6.176 54.931 1.000 64.616 2388 GLY CCC C 1
ATOM 13326 O O . GLY C 1 524 ? 46.079 -7.274 55.368 1.000 63.093 2388 GLY CCC O 1
ATOM 13327 N N . ILE C 1 525 ? 45.647 -5.068 55.656 1.000 66.332 2389 ILE CCC N 1
ATOM 13328 C CA . ILE C 1 525 ? 46.159 -5.014 57.053 1.000 69.146 2389 ILE CCC CA 1
ATOM 13329 C C . ILE C 1 525 ? 45.325 -6.012 57.868 1.000 69.757 2389 ILE CCC C 1
ATOM 13330 O O . ILE C 1 525 ? 45.940 -6.842 58.549 1.000 72.958 2389 ILE CCC O 1
ATOM 13334 N N . ILE C 1 526 ? 43.994 -5.974 57.768 1.000 68.672 2390 ILE CCC N 1
ATOM 13335 C CA . ILE C 1 526 ? 43.096 -6.874 58.552 1.000 70.573 2390 ILE CCC CA 1
ATOM 13336 C C . ILE C 1 526 ? 43.448 -8.346 58.282 1.000 68.749 2390 ILE CCC C 1
ATOM 13337 O O . ILE C 1 526 ? 43.308 -9.147 59.189 1.000 66.932 2390 ILE CCC O 1
ATOM 13342 N N . TYR C 1 527 ? 43.817 -8.721 57.059 1.000 67.424 2391 TYR CCC N 1
ATOM 13343 C CA . TYR C 1 527 ? 44.025 -10.149 56.699 1.000 66.520 2391 TYR CCC CA 1
ATOM 13344 C C . TYR C 1 527 ? 45.525 -10.474 56.659 1.000 67.056 2391 TYR CCC C 1
ATOM 13345 O O . TYR C 1 527 ? 45.878 -11.480 56.004 1.000 67.050 2391 TYR CCC O 1
ATOM 13354 N N . GLY C 1 528 ? 46.362 -9.660 57.324 1.000 66.950 2392 GLY CCC N 1
ATOM 13355 C CA . GLY C 1 528 ? 47.736 -10.005 57.733 1.000 69.971 2392 GLY CCC CA 1
ATOM 13356 C C . GLY C 1 528 ? 48.833 -9.528 56.791 1.000 70.401 2392 GLY CCC C 1
ATOM 13357 O O . GLY C 1 528 ? 49.945 -10.071 56.873 1.000 73.838 2392 GLY CCC O 1
ATOM 13358 N N . MET C 1 529 ? 48.580 -8.512 55.973 1.000 73.214 2393 MET CCC N 1
ATOM 13359 C CA . MET C 1 529 ? 49.594 -7.902 55.074 1.000 73.794 2393 MET CCC CA 1
ATOM 13360 C C . MET C 1 529 ? 50.748 -7.334 55.919 1.000 74.922 2393 MET CCC C 1
ATOM 13361 O O . MET C 1 529 ? 50.468 -6.720 56.973 1.000 73.652 2393 MET CCC O 1
ATOM 13366 N N . GLY C 1 530 ? 51.981 -7.544 55.447 1.000 74.142 2394 GLY CCC N 1
ATOM 13367 C CA . GLY C 1 530 ? 53.242 -7.231 56.145 1.000 74.972 2394 GLY CCC CA 1
ATOM 13368 C C . GLY C 1 530 ? 53.845 -5.904 55.703 1.000 75.791 2394 GLY CCC C 1
ATOM 13369 O O . GLY C 1 530 ? 53.373 -5.306 54.711 1.000 72.931 2394 GLY CCC O 1
ATOM 13370 N N . ALA C 1 531 ? 54.884 -5.446 56.404 1.000 77.688 2395 ALA CCC N 1
ATOM 13371 C CA . ALA C 1 531 ? 55.503 -4.115 56.189 1.000 78.841 2395 ALA CCC CA 1
ATOM 13372 C C . ALA C 1 531 ? 56.127 -4.017 54.788 1.000 77.009 2395 ALA CCC C 1
ATOM 13373 O O . ALA C 1 531 ? 55.910 -2.980 54.116 1.000 76.701 2395 ALA CCC O 1
ATOM 13375 N N . LYS C 1 532 ? 56.884 -5.027 54.350 1.000 79.526 2396 LYS CCC N 1
ATOM 13376 C CA . LYS C 1 532 ? 57.529 -5.012 53.003 1.000 79.248 2396 LYS CCC CA 1
ATOM 13377 C C . LYS C 1 532 ? 56.448 -4.729 51.940 1.000 75.752 2396 LYS CCC C 1
ATOM 13378 O O . LYS C 1 532 ? 56.593 -3.707 51.244 1.000 73.246 2396 LYS CCC O 1
ATOM 13382 N N . SER C 1 533 ? 55.379 -5.536 51.849 1.000 72.825 2397 SER CCC N 1
ATOM 13383 C CA . SER C 1 533 ? 54.273 -5.330 50.874 1.000 70.947 2397 SER CCC CA 1
ATOM 13384 C C . SER C 1 533 ? 53.594 -3.964 51.089 1.000 71.206 2397 SER CCC C 1
ATOM 13385 O O . SER C 1 533 ? 53.338 -3.287 50.091 1.000 72.086 2397 SER CCC O 1
ATOM 13388 N N . LEU C 1 534 ? 53.275 -3.558 52.314 1.000 73.195 2398 LEU CCC N 1
ATOM 13389 C CA . LEU C 1 534 ? 52.516 -2.287 52.507 1.000 75.382 2398 LEU CCC CA 1
ATOM 13390 C C . LEU C 1 534 ? 53.427 -1.121 52.086 1.000 77.030 2398 LEU CCC C 1
ATOM 13391 O O . LEU C 1 534 ? 52.964 -0.177 51.387 1.000 72.620 2398 LEU CCC O 1
ATOM 13396 N N . GLY C 1 535 ? 54.704 -1.217 52.437 1.000 81.211 2399 GLY CCC N 1
ATOM 13397 C CA . GLY C 1 535 ? 55.769 -0.299 51.974 1.000 85.130 2399 GLY CCC CA 1
ATOM 13398 C C . GLY C 1 535 ? 55.700 -0.083 50.470 1.000 83.969 2399 GLY CCC C 1
ATOM 13399 O O . GLY C 1 535 ? 55.588 1.076 50.055 1.000 83.108 2399 GLY CCC O 1
ATOM 13400 N N . GLU C 1 536 ? 55.751 -1.162 49.677 1.000 83.690 2400 GLU CCC N 1
ATOM 13401 C CA . GLU C 1 536 ? 55.723 -1.107 48.189 1.000 84.837 2400 GLU CCC CA 1
ATOM 13402 C C . GLU C 1 536 ? 54.412 -0.469 47.712 1.000 81.058 2400 GLU CCC C 1
ATOM 13403 O O . GLU C 1 536 ? 54.462 0.341 46.774 1.000 81.140 2400 GLU CCC O 1
ATOM 13409 N N . GLN C 1 537 ? 53.288 -0.794 48.341 1.000 80.032 2401 GLN CCC N 1
ATOM 13410 C CA . GLN C 1 537 ? 51.956 -0.303 47.902 1.000 84.083 2401 GLN CCC CA 1
ATOM 13411 C C . GLN C 1 537 ? 51.815 1.183 48.209 1.000 81.953 2401 GLN CCC C 1
ATOM 13412 O O . GLN C 1 537 ? 51.245 1.897 47.389 1.000 79.455 2401 GLN CCC O 1
ATOM 13418 N N . MET C 1 538 ? 52.290 1.619 49.367 1.000 83.595 2402 MET CCC N 1
ATOM 13419 C CA . MET C 1 538 ? 52.106 3.016 49.827 1.000 87.774 2402 MET CCC CA 1
ATOM 13420 C C . MET C 1 538 ? 53.257 3.889 49.308 1.000 87.084 2402 MET CCC C 1
ATOM 13421 O O . MET C 1 538 ? 53.113 5.132 49.333 1.000 90.395 2402 MET CCC O 1
ATOM 13426 N N . GLY C 1 539 ? 54.324 3.259 48.804 1.000 85.468 2403 GLY CCC N 1
ATOM 13427 C CA . GLY C 1 539 ? 55.580 3.914 48.387 1.000 85.209 2403 GLY CCC CA 1
ATOM 13428 C C . GLY C 1 539 ? 56.290 4.558 49.560 1.000 86.921 2403 GLY CCC C 1
ATOM 13429 O O . GLY C 1 539 ? 56.744 5.677 49.390 1.000 89.423 2403 GLY CCC O 1
ATOM 13430 N N . ILE C 1 540 ? 56.351 3.872 50.711 1.000 86.819 2404 ILE CCC N 1
ATOM 13431 C CA . ILE C 1 540 ? 57.033 4.342 51.958 1.000 90.127 2404 ILE CCC CA 1
ATOM 13432 C C . ILE C 1 540 ? 58.038 3.271 52.393 1.000 91.039 2404 ILE CCC C 1
ATOM 13433 O O . ILE C 1 540 ? 57.935 2.119 51.896 1.000 94.206 2404 ILE CCC O 1
ATOM 13437 N N . LYS C 1 541 ? 59.006 3.648 53.230 1.000 94.112 2405 LYS CCC N 1
ATOM 13438 C CA . LYS C 1 541 ? 60.048 2.730 53.778 1.000 96.090 2405 LYS CCC CA 1
ATOM 13439 C C . LYS C 1 541 ? 59.347 1.636 54.607 1.000 95.127 2405 LYS CCC C 1
ATOM 13440 O O . LYS C 1 541 ? 58.296 1.948 55.219 1.000 93.917 2405 LYS CCC O 1
ATOM 13443 N N . GLU C 1 542 ? 59.890 0.414 54.636 1.000 93.994 2406 GLU CCC N 1
ATOM 13444 C CA . GLU C 1 542 ? 59.315 -0.729 55.404 1.000 95.816 2406 GLU CCC CA 1
ATOM 13445 C C . GLU C 1 542 ? 59.039 -0.293 56.854 1.000 96.416 2406 GLU CCC C 1
ATOM 13446 O O . GLU C 1 542 ? 57.910 -0.513 57.329 1.000 94.576 2406 GLU CCC O 1
ATOM 13452 N N . ASN C 1 543 ? 60.021 0.324 57.524 1.000 99.203 2407 ASN CCC N 1
ATOM 13453 C CA . ASN C 1 543 ? 59.926 0.781 58.944 1.000 102.498 2407 ASN CCC CA 1
ATOM 13454 C C . ASN C 1 543 ? 58.747 1.765 59.089 1.000 99.876 2407 ASN CCC C 1
ATOM 13455 O O . ASN C 1 543 ? 58.128 1.809 60.165 1.000 102.234 2407 ASN CCC O 1
ATOM 13457 N N . ASP C 1 544 ? 58.440 2.540 58.051 1.000 97.237 2408 ASP CCC N 1
ATOM 13458 C CA . ASP C 1 544 ? 57.332 3.528 58.090 1.000 96.761 2408 ASP CCC CA 1
ATOM 13459 C C . ASP C 1 544 ? 56.010 2.777 57.940 1.000 93.493 2408 ASP CCC C 1
ATOM 13460 O O . ASP C 1 544 ? 55.087 3.083 58.702 1.000 94.261 2408 ASP CCC O 1
ATOM 13465 N N . ALA C 1 545 ? 55.948 1.834 56.997 1.000 91.107 2409 ALA CCC N 1
ATOM 13466 C CA . ALA C 1 545 ? 54.802 0.910 56.790 1.000 87.782 2409 ALA CCC CA 1
ATOM 13467 C C . ALA C 1 545 ? 54.529 0.134 58.082 1.000 87.195 2409 ALA CCC C 1
ATOM 13468 O O . ALA C 1 545 ? 53.346 0.039 58.477 1.000 83.111 2409 ALA CCC O 1
ATOM 13470 N N . ALA C 1 546 ? 55.600 -0.347 58.728 1.000 87.343 2410 ALA CCC N 1
ATOM 13471 C CA . ALA C 1 546 ? 55.558 -1.172 59.959 1.000 89.322 2410 ALA CCC CA 1
ATOM 13472 C C . ALA C 1 546 ? 54.915 -0.364 61.092 1.000 90.451 2410 ALA CCC C 1
ATOM 13473 O O . ALA C 1 546 ? 54.143 -0.949 61.866 1.000 90.833 2410 ALA CCC O 1
ATOM 13475 N N . CYS C 1 547 ? 55.227 0.931 61.175 1.000 92.968 2411 CYS CCC N 1
ATOM 13476 C CA . CYS C 1 547 ? 54.650 1.875 62.170 1.000 96.551 2411 CYS CCC CA 1
ATOM 13477 C C . CYS C 1 547 ? 53.154 2.038 61.874 1.000 94.729 2411 CYS CCC C 1
ATOM 13478 O O . CYS C 1 547 ? 52.346 1.951 62.821 1.000 93.854 2411 CYS CCC O 1
ATOM 13481 N N . TYR C 1 548 ? 52.800 2.196 60.596 1.000 94.571 2412 TYR CCC N 1
ATOM 13482 C CA . TYR C 1 548 ? 51.403 2.395 60.132 1.000 94.876 2412 TYR CCC CA 1
ATOM 13483 C C . TYR C 1 548 ? 50.569 1.160 60.497 1.000 91.850 2412 TYR CCC C 1
ATOM 13484 O O . TYR C 1 548 ? 49.400 1.356 60.904 1.000 91.486 2412 TYR CCC O 1
ATOM 13493 N N . ILE C 1 549 ? 51.137 -0.050 60.394 1.000 90.774 2413 ILE CCC N 1
ATOM 13494 C CA . ILE C 1 549 ? 50.418 -1.314 60.746 1.000 91.264 2413 ILE CCC CA 1
ATOM 13495 C C . ILE C 1 549 ? 50.192 -1.319 62.258 1.000 95.361 2413 ILE CCC C 1
ATOM 13496 O O . ILE C 1 549 ? 49.065 -1.670 62.6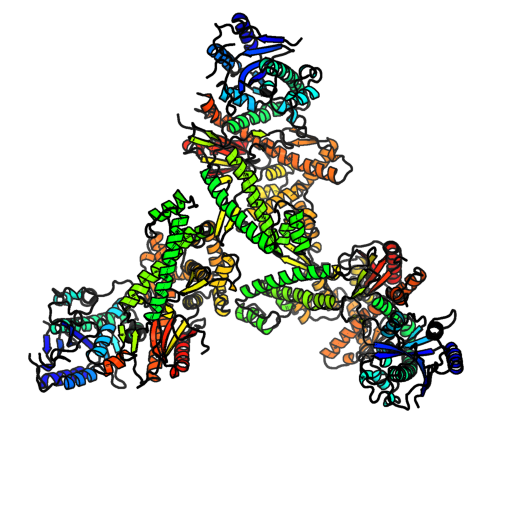71 1.000 98.748 2413 ILE CCC O 1
ATOM 13501 N N . ASP C 1 550 ? 51.205 -0.920 63.037 1.000 95.743 2414 ASP CCC N 1
ATOM 13502 C CA . ASP C 1 550 ? 51.151 -0.884 64.523 1.000 99.680 2414 ASP CCC CA 1
ATOM 13503 C C . ASP C 1 550 ? 49.998 0.027 64.958 1.000 98.132 2414 ASP CCC C 1
ATOM 13504 O O . ASP C 1 550 ? 49.168 -0.444 65.771 1.000 97.181 2414 ASP CCC O 1
ATOM 13509 N N . SER C 1 551 ? 49.946 1.256 64.421 1.000 98.089 2415 SER CCC N 1
ATOM 13510 C CA . SER C 1 551 ? 48.879 2.271 64.666 1.000 99.329 2415 SER CCC CA 1
ATOM 13511 C C . SER C 1 551 ? 47.506 1.636 64.412 1.000 99.645 2415 SER CCC C 1
ATOM 13512 O O . SER C 1 551 ? 46.664 1.647 65.342 1.000 101.063 2415 SER CCC O 1
ATOM 13514 N N . PHE C 1 552 ? 47.315 1.056 63.222 1.000 100.022 2416 PHE CCC N 1
ATOM 13515 C CA . PHE C 1 552 ? 46.060 0.374 62.807 1.000 102.554 2416 PHE CCC CA 1
ATOM 13516 C C . PHE C 1 552 ? 45.739 -0.752 63.802 1.000 103.431 2416 PHE CCC C 1
ATOM 13517 O O . PHE C 1 552 ? 44.636 -0.754 64.364 1.000 104.986 2416 PHE CCC O 1
ATOM 13519 N N . LYS C 1 553 ? 46.679 -1.669 64.043 1.000 103.743 2417 LYS CCC N 1
ATOM 13520 C CA . LYS C 1 553 ? 46.457 -2.835 64.945 1.000 106.495 2417 LYS CCC CA 1
ATOM 13521 C C . LYS C 1 553 ? 46.106 -2.333 66.357 1.000 110.835 2417 LYS CCC C 1
ATOM 13522 O O . LYS C 1 553 ? 45.225 -2.952 66.983 1.000 111.832 2417 LYS CCC O 1
ATOM 13525 N N . SER C 1 554 ? 46.733 -1.249 66.831 1.000 113.553 2418 SER CCC N 1
ATOM 13526 C CA . SER C 1 554 ? 46.512 -0.667 68.190 1.000 117.749 2418 SER CCC CA 1
ATOM 13527 C C . SER C 1 554 ? 45.099 -0.072 68.312 1.000 117.392 2418 SER CCC C 1
ATOM 13528 O O . SER C 1 554 ? 44.482 -0.257 69.382 1.000 118.131 2418 SER CCC O 1
ATOM 13531 N N . ARG C 1 555 ? 44.610 0.609 67.265 1.000 113.419 2419 ARG CCC N 1
ATOM 13532 C CA . ARG C 1 555 ? 43.240 1.201 67.184 1.000 112.327 2419 ARG CCC CA 1
ATOM 13533 C C . ARG C 1 555 ? 42.162 0.113 67.337 1.000 112.611 2419 ARG CCC C 1
ATOM 13534 O O . ARG C 1 555 ? 41.127 0.392 67.965 1.000 110.682 2419 ARG CCC O 1
ATOM 13536 N N . TYR C 1 556 ? 42.385 -1.073 66.760 1.000 113.878 2420 TYR CCC N 1
ATOM 13537 C CA . TYR C 1 556 ? 41.413 -2.192 66.669 1.000 115.974 2420 TYR CCC CA 1
ATOM 13538 C C . TYR C 1 556 ? 41.954 -3.423 67.423 1.000 117.030 2420 TYR CCC C 1
ATOM 13539 O O . TYR C 1 556 ? 42.348 -4.402 66.757 1.000 117.754 2420 TYR CCC O 1
ATOM 13548 N N . THR C 1 557 ? 41.963 -3.406 68.758 1.000 117.927 2421 THR CCC N 1
ATOM 13549 C CA . THR C 1 557 ? 42.567 -4.482 69.595 1.000 120.601 2421 THR CCC CA 1
ATOM 13550 C C . THR C 1 557 ? 41.641 -5.711 69.643 1.000 120.463 2421 THR CCC C 1
ATOM 13551 O O . THR C 1 557 ? 42.168 -6.837 69.785 1.000 122.985 2421 THR CCC O 1
ATOM 13555 N N . GLY C 1 558 ? 40.320 -5.515 69.560 1.000 117.975 2422 GLY CCC N 1
ATOM 13556 C CA . GLY C 1 558 ? 39.335 -6.612 69.481 1.000 116.737 2422 GLY CCC CA 1
ATOM 13557 C C . GLY C 1 558 ? 39.600 -7.526 68.294 1.000 114.156 2422 GLY CCC C 1
ATOM 13558 O O . GLY C 1 558 ? 39.580 -8.769 68.465 1.000 113.450 2422 GLY CCC O 1
ATOM 13559 N N . ILE C 1 559 ? 39.845 -6.932 67.123 1.000 113.962 2423 ILE CCC N 1
ATOM 13560 C CA . ILE C 1 559 ? 40.174 -7.660 65.857 1.000 112.096 2423 ILE CCC CA 1
ATOM 13561 C C . ILE C 1 559 ? 41.367 -8.581 66.127 1.000 112.455 2423 ILE CCC C 1
ATOM 13562 O O . ILE C 1 559 ? 41.247 -9.780 65.836 1.000 110.137 2423 ILE CCC O 1
ATOM 13567 N N . ASN C 1 560 ? 42.453 -8.027 66.687 1.000 115.721 2424 ASN CCC N 1
ATOM 13568 C CA . ASN C 1 560 ? 43.745 -8.730 66.930 1.000 115.656 2424 ASN CCC CA 1
ATOM 13569 C C . ASN C 1 560 ? 43.539 -9.885 67.921 1.000 114.455 2424 ASN CCC C 1
ATOM 13570 O O . ASN C 1 560 ? 44.234 -10.896 67.769 1.000 112.586 2424 ASN CCC O 1
ATOM 13573 N N . GLN C 1 561 ? 42.629 -9.749 68.890 1.000 117.027 2425 GLN CCC N 1
ATOM 13574 C CA . GLN C 1 561 ? 42.328 -10.826 69.876 1.000 118.716 2425 GLN CCC CA 1
ATOM 13575 C C . GLN C 1 561 ? 41.647 -11.973 69.123 1.000 116.381 2425 GLN CCC C 1
ATOM 13576 O O . GLN C 1 561 ? 42.001 -13.140 69.375 1.000 116.023 2425 GLN CCC O 1
ATOM 13578 N N . PHE C 1 562 ? 40.746 -11.642 68.192 1.000 114.505 2426 PHE CCC N 1
ATOM 13579 C CA . PHE C 1 562 ? 39.963 -12.618 67.388 1.000 112.165 2426 PHE CCC CA 1
ATOM 13580 C C . PHE C 1 562 ? 40.886 -13.382 66.412 1.000 108.242 2426 PHE CCC C 1
ATOM 13581 O O . PHE C 1 562 ? 40.659 -14.590 66.186 1.000 102.916 2426 PHE CCC O 1
ATOM 13589 N N . MET C 1 563 ? 41.884 -12.698 65.837 1.000 107.434 2427 MET CCC N 1
ATOM 13590 C CA . MET C 1 563 ? 42.961 -13.309 65.003 1.000 108.126 2427 MET CCC CA 1
ATOM 13591 C C . MET C 1 563 ? 43.714 -14.381 65.807 1.000 110.054 2427 MET CCC C 1
ATOM 13592 O O . MET C 1 563 ? 43.844 -15.503 65.297 1.000 104.352 2427 MET CCC O 1
ATOM 13597 N N . THR C 1 564 ? 44.187 -14.065 67.019 1.000 115.389 2428 THR CCC N 1
ATOM 13598 C CA . THR C 1 564 ? 44.997 -15.004 67.846 1.000 116.717 2428 THR CCC CA 1
ATOM 13599 C C . THR C 1 564 ? 44.096 -16.156 68.317 1.000 116.249 2428 THR CCC C 1
ATOM 13600 O O . THR C 1 564 ? 44.590 -17.304 68.322 1.000 119.837 2428 THR CCC O 1
ATOM 13604 N N . GLU C 1 565 ? 42.831 -15.871 68.664 1.000 112.639 2429 GLU CCC N 1
ATOM 13605 C CA . GLU C 1 565 ? 41.849 -16.876 69.161 1.000 111.907 2429 GLU CCC CA 1
ATOM 13606 C C . GLU C 1 565 ? 41.466 -17.825 68.025 1.000 105.706 2429 GLU CCC C 1
ATOM 13607 O O . GLU C 1 565 ? 41.186 -18.999 68.310 1.000 107.701 2429 GLU CCC O 1
ATOM 13613 N N . THR C 1 566 ? 41.438 -17.336 66.784 1.000 101.686 2430 THR CCC N 1
ATOM 13614 C CA . THR C 1 566 ? 41.092 -18.132 65.575 1.000 96.470 2430 THR CCC CA 1
ATOM 13615 C C . THR C 1 566 ? 42.287 -19.010 65.185 1.000 95.920 2430 THR CCC C 1
ATOM 13616 O O . THR C 1 566 ? 42.054 -20.161 64.800 1.000 95.401 2430 THR CCC O 1
ATOM 13620 N N . VAL C 1 567 ? 43.512 -18.485 65.267 1.000 98.213 2431 VAL CCC N 1
ATOM 13621 C CA . VAL C 1 567 ? 44.755 -19.254 64.961 1.000 100.697 2431 VAL CCC CA 1
ATOM 13622 C C . VAL C 1 567 ? 44.959 -20.356 66.020 1.000 104.622 2431 VAL CCC C 1
ATOM 13623 O O . VAL C 1 567 ? 45.247 -21.500 65.614 1.000 103.070 2431 VAL CCC O 1
ATOM 13627 N N . LYS C 1 568 ? 44.807 -20.044 67.315 1.000 108.460 2432 LYS CCC N 1
ATOM 13628 C CA . LYS C 1 568 ? 44.928 -21.053 68.410 1.000 115.929 2432 LYS CCC CA 1
ATOM 13629 C C . LYS C 1 568 ? 43.949 -22.203 68.125 1.000 117.855 2432 LYS CCC C 1
ATOM 13630 O O . LYS C 1 568 ? 44.382 -23.381 68.132 1.000 123.724 2432 LYS CCC O 1
ATOM 13635 N N . ASN C 1 569 ? 42.680 -21.877 67.854 1.000 115.577 2433 ASN CCC N 1
ATOM 13636 C CA . ASN C 1 569 ? 41.587 -22.874 67.698 1.000 112.587 2433 ASN CCC CA 1
ATOM 13637 C C . ASN C 1 569 ? 41.798 -23.680 66.410 1.000 106.903 2433 ASN CCC C 1
ATOM 13638 O O . ASN C 1 569 ? 41.433 -24.861 66.401 1.000 106.073 2433 ASN CCC O 1
ATOM 13643 N N . CYS C 1 570 ? 42.374 -23.079 65.365 1.000 104.739 2434 CYS CCC N 1
ATOM 13644 C CA . CYS C 1 570 ? 42.646 -23.772 64.074 1.000 102.038 2434 CYS CCC CA 1
ATOM 13645 C C . CYS C 1 570 ? 43.778 -24.793 64.257 1.000 103.268 2434 CYS CCC C 1
ATOM 13646 O O . CYS C 1 570 ? 43.650 -25.905 63.714 1.000 101.253 2434 CYS CCC O 1
ATOM 13649 N N . LYS C 1 571 ? 44.853 -24.399 64.950 1.000 106.802 2435 LYS CCC N 1
ATOM 13650 C CA . LYS C 1 571 ? 46.055 -25.233 65.222 1.000 113.081 2435 LYS CCC CA 1
ATOM 13651 C C . LYS C 1 571 ? 45.593 -26.544 65.875 1.000 115.488 2435 LYS CCC C 1
ATOM 13652 O O . LYS C 1 571 ? 45.995 -27.625 65.391 1.000 112.683 2435 LYS CCC O 1
ATOM 13655 N N . ARG C 1 572 ? 44.718 -26.424 66.881 1.000 118.990 2436 ARG CCC N 1
ATOM 13656 C CA . ARG C 1 572 ? 44.095 -27.537 67.648 1.000 122.425 2436 ARG CCC CA 1
ATOM 13657 C C . ARG C 1 572 ? 43.267 -28.456 66.730 1.000 118.264 2436 ARG CCC C 1
ATOM 13658 O O . ARG C 1 572 ? 43.500 -29.674 66.770 1.000 117.159 2436 ARG CCC O 1
ATOM 13666 N N . ASP C 1 573 ? 42.348 -27.896 65.932 1.000 113.400 2437 ASP CCC N 1
ATOM 13667 C CA . ASP C 1 573 ? 41.253 -28.639 65.234 1.000 110.057 2437 ASP CCC CA 1
ATOM 13668 C C . ASP C 1 573 ? 41.676 -29.087 63.828 1.000 106.075 2437 ASP CCC C 1
ATOM 13669 O O . ASP C 1 573 ? 41.075 -30.038 63.319 1.000 102.305 2437 ASP CCC O 1
ATOM 13674 N N . GLY C 1 574 ? 42.615 -28.380 63.193 1.000 106.744 2438 GLY CCC N 1
ATOM 13675 C CA . GLY C 1 574 ? 43.059 -28.636 61.806 1.000 103.482 2438 GLY CCC CA 1
ATOM 13676 C C . GLY C 1 574 ? 42.141 -28.009 60.769 1.000 99.996 2438 GLY CCC C 1
ATOM 13677 O O . GLY C 1 574 ? 42.353 -28.286 59.558 1.000 101.445 2438 GLY CCC O 1
ATOM 13678 N N . PHE C 1 575 ? 41.162 -27.197 61.200 1.000 96.352 2439 PHE CCC N 1
ATOM 13679 C CA . PHE C 1 575 ? 40.167 -26.537 60.308 1.000 90.159 2439 PHE CCC CA 1
ATOM 13680 C C . PHE C 1 575 ? 39.607 -25.259 60.952 1.000 87.427 2439 PHE CCC C 1
ATOM 13681 O O . PHE C 1 575 ? 39.810 -25.013 62.164 1.000 89.757 2439 PHE CCC O 1
ATOM 13689 N N . VAL C 1 576 ? 38.877 -24.478 60.146 1.000 82.576 2440 VAL CCC N 1
ATOM 13690 C CA . VAL C 1 576 ? 38.008 -23.351 60.596 1.000 82.061 2440 VAL CCC CA 1
ATOM 13691 C C . VAL C 1 576 ? 36.595 -23.619 60.073 1.000 81.633 2440 VAL CCC C 1
ATOM 13692 O O . VAL C 1 576 ? 36.470 -24.347 59.072 1.000 77.210 2440 VAL CCC O 1
ATOM 13696 N N . GLN C 1 577 ? 35.580 -23.023 60.700 1.000 85.747 2441 GLN CCC N 1
ATOM 13697 C CA . GLN C 1 577 ? 34.152 -23.182 60.312 1.000 84.930 2441 GLN CCC CA 1
ATOM 13698 C C . GLN C 1 577 ? 33.521 -21.828 59.998 1.000 82.635 2441 GLN CCC C 1
ATOM 13699 O O . GLN C 1 577 ? 33.800 -20.870 60.712 1.000 80.246 2441 GLN CCC O 1
ATOM 13705 N N . THR C 1 578 ? 32.625 -21.806 59.016 1.000 83.525 2442 THR CCC N 1
ATOM 13706 C CA . THR C 1 578 ? 31.775 -20.644 58.664 1.000 83.140 2442 THR CCC CA 1
ATOM 13707 C C . THR C 1 578 ? 30.509 -20.660 59.521 1.000 85.468 2442 THR CCC C 1
ATOM 13708 O O . THR C 1 578 ? 30.297 -21.654 60.238 1.000 80.921 2442 THR CCC O 1
ATOM 13712 N N . ILE C 1 579 ? 29.694 -19.603 59.411 1.000 87.377 2443 ILE CCC N 1
ATOM 13713 C CA . ILE C 1 579 ? 28.444 -19.454 60.220 1.000 90.860 2443 ILE CCC CA 1
ATOM 13714 C C . ILE C 1 579 ? 27.479 -20.622 59.944 1.000 89.812 2443 ILE CCC C 1
ATOM 13715 O O . ILE C 1 579 ? 26.679 -20.890 60.841 1.000 91.627 2443 ILE CCC O 1
ATOM 13720 N N . LEU C 1 580 ? 27.555 -21.319 58.801 1.000 87.193 2444 LEU CCC N 1
ATOM 13721 C CA . LEU C 1 580 ? 26.622 -22.443 58.470 1.000 89.269 2444 LEU CCC CA 1
ATOM 13722 C C . LEU C 1 580 ? 27.207 -23.817 58.848 1.000 92.867 2444 LEU CCC C 1
ATOM 13723 O O . LEU C 1 580 ? 26.474 -24.798 58.712 1.000 92.654 2444 LEU CCC O 1
ATOM 13728 N N . GLY C 1 581 ? 28.474 -23.892 59.265 1.000 92.838 2445 GLY CCC N 1
ATOM 13729 C CA . GLY C 1 581 ? 29.120 -25.142 59.709 1.000 91.128 2445 GLY CCC CA 1
ATOM 13730 C C . GLY C 1 581 ? 30.055 -25.734 58.672 1.000 87.056 2445 GLY CCC C 1
ATOM 13731 O O . GLY C 1 581 ? 30.657 -26.766 58.972 1.000 90.310 2445 GLY CCC O 1
ATOM 13732 N N . ARG C 1 582 ? 30.205 -25.121 57.498 1.000 84.414 2446 ARG CCC N 1
ATOM 13733 C CA . ARG C 1 582 ? 31.162 -25.603 56.466 1.000 81.264 2446 ARG CCC CA 1
ATOM 13734 C C . ARG C 1 582 ? 32.581 -25.500 57.038 1.000 81.709 2446 ARG CCC C 1
ATOM 13735 O O . ARG C 1 582 ? 32.877 -24.546 57.793 1.000 83.128 2446 ARG CCC O 1
ATOM 13743 N N . ARG C 1 583 ? 33.424 -26.473 56.712 1.000 80.203 2447 ARG CCC N 1
ATOM 13744 C CA . ARG C 1 583 ? 34.776 -26.588 57.295 1.000 83.783 2447 ARG CCC CA 1
ATOM 13745 C C . ARG C 1 583 ? 35.814 -26.464 56.196 1.000 79.972 2447 ARG CCC C 1
ATOM 13746 O O . ARG C 1 583 ? 35.617 -27.019 55.096 1.000 77.968 2447 ARG CCC O 1
ATOM 13754 N N . ARG C 1 584 ? 36.888 -25.749 56.489 1.000 78.361 2448 ARG CCC N 1
ATOM 13755 C CA . ARG C 1 584 ? 38.023 -25.678 55.549 1.000 76.331 2448 ARG CCC CA 1
ATOM 13756 C C . ARG C 1 584 ? 39.221 -26.220 56.307 1.000 78.144 2448 ARG CCC C 1
ATOM 13757 O O . ARG C 1 584 ? 39.462 -25.786 57.451 1.000 77.838 2448 ARG CCC O 1
ATOM 13765 N N . TYR C 1 585 ? 39.881 -27.206 55.713 1.000 78.392 2449 TYR CCC N 1
ATOM 13766 C CA . TYR C 1 585 ? 41.007 -27.925 56.342 1.000 82.966 2449 TYR CCC CA 1
ATOM 13767 C C . TYR C 1 585 ? 42.274 -27.178 55.961 1.000 80.388 2449 TYR CCC C 1
ATOM 13768 O O . TYR C 1 585 ? 42.456 -26.984 54.758 1.000 78.562 2449 TYR CCC O 1
ATOM 13777 N N . LEU C 1 586 ? 43.067 -26.757 56.956 1.000 82.918 2450 LEU CCC N 1
ATOM 13778 C CA . LEU C 1 586 ? 44.319 -25.968 56.771 1.000 84.293 2450 LEU CCC CA 1
ATOM 13779 C C . LEU C 1 586 ? 45.436 -26.675 57.542 1.000 89.513 2450 LEU CCC C 1
ATOM 13780 O O . LEU C 1 586 ? 45.871 -26.222 58.604 1.000 89.645 2450 LEU CCC O 1
ATOM 13785 N N . PRO C 1 587 ? 45.912 -27.839 57.032 1.000 92.553 2451 PRO CCC N 1
ATOM 13786 C CA . PRO C 1 587 ? 47.012 -28.568 57.668 1.000 94.819 2451 PRO CCC CA 1
ATOM 13787 C C . PRO C 1 587 ? 48.379 -27.864 57.556 1.000 95.384 2451 PRO CCC C 1
ATOM 13788 O O . PRO C 1 587 ? 49.299 -28.258 58.252 1.000 100.112 2451 PRO CCC O 1
ATOM 13792 N N . GLY C 1 588 ? 48.478 -26.822 56.723 1.000 94.357 2452 GLY CCC N 1
ATOM 13793 C CA . GLY C 1 588 ? 49.588 -25.848 56.740 1.000 93.734 2452 GLY CCC CA 1
ATOM 13794 C C . GLY C 1 588 ? 49.746 -25.160 58.092 1.000 93.406 2452 GLY CCC C 1
ATOM 13795 O O . GLY C 1 588 ? 50.860 -24.702 58.382 1.000 95.698 2452 GLY CCC O 1
ATOM 13796 N N . ILE C 1 589 ? 48.685 -25.083 58.900 1.000 91.763 2453 ILE CCC N 1
ATOM 13797 C CA . ILE C 1 589 ? 48.686 -24.372 60.213 1.000 93.364 2453 ILE CCC CA 1
ATOM 13798 C C . ILE C 1 589 ? 49.730 -24.983 61.160 1.000 99.371 2453 ILE CCC C 1
ATOM 13799 O O . ILE C 1 589 ? 50.263 -24.225 61.990 1.000 99.643 2453 ILE CCC O 1
ATOM 13804 N N . LYS C 1 590 ? 49.988 -26.300 61.067 1.000 104.529 2454 LYS CCC N 1
ATOM 13805 C CA . LYS C 1 590 ? 50.961 -27.035 61.930 1.000 108.963 2454 LYS CCC CA 1
ATOM 13806 C C . LYS C 1 590 ? 52.384 -26.904 61.368 1.000 110.873 2454 LYS CCC C 1
ATOM 13807 O O . LYS C 1 590 ? 53.340 -27.074 62.148 1.000 116.550 2454 LYS CCC O 1
ATOM 13810 N N . ASP C 1 591 ? 52.520 -26.598 60.077 1.000 108.301 2455 ASP CCC N 1
ATOM 13811 C CA . ASP C 1 591 ? 53.808 -26.592 59.329 1.000 110.937 2455 ASP CCC CA 1
ATOM 13812 C C . ASP C 1 591 ? 54.888 -25.796 60.087 1.000 112.715 2455 ASP CCC C 1
ATOM 13813 O O . ASP C 1 591 ? 54.552 -24.745 60.680 1.000 111.061 2455 ASP CCC O 1
ATOM 13818 N N . ASN C 1 592 ? 56.133 -26.289 60.059 1.000 113.787 2456 ASN CCC N 1
ATOM 13819 C CA . ASN C 1 592 ? 57.329 -25.670 60.700 1.000 118.368 2456 ASN CCC CA 1
ATOM 13820 C C . ASN C 1 592 ? 57.845 -24.520 59.819 1.000 117.971 2456 ASN CCC C 1
ATOM 13821 O O . ASN C 1 592 ? 58.345 -23.515 60.383 1.000 118.775 2456 ASN CCC O 1
ATOM 13826 N N . ASN C 1 593 ? 57.732 -24.659 58.492 1.000 114.613 2457 ASN CCC N 1
ATOM 13827 C CA . ASN C 1 593 ? 58.132 -23.613 57.512 1.000 111.881 2457 ASN CCC CA 1
ATOM 13828 C C . ASN C 1 593 ? 57.382 -22.322 57.858 1.000 109.510 2457 ASN CCC C 1
ATOM 13829 O O . ASN C 1 593 ? 56.156 -22.327 57.964 1.000 101.024 2457 ASN CCC O 1
ATOM 13834 N N . PRO C 1 594 ? 58.090 -21.189 58.087 1.000 109.720 2458 PRO CCC N 1
ATOM 13835 C CA . PRO C 1 594 ? 57.433 -19.924 58.417 1.000 106.342 2458 PRO CCC CA 1
ATOM 13836 C C . PRO C 1 594 ? 56.385 -19.433 57.399 1.000 101.640 2458 PRO CCC C 1
ATOM 13837 O O . PRO C 1 594 ? 55.357 -18.985 57.842 1.000 97.168 2458 PRO CCC O 1
ATOM 13841 N N . TYR C 1 595 ? 56.646 -19.513 56.090 1.000 100.933 2459 TYR CCC N 1
ATOM 13842 C CA . TYR C 1 595 ? 55.691 -19.044 55.048 1.000 100.662 2459 TYR CCC CA 1
ATOM 13843 C C . TYR C 1 595 ? 54.397 -19.862 55.136 1.000 98.526 2459 TYR CCC C 1
ATOM 13844 O O . TYR C 1 595 ? 53.321 -19.270 55.406 1.000 94.918 2459 TYR CCC O 1
ATOM 13853 N N . ARG C 1 596 ? 54.494 -21.175 54.902 1.000 97.665 2460 ARG CCC N 1
ATOM 13854 C CA . ARG C 1 596 ? 53.319 -22.079 54.832 1.000 95.239 2460 ARG CCC CA 1
ATOM 13855 C C . ARG C 1 596 ? 52.490 -21.912 56.112 1.000 93.216 2460 ARG CCC C 1
ATOM 13856 O O . ARG C 1 596 ? 51.239 -21.859 55.986 1.000 95.159 2460 ARG CCC O 1
ATOM 13864 N N . LYS C 1 597 ? 53.132 -21.780 57.278 1.000 90.262 2461 LYS CCC N 1
ATOM 13865 C CA . LYS C 1 597 ? 52.407 -21.570 58.561 1.000 91.653 2461 LYS CCC CA 1
ATOM 13866 C C . LYS C 1 597 ? 51.623 -20.254 58.489 1.000 88.251 2461 LYS CCC C 1
ATOM 13867 O O . LYS C 1 597 ? 50.411 -20.263 58.752 1.000 86.066 2461 LYS CCC O 1
ATOM 13873 N N . ALA C 1 598 ? 52.296 -19.162 58.138 1.000 86.162 2462 ALA CCC N 1
ATOM 13874 C CA . ALA C 1 598 ? 51.716 -17.802 58.131 1.000 83.151 2462 ALA CCC CA 1
ATOM 13875 C C . ALA C 1 598 ? 50.579 -17.722 57.104 1.000 78.875 2462 ALA CCC C 1
ATOM 13876 O O . ALA C 1 598 ? 49.567 -17.069 57.400 1.000 79.039 2462 ALA CCC O 1
ATOM 13878 N N . HIS C 1 599 ? 50.749 -18.352 55.941 1.000 76.499 2463 HIS CCC N 1
ATOM 13879 C CA . HIS C 1 599 ? 49.734 -18.404 54.856 1.000 74.011 2463 HIS CCC CA 1
ATOM 13880 C C . HIS C 1 599 ? 48.456 -19.038 55.407 1.000 74.401 2463 HIS CCC C 1
ATOM 13881 O O . HIS C 1 599 ? 47.367 -18.426 55.245 1.000 71.948 2463 HIS CCC O 1
ATOM 13888 N N . ALA C 1 600 ? 48.597 -20.190 56.065 1.000 73.487 2464 ALA CCC N 1
ATOM 13889 C CA . ALA C 1 600 ? 47.497 -20.949 56.691 1.000 75.255 2464 ALA CCC CA 1
ATOM 13890 C C . ALA C 1 600 ? 46.797 -20.088 57.751 1.000 76.032 2464 ALA CCC C 1
ATOM 13891 O O . ALA C 1 600 ? 45.550 -20.105 57.796 1.000 77.217 2464 ALA CCC O 1
ATOM 13893 N N . GLU C 1 601 ? 47.557 -19.393 58.598 1.000 76.844 2465 GLU CCC N 1
ATOM 13894 C CA . GLU C 1 601 ? 46.988 -18.519 59.660 1.000 79.249 2465 GLU CCC CA 1
ATOM 13895 C C . GLU C 1 601 ? 46.118 -17.445 58.991 1.000 75.809 2465 GLU CCC C 1
ATOM 13896 O O . GLU C 1 601 ? 44.992 -17.184 59.488 1.000 75.856 2465 GLU CCC O 1
ATOM 13902 N N . ARG C 1 602 ? 46.607 -16.866 57.889 1.000 72.791 2466 ARG CCC N 1
ATOM 13903 C CA . ARG C 1 602 ? 45.893 -15.781 57.163 1.000 71.615 2466 ARG CCC CA 1
ATOM 13904 C C . ARG C 1 602 ? 44.630 -16.373 56.521 1.000 69.517 2466 ARG CCC C 1
ATOM 13905 O O . ARG C 1 602 ? 43.567 -15.725 56.602 1.000 71.313 2466 ARG CCC O 1
ATOM 13913 N N . GLN C 1 603 ? 44.737 -17.568 55.928 1.000 68.519 2467 GLN CCC N 1
ATOM 13914 C CA . GLN C 1 603 ? 43.580 -18.315 55.353 1.000 67.056 2467 GLN CCC CA 1
ATOM 13915 C C . GLN C 1 603 ? 42.575 -18.643 56.449 1.000 67.939 2467 GLN CCC C 1
ATOM 13916 O O . GLN C 1 603 ? 41.390 -18.609 56.182 1.000 70.275 2467 GLN CCC O 1
ATOM 13922 N N . ALA C 1 604 ? 43.040 -18.965 57.639 1.000 72.550 2468 ALA CCC N 1
ATOM 13923 C CA . ALA C 1 604 ? 42.158 -19.341 58.761 1.000 75.948 2468 ALA CCC CA 1
ATOM 13924 C C . ALA C 1 604 ? 41.239 -18.153 59.042 1.000 76.536 2468 ALA CCC C 1
ATOM 13925 O O . ALA C 1 604 ? 40.014 -18.340 59.015 1.000 75.107 2468 ALA CCC O 1
ATOM 13927 N N . ILE C 1 605 ? 41.823 -16.976 59.265 1.000 77.347 2469 ILE CCC N 1
ATOM 13928 C CA . ILE C 1 605 ? 41.076 -15.733 59.602 1.000 78.611 2469 ILE CCC CA 1
ATOM 13929 C C . ILE C 1 605 ? 40.160 -15.379 58.416 1.000 77.303 2469 ILE CCC C 1
ATOM 13930 O O . ILE C 1 605 ? 38.940 -15.194 58.610 1.000 76.408 2469 ILE CCC O 1
ATOM 13934 N N . ASN C 1 606 ? 40.709 -15.353 57.209 1.000 72.751 2470 ASN CCC N 1
ATOM 13935 C CA . ASN C 1 606 ? 39.958 -14.863 56.031 1.000 71.540 2470 ASN CCC CA 1
ATOM 13936 C C . ASN C 1 606 ? 38.822 -15.826 55.684 1.000 67.530 2470 ASN CCC C 1
ATOM 13937 O O . ASN C 1 606 ? 37.753 -15.351 55.246 1.000 64.656 2470 ASN CCC O 1
ATOM 13942 N N . THR C 1 607 ? 39.058 -17.132 55.795 1.000 68.269 2471 THR CCC N 1
ATOM 13943 C CA . THR C 1 607 ? 38.042 -18.146 55.415 1.000 67.693 2471 THR CCC CA 1
ATOM 13944 C C . THR C 1 607 ? 36.801 -17.968 56.294 1.000 68.418 2471 THR CCC C 1
ATOM 13945 O O . THR C 1 607 ? 35.706 -17.951 55.740 1.000 68.994 2471 THR CCC O 1
ATOM 13949 N N . ILE C 1 608 ? 36.967 -17.797 57.602 1.000 70.933 2472 ILE CCC N 1
ATOM 13950 C CA . ILE C 1 608 ? 35.803 -17.624 58.513 1.000 72.935 2472 ILE CCC CA 1
ATOM 13951 C C . ILE C 1 608 ? 34.964 -16.429 58.031 1.000 72.343 2472 ILE CCC C 1
ATOM 13952 O O . ILE C 1 608 ? 33.750 -16.591 57.908 1.000 74.573 2472 ILE CCC O 1
ATOM 13957 N N . VAL C 1 609 ? 35.574 -15.284 57.752 1.000 72.559 2473 VAL CCC N 1
ATOM 13958 C CA . VAL C 1 609 ? 34.820 -14.023 57.473 1.000 73.988 2473 VAL CCC CA 1
ATOM 13959 C C . VAL C 1 609 ? 34.284 -14.047 56.033 1.000 70.492 2473 VAL CCC C 1
ATOM 13960 O O . VAL C 1 609 ? 33.088 -13.809 55.845 1.000 69.428 2473 VAL CCC O 1
ATOM 13964 N N . GLN C 1 610 ? 35.141 -14.327 55.054 1.000 69.259 2474 GLN CCC N 1
ATOM 13965 C CA . GLN C 1 610 ? 34.753 -14.339 53.621 1.000 66.916 2474 GLN CCC CA 1
ATOM 13966 C C . GLN C 1 610 ? 33.778 -15.507 53.365 1.000 65.907 2474 GLN CCC C 1
ATOM 13967 O O . GLN C 1 610 ? 32.815 -15.304 52.626 1.000 61.813 2474 GLN CCC O 1
ATOM 13973 N N . GLY C 1 611 ? 34.004 -16.687 53.969 1.000 67.448 2475 GLY CCC N 1
ATOM 13974 C CA . GLY C 1 611 ? 33.138 -17.878 53.804 1.000 65.689 2475 GLY CCC CA 1
ATOM 13975 C C . GLY C 1 611 ? 31.760 -17.639 54.402 1.000 65.737 2475 GLY CCC C 1
ATOM 13976 O O . GLY C 1 611 ? 30.732 -18.012 53.771 1.000 61.889 2475 GLY CCC O 1
ATOM 13977 N N . SER C 1 612 ? 31.730 -17.002 55.568 1.000 67.517 2476 SER CCC N 1
ATOM 13978 C CA . SER C 1 612 ? 30.482 -16.623 56.265 1.000 69.402 2476 SER CCC CA 1
ATOM 13979 C C . SER C 1 612 ? 29.666 -15.678 55.387 1.000 69.541 2476 SER CCC C 1
ATOM 13980 O O . SER C 1 612 ? 28.427 -15.913 55.262 1.000 69.229 2476 SER CCC O 1
ATOM 13983 N N . ALA C 1 613 ? 30.327 -14.668 54.799 1.000 67.342 2477 ALA CCC N 1
ATOM 13984 C CA . ALA C 1 613 ? 29.673 -13.656 53.941 1.000 65.351 2477 ALA CCC CA 1
ATOM 13985 C C . ALA C 1 613 ? 29.022 -14.383 52.763 1.000 64.029 2477 ALA CCC C 1
ATOM 13986 O O . ALA C 1 613 ? 27.875 -14.026 52.385 1.000 61.931 2477 ALA CCC O 1
ATOM 13988 N N . ALA C 1 614 ? 29.742 -15.348 52.185 1.000 59.563 2478 ALA CCC N 1
ATOM 13989 C CA . ALA C 1 614 ? 29.263 -16.076 50.995 1.000 61.128 2478 ALA CCC CA 1
ATOM 13990 C C . ALA C 1 614 ? 28.030 -16.935 51.371 1.000 66.088 2478 ALA CCC C 1
ATOM 13991 O O . ALA C 1 614 ? 27.121 -17.076 50.526 1.000 64.465 2478 ALA CCC O 1
ATOM 13993 N N . ASP C 1 615 ? 28.003 -17.501 52.587 1.000 67.756 2479 ASP CCC N 1
ATOM 13994 C CA . ASP C 1 615 ? 26.842 -18.256 53.128 1.000 69.217 2479 ASP CCC CA 1
ATOM 13995 C C . ASP C 1 615 ? 25.622 -17.324 53.238 1.000 68.782 2479 ASP CCC C 1
ATOM 13996 O O . ASP C 1 615 ? 24.535 -17.710 52.788 1.000 64.790 2479 ASP CCC O 1
ATOM 14001 N N . ILE C 1 616 ? 25.796 -16.125 53.795 1.000 69.933 2480 ILE CCC N 1
ATOM 14002 C CA . ILE C 1 616 ? 24.685 -15.149 54.016 1.000 72.854 2480 ILE CCC CA 1
ATOM 14003 C C . ILE C 1 616 ? 24.086 -14.756 52.653 1.000 72.022 2480 ILE CCC C 1
ATOM 14004 O O . ILE C 1 616 ? 22.851 -14.714 52.524 1.000 72.766 2480 ILE CCC O 1
ATOM 14009 N N . VAL C 1 617 ? 24.926 -14.516 51.646 1.000 68.297 2481 VAL CCC N 1
ATOM 14010 C CA . VAL C 1 617 ? 24.461 -14.067 50.304 1.000 66.849 2481 VAL CCC CA 1
ATOM 14011 C C . VAL C 1 617 ? 23.691 -15.226 49.648 1.000 65.485 2481 VAL CCC C 1
ATOM 14012 O O . VAL C 1 617 ? 22.675 -14.968 48.992 1.000 68.051 2481 VAL CCC O 1
ATOM 14016 N N . LYS C 1 618 ? 24.168 -16.462 49.790 1.000 63.878 2482 LYS CCC N 1
ATOM 14017 C CA . LYS C 1 618 ? 23.453 -17.667 49.291 1.000 63.939 2482 LYS CCC CA 1
ATOM 14018 C C . LYS C 1 618 ? 22.065 -17.766 49.946 1.000 64.099 2482 LYS CCC C 1
ATOM 14019 O O . LYS C 1 618 ? 21.076 -17.971 49.221 1.000 64.385 2482 LYS CCC O 1
ATOM 14025 N N . ILE C 1 619 ? 21.988 -17.617 51.261 1.000 65.991 2483 ILE CCC N 1
ATOM 14026 C CA . ILE C 1 619 ? 20.703 -17.669 52.006 1.000 71.676 2483 ILE CCC CA 1
ATOM 14027 C C . ILE C 1 619 ? 19.787 -16.570 51.458 1.000 72.250 2483 ILE CCC C 1
ATOM 14028 O O . ILE C 1 619 ? 18.613 -16.873 51.156 1.000 74.200 2483 ILE CCC O 1
ATOM 14033 N N . ALA C 1 620 ? 20.310 -15.355 51.291 1.000 70.119 2484 ALA CCC N 1
ATOM 14034 C CA . ALA C 1 620 ? 19.550 -14.202 50.763 1.000 68.646 2484 ALA CCC CA 1
ATOM 14035 C C . ALA C 1 620 ? 18.994 -14.570 49.390 1.000 64.654 2484 ALA CCC C 1
ATOM 14036 O O . ALA C 1 620 ? 17.799 -14.334 49.113 1.000 62.478 2484 ALA CCC O 1
ATOM 14038 N N . THR C 1 621 ? 19.857 -15.102 48.538 1.000 61.839 2485 THR CCC N 1
ATOM 14039 C CA . THR C 1 621 ? 19.496 -15.420 47.138 1.000 64.428 2485 THR CCC CA 1
ATOM 14040 C C . THR C 1 621 ? 18.323 -16.404 47.135 1.000 68.470 2485 THR CCC C 1
ATOM 14041 O O . THR C 1 621 ? 17.349 -16.168 46.383 1.000 71.010 2485 THR CCC O 1
ATOM 14045 N N . VAL C 1 622 ? 18.425 -17.454 47.961 1.000 69.184 2486 VAL CCC N 1
ATOM 14046 C CA . VAL C 1 622 ? 17.445 -18.563 47.997 1.000 69.504 2486 VAL CCC CA 1
ATOM 14047 C C . VAL C 1 622 ? 16.117 -18.006 48.509 1.000 68.793 2486 VAL CCC C 1
ATOM 14048 O O . VAL C 1 622 ? 15.072 -18.336 47.916 1.000 64.862 2486 VAL CCC O 1
ATOM 14052 N N . ASN C 1 623 ? 16.173 -17.199 49.567 1.000 67.461 2487 ASN CCC N 1
ATOM 14053 C CA . ASN C 1 623 ? 14.976 -16.627 50.224 1.000 71.572 2487 ASN CCC CA 1
ATOM 14054 C C . ASN C 1 623 ? 14.286 -15.627 49.285 1.000 74.043 2487 ASN CCC C 1
ATOM 14055 O O . ASN C 1 623 ? 13.057 -15.544 49.339 1.000 75.716 2487 ASN CCC O 1
ATOM 14060 N N . ILE C 1 624 ? 15.045 -14.873 48.484 1.000 73.535 2488 ILE CCC N 1
ATOM 14061 C CA . ILE C 1 624 ? 14.468 -13.927 47.492 1.000 73.591 2488 ILE CCC CA 1
ATOM 14062 C C . ILE C 1 624 ? 13.736 -14.762 46.441 1.000 73.472 2488 ILE CCC C 1
ATOM 14063 O O . ILE C 1 624 ? 12.592 -14.406 46.093 1.000 75.180 2488 ILE CCC O 1
ATOM 14068 N N . GLN C 1 625 ? 14.361 -15.823 45.942 1.000 71.304 2489 GLN CCC N 1
ATOM 14069 C CA . GLN C 1 625 ? 13.781 -16.644 44.849 1.000 73.940 2489 GLN CCC CA 1
ATOM 14070 C C . GLN C 1 625 ? 12.442 -17.237 45.326 1.000 76.976 2489 GLN CCC C 1
ATOM 14071 O O . GLN C 1 625 ? 11.488 -17.168 44.553 1.000 78.797 2489 GLN CCC O 1
ATOM 14077 N N . LYS C 1 626 ? 12.357 -17.753 46.559 1.000 78.246 2490 LYS CCC N 1
ATOM 14078 C CA . LYS C 1 626 ? 11.088 -18.264 47.149 1.000 82.402 2490 LYS CCC CA 1
ATOM 14079 C C . LYS C 1 626 ? 10.020 -17.158 47.086 1.000 86.002 2490 LYS CCC C 1
ATOM 14080 O O . LYS C 1 626 ? 8.955 -17.410 46.507 1.000 87.434 2490 LYS CCC O 1
ATOM 14082 N N . GLN C 1 627 ? 10.302 -15.977 47.644 1.000 86.812 2491 GLN CCC N 1
ATOM 14083 C CA . GLN C 1 627 ? 9.384 -14.805 47.626 1.000 90.811 2491 GLN CCC CA 1
ATOM 14084 C C . GLN C 1 627 ? 8.959 -14.473 46.189 1.000 90.372 2491 GLN CCC C 1
ATOM 14085 O O . GLN C 1 627 ? 7.757 -14.299 45.966 1.000 93.884 2491 GLN CCC O 1
ATOM 14091 N N . LEU C 1 628 ? 9.893 -14.375 45.243 1.000 88.005 2492 LEU CCC N 1
ATOM 14092 C CA . LEU C 1 628 ? 9.558 -13.987 43.846 1.000 86.905 2492 LEU CCC CA 1
ATOM 14093 C C . LEU C 1 628 ? 8.544 -14.980 43.270 1.000 89.091 2492 LEU CCC C 1
ATOM 14094 O O . LEU C 1 628 ? 7.625 -14.551 42.553 1.000 89.916 2492 LEU CCC O 1
ATOM 14099 N N . GLU C 1 629 ? 8.674 -16.260 43.600 1.000 94.089 2493 GLU CCC N 1
ATOM 14100 C CA . GLU C 1 629 ? 7.828 -17.334 43.016 1.000 95.105 2493 GLU CCC CA 1
ATOM 14101 C C . GLU C 1 629 ? 6.455 -17.381 43.699 1.000 99.274 2493 GLU CCC C 1
ATOM 14102 O O . GLU C 1 629 ? 5.558 -17.997 43.111 1.000 103.866 2493 GLU CCC O 1
ATOM 14108 N N . THR C 1 630 ? 6.304 -16.804 44.902 1.000 99.343 2494 THR CCC N 1
ATOM 14109 C CA . THR C 1 630 ? 5.022 -16.725 45.648 1.000 102.906 2494 THR CCC CA 1
ATOM 14110 C C . THR C 1 630 ? 4.165 -15.652 44.982 1.000 109.290 2494 THR CCC C 1
ATOM 14111 O O . THR C 1 630 ? 3.005 -15.953 44.694 1.000 116.311 2494 THR CCC O 1
ATOM 14113 N N . PHE C 1 631 ? 4.740 -14.468 44.719 1.000 112.242 2495 PHE CCC N 1
ATOM 14114 C CA . PHE C 1 631 ? 4.062 -13.328 44.044 1.000 113.575 2495 PHE CCC CA 1
ATOM 14115 C C . PHE C 1 631 ? 3.862 -13.642 42.554 1.000 118.251 2495 PHE CCC C 1
ATOM 14116 O O . PHE C 1 631 ? 2.694 -13.785 42.135 1.000 126.151 2495 PHE CCC O 1
ATOM 14118 N N . HIS C 1 632 ? 4.951 -13.784 41.798 1.000 123.909 2496 HIS CCC N 1
ATOM 14119 C CA . HIS C 1 632 ? 4.981 -13.994 40.322 1.000 129.950 2496 HIS CCC CA 1
ATOM 14120 C C . HIS C 1 632 ? 4.682 -15.462 39.972 1.000 135.290 2496 HIS CCC C 1
ATOM 14121 O O . HIS C 1 632 ? 5.650 -16.245 39.822 1.000 137.085 2496 HIS CCC O 1
ATOM 14123 N N . SER C 1 633 ? 3.385 -15.794 39.834 1.000 141.046 2497 SER CCC N 1
ATOM 14124 C CA . SER C 1 633 ? 2.829 -16.986 39.126 1.000 141.792 2497 SER CCC CA 1
ATOM 14125 C C . SER C 1 633 ? 3.358 -17.052 37.679 1.000 140.179 2497 SER CCC C 1
ATOM 14126 O O . SER C 1 633 ? 3.385 -18.170 37.105 1.000 142.422 2497 SER CCC O 1
ATOM 14128 N N . THR C 1 634 ? 3.735 -15.893 37.120 1.000 135.316 2498 THR CCC N 1
ATOM 14129 C CA . THR C 1 634 ? 4.473 -15.706 35.838 1.000 125.775 2498 THR CCC CA 1
ATOM 14130 C C . THR C 1 634 ? 5.773 -16.528 35.838 1.000 117.848 2498 THR CCC C 1
ATOM 14131 O O . THR C 1 634 ? 6.085 -17.156 36.876 1.000 119.385 2498 THR CCC O 1
ATOM 14133 N N . PHE C 1 635 ? 6.534 -16.452 34.737 1.000 107.203 2499 PHE CCC N 1
ATOM 14134 C CA . PHE C 1 635 ? 7.656 -17.365 34.373 1.000 98.115 2499 PHE CCC CA 1
ATOM 14135 C C . PHE C 1 635 ? 8.847 -17.118 35.304 1.000 91.120 2499 PHE CCC C 1
ATOM 14136 O O . PHE C 1 635 ? 9.140 -15.963 35.627 1.000 91.024 2499 PHE CCC O 1
ATOM 14144 N N . LYS C 1 636 ? 9.507 -18.185 35.751 1.000 81.894 2500 LYS CCC N 1
ATOM 14145 C CA . LYS C 1 636 ? 10.527 -18.085 36.829 1.000 80.763 2500 LYS CCC CA 1
ATOM 14146 C C . LYS C 1 636 ? 11.857 -17.611 36.209 1.000 73.841 2500 LYS CCC C 1
ATOM 14147 O O . LYS C 1 636 ? 12.731 -17.206 36.974 1.000 69.970 2500 LYS CCC O 1
ATOM 14153 N N . SER C 1 637 ? 11.997 -17.681 34.884 1.000 68.628 2501 SER CCC N 1
ATOM 14154 C CA . SER C 1 637 ? 13.215 -17.326 34.125 1.000 67.284 2501 SER CCC CA 1
ATOM 14155 C C . SER C 1 637 ? 12.822 -17.040 32.680 1.000 66.578 2501 SER CCC C 1
ATOM 14156 O O . SER C 1 637 ? 11.795 -17.521 32.242 1.000 68.558 2501 SER CCC O 1
ATOM 14159 N N . HIS C 1 638 ? 13.661 -16.344 31.938 1.000 67.027 2502 HIS CCC N 1
ATOM 14160 C CA . HIS C 1 638 ? 13.485 -16.185 30.477 1.000 69.216 2502 HIS CCC CA 1
ATOM 14161 C C . HIS C 1 638 ? 13.509 -17.558 29.800 1.000 72.709 2502 HIS CCC C 1
ATOM 14162 O O . HIS C 1 638 ? 12.853 -17.671 28.780 1.000 78.246 2502 HIS CCC O 1
ATOM 14169 N N . GLY C 1 639 ? 14.252 -18.543 30.316 1.000 71.437 2503 GLY CCC N 1
ATOM 14170 C CA . GLY C 1 639 ? 14.265 -19.904 29.751 1.000 72.393 2503 GLY CCC CA 1
ATOM 14171 C C . GLY C 1 639 ? 12.889 -20.553 29.828 1.000 75.891 2503 GLY CCC C 1
ATOM 14172 O O . GLY C 1 639 ? 12.471 -21.195 28.873 1.000 76.066 2503 GLY CCC O 1
ATOM 14173 N N . HIS C 1 640 ? 12.168 -20.344 30.922 1.000 77.932 2504 HIS CCC N 1
ATOM 14174 C CA . HIS C 1 640 ? 10.798 -20.873 31.103 1.000 83.344 2504 HIS CCC CA 1
ATOM 14175 C C . HIS C 1 640 ? 9.868 -20.329 29.999 1.000 90.621 2504 HIS CCC C 1
ATOM 14176 O O . HIS C 1 640 ? 8.884 -21.000 29.715 1.000 93.654 2504 HIS CCC O 1
ATOM 14183 N N . ARG C 1 641 ? 10.197 -19.230 29.310 1.000 96.413 2505 ARG CCC N 1
ATOM 14184 C CA . ARG C 1 641 ? 9.449 -18.787 28.094 1.000 99.691 2505 ARG CCC CA 1
ATOM 14185 C C . ARG C 1 641 ? 9.978 -19.485 26.835 1.000 102.587 2505 ARG CCC C 1
ATOM 14186 O O . ARG C 1 641 ? 9.147 -19.985 26.080 1.000 102.648 2505 ARG CCC O 1
ATOM 14194 N N . GLU C 1 642 ? 11.298 -19.520 26.604 1.000 106.348 2506 GLU CCC N 1
ATOM 14195 C CA . GLU C 1 642 ? 11.922 -20.325 25.510 1.000 112.246 2506 GLU CCC CA 1
ATOM 14196 C C . GLU C 1 642 ? 11.329 -21.743 25.525 1.000 112.492 2506 GLU CCC C 1
ATOM 14197 O O . GLU C 1 642 ? 10.715 -22.118 24.515 1.000 114.822 2506 GLU CCC O 1
ATOM 14203 N N . GLY C 1 643 ? 11.488 -22.473 26.638 1.000 115.657 2507 GLY CCC N 1
ATOM 14204 C CA . GLY C 1 643 ? 11.030 -23.866 26.844 1.000 115.971 2507 GLY CCC CA 1
ATOM 14205 C C . GLY C 1 643 ? 9.511 -24.016 26.884 1.000 122.743 2507 GLY CCC C 1
ATOM 14206 O O . GLY C 1 643 ? 9.055 -25.172 26.825 1.000 125.163 2507 GLY CCC O 1
ATOM 14207 N N . MET C 1 644 ? 8.753 -22.913 27.006 1.000 126.698 2508 MET CCC N 1
ATOM 14208 C CA . MET C 1 644 ? 7.263 -22.858 26.868 1.000 128.104 2508 MET CCC CA 1
ATOM 14209 C C . MET C 1 644 ? 6.885 -23.323 25.450 1.000 127.776 2508 MET CCC C 1
ATOM 14210 O O . MET C 1 644 ? 6.089 -24.265 25.346 1.000 126.520 2508 MET CCC O 1
ATOM 14215 N N . LEU C 1 645 ? 7.429 -22.661 24.420 1.000 128.840 2509 LEU CCC N 1
ATOM 14216 C CA . LEU C 1 645 ? 7.225 -22.958 22.973 1.000 133.892 2509 LEU CCC CA 1
ATOM 14217 C C . LEU C 1 645 ? 7.955 -24.262 22.627 1.000 135.759 2509 LEU CCC C 1
ATOM 14218 O O . LEU C 1 645 ? 9.108 -24.162 22.167 1.000 137.040 2509 LEU CCC O 1
ATOM 14223 N N . GLN C 1 646 ? 7.309 -25.421 22.827 1.000 137.731 2510 GLN CCC N 1
ATOM 14224 C CA . GLN C 1 646 ? 7.899 -26.783 22.644 1.000 135.194 2510 GLN CCC CA 1
ATOM 14225 C C . GLN C 1 646 ? 6.786 -27.835 22.717 1.000 133.043 2510 GLN CCC C 1
ATOM 14226 O O . GLN C 1 646 ? 6.731 -28.495 23.771 1.000 130.628 2510 GLN CCC O 1
ATOM 14232 N N . CYS C 1 663 ? 1.650 -11.405 26.321 1.000 125.226 2527 CYS CCC N 1
ATOM 14233 C CA . CYS C 1 663 ? 1.890 -11.867 27.718 1.000 121.693 2527 CYS CCC CA 1
ATOM 14234 C C . CYS C 1 663 ? 3.128 -11.150 28.262 1.000 117.391 2527 CYS CCC C 1
ATOM 14235 O O . CYS C 1 663 ? 4.180 -11.769 28.421 1.000 111.586 2527 CYS CCC O 1
ATOM 14238 N N . PRO C 1 664 ? 3.044 -9.835 28.595 1.000 116.578 2528 PRO CCC N 1
ATOM 14239 C CA . PRO C 1 664 ? 4.230 -9.038 28.924 1.000 113.321 2528 PRO CCC CA 1
ATOM 14240 C C . PRO C 1 664 ? 5.056 -9.581 30.107 1.000 107.842 2528 PRO CCC C 1
ATOM 14241 O O . PRO C 1 664 ? 4.542 -10.370 30.901 1.000 105.576 2528 PRO CCC O 1
ATOM 14245 N N . ILE C 1 665 ? 6.325 -9.162 30.180 1.000 97.748 2529 ILE CCC N 1
ATOM 14246 C CA . ILE C 1 665 ? 7.295 -9.601 31.225 1.000 89.702 2529 ILE CCC CA 1
ATOM 14247 C C . ILE C 1 665 ? 6.881 -8.977 32.561 1.000 87.192 2529 ILE CCC C 1
ATOM 14248 O O . ILE C 1 665 ? 6.649 -7.759 32.613 1.000 87.504 2529 ILE CCC O 1
ATOM 14253 N N . ARG C 1 666 ? 6.839 -9.791 33.609 1.000 85.264 2530 ARG CCC N 1
ATOM 14254 C CA . ARG C 1 666 ? 6.548 -9.375 34.999 1.000 85.302 2530 ARG CCC CA 1
ATOM 14255 C C . ARG C 1 666 ? 7.616 -10.009 35.884 1.000 81.774 2530 ARG CCC C 1
ATOM 14256 O O . ARG C 1 666 ? 8.130 -11.060 35.499 1.000 74.561 2530 ARG CCC O 1
ATOM 14264 N N . GLY C 1 667 ? 7.945 -9.380 37.012 1.000 81.824 2531 GLY CCC N 1
ATOM 14265 C CA . GLY C 1 667 ? 8.800 -9.991 38.045 1.000 77.065 2531 GLY CCC CA 1
ATOM 14266 C C . GLY C 1 667 ? 10.252 -9.549 37.957 1.000 73.715 2531 GLY CCC C 1
ATOM 14267 O O . GLY C 1 667 ? 10.581 -8.600 37.199 1.000 70.883 2531 GLY CCC O 1
ATOM 14268 N N . GLY C 1 668 ? 11.081 -10.224 38.754 1.000 71.895 2532 GLY CCC N 1
ATOM 14269 C CA . GLY C 1 668 ? 12.523 -9.990 38.935 1.000 69.875 2532 GLY CCC CA 1
ATOM 14270 C C . GLY C 1 668 ? 13.299 -11.228 38.558 1.000 66.974 2532 GLY CCC C 1
ATOM 14271 O O . GLY C 1 668 ? 12.914 -12.309 38.973 1.000 67.350 2532 GLY CCC O 1
ATOM 14272 N N . PHE C 1 669 ? 14.323 -11.066 37.742 1.000 66.782 2533 PHE CCC N 1
ATOM 14273 C CA . PHE C 1 669 ? 15.129 -12.165 37.175 1.000 64.782 2533 PHE CCC CA 1
ATOM 14274 C C . PHE C 1 669 ? 16.578 -11.982 37.648 1.000 63.105 2533 PHE CCC C 1
ATOM 14275 O O . PHE C 1 669 ? 17.182 -10.909 37.393 1.000 66.915 2533 PHE CCC O 1
ATOM 14283 N N . PHE C 1 670 ? 17.088 -12.973 38.358 1.000 60.055 2534 PHE CCC N 1
ATOM 14284 C CA . PHE C 1 670 ? 18.473 -13.029 38.874 1.000 58.978 2534 PHE CCC CA 1
ATOM 14285 C C . PHE C 1 670 ? 19.418 -13.047 37.673 1.000 58.123 2534 PHE CCC C 1
ATOM 14286 O O . PHE C 1 670 ? 19.300 -13.975 36.842 1.000 57.938 2534 PHE CCC O 1
ATOM 14294 N N . ILE C 1 671 ? 20.273 -12.035 37.525 1.000 57.586 2535 ILE CCC N 1
ATOM 14295 C CA . ILE C 1 671 ? 21.162 -11.930 36.337 1.000 56.674 2535 ILE CCC CA 1
ATOM 14296 C C . ILE C 1 671 ? 22.645 -11.999 36.750 1.000 56.788 2535 ILE CCC C 1
ATOM 14297 O O . ILE C 1 671 ? 23.463 -12.420 35.916 1.000 56.763 2535 ILE CCC O 1
ATOM 14302 N N . LEU C 1 672 ? 23.027 -11.642 37.974 1.000 56.052 2536 LEU CCC N 1
ATOM 14303 C CA . LEU C 1 672 ? 24.471 -11.662 38.348 1.000 55.374 2536 LEU CCC CA 1
ATOM 14304 C C . LEU C 1 672 ? 24.612 -11.682 39.859 1.000 53.979 2536 LEU CCC C 1
ATOM 14305 O O . LEU C 1 672 ? 23.798 -11.059 40.552 1.000 54.427 2536 LEU CCC O 1
ATOM 14310 N N . GLN C 1 673 ? 25.614 -12.405 40.335 1.000 55.009 2537 GLN CCC N 1
ATOM 14311 C CA . GLN C 1 673 ? 26.051 -12.338 41.744 1.000 58.012 2537 GLN CCC CA 1
ATOM 14312 C C . GLN C 1 673 ? 27.450 -11.736 41.744 1.000 57.119 2537 GLN CCC C 1
ATOM 14313 O O . GLN C 1 673 ? 28.256 -12.130 40.893 1.000 56.910 2537 GLN CCC O 1
ATOM 14319 N N . LEU C 1 674 ? 27.692 -10.805 42.658 1.000 58.054 2538 LEU CCC N 1
ATOM 14320 C CA . LEU C 1 674 ? 28.980 -10.085 42.790 1.000 61.992 2538 LEU CCC CA 1
ATOM 14321 C C . LEU C 1 674 ? 29.456 -10.090 44.234 1.000 59.579 2538 LEU CCC C 1
ATOM 14322 O O . LEU C 1 674 ? 29.933 -9.034 44.666 1.000 54.968 2538 LEU CCC O 1
ATOM 14327 N N . HIS C 1 675 ? 29.368 -11.242 44.909 1.000 58.831 2539 HIS CCC N 1
ATOM 14328 C CA . HIS C 1 675 ? 30.018 -11.535 46.212 1.000 56.818 2539 HIS CCC CA 1
ATOM 14329 C C . HIS C 1 675 ? 29.301 -10.852 47.375 1.000 59.318 2539 HIS CCC C 1
ATOM 14330 O O . HIS C 1 675 ? 28.991 -11.550 48.326 1.000 65.485 2539 HIS CCC O 1
ATOM 14337 N N . ASP C 1 676 ? 29.074 -9.542 47.350 1.000 61.519 2540 ASP CCC N 1
ATOM 14338 C CA . ASP C 1 676 ? 28.293 -8.853 48.415 1.000 61.784 2540 ASP CCC CA 1
ATOM 14339 C C . ASP C 1 676 ? 27.069 -8.204 47.783 1.000 64.338 2540 ASP CCC C 1
ATOM 14340 O O . ASP C 1 676 ? 26.447 -7.395 48.460 1.000 69.967 2540 ASP CCC O 1
ATOM 14345 N N . GLU C 1 677 ? 26.730 -8.544 46.538 1.000 64.177 2541 GLU CCC N 1
ATOM 14346 C CA . GLU C 1 677 ? 25.790 -7.739 45.714 1.000 63.861 2541 GLU CCC CA 1
ATOM 14347 C C . GLU C 1 677 ? 25.012 -8.677 44.792 1.000 61.835 2541 GLU CCC C 1
ATOM 14348 O O . GLU C 1 677 ? 25.637 -9.544 44.194 1.000 62.423 2541 GLU CCC O 1
ATOM 14354 N N . LEU C 1 678 ? 23.698 -8.500 44.693 1.000 60.595 2542 LEU CCC N 1
ATOM 14355 C CA . LEU C 1 678 ? 22.824 -9.266 43.776 1.000 60.001 2542 LEU CCC CA 1
ATOM 14356 C C . LEU C 1 678 ? 22.260 -8.317 42.723 1.000 61.425 2542 LEU CCC C 1
ATOM 14357 O O . LEU C 1 678 ? 21.824 -7.221 43.113 1.000 63.849 2542 LEU CCC O 1
ATOM 14362 N N . LEU C 1 679 ? 22.299 -8.713 41.449 1.000 58.985 2543 LEU CCC N 1
ATOM 14363 C CA . LEU C 1 679 ? 21.656 -7.968 40.350 1.000 59.854 2543 LEU CCC CA 1
ATOM 14364 C C . LEU C 1 679 ? 20.433 -8.749 39.879 1.000 57.914 2543 LEU CCC C 1
ATOM 14365 O O . LEU C 1 679 ? 20.541 -9.942 39.590 1.000 56.570 2543 LEU CCC O 1
ATOM 14370 N N . TYR C 1 680 ? 19.341 -8.031 39.727 1.000 59.419 2544 TYR CCC N 1
ATOM 14371 C CA . TYR C 1 680 ? 18.069 -8.501 39.147 1.000 59.836 2544 TYR CCC CA 1
ATOM 14372 C C . TYR C 1 680 ? 17.676 -7.552 38.009 1.000 61.890 2544 TYR CCC C 1
ATOM 14373 O O . TYR C 1 680 ? 17.938 -6.339 38.073 1.000 60.174 2544 TYR CCC O 1
ATOM 14382 N N . GLU C 1 681 ? 17.116 -8.131 36.959 1.000 62.830 2545 GLU CCC N 1
ATOM 14383 C CA . GLU C 1 681 ? 16.438 -7.431 35.847 1.000 63.414 2545 GLU CCC CA 1
ATOM 14384 C C . GLU C 1 681 ? 14.952 -7.412 36.205 1.000 67.840 2545 GLU CCC C 1
ATOM 14385 O O . GLU C 1 681 ? 14.424 -8.495 36.502 1.000 68.945 2545 GLU CCC O 1
ATOM 14391 N N . VAL C 1 682 ? 14.321 -6.233 36.262 1.000 71.088 2546 VAL CCC N 1
ATOM 14392 C CA . VAL C 1 682 ? 12.952 -6.109 36.844 1.000 71.704 2546 VAL CCC CA 1
ATOM 14393 C C . VAL C 1 682 ? 12.046 -5.329 35.903 1.000 71.931 2546 VAL CCC C 1
ATOM 14394 O O . VAL C 1 682 ? 12.473 -4.300 35.395 1.000 73.047 2546 VAL CCC O 1
ATOM 14398 N N . ALA C 1 683 ? 10.829 -5.822 35.691 1.000 74.214 2547 ALA CCC N 1
ATOM 14399 C CA . ALA C 1 683 ? 9.797 -5.137 34.884 1.000 76.547 2547 ALA CCC CA 1
ATOM 14400 C C . ALA C 1 683 ? 9.425 -3.815 35.573 1.000 78.582 2547 ALA CCC C 1
ATOM 14401 O O . ALA C 1 683 ? 9.378 -3.803 36.815 1.000 77.571 2547 ALA CCC O 1
ATOM 14403 N N . GLU C 1 684 ? 9.233 -2.729 34.814 1.000 82.499 2548 GLU CCC N 1
ATOM 14404 C CA . GLU C 1 684 ? 8.906 -1.375 35.363 1.000 86.566 2548 GLU CCC CA 1
ATOM 14405 C C . GLU C 1 684 ? 7.843 -1.459 36.479 1.000 87.751 2548 GLU CCC C 1
ATOM 14406 O O . GLU C 1 684 ? 8.047 -0.827 37.543 1.000 87.435 2548 GLU CCC O 1
ATOM 14412 N N . GLU C 1 685 ? 6.743 -2.187 36.263 1.000 91.687 2549 GLU CCC N 1
ATOM 14413 C CA . GLU C 1 685 ? 5.605 -2.239 37.232 1.000 97.918 2549 GLU CCC CA 1
ATOM 14414 C C . GLU C 1 685 ? 6.012 -2.959 38.529 1.000 96.425 2549 GLU CCC C 1
ATOM 14415 O O . GLU C 1 685 ? 5.275 -2.851 39.518 1.000 98.366 2549 GLU CCC O 1
ATOM 14421 N N . ASP C 1 686 ? 7.110 -3.709 38.543 1.000 89.693 2550 ASP CCC N 1
ATOM 14422 C CA . ASP C 1 686 ? 7.390 -4.584 39.701 1.000 88.238 2550 ASP CCC CA 1
ATOM 14423 C C . ASP C 1 686 ? 8.598 -4.071 40.485 1.000 86.689 2550 ASP CCC C 1
ATOM 14424 O O . ASP C 1 686 ? 8.941 -4.750 41.469 1.000 84.775 2550 ASP CCC O 1
ATOM 14429 N N . VAL C 1 687 ? 9.210 -2.936 40.112 1.000 84.991 2551 VAL CCC N 1
ATOM 14430 C CA . VAL C 1 687 ? 10.547 -2.576 40.677 1.000 85.092 2551 VAL CCC CA 1
ATOM 14431 C C . VAL C 1 687 ? 10.375 -2.195 42.146 1.000 86.064 2551 VAL CCC C 1
ATOM 14432 O O . VAL C 1 687 ? 11.253 -2.532 42.924 1.000 85.683 2551 VAL CCC O 1
ATOM 14436 N N . VAL C 1 688 ? 9.290 -1.530 42.524 1.000 91.622 2552 VAL CCC N 1
ATOM 14437 C CA . VAL C 1 688 ? 9.080 -1.113 43.941 1.000 93.365 2552 VAL CCC CA 1
ATOM 14438 C C . VAL C 1 688 ? 8.965 -2.378 44.798 1.000 93.620 2552 VAL CCC C 1
ATOM 14439 O O . VAL C 1 688 ? 9.663 -2.455 45.815 1.000 94.085 2552 VAL CCC O 1
ATOM 14443 N N . GLN C 1 689 ? 8.116 -3.329 44.399 1.000 95.420 2553 GLN CCC N 1
ATOM 14444 C CA . GLN C 1 689 ? 7.808 -4.547 45.191 1.000 97.432 2553 GLN CCC CA 1
ATOM 14445 C C . GLN C 1 689 ? 9.052 -5.447 45.258 1.000 92.724 2553 GLN CCC C 1
ATOM 14446 O O . GLN C 1 689 ? 9.341 -5.974 46.345 1.000 91.209 2553 GLN CCC O 1
ATOM 14452 N N . VAL C 1 690 ? 9.755 -5.642 44.140 1.000 87.357 2554 VAL CCC N 1
ATOM 14453 C CA . VAL C 1 690 ? 10.959 -6.515 44.087 1.000 83.958 2554 VAL CCC CA 1
ATOM 14454 C C . VAL C 1 690 ? 12.077 -5.872 44.920 1.000 85.863 2554 VAL CCC C 1
ATOM 14455 O O . VAL C 1 690 ? 12.796 -6.622 45.605 1.000 82.706 2554 VAL CCC O 1
ATOM 14459 N N . ALA C 1 691 ? 12.217 -4.546 44.900 1.000 85.842 2555 ALA CCC N 1
ATOM 14460 C CA . ALA C 1 691 ? 13.227 -3.834 45.718 1.000 88.458 2555 ALA CCC CA 1
ATOM 14461 C C . ALA C 1 691 ? 12.949 -4.092 47.204 1.000 92.501 2555 ALA CCC C 1
ATOM 14462 O O . ALA C 1 691 ? 13.920 -4.332 47.930 1.000 93.065 2555 ALA CCC O 1
ATOM 14464 N N . GLN C 1 692 ? 11.678 -4.032 47.631 1.000 94.890 2556 GLN CCC N 1
ATOM 14465 C CA . GLN C 1 692 ? 11.244 -4.294 49.037 1.000 96.972 2556 GLN CCC CA 1
ATOM 14466 C C . GLN C 1 692 ? 11.603 -5.740 49.417 1.000 89.782 2556 GLN CCC C 1
ATOM 14467 O O . GLN C 1 692 ? 12.248 -5.930 50.447 1.000 93.268 2556 GLN CCC O 1
ATOM 14473 N N . ILE C 1 693 ? 11.208 -6.713 48.606 1.000 84.910 2557 ILE CCC N 1
ATOM 14474 C CA . ILE C 1 693 ? 11.496 -8.162 48.820 1.000 84.574 2557 ILE CCC CA 1
ATOM 14475 C C . ILE C 1 693 ? 13.013 -8.380 48.945 1.000 81.065 2557 ILE CCC C 1
ATOM 14476 O O . ILE C 1 693 ? 13.437 -9.036 49.899 1.000 77.831 2557 ILE CCC O 1
ATOM 14481 N N . VAL C 1 694 ? 13.798 -7.846 48.007 1.000 78.381 2558 VAL CCC N 1
ATOM 14482 C CA . VAL C 1 694 ? 15.271 -8.055 47.953 1.000 75.017 2558 VAL CCC CA 1
ATOM 14483 C C . VAL C 1 694 ? 15.898 -7.499 49.231 1.000 77.751 2558 VAL CCC C 1
ATOM 14484 O O . VAL C 1 694 ? 16.654 -8.243 49.886 1.000 78.092 2558 VAL CCC O 1
ATOM 14488 N N . LYS C 1 695 ? 15.558 -6.264 49.596 1.000 79.623 2559 LYS CCC N 1
ATOM 14489 C CA . LYS C 1 695 ? 16.120 -5.565 50.780 1.000 81.861 2559 LYS CCC CA 1
ATOM 14490 C C . LYS C 1 695 ? 15.706 -6.308 52.051 1.000 85.014 2559 LYS CCC C 1
ATOM 14491 O O . LYS C 1 695 ? 16.573 -6.573 52.898 1.000 86.972 2559 LYS CCC O 1
ATOM 14497 N N . ASN C 1 696 ? 14.422 -6.619 52.185 1.000 88.106 2560 ASN CCC N 1
ATOM 14498 C CA . ASN C 1 696 ? 13.871 -7.300 53.380 1.000 93.721 2560 ASN CCC CA 1
ATOM 14499 C C . ASN C 1 696 ? 14.618 -8.629 53.588 1.000 92.550 2560 ASN CCC C 1
ATOM 14500 O O . ASN C 1 696 ? 15.107 -8.856 54.702 1.000 94.309 2560 ASN CCC O 1
ATOM 14505 N N . GLU C 1 697 ? 14.711 -9.459 52.547 1.000 88.248 2561 GLU CCC N 1
ATOM 14506 C CA . GLU C 1 697 ? 15.276 -10.824 52.627 1.000 85.817 2561 GLU CCC CA 1
ATOM 14507 C C . GLU C 1 697 ? 16.788 -10.751 52.863 1.000 84.510 2561 GLU CCC C 1
ATOM 14508 O O . GLU C 1 697 ? 17.291 -11.636 53.570 1.000 87.171 2561 GLU CCC O 1
ATOM 14514 N N . MET C 1 698 ? 17.486 -9.740 52.339 1.000 82.726 2562 MET CCC N 1
ATOM 14515 C CA . MET C 1 698 ? 18.955 -9.598 52.544 1.000 79.929 2562 MET CCC CA 1
ATOM 14516 C C . MET C 1 698 ? 19.231 -9.152 53.984 1.000 81.835 2562 MET CCC C 1
ATOM 14517 O O . MET C 1 698 ? 20.177 -9.697 54.566 1.000 80.477 2562 MET CCC O 1
ATOM 14522 N N . GLU C 1 699 ? 18.414 -8.245 54.539 1.000 84.869 2563 GLU CCC N 1
ATOM 14523 C CA . GLU C 1 699 ? 18.545 -7.694 55.929 1.000 88.874 2563 GLU CCC CA 1
ATOM 14524 C C . GLU C 1 699 ? 18.133 -8.743 56.982 1.000 88.592 2563 GLU CCC C 1
ATOM 14525 O O . GLU C 1 699 ? 18.595 -8.609 58.122 1.000 87.978 2563 GLU CCC O 1
ATOM 14531 N N . SER C 1 700 ? 17.296 -9.723 56.617 1.000 88.772 2564 SER CCC N 1
ATOM 14532 C CA . SER C 1 700 ? 16.766 -10.803 57.501 1.000 91.962 2564 SER CCC CA 1
ATOM 14533 C C . SER C 1 700 ? 17.545 -12.113 57.343 1.000 87.076 2564 SER CCC C 1
ATOM 14534 O O . SER C 1 700 ? 17.196 -13.056 58.059 1.000 86.001 2564 SER CCC O 1
ATOM 14537 N N . ALA C 1 701 ? 18.508 -12.189 56.421 1.000 82.532 2565 ALA CCC N 1
ATOM 14538 C CA . ALA C 1 701 ? 19.175 -13.455 56.039 1.000 81.339 2565 ALA CCC CA 1
ATOM 14539 C C . ALA C 1 701 ? 19.668 -14.182 57.294 1.000 82.003 2565 ALA CCC C 1
ATOM 14540 O O . ALA C 1 701 ? 19.371 -15.362 57.410 1.000 79.861 2565 ALA CCC O 1
ATOM 14542 N N . VAL C 1 702 ? 20.405 -13.485 58.163 1.000 84.306 2566 VAL CCC N 1
ATOM 14543 C CA . VAL C 1 702 ? 20.844 -13.971 59.503 1.000 89.129 2566 VAL CCC CA 1
ATOM 14544 C C . VAL C 1 702 ? 20.749 -12.803 60.495 1.000 93.014 2566 VAL CCC C 1
ATOM 14545 O O . VAL C 1 702 ? 20.670 -11.647 60.039 1.000 91.761 2566 VAL CCC O 1
ATOM 14549 N N . LYS C 1 703 ? 20.737 -13.112 61.798 1.000 97.043 2567 LYS CCC N 1
ATOM 14550 C CA . LYS C 1 703 ? 20.726 -12.124 62.909 1.000 100.785 2567 LYS CCC CA 1
ATOM 14551 C C . LYS C 1 703 ? 22.125 -12.116 63.529 1.000 101.403 2567 LYS CCC C 1
ATOM 14552 O O . LYS C 1 703 ? 22.537 -13.170 64.042 1.000 104.825 2567 LYS CCC O 1
ATOM 14554 N N . LEU C 1 704 ? 22.835 -10.989 63.452 1.000 100.030 2568 LEU CCC N 1
ATOM 14555 C CA . LEU C 1 704 ? 24.164 -10.780 64.094 1.000 101.712 2568 LEU CCC CA 1
ATOM 14556 C C . LEU C 1 704 ? 24.013 -9.743 65.212 1.000 104.035 2568 LEU CCC C 1
ATOM 14557 O O . LEU C 1 704 ? 22.908 -9.197 65.344 1.000 103.149 2568 LEU CCC O 1
ATOM 14562 N N . SER C 1 705 ? 25.101 -9.457 65.939 1.000 107.328 2569 SER CCC N 1
ATOM 14563 C CA . SER C 1 705 ? 25.206 -8.398 66.980 1.000 112.780 2569 SER CCC CA 1
ATOM 14564 C C . SER C 1 705 ? 24.977 -7.026 66.340 1.000 113.045 2569 SER CCC C 1
ATOM 14565 O O . SER C 1 705 ? 24.547 -6.106 67.062 1.000 117.719 2569 SER CCC O 1
ATOM 14568 N N . VAL C 1 706 ? 25.300 -6.903 65.047 1.000 110.758 2570 VAL CCC N 1
ATOM 14569 C CA . VAL C 1 706 ? 25.209 -5.644 64.251 1.000 109.088 2570 VAL CCC CA 1
ATOM 14570 C C . VAL C 1 706 ? 24.187 -5.853 63.126 1.000 106.386 2570 VAL CCC C 1
ATOM 14571 O O . VAL C 1 706 ? 24.000 -7.007 62.694 1.000 101.517 2570 VAL CCC O 1
ATOM 14575 N N . LYS C 1 707 ? 23.517 -4.774 62.708 1.000 107.386 2571 LYS CCC N 1
ATOM 14576 C CA . LYS C 1 707 ? 22.483 -4.795 61.638 1.000 104.555 2571 LYS CCC CA 1
ATOM 14577 C C . LYS C 1 707 ? 23.193 -4.968 60.283 1.000 99.258 2571 LYS CCC C 1
ATOM 14578 O O . LYS C 1 707 ? 24.245 -4.339 60.072 1.000 98.779 2571 LYS CCC O 1
ATOM 14580 N N . LEU C 1 708 ? 22.662 -5.834 59.427 1.000 93.937 2572 LEU CCC N 1
ATOM 14581 C CA . LEU C 1 708 ? 23.110 -5.987 58.027 1.000 91.870 2572 LEU CCC CA 1
ATOM 14582 C C . LEU C 1 708 ? 22.446 -4.891 57.198 1.000 94.629 2572 LEU CCC C 1
ATOM 14583 O O . LEU C 1 708 ? 21.255 -5.052 56.880 1.000 98.116 2572 LEU CCC O 1
ATOM 14588 N N . LYS C 1 709 ? 23.169 -3.815 56.883 1.000 95.156 2573 LYS CCC N 1
ATOM 14589 C CA . LYS C 1 709 ? 22.611 -2.693 56.088 1.000 96.078 2573 LYS CCC CA 1
ATOM 14590 C C . LYS C 1 709 ? 22.708 -3.068 54.598 1.000 92.283 2573 LYS CCC C 1
ATOM 14591 O O . LYS C 1 709 ? 23.735 -3.634 54.174 1.000 88.537 2573 LYS CCC O 1
ATOM 14593 N N . VAL C 1 710 ? 21.650 -2.776 53.844 1.000 89.947 2574 VAL CCC N 1
ATOM 14594 C CA . VAL C 1 710 ? 21.572 -2.994 52.376 1.000 83.360 2574 VAL CCC CA 1
ATOM 14595 C C . VAL C 1 710 ? 21.195 -1.674 51.712 1.000 80.734 2574 VAL CCC C 1
ATOM 14596 O O . VAL C 1 710 ? 20.160 -1.078 52.090 1.000 80.923 2574 VAL CCC O 1
ATOM 14600 N N . LYS C 1 711 ? 22.023 -1.242 50.765 1.000 77.482 2575 LYS CCC N 1
ATOM 14601 C CA . LYS C 1 711 ? 21.714 -0.125 49.838 1.000 76.596 2575 LYS CCC CA 1
ATOM 14602 C C . LYS C 1 711 ? 21.247 -0.755 48.520 1.000 74.949 2575 LYS CCC C 1
ATOM 14603 O O . LYS C 1 711 ? 21.864 -1.769 48.038 1.000 72.487 2575 LYS CCC O 1
ATOM 14606 N N . VAL C 1 712 ? 20.125 -0.242 48.016 1.000 73.300 2576 VAL CCC N 1
ATOM 14607 C CA . VAL C 1 712 ? 19.491 -0.660 46.738 1.000 71.547 2576 VAL CCC CA 1
ATOM 14608 C C . VAL C 1 712 ? 19.677 0.486 45.751 1.000 72.239 2576 VAL CCC C 1
ATOM 14609 O O . VAL C 1 712 ? 19.447 1.660 46.127 1.000 77.729 2576 VAL CCC O 1
ATOM 14613 N N . LYS C 1 713 ? 20.103 0.156 44.538 1.000 70.549 2577 LYS CCC N 1
ATOM 14614 C CA . LYS C 1 713 ? 20.227 1.107 43.417 1.000 71.336 2577 LYS CCC CA 1
ATOM 14615 C C . LYS C 1 713 ? 19.466 0.520 42.233 1.000 71.336 2577 LYS CCC C 1
ATOM 14616 O O . LYS C 1 713 ? 19.239 -0.702 42.208 1.000 74.178 2577 LYS CCC O 1
ATOM 14621 N N . ILE C 1 714 ? 19.097 1.377 41.287 1.000 71.554 2578 ILE CCC N 1
ATOM 14622 C CA . ILE C 1 714 ? 18.224 1.040 40.134 1.000 70.081 2578 ILE CCC CA 1
ATOM 14623 C C . ILE C 1 714 ? 18.651 1.907 38.943 1.000 70.302 2578 ILE CCC C 1
ATOM 14624 O O . ILE C 1 714 ? 19.204 3.002 39.165 1.000 67.999 2578 ILE CCC O 1
ATOM 14629 N N . GLY C 1 715 ? 18.460 1.416 37.720 1.000 68.246 2579 GLY CCC N 1
ATOM 14630 C CA . GLY C 1 715 ? 18.899 2.147 36.522 1.000 65.374 2579 GLY CCC CA 1
ATOM 14631 C C . GLY C 1 715 ? 18.671 1.366 35.245 1.000 64.473 2579 GLY CCC C 1
ATOM 14632 O O . GLY C 1 715 ? 18.195 0.201 35.283 1.000 63.326 2579 GLY CCC O 1
ATOM 14633 N N . ALA C 1 716 ? 18.982 2.023 34.136 1.000 64.728 2580 ALA CCC N 1
ATOM 14634 C CA . ALA C 1 716 ? 18.806 1.570 32.742 1.000 64.410 2580 ALA CCC CA 1
ATOM 14635 C C . ALA C 1 716 ? 20.008 0.713 32.332 1.000 62.397 2580 ALA CCC C 1
ATOM 14636 O O . ALA C 1 716 ? 20.015 0.225 31.220 1.000 63.753 2580 ALA CCC O 1
ATOM 14638 N N . SER C 1 717 ? 21.014 0.601 33.192 1.000 61.456 2581 SER CCC N 1
ATOM 14639 C CA . SER C 1 717 ? 22.238 -0.176 32.940 1.000 60.896 2581 SER CCC CA 1
ATOM 14640 C C . SER C 1 717 ? 22.972 -0.413 34.259 1.000 60.940 2581 SER CCC C 1
ATOM 14641 O O . SER C 1 717 ? 22.756 0.319 35.226 1.000 62.246 2581 SER CCC O 1
ATOM 14644 N N . TRP C 1 718 ? 23.822 -1.424 34.270 1.000 58.387 2582 TRP CCC N 1
ATOM 14645 C CA . TRP C 1 718 ? 24.658 -1.779 35.436 1.000 56.987 2582 TRP CCC CA 1
ATOM 14646 C C . TRP C 1 718 ? 25.589 -0.602 35.725 1.000 55.960 2582 TRP CCC C 1
ATOM 14647 O O . TRP C 1 718 ? 25.955 -0.402 36.873 1.000 57.365 2582 TRP CCC O 1
ATOM 14658 N N . GLY C 1 719 ? 25.935 0.158 34.697 1.000 59.789 2583 GLY CCC N 1
ATOM 14659 C CA . GLY C 1 719 ? 26.868 1.298 34.786 1.000 64.111 2583 GLY CCC CA 1
ATOM 14660 C C . GLY C 1 719 ? 26.230 2.546 35.350 1.000 67.789 2583 GLY CCC C 1
ATOM 14661 O O . GLY C 1 719 ? 26.980 3.346 35.913 1.000 74.269 2583 GLY CCC O 1
ATOM 14662 N N . GLU C 1 720 ? 24.909 2.714 35.218 1.000 68.998 2584 GLU CCC N 1
ATOM 14663 C CA . GLU C 1 720 ? 24.221 3.973 35.615 1.000 71.295 2584 GLU CCC CA 1
ATOM 14664 C C . GLU C 1 720 ? 23.169 3.695 36.674 1.000 70.943 2584 GLU CCC C 1
ATOM 14665 O O . GLU C 1 720 ? 22.013 4.068 36.473 1.000 73.333 2584 GLU CCC O 1
ATOM 14671 N N . LEU C 1 721 ? 23.578 3.077 37.771 1.000 71.579 2585 LEU CCC N 1
ATOM 14672 C CA . LEU C 1 721 ? 22.675 2.775 38.905 1.000 72.136 2585 LEU CCC CA 1
ATOM 14673 C C . LEU C 1 721 ? 22.579 4.027 39.772 1.000 72.817 2585 LEU CCC C 1
ATOM 14674 O O . LEU C 1 721 ? 23.608 4.647 40.020 1.000 74.189 2585 LEU CCC O 1
ATOM 14679 N N . LYS C 1 722 ? 21.370 4.357 40.206 1.000 76.287 2586 LYS CCC N 1
ATOM 14680 C CA . LYS C 1 722 ? 21.083 5.501 41.106 1.000 81.584 2586 LYS CCC CA 1
ATOM 14681 C C . LYS C 1 722 ? 20.477 4.950 42.403 1.000 81.434 2586 LYS CCC C 1
ATOM 14682 O O . LYS C 1 722 ? 19.674 4.007 42.320 1.000 80.758 2586 LYS CCC O 1
ATOM 14685 N N . ASP C 1 723 ? 20.851 5.539 43.543 1.000 82.624 2587 ASP CCC N 1
ATOM 14686 C CA . ASP C 1 723 ? 20.256 5.288 44.883 1.000 84.248 2587 ASP CCC CA 1
ATOM 14687 C C . ASP C 1 723 ? 18.737 5.309 44.758 1.000 86.897 2587 ASP CCC C 1
ATOM 14688 O O . ASP C 1 723 ? 18.190 6.191 44.062 1.000 88.057 2587 ASP CCC O 1
ATOM 14693 N N . PHE C 1 724 ? 18.097 4.348 45.409 1.000 88.167 2588 PHE CCC N 1
ATOM 14694 C CA . PHE C 1 724 ? 16.635 4.114 45.393 1.000 91.304 2588 PHE CCC CA 1
ATOM 14695 C C . PHE C 1 724 ? 16.222 3.769 46.823 1.000 96.543 2588 PHE CCC C 1
ATOM 14696 O O . PHE C 1 724 ? 16.602 2.669 47.300 1.000 97.360 2588 PHE CCC O 1
ATOM 14704 N N . ASP C 1 725 ? 15.535 4.702 47.495 1.000 105.609 2589 ASP CCC N 1
ATOM 14705 C CA . ASP C 1 725 ? 15.044 4.561 48.896 1.000 107.274 2589 ASP CCC CA 1
ATOM 14706 C C . ASP C 1 725 ? 13.867 3.578 48.892 1.000 107.340 2589 ASP CCC C 1
ATOM 14707 O O . ASP C 1 725 ? 12.868 3.856 48.205 1.000 107.995 2589 ASP CCC O 1
ATOM 14710 N N . VAL C 1 726 ? 13.991 2.461 49.611 1.000 107.788 2590 VAL CCC N 1
ATOM 14711 C CA . VAL C 1 726 ? 13.005 1.340 49.599 1.000 111.993 2590 VAL CCC CA 1
ATOM 14712 C C . VAL C 1 726 ? 12.313 1.272 50.966 1.000 118.351 2590 VAL CCC C 1
ATOM 14713 O O . VAL C 1 726 ? 11.195 1.772 51.149 1.000 117.305 2590 VAL CCC O 1
#

Solvent-accessible surface area: 82441 Å² total; per-residue (Å²): 130,50,45,35,44,17,0,3,26,69,63,114,67,0,68,72,6,2,151,74,4,130,92,55,85,71,2,0,4,5,3,0,1,52,96,107,211,92,82,50,5,38,71,30,77,89,45,141,91,17,6,0,7,0,0,0,0,0,38,24,45,76,57,0,38,13,0,10,1,37,96,50,120,122,86,91,35,27,125,65,4,68,32,177,60,4,31,166,47,0,54,41,11,0,37,61,79,102,118,58,98,22,18,0,0,3,2,30,0,13,58,3,1,42,16,0,6,61,18,13,42,4,27,1,51,27,68,26,1,4,0,32,15,0,12,8,5,28,55,6,71,39,167,66,5,18,1,54,46,0,0,64,73,41,10,74,136,21,57,99,24,9,82,68,6,82,33,1,113,28,87,62,2,0,0,10,30,11,66,29,116,73,50,0,48,73,2,0,0,0,3,0,1,0,2,15,36,0,0,66,76,0,16,66,41,0,116,148,38,125,3,26,83,11,0,115,139,11,4,4,35,2,17,31,2,2,0,2,0,8,9,1,0,1,0,5,29,46,72,51,0,57,32,7,68,108,17,0,68,32,31,8,73,45,3,48,88,80,0,69,136,60,11,65,81,83,12,46,7,114,35,60,121,46,2,20,77,1,2,27,145,65,53,76,25,34,137,108,72,13,52,134,63,46,0,47,35,9,72,25,40,61,72,1,2,22,20,0,34,52,29,79,115,0,28,62,1,18,69,146,9,2,123,16,4,40,141,60,62,62,120,10,97,102,17,56,23,44,0,0,74,2,72,14,47,19,36,26,37,12,1,76,5,36,2,62,77,15,49,1,19,103,7,26,93,74,18,94,0,78,24,67,25,2,19,10,78,0,14,2,52,51,0,0,36,15,7,103,63,11,23,1,0,1,0,36,3,22,42,5,27,4,19,2,3,0,44,58,15,140,7,83,51,5,50,61,30,18,83,98,44,85,28,13,2,83,54,20,1,8,129,42,77,165,95,67,65,100,74,22,42,70,92,36,42,51,68,0,58,105,0,4,52,17,9,4,36,38,46,41,17,111,55,0,5,102,45,13,6,38,65,104,81,80,0,44,62,54,35,59,75,22,36,81,157,13,94,18,5,59,61,23,37,85,91,10,35,113,43,1,65,167,58,26,52,8,79,11,70,49,20,9,36,24,81,10,106,23,5,121,41,149,52,111,134,129,53,31,73,2,52,82,46,0,10,31,4,21,0,34,0,1,7,6,0,0,1,2,25,0,8,19,52,0,13,77,56,20,55,94,124,46,106,39,57,57,0,8,4,20,38,49,10,118,147,127,109,37,107,25,10,8,4,1,0,5,21,49,55,34,0,0,1,0,0,3,87,116,15,20,90,81,5,0,96,16,0,49,88,29,0,70,72,14,31,104,29,82,17,81,8,39,12,68,7,59,30,13,74,0,9,22,98,26,120,120,57,108,65,133,38,47,35,43,21,0,3,29,68,68,71,68,0,63,80,7,2,107,79,4,132,96,56,86,66,2,0,4,4,3,0,1,50,68,147,209,109,80,41,6,21,62,21,79,86,58,126,62,17,13,0,7,0,0,0,0,0,39,25,47,92,61,0,38,14,0,4,0,27,108,59,113,113,87,27,28,125,64,4,69,32,180,60,4,30,167,47,0,54,40,11,0,35,62,103,106,118,66,92,27,17,0,0,3,2,31,0,16,44,3,1,39,24,0,6,50,3,6,24,4,27,1,47,28,67,25,2,4,0,35,15,0,14,7,4,29,54,6,74,39,165,73,5,20,2,74,46,1,0,66,75,40,11,74,134,18,64,99,30,7,84,69,6,91,38,3,65,26,95,89,2,1,0,11,29,13,74,24,116,72,51,0,81,67,2,0,0,0,3,0,0,0,2,16,40,0,0,65,72,0,16,66,57,0,122,88,54,129,1,24,92,13,0,110,142,12,4,4,34,3,15,28,2,1,0,1,0,6,9,1,0,0,0,5,29,44,72,49,0,58,54,7,67,108,57,0,69,45,26,11,74,43,2,48,81,79,0,67,141,61,11,66,79,85,12,46,8,118,34,59,117,53,2,10,34,1,0,17,126,97,43,69,21,44,134,150,68,12,53,137,44,41,0,19,50,4,92,24,33,42,70,0,0,20,14,0,33,48,29,83,92,0,28,62,1,18,67,98,10,3,127,20,4,38,142,61,63,64,118,9,96,99,19,56,24,46,0,0,73,2,65,15,47,19,37,27,37,12,0,78,4,37,2,55,116,15,50,1,21,108,8,26,91,68,16,108,0,118,49,85,69,122,74,85,84,0,14,1,51,51,1,0,35,15,6,102,59,12,15,1,0,1,0,38,3,23,58,4,29,8,15,2,2,0,48,69,16,128,5,152,36,6,63,49,29,12,67,20,61,21,51,20,5,68,49,29,0,4,112,29,25,144,91,60,49,95,72,5,42,59,70,31,48,54,48,0,54,103,3,23,56,18,6,17,37,32,48,41,18,104,55,0,3,97,30,7,9,40,112,101,73,80,0,37,83,63,18,98,60,31,58,82,174,42,92,17,10,50,58,24,27,83,78,10,35,63,73,1,53,171,55,24,48,8,78,11,74,47,21,8,38,25,85,10,102,25,1,134,45,144,65,111,135,79,92,30,72,3,45,85,42,0,8,31,3,24,0,35,0,3,8,6,0,0,0,2,24,0,9,15,49,0,11,94,58,6,59,94,114,25,114,58,65,59,0,6,3,19,34,49,3,109,129,101,131,111,41,93,2,9,5,4,2,0,6,20,48,58,35,0,0,1,0,0,4,113,120,6,13,91,75,0,0,96,16,0,53,88,30,0,70,73,14,32,102,29,79,25,77,7,78,8,64,6,61,27,14,67,0,8,21,101,36,83,118,56,150,69,125,49,46,30,41,16,0,3,26,66,62,115,64,0,67,81,5,6,84,80,3,134,96,56,85,72,2,0,4,5,2,0,2,18,70,111,220,107,95,15,5,32,65,28,67,93,39,116,96,18,8,0,7,0,0,0,0,0,39,25,52,97,59,0,40,13,0,9,0,12,75,61,73,46,65,57,31,178,66,95,110,47,80,22,72,86,34,29,125,66,4,69,33,159,61,4,32,167,51,0,56,31,12,0,30,53,138,114,119,53,98,20,21,0,0,2,2,24,0,15,36,2,1,43,21,0,6,38,3,6,28,4,26,1,52,28,67,26,7,1,0,53,13,0,15,7,4,28,55,5,72,39,169,73,9,19,2,87,45,1,1,82,75,33,11,80,124,12,46,90,39,9,84,68,12,88,41,4,64,29,88,80,3,2,0,9,28,20,74,22,113,75,8,0,19,50,4,0,0,2,3,0,0,0,2,16,41,0,0,60,84,0,16,74,63,0,81,110,62,127,2,56,93,11,0,82,145,14,4,4,33,3,10,30,2,2,0,2,0,6,9,1,0,1,0,4,30,44,72,50,0,59,31,8,66,104,16,0,70,28,30,12,75,44,1,51,80,85,0,71,98,70,1,20,73,86,13,45,9,118,35,64,112,57,0,15,42,5,0,16,133,40,10,71,15,79,129,157,68,14,52,152,28,37,0,42,123,4,101,93,109,53,73,2,0,20,17,0,34,48,30,84,90,0,23,63,0,18,59,139,10,2,127,20,4,37,139,58,65,64,119,10,94,100,17,56,22,45,0,0,71,2,66,14,45,19,36,26,37,12,0,78,5,35,2,52,112,16,50,1,21,106,8,25,90,68,17,85,0,95,24,70,39,44,40,21,85,0,13,1,54,52,0,0,36,14,5,102,59,12,20,1,0,0,0,27,3,28,59,5,26,10,24,2,1,0,46,60,16,126,5,177,42,5,63,90,28,15,89,102,67,48,53,22,5,73,61,27,0,10,128,40,82,176,94,57,86,95,70,4,42,60,72,31,47,52,58,0,55,101,3,24,55,16,20,18,38,40,42,39,19,102,53,0,4,100,53,17,26,60,92,103,72,88,0,37,87,59,29,101,64,27,52,77,52,54,93,18,10,42,50,21,38,87,104,10,35,128,60,1,61,168,57,26,51,8,79,12,69,46,20,8,40,22,82,9,107,23,3,90,41,149,53,110,136,129,90,30,72,3,46,85,42,0,8,33,3,24,0,34,0,1,8,6,0,0,0,1,24,0,8,26,56,0,11,64,76,10,63,87,62,30,108,45,65,58,0,7,3,18,33,62,6,105,116,123,132,112,40,111,7,8,7,3,2,0,5,19,48,58,33,0,0,1,0,0,3,126,116,11,19,90,89,5,0,96,24,0,51,88,30,1,77,72,14,36,103,32,79,26,84,9,41,11,54,7,54,29,15,71,0,9,21,102,36,82,119,55,124,64

Secondary structure (P-SEA, 3-state):
cbbbbcccccaaaaaaaaaaaaacccbbbbbbbbcccccccccccccccccccbbbbbccccccccccccccccccccccccaaaaaaaaaaaacccccbbbbbbbcaaaaaaaaaaaacccccccbbbbaaaaaaaaccccccccaaaaaacccccccccccccccccccccccccccccccaaaaaaaaaaaaaaaaaaaaaaaaaacaaaaaaccaaaaaaaaaaaaaacccccaaaaaaaaaaaaaaaaaaaaaaaaaaccccccccaaaaaaaaccccccccccccaaaaaaaccccaaaaaaaaaaaaaaaccccaaaaaacccccccccbbbbbbbbbcccccbbbbbccccccccccccccccccbbbbbcccccccccccbbbbbbbccaaaaaaaaaaaccaaaaaaaaccccaaaaaaaaaaccccccccaaaaaaaaaaaaaaaacccaaaaaaaacccaaaaaaaaaaaaaacaaaaaaaaaaaaaaaaccccccccbbbbbccccccccaaaaaaaaaaaaaaaaaaaaaaaaaaaaaaaaaaaaaaccccccaaaaaaccccccccccccccccbbbbbcccccaaaaaaaaaaaaaacccccccbbbbbbbcccccbbbbbcc/cbbbbcccccaaaaaaaaaaaaacccbbbbbbbbcccccccccccccccccccbbbbbccccbbbbbbcccccccccccccaaaaaaaaaaaaccccbbbbbbbbcaaaaaaaaaaaacccccccbbbbaaaaaaaaccccccccaaaaaacccccccccccccccccccccccccccccccaaaaaaaaaaaaaaaaaaaaaaaaaacaaaaaaccaaaaaaaaaaaaaacccccaaaaaaaaaaaaaaaaaaaaaaaaaaccccccccaaaaaaaaccccccccccccaaaaaaaccccaaaaaaaaaaaaaaaccccaaaaaacccccccccbbbbbbbbbcccccbbbbbccccccccccccccccccbbbbbcccccccccccbbbbbbbccaaaaaaaaaacccaaaaaaaaaccaaaaaaaaaaaccccccccaaaaaaaaaaaaaaaacccaaaaaaaacccaaaaaaaaaaaaaacaaaaaaaaaaaaaaaaccccccccbbbbbccccccccaaaaaaaaaaaaaaaaaaaaaaaaaaaaaaaaaaaaaaccccccaaaaaacccccccccccccccccbbbbbcccccaaaaaaaaaaaaaacccccccbbbbbbbcccccccccccc/cbbbbcccccaaaaaaaaaaaaacccbbbbbbbbcccccccccccccccccccbbbbbccccccccccccccccccccccccccccccccccaaaaaaaaaaaaccccccbbbbbbcaaaaaaaaaaaacccccccbbbbaaaaaaaaccccccccaaaaaacccccccccccccccccccccccccccccccaaaaaaaaaaaaaaaaaaaaaaaaaacccccccccaaaaaaaaaaaaaacccccaaaaaaaaaaaaaaaaaaaaaaaaaaccccccccaaaaaaaaccccccccccccaaaaaaaccccaaaaaaaaaaaaaaaacccaaaaaacccccccccbbbbbbbbbcccccbbbbbccccccccccccccccccbbbbbcccccccccccbbbbbbbccaaaaaaaaaacccaaaaaaaaaccaaaaaaaaaaaccccccccaaaaaaaaaaaaaaaacccaaaaaaaacccaaaaaaaaaaaaaacaaaaaaaaaaaaaaaaccccccccbbbbbccccccccaaaaaaaaaaaaaaaaaaaaaaaaaaaaaaaaaaaaaaccccccaaaaaacccccccccccccccccbbbbbcccccaaaaaaaaaaaaaacccccccbbbbbbbcccccccccccc

Foldseek 3Di:
DADEAACQLDPVSVVVVLVVLLPDLEKEKFWAKAFDVAQQAWDFPPDPTIGRQWMWMGDDDNYIYTQGLGQADVHGGPNVCGSVNSLVSVLVSQADDPPRNHEYEYAVVLVVQLRCLQTVLHHRHHQYDHVQLLVCLLALPDPRDFLLNLCVVQVVVCNVLCVVQCCSPPNDQQNNCNVDPDGSSSSNSSSRHSRNRSVVRSCVVCVVLVCVCVRRQFRRLLSVLVSQQLQFFFFFALPLLVVLLVVLVVLLVVLQVVLCVLQVHHFDLPDQVRVCCSVCVVVNFPAPGLDPLRLVVCCVPDVNSVSSVSNVVSCCCNVQPSVLCVVQWDADVVLGGIGGRWDWDQSHQQRAIFTPSNTPLVNDAWDWDADPNDIDINQSQQRGFFRPQWKKKKKFWDPQLLQLLCQQLVFPLSQVCVVDNDDVLLVQLCVLVVHHSPPDDPVSSVLSVCLLVCLLLPNALVVNCSSSVHHSVVSNVVSVVVCVSGVSSVVSLVVQLVVCCVPQWAAEPSSRIHGQVLCVPPPPVSNSVSSSCSSCSRSLSNLSSLVSLLSSQLLVVQVVVPPDDSHPSSVSSVCPDDATWGFNDDNSRMTMIIHRNVCCVVSQCSSQVSSQVSDDTPHTRHMWMWMGRGSRDTHTDDD/DADEAACQLDPVSVVVVLVVLLPAQEKEKFWAKAFPVAQQAWDFPPDPTMGRQWMWMGRDDRYTYTQGLGQAHVGGPNVCGSVNSLVSVLVSQADDPPGRHEYEYAPVLVVQLRCCQTLLHHGHHQYHHVQLLVCLLALPDPRDFLLNLCVVQVVVCNVLCVPLCCSVPNDQQNNPNVDPDGSRSSNSSSRHSRRRSVVRSCVVCVVLVCNCVRRQFRRLLSVLVSQQLQFFFFFALPLLVVLLVVLVVLLVVLQVVLCVLQVHHDDLPDQVRVCCSQCVVVNFDCVDLDPLRLVLCCVPDVNSVSSVSNVVSCCCNVVPSVLCVVQWDQDVVLRGIGGRWDWDQSHQQRAIFTPSNTPLPNDDWDWGADPNDIDINQSQQRGFFRPQWKKKKKFWDPQLLQLLCLQLVFPLSVVCVVVVPLPLLVQLCVLVVHDSVPDDPVSSVLSVCVLVCLLLPHALVVQCSSSVHDSVVSNVVSVVVCVSGVSSVVSLVVQLVVCCVPQWAAEPSSRTHGQVLCVDPPPVSNSVSSSCSSCSRSLSNLSSLVSLLSSQLLVVQVVVPVDASHPSSVSSNVVHDDATWGFNDDNSRMTIIIHRNVCCVVSQVSSQVSSQVSDDGPDTGHMWMWMGRGSRDTDTDDD/DADEAACQLDPVSVVVVLVVLLPAQEKEKFWAKAFDVPQQAWDFPPDPTMGRQWMWMGRDDRYTYTQGLGQAHDDLDPDPVPDDHGGPNVCGSVNSLVSVLVSQADDPPRQHEYEYAPVLVVQLRCCQGVVHHGHHFYHHVQLLVCLLALPDDRDFLLNLCVPQVVVLNVLCVVLCCSVPNDQQLNCNVDSDGSRSSNSSSRHSRRRSVVRSCVVCVVLVCVCVRRQFRRLLSVLVSQQLQFFFFFALPLLVVLLVVLVVLLVVLQVVLCVLQVHDDDLPDQVRVCCSVCVVVNFDCVDLDPLRLVLCCVPDVNSVSSVSNVVSCCCNVVPSVLCVVQWDADVVLGGTGGRWHWDQSHQQRAIFTPSNTPLPNDDWDWDADPNDIDINQSQQRGFFRPQWKKKKKFWDPQLLQLLCLQLVFPLSVVCVVVVDLVLLVQLCVLVVHDSVPQDPVSSVLSVCVLVCLLLPNALVVQCSSSVHDSVVSNVVSVVVCVSGVSSVVSLVVQLVVCCVPQWAAEPSGRIHGQVLCVPPPPVSNSVSSSCSSCSRSLSNLSSLVSLLSSQLLVVQVVPPVDASHVSSVSSVVVDDDATWGFNDDNSRMTITIHRNVCCVVSQCSSQVSSQVSDDGPDTRHMWMWMGRGSRDTHTDDD